Protein 7AM1 (pdb70)

B-factor: mean 58.97, std 19.58, range [26.48, 177.16]

Organism: Saccharomyces cerevisiae (strain ATCC 204508 / S288c) (NCBI:txid559292)

Structure (mmCIF, N/CA/C/O backbone):
data_7AM1
#
_entry.id   7AM1
#
_cell.length_a   69.463
_cell.length_b   74.003
_cell.length_c   106.467
_cell.angle_alpha   91.274
_cell.angle_beta   91.802
_cell.angle_gamma   117.647
#
_symmetry.space_group_name_H-M   'P 1'
#
loop_
_entity.id
_entity.type
_entity.pdbx_description
1 polymer 'Protein SSD1'
2 non-polymer 'PENTAETHYLENE GLYCOL'
3 non-polymer 2-AMINO-2-HYDROXYMETHYL-PROPANE-1,3-DIOL
4 water water
#
loop_
_atom_site.group_PDB
_atom_site.id
_atom_site.type_symbol
_atom_site.label_atom_id
_atom_site.label_alt_id
_atom_site.label_comp_id
_atom_site.label_asym_id
_atom_site.label_entity_id
_atom_site.label_seq_id
_atom_site.pdbx_PDB_ins_code
_atom_site.Cartn_x
_atom_site.Cartn_y
_atom_site.Cartn_z
_atom_site.occupancy
_atom_site.B_iso_or_equiv
_atom_site.auth_seq_id
_atom_site.auth_comp_id
_atom_site.auth_asym_id
_atom_site.auth_atom_id
_atom_site.pdbx_PDB_model_num
ATOM 1 N N . PRO A 1 2 ? 46.42870 -92.95553 -70.35460 1.000 122.21876 336 PRO A N 1
ATOM 2 C CA . PRO A 1 2 ? 46.88298 -92.53069 -71.68320 1.000 123.34648 336 PRO A CA 1
ATOM 3 C C . PRO A 1 2 ? 47.11678 -93.70561 -72.62795 1.000 125.20041 336 PRO A C 1
ATOM 4 O O . PRO A 1 2 ? 48.06786 -93.68713 -73.40953 1.000 117.89430 336 PRO A O 1
ATOM 7 N N . ASP A 1 3 ? 46.24728 -94.71407 -72.55076 1.000 139.22004 337 ASP A N 1
ATOM 8 C CA . ASP A 1 3 ? 46.36763 -95.90931 -73.37814 1.000 132.91866 337 ASP A CA 1
ATOM 9 C C . ASP A 1 3 ? 44.98998 -96.43954 -73.75867 1.000 136.99963 337 ASP A C 1
ATOM 10 O O . ASP A 1 3 ? 44.65571 -96.51598 -74.94581 1.000 130.41618 337 ASP A O 1
ATOM 19 N N . SER A 1 4 ? 44.18648 -96.80444 -72.75944 1.000 147.63666 338 SER A N 1
ATOM 20 C CA . SER A 1 4 ? 42.89887 -97.44835 -72.97112 1.000 146.36358 338 SER A CA 1
ATOM 21 C C . SER A 1 4 ? 41.75789 -96.43091 -72.88141 1.000 142.18478 338 SER A C 1
ATOM 22 O O . SER A 1 4 ? 41.97243 -95.22441 -72.73899 1.000 144.82385 338 SER A O 1
ATOM 26 N N . SER A 1 5 ? 40.52024 -96.93823 -72.95441 1.000 125.69140 339 SER A N 1
ATOM 27 C CA . SER A 1 5 ? 39.31262 -96.10601 -72.99273 1.000 109.16140 339 SER A CA 1
ATOM 28 C C . SER A 1 5 ? 38.25670 -96.59919 -71.98833 1.000 95.87467 339 SER A C 1
ATOM 29 O O . SER A 1 5 ? 37.14265 -96.97140 -72.35492 1.000 96.15976 339 SER A O 1
ATOM 37 N N . LEU A 1 6 ? 38.62216 -96.60407 -70.70331 1.000 80.91825 340 LEU A N 1
ATOM 38 C CA . LEU A 1 6 ? 37.77909 -97.07815 -69.60726 1.000 66.32361 340 LEU A CA 1
ATOM 39 C C . LEU A 1 6 ? 37.51292 -95.95934 -68.60537 1.000 56.03389 340 LEU A C 1
ATOM 40 O O . LEU A 1 6 ? 38.42569 -95.20739 -68.25632 1.000 53.56969 340 LEU A O 1
ATOM 56 N N . PHE A 1 7 ? 36.26080 -95.85569 -68.14406 1.000 55.19415 341 PHE A N 1
ATOM 57 C CA . PHE A 1 7 ? 35.85526 -94.78111 -67.24223 1.000 55.89615 341 PHE A CA 1
ATOM 58 C C . PHE A 1 7 ? 36.48715 -94.93563 -65.86099 1.000 58.48431 341 PHE A C 1
ATOM 59 O O . PHE A 1 7 ? 36.53663 -96.03344 -65.29979 1.000 58.86008 341 PHE A O 1
ATOM 76 N N . ALA A 1 8 ? 36.93668 -93.81615 -65.29386 1.000 58.69178 342 ALA A N 1
ATOM 77 C CA . ALA A 1 8 ? 37.53248 -93.80467 -63.96232 1.000 61.18135 342 ALA A CA 1
ATOM 78 C C . ALA A 1 8 ? 36.48265 -93.47018 -62.90547 1.000 59.60730 342 ALA A C 1
ATOM 79 O O . ALA A 1 8 ? 35.64736 -92.58546 -63.12010 1.000 55.21629 342 ALA A O 1
ATOM 86 N N . PRO A 1 9 ? 36.49701 -94.13648 -61.74909 1.000 63.80729 343 PRO A N 1
ATOM 87 C CA . PRO A 1 9 ? 35.55814 -93.75770 -60.68723 1.000 63.94793 343 PRO A CA 1
ATOM 88 C C . PRO A 1 9 ? 35.80126 -92.32649 -60.23480 1.000 61.82767 343 PRO A C 1
ATOM 89 O O . PRO A 1 9 ? 36.92424 -91.81877 -60.27821 1.000 61.62814 343 PRO A O 1
ATOM 100 N N . TYR A 1 10 ? 34.72406 -91.67245 -59.80878 1.000 60.02080 344 TYR A N 1
ATOM 101 C CA . TYR A 1 10 ? 34.80593 -90.28719 -59.37237 1.000 59.22590 344 TYR A CA 1
ATOM 102 C C . TYR A 1 10 ? 35.57780 -90.16083 -58.06093 1.000 61.74291 344 TYR A C 1
ATOM 103 O O . TYR A 1 10 ? 35.55605 -91.05172 -57.20681 1.000 62.65763 344 TYR A O 1
ATOM 121 N N . LEU A 1 11 ? 36.26117 -89.03102 -57.90876 1.000 64.27639 345 LEU A N 1
ATOM 122 C CA . LEU A 1 11 ? 36.87974 -88.69387 -56.63661 1.000 70.50230 345 LEU A CA 1
ATOM 123 C C . LEU A 1 11 ? 35.80215 -88.46368 -55.57877 1.000 69.80163 345 LEU A C 1
ATOM 124 O O . LEU A 1 11 ? 34.73469 -87.92445 -55.88898 1.000 67.18754 345 LEU A O 1
ATOM 140 N N . PRO A 1 12 ? 36.05033 -88.83890 -54.32335 1.000 72.46892 346 PRO A N 1
ATOM 141 C CA . PRO A 1 12 ? 35.09484 -88.50110 -53.26080 1.000 75.12691 346 PRO A CA 1
ATOM 142 C C . PRO A 1 12 ? 34.88936 -86.99737 -53.16479 1.000 77.59822 346 PRO A C 1
ATOM 143 O O . PRO A 1 12 ? 35.81939 -86.21212 -53.35480 1.000 76.53491 346 PRO A O 1
ATOM 154 N N . GLN A 1 13 ? 33.64963 -86.60112 -52.86789 1.000 82.96197 347 GLN A N 1
ATOM 155 C CA . GLN A 1 13 ? 33.32742 -85.18145 -52.76541 1.000 85.17069 347 GLN A CA 1
ATOM 156 C C . GLN A 1 13 ? 34.23176 -84.47788 -51.75798 1.000 86.74594 347 GLN A C 1
ATOM 157 O O . GLN A 1 13 ? 34.68081 -83.35043 -51.99639 1.000 87.05676 347 GLN A O 1
ATOM 171 N N . ALA A 1 14 ? 34.52195 -85.13586 -50.63219 1.000 84.52366 348 ALA A N 1
ATOM 172 C CA . ALA A 1 14 ? 35.25279 -84.49025 -49.54526 1.000 87.18307 348 ALA A CA 1
ATOM 173 C C . ALA A 1 14 ? 36.57808 -83.89349 -50.00650 1.000 91.64580 348 ALA A C 1
ATOM 174 O O . ALA A 1 14 ? 36.99810 -82.84326 -49.50998 1.000 92.17170 348 ALA A O 1
ATOM 181 N N . ASN A 1 15 ? 37.25278 -84.54579 -50.95652 1.000 99.89874 349 ASN A N 1
ATOM 182 C CA . ASN A 1 15 ? 38.58289 -84.11357 -51.37050 1.000 101.72051 349 ASN A CA 1
ATOM 183 C C . ASN A 1 15 ? 38.57470 -82.87743 -52.26399 1.000 97.63366 349 ASN A C 1
ATOM 184 O O . ASN A 1 15 ? 39.58554 -82.16772 -52.31893 1.000 100.90015 349 ASN A O 1
ATOM 188 N N . ILE A 1 16 ? 37.47400 -82.59692 -52.95476 1.000 87.04105 350 ILE A N 1
ATOM 189 C CA . ILE A 1 16 ? 37.48176 -81.60373 -54.02686 1.000 83.60653 350 ILE A CA 1
ATOM 190 C C . ILE A 1 16 ? 37.64047 -80.18847 -53.48017 1.000 83.32073 350 ILE A C 1
ATOM 191 O O . ILE A 1 16 ? 38.44011 -79.41576 -54.03004 1.000 80.82253 350 ILE A O 1
ATOM 207 N N . PRO A 1 17 ? 36.90489 -79.78572 -52.43645 1.000 86.06476 351 PRO A N 1
ATOM 208 C CA . PRO A 1 17 ? 37.04756 -78.39881 -51.95456 1.000 88.58911 351 PRO A CA 1
ATOM 209 C C . PRO A 1 17 ? 38.49611 -77.99138 -51.73891 1.000 93.15711 351 PRO A C 1
ATOM 210 O O . PRO A 1 17 ? 38.92635 -76.94388 -52.23849 1.000 89.94113 351 PRO A O 1
ATOM 221 N N . GLU A 1 18 ? 39.27159 -78.80822 -51.02172 1.000 104.14994 352 GLU A N 1
ATOM 222 C CA . GLU A 1 18 ? 40.68108 -78.49399 -50.81757 1.000 109.97026 352 GLU A CA 1
ATOM 223 C C . GLU A 1 18 ? 41.45644 -78.54972 -52.12944 1.000 108.45625 352 GLU A C 1
ATOM 224 O O . GLU A 1 18 ? 42.28214 -77.67147 -52.40474 1.000 114.19926 352 GLU A O 1
ATOM 231 N N . LEU A 1 19 ? 41.20459 -79.56984 -52.95530 1.000 94.26941 353 LEU A N 1
ATOM 232 C CA . LEU A 1 19 ? 41.95107 -79.70859 -54.20231 1.000 91.94555 353 LEU A CA 1
ATOM 233 C C . LEU A 1 19 ? 41.70655 -78.53024 -55.13500 1.000 87.06424 353 LEU A C 1
ATOM 234 O O . LEU A 1 19 ? 42.61098 -78.12663 -55.87505 1.000 81.42140 353 LEU A O 1
ATOM 250 N N . ILE A 1 20 ? 40.50113 -77.96048 -55.11019 1.000 96.45268 354 ILE A N 1
ATOM 251 C CA . ILE A 1 20 ? 40.23144 -76.76613 -55.90209 1.000 101.29541 354 ILE A CA 1
ATOM 252 C C . ILE A 1 20 ? 41.06254 -75.59626 -55.38614 1.000 105.05016 354 ILE A C 1
ATOM 253 O O . ILE A 1 20 ? 41.65586 -74.84404 -56.16886 1.000 109.07667 354 ILE A O 1
ATOM 257 N N . GLN A 1 21 ? 41.11364 -75.41913 -54.06189 1.000 103.25290 355 GLN A N 1
ATOM 258 C CA . GLN A 1 21 ? 41.85539 -74.30012 -53.48938 1.000 104.00785 355 GLN A CA 1
ATOM 259 C C . GLN A 1 21 ? 43.33657 -74.37447 -53.84209 1.000 104.98601 355 GLN A C 1
ATOM 260 O O . GLN A 1 21 ? 43.97352 -73.34500 -54.09547 1.000 105.88975 355 GLN A O 1
ATOM 267 N N . GLU A 1 22 ? 43.90347 -75.58297 -53.86563 1.000 106.54454 356 GLU A N 1
ATOM 268 C CA . GLU A 1 22 ? 45.31061 -75.75444 -54.20664 1.000 108.92981 356 GLU A CA 1
ATOM 269 C C . GLU A 1 22 ? 45.59736 -75.55311 -55.68958 1.000 106.86571 356 GLU A C 1
ATOM 270 O O . GLU A 1 22 ? 46.77019 -75.44233 -56.06342 1.000 106.98451 356 GLU A O 1
ATOM 277 N N . GLY A 1 23 ? 44.57276 -75.50281 -56.53562 1.000 104.35861 357 GLY A N 1
ATOM 278 C CA . GLY A 1 23 ? 44.77492 -75.39352 -57.96433 1.000 102.74494 357 GLY A CA 1
ATOM 279 C C . GLY A 1 23 ? 44.96750 -76.71315 -58.67521 1.000 99.88173 357 GLY A C 1
ATOM 280 O O . GLY A 1 23 ? 45.26723 -76.71499 -59.87611 1.000 98.43467 357 GLY A O 1
ATOM 284 N N . ARG A 1 24 ? 44.82008 -77.83716 -57.96853 1.000 97.90636 358 ARG A N 1
ATOM 285 C CA . ARG A 1 24 ? 44.95644 -79.14351 -58.60288 1.000 94.61415 358 ARG A CA 1
ATOM 286 C C . ARG A 1 24 ? 43.76348 -79.44510 -59.50227 1.000 88.78551 358 ARG A C 1
ATOM 287 O O . ARG A 1 24 ? 43.91755 -80.07065 -60.55751 1.000 88.89946 358 ARG A O 1
ATOM 291 N N . LEU A 1 25 ? 42.57057 -79.01221 -59.10064 1.000 82.26410 359 LEU A N 1
ATOM 292 C CA . LEU A 1 25 ? 41.35976 -79.16750 -59.89038 1.000 75.82607 359 LEU A CA 1
ATOM 293 C C . LEU A 1 25 ? 40.71521 -77.80319 -60.10601 1.000 75.37304 359 LEU A C 1
ATOM 294 O O . LEU A 1 25 ? 40.92316 -76.86503 -59.33126 1.000 76.94273 359 LEU A O 1
ATOM 310 N N . VAL A 1 26 ? 39.91861 -77.70557 -61.16805 1.000 73.66611 360 VAL A N 1
ATOM 311 C CA . VAL A 1 26 ? 39.11128 -76.52369 -61.44284 1.000 73.34030 360 VAL A CA 1
ATOM 312 C C . VAL A 1 26 ? 37.69446 -76.98411 -61.75191 1.000 70.73737 360 VAL A C 1
ATOM 313 O O . VAL A 1 26 ? 37.49409 -78.03839 -62.36628 1.000 70.57487 360 VAL A O 1
ATOM 326 N N . ALA A 1 27 ? 36.71617 -76.19722 -61.31838 1.000 69.59144 361 ALA A N 1
ATOM 327 C CA . ALA A 1 27 ? 35.30858 -76.50642 -61.51487 1.000 66.82615 361 ALA A CA 1
ATOM 328 C C . ALA A 1 27 ? 34.73625 -75.67870 -62.65949 1.000 65.09981 361 ALA A C 1
ATOM 329 O O . ALA A 1 27 ? 35.24463 -74.60792 -63.00084 1.000 67.59092 361 ALA A O 1
ATOM 336 N N . GLY A 1 28 ? 33.66094 -76.18871 -63.24654 1.000 61.00550 362 GLY A N 1
ATOM 337 C CA . GLY A 1 28 ? 33.04301 -75.52151 -64.37669 1.000 58.99666 362 GLY A CA 1
ATOM 338 C C . GLY A 1 28 ? 31.84556 -76.30522 -64.86411 1.000 57.19232 362 GLY A C 1
ATOM 339 O O . GLY A 1 28 ? 31.56626 -77.41882 -64.40442 1.000 58.03353 362 GLY A O 1
ATOM 343 N N . ILE A 1 29 ? 31.14309 -75.69986 -65.81690 1.000 54.06774 363 ILE A N 1
ATOM 344 C CA . ILE A 1 29 ? 29.91273 -76.25013 -66.37129 1.000 51.90309 363 ILE A CA 1
ATOM 345 C C . ILE A 1 29 ? 30.25104 -76.97115 -67.66874 1.000 51.35240 363 ILE A C 1
ATOM 346 O O . ILE A 1 29 ? 30.92122 -76.41108 -68.54504 1.000 52.44440 363 ILE A O 1
ATOM 362 N N . LEU A 1 30 ? 29.80447 -78.21807 -67.78517 1.000 50.08460 364 LEU A N 1
ATOM 363 C CA . LEU A 1 30 ? 30.06852 -79.01912 -68.97282 1.000 50.49696 364 LEU A CA 1
ATOM 364 C C . LEU A 1 30 ? 29.07482 -78.67698 -70.07716 1.000 50.56622 364 LEU A C 1
ATOM 365 O O . LEU A 1 30 ? 27.86817 -78.58705 -69.83094 1.000 50.36126 364 LEU A O 1
ATOM 381 N N . ARG A 1 31 ? 29.57882 -78.50877 -71.29950 1.000 51.65737 365 ARG A N 1
ATOM 382 C CA . ARG A 1 31 ? 28.73436 -78.28768 -72.46919 1.000 53.84524 365 ARG A CA 1
ATOM 383 C C . ARG A 1 31 ? 29.23922 -79.16972 -73.60073 1.000 51.65174 365 ARG A C 1
ATOM 384 O O . ARG A 1 31 ? 30.40476 -79.06780 -73.99658 1.000 51.51829 365 ARG A O 1
ATOM 405 N N . VAL A 1 32 ? 28.37619 -80.03464 -74.11295 1.000 50.87731 366 VAL A N 1
ATOM 406 C CA . VAL A 1 32 ? 28.76203 -80.94446 -75.18512 1.000 54.67222 366 VAL A CA 1
ATOM 407 C C . VAL A 1 32 ? 28.57664 -80.24100 -76.52188 1.000 56.27310 366 VAL A C 1
ATOM 408 O O . VAL A 1 32 ? 27.62755 -79.46881 -76.70868 1.000 52.93848 366 VAL A O 1
ATOM 421 N N . ASN A 1 33 ? 29.50683 -80.47945 -77.44440 1.000 64.84219 367 ASN A N 1
ATOM 422 C CA . ASN A 1 33 ? 29.40342 -79.94024 -78.79671 1.000 67.81530 367 ASN A CA 1
ATOM 423 C C . ASN A 1 33 ? 28.31632 -80.69196 -79.55662 1.000 63.55259 367 ASN A C 1
ATOM 424 O O . ASN A 1 33 ? 28.49304 -81.86273 -79.90769 1.000 65.01526 367 ASN A O 1
ATOM 428 N N . LYS A 1 34 ? 27.18838 -80.02623 -79.81385 1.000 54.93648 368 LYS A N 1
ATOM 429 C CA . LYS A 1 34 ? 26.07768 -80.68815 -80.49247 1.000 52.89769 368 LYS A CA 1
ATOM 430 C C . LYS A 1 34 ? 26.51821 -81.24417 -81.84340 1.000 53.40752 368 LYS A C 1
ATOM 431 O O . LYS A 1 34 ? 26.06152 -82.31408 -82.26548 1.000 50.29625 368 LYS A O 1
ATOM 440 N N . LYS A 1 35 ? 27.40932 -80.53159 -82.53584 1.000 59.64804 369 LYS A N 1
ATOM 441 C CA . LYS A 1 35 ? 27.89749 -81.00180 -83.82820 1.000 64.65306 369 LYS A CA 1
ATOM 442 C C . LYS A 1 35 ? 28.75192 -82.25434 -83.66646 1.000 69.26718 369 LYS A C 1
ATOM 443 O O . LYS A 1 35 ? 28.45517 -83.30008 -84.25462 1.000 72.94114 369 LYS A O 1
ATOM 462 N N . ASN A 1 36 ? 29.82729 -82.16600 -82.88642 1.000 69.28842 370 ASN A N 1
ATOM 463 C CA . ASN A 1 36 ? 30.71143 -83.30558 -82.63467 1.000 72.06618 370 ASN A CA 1
ATOM 464 C C . ASN A 1 36 ? 30.49132 -83.72693 -81.18197 1.000 69.93839 370 ASN A C 1
ATOM 465 O O . ASN A 1 36 ? 31.16825 -83.25259 -80.26832 1.000 64.60517 370 ASN A O 1
ATOM 476 N N . ARG A 1 37 ? 29.54348 -84.64411 -80.98242 1.000 75.76989 371 ARG A N 1
ATOM 477 C CA . ARG A 1 37 ? 29.10184 -85.03124 -79.64831 1.000 80.33033 371 ARG A CA 1
ATOM 478 C C . ARG A 1 37 ? 30.15742 -85.80153 -78.86769 1.000 80.58184 371 ARG A C 1
ATOM 479 O O . ARG A 1 37 ? 29.97965 -86.00701 -77.66232 1.000 83.84918 371 ARG A O 1
ATOM 500 N N . SER A 1 38 ? 31.23396 -86.24802 -79.51674 1.000 77.90359 372 SER A N 1
ATOM 501 C CA . SER A 1 38 ? 32.30124 -86.93695 -78.80329 1.000 76.02542 372 SER A CA 1
ATOM 502 C C . SER A 1 38 ? 33.14232 -85.98814 -77.96343 1.000 74.89710 372 SER A C 1
ATOM 503 O O . SER A 1 38 ? 33.90823 -86.45421 -77.11359 1.000 75.94998 372 SER A O 1
ATOM 511 N N . ASP A 1 39 ? 33.03163 -84.68357 -78.18813 1.000 73.77507 373 ASP A N 1
ATOM 512 C CA . ASP A 1 39 ? 33.81438 -83.69968 -77.46123 1.000 71.95851 373 ASP A CA 1
ATOM 513 C C . ASP A 1 39 ? 32.90148 -82.81636 -76.62128 1.000 64.31316 373 ASP A C 1
ATOM 514 O O . ASP A 1 39 ? 31.68203 -82.77346 -76.80763 1.000 62.79815 373 ASP A O 1
ATOM 523 N N . ALA A 1 40 ? 33.52321 -82.08963 -75.69776 1.000 56.62763 374 ALA A N 1
ATOM 524 C CA . ALA A 1 40 ? 32.79871 -81.22282 -74.78345 1.000 51.49229 374 ALA A CA 1
ATOM 525 C C . ALA A 1 40 ? 33.75630 -80.15454 -74.28571 1.000 52.25308 374 ALA A C 1
ATOM 526 O O . ALA A 1 40 ? 34.97855 -80.30154 -74.36957 1.000 53.11975 374 ALA A O 1
ATOM 533 N N . TRP A 1 41 ? 33.18042 -79.07399 -73.77262 1.000 53.61587 375 TRP A N 1
ATOM 534 C CA . TRP A 1 41 ? 33.93572 -77.99267 -73.16177 1.000 54.51134 375 TRP A CA 1
ATOM 535 C C . TRP A 1 41 ? 33.42757 -77.76927 -71.74723 1.000 52.40482 375 TRP A C 1
ATOM 536 O O . TRP A 1 41 ? 32.25570 -78.01035 -71.44306 1.000 50.03061 375 TRP A O 1
ATOM 557 N N . VAL A 1 42 ? 34.32256 -77.32326 -70.87733 1.000 53.58792 376 VAL A N 1
ATOM 558 C CA . VAL A 1 42 ? 33.95750 -76.92709 -69.52538 1.000 56.55434 376 VAL A CA 1
ATOM 559 C C . VAL A 1 42 ? 34.31816 -75.45880 -69.37451 1.000 62.80740 376 VAL A C 1
ATOM 560 O O . VAL A 1 42 ? 35.49665 -75.08999 -69.45484 1.000 66.55254 376 VAL A O 1
ATOM 573 N N . SER A 1 43 ? 33.30643 -74.62347 -69.17694 1.000 64.44180 377 SER A N 1
ATOM 574 C CA . SER A 1 43 ? 33.50876 -73.19196 -69.02450 1.000 69.74007 377 SER A CA 1
ATOM 575 C C . SER A 1 43 ? 33.76649 -72.85556 -67.56388 1.000 74.38725 377 SER A C 1
ATOM 576 O O . SER A 1 43 ? 33.03158 -73.30126 -66.67646 1.000 70.85702 377 SER A O 1
ATOM 584 N N . THR A 1 44 ? 34.82210 -72.09073 -67.32259 1.000 84.86212 378 THR A N 1
ATOM 585 C CA . THR A 1 44 ? 35.15555 -71.62415 -65.98853 1.000 91.88254 378 THR A CA 1
ATOM 586 C C . THR A 1 44 ? 34.48694 -70.27600 -65.74127 1.000 92.36293 378 THR A C 1
ATOM 587 O O . THR A 1 44 ? 34.33584 -69.45956 -66.65438 1.000 94.04359 378 THR A O 1
ATOM 598 N N . ASP A 1 45 ? 34.07323 -70.05147 -64.49552 1.000 94.34287 379 ASP A N 1
ATOM 599 C CA . ASP A 1 45 ? 33.50041 -68.76340 -64.09998 1.000 96.17589 379 ASP A CA 1
ATOM 600 C C . ASP A 1 45 ? 34.63502 -67.81149 -63.71803 1.000 99.39757 379 ASP A C 1
ATOM 601 O O . ASP A 1 45 ? 34.80711 -67.41448 -62.56429 1.000 102.69849 379 ASP A O 1
ATOM 605 N N . GLY A 1 46 ? 35.42492 -67.45100 -64.72827 1.000 97.74167 380 GLY A N 1
ATOM 606 C CA . GLY A 1 46 ? 36.56745 -66.59326 -64.49403 1.000 99.85253 380 GLY A CA 1
ATOM 607 C C . GLY A 1 46 ? 37.65944 -67.22856 -63.66797 1.000 104.13054 380 GLY A C 1
ATOM 608 O O . GLY A 1 46 ? 38.46966 -66.51349 -63.07251 1.000 100.34925 380 GLY A O 1
ATOM 612 N N . ALA A 1 47 ? 37.70248 -68.55740 -63.61109 1.000 113.53074 381 ALA A N 1
ATOM 613 C CA . ALA A 1 47 ? 38.76517 -69.28022 -62.92657 1.000 119.36906 381 ALA A CA 1
ATOM 614 C C . ALA A 1 47 ? 39.92532 -69.63700 -63.84602 1.000 123.45305 381 ALA A C 1
ATOM 615 O O . ALA A 1 47 ? 40.91382 -70.21436 -63.38058 1.000 124.65114 381 ALA A O 1
ATOM 622 N N . LEU A 1 48 ? 39.82749 -69.30835 -65.13020 1.000 102.18341 382 LEU A N 1
ATOM 623 C CA . LEU A 1 48 ? 40.90522 -69.53552 -66.08251 1.000 97.87155 382 LEU A CA 1
ATOM 624 C C . LEU A 1 48 ? 40.67511 -68.61313 -67.27052 1.000 106.38530 382 LEU A C 1
ATOM 625 O O . LEU A 1 48 ? 39.65452 -67.92572 -67.36032 1.000 98.14799 382 LEU A O 1
ATOM 629 N N . ASP A 1 49 ? 41.64354 -68.60281 -68.18393 1.000 130.81658 383 ASP A N 1
ATOM 630 C CA . ASP A 1 49 ? 41.57905 -67.71603 -69.33670 1.000 122.38649 383 ASP A CA 1
ATOM 631 C C . ASP A 1 49 ? 40.71517 -68.25093 -70.47428 1.000 116.19676 383 ASP A C 1
ATOM 632 O O . ASP A 1 49 ? 40.48245 -67.51689 -71.44140 1.000 116.23631 383 ASP A O 1
ATOM 636 N N . ALA A 1 50 ? 40.23027 -69.48667 -70.39330 1.000 109.26522 384 ALA A N 1
ATOM 637 C CA . ALA A 1 50 ? 39.46684 -70.06791 -71.49218 1.000 101.40355 384 ALA A CA 1
ATOM 638 C C . ALA A 1 50 ? 38.59169 -71.19979 -70.96379 1.000 93.29627 384 ALA A C 1
ATOM 639 O O . ALA A 1 50 ? 38.46016 -71.39696 -69.75101 1.000 95.27795 384 ALA A O 1
ATOM 646 N N . ASP A 1 51 ? 37.96821 -71.92629 -71.88967 1.000 81.82027 385 ASP A N 1
ATOM 647 C CA . ASP A 1 51 ? 37.23704 -73.14374 -71.57855 1.000 74.71571 385 ASP A CA 1
ATOM 648 C C . ASP A 1 51 ? 38.18264 -74.33463 -71.68466 1.000 68.33268 385 ASP A C 1
ATOM 649 O O . ASP A 1 51 ? 39.18729 -74.29148 -72.40090 1.000 66.81728 385 ASP A O 1
ATOM 658 N N . ILE A 1 52 ? 37.85470 -75.40042 -70.96234 1.000 66.59857 386 ILE A N 1
ATOM 659 C CA . ILE A 1 52 ? 38.67890 -76.60377 -70.92062 1.000 64.38158 386 ILE A CA 1
ATOM 660 C C . ILE A 1 52 ? 38.11056 -77.62126 -71.89983 1.000 61.67913 386 ILE A C 1
ATOM 661 O O . ILE A 1 52 ? 36.93037 -77.98258 -71.82491 1.000 57.60994 386 ILE A O 1
ATOM 677 N N . TYR A 1 53 ? 38.95375 -78.07963 -72.81896 1.000 65.64422 387 TYR A N 1
ATOM 678 C CA . TYR A 1 53 ? 38.55258 -79.05913 -73.81877 1.000 66.25581 387 TYR A CA 1
ATOM 679 C C . TYR A 1 53 ? 38.50498 -80.45240 -73.20086 1.000 64.18025 387 TYR A C 1
ATOM 680 O O . TYR A 1 53 ? 39.42568 -80.85537 -72.48228 1.000 66.81748 387 TYR A O 1
ATOM 698 N N . ILE A 1 54 ? 37.42049 -81.17824 -73.46816 1.000 57.33185 388 ILE A N 1
ATOM 699 C CA . ILE A 1 54 ? 37.22569 -82.53841 -72.97229 1.000 55.60726 388 ILE A CA 1
ATOM 700 C C . ILE A 1 54 ? 37.11996 -83.44998 -74.18791 1.000 58.15796 388 ILE A C 1
ATOM 701 O O . ILE A 1 54 ? 36.10794 -83.43096 -74.90117 1.000 55.30467 388 ILE A O 1
ATOM 717 N N . CYS A 1 55 ? 38.14755 -84.26254 -74.41279 1.000 65.83420 389 CYS A N 1
ATOM 718 C CA . CYS A 1 55 ? 38.26586 -85.05953 -75.62668 1.000 68.69745 389 CYS A CA 1
ATOM 719 C C . CYS A 1 55 ? 37.72225 -86.46260 -75.38779 1.000 64.64332 389 CYS A C 1
ATOM 720 O O . CYS A 1 55 ? 38.24219 -87.19891 -74.54277 1.000 64.33943 389 CYS A O 1
ATOM 728 N N . GLY A 1 56 ? 36.69040 -86.83331 -76.14223 1.000 58.99766 390 GLY A N 1
ATOM 729 C CA . GLY A 1 56 ? 36.18885 -88.19026 -76.13773 1.000 56.68317 390 GLY A CA 1
ATOM 730 C C . GLY A 1 56 ? 35.29817 -88.49529 -74.94734 1.000 55.55783 390 GLY A C 1
ATOM 731 O O . GLY A 1 56 ? 35.14028 -87.70568 -74.01580 1.000 54.53946 390 GLY A O 1
ATOM 735 N N . SER A 1 57 ? 34.72861 -89.70245 -74.97234 1.000 58.42582 391 SER A N 1
ATOM 736 C CA . SER A 1 57 ? 33.79597 -90.10398 -73.92678 1.000 59.83332 391 SER A CA 1
ATOM 737 C C . SER A 1 57 ? 34.51738 -90.39580 -72.61942 1.000 56.87957 391 SER A C 1
ATOM 738 O O . SER A 1 57 ? 34.01386 -90.05994 -71.54147 1.000 55.65526 391 SER A O 1
ATOM 746 N N . LYS A 1 58 ? 35.69565 -91.02165 -72.69163 1.000 54.37145 392 LYS A N 1
ATOM 747 C CA . LYS A 1 58 ? 36.39178 -91.42481 -71.47468 1.000 53.22601 392 LYS A CA 1
ATOM 748 C C . LYS A 1 58 ? 36.65721 -90.22801 -70.57218 1.000 52.04378 392 LYS A C 1
ATOM 749 O O . LYS A 1 58 ? 36.35550 -90.26077 -69.37392 1.000 51.68215 392 LYS A O 1
ATOM 761 N N . ASP A 1 59 ? 37.22496 -89.15728 -71.13255 1.000 53.12190 393 ASP A N 1
ATOM 762 C CA . ASP A 1 59 ? 37.57182 -87.98944 -70.32978 1.000 53.79469 393 ASP A CA 1
ATOM 763 C C . ASP A 1 59 ? 36.34397 -87.22810 -69.85041 1.000 51.73866 393 ASP A C 1
ATOM 764 O O . ASP A 1 59 ? 36.42917 -86.51708 -68.84271 1.000 52.10919 393 ASP A O 1
ATOM 773 N N . ARG A 1 60 ? 35.21255 -87.34895 -70.55083 1.000 49.83680 394 ARG A N 1
ATOM 774 C CA . ARG A 1 60 ? 33.97332 -86.75799 -70.05967 1.000 49.96107 394 ARG A CA 1
ATOM 775 C C . ARG A 1 60 ? 33.43982 -87.51571 -68.85383 1.000 47.38722 394 ARG A C 1
ATOM 776 O O . ARG A 1 60 ? 32.69895 -86.94994 -68.04219 1.000 45.89329 394 ARG A O 1
ATOM 797 N N . ASN A 1 61 ? 33.79223 -88.79329 -68.74207 1.000 47.32455 395 ASN A N 1
ATOM 798 C CA . ASN A 1 61 ? 33.52051 -89.61379 -67.56708 1.000 48.23926 395 ASN A CA 1
ATOM 799 C C . ASN A 1 61 ? 32.06175 -89.53147 -67.12458 1.000 46.78421 395 ASN A C 1
ATOM 800 O O . ASN A 1 61 ? 31.75024 -89.30949 -65.95327 1.000 47.15738 395 ASN A O 1
ATOM 811 N N . ARG A 1 62 ? 31.15758 -89.74590 -68.07542 1.000 47.53725 396 ARG A N 1
ATOM 812 C CA . ARG A 1 62 ? 29.73788 -89.95429 -67.80534 1.000 46.80958 396 ARG A CA 1
ATOM 813 C C . ARG A 1 62 ? 29.02435 -88.69278 -67.33963 1.000 47.41001 396 ARG A C 1
ATOM 814 O O . ARG A 1 62 ? 27.85241 -88.76295 -66.94902 1.000 47.09258 396 ARG A O 1
ATOM 835 N N . ALA A 1 63 ? 29.68065 -87.53736 -67.38402 1.000 48.00351 397 ALA A N 1
ATOM 836 C CA . ALA A 1 63 ? 29.00769 -86.29013 -67.04812 1.000 48.53113 397 ALA A CA 1
ATOM 837 C C . ALA A 1 63 ? 27.97245 -85.95303 -68.11590 1.000 48.95888 397 ALA A C 1
ATOM 838 O O . ALA A 1 63 ? 28.08697 -86.36157 -69.27482 1.000 48.67986 397 ALA A O 1
ATOM 845 N N . LEU A 1 64 ? 26.94265 -85.21573 -67.71192 1.000 49.65625 398 LEU A N 1
ATOM 846 C CA . LEU A 1 64 ? 25.87566 -84.82322 -68.61820 1.000 47.59063 398 LEU A CA 1
ATOM 847 C C . LEU A 1 64 ? 25.91496 -83.32123 -68.87388 1.000 46.88878 398 LEU A C 1
ATOM 848 O O . LEU A 1 64 ? 26.48268 -82.54532 -68.09842 1.000 47.18358 398 LEU A O 1
ATOM 864 N N . GLU A 1 65 ? 25.29843 -82.92756 -69.98675 1.000 46.18223 399 GLU A N 1
ATOM 865 C CA . GLU A 1 65 ? 25.11038 -81.51988 -70.31223 1.000 47.28302 399 GLU A CA 1
ATOM 866 C C . GLU A 1 65 ? 24.58008 -80.75723 -69.10565 1.000 46.47493 399 GLU A C 1
ATOM 867 O O . GLU A 1 65 ? 23.63578 -81.19531 -68.44375 1.000 46.29415 399 GLU A O 1
ATOM 879 N N . GLY A 1 66 ? 25.21275 -79.62196 -68.80957 1.000 46.64744 400 GLY A N 1
ATOM 880 C CA . GLY A 1 66 ? 24.78949 -78.75760 -67.72924 1.000 47.75711 400 GLY A CA 1
ATOM 881 C C . GLY A 1 66 ? 25.36125 -79.10127 -66.37260 1.000 49.64339 400 GLY A C 1
ATOM 882 O O . GLY A 1 66 ? 25.22546 -78.29788 -65.43874 1.000 51.26095 400 GLY A O 1
ATOM 886 N N . ASP A 1 67 ? 25.98373 -80.26947 -66.23052 1.000 49.30236 401 ASP A N 1
ATOM 887 C CA . ASP A 1 67 ? 26.60247 -80.64336 -64.96958 1.000 49.31733 401 ASP A CA 1
ATOM 888 C C . ASP A 1 67 ? 27.66437 -79.62932 -64.56702 1.000 48.82923 401 ASP A C 1
ATOM 889 O O . ASP A 1 67 ? 28.40567 -79.11182 -65.40765 1.000 49.27030 401 ASP A O 1
ATOM 898 N N . LEU A 1 68 ? 27.73250 -79.35044 -63.26979 1.000 47.52701 402 LEU A N 1
ATOM 899 C CA . LEU A 1 68 ? 28.92613 -78.76812 -62.67151 1.000 49.85394 402 LEU A CA 1
ATOM 900 C C . LEU A 1 68 ? 29.91451 -79.89569 -62.39809 1.000 50.03074 402 LEU A C 1
ATOM 901 O O . LEU A 1 68 ? 29.58951 -80.84066 -61.67168 1.000 49.96882 402 LEU A O 1
ATOM 917 N N . VAL A 1 69 ? 31.10198 -79.81629 -62.99603 1.000 51.87411 403 VAL A N 1
ATOM 918 C CA . VAL A 1 69 ? 32.08691 -80.88532 -62.90635 1.000 54.95308 403 VAL A CA 1
ATOM 919 C C . VAL A 1 69 ? 33.39900 -80.33649 -62.36689 1.000 56.67850 403 VAL A C 1
ATOM 920 O O . VAL A 1 69 ? 33.71165 -79.14988 -62.51000 1.000 58.32126 403 VAL A O 1
ATOM 933 N N . ALA A 1 70 ? 34.15513 -81.21695 -61.71839 1.000 55.60040 404 ALA A N 1
ATOM 934 C CA . ALA A 1 70 ? 35.54848 -80.97447 -61.37756 1.000 57.19435 404 ALA A CA 1
ATOM 935 C C . ALA A 1 70 ? 36.42428 -81.61986 -62.44356 1.000 59.43368 404 ALA A C 1
ATOM 936 O O . ALA A 1 70 ? 36.27093 -82.81073 -62.73583 1.000 59.48828 404 ALA A O 1
ATOM 943 N N . VAL A 1 71 ? 37.31364 -80.83435 -63.04689 1.000 63.00741 405 VAL A N 1
ATOM 944 C CA . VAL A 1 71 ? 38.17239 -81.32334 -64.11983 1.000 65.79446 405 VAL A CA 1
ATOM 945 C C . VAL A 1 71 ? 39.62637 -81.18073 -63.68712 1.000 67.71949 405 VAL A C 1
ATOM 946 O O . VAL A 1 71 ? 40.00220 -80.19767 -63.03772 1.000 70.01432 405 VAL A O 1
ATOM 959 N N . GLU A 1 72 ? 40.43155 -82.18150 -64.02971 1.000 66.32716 406 GLU A N 1
ATOM 960 C CA . GLU A 1 72 ? 41.87826 -82.13551 -63.86773 1.000 67.98719 406 GLU A CA 1
ATOM 961 C C . GLU A 1 72 ? 42.51727 -81.83488 -65.21692 1.000 69.98078 406 GLU A C 1
ATOM 962 O O . GLU A 1 72 ? 42.21537 -82.50020 -66.21306 1.000 68.92241 406 GLU A O 1
ATOM 974 N N . LEU A 1 73 ? 43.37946 -80.82242 -65.24998 1.000 75.18939 407 LEU A N 1
ATOM 975 C CA . LEU A 1 73 ? 43.99338 -80.39736 -66.49794 1.000 78.17260 407 LEU A CA 1
ATOM 976 C C . LEU A 1 73 ? 45.01332 -81.42565 -66.98296 1.000 82.12940 407 LEU A C 1
ATOM 977 O O . LEU A 1 73 ? 45.57146 -82.20726 -66.20791 1.000 84.59984 407 LEU A O 1
ATOM 981 N N . LEU A 1 74 ? 45.24432 -81.41895 -68.29548 1.000 81.31982 408 LEU A N 1
ATOM 982 C CA . LEU A 1 74 ? 46.17433 -82.33326 -68.93848 1.000 87.45060 408 LEU A CA 1
ATOM 983 C C . LEU A 1 74 ? 47.05591 -81.56759 -69.91473 1.000 93.88821 408 LEU A C 1
ATOM 984 O O . LEU A 1 74 ? 46.65827 -80.53039 -70.45245 1.000 88.05902 408 LEU A O 1
ATOM 1000 N N . VAL A 1 75 ? 48.25683 -82.09713 -70.14813 1.000 111.33674 409 VAL A N 1
ATOM 1001 C CA . VAL A 1 75 ? 49.13381 -81.53763 -71.16994 1.000 115.53614 409 VAL A CA 1
ATOM 1002 C C . VAL A 1 75 ? 48.43928 -81.66403 -72.51856 1.000 114.59416 409 VAL A C 1
ATOM 1003 O O . VAL A 1 75 ? 48.10159 -82.77055 -72.95761 1.000 116.36252 409 VAL A O 1
ATOM 1007 N N . VAL A 1 76 ? 48.21247 -80.52538 -73.17993 1.000 108.43721 410 VAL A N 1
ATOM 1008 C CA . VAL A 1 76 ? 47.45926 -80.51452 -74.43233 1.000 113.34615 410 VAL A CA 1
ATOM 1009 C C . VAL A 1 76 ? 48.03875 -81.50006 -75.43567 1.000 121.10921 410 VAL A C 1
ATOM 1010 O O . VAL A 1 76 ? 47.30651 -82.06298 -76.25923 1.000 118.95275 410 VAL A O 1
ATOM 1023 N N . ASP A 1 77 ? 49.35243 -81.73077 -75.38777 1.000 137.70502 411 ASP A N 1
ATOM 1024 C CA . ASP A 1 77 ? 49.97709 -82.63867 -76.34384 1.000 134.33725 411 ASP A CA 1
ATOM 1025 C C . ASP A 1 77 ? 49.57721 -84.08548 -76.07698 1.000 130.00415 411 ASP A C 1
ATOM 1026 O O . ASP A 1 77 ? 49.31352 -84.84429 -77.01731 1.000 120.67237 411 ASP A O 1
ATOM 1030 N N . ASP A 1 78 ? 49.53654 -84.49053 -74.80489 1.000 134.78062 412 ASP A N 1
ATOM 1031 C CA . ASP A 1 78 ? 49.13445 -85.85432 -74.47299 1.000 135.65155 412 ASP A CA 1
ATOM 1032 C C . ASP A 1 78 ? 47.74278 -86.16074 -75.01673 1.000 131.62449 412 ASP A C 1
ATOM 1033 O O . ASP A 1 78 ? 47.52231 -87.20682 -75.63894 1.000 133.58024 412 ASP A O 1
ATOM 1037 N N . VAL A 1 79 ? 46.78730 -85.25573 -74.78875 1.000 118.05078 413 VAL A N 1
ATOM 1038 C CA . VAL A 1 79 ? 45.44094 -85.43611 -75.32731 1.000 111.84179 413 VAL A CA 1
ATOM 1039 C C . VAL A 1 79 ? 45.49119 -85.55933 -76.84579 1.000 107.63315 413 VAL A C 1
ATOM 1040 O O . VAL A 1 79 ? 44.95068 -86.50628 -77.42963 1.000 104.73794 413 VAL A O 1
ATOM 1053 N N . TRP A 1 80 ? 46.13956 -84.60491 -77.50575 1.000 111.80895 414 TRP A N 1
ATOM 1054 C CA . TRP A 1 80 ? 46.22472 -84.59995 -78.96155 1.000 110.71694 414 TRP A CA 1
ATOM 1055 C C . TRP A 1 80 ? 47.02606 -85.79435 -79.47056 1.000 110.88698 414 TRP A C 1
ATOM 1056 O O . TRP A 1 80 ? 47.62712 -86.53250 -78.68933 1.000 110.96589 414 TRP A O 1
ATOM 1060 N N . ASN A 1 151 ? 37.71083 -83.59268 -89.90957 1.000 102.29455 485 ASN A N 1
ATOM 1061 C CA . ASN A 1 151 ? 37.87860 -84.88028 -90.57309 1.000 101.54352 485 ASN A CA 1
ATOM 1062 C C . ASN A 1 151 ? 36.68066 -85.18180 -91.47072 1.000 98.71717 485 ASN A C 1
ATOM 1063 O O . ASN A 1 151 ? 36.80566 -85.23010 -92.69574 1.000 102.93244 485 ASN A O 1
ATOM 1066 N N . ASP A 1 152 ? 35.52275 -85.39416 -90.84793 1.000 85.68088 486 ASP A N 1
ATOM 1067 C CA . ASP A 1 152 ? 34.27288 -85.62596 -91.56053 1.000 77.58861 486 ASP A CA 1
ATOM 1068 C C . ASP A 1 152 ? 33.52345 -84.33679 -91.86971 1.000 70.31599 486 ASP A C 1
ATOM 1069 O O . ASP A 1 152 ? 32.45389 -84.38871 -92.48498 1.000 65.71152 486 ASP A O 1
ATOM 1078 N N . SER A 1 153 ? 34.05370 -83.19067 -91.46113 1.000 69.85508 487 SER A N 1
ATOM 1079 C CA . SER A 1 153 ? 33.37772 -81.91709 -91.64492 1.000 67.13213 487 SER A CA 1
ATOM 1080 C C . SER A 1 153 ? 33.76252 -81.28372 -92.97426 1.000 62.65970 487 SER A C 1
ATOM 1081 O O . SER A 1 153 ? 34.92848 -81.30855 -93.37841 1.000 61.41152 487 SER A O 1
ATOM 1089 N N . ASP A 1 154 ? 32.76614 -80.71692 -93.65419 1.000 58.08088 488 ASP A N 1
ATOM 1090 C CA . ASP A 1 154 ? 32.98599 -79.97357 -94.88580 1.000 54.51599 488 ASP A CA 1
ATOM 1091 C C . ASP A 1 154 ? 33.05294 -78.46674 -94.64585 1.000 53.26977 488 ASP A C 1
ATOM 1092 O O . ASP A 1 154 ? 32.91051 -77.68573 -95.59299 1.000 51.07731 488 ASP A O 1
ATOM 1101 N N . SER A 1 155 ? 33.27160 -78.04611 -93.39878 1.000 55.52012 489 SER A N 1
ATOM 1102 C CA . SER A 1 155 ? 33.33167 -76.63070 -93.03843 1.000 58.51563 489 SER A CA 1
ATOM 1103 C C . SER A 1 155 ? 34.50809 -76.36440 -92.10836 1.000 62.72369 489 SER A C 1
ATOM 1104 O O . SER A 1 155 ? 34.38550 -75.63141 -91.12112 1.000 60.83137 489 SER A O 1
ATOM 1112 N N . LEU A 1 156 ? 35.67430 -76.93417 -92.42162 1.000 69.53972 490 LEU A N 1
ATOM 1113 C CA . LEU A 1 156 ? 36.83049 -76.78165 -91.54578 1.000 74.72395 490 LEU A CA 1
ATOM 1114 C C . LEU A 1 156 ? 37.51869 -75.43135 -91.70332 1.000 79.99018 490 LEU A C 1
ATOM 1115 O O . LEU A 1 156 ? 38.08189 -74.91599 -90.73041 1.000 82.04995 490 LEU A O 1
ATOM 1131 N N . SER A 1 157 ? 37.48716 -74.84399 -92.89461 1.000 79.85450 491 SER A N 1
ATOM 1132 C CA . SER A 1 157 ? 38.16782 -73.57368 -93.12881 1.000 80.91233 491 SER A CA 1
ATOM 1133 C C . SER A 1 157 ? 37.42855 -72.41502 -92.46282 1.000 78.86433 491 SER A C 1
ATOM 1134 O O . SER A 1 157 ? 37.57155 -72.17957 -91.26189 1.000 77.88506 491 SER A O 1
ATOM 1138 N N . VAL A 1 164 ? 46.58307 -74.01573 -99.35773 1.000 136.16224 498 VAL A N 1
ATOM 1139 C CA . VAL A 1 164 ? 46.99773 -72.66856 -98.98824 1.000 136.46542 498 VAL A CA 1
ATOM 1140 C C . VAL A 1 164 ? 46.24273 -71.63927 -99.82330 1.000 135.58144 498 VAL A C 1
ATOM 1141 O O . VAL A 1 164 ? 45.45065 -70.85697 -99.29609 1.000 135.49926 498 VAL A O 1
ATOM 1144 N N . ARG A 1 165 ? 46.49913 -71.64099 -101.12758 1.000 134.19986 499 ARG A N 1
ATOM 1145 C CA . ARG A 1 165 ? 45.81422 -70.74718 -102.04760 1.000 128.30325 499 ARG A CA 1
ATOM 1146 C C . ARG A 1 165 ? 44.59873 -71.47128 -102.63412 1.000 122.30600 499 ARG A C 1
ATOM 1147 O O . ARG A 1 165 ? 44.12395 -72.46681 -102.08075 1.000 124.16079 499 ARG A O 1
ATOM 1151 N N . ARG A 1 166 ? 44.07904 -70.97045 -103.75192 1.000 104.48559 500 ARG A N 1
ATOM 1152 C CA . ARG A 1 166 ? 42.99021 -71.62951 -104.46272 1.000 93.80850 500 ARG A CA 1
ATOM 1153 C C . ARG A 1 166 ? 43.32595 -73.09174 -104.73535 1.000 90.87653 500 ARG A C 1
ATOM 1154 O O . ARG A 1 166 ? 44.37239 -73.40229 -105.31148 1.000 87.04899 500 ARG A O 1
ATOM 1168 N N . ARG A 1 167 ? 42.42548 -73.99282 -104.33382 1.000 97.91784 501 ARG A N 1
ATOM 1169 C CA . ARG A 1 167 ? 42.66989 -75.41717 -104.52678 1.000 93.56027 501 ARG A CA 1
ATOM 1170 C C . ARG A 1 167 ? 41.36639 -76.19893 -104.41381 1.000 87.01943 501 ARG A C 1
ATOM 1171 O O . ARG A 1 167 ? 40.39634 -75.74302 -103.80423 1.000 86.68102 501 ARG A O 1
ATOM 1178 N N . SER A 1 168 ? 41.38315 -77.41071 -104.98394 1.000 78.73977 502 SER A N 1
ATOM 1179 C CA . SER A 1 168 ? 40.22735 -78.30735 -104.96892 1.000 69.88197 502 SER A CA 1
ATOM 1180 C C . SER A 1 168 ? 39.84649 -78.73012 -103.55339 1.000 65.25220 502 SER A C 1
ATOM 1181 O O . SER A 1 168 ? 40.68163 -79.23432 -102.79710 1.000 65.86459 502 SER A O 1
ATOM 1189 N N . SER A 1 169 ? 38.56453 -78.55141 -103.20191 1.000 62.02720 503 SER A N 1
ATOM 1190 C CA . SER A 1 169 ? 38.14642 -78.74846 -101.81971 1.000 58.84414 503 SER A CA 1
ATOM 1191 C C . SER A 1 169 ? 36.78592 -79.41227 -101.62898 1.000 54.87766 503 SER A C 1
ATOM 1192 O O . SER A 1 169 ? 36.32431 -79.50167 -100.48344 1.000 54.89862 503 SER A O 1
ATOM 1200 N N . LEU A 1 170 ? 36.11883 -79.87015 -102.68677 1.000 51.33528 504 LEU A N 1
ATOM 1201 C CA . LEU A 1 170 ? 34.82117 -80.51698 -102.51373 1.000 49.54128 504 LEU A CA 1
ATOM 1202 C C . LEU A 1 170 ? 34.95002 -81.73118 -101.60108 1.000 50.20650 504 LEU A C 1
ATOM 1203 O O . LEU A 1 170 ? 35.81339 -82.58862 -101.80645 1.000 51.57277 504 LEU A O 1
ATOM 1219 N N . LYS A 1 171 ? 34.07975 -81.80500 -100.59339 1.000 50.42123 505 LYS A N 1
ATOM 1220 C CA . LYS A 1 171 ? 34.11849 -82.87083 -99.59983 1.000 52.86240 505 LYS A CA 1
ATOM 1221 C C . LYS A 1 171 ? 32.76480 -83.55792 -99.50676 1.000 51.35186 505 LYS A C 1
ATOM 1222 O O . LYS A 1 171 ? 31.74680 -82.89949 -99.27464 1.000 49.52209 505 LYS A O 1
ATOM 1229 N N . GLN A 1 172 ? 32.75682 -84.87955 -99.66811 1.000 52.87714 506 GLN A N 1
ATOM 1230 C CA . GLN A 1 172 ? 31.55117 -85.67578 -99.46590 1.000 53.69591 506 GLN A CA 1
ATOM 1231 C C . GLN A 1 172 ? 31.53524 -86.17293 -98.02358 1.000 51.16884 506 GLN A C 1
ATOM 1232 O O . GLN A 1 172 ? 32.39393 -86.96431 -97.62061 1.000 50.47245 506 GLN A O 1
ATOM 1246 N N . ARG A 1 173 ? 30.56811 -85.70637 -97.24722 1.000 49.22847 507 ARG A N 1
ATOM 1247 C CA . ARG A 1 173 ? 30.43375 -86.17214 -95.87700 1.000 49.14298 507 ARG A CA 1
ATOM 1248 C C . ARG A 1 173 ? 29.93472 -87.61529 -95.86113 1.000 48.54522 507 ARG A C 1
ATOM 1249 O O . ARG A 1 173 ? 29.11374 -87.99644 -96.70112 1.000 46.45311 507 ARG A O 1
ATOM 1270 N N . PRO A 1 174 ? 30.39286 -88.43595 -94.91344 1.000 49.83618 508 PRO A N 1
ATOM 1271 C CA . PRO A 1 174 ? 29.83799 -89.78912 -94.78923 1.000 49.58373 508 PRO A CA 1
ATOM 1272 C C . PRO A 1 174 ? 28.35021 -89.73720 -94.47530 1.000 47.15572 508 PRO A C 1
ATOM 1273 O O . PRO A 1 174 ? 27.82959 -88.74181 -93.96883 1.000 44.42466 508 PRO A O 1
ATOM 1284 N N . THR A 1 175 ? 27.65903 -90.83567 -94.78472 1.000 47.86654 509 THR A N 1
ATOM 1285 C CA . THR A 1 175 ? 26.21153 -90.88090 -94.59046 1.000 48.90180 509 THR A CA 1
ATOM 1286 C C . THR A 1 175 ? 25.81467 -90.47570 -93.17240 1.000 49.25239 509 THR A C 1
ATOM 1287 O O . THR A 1 175 ? 24.89144 -89.67596 -92.97928 1.000 48.15205 509 THR A O 1
ATOM 1298 N N . GLN A 1 176 ? 26.49711 -91.02276 -92.16340 1.000 50.74744 510 GLN A N 1
ATOM 1299 C CA . GLN A 1 176 ? 26.14195 -90.71568 -90.77977 1.000 51.69698 510 GLN A CA 1
ATOM 1300 C C . GLN A 1 176 ? 26.33594 -89.23465 -90.47571 1.000 45.82618 510 GLN A C 1
ATOM 1301 O O . GLN A 1 176 ? 25.50921 -88.61509 -89.79461 1.000 43.21594 510 GLN A O 1
ATOM 1315 N N . LYS A 1 177 ? 27.42688 -88.65053 -90.96907 1.000 43.78414 511 LYS A N 1
ATOM 1316 C CA . LYS A 1 177 ? 27.69122 -87.24017 -90.71341 1.000 43.20687 511 LYS A CA 1
ATOM 1317 C C . LYS A 1 177 ? 26.64005 -86.36517 -91.38246 1.000 40.45475 511 LYS A C 1
ATOM 1318 O O . LYS A 1 177 ? 26.10507 -85.43490 -90.76737 1.000 38.13005 511 LYS A O 1
ATOM 1337 N N . LYS A 1 178 ? 26.33462 -86.65365 -92.64968 1.000 42.05305 512 LYS A N 1
ATOM 1338 C CA . LYS A 1 178 ? 25.26103 -85.95440 -93.34582 1.000 43.20548 512 LYS A CA 1
ATOM 1339 C C . LYS A 1 178 ? 23.95649 -86.05782 -92.56667 1.000 40.02668 512 LYS A C 1
ATOM 1340 O O . LYS A 1 178 ? 23.26454 -85.05575 -92.35697 1.000 36.54634 512 LYS A O 1
ATOM 1359 N N . ASN A 1 179 ? 23.62759 -87.26025 -92.08709 1.000 41.79786 513 ASN A N 1
ATOM 1360 C CA . ASN A 1 179 ? 22.38894 -87.44790 -91.33971 1.000 43.06584 513 ASN A CA 1
ATOM 1361 C C . ASN A 1 179 ? 22.37473 -86.60498 -90.07397 1.000 44.65105 513 ASN A C 1
ATOM 1362 O O . ASN A 1 179 ? 21.38416 -85.92741 -89.77920 1.000 45.21280 513 ASN A O 1
ATOM 1373 N N . ASP A 1 180 ? 23.47244 -86.63323 -89.31192 1.000 45.67510 514 ASP A N 1
ATOM 1374 C CA . ASP A 1 180 ? 23.54047 -85.85604 -88.07949 1.000 46.89566 514 ASP A CA 1
ATOM 1375 C C . ASP A 1 180 ? 23.46688 -84.36173 -88.36272 1.000 43.61942 514 ASP A C 1
ATOM 1376 O O . ASP A 1 180 ? 22.79592 -83.61950 -87.63747 1.000 43.19371 514 ASP A O 1
ATOM 1385 N N . ASP A 1 181 ? 24.13880 -83.90514 -89.42356 1.000 42.44236 515 ASP A N 1
ATOM 1386 C CA . ASP A 1 181 ? 24.16334 -82.48095 -89.74130 1.000 41.27710 515 ASP A CA 1
ATOM 1387 C C . ASP A 1 181 ? 22.76535 -81.95187 -90.03869 1.000 38.82945 515 ASP A C 1
ATOM 1388 O O . ASP A 1 181 ? 22.40587 -80.85181 -89.60356 1.000 36.51777 515 ASP A O 1
ATOM 1397 N N . VAL A 1 182 ? 21.96680 -82.70511 -90.79843 1.000 39.10118 516 VAL A N 1
ATOM 1398 C CA . VAL A 1 182 ? 20.63541 -82.22063 -91.15318 1.000 38.93646 516 VAL A CA 1
ATOM 1399 C C . VAL A 1 182 ? 19.82871 -81.93287 -89.89310 1.000 37.28299 516 VAL A C 1
ATOM 1400 O O . VAL A 1 182 ? 19.08067 -80.95043 -89.82617 1.000 36.22672 516 VAL A O 1
ATOM 1413 N N . GLU A 1 183 ? 19.97330 -82.77614 -88.86948 1.000 37.61468 517 GLU A N 1
ATOM 1414 C CA . GLU A 1 183 ? 19.26313 -82.53965 -87.61670 1.000 38.34549 517 GLU A CA 1
ATOM 1415 C C . GLU A 1 183 ? 19.88170 -81.39015 -86.83147 1.000 38.66003 517 GLU A C 1
ATOM 1416 O O . GLU A 1 183 ? 19.18183 -80.45196 -86.43197 1.000 40.16089 517 GLU A O 1
ATOM 1428 N N . VAL A 1 184 ? 21.19036 -81.44857 -86.58222 1.000 38.69483 518 VAL A N 1
ATOM 1429 C CA . VAL A 1 184 ? 21.82077 -80.42789 -85.74815 1.000 38.99692 518 VAL A CA 1
ATOM 1430 C C . VAL A 1 184 ? 21.67096 -79.04969 -86.38292 1.000 38.05834 518 VAL A C 1
ATOM 1431 O O . VAL A 1 184 ? 21.29467 -78.07710 -85.71802 1.000 38.41931 518 VAL A O 1
ATOM 1444 N N . GLU A 1 185 ? 21.97611 -78.94076 -87.67707 1.000 36.09252 519 GLU A N 1
ATOM 1445 C CA . GLU A 1 185 ? 21.88132 -77.64861 -88.34667 1.000 35.89879 519 GLU A CA 1
ATOM 1446 C C . GLU A 1 185 ? 20.43395 -77.23244 -88.57844 1.000 35.95093 519 GLU A C 1
ATOM 1447 O O . GLU A 1 185 ? 20.10917 -76.04162 -88.48656 1.000 36.31744 519 GLU A O 1
ATOM 1459 N N . GLY A 1 186 ? 19.55279 -78.19024 -88.84851 1.000 36.12327 520 GLY A N 1
ATOM 1460 C CA . GLY A 1 186 ? 18.21576 -77.88472 -89.31085 1.000 35.13662 520 GLY A CA 1
ATOM 1461 C C . GLY A 1 186 ? 17.17528 -77.69942 -88.22652 1.000 35.15611 520 GLY A C 1
ATOM 1462 O O . GLY A 1 186 ? 16.13267 -77.08367 -88.47435 1.000 36.43600 520 GLY A O 1
ATOM 1466 N N . GLN A 1 187 ? 17.43406 -78.20491 -87.02398 1.000 33.68162 521 GLN A N 1
ATOM 1467 C CA . GLN A 1 187 ? 16.43400 -78.18874 -85.96204 1.000 35.18069 521 GLN A CA 1
ATOM 1468 C C . GLN A 1 187 ? 16.53445 -76.96201 -85.05856 1.000 35.91770 521 GLN A C 1
ATOM 1469 O O . GLN A 1 187 ? 15.79536 -76.86998 -84.07250 1.000 38.38678 521 GLN A O 1
ATOM 1483 N N . SER A 1 188 ? 17.39637 -76.00605 -85.38909 1.000 35.47111 522 SER A N 1
ATOM 1484 C CA . SER A 1 188 ? 17.45611 -74.73492 -84.68362 1.000 37.76236 522 SER A CA 1
ATOM 1485 C C . SER A 1 188 ? 17.39956 -73.59763 -85.69644 1.000 35.31864 522 SER A C 1
ATOM 1486 O O . SER A 1 188 ? 17.63226 -73.78575 -86.89403 1.000 33.44397 522 SER A O 1
ATOM 1494 N N . LEU A 1 189 ? 17.08322 -72.40070 -85.20404 1.000 34.58852 523 LEU A N 1
ATOM 1495 C CA . LEU A 1 189 ? 16.90851 -71.26647 -86.10523 1.000 34.64251 523 LEU A CA 1
ATOM 1496 C C . LEU A 1 189 ? 18.24486 -70.80250 -86.67234 1.000 33.79417 523 LEU A C 1
ATOM 1497 O O . LEU A 1 189 ? 18.36737 -70.56326 -87.87938 1.000 34.18274 523 LEU A O 1
ATOM 1513 N N . LEU A 1 190 ? 19.25802 -70.68590 -85.82083 1.000 35.58439 524 LEU A N 1
ATOM 1514 C CA . LEU A 1 190 ? 20.60646 -70.29836 -86.21004 1.000 37.97967 524 LEU A CA 1
ATOM 1515 C C . LEU A 1 190 ? 21.51712 -71.52596 -86.15154 1.000 40.81143 524 LEU A C 1
ATOM 1516 O O . LEU A 1 190 ? 21.07658 -72.64037 -85.85948 1.000 42.97182 524 LEU A O 1
ATOM 1532 N N . LEU A 1 191 ? 22.80192 -71.31472 -86.42717 1.000 39.48020 525 LEU A N 1
ATOM 1533 C CA . LEU A 1 191 ? 23.80111 -72.37644 -86.39935 1.000 42.53542 525 LEU A CA 1
ATOM 1534 C C . LEU A 1 191 ? 24.67763 -72.23858 -85.16368 1.000 49.68757 525 LEU A C 1
ATOM 1535 O O . LEU A 1 191 ? 25.22857 -71.16316 -84.91057 1.000 45.51713 525 LEU A O 1
ATOM 1551 N N . VAL A 1 192 ? 24.85910 -73.34172 -84.43310 1.000 67.82409 526 VAL A N 1
ATOM 1552 C CA . VAL A 1 192 ? 25.72709 -73.31372 -83.26322 1.000 78.50280 526 VAL A CA 1
ATOM 1553 C C . VAL A 1 192 ? 27.16775 -73.16631 -83.74501 1.000 81.15009 526 VAL A C 1
ATOM 1554 O O . VAL A 1 192 ? 27.53318 -73.62442 -84.83742 1.000 86.53872 526 VAL A O 1
ATOM 1567 N N . GLU A 1 193 ? 27.99795 -72.53389 -82.92870 1.000 73.88045 527 GLU A N 1
ATOM 1568 C CA . GLU A 1 193 ? 29.39972 -72.35395 -83.27048 1.000 74.24034 527 GLU A CA 1
ATOM 1569 C C . GLU A 1 193 ? 30.24471 -73.44549 -82.62580 1.000 79.09088 527 GLU A C 1
ATOM 1570 O O . GLU A 1 193 ? 29.82005 -74.12531 -81.68855 1.000 77.15171 527 GLU A O 1
ATOM 1574 N N . GLU A 1 194 ? 31.45289 -73.61410 -83.15699 1.000 88.28250 528 GLU A N 1
ATOM 1575 C CA . GLU A 1 194 ? 32.39250 -74.59283 -82.63158 1.000 92.82206 528 GLU A CA 1
ATOM 1576 C C . GLU A 1 194 ? 33.77912 -74.27716 -83.16989 1.000 95.52509 528 GLU A C 1
ATOM 1577 O O . GLU A 1 194 ? 33.92666 -73.80126 -84.29901 1.000 97.35558 528 GLU A O 1
ATOM 1581 N N . GLU A 1 195 ? 34.78812 -74.55190 -82.34812 1.000 94.74152 529 GLU A N 1
ATOM 1582 C CA . GLU A 1 195 ? 36.18278 -74.33895 -82.72333 1.000 95.59214 529 GLU A CA 1
ATOM 1583 C C . GLU A 1 195 ? 37.07273 -74.44736 -81.49125 1.000 96.46599 529 GLU A C 1
ATOM 1584 O O . GLU A 1 195 ? 36.68694 -74.02336 -80.40167 1.000 96.16404 529 GLU A O 1
ATOM 1588 N N . LYS A 1 202 ? 44.39381 -76.89604 -81.81953 1.000 98.05179 536 LYS A N 1
ATOM 1589 C CA . LYS A 1 202 ? 44.80854 -77.27871 -80.47252 1.000 99.06925 536 LYS A CA 1
ATOM 1590 C C . LYS A 1 202 ? 44.40675 -76.20025 -79.46474 1.000 98.35283 536 LYS A C 1
ATOM 1591 O O . LYS A 1 202 ? 44.72049 -75.02609 -79.65648 1.000 93.69162 536 LYS A O 1
ATOM 1594 N N . PRO A 1 203 ? 43.71667 -76.58816 -78.39430 1.000 102.62976 537 PRO A N 1
ATOM 1595 C CA . PRO A 1 203 ? 43.25245 -75.60120 -77.41545 1.000 102.01740 537 PRO A CA 1
ATOM 1596 C C . PRO A 1 203 ? 44.35456 -75.19491 -76.44554 1.000 100.88402 537 PRO A C 1
ATOM 1597 O O . PRO A 1 203 ? 45.42513 -75.79938 -76.37463 1.000 105.51105 537 PRO A O 1
ATOM 1608 N N . LEU A 1 204 ? 44.06155 -74.13924 -75.68381 1.000 92.66981 538 LEU A N 1
ATOM 1609 C CA . LEU A 1 204 ? 44.98065 -73.68474 -74.64898 1.000 91.43148 538 LEU A CA 1
ATOM 1610 C C . LEU A 1 204 ? 44.93751 -74.59254 -73.42713 1.000 95.05181 538 LEU A C 1
ATOM 1611 O O . LEU A 1 204 ? 45.96876 -74.80497 -72.77888 1.000 95.44536 538 LEU A O 1
ATOM 1615 N N . TYR A 1 205 ? 43.76412 -75.13437 -73.10599 1.000 100.88134 539 TYR A N 1
ATOM 1616 C CA . TYR A 1 205 ? 43.58283 -76.00409 -71.95476 1.000 98.04947 539 TYR A CA 1
ATOM 1617 C C . TYR A 1 205 ? 42.83016 -77.25865 -72.36887 1.000 93.42358 539 TYR A C 1
ATOM 1618 O O . TYR A 1 205 ? 42.03427 -77.24559 -73.31112 1.000 95.21210 539 TYR A O 1
ATOM 1636 N N . ALA A 1 206 ? 43.09412 -78.34595 -71.64964 1.000 84.08315 540 ALA A N 1
ATOM 1637 C CA . ALA A 1 206 ? 42.43452 -79.62047 -71.89316 1.000 74.98964 540 ALA A CA 1
ATOM 1638 C C . ALA A 1 206 ? 42.47825 -80.42214 -70.60178 1.000 69.50287 540 ALA A C 1
ATOM 1639 O O . ALA A 1 206 ? 43.45010 -80.34478 -69.84583 1.000 69.10330 540 ALA A O 1
ATOM 1646 N N . GLY A 1 207 ? 41.42552 -81.19232 -70.35623 1.000 65.46366 541 GLY A N 1
ATOM 1647 C CA . GLY A 1 207 ? 41.34508 -81.92941 -69.11684 1.000 64.00292 541 GLY A CA 1
ATOM 1648 C C . GLY A 1 207 ? 40.41362 -83.11691 -69.20804 1.000 60.80782 541 GLY A C 1
ATOM 1649 O O . GLY A 1 207 ? 39.99078 -83.52297 -70.29306 1.000 58.19558 541 GLY A O 1
ATOM 1653 N N . HIS A 1 208 ? 40.12330 -83.69030 -68.04149 1.000 61.53575 542 HIS A N 1
ATOM 1654 C CA . HIS A 1 208 ? 39.17397 -84.78685 -67.93271 1.000 59.31026 542 HIS A CA 1
ATOM 1655 C C . HIS A 1 208 ? 38.37976 -84.62283 -66.64620 1.000 56.46254 542 HIS A C 1
ATOM 1656 O O . HIS A 1 208 ? 38.85188 -84.02846 -65.67434 1.000 57.57393 542 HIS A O 1
ATOM 1670 N N . VAL A 1 209 ? 37.16244 -85.15170 -66.65940 1.000 53.88218 543 VAL A N 1
ATOM 1671 C CA . VAL A 1 209 ? 36.22545 -84.98325 -65.55460 1.000 52.92463 543 VAL A CA 1
ATOM 1672 C C . VAL A 1 209 ? 36.55011 -86.01203 -64.47769 1.000 53.67849 543 VAL A C 1
ATOM 1673 O O . VAL A 1 209 ? 36.60097 -87.21568 -64.75004 1.000 53.31110 543 VAL A O 1
ATOM 1686 N N . VAL A 1 210 ? 36.78954 -85.54127 -63.25384 1.000 53.83662 544 VAL A N 1
ATOM 1687 C CA . VAL A 1 210 ? 37.10102 -86.43248 -62.13951 1.000 55.07881 544 VAL A CA 1
ATOM 1688 C C . VAL A 1 210 ? 35.96532 -86.53666 -61.13571 1.000 54.41795 544 VAL A C 1
ATOM 1689 O O . VAL A 1 210 ? 36.03549 -87.38518 -60.23163 1.000 54.87663 544 VAL A O 1
ATOM 1702 N N . ALA A 1 211 ? 34.92865 -85.71424 -61.25663 1.000 54.70617 545 ALA A N 1
ATOM 1703 C CA . ALA A 1 211 ? 33.78644 -85.79700 -60.35915 1.000 56.21699 545 ALA A CA 1
ATOM 1704 C C . ALA A 1 211 ? 32.67661 -84.91321 -60.90314 1.000 55.74007 545 ALA A C 1
ATOM 1705 O O . ALA A 1 211 ? 32.93830 -83.92231 -61.59181 1.000 55.20280 545 ALA A O 1
ATOM 1712 N N . VAL A 1 212 ? 31.43976 -85.28797 -60.59674 1.000 56.85490 546 VAL A N 1
ATOM 1713 C CA . VAL A 1 212 ? 30.28289 -84.43746 -60.84509 1.000 56.70994 546 VAL A CA 1
ATOM 1714 C C . VAL A 1 212 ? 29.95674 -83.72756 -59.53997 1.000 58.97625 546 VAL A C 1
ATOM 1715 O O . VAL A 1 212 ? 29.64651 -84.37498 -58.53193 1.000 60.19243 546 VAL A O 1
ATOM 1728 N N . LEU A 1 213 ? 30.03443 -82.39976 -59.55071 1.000 58.44634 547 LEU A N 1
ATOM 1729 C CA . LEU A 1 213 ? 29.80968 -81.63645 -58.33152 1.000 62.53231 547 LEU A CA 1
ATOM 1730 C C . LEU A 1 213 ? 28.33513 -81.32087 -58.11943 1.000 64.01637 547 LEU A C 1
ATOM 1731 O O . LEU A 1 213 ? 27.85956 -81.34389 -56.97881 1.000 65.53360 547 LEU A O 1
ATOM 1747 N N . ASP A 1 214 ? 27.59489 -81.03723 -59.18913 1.000 64.10993 548 ASP A N 1
ATOM 1748 C CA . ASP A 1 214 ? 26.18056 -80.72966 -59.03883 1.000 64.95924 548 ASP A CA 1
ATOM 1749 C C . ASP A 1 214 ? 25.45265 -81.01555 -60.34481 1.000 60.43362 548 ASP A C 1
ATOM 1750 O O . ASP A 1 214 ? 26.01703 -80.88715 -61.43472 1.000 59.23805 548 ASP A O 1
ATOM 1759 N N . ARG A 1 215 ? 24.19290 -81.42122 -60.20922 1.000 57.33909 549 ARG A N 1
ATOM 1760 C CA . ARG A 1 215 ? 23.31359 -81.68653 -61.33876 1.000 53.36274 549 ARG A CA 1
ATOM 1761 C C . ARG A 1 215 ? 21.89104 -81.37655 -60.90361 1.000 51.41967 549 ARG A C 1
ATOM 1762 O O . ARG A 1 215 ? 21.46462 -81.82457 -59.83557 1.000 52.41969 549 ARG A O 1
ATOM 1783 N N . ILE A 1 216 ? 21.17027 -80.59616 -61.69980 1.000 49.00270 550 ILE A N 1
ATOM 1784 C CA . ILE A 1 216 ? 19.75914 -80.36037 -61.40511 1.000 49.36424 550 ILE A CA 1
ATOM 1785 C C . ILE A 1 216 ? 19.08170 -81.72660 -61.46064 1.000 49.91478 550 ILE A C 1
ATOM 1786 O O . ILE A 1 216 ? 19.14615 -82.39735 -62.50193 1.000 47.37230 550 ILE A O 1
ATOM 1802 N N . PRO A 1 217 ? 18.42231 -82.18422 -60.40033 1.000 54.65576 551 PRO A N 1
ATOM 1803 C CA . PRO A 1 217 ? 17.84658 -83.53246 -60.42484 1.000 56.73915 551 PRO A CA 1
ATOM 1804 C C . PRO A 1 217 ? 16.51916 -83.56709 -61.16929 1.000 56.57888 551 PRO A C 1
ATOM 1805 O O . PRO A 1 217 ? 15.88529 -82.54324 -61.42581 1.000 55.00733 551 PRO A O 1
ATOM 1816 N N . GLY A 1 218 ? 16.10991 -84.78049 -61.52726 1.000 57.99436 552 GLY A N 1
ATOM 1817 C CA . GLY A 1 218 ? 14.81875 -84.97074 -62.15986 1.000 57.15311 552 GLY A CA 1
ATOM 1818 C C . GLY A 1 218 ? 14.68328 -84.38567 -63.54964 1.000 54.16156 552 GLY A C 1
ATOM 1819 O O . GLY A 1 218 ? 13.57092 -84.04572 -63.96237 1.000 53.73906 552 GLY A O 1
ATOM 1823 N N . GLN A 1 219 ? 15.77596 -84.28221 -64.29854 1.000 51.22302 553 GLN A N 1
ATOM 1824 C CA . GLN A 1 219 ? 15.68914 -83.78031 -65.66324 1.000 49.97965 553 GLN A CA 1
ATOM 1825 C C . GLN A 1 219 ? 14.95250 -84.78943 -66.53884 1.000 49.98439 553 GLN A C 1
ATOM 1826 O O . GLN A 1 219 ? 15.05143 -86.00330 -66.34312 1.000 51.08707 553 GLN A O 1
ATOM 1840 N N . LEU A 1 220 ? 14.18520 -84.27287 -67.49622 1.000 49.08684 554 LEU A N 1
ATOM 1841 C CA . LEU A 1 220 ? 13.38750 -85.09455 -68.39329 1.000 48.13513 554 LEU A CA 1
ATOM 1842 C C . LEU A 1 220 ? 13.88274 -84.92258 -69.82267 1.000 45.18126 554 LEU A C 1
ATOM 1843 O O . LEU A 1 220 ? 14.43198 -83.87708 -70.18644 1.000 44.35268 554 LEU A O 1
ATOM 1859 N N . PHE A 1 221 ? 13.68070 -85.96639 -70.62720 1.000 43.14700 555 PHE A N 1
ATOM 1860 C CA . PHE A 1 221 ? 14.12176 -85.99161 -72.01408 1.000 41.45463 555 PHE A CA 1
ATOM 1861 C C . PHE A 1 221 ? 13.02918 -86.59860 -72.87603 1.000 41.47043 555 PHE A C 1
ATOM 1862 O O . PHE A 1 221 ? 12.56050 -87.70518 -72.59717 1.000 42.10119 555 PHE A O 1
ATOM 1879 N N . SER A 1 222 ? 12.63408 -85.88371 -73.91917 1.000 42.30596 556 SER A N 1
ATOM 1880 C CA . SER A 1 222 ? 11.70222 -86.41520 -74.90017 1.000 43.86645 556 SER A CA 1
ATOM 1881 C C . SER A 1 222 ? 12.48021 -87.11430 -76.00832 1.000 41.66661 556 SER A C 1
ATOM 1882 O O . SER A 1 222 ? 13.62586 -86.76104 -76.30350 1.000 40.65453 556 SER A O 1
ATOM 1890 N N . GLY A 1 223 ? 11.85483 -88.11841 -76.61212 1.000 39.46813 557 GLY A N 1
ATOM 1891 C CA . GLY A 1 223 ? 12.51663 -88.87123 -77.65598 1.000 39.42871 557 GLY A CA 1
ATOM 1892 C C . GLY A 1 223 ? 11.72350 -90.10447 -78.03900 1.000 40.40820 557 GLY A C 1
ATOM 1893 O O . GLY A 1 223 ? 10.55802 -90.26471 -77.66976 1.000 41.20790 557 GLY A O 1
ATOM 1897 N N . THR A 1 224 ? 12.39167 -90.97856 -78.78152 1.000 42.00179 558 THR A N 1
ATOM 1898 C CA . THR A 1 224 ? 11.76806 -92.16795 -79.33461 1.000 45.01732 558 THR A CA 1
ATOM 1899 C C . THR A 1 224 ? 12.42379 -93.40695 -78.74430 1.000 46.07018 558 THR A C 1
ATOM 1900 O O . THR A 1 224 ? 13.54425 -93.35706 -78.23120 1.000 45.05856 558 THR A O 1
ATOM 1911 N N . LEU A 1 225 ? 11.71432 -94.52804 -78.83869 1.000 48.28129 559 LEU A N 1
ATOM 1912 C CA . LEU A 1 225 ? 12.11688 -95.76970 -78.19187 1.000 51.08108 559 LEU A CA 1
ATOM 1913 C C . LEU A 1 225 ? 12.16993 -96.87927 -79.22877 1.000 53.88283 559 LEU A C 1
ATOM 1914 O O . LEU A 1 225 ? 11.25213 -97.01377 -80.04444 1.000 54.85550 559 LEU A O 1
ATOM 1930 N N . GLY A 1 226 ? 13.25668 -97.65279 -79.21738 1.000 55.02296 560 GLY A N 1
ATOM 1931 C CA . GLY A 1 226 ? 13.40642 -98.73706 -80.16656 1.000 58.39976 560 GLY A CA 1
ATOM 1932 C C . GLY A 1 226 ? 14.20456 -99.88286 -79.58400 1.000 61.42211 560 GLY A C 1
ATOM 1933 O O . GLY A 1 226 ? 14.78082 -99.78430 -78.49749 1.000 59.54372 560 GLY A O 1
ATOM 1937 N N . LEU A 1 227 ? 14.23750 -100.98016 -80.33614 1.000 66.82902 561 LEU A N 1
ATOM 1938 C CA . LEU A 1 227 ? 14.99980 -102.15954 -79.94023 1.000 71.81242 561 LEU A CA 1
ATOM 1939 C C . LEU A 1 227 ? 16.27686 -102.29578 -80.76860 1.000 74.44190 561 LEU A C 1
ATOM 1940 O O . LEU A 1 227 ? 16.28666 -102.01777 -81.96848 1.000 75.94616 561 LEU A O 1
ATOM 1956 N N . PRO A 1 245 ? 16.45436 -109.88730 -75.41167 1.000 98.36769 579 PRO A N 1
ATOM 1957 C CA . PRO A 1 245 ? 16.16628 -108.45054 -75.51282 1.000 93.95290 579 PRO A CA 1
ATOM 1958 C C . PRO A 1 245 ? 15.84867 -107.83428 -74.15431 1.000 87.58064 579 PRO A C 1
ATOM 1959 O O . PRO A 1 245 ? 14.67686 -107.68896 -73.80643 1.000 91.86240 579 PRO A O 1
ATOM 1970 N N . LYS A 1 246 ? 16.88485 -107.46048 -73.40410 1.000 75.30564 580 LYS A N 1
ATOM 1971 C CA . LYS A 1 246 ? 16.70396 -106.90919 -72.06987 1.000 67.26728 580 LYS A CA 1
ATOM 1972 C C . LYS A 1 246 ? 16.77711 -105.39033 -72.01750 1.000 63.22960 580 LYS A C 1
ATOM 1973 O O . LYS A 1 246 ? 16.49534 -104.81646 -70.96137 1.000 61.40909 580 LYS A O 1
ATOM 1977 N N . ILE A 1 247 ? 17.15327 -104.72808 -73.10938 1.000 67.11987 581 ILE A N 1
ATOM 1978 C CA . ILE A 1 247 ? 17.29150 -103.27669 -73.13344 1.000 70.01208 581 ILE A CA 1
ATOM 1979 C C . ILE A 1 247 ? 16.59907 -102.72661 -74.37207 1.000 69.88565 581 ILE A C 1
ATOM 1980 O O . ILE A 1 247 ? 16.82361 -103.21734 -75.48405 1.000 70.27558 581 ILE A O 1
ATOM 1992 N N . ALA A 1 248 ? 15.74610 -101.72525 -74.17310 1.000 68.37130 582 ALA A N 1
ATOM 1993 C CA . ALA A 1 248 ? 15.20885 -100.90682 -75.25106 1.000 65.43028 582 ALA A CA 1
ATOM 1994 C C . ALA A 1 248 ? 15.94258 -99.57197 -75.25229 1.000 58.97678 582 ALA A C 1
ATOM 1995 O O . ALA A 1 248 ? 16.27199 -99.03602 -74.19064 1.000 56.64005 582 ALA A O 1
ATOM 2002 N N . TRP A 1 249 ? 16.21190 -99.04487 -76.44027 1.000 55.57332 583 TRP A N 1
ATOM 2003 C CA . TRP A 1 249 ? 17.06220 -97.87104 -76.58605 1.000 52.37751 583 TRP A CA 1
ATOM 2004 C C . TRP A 1 249 ? 16.21229 -96.62205 -76.77559 1.000 50.19566 583 TRP A C 1
ATOM 2005 O O . TRP A 1 249 ? 15.42618 -96.53432 -77.72439 1.000 51.93090 583 TRP A O 1
ATOM 2026 N N . PHE A 1 250 ? 16.36250 -95.67218 -75.85420 1.000 46.92035 584 PHE A N 1
ATOM 2027 C CA . PHE A 1 250 ? 15.68339 -94.38500 -75.92156 1.000 44.12887 584 PHE A CA 1
ATOM 2028 C C . PHE A 1 250 ? 16.61114 -93.37924 -76.59003 1.000 41.92782 584 PHE A C 1
ATOM 2029 O O . PHE A 1 250 ? 17.75940 -93.20704 -76.16648 1.000 40.91106 584 PHE A O 1
ATOM 2046 N N . LYS A 1 251 ? 16.11960 -92.74152 -77.64763 1.000 41.31167 585 LYS A N 1
ATOM 2047 C CA . LYS A 1 251 ? 16.89969 -91.77267 -78.40848 1.000 42.19385 585 LYS A CA 1
ATOM 2048 C C . LYS A 1 251 ? 16.39496 -90.36824 -78.10881 1.000 42.61194 585 LYS A C 1
ATOM 2049 O O . LYS A 1 251 ? 15.29578 -90.00714 -78.55880 1.000 43.47831 585 LYS A O 1
ATOM 2056 N N . PRO A 1 252 ? 17.12501 -89.55578 -77.33991 1.000 42.46686 586 PRO A N 1
ATOM 2057 C CA . PRO A 1 252 ? 16.64304 -88.19795 -77.04683 1.000 40.70637 586 PRO A CA 1
ATOM 2058 C C . PRO A 1 252 ? 16.63129 -87.32168 -78.29118 1.000 42.33321 586 PRO A C 1
ATOM 2059 O O . PRO A 1 252 ? 17.56359 -87.34622 -79.09885 1.000 41.28404 586 PRO A O 1
ATOM 2070 N N . THR A 1 253 ? 15.57016 -86.52102 -78.43472 1.000 44.21303 587 THR A N 1
ATOM 2071 C CA . THR A 1 253 ? 15.58098 -85.50124 -79.47771 1.000 46.65767 587 THR A CA 1
ATOM 2072 C C . THR A 1 253 ? 16.69566 -84.49459 -79.22616 1.000 44.65713 587 THR A C 1
ATOM 2073 O O . THR A 1 253 ? 17.25660 -83.93197 -80.17295 1.000 44.55032 587 THR A O 1
ATOM 2084 N N . ASP A 1 254 ? 17.03879 -84.26723 -77.96148 1.000 42.28740 588 ASP A N 1
ATOM 2085 C CA . ASP A 1 254 ? 18.18396 -83.43184 -77.62257 1.000 41.82764 588 ASP A CA 1
ATOM 2086 C C . ASP A 1 254 ? 19.45530 -84.21457 -77.92507 1.000 42.48574 588 ASP A C 1
ATOM 2087 O O . ASP A 1 254 ? 19.77824 -85.18342 -77.23136 1.000 41.17919 588 ASP A O 1
ATOM 2096 N N . LYS A 1 255 ? 20.16907 -83.80908 -78.97656 1.000 46.39714 589 LYS A N 1
ATOM 2097 C CA . LYS A 1 255 ? 21.34756 -84.54116 -79.42226 1.000 50.50103 589 LYS A CA 1
ATOM 2098 C C . LYS A 1 255 ? 22.54941 -84.35443 -78.50584 1.000 51.30051 589 LYS A C 1
ATOM 2099 O O . LYS A 1 255 ? 23.57429 -85.00940 -78.72256 1.000 54.34244 589 LYS A O 1
ATOM 2109 N N . LYS A 1 256 ? 22.46067 -83.48742 -77.50081 1.000 47.63881 590 LYS A N 1
ATOM 2110 C CA . LYS A 1 256 ? 23.51908 -83.39764 -76.50381 1.000 47.05377 590 LYS A CA 1
ATOM 2111 C C . LYS A 1 256 ? 23.37772 -84.45160 -75.41557 1.000 44.73003 590 LYS A C 1
ATOM 2112 O O . LYS A 1 256 ? 24.22353 -84.51241 -74.51579 1.000 45.50131 590 LYS A O 1
ATOM 2131 N N . VAL A 1 257 ? 22.34717 -85.27901 -75.48942 1.000 41.41038 591 VAL A N 1
ATOM 2132 C CA . VAL A 1 257 ? 22.07507 -86.32186 -74.50579 1.000 40.27119 591 VAL A CA 1
ATOM 2133 C C . VAL A 1 257 ? 22.36222 -87.66190 -75.17679 1.000 42.46596 591 VAL A C 1
ATOM 2134 O O . VAL A 1 257 ? 21.84921 -87.90778 -76.27240 1.000 41.74530 591 VAL A O 1
ATOM 2147 N N . PRO A 1 258 ? 23.16472 -88.53162 -74.57237 1.000 46.31406 592 PRO A N 1
ATOM 2148 C CA . PRO A 1 258 ? 23.45571 -89.81598 -75.21596 1.000 46.54866 592 PRO A CA 1
ATOM 2149 C C . PRO A 1 258 ? 22.22510 -90.70671 -75.23892 1.000 44.18438 592 PRO A C 1
ATOM 2150 O O . PRO A 1 258 ? 21.23667 -90.47137 -74.53742 1.000 41.95176 592 PRO A O 1
ATOM 2161 N N . LEU A 1 259 ? 22.29668 -91.74473 -76.07150 1.000 43.83818 593 LEU A N 1
ATOM 2162 C CA . LEU A 1 259 ? 21.29767 -92.80039 -76.01875 1.000 45.20260 593 LEU A CA 1
ATOM 2163 C C . LEU A 1 259 ? 21.20386 -93.33076 -74.59495 1.000 44.41660 593 LEU A C 1
ATOM 2164 O O . LEU A 1 259 ? 22.21161 -93.45414 -73.89250 1.000 45.57787 593 LEU A O 1
ATOM 2180 N N . ILE A 1 260 ? 19.98448 -93.63468 -74.16822 1.000 43.87185 594 ILE A N 1
ATOM 2181 C CA . ILE A 1 260 ? 19.71726 -94.10859 -72.81757 1.000 43.88351 594 ILE A CA 1
ATOM 2182 C C . ILE A 1 260 ? 19.21784 -95.54069 -72.90714 1.000 46.26079 594 ILE A C 1
ATOM 2183 O O . ILE A 1 260 ? 18.28495 -95.83426 -73.66515 1.000 46.53054 594 ILE A O 1
ATOM 2199 N N . ALA A 1 261 ? 19.84588 -96.42979 -72.14631 1.000 49.53738 595 ALA A N 1
ATOM 2200 C CA . ALA A 1 261 ? 19.40223 -97.81310 -72.07193 1.000 51.77640 595 ALA A CA 1
ATOM 2201 C C . ALA A 1 261 ? 18.21126 -97.89933 -71.12543 1.000 50.63536 595 ALA A C 1
ATOM 2202 O O . ALA A 1 261 ? 18.30127 -97.48605 -69.96488 1.000 49.44805 595 ALA A O 1
ATOM 2209 N N . ILE A 1 262 ? 17.10167 -98.41881 -71.62755 1.000 50.85845 596 ILE A N 1
ATOM 2210 C CA . ILE A 1 262 ? 15.88485 -98.61547 -70.84233 1.000 52.26463 596 ILE A CA 1
ATOM 2211 C C . ILE A 1 262 ? 15.71478 -100.12330 -70.65467 1.000 55.80883 596 ILE A C 1
ATOM 2212 O O . ILE A 1 262 ? 15.50769 -100.84164 -71.64139 1.000 55.29718 596 ILE A O 1
ATOM 2228 N N . PRO A 1 263 ? 15.80055 -100.64510 -69.43319 1.000 60.82216 597 PRO A N 1
ATOM 2229 C CA . PRO A 1 263 ? 15.45093 -102.05789 -69.23552 1.000 67.56805 597 PRO A CA 1
ATOM 2230 C C . PRO A 1 263 ? 14.03944 -102.31057 -69.74099 1.000 75.12034 597 PRO A C 1
ATOM 2231 O O . PRO A 1 263 ? 13.09399 -101.61408 -69.36565 1.000 77.70816 597 PRO A O 1
ATOM 2242 N N . THR A 1 264 ? 13.90115 -103.31830 -70.60345 1.000 75.30589 598 THR A N 1
ATOM 2243 C CA . THR A 1 264 ? 12.62463 -103.56705 -71.26426 1.000 88.84558 598 THR A CA 1
ATOM 2244 C C . THR A 1 264 ? 11.50609 -103.89352 -70.28667 1.000 95.72023 598 THR A C 1
ATOM 2245 O O . THR A 1 264 ? 10.33741 -103.89157 -70.68966 1.000 81.31422 598 THR A O 1
ATOM 2256 N N . GLU A 1 265 ? 11.82775 -104.19296 -69.02745 1.000 132.06821 599 GLU A N 1
ATOM 2257 C CA . GLU A 1 265 ? 10.79508 -104.32681 -68.00883 1.000 137.54796 599 GLU A CA 1
ATOM 2258 C C . GLU A 1 265 ? 10.06500 -103.01346 -67.75096 1.000 138.98070 599 GLU A C 1
ATOM 2259 O O . GLU A 1 265 ? 9.00301 -103.03061 -67.11786 1.000 144.03774 599 GLU A O 1
ATOM 2263 N N . LEU A 1 266 ? 10.60956 -101.88176 -68.21112 1.000 131.91807 600 LEU A N 1
ATOM 2264 C CA . LEU A 1 266 ? 9.96844 -100.58367 -68.04345 1.000 128.55371 600 LEU A CA 1
ATOM 2265 C C . LEU A 1 266 ? 9.21169 -100.11072 -69.27906 1.000 128.28761 600 LEU A C 1
ATOM 2266 O O . LEU A 1 266 ? 8.33894 -99.24459 -69.15341 1.000 126.78035 600 LEU A O 1
ATOM 2270 N N . ALA A 1 267 ? 9.51689 -100.64551 -70.45837 1.000 130.49665 601 ALA A N 1
ATOM 2271 C CA . ALA A 1 267 ? 8.78759 -100.27793 -71.66211 1.000 130.49407 601 ALA A CA 1
ATOM 2272 C C . ALA A 1 267 ? 7.41368 -100.94352 -71.66590 1.000 129.92388 601 ALA A C 1
ATOM 2273 O O . ALA A 1 267 ? 7.17169 -101.89357 -70.91673 1.000 134.22861 601 ALA A O 1
ATOM 2280 N N . PRO A 1 268 ? 6.49185 -100.46215 -72.50214 1.000 124.25807 602 PRO A N 1
ATOM 2281 C CA . PRO A 1 268 ? 5.15488 -101.07029 -72.55177 1.000 124.51352 602 PRO A CA 1
ATOM 2282 C C . PRO A 1 268 ? 5.21853 -102.58105 -72.74681 1.000 132.45735 602 PRO A C 1
ATOM 2283 O O . PRO A 1 268 ? 6.15038 -103.11456 -73.35060 1.000 137.40251 602 PRO A O 1
ATOM 2294 N N . LYS A 1 269 ? 4.20703 -103.26913 -72.20886 1.000 112.08724 603 LYS A N 1
ATOM 2295 C CA . LYS A 1 269 ? 4.21870 -104.73033 -72.16502 1.000 105.15016 603 LYS A CA 1
ATOM 2296 C C . LYS A 1 269 ? 4.40733 -105.34519 -73.54883 1.000 110.64607 603 LYS A C 1
ATOM 2297 O O . LYS A 1 269 ? 5.26738 -106.21404 -73.73914 1.000 98.69473 603 LYS A O 1
ATOM 2301 N N . ASP A 1 270 ? 3.61434 -104.90934 -74.53112 1.000 135.33246 604 ASP A N 1
ATOM 2302 C CA . ASP A 1 270 ? 3.62975 -105.50430 -75.86395 1.000 121.48289 604 ASP A CA 1
ATOM 2303 C C . ASP A 1 270 ? 4.60935 -104.81334 -76.80462 1.000 109.08465 604 ASP A C 1
ATOM 2304 O O . ASP A 1 270 ? 4.42459 -104.84567 -78.02989 1.000 111.95730 604 ASP A O 1
ATOM 2308 N N . PHE A 1 271 ? 5.65292 -104.19662 -76.25570 1.000 93.93920 605 PHE A N 1
ATOM 2309 C CA . PHE A 1 271 ? 6.66072 -103.46579 -77.01382 1.000 84.81468 605 PHE A CA 1
ATOM 2310 C C . PHE A 1 271 ? 7.76142 -104.37898 -77.53819 1.000 85.42543 605 PHE A C 1
ATOM 2311 O O . PHE A 1 271 ? 8.25659 -104.17423 -78.65231 1.000 85.16911 605 PHE A O 1
ATOM 2328 N N . VAL A 1 272 ? 8.15410 -105.38620 -76.75370 1.000 92.80448 606 VAL A N 1
ATOM 2329 C CA . VAL A 1 272 ? 9.22911 -106.28315 -77.16514 1.000 95.32069 606 VAL A CA 1
ATOM 2330 C C . VAL A 1 272 ? 8.87811 -107.01594 -78.45319 1.000 99.14009 606 VAL A C 1
ATOM 2331 O O . VAL A 1 272 ? 9.76470 -107.32404 -79.25974 1.000 92.47127 606 VAL A O 1
ATOM 2335 N N . GLU A 1 273 ? 7.59557 -107.30430 -78.67635 1.000 109.52754 607 GLU A N 1
ATOM 2336 C CA . GLU A 1 273 ? 7.18827 -108.03884 -79.86903 1.000 109.18464 607 GLU A CA 1
ATOM 2337 C C . GLU A 1 273 ? 6.96682 -107.12947 -81.07381 1.000 110.18280 607 GLU A C 1
ATOM 2338 O O . GLU A 1 273 ? 7.32099 -107.49974 -82.19927 1.000 109.61669 607 GLU A O 1
ATOM 2342 N N . ASN A 1 274 ? 6.39466 -105.94349 -80.86136 1.000 109.15237 608 ASN A N 1
ATOM 2343 C CA . ASN A 1 274 ? 6.07157 -105.03994 -81.95895 1.000 106.06436 608 ASN A CA 1
ATOM 2344 C C . ASN A 1 274 ? 6.72700 -103.67978 -81.75757 1.000 97.50929 608 ASN A C 1
ATOM 2345 O O . ASN A 1 274 ? 6.05669 -102.64520 -81.83845 1.000 99.22448 608 ASN A O 1
ATOM 2356 N N . ALA A 1 275 ? 8.03500 -103.67127 -81.48754 1.000 84.54275 609 ALA A N 1
ATOM 2357 C CA . ALA A 1 275 ? 8.73291 -102.41375 -81.24651 1.000 76.46328 609 ALA A CA 1
ATOM 2358 C C . ALA A 1 275 ? 8.57019 -101.45378 -82.41753 1.000 75.46484 609 ALA A C 1
ATOM 2359 O O . ALA A 1 275 ? 8.56171 -100.23282 -82.22256 1.000 73.27478 609 ALA A O 1
ATOM 2366 N N . ASP A 1 276 ? 8.43284 -101.98119 -83.63678 1.000 75.75642 610 ASP A N 1
ATOM 2367 C CA . ASP A 1 276 ? 8.28799 -101.12705 -84.80838 1.000 76.76330 610 ASP A CA 1
ATOM 2368 C C . ASP A 1 276 ? 6.97962 -100.34808 -84.78768 1.000 77.63251 610 ASP A C 1
ATOM 2369 O O . ASP A 1 276 ? 6.89152 -99.29216 -85.42292 1.000 73.53828 610 ASP A O 1
ATOM 2373 N N . LYS A 1 277 ? 5.95923 -100.84787 -84.08618 1.000 85.48936 611 LYS A N 1
ATOM 2374 C CA . LYS A 1 277 ? 4.69801 -100.12412 -83.99154 1.000 85.34800 611 LYS A CA 1
ATOM 2375 C C . LYS A 1 277 ? 4.82978 -98.83447 -83.18999 1.000 83.02944 611 LYS A C 1
ATOM 2376 O O . LYS A 1 277 ? 4.02055 -97.91940 -83.37672 1.000 83.84006 611 LYS A O 1
ATOM 2380 N N . TYR A 1 278 ? 5.82667 -98.74004 -82.31020 1.000 79.02939 612 TYR A N 1
ATOM 2381 C CA . TYR A 1 278 ? 6.02503 -97.56891 -81.46603 1.000 76.28054 612 TYR A CA 1
ATOM 2382 C C . TYR A 1 278 ? 7.04554 -96.59414 -82.03787 1.000 70.88101 612 TYR A C 1
ATOM 2383 O O . TYR A 1 278 ? 7.35021 -95.58548 -81.39403 1.000 68.83922 612 TYR A O 1
ATOM 2401 N N . SER A 1 279 ? 7.57747 -96.86965 -83.22926 1.000 68.64713 613 SER A N 1
ATOM 2402 C CA . SER A 1 279 ? 8.65166 -96.05761 -83.78570 1.000 65.80027 613 SER A CA 1
ATOM 2403 C C . SER A 1 279 ? 8.25181 -94.59880 -83.96525 1.000 65.27823 613 SER A C 1
ATOM 2404 O O . SER A 1 279 ? 9.13207 -93.73093 -84.00090 1.000 63.36507 613 SER A O 1
ATOM 2412 N N . GLU A 1 280 ? 6.95550 -94.30628 -84.09276 1.000 66.80604 614 GLU A N 1
ATOM 2413 C CA . GLU A 1 280 ? 6.49025 -92.94210 -84.31081 1.000 65.79053 614 GLU A CA 1
ATOM 2414 C C . GLU A 1 280 ? 5.83960 -92.35733 -83.05904 1.000 61.66860 614 GLU A C 1
ATOM 2415 O O . GLU A 1 280 ? 5.06595 -91.39834 -83.15225 1.000 60.74575 614 GLU A O 1
ATOM 2427 N N . LYS A 1 281 ? 6.13365 -92.92376 -81.89170 1.000 58.41566 615 LYS A N 1
ATOM 2428 C CA . LYS A 1 281 ? 5.59750 -92.44188 -80.62845 1.000 56.54367 615 LYS A CA 1
ATOM 2429 C C . LYS A 1 281 ? 6.67304 -91.67052 -79.87261 1.000 53.26004 615 LYS A C 1
ATOM 2430 O O . LYS A 1 281 ? 7.86026 -92.01087 -79.93727 1.000 51.17169 615 LYS A O 1
ATOM 2449 N N . LEU A 1 282 ? 6.25739 -90.63028 -79.16375 1.000 54.22849 616 LEU A N 1
ATOM 2450 C CA . LEU A 1 282 ? 7.16198 -89.84489 -78.33683 1.000 54.21046 616 LEU A CA 1
ATOM 2451 C C . LEU A 1 282 ? 7.01592 -90.28227 -76.88637 1.000 52.27004 616 LEU A C 1
ATOM 2452 O O . LEU A 1 282 ? 5.89628 -90.39323 -76.37499 1.000 54.31992 616 LEU A O 1
ATOM 2468 N N . PHE A 1 283 ? 8.14409 -90.55092 -76.23929 1.000 48.02655 617 PHE A N 1
ATOM 2469 C CA . PHE A 1 283 ? 8.17711 -90.86361 -74.82186 1.000 46.76901 617 PHE A CA 1
ATOM 2470 C C . PHE A 1 283 ? 9.01521 -89.82264 -74.09143 1.000 44.15693 617 PHE A C 1
ATOM 2471 O O . PHE A 1 283 ? 9.81507 -89.10121 -74.69243 1.000 41.50941 617 PHE A O 1
ATOM 2488 N N . VAL A 1 284 ? 8.82309 -89.75084 -72.78045 1.000 45.34292 618 VAL A N 1
ATOM 2489 C CA . VAL A 1 284 ? 9.67975 -88.96655 -71.90012 1.000 45.56844 618 VAL A CA 1
ATOM 2490 C C . VAL A 1 284 ? 10.44876 -89.94209 -71.02013 1.000 45.26312 618 VAL A C 1
ATOM 2491 O O . VAL A 1 284 ? 9.86474 -90.88602 -70.47423 1.000 46.17906 618 VAL A O 1
ATOM 2504 N N . ALA A 1 285 ? 11.75736 -89.72567 -70.89775 1.000 44.95344 619 ALA A N 1
ATOM 2505 C CA . ALA A 1 285 ? 12.62560 -90.59176 -70.11376 1.000 46.77031 619 ALA A CA 1
ATOM 2506 C C . ALA A 1 285 ? 13.46599 -89.75811 -69.15384 1.000 47.01769 619 ALA A C 1
ATOM 2507 O O . ALA A 1 285 ? 13.59835 -88.53989 -69.30147 1.000 45.65288 619 ALA A O 1
ATOM 2514 N N . SER A 1 286 ? 14.03431 -90.43657 -68.15856 1.000 46.45155 620 SER A N 1
ATOM 2515 C CA . SER A 1 286 ? 14.98305 -89.83391 -67.23404 1.000 46.62789 620 SER A CA 1
ATOM 2516 C C . SER A 1 286 ? 16.18623 -90.75271 -67.08867 1.000 44.56148 620 SER A C 1
ATOM 2517 O O . SER A 1 286 ? 16.08218 -91.96740 -67.27341 1.000 42.45834 620 SER A O 1
ATOM 2525 N N . ILE A 1 287 ? 17.33258 -90.16338 -66.77126 1.000 46.37370 621 ILE A N 1
ATOM 2526 C CA . ILE A 1 287 ? 18.55793 -90.92613 -66.56474 1.000 47.66507 621 ILE A CA 1
ATOM 2527 C C . ILE A 1 287 ? 18.67730 -91.25017 -65.08129 1.000 48.40888 621 ILE A C 1
ATOM 2528 O O . ILE A 1 287 ? 18.65338 -90.35066 -64.23264 1.000 49.39126 621 ILE A O 1
ATOM 2544 N N . LYS A 1 288 ? 18.82781 -92.53664 -64.77114 1.000 49.00232 622 LYS A N 1
ATOM 2545 C CA . LYS A 1 288 ? 18.85725 -93.02581 -63.39802 1.000 53.54397 622 LYS A CA 1
ATOM 2546 C C . LYS A 1 288 ? 20.26473 -93.32808 -62.90114 1.000 55.30415 622 LYS A C 1
ATOM 2547 O O . LYS A 1 288 ? 20.57145 -93.06258 -61.73741 1.000 57.52106 622 LYS A O 1
ATOM 2566 N N . ARG A 1 289 ? 21.11997 -93.92123 -63.72772 1.000 58.34846 623 ARG A N 1
ATOM 2567 C CA . ARG A 1 289 ? 22.44975 -94.29223 -63.26685 1.000 61.23480 623 ARG A CA 1
ATOM 2568 C C . ARG A 1 289 ? 23.36480 -94.43021 -64.47245 1.000 55.99727 623 ARG A C 1
ATOM 2569 O O . ARG A 1 289 ? 22.91537 -94.68807 -65.59172 1.000 54.32532 623 ARG A O 1
ATOM 2590 N N . TRP A 1 290 ? 24.66136 -94.26352 -64.22348 1.000 53.58536 624 TRP A N 1
ATOM 2591 C CA . TRP A 1 290 ? 25.67675 -94.47087 -65.25486 1.000 50.83619 624 TRP A CA 1
ATOM 2592 C C . TRP A 1 290 ? 26.96801 -94.86715 -64.55918 1.000 51.73896 624 TRP A C 1
ATOM 2593 O O . TRP A 1 290 ? 27.79355 -94.01373 -64.20692 1.000 52.17210 624 TRP A O 1
ATOM 2614 N N . PRO A 1 291 ? 27.16876 -96.15806 -64.32033 1.000 52.88168 625 PRO A N 1
ATOM 2615 C CA . PRO A 1 291 ? 28.39431 -96.61402 -63.65781 1.000 54.19416 625 PRO A CA 1
ATOM 2616 C C . PRO A 1 291 ? 29.54598 -96.71608 -64.64900 1.000 52.88606 625 PRO A C 1
ATOM 2617 O O . PRO A 1 291 ? 29.36063 -96.70160 -65.86474 1.000 51.26176 625 PRO A O 1
ATOM 2628 N N . ILE A 1 292 ? 30.75859 -96.82579 -64.10015 1.000 54.48125 626 ILE A N 1
ATOM 2629 C CA . ILE A 1 292 ? 31.94479 -96.93031 -64.94064 1.000 54.93659 626 ILE A CA 1
ATOM 2630 C C . ILE A 1 292 ? 31.91481 -98.18720 -65.79641 1.000 54.25999 626 ILE A C 1
ATOM 2631 O O . ILE A 1 292 ? 32.64036 -98.27422 -66.79253 1.000 54.16220 626 ILE A O 1
ATOM 2647 N N . THR A 1 293 ? 31.09589 -99.17185 -65.43060 1.000 54.96609 627 THR A N 1
ATOM 2648 C CA . THR A 1 293 ? 31.05507 -100.44218 -66.14657 1.000 56.62155 627 THR A CA 1
ATOM 2649 C C . THR A 1 293 ? 30.15421 -100.42505 -67.37759 1.000 56.49807 627 THR A C 1
ATOM 2650 O O . THR A 1 293 ? 30.06122 -101.44918 -68.06532 1.000 58.37132 627 THR A O 1
ATOM 2661 N N . SER A 1 294 ? 29.49503 -99.30811 -67.67412 1.000 53.76788 628 SER A N 1
ATOM 2662 C CA . SER A 1 294 ? 28.60333 -99.20103 -68.82048 1.000 53.39816 628 SER A CA 1
ATOM 2663 C C . SER A 1 294 ? 29.03764 -98.05556 -69.72464 1.000 52.22651 628 SER A C 1
ATOM 2664 O O . SER A 1 294 ? 29.37548 -96.96932 -69.24584 1.000 50.47219 628 SER A O 1
ATOM 2672 N N . LEU A 1 295 ? 29.02230 -98.30200 -71.03716 1.000 55.05562 629 LEU A N 1
ATOM 2673 C CA . LEU A 1 295 ? 29.34243 -97.26043 -72.00539 1.000 55.87241 629 LEU A CA 1
ATOM 2674 C C . LEU A 1 295 ? 28.22217 -96.24197 -72.15468 1.000 53.39169 629 LEU A C 1
ATOM 2675 O O . LEU A 1 295 ? 28.44701 -95.18202 -72.74864 1.000 53.32264 629 LEU A O 1
ATOM 2691 N N . HIS A 1 296 ? 27.03854 -96.53416 -71.62777 1.000 50.41845 630 HIS A N 1
ATOM 2692 C CA . HIS A 1 296 ? 25.85016 -95.71364 -71.79989 1.000 50.72530 630 HIS A CA 1
ATOM 2693 C C . HIS A 1 296 ? 25.13791 -95.56450 -70.47928 1.000 47.87106 630 HIS A C 1
ATOM 2694 O O . HIS A 1 296 ? 25.23107 -96.44420 -69.60478 1.000 47.68911 630 HIS A O 1
ATOM 2708 N N . PRO A 1 297 ? 24.41292 -94.46616 -70.27131 1.000 47.51292 631 PRO A N 1
ATOM 2709 C CA . PRO A 1 297 ? 23.59238 -94.33552 -69.07274 1.000 46.79778 631 PRO A CA 1
ATOM 2710 C C . PRO A 1 297 ? 22.36854 -95.23662 -69.14021 1.000 47.86006 631 PRO A C 1
ATOM 2711 O O . PRO A 1 297 ? 21.93579 -95.67743 -70.20844 1.000 48.56627 631 PRO A O 1
ATOM 2722 N N . PHE A 1 298 ? 21.83629 -95.53665 -67.96254 1.000 50.66006 632 PHE A N 1
ATOM 2723 C CA . PHE A 1 298 ? 20.57125 -96.23844 -67.81898 1.000 53.02531 632 PHE A CA 1
ATOM 2724 C C . PHE A 1 298 ? 19.51265 -95.25683 -67.33338 1.000 49.72629 632 PHE A C 1
ATOM 2725 O O . PHE A 1 298 ? 19.81540 -94.29610 -66.61931 1.000 47.45895 632 PHE A O 1
ATOM 2742 N N . GLY A 1 299 ? 18.26556 -95.51089 -67.71594 1.000 50.49590 633 GLY A N 1
ATOM 2743 C CA . GLY A 1 299 ? 17.19086 -94.59293 -67.39958 1.000 51.69335 633 GLY A CA 1
ATOM 2744 C C . GLY A 1 299 ? 15.85466 -95.28092 -67.23606 1.000 53.32303 633 GLY A C 1
ATOM 2745 O O . GLY A 1 299 ? 15.77878 -96.51181 -67.26801 1.000 53.77717 633 GLY A O 1
ATOM 2749 N N . ILE A 1 300 ? 14.79382 -94.49454 -67.05073 1.000 52.28408 634 ILE A N 1
ATOM 2750 C CA . ILE A 1 300 ? 13.44648 -95.01953 -66.89079 1.000 55.26637 634 ILE A CA 1
ATOM 2751 C C . ILE A 1 300 ? 12.52945 -94.27124 -67.84844 1.000 54.65687 634 ILE A C 1
ATOM 2752 O O . ILE A 1 300 ? 12.81510 -93.14711 -68.26614 1.000 49.02446 634 ILE A O 1
ATOM 2768 N N . LEU A 1 301 ? 11.40065 -94.89644 -68.17290 1.000 63.31775 635 LEU A N 1
ATOM 2769 C CA . LEU A 1 301 ? 10.35407 -94.22664 -68.93221 1.000 65.64608 635 LEU A CA 1
ATOM 2770 C C . LEU A 1 301 ? 9.43505 -93.49511 -67.96730 1.000 66.53139 635 LEU A C 1
ATOM 2771 O O . LEU A 1 301 ? 8.96874 -94.07688 -66.98209 1.000 71.68661 635 LEU A O 1
ATOM 2787 N N . VAL A 1 302 ? 9.18008 -92.22475 -68.25595 1.000 59.32228 636 VAL A N 1
ATOM 2788 C CA . VAL A 1 302 ? 8.29919 -91.40587 -67.44200 1.000 57.88347 636 VAL A CA 1
ATOM 2789 C C . VAL A 1 302 ? 6.90395 -91.31331 -68.04201 1.000 59.42390 636 VAL A C 1
ATOM 2790 O O . VAL A 1 302 ? 5.91111 -91.42153 -67.32124 1.000 62.35425 636 VAL A O 1
ATOM 2803 N N . SER A 1 303 ? 6.80768 -91.13211 -69.35831 1.000 56.72911 637 SER A N 1
ATOM 2804 C CA . SER A 1 303 ? 5.51390 -90.93636 -69.98751 1.000 56.06930 637 SER A CA 1
ATOM 2805 C C . SER A 1 303 ? 5.56636 -91.35947 -71.44668 1.000 55.71080 637 SER A C 1
ATOM 2806 O O . SER A 1 303 ? 6.63296 -91.42589 -72.06465 1.000 53.06420 637 SER A O 1
ATOM 2814 N N . GLU A 1 304 ? 4.38575 -91.66338 -71.97973 1.000 59.94748 638 GLU A N 1
ATOM 2815 C CA . GLU A 1 304 ? 4.15234 -91.78348 -73.41256 1.000 61.23454 638 GLU A CA 1
ATOM 2816 C C . GLU A 1 304 ? 3.32062 -90.58067 -73.83721 1.000 59.88325 638 GLU A C 1
ATOM 2817 O O . GLU A 1 304 ? 2.19282 -90.40522 -73.36206 1.000 60.18516 638 GLU A O 1
ATOM 2829 N N . LEU A 1 305 ? 3.87590 -89.75236 -74.71766 1.000 57.59663 639 LEU A N 1
ATOM 2830 C CA . LEU A 1 305 ? 3.22864 -88.49331 -75.06256 1.000 59.31716 639 LEU A CA 1
ATOM 2831 C C . LEU A 1 305 ? 2.18816 -88.65313 -76.16544 1.000 62.81316 639 LEU A C 1
ATOM 2832 O O . LEU A 1 305 ? 1.14045 -87.99916 -76.12263 1.000 65.92685 639 LEU A O 1
ATOM 2848 N N . GLY A 1 306 ? 2.46078 -89.49368 -77.16446 1.000 61.37317 640 GLY A N 1
ATOM 2849 C CA . GLY A 1 306 ? 1.54775 -89.70519 -78.26381 1.000 59.90716 640 GLY A CA 1
ATOM 2850 C C . GLY A 1 306 ? 2.27088 -89.64812 -79.59043 1.000 56.28866 640 GLY A C 1
ATOM 2851 O O . GLY A 1 306 ? 3.49877 -89.77444 -79.65966 1.000 53.32167 640 GLY A O 1
ATOM 2855 N N . ASP A 1 307 ? 1.49270 -89.45015 -80.65308 1.000 57.25274 641 ASP A N 1
ATOM 2856 C CA . ASP A 1 307 ? 2.04155 -89.46932 -82.00201 1.000 58.07524 641 ASP A CA 1
ATOM 2857 C C . ASP A 1 307 ? 3.02420 -88.32212 -82.20821 1.000 55.89985 641 ASP A C 1
ATOM 2858 O O . ASP A 1 307 ? 2.78431 -87.18333 -81.79683 1.000 54.50532 641 ASP A O 1
ATOM 2867 N N . ILE A 1 308 ? 4.13585 -88.63959 -82.87379 1.000 56.99430 642 ILE A N 1
ATOM 2868 C CA . ILE A 1 308 ? 5.26727 -87.72489 -82.97513 1.000 57.09131 642 ILE A CA 1
ATOM 2869 C C . ILE A 1 308 ? 4.90159 -86.44415 -83.71413 1.000 55.88401 642 ILE A C 1
ATOM 2870 O O . ILE A 1 308 ? 5.47512 -85.3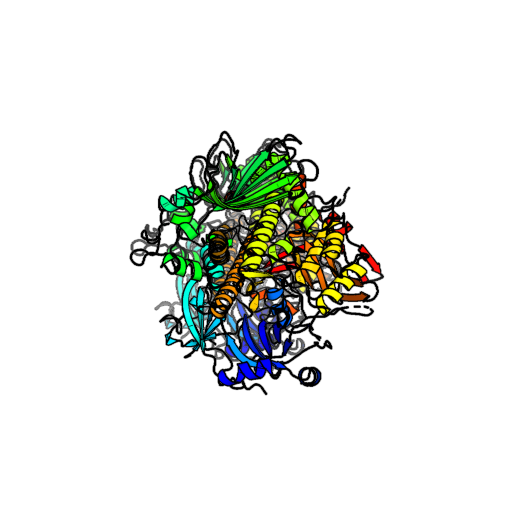8119 -83.44154 1.000 55.10733 642 ILE A O 1
ATOM 2886 N N . HIS A 1 309 ? 3.96804 -86.51167 -84.66330 1.000 54.80403 643 HIS A N 1
ATOM 2887 C CA . HIS A 1 309 ? 3.61207 -85.34407 -85.45886 1.000 54.36275 643 HIS A CA 1
ATOM 2888 C C . HIS A 1 309 ? 2.23384 -84.79020 -85.11873 1.000 54.10393 643 HIS A C 1
ATOM 2889 O O . HIS A 1 309 ? 1.72656 -83.93125 -85.84912 1.000 55.02479 643 HIS A O 1
ATOM 2903 N N . ASP A 1 310 ? 1.62329 -85.23674 -84.02895 1.000 52.79919 644 ASP A N 1
ATOM 2904 C CA . ASP A 1 310 ? 0.39512 -84.60135 -83.56944 1.000 54.56373 644 ASP A CA 1
ATOM 2905 C C . ASP A 1 310 ? 0.71878 -83.20535 -83.04676 1.000 53.59376 644 ASP A C 1
ATOM 2906 O O . ASP A 1 310 ? 1.62952 -83.05613 -82.22257 1.000 50.44298 644 ASP A O 1
ATOM 2915 N N . PRO A 1 311 ? 0.01223 -82.16320 -83.49651 1.000 56.92719 645 PRO A N 1
ATOM 2916 C CA . PRO A 1 311 ? 0.40144 -80.80147 -83.08125 1.000 56.75582 645 PRO A CA 1
ATOM 2917 C C . PRO A 1 311 ? 0.42539 -80.61022 -81.57292 1.000 55.35273 645 PRO A C 1
ATOM 2918 O O . PRO A 1 311 ? 1.38563 -80.03923 -81.04180 1.000 54.31456 645 PRO A O 1
ATOM 2929 N N . ASP A 1 312 ? -0.59850 -81.08488 -80.85901 1.000 56.76446 646 ASP A N 1
ATOM 2930 C CA . ASP A 1 312 ? -0.60876 -80.93448 -79.40705 1.000 56.38970 646 ASP A CA 1
ATOM 2931 C C . ASP A 1 312 ? 0.54613 -81.69304 -78.76685 1.000 52.86851 646 ASP A C 1
ATOM 2932 O O . ASP A 1 312 ? 1.19624 -81.18812 -77.84270 1.000 51.95711 646 ASP A O 1
ATOM 2941 N N . THR A 1 313 ? 0.81607 -82.90969 -79.24457 1.000 49.82289 647 THR A N 1
ATOM 2942 C CA . THR A 1 313 ? 1.93349 -83.67996 -78.71320 1.000 45.97793 647 THR A CA 1
ATOM 2943 C C . THR A 1 313 ? 3.25610 -82.97250 -78.97498 1.000 41.85275 647 THR A C 1
ATOM 2944 O O . THR A 1 313 ? 4.15769 -82.99324 -78.12958 1.000 40.55215 647 THR A O 1
ATOM 2955 N N . GLU A 1 314 ? 3.38971 -82.33929 -80.14406 1.000 42.43779 648 GLU A N 1
ATOM 2956 C CA . GLU A 1 314 ? 4.61247 -81.60807 -80.45751 1.000 43.63338 648 GLU A CA 1
ATOM 2957 C C . GLU A 1 314 ? 4.90572 -80.54900 -79.40211 1.000 42.56110 648 GLU A C 1
ATOM 2958 O O . GLU A 1 314 ? 6.05350 -80.39562 -78.96707 1.000 40.28064 648 GLU A O 1
ATOM 2970 N N . ILE A 1 315 ? 3.87824 -79.81257 -78.97284 1.000 42.74273 649 ILE A N 1
ATOM 2971 C CA . ILE A 1 315 ? 4.07712 -78.76573 -77.97603 1.000 43.02019 649 ILE A CA 1
ATOM 2972 C C . ILE A 1 315 ? 4.28921 -79.37782 -76.59764 1.000 42.12183 649 ILE A C 1
ATOM 2973 O O . ILE A 1 315 ? 5.16651 -78.94808 -75.83922 1.000 40.71774 649 ILE A O 1
ATOM 2989 N N . ASP A 1 316 ? 3.47821 -80.37661 -76.24270 1.000 45.28898 650 ASP A N 1
ATOM 2990 C CA . ASP A 1 316 ? 3.67114 -81.07046 -74.97453 1.000 46.98734 650 ASP A CA 1
ATOM 2991 C C . ASP A 1 316 ? 5.08633 -81.62433 -74.87175 1.000 44.31775 650 ASP A C 1
ATOM 2992 O O . ASP A 1 316 ? 5.71600 -81.55282 -73.80924 1.000 43.48057 650 ASP A O 1
ATOM 3001 N N . SER A 1 317 ? 5.61327 -82.15522 -75.97878 1.000 43.92685 651 SER A N 1
ATOM 3002 C CA . SER A 1 317 ? 6.95495 -82.72801 -75.97144 1.000 43.43748 651 SER A CA 1
ATOM 3003 C C . SER A 1 317 ? 8.01557 -81.65476 -75.76826 1.000 40.61401 651 SER A C 1
ATOM 3004 O O . SER A 1 317 ? 9.00604 -81.87741 -75.06072 1.000 39.58726 651 SER A O 1
ATOM 3012 N N . ILE A 1 318 ? 7.83071 -80.48703 -76.38887 1.000 38.06079 652 ILE A N 1
ATOM 3013 C CA . ILE A 1 318 ? 8.75335 -79.37785 -76.17183 1.000 36.66938 652 ILE A CA 1
ATOM 3014 C C . ILE A 1 318 ? 8.75596 -78.97289 -74.70536 1.000 36.63594 652 ILE A C 1
ATOM 3015 O O . ILE A 1 318 ? 9.81551 -78.73663 -74.11392 1.000 36.21590 652 ILE A O 1
ATOM 3031 N N . LEU A 1 319 ? 7.57373 -78.89521 -74.09259 1.000 39.34357 653 LEU A N 1
ATOM 3032 C CA . LEU A 1 319 ? 7.49090 -78.49345 -72.69214 1.000 40.90353 653 LEU A CA 1
ATOM 3033 C C . LEU A 1 319 ? 8.16364 -79.51781 -71.78433 1.000 39.94340 653 LEU A C 1
ATOM 3034 O O . LEU A 1 319 ? 8.95651 -79.15482 -70.90663 1.000 39.45119 653 LEU A O 1
ATOM 3050 N N . ARG A 1 320 ? 7.85025 -80.80573 -71.97540 1.000 39.22546 654 ARG A N 1
ATOM 3051 C CA . ARG A 1 320 ? 8.41936 -81.84569 -71.12375 1.000 41.00637 654 ARG A CA 1
ATOM 3052 C C . ARG A 1 320 ? 9.92807 -81.94659 -71.30217 1.000 39.55847 654 ARG A C 1
ATOM 3053 O O . ARG A 1 320 ? 10.66609 -82.14455 -70.32940 1.000 37.91333 654 ARG A O 1
ATOM 3074 N N . ASP A 1 321 ? 10.40071 -81.87138 -72.55186 1.000 41.66212 655 ASP A N 1
ATOM 3075 C CA . ASP A 1 321 ? 11.83345 -81.95037 -72.79964 1.000 43.52922 655 ASP A CA 1
ATOM 3076 C C . ASP A 1 321 ? 12.56530 -80.83235 -72.08622 1.000 42.85848 655 ASP A C 1
ATOM 3077 O O . ASP A 1 321 ? 13.74074 -80.97908 -71.73388 1.000 43.74220 655 ASP A O 1
ATOM 3086 N N . ASN A 1 322 ? 11.89536 -79.70096 -71.88990 1.000 41.07894 656 ASN A N 1
ATOM 3087 C CA . ASN A 1 322 ? 12.44778 -78.58978 -71.13486 1.000 38.79467 656 ASN A CA 1
ATOM 3088 C C . ASN A 1 322 ? 11.93070 -78.54030 -69.69938 1.000 40.51237 656 ASN A C 1
ATOM 3089 O O . ASN A 1 322 ? 11.95739 -77.47508 -69.07628 1.000 38.59368 656 ASN A O 1
ATOM 3100 N N . ASN A 1 323 ? 11.44261 -79.66713 -69.17100 1.000 44.32652 657 ASN A N 1
ATOM 3101 C CA . ASN A 1 323 ? 11.23977 -79.85536 -67.73175 1.000 48.17844 657 ASN A CA 1
ATOM 3102 C C . ASN A 1 323 ? 10.05696 -79.06757 -67.18489 1.000 48.74573 657 ASN A C 1
ATOM 3103 O O . ASN A 1 323 ? 10.01437 -78.75114 -65.99261 1.000 48.40966 657 ASN A O 1
ATOM 3114 N N . PHE A 1 324 ? 9.08204 -78.76323 -68.03157 1.000 49.48835 658 PHE A N 1
ATOM 3115 C CA . PHE A 1 324 ? 7.84915 -78.10631 -67.60425 1.000 51.00107 658 PHE A CA 1
ATOM 3116 C C . PHE A 1 324 ? 6.73718 -79.15126 -67.60829 1.000 54.35639 658 PHE A C 1
ATOM 3117 O O . PHE A 1 324 ? 6.22505 -79.52353 -68.66758 1.000 56.61695 658 PHE A O 1
ATOM 3134 N N . LEU A 1 325 ? 6.38061 -79.63861 -66.41760 1.000 54.29890 659 LEU A N 1
ATOM 3135 C CA . LEU A 1 325 ? 5.22683 -80.51914 -66.28344 1.000 54.42172 659 LEU A CA 1
ATOM 3136 C C . LEU A 1 325 ? 3.93218 -79.72854 -66.15102 1.000 53.17743 659 LEU A C 1
ATOM 3137 O O . LEU A 1 325 ? 2.86942 -80.21479 -66.55295 1.000 53.09415 659 LEU A O 1
ATOM 3153 N N . SER A 1 326 ? 4.00235 -78.52760 -65.57352 1.000 52.26897 660 SER A N 1
ATOM 3154 C CA . SER A 1 326 ? 2.87563 -77.59854 -65.53225 1.000 53.08153 660 SER A CA 1
ATOM 3155 C C . SER A 1 326 ? 1.69206 -78.17267 -64.76028 1.000 56.52841 660 SER A C 1
ATOM 3156 O O . SER A 1 326 ? 0.53865 -77.81978 -65.01493 1.000 56.88560 660 SER A O 1
ATOM 3164 N N . ASN A 1 327 ? 1.97107 -79.03158 -63.78272 1.000 60.44768 661 ASN A N 1
ATOM 3165 C CA . ASN A 1 327 ? 0.93493 -79.69329 -63.00193 1.000 64.99242 661 ASN A CA 1
ATOM 3166 C C . ASN A 1 327 ? 0.84908 -79.17465 -61.57183 1.000 65.83234 661 ASN A C 1
ATOM 3167 O O . ASN A 1 327 ? 0.06378 -79.70225 -60.77712 1.000 69.52603 661 ASN A O 1
ATOM 3178 N N . GLU A 1 328 ? 1.61947 -78.14225 -61.22781 1.000 62.04000 662 GLU A N 1
ATOM 3179 C CA . GLU A 1 328 ? 1.72470 -77.73294 -59.83434 1.000 60.91586 662 GLU A CA 1
ATOM 3180 C C . GLU A 1 328 ? 0.41482 -77.19142 -59.27256 1.000 62.81818 662 GLU A C 1
ATOM 3181 O O . GLU A 1 328 ? 0.25978 -77.14728 -58.04758 1.000 64.04176 662 GLU A O 1
ATOM 3193 N N . TYR A 1 329 ? -0.53232 -76.79326 -60.12762 1.000 63.47814 663 TYR A N 1
ATOM 3194 C CA . TYR A 1 329 ? -1.75931 -76.15149 -59.67619 1.000 67.37607 663 TYR A CA 1
ATOM 3195 C C . TYR A 1 329 ? -3.02329 -76.94729 -59.97040 1.000 74.09509 663 TYR A C 1
ATOM 3196 O O . TYR A 1 329 ? -4.10661 -76.52647 -59.54669 1.000 74.65409 663 TYR A O 1
ATOM 3214 N N . LEU A 1 330 ? -2.92505 -78.06746 -60.68072 1.000 81.24059 664 LEU A N 1
ATOM 3215 C CA . LEU A 1 330 ? -4.10877 -78.81487 -61.07928 1.000 86.22277 664 LEU A CA 1
ATOM 3216 C C . LEU A 1 330 ? -4.76461 -79.49129 -59.87940 1.000 88.07808 664 LEU A C 1
ATOM 3217 O O . LEU A 1 330 ? -4.10469 -79.86141 -58.90444 1.000 93.13386 664 LEU A O 1
ATOM 3233 N N . ASP A 1 331 ? -6.08677 -79.63668 -59.95744 1.000 84.69918 665 ASP A N 1
ATOM 3234 C CA . ASP A 1 331 ? -6.86857 -80.26364 -58.89917 1.000 86.44823 665 ASP A CA 1
ATOM 3235 C C . ASP A 1 331 ? -6.97171 -81.76385 -59.14819 1.000 91.70656 665 ASP A C 1
ATOM 3236 O O . ASP A 1 331 ? -7.28432 -82.19454 -60.26360 1.000 87.20013 665 ASP A O 1
ATOM 3240 N N . GLN A 1 332 ? -6.70500 -82.55550 -58.10670 1.000 104.36543 666 GLN A N 1
ATOM 3241 C CA . GLN A 1 332 ? -6.83622 -84.00465 -58.22081 1.000 110.42595 666 GLN A CA 1
ATOM 3242 C C . GLN A 1 332 ? -8.24689 -84.39587 -58.64861 1.000 116.62205 666 GLN A C 1
ATOM 3243 O O . GLN A 1 332 ? -8.42923 -85.22535 -59.54758 1.000 113.88459 666 GLN A O 1
ATOM 3247 N N . LYS A 1 333 ? -9.26108 -83.79737 -58.01790 1.000 122.45715 667 LYS A N 1
ATOM 3248 C CA . LYS A 1 333 ? -10.64640 -84.10945 -58.35834 1.000 126.90208 667 LYS A CA 1
ATOM 3249 C C . LYS A 1 333 ? -10.92550 -83.86435 -59.83806 1.000 124.32424 667 LYS A C 1
ATOM 3250 O O . LYS A 1 333 ? -11.50692 -84.71630 -60.52012 1.000 128.77603 667 LYS A O 1
ATOM 3254 N N . ASN A 1 334 ? -10.51872 -82.70884 -60.35189 1.000 118.87452 668 ASN A N 1
ATOM 3255 C CA . ASN A 1 334 ? -10.76699 -82.33459 -61.74517 1.000 114.65880 668 ASN A CA 1
ATOM 3256 C C . ASN A 1 334 ? -9.46166 -81.84094 -62.35229 1.000 110.61273 668 ASN A C 1
ATOM 3257 O O . ASN A 1 334 ? -8.94368 -80.78863 -61.92363 1.000 114.27170 668 ASN A O 1
ATOM 3261 N N . PRO A 1 335 ? -8.89888 -82.54319 -63.34335 1.000 104.49187 669 PRO A N 1
ATOM 3262 C CA . PRO A 1 335 ? -7.61127 -82.10734 -63.90403 1.000 98.92706 669 PRO A CA 1
ATOM 3263 C C . PRO A 1 335 ? -7.71084 -80.95266 -64.88248 1.000 96.59446 669 PRO A C 1
ATOM 3264 O O . PRO A 1 335 ? -6.69678 -80.28206 -65.11948 1.000 87.96152 669 PRO A O 1
ATOM 3275 N N . GLN A 1 336 ? -8.88857 -80.69597 -65.45586 1.000 106.99903 670 GLN A N 1
ATOM 3276 C CA . GLN A 1 336 ? -9.02230 -79.60393 -66.41306 1.000 103.39861 670 GLN A CA 1
ATOM 3277 C C . GLN A 1 336 ? -8.87761 -78.24198 -65.74498 1.000 99.44127 670 GLN A C 1
ATOM 3278 O O . GLN A 1 336 ? -8.43220 -77.28444 -66.38850 1.000 100.33085 670 GLN A O 1
ATOM 3282 N N . LYS A 1 337 ? -9.23426 -78.13628 -64.46859 1.000 94.28936 671 LYS A N 1
ATOM 3283 C CA . LYS A 1 337 ? -9.22553 -76.87223 -63.74794 1.000 88.88775 671 LYS A CA 1
ATOM 3284 C C . LYS A 1 337 ? -8.07576 -76.82681 -62.74866 1.000 86.00046 671 LYS A C 1
ATOM 3285 O O . LYS A 1 337 ? -7.41993 -77.83222 -62.46358 1.000 86.13299 671 LYS A O 1
ATOM 3289 N N . GLU A 1 338 ? -7.84123 -75.62934 -62.21811 1.000 83.98481 672 GLU A N 1
ATOM 3290 C CA . GLU A 1 338 ? -6.86584 -75.40160 -61.16226 1.000 81.03703 672 GLU A CA 1
ATOM 3291 C C . GLU A 1 338 ? -7.56516 -75.38879 -59.80766 1.000 83.97389 672 GLU A C 1
ATOM 3292 O O . GLU A 1 338 ? -8.75753 -75.08807 -59.70714 1.000 88.88894 672 GLU A O 1
ATOM 3304 N N . LYS A 1 339 ? -6.81159 -75.71317 -58.76656 1.000 75.98345 673 LYS A N 1
ATOM 3305 C CA . LYS A 1 339 ? -7.37787 -75.80101 -57.42344 1.000 76.46918 673 LYS A CA 1
ATOM 3306 C C . LYS A 1 339 ? -7.84623 -74.42456 -56.96797 1.000 74.34213 673 LYS A C 1
ATOM 3307 O O . LYS A 1 339 ? -7.01600 -73.51791 -56.82270 1.000 66.15814 673 LYS A O 1
ATOM 3314 N N . PRO A 1 340 ? -9.14670 -74.21650 -56.73377 1.000 87.20106 674 PRO A N 1
ATOM 3315 C CA . PRO A 1 340 ? -9.61550 -72.87113 -56.35535 1.000 90.13066 674 PRO A CA 1
ATOM 3316 C C . PRO A 1 340 ? -8.93735 -72.29528 -55.12318 1.000 88.29746 674 PRO A C 1
ATOM 3317 O O . PRO A 1 340 ? -8.90649 -71.06694 -54.97606 1.000 90.58259 674 PRO A O 1
ATOM 3328 N N . SER A 1 341 ? -8.39604 -73.13182 -54.23290 1.000 82.16296 675 SER A N 1
ATOM 3329 C CA . SER A 1 341 ? -7.76397 -72.62136 -53.02106 1.000 81.18874 675 SER A CA 1
ATOM 3330 C C . SER A 1 341 ? -6.59391 -71.69344 -53.32251 1.000 78.40513 675 SER A C 1
ATOM 3331 O O . SER A 1 341 ? -6.23981 -70.86579 -52.47568 1.000 75.59056 675 SER A O 1
ATOM 3339 N N . PHE A 1 342 ? -5.97880 -71.81869 -54.49582 1.000 69.85716 676 PHE A N 1
ATOM 3340 C CA . PHE A 1 342 ? -4.86500 -70.95387 -54.87402 1.000 70.26083 676 PHE A CA 1
ATOM 3341 C C . PHE A 1 342 ? -5.39386 -69.56442 -55.20737 1.000 71.34786 676 PHE A C 1
ATOM 3342 O O . PHE A 1 342 ? -6.01547 -69.35963 -56.25558 1.000 69.17132 676 PHE A O 1
ATOM 3359 N N . GLN A 1 343 ? -5.14518 -68.61003 -54.31424 1.000 73.82696 677 GLN A N 1
ATOM 3360 C CA . GLN A 1 343 ? -5.65336 -67.25245 -54.44100 1.000 74.63388 677 GLN A CA 1
ATOM 3361 C C . GLN A 1 343 ? -4.63851 -66.29205 -53.86377 1.000 72.72074 677 GLN A C 1
ATOM 3362 O O . GLN A 1 343 ? -3.92592 -66.63820 -52.90756 1.000 74.22536 677 GLN A O 1
ATOM 3376 N N . PRO A 1 344 ? -4.53406 -65.07503 -54.39690 1.000 68.31760 678 PRO A N 1
ATOM 3377 C CA . PRO A 1 344 ? -3.65008 -64.08101 -53.78835 1.000 66.46796 678 PRO A CA 1
ATOM 3378 C C . PRO A 1 344 ? -4.19123 -63.63130 -52.44081 1.000 67.21050 678 PRO A C 1
ATOM 3379 O O . PRO A 1 344 ? -5.40346 -63.50530 -52.24952 1.000 68.57585 678 PRO A O 1
ATOM 3390 N N . LEU A 1 345 ? -3.28190 -63.39955 -51.50371 1.000 67.61730 679 LEU A N 1
ATOM 3391 C CA . LEU A 1 345 ? -3.67874 -62.93376 -50.17948 1.000 68.91069 679 LEU A CA 1
ATOM 3392 C C . LEU A 1 345 ? -3.91493 -61.42859 -50.22554 1.000 68.64753 679 LEU A C 1
ATOM 3393 O O . LEU A 1 345 ? -3.07883 -60.69584 -50.76243 1.000 66.69444 679 LEU A O 1
ATOM 3409 N N . PRO A 1 346 ? -5.02601 -60.93159 -49.68363 1.000 71.33351 680 PRO A N 1
ATOM 3410 C CA . PRO A 1 346 ? -5.26473 -59.48554 -49.70469 1.000 72.63463 680 PRO A CA 1
ATOM 3411 C C . PRO A 1 346 ? -4.38499 -58.76563 -48.69601 1.000 75.21400 680 PRO A C 1
ATOM 3412 O O . PRO A 1 346 ? -3.88053 -59.34946 -47.73403 1.000 76.57328 680 PRO A O 1
ATOM 3423 N N . LEU A 1 347 ? -4.21451 -57.46713 -48.92580 1.000 77.22114 681 LEU A N 1
ATOM 3424 C CA . LEU A 1 347 ? -3.38092 -56.64282 -48.06391 1.000 78.24045 681 LEU A CA 1
ATOM 3425 C C . LEU A 1 347 ? -4.18151 -56.08396 -46.89575 1.000 84.84416 681 LEU A C 1
ATOM 3426 O O . LEU A 1 347 ? -5.35763 -55.73636 -47.03785 1.000 87.95087 681 LEU A O 1
ATOM 3442 N N . THR A 1 348 ? -3.52965 -56.00622 -45.73801 1.000 82.09199 682 THR A N 1
ATOM 3443 C CA . THR A 1 348 ? -4.10102 -55.38146 -44.55673 1.000 84.46238 682 THR A CA 1
ATOM 3444 C C . THR A 1 348 ? -3.95237 -53.86285 -44.62883 1.000 91.36261 682 THR A C 1
ATOM 3445 O O . THR A 1 348 ? -3.06061 -53.32751 -45.29427 1.000 87.98509 682 THR A O 1
ATOM 3449 N N . ALA A 1 349 ? -4.84547 -53.16708 -43.91977 1.000 103.86642 683 ALA A N 1
ATOM 3450 C CA . ALA A 1 349 ? -4.81679 -51.70836 -43.91087 1.000 108.49404 683 ALA A CA 1
ATOM 3451 C C . ALA A 1 349 ? -3.50291 -51.16769 -43.35965 1.000 117.13599 683 ALA A C 1
ATOM 3452 O O . ALA A 1 349 ? -3.09394 -50.05722 -43.71832 1.000 102.38037 683 ALA A O 1
ATOM 3459 N N . GLU A 1 350 ? -2.83621 -51.92013 -42.47963 1.000 142.74847 684 GLU A N 1
ATOM 3460 C CA . GLU A 1 350 ? -1.55622 -51.46773 -41.94158 1.000 144.07821 684 GLU A CA 1
ATOM 3461 C C . GLU A 1 350 ? -0.56170 -51.18344 -43.06232 1.000 142.24101 684 GLU A C 1
ATOM 3462 O O . GLU A 1 350 ? 0.11477 -50.14795 -43.06078 1.000 144.99466 684 GLU A O 1
ATOM 3466 N N . SER A 1 351 ? -0.45887 -52.09665 -44.03143 1.000 118.25989 685 SER A N 1
ATOM 3467 C CA . SER A 1 351 ? 0.44238 -51.88903 -45.16040 1.000 105.85708 685 SER A CA 1
ATOM 3468 C C . SER A 1 351 ? -0.06510 -50.77410 -46.06729 1.000 103.66191 685 SER A C 1
ATOM 3469 O O . SER A 1 351 ? 0.67535 -49.84193 -46.40125 1.000 108.47726 685 SER A O 1
ATOM 3473 N N . LEU A 1 352 ? -1.33539 -50.85714 -46.46923 1.000 100.39133 686 LEU A N 1
ATOM 3474 C CA . LEU A 1 352 ? -1.88939 -49.93827 -47.45933 1.000 94.01883 686 LEU A CA 1
ATOM 3475 C C . LEU A 1 352 ? -1.68633 -48.47938 -47.07131 1.000 89.36745 686 LEU A C 1
ATOM 3476 O O . LEU A 1 352 ? -1.40702 -47.63653 -47.93228 1.000 83.01568 686 LEU A O 1
ATOM 3492 N N . GLU A 1 353 ? -1.81886 -48.15700 -45.78327 1.000 93.14827 687 GLU A N 1
ATOM 3493 C CA . GLU A 1 353 ? -1.63612 -46.77542 -45.34920 1.000 86.20958 687 GLU A CA 1
ATOM 3494 C C . GLU A 1 353 ? -0.19187 -46.31492 -45.51997 1.000 80.89830 687 GLU A C 1
ATOM 3495 O O . GLU A 1 353 ? 0.05166 -45.13918 -45.81792 1.000 76.23636 687 GLU A O 1
ATOM 3499 N N . TYR A 1 354 ? 0.77179 -47.22458 -45.35240 1.000 83.66979 688 TYR A N 1
ATOM 3500 C CA . TYR A 1 354 ? 2.18820 -46.88051 -45.37953 1.000 80.76180 688 TYR A CA 1
ATOM 3501 C C . TYR A 1 354 ? 2.75647 -46.72006 -46.78506 1.000 76.42179 688 TYR A C 1
ATOM 3502 O O . TYR A 1 354 ? 3.88778 -46.24093 -46.92221 1.000 78.25084 688 TYR A O 1
ATOM 3506 N N . ARG A 1 355 ? 2.02141 -47.10810 -47.82305 1.000 66.93533 689 ARG A N 1
ATOM 3507 C CA . ARG A 1 355 ? 2.55661 -47.08536 -49.17758 1.000 60.63313 689 ARG A CA 1
ATOM 3508 C C . ARG A 1 355 ? 2.43935 -45.69154 -49.78055 1.000 58.51084 689 ARG A C 1
ATOM 3509 O O . ARG A 1 355 ? 1.46863 -44.96991 -49.53002 1.000 60.50162 689 ARG A O 1
ATOM 3530 N N . ARG A 1 356 ? 3.44146 -45.30858 -50.57276 1.000 53.89423 690 ARG A N 1
ATOM 3531 C CA . ARG A 1 356 ? 3.34997 -44.05676 -51.31192 1.000 52.77853 690 ARG A CA 1
ATOM 3532 C C . ARG A 1 356 ? 2.19205 -44.15480 -52.29306 1.000 50.77409 690 ARG A C 1
ATOM 3533 O O . ARG A 1 356 ? 2.12048 -45.09025 -53.09418 1.000 46.35106 690 ARG A O 1
ATOM 3554 N N . ASN A 1 357 ? 1.27709 -43.19712 -52.22365 1.000 56.08318 691 ASN A N 1
ATOM 3555 C CA . ASN A 1 357 ? 0.00967 -43.29897 -52.93198 1.000 60.46401 691 ASN A CA 1
ATOM 3556 C C . ASN A 1 357 ? 0.09022 -42.54928 -54.25645 1.000 57.95866 691 ASN A C 1
ATOM 3557 O O . ASN A 1 357 ? 0.39168 -41.35193 -54.28107 1.000 57.67941 691 ASN A O 1
ATOM 3568 N N . PHE A 1 358 ? -0.17217 -43.26202 -55.35268 1.000 56.12596 692 PHE A N 1
ATOM 3569 C CA . PHE A 1 358 ? -0.23667 -42.68100 -56.68703 1.000 54.26070 692 PHE A CA 1
ATOM 3570 C C . PHE A 1 358 ? -1.63714 -42.82656 -57.27943 1.000 55.13113 692 PHE A C 1
ATOM 3571 O O . PHE A 1 358 ? -1.78683 -42.95357 -58.49549 1.000 57.01488 692 PHE A O 1
ATOM 3588 N N . THR A 1 359 ? -2.67552 -42.80956 -56.44258 1.000 53.81618 693 THR A N 1
ATOM 3589 C CA . THR A 1 359 ? -4.02266 -43.09316 -56.92288 1.000 54.03972 693 THR A CA 1
ATOM 3590 C C . THR A 1 359 ? -4.80378 -41.84518 -57.31525 1.000 55.50844 693 THR A C 1
ATOM 3591 O O . THR A 1 359 ? -5.86332 -41.97305 -57.93993 1.000 57.67353 693 THR A O 1
ATOM 3602 N N . ASP A 1 360 ? -4.31871 -40.65334 -56.96888 1.000 54.52317 694 ASP A N 1
ATOM 3603 C CA . ASP A 1 360 ? -4.99459 -39.41361 -57.34229 1.000 55.23559 694 ASP A CA 1
ATOM 3604 C C . ASP A 1 360 ? -4.82200 -39.18789 -58.83966 1.000 56.14305 694 ASP A C 1
ATOM 3605 O O . ASP A 1 360 ? -3.73507 -38.82137 -59.29921 1.000 54.16621 694 ASP A O 1
ATOM 3614 N N . THR A 1 361 ? -5.88976 -39.42211 -59.60577 1.000 60.07961 695 THR A N 1
ATOM 3615 C CA . THR A 1 361 ? -5.83464 -39.27047 -61.05422 1.000 61.58790 695 THR A CA 1
ATOM 3616 C C . THR A 1 361 ? -5.71787 -37.81535 -61.49020 1.000 60.22220 695 THR A C 1
ATOM 3617 O O . THR A 1 361 ? -5.54907 -37.56103 -62.68904 1.000 59.34572 695 THR A O 1
ATOM 3628 N N . ASN A 1 362 ? -5.81978 -36.85984 -60.55897 1.000 58.11293 696 ASN A N 1
ATOM 3629 C CA . ASN A 1 362 ? -5.54789 -35.46763 -60.88712 1.000 56.60983 696 ASN A CA 1
ATOM 3630 C C . ASN A 1 362 ? -4.05987 -35.15566 -60.89226 1.000 53.43887 696 ASN A C 1
ATOM 3631 O O . ASN A 1 362 ? -3.63892 -34.21224 -61.57058 1.000 52.62835 696 ASN A O 1
ATOM 3642 N N . GLU A 1 363 ? -3.25452 -35.95789 -60.19784 1.000 51.62286 697 GLU A N 1
ATOM 3643 C CA . GLU A 1 363 ? -1.82830 -35.70249 -60.06689 1.000 52.76613 697 GLU A CA 1
ATOM 3644 C C . GLU A 1 363 ? -0.96671 -36.62277 -60.91107 1.000 50.78107 697 GLU A C 1
ATOM 3645 O O . GLU A 1 363 ? 0.11564 -36.21314 -61.33290 1.000 50.70072 697 GLU A O 1
ATOM 3657 N N . TYR A 1 364 ? -1.41148 -37.85373 -61.15473 1.000 49.04728 698 TYR A N 1
ATOM 3658 C CA . TYR A 1 364 ? -0.62624 -38.84256 -61.87855 1.000 47.22169 698 TYR A CA 1
ATOM 3659 C C . TYR A 1 364 ? -1.49690 -39.46377 -62.95525 1.000 47.23446 698 TYR A C 1
ATOM 3660 O O . TYR A 1 364 ? -2.63743 -39.85623 -62.68763 1.000 47.47271 698 TYR A O 1
ATOM 3678 N N . ASN A 1 365 ? -0.96591 -39.51868 -64.17289 1.000 47.06753 699 ASN A N 1
ATOM 3679 C CA . ASN A 1 365 ? -1.60705 -40.18795 -65.30037 1.000 49.21909 699 ASN A CA 1
ATOM 3680 C C . ASN A 1 365 ? -0.79764 -41.45251 -65.57058 1.000 45.16353 699 ASN A C 1
ATOM 3681 O O . ASN A 1 365 ? 0.09613 -41.47732 -66.41633 1.000 44.10945 699 ASN A O 1
ATOM 3692 N N . ILE A 1 366 ? -1.09303 -42.49673 -64.81279 1.000 47.12755 700 ILE A N 1
ATOM 3693 C CA . ILE A 1 366 ? -0.37228 -43.75947 -64.91439 1.000 45.49994 700 ILE A CA 1
ATOM 3694 C C . ILE A 1 366 ? -1.01650 -44.59844 -66.00613 1.000 46.84831 700 ILE A C 1
ATOM 3695 O O . ILE A 1 366 ? -2.23586 -44.80742 -66.00810 1.000 49.09953 700 ILE A O 1
ATOM 3711 N N . PHE A 1 367 ? -0.21066 -45.07938 -66.94108 1.000 43.34126 701 PHE A N 1
ATOM 3712 C CA . PHE A 1 367 ? -0.70704 -46.02097 -67.93053 1.000 45.83484 701 PHE A CA 1
ATOM 3713 C C . PHE A 1 367 ? -0.03525 -47.36583 -67.70437 1.000 43.34082 701 PHE A C 1
ATOM 3714 O O . PHE A 1 367 ? 1.19330 -47.45106 -67.59702 1.000 40.81850 701 PHE A O 1
ATOM 3731 N N . ALA A 1 368 ? -0.85525 -48.40271 -67.58814 1.000 45.45268 702 ALA A N 1
ATOM 3732 C CA . ALA A 1 368 ? -0.35561 -49.76093 -67.47871 1.000 45.24682 702 ALA A CA 1
ATOM 3733 C C . ALA A 1 368 ? -0.01357 -50.26610 -68.87114 1.000 44.12293 702 ALA A C 1
ATOM 3734 O O . ALA A 1 368 ? -0.71102 -49.95810 -69.84050 1.000 44.32666 702 ALA A O 1
ATOM 3741 N N . ILE A 1 369 ? 1.08405 -51.00998 -68.97516 1.000 42.77524 703 ILE A N 1
ATOM 3742 C CA . ILE A 1 369 ? 1.50913 -51.61114 -70.23534 1.000 43.49402 703 ILE A CA 1
ATOM 3743 C C . ILE A 1 369 ? 1.07051 -53.06685 -70.25717 1.000 43.04143 703 ILE A C 1
ATOM 3744 O O . ILE A 1 369 ? 1.37587 -53.83280 -69.33450 1.000 40.96165 703 ILE A O 1
ATOM 3760 N N . SER A 1 370 ? 0.35501 -53.44765 -71.30827 1.000 47.94665 704 SER A N 1
ATOM 3761 C CA . SER A 1 370 ? -0.06055 -54.82390 -71.51543 1.000 50.17007 704 SER A CA 1
ATOM 3762 C C . SER A 1 370 ? 0.69140 -55.41323 -72.70055 1.000 47.55499 704 SER A C 1
ATOM 3763 O O . SER A 1 370 ? 1.02270 -54.71593 -73.66425 1.000 47.28952 704 SER A O 1
ATOM 3771 N N . GLU A 1 371 ? 0.95971 -56.70793 -72.61463 1.000 43.70142 705 GLU A N 1
ATOM 3772 C CA . GLU A 1 371 ? 1.61677 -57.45054 -73.67794 1.000 42.66675 705 GLU A CA 1
ATOM 3773 C C . GLU A 1 371 ? 0.63238 -58.47728 -74.22116 1.000 44.16636 705 GLU A C 1
ATOM 3774 O O . GLU A 1 371 ? -0.10060 -59.11369 -73.45727 1.000 43.73688 705 GLU A O 1
ATOM 3786 N N . LEU A 1 372 ? 0.58645 -58.60366 -75.54400 1.000 47.73175 706 LEU A N 1
ATOM 3787 C CA . LEU A 1 372 ? -0.39886 -59.46473 -76.18654 1.000 53.44358 706 LEU A CA 1
ATOM 3788 C C . LEU A 1 372 ? -0.41222 -60.85876 -75.58240 1.000 53.99692 706 LEU A C 1
ATOM 3789 O O . LEU A 1 372 ? 0.61489 -61.54146 -75.54209 1.000 53.17136 706 LEU A O 1
ATOM 3805 N N . GLY A 1 373 ? -1.59140 -61.28095 -75.12823 1.000 56.20145 707 GLY A N 1
ATOM 3806 C CA . GLY A 1 373 ? -1.77628 -62.59984 -74.56718 1.000 57.09664 707 GLY A CA 1
ATOM 3807 C C . GLY A 1 373 ? -1.33930 -62.74485 -73.13050 1.000 56.35159 707 GLY A C 1
ATOM 3808 O O . GLY A 1 373 ? -1.44991 -63.84478 -72.57330 1.000 56.49968 707 GLY A O 1
ATOM 3812 N N . TRP A 1 374 ? -0.86048 -61.67306 -72.51040 1.000 54.87753 708 TRP A N 1
ATOM 38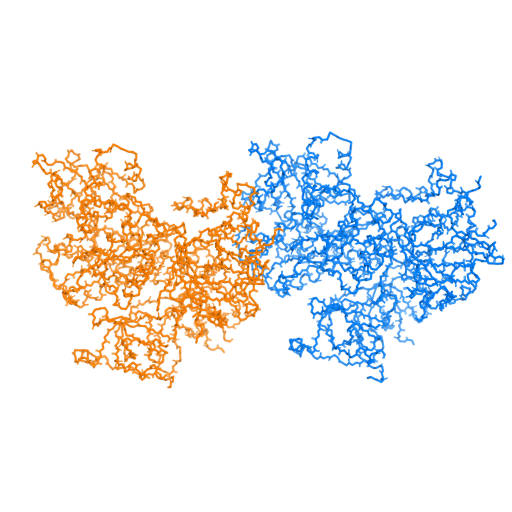13 C CA . TRP A 1 374 ? -0.29075 -61.71789 -71.17416 1.000 53.93698 708 TRP A CA 1
ATOM 3814 C C . TRP A 1 374 ? -0.96009 -60.64683 -70.32252 1.000 55.99636 708 TRP A C 1
ATOM 3815 O O . TRP A 1 374 ? -1.75917 -59.84282 -70.80840 1.000 59.09192 708 TRP A O 1
ATOM 3836 N N . VAL A 1 375 ? -0.63946 -60.65311 -69.03105 1.000 53.57655 709 VAL A N 1
ATOM 3837 C CA . VAL A 1 375 ? -1.19128 -59.68964 -68.08510 1.000 51.71106 709 VAL A CA 1
ATOM 3838 C C . VAL A 1 375 ? -0.48381 -58.34866 -68.23459 1.000 47.54761 709 VAL A C 1
ATOM 3839 O O . VAL A 1 375 ? 0.35742 -58.17191 -69.12269 1.000 45.55468 709 VAL A O 1
ATOM 3852 N N . SER A 1 376 ? -0.85272 -57.38616 -67.39191 1.000 47.18778 710 SER A N 1
ATOM 3853 C CA . SER A 1 376 ? -0.11722 -56.13705 -67.23450 1.000 45.20742 710 SER A CA 1
ATOM 3854 C C . SER A 1 376 ? 0.56590 -56.15313 -65.87312 1.000 43.26646 710 SER A C 1
ATOM 3855 O O . SER A 1 376 ? -0.10564 -56.22002 -64.83765 1.000 43.91689 710 SER A O 1
ATOM 3863 N N . GLU A 1 377 ? 1.89303 -56.11099 -65.87109 1.000 39.78601 711 GLU A N 1
ATOM 3864 C CA . GLU A 1 377 ? 2.63437 -56.11041 -64.62129 1.000 40.28870 711 GLU A CA 1
ATOM 3865 C C . GLU A 1 377 ? 3.52444 -54.88784 -64.45493 1.000 39.71864 711 GLU A C 1
ATOM 3866 O O . GLU A 1 377 ? 4.21521 -54.77956 -63.43516 1.000 38.75779 711 GLU A O 1
ATOM 3878 N N . PHE A 1 378 ? 3.50552 -53.95595 -65.40504 1.000 42.24438 712 PHE A N 1
ATOM 3879 C CA . PHE A 1 378 ? 4.36530 -52.78225 -65.37996 1.000 42.85925 712 PHE A CA 1
ATOM 3880 C C . PHE A 1 378 ? 3.55662 -51.57700 -65.82619 1.000 42.35732 712 PHE A C 1
ATOM 3881 O O . PHE A 1 378 ? 2.77836 -51.66541 -66.77916 1.000 42.15087 712 PHE A O 1
ATOM 3898 N N . ALA A 1 379 ? 3.72697 -50.46136 -65.12109 1.000 42.01642 713 ALA A N 1
ATOM 3899 C CA . ALA A 1 379 ? 3.01069 -49.23189 -65.42519 1.000 41.59793 713 ALA A CA 1
ATOM 3900 C C . ALA A 1 379 ? 3.95799 -48.05325 -65.25433 1.000 42.27556 713 ALA A C 1
ATOM 3901 O O . ALA A 1 379 ? 4.95165 -48.12877 -64.52610 1.000 41.82922 713 ALA A O 1
ATOM 3908 N N . LEU A 1 380 ? 3.62794 -46.94806 -65.92194 1.000 42.31298 714 LEU A N 1
ATOM 3909 C CA . LEU A 1 380 ? 4.49015 -45.78037 -65.93363 1.000 42.92777 714 LEU A CA 1
ATOM 3910 C C . LEU A 1 380 ? 3.67569 -44.50807 -65.76898 1.000 41.45765 714 LEU A C 1
ATOM 3911 O O . LEU A 1 380 ? 2.49325 -44.45974 -66.12085 1.000 40.67175 714 LEU A O 1
ATOM 3927 N N . HIS A 1 381 ? 4.32849 -43.47025 -65.25229 1.000 41.34420 715 HIS A N 1
ATOM 3928 C CA . HIS A 1 381 ? 3.81053 -42.11847 -65.37730 1.000 41.53463 715 HIS A CA 1
ATOM 3929 C C . HIS A 1 381 ? 4.98105 -41.18743 -65.64492 1.000 41.89466 715 HIS A C 1
ATOM 3930 O O . HIS A 1 381 ? 6.12688 -41.48757 -65.29940 1.000 41.34634 715 HIS A O 1
ATOM 3944 N N . VAL A 1 382 ? 4.68648 -40.07651 -66.30708 1.000 44.46097 716 VAL A N 1
ATOM 3945 C CA . VAL A 1 382 ? 5.62906 -38.97806 -66.46477 1.000 45.80904 716 VAL A CA 1
ATOM 3946 C C . VAL A 1 382 ? 4.90209 -37.73136 -65.98611 1.000 46.44497 716 VAL A C 1
ATOM 3947 O O . VAL A 1 382 ? 3.73120 -37.52054 -66.32287 1.000 45.82413 716 VAL A O 1
ATOM 3960 N N . ARG A 1 383 ? 5.57315 -36.92681 -65.18073 1.000 48.78907 717 ARG A N 1
ATOM 3961 C CA . ARG A 1 383 ? 4.92434 -35.77823 -64.57029 1.000 51.46882 717 ARG A CA 1
ATOM 3962 C C . ARG A 1 383 ? 5.91861 -34.63371 -64.56387 1.000 52.35534 717 ARG A C 1
ATOM 3963 O O . ARG A 1 383 ? 7.11308 -34.84007 -64.33393 1.000 52.62678 717 ARG A O 1
ATOM 3984 N N . ASN A 1 384 ? 5.42737 -33.43889 -64.86519 1.000 51.86403 718 ASN A N 1
ATOM 3985 C CA . ASN A 1 384 ? 6.21627 -32.22327 -64.73571 1.000 51.95368 718 ASN A CA 1
ATOM 3986 C C . ASN A 1 384 ? 6.08224 -31.73411 -63.30050 1.000 54.55816 718 ASN A C 1
ATOM 3987 O O . ASN A 1 384 ? 4.97399 -31.43054 -62.84631 1.000 55.21434 718 ASN A O 1
ATOM 3998 N N . ASN A 1 385 ? 7.20576 -31.68231 -62.58156 1.000 55.84388 719 ASN A N 1
ATOM 3999 C CA . ASN A 1 385 ? 7.19157 -31.25849 -61.18788 1.000 62.05963 719 ASN A CA 1
ATOM 4000 C C . ASN A 1 385 ? 7.15170 -29.74629 -61.02651 1.000 68.69111 719 ASN A C 1
ATOM 4001 O O . ASN A 1 385 ? 6.88182 -29.26748 -59.91994 1.000 68.29766 719 ASN A O 1
ATOM 4012 N N . GLY A 1 386 ? 7.41860 -28.98873 -62.08817 1.000 77.02377 720 GLY A N 1
ATOM 4013 C CA . GLY A 1 386 ? 7.27107 -27.55194 -62.05868 1.000 84.65111 720 GLY A CA 1
ATOM 4014 C C . GLY A 1 386 ? 8.48843 -26.76814 -61.61640 1.000 88.72831 720 GLY A C 1
ATOM 4015 O O . GLY A 1 386 ? 8.46558 -25.53263 -61.69532 1.000 93.12556 720 GLY A O 1
ATOM 4019 N N . ASN A 1 387 ? 9.54592 -27.42929 -61.15333 1.000 86.41224 721 ASN A N 1
ATOM 4020 C CA . ASN A 1 387 ? 10.75543 -26.74994 -60.70040 1.000 85.06826 721 ASN A CA 1
ATOM 4021 C C . ASN A 1 387 ? 11.93739 -27.06352 -61.61369 1.000 80.72990 721 ASN A C 1
ATOM 4022 O O . ASN A 1 387 ? 13.05428 -27.30609 -61.15173 1.000 82.19378 721 ASN A O 1
ATOM 4033 N N . GLY A 1 388 ? 11.70127 -27.05641 -62.92474 1.000 72.99912 722 GLY A N 1
ATOM 4034 C CA . GLY A 1 388 ? 12.72416 -27.45176 -63.87021 1.000 68.54934 722 GLY A CA 1
ATOM 4035 C C . GLY A 1 388 ? 13.05588 -28.92547 -63.86218 1.000 65.49027 722 GLY A C 1
ATOM 4036 O O . GLY A 1 388 ? 14.08357 -29.32164 -64.42221 1.000 63.47596 722 GLY A O 1
ATOM 4040 N N . THR A 1 389 ? 12.22815 -29.75387 -63.23404 1.000 67.94068 723 THR A N 1
ATOM 4041 C CA . THR A 1 389 ? 12.46329 -31.18678 -63.19318 1.000 66.47964 723 THR A CA 1
ATOM 4042 C C . THR A 1 389 ? 11.22062 -31.93110 -63.65541 1.000 59.25934 723 THR A C 1
ATOM 4043 O O . THR A 1 389 ? 10.09235 -31.45571 -63.49718 1.000 57.39505 723 THR A O 1
ATOM 4054 N N . LEU A 1 390 ? 11.44884 -33.11092 -64.21991 1.000 54.46276 724 LEU A N 1
ATOM 4055 C CA . LEU A 1 390 ? 10.40114 -34.05647 -64.56534 1.000 53.59510 724 LEU A CA 1
ATOM 4056 C C . LEU A 1 390 ? 10.50812 -35.27221 -63.65436 1.000 49.97984 724 LEU A C 1
ATOM 4057 O O . LEU A 1 390 ? 11.49216 -35.45762 -62.93290 1.000 50.99422 724 LEU A O 1
ATOM 4073 N N . GLU A 1 391 ? 9.48033 -36.11039 -63.70229 1.000 46.22877 725 GLU A N 1
ATOM 4074 C CA . GLU A 1 391 ? 9.42837 -37.32713 -62.90636 1.000 45.98976 725 GLU A CA 1
ATOM 4075 C C . GLU A 1 391 ? 8.97432 -38.47872 -63.78603 1.000 44.84894 725 GLU A C 1
ATOM 4076 O O . GLU A 1 391 ? 7.93986 -38.38244 -64.45166 1.000 46.13478 725 GLU A O 1
ATOM 4088 N N . LEU A 1 392 ? 9.75603 -39.55355 -63.80168 1.000 43.72028 726 LEU A N 1
ATOM 4089 C CA . LEU A 1 392 ? 9.37042 -40.80505 -64.44516 1.000 42.79758 726 LEU A CA 1
ATOM 4090 C C . LEU A 1 392 ? 9.13752 -41.83216 -63.34207 1.000 42.00313 726 LEU A C 1
ATOM 4091 O O . LEU A 1 392 ? 10.08052 -42.22172 -62.64394 1.000 42.01515 726 LEU A O 1
ATOM 4107 N N . GLY A 1 393 ? 7.88626 -42.24272 -63.16316 1.000 41.46509 727 GLY A N 1
ATOM 4108 C CA . GLY A 1 393 ? 7.54166 -43.28035 -62.20319 1.000 41.05161 727 GLY A CA 1
ATOM 4109 C C . GLY A 1 393 ? 7.42288 -44.62001 -62.88824 1.000 40.82945 727 GLY A C 1
ATOM 4110 O O . GLY A 1 393 ? 6.76389 -44.74813 -63.92474 1.000 41.65524 727 GLY A O 1
ATOM 4114 N N . CYS A 1 394 ? 8.06729 -45.63309 -62.30519 1.000 41.63319 728 CYS A N 1
ATOM 4115 C CA . CYS A 1 394 ? 8.09382 -46.98763 -62.84583 1.000 40.95167 728 CYS A CA 1
ATOM 4116 C C . CYS A 1 394 ? 7.54287 -47.93841 -61.79409 1.000 40.82491 728 CYS A C 1
ATOM 4117 O O . CYS A 1 394 ? 8.13202 -48.08240 -60.71916 1.000 42.24470 728 CYS A O 1
ATOM 4125 N N . HIS A 1 395 ? 6.41642 -48.58048 -62.10250 1.000 38.66391 729 HIS A N 1
ATOM 4126 C CA . HIS A 1 395 ? 5.63508 -49.32094 -61.12054 1.000 38.92030 729 HIS A CA 1
ATOM 4127 C C . HIS A 1 395 ? 5.52501 -50.77939 -61.53891 1.000 39.67891 729 HIS A C 1
ATOM 4128 O O . HIS A 1 395 ? 5.16380 -51.07606 -62.68321 1.000 37.14901 729 HIS A O 1
ATOM 4142 N N . VAL A 1 396 ? 5.82113 -51.67978 -60.60211 1.000 41.05553 730 VAL A N 1
ATOM 4143 C CA . VAL A 1 396 ? 5.76701 -53.11982 -60.81868 1.000 41.65582 730 VAL A CA 1
ATOM 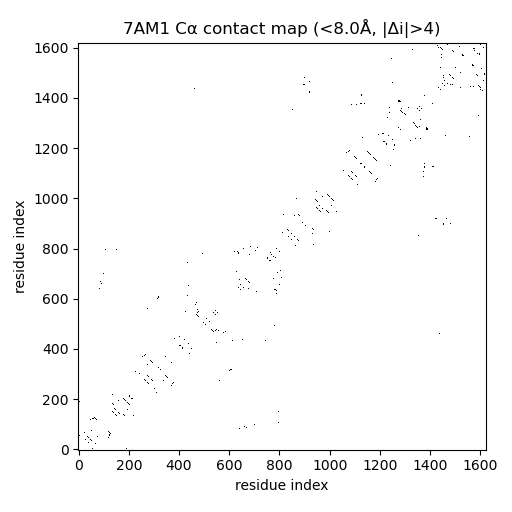4144 C C . VAL A 1 396 ? 4.81236 -53.73253 -59.80143 1.000 42.45159 730 VAL A C 1
ATOM 4145 O O . VAL A 1 396 ? 4.84310 -53.37699 -58.61709 1.000 41.38831 730 VAL A O 1
ATOM 4158 N N . VAL A 1 397 ? 3.96133 -54.65288 -60.26519 1.000 42.79870 731 VAL A N 1
ATOM 4159 C CA . VAL A 1 397 ? 3.05685 -55.35373 -59.36091 1.000 46.72322 731 VAL A CA 1
ATOM 4160 C C . VAL A 1 397 ? 3.84648 -55.95269 -58.20352 1.000 47.08081 731 VAL A C 1
ATOM 4161 O O . VAL A 1 397 ? 4.86679 -56.62071 -58.40407 1.000 45.48956 731 VAL A O 1
ATOM 4174 N N . ASP A 1 398 ? 3.36466 -55.71999 -56.98194 1.000 49.38272 732 ASP A N 1
ATOM 4175 C CA . ASP A 1 398 ? 4.01520 -56.22280 -55.76901 1.000 49.36958 732 ASP A CA 1
ATOM 4176 C C . ASP A 1 398 ? 3.47087 -57.61995 -55.47301 1.000 47.79834 732 ASP A C 1
ATOM 4177 O O . ASP A 1 398 ? 2.69653 -57.84722 -54.54182 1.000 47.43173 732 ASP A O 1
ATOM 4186 N N . VAL A 1 399 ? 3.90010 -58.56669 -56.31334 1.000 46.73701 733 VAL A N 1
ATOM 4187 C CA . VAL A 1 399 ? 3.35073 -59.91828 -56.27427 1.000 46.83508 733 VAL A CA 1
ATOM 4188 C C . VAL A 1 399 ? 3.54602 -60.53706 -54.89749 1.000 45.37333 733 VAL A C 1
ATOM 4189 O O . VAL A 1 399 ? 2.62881 -61.15935 -54.34841 1.000 45.38538 733 VAL A O 1
ATOM 4202 N N . THR A 1 400 ? 4.74371 -60.38546 -54.31892 1.000 45.81455 734 THR A N 1
ATOM 4203 C CA . THR A 1 400 ? 5.06278 -61.10795 -53.09184 1.000 48.27948 734 THR A CA 1
ATOM 4204 C C . THR A 1 400 ? 4.27931 -60.59321 -51.89076 1.000 51.80412 734 THR A C 1
ATOM 4205 O O . THR A 1 400 ? 4.16884 -61.30942 -50.89054 1.000 53.76625 734 THR A O 1
ATOM 4216 N N . SER A 1 401 ? 3.73208 -59.37881 -51.95934 1.000 53.38726 735 SER A N 1
ATOM 4217 C CA . SER A 1 401 ? 2.82363 -58.93136 -50.91195 1.000 55.51555 735 SER A CA 1
ATOM 4218 C C . SER A 1 401 ? 1.52490 -59.72820 -50.89606 1.000 55.18583 735 SER A C 1
ATOM 4219 O O . SER A 1 401 ? 0.73640 -59.57015 -49.95904 1.000 56.89783 735 SER A O 1
ATOM 4227 N N . HIS A 1 402 ? 1.28037 -60.56300 -51.90711 1.000 53.01846 736 HIS A N 1
ATOM 4228 C CA . HIS A 1 402 ? 0.10583 -61.42262 -51.95206 1.000 55.02459 736 HIS A CA 1
ATOM 4229 C C . HIS A 1 402 ? 0.44436 -62.88951 -51.72399 1.000 55.29234 736 HIS A C 1
ATOM 4230 O O . HIS A 1 402 ? -0.42877 -63.74841 -51.88761 1.000 56.83676 736 HIS A O 1
ATOM 4244 N N . ILE A 1 403 ? 1.68885 -63.20016 -51.36656 1.000 53.91662 737 ILE A N 1
ATOM 4245 C CA . ILE A 1 403 ? 2.13770 -64.58071 -51.22503 1.000 53.47859 737 ILE A CA 1
ATOM 4246 C C . ILE A 1 403 ? 2.94354 -64.68671 -49.93986 1.000 55.29246 737 ILE A C 1
ATOM 4247 O O . ILE A 1 403 ? 3.93989 -63.97573 -49.76866 1.000 53.80311 737 ILE A O 1
ATOM 4263 N N . GLU A 1 404 ? 2.53249 -65.58625 -49.05115 1.000 59.18979 738 GLU A N 1
ATOM 4264 C CA . GLU A 1 404 ? 3.28224 -65.85162 -47.83085 1.000 62.28427 738 GLU A CA 1
ATOM 4265 C C . GLU A 1 404 ? 4.49834 -66.69939 -48.18481 1.000 61.06201 738 GLU A C 1
ATOM 4266 O O . GLU A 1 404 ? 4.36104 -67.78346 -48.76220 1.000 59.29236 738 GLU A O 1
ATOM 4275 N N . GLU A 1 405 ? 5.68669 -66.19502 -47.86221 1.000 62.01105 739 GLU A N 1
ATOM 4276 C CA . GLU A 1 405 ? 6.91674 -66.90988 -48.17607 1.000 62.45009 739 GLU A CA 1
ATOM 4277 C C . GLU A 1 405 ? 6.91072 -68.28669 -47.52472 1.000 61.90072 739 GLU A C 1
ATOM 4278 O O . GLU A 1 405 ? 6.64837 -68.42330 -46.32641 1.000 63.52220 739 GLU A O 1
ATOM 4290 N N . GLY A 1 406 ? 7.20650 -69.31019 -48.32343 1.000 59.00577 740 GLY A N 1
ATOM 4291 C CA . GLY A 1 406 ? 7.16987 -70.67840 -47.86486 1.000 60.14297 740 GLY A CA 1
ATOM 4292 C C . GLY A 1 406 ? 5.81757 -71.34527 -47.97026 1.000 61.70282 740 GLY A C 1
ATOM 4293 O O . GLY A 1 406 ? 5.71772 -72.55085 -47.70862 1.000 62.95603 740 GLY A O 1
ATOM 4297 N N . SER A 1 407 ? 4.77931 -70.60863 -48.35633 1.000 62.91444 741 SER A N 1
ATOM 4298 C CA . SER A 1 407 ? 3.45792 -71.18870 -48.51679 1.000 64.09000 741 SER A CA 1
ATOM 4299 C C . SER A 1 407 ? 3.42849 -72.15006 -49.70530 1.000 62.21768 741 SER A C 1
ATOM 4300 O O . SER A 1 407 ? 4.37357 -72.24907 -50.49357 1.000 60.17655 741 SER A O 1
ATOM 4308 N N . SER A 1 408 ? 2.29894 -72.85014 -49.83654 1.000 62.85596 742 SER A N 1
ATOM 4309 C CA . SER A 1 408 ? 2.12315 -73.80057 -50.92987 1.000 62.54138 742 SER A CA 1
ATOM 4310 C C . SER A 1 408 ? 2.24486 -73.11769 -52.28790 1.000 58.84662 742 SER A C 1
ATOM 4311 O O . SER A 1 408 ? 2.84464 -73.67024 -53.21920 1.000 56.70700 742 SER A O 1
ATOM 4319 N N . VAL A 1 409 ? 1.65926 -71.92594 -52.42848 1.000 57.21033 743 VAL A N 1
ATOM 4320 C CA . VAL A 1 409 ? 1.74238 -71.19939 -53.69191 1.000 55.30163 743 VAL A CA 1
ATOM 4321 C C . VAL A 1 409 ? 3.18656 -70.82297 -53.99193 1.000 50.08615 743 VAL A C 1
ATOM 4322 O O . VAL A 1 409 ? 3.65861 -70.95473 -55.12757 1.000 47.69900 743 VAL A O 1
ATOM 4335 N N . ASP A 1 410 ? 3.90804 -70.34060 -52.98109 1.000 49.54010 744 ASP A N 1
ATOM 4336 C CA . ASP A 1 410 ? 5.29453 -69.93564 -53.18062 1.000 48.67939 744 ASP A CA 1
ATOM 4337 C C . ASP A 1 410 ? 6.14317 -71.11386 -53.64268 1.000 48.83315 744 ASP A C 1
ATOM 4338 O O . ASP A 1 410 ? 6.89237 -71.00968 -54.62199 1.000 46.65890 744 ASP A O 1
ATOM 4347 N N . ARG A 1 411 ? 6.02225 -72.25265 -52.95409 1.000 51.54834 745 ARG A N 1
ATOM 4348 C CA . ARG A 1 411 ? 6.79951 -73.43592 -53.30642 1.000 52.84361 745 ARG A CA 1
ATOM 4349 C C . ARG A 1 411 ? 6.47284 -73.91908 -54.71131 1.000 51.90861 745 ARG A C 1
ATOM 4350 O O . ARG A 1 411 ? 7.37048 -74.30549 -55.46822 1.000 51.41018 745 ARG A O 1
ATOM 4364 N N . ARG A 1 412 ? 5.19126 -73.90531 -55.07661 1.000 51.31637 746 ARG A N 1
ATOM 4365 C CA . ARG A 1 412 ? 4.78477 -74.38447 -56.39231 1.000 50.84680 746 ARG A CA 1
ATOM 4366 C C . ARG A 1 412 ? 5.22676 -73.41346 -57.48053 1.000 46.14006 746 ARG A C 1
ATOM 4367 O O . ARG A 1 412 ? 5.58542 -73.83406 -58.58598 1.000 43.30604 746 ARG A O 1
ATOM 4388 N N . ALA A 1 413 ? 5.20476 -72.10891 -57.18822 1.000 45.65771 747 ALA A N 1
ATOM 4389 C CA . ALA A 1 413 ? 5.72838 -71.12327 -58.12993 1.000 43.78181 747 ALA A CA 1
ATOM 4390 C C . ALA A 1 413 ? 7.24553 -71.21613 -58.23398 1.000 42.91490 747 ALA A C 1
ATOM 4391 O O . ALA A 1 413 ? 7.81662 -71.01483 -59.31187 1.000 41.48579 747 ALA A O 1
ATOM 4398 N N . ARG A 1 414 ? 7.91732 -71.48704 -57.11399 1.000 43.76871 748 ARG A N 1
ATOM 4399 C CA . ARG A 1 414 ? 9.36014 -71.69430 -57.14723 1.000 44.68450 748 ARG A CA 1
ATOM 4400 C C . ARG A 1 414 ? 9.70783 -72.90509 -58.00571 1.000 41.82911 748 ARG A C 1
ATOM 4401 O O . ARG A 1 414 ? 10.70865 -72.89591 -58.73296 1.000 38.02547 748 ARG A O 1
ATOM 4422 N N . LYS A 1 415 ? 8.88919 -73.95976 -57.93457 1.000 45.49804 749 LYS A N 1
ATOM 4423 C CA . LYS A 1 415 ? 9.13583 -75.14931 -58.74507 1.000 46.89496 749 LYS A CA 1
ATOM 4424 C C . LYS A 1 415 ? 8.97147 -74.85023 -60.23279 1.000 46.57939 749 LYS A C 1
ATOM 4425 O O . LYS A 1 415 ? 9.80963 -75.24814 -61.05165 1.000 46.44092 749 LYS A O 1
ATOM 4432 N N . ARG A 1 416 ? 7.88598 -74.16293 -60.60487 1.000 44.65075 750 ARG A N 1
ATOM 4433 C CA . ARG A 1 416 ? 7.70754 -73.75274 -61.99503 1.000 42.84345 750 ARG A CA 1
ATOM 4434 C C . ARG A 1 416 ? 8.84412 -72.83946 -62.42995 1.000 39.34417 750 ARG A C 1
ATOM 4435 O O . ARG A 1 416 ? 9.45638 -73.04316 -63.48582 1.000 36.24298 750 ARG A O 1
ATOM 4456 N N . SER A 1 417 ? 9.11689 -71.80894 -61.62386 1.000 40.11551 751 SER A N 1
ATOM 4457 C CA . SER A 1 417 ? 10.28258 -70.93890 -61.72764 1.000 41.08544 751 SER A CA 1
ATOM 4458 C C . SER A 1 417 ? 10.15688 -69.91242 -62.84594 1.000 41.35503 751 SER A C 1
ATOM 4459 O O . SER A 1 417 ? 10.41336 -68.72552 -62.62350 1.000 42.16437 751 SER A O 1
ATOM 4467 N N . SER A 1 418 ? 9.77818 -70.33989 -64.04450 1.000 38.81959 752 SER A N 1
ATOM 4468 C CA . SER A 1 418 ? 9.61299 -69.40510 -65.14453 1.000 37.42943 752 SER A CA 1
ATOM 4469 C C . SER A 1 418 ? 8.36219 -69.73622 -65.93929 1.000 36.07735 752 SER A C 1
ATOM 4470 O O . SER A 1 418 ? 8.04777 -70.90595 -66.17801 1.000 34.47840 752 SER A O 1
ATOM 4478 N N . ALA A 1 419 ? 7.66119 -68.69100 -66.36027 1.000 38.47611 753 ALA A N 1
ATOM 4479 C CA . ALA A 1 419 ? 6.62342 -68.86481 -67.35608 1.000 38.80944 753 ALA A CA 1
ATOM 4480 C C . ALA A 1 419 ? 7.26829 -69.19307 -68.69731 1.000 38.08097 753 ALA A C 1
ATOM 4481 O O . ALA A 1 419 ? 8.45391 -68.93375 -68.92680 1.000 37.96823 753 ALA A O 1
ATOM 4488 N N . VAL A 1 420 ? 6.47776 -69.78381 -69.58548 1.000 36.84467 754 VAL A N 1
ATOM 4489 C CA . VAL A 1 420 ? 6.93915 -70.15805 -70.91469 1.000 36.65847 754 VAL A CA 1
ATOM 4490 C C . VAL A 1 420 ? 6.02845 -69.49690 -71.93632 1.000 35.89948 754 VAL A C 1
ATOM 4491 O O . VAL A 1 420 ? 4.79997 -69.59351 -71.83242 1.000 37.18396 754 VAL A O 1
ATOM 4504 N N . PHE A 1 421 ? 6.62721 -68.82719 -72.91737 1.000 34.04602 755 PHE A N 1
ATOM 4505 C CA . PHE A 1 421 ? 5.88063 -68.15170 -73.97129 1.000 34.89137 755 PHE A CA 1
ATOM 4506 C C . PHE A 1 421 ? 6.26052 -68.75655 -75.31493 1.000 35.13462 755 PHE A C 1
ATOM 4507 O O . PHE A 1 421 ? 7.42092 -68.68446 -75.73535 1.000 34.61351 755 PHE A O 1
ATOM 4524 N N . MET A 1 422 ? 5.28320 -69.36900 -75.97100 1.000 35.83524 756 MET A N 1
ATOM 4525 C CA . MET A 1 422 ? 5.41988 -69.93700 -77.29752 1.000 36.88479 756 MET A CA 1
ATOM 4526 C C . MET A 1 422 ? 4.36188 -69.33020 -78.20662 1.000 39.00253 756 MET A C 1
ATOM 4527 O O . MET A 1 422 ? 3.30836 -68.90040 -77.72718 1.000 39.33964 756 MET A O 1
ATOM 4541 N N . PRO A 1 423 ? 4.60803 -69.26474 -79.51663 1.000 42.50696 757 PRO A N 1
ATOM 4542 C CA . PRO A 1 423 ? 3.56350 -68.72720 -80.40445 1.000 44.62984 757 PRO A CA 1
ATOM 4543 C C . PRO A 1 423 ? 2.24565 -69.46547 -80.25681 1.000 46.12073 757 PRO A C 1
ATOM 4544 O O . PRO A 1 423 ? 1.17464 -68.84801 -80.32023 1.000 48.97921 757 PRO A O 1
ATOM 4555 N N . GLN A 1 424 ? 2.30708 -70.78240 -80.04024 1.000 43.36471 758 GLN A N 1
ATOM 4556 C CA . GLN A 1 424 ? 1.12786 -71.63078 -79.98223 1.000 43.85714 758 GLN A CA 1
ATOM 4557 C C . GLN A 1 424 ? 0.45242 -71.63225 -78.61839 1.000 44.59728 758 GLN A C 1
ATOM 4558 O O . GLN A 1 424 ? -0.74816 -71.91688 -78.53640 1.000 45.53714 758 GLN A O 1
ATOM 4572 N N . LYS A 1 425 ? 1.18924 -71.33159 -77.55284 1.000 45.06121 759 LYS A N 1
ATOM 4573 C CA . LYS A 1 425 ? 0.67907 -71.54372 -76.20812 1.000 45.86868 759 LYS A CA 1
ATOM 4574 C C . LYS A 1 425 ? 1.53867 -70.77093 -75.22399 1.000 42.89826 759 LYS A C 1
ATOM 4575 O O . LYS A 1 425 ? 2.69355 -70.44284 -75.50714 1.000 41.23300 759 LYS A O 1
ATOM 4594 N N . LEU A 1 426 ? 0.96399 -70.49157 -74.05469 1.000 41.87025 760 LEU A N 1
ATOM 4595 C CA . LEU A 1 426 ? 1.71441 -69.90073 -72.95730 1.000 43.01101 760 LEU A CA 1
ATOM 4596 C C . LEU A 1 426 ? 1.43490 -70.70488 -71.69545 1.000 41.95381 760 LEU A C 1
ATOM 4597 O O . LEU A 1 426 ? 0.34689 -71.26500 -71.52323 1.000 41.55944 760 LEU A O 1
ATOM 4613 N N . VAL A 1 427 ? 2.42357 -70.75148 -70.81012 1.000 41.42909 761 VAL A N 1
ATOM 4614 C CA . VAL A 1 427 ? 2.28923 -71.41173 -69.51754 1.000 40.92099 761 VAL A CA 1
ATOM 4615 C C . VAL A 1 427 ? 2.62812 -70.38279 -68.45174 1.000 39.42105 761 VAL A C 1
ATOM 4616 O O . VAL A 1 427 ? 3.72761 -69.81540 -68.46099 1.000 37.34752 761 VAL A O 1
ATOM 4629 N N . ASN A 1 428 ? 1.68848 -70.14086 -67.54128 1.000 42.39417 762 ASN A N 1
ATOM 4630 C CA . ASN A 1 428 ? 1.87137 -69.12391 -66.52004 1.000 44.17744 762 ASN A CA 1
ATOM 4631 C C . ASN A 1 428 ? 2.95064 -69.53626 -65.52377 1.000 43.84844 762 ASN A C 1
ATOM 4632 O O . ASN A 1 428 ? 3.27963 -70.71421 -65.37265 1.000 44.08910 762 ASN A O 1
ATOM 4643 N N . LEU A 1 429 ? 3.49382 -68.54418 -64.82079 1.000 42.03881 763 LEU A N 1
ATOM 4644 C CA . LEU A 1 429 ? 4.26225 -68.84698 -63.61989 1.000 41.38994 763 LEU A CA 1
ATOM 4645 C C . LEU A 1 429 ? 3.32631 -69.15519 -62.45774 1.000 41.38470 763 LEU A C 1
ATOM 4646 O O . LEU A 1 429 ? 3.51660 -70.13914 -61.73492 1.000 41.61374 763 LEU A O 1
ATOM 4662 N N . LEU A 1 430 ? 2.30192 -68.33544 -62.29010 1.000 41.53197 764 LEU A N 1
ATOM 4663 C CA . LEU A 1 430 ? 1.40411 -68.35594 -61.14858 1.000 43.50294 764 LEU A CA 1
ATOM 4664 C C . LEU A 1 430 ? 0.07321 -68.98654 -61.51855 1.000 43.30535 764 LEU A C 1
ATOM 4665 O O . LEU A 1 430 ? -0.21859 -69.22571 -62.69381 1.000 41.22156 764 LEU A O 1
ATOM 4681 N N . PRO A 1 431 ? -0.76865 -69.28113 -60.52743 1.000 46.82153 765 PRO A N 1
ATOM 4682 C CA . PRO A 1 431 ? -2.12668 -69.73815 -60.83685 1.000 50.48670 765 PRO A CA 1
ATOM 4683 C C . PRO A 1 431 ? -2.87939 -68.69067 -61.63982 1.000 54.53543 765 PRO A C 1
ATOM 4684 O O . PRO A 1 431 ? -2.65542 -67.48587 -61.49529 1.000 55.11907 765 PRO A O 1
ATOM 4695 N N . GLN A 1 432 ? -3.78985 -69.16926 -62.49273 1.000 57.88754 766 GLN A N 1
ATOM 4696 C CA . GLN A 1 432 ? -4.59544 -68.26471 -63.30483 1.000 59.18229 766 GLN A CA 1
ATOM 4697 C C . GLN A 1 432 ? -5.26392 -67.20271 -62.44494 1.000 58.95843 766 GLN A C 1
ATOM 4698 O O . GLN A 1 432 ? -5.38470 -66.04328 -62.85666 1.000 59.48261 766 GLN A O 1
ATOM 4712 N N . SER A 1 433 ? -5.68879 -67.57944 -61.23571 1.000 58.11602 767 SER A N 1
ATOM 4713 C CA . SER A 1 433 ? -6.36383 -66.63699 -60.35194 1.000 58.79361 767 SER A CA 1
ATOM 4714 C C . SER A 1 433 ? -5.47789 -65.44672 -60.01287 1.000 57.48664 767 SER A C 1
ATOM 4715 O O . SER A 1 433 ? -5.98528 -64.33913 -59.80297 1.000 58.23224 767 SER A O 1
ATOM 4723 N N . PHE A 1 434 ? -4.15976 -65.64933 -59.94833 1.000 56.69421 768 PHE A N 1
ATOM 4724 C CA . PHE A 1 434 ? -3.25307 -64.53751 -59.68097 1.000 56.99467 768 PHE A CA 1
ATOM 4725 C C . PHE A 1 434 ? -3.16479 -63.60473 -60.88179 1.000 56.86832 768 PHE A C 1
ATOM 4726 O O . PHE A 1 434 ? -3.23404 -62.37910 -60.73561 1.000 59.53066 768 PHE A O 1
ATOM 4743 N N . ASN A 1 435 ? -2.99700 -64.17002 -62.07934 1.000 53.75589 769 ASN A N 1
ATOM 4744 C CA . ASN A 1 435 ? -2.97575 -63.36136 -63.29245 1.000 51.87064 769 ASN A CA 1
ATOM 4745 C C . ASN A 1 435 ? -4.21567 -62.48306 -63.38522 1.000 52.55856 769 ASN A C 1
ATOM 4746 O O . ASN A 1 435 ? -4.11972 -61.26530 -63.57326 1.000 52.01763 769 ASN A O 1
ATOM 4757 N N . ASP A 1 436 ? -5.39523 -63.09324 -63.24456 1.000 55.06791 770 ASP A N 1
ATOM 4758 C CA . ASP A 1 436 ? -6.64649 -62.36339 -63.41510 1.000 57.02623 770 ASP A CA 1
ATOM 4759 C C . ASP A 1 436 ? -6.79318 -61.24875 -62.38368 1.000 57.93324 770 ASP A C 1
ATOM 4760 O O . ASP A 1 436 ? -7.19625 -60.12978 -62.72280 1.000 58.94933 770 ASP A O 1
ATOM 4769 N N . GLU A 1 437 ? -6.47682 -61.53253 -61.11679 1.000 56.41607 771 GLU A N 1
ATOM 4770 C CA . GLU A 1 437 ? -6.76740 -60.57779 -60.05265 1.000 57.36418 771 GLU A CA 1
ATOM 4771 C C . GLU A 1 437 ? -5.67890 -59.52362 -59.88595 1.000 55.46546 771 GLU A C 1
ATOM 4772 O O . GLU A 1 437 ? -5.97350 -58.40817 -59.44349 1.000 54.98904 771 GLU A O 1
ATOM 4781 N N . LEU A 1 438 ? -4.43081 -59.84091 -60.22559 1.000 54.43643 772 LEU A N 1
ATOM 4782 C CA . LEU A 1 438 ? -3.32495 -58.92153 -59.99133 1.000 53.10061 772 LEU A CA 1
ATOM 4783 C C . LEU A 1 438 ? -2.93672 -58.10431 -61.21921 1.000 51.46489 772 LEU A C 1
ATOM 4784 O O . LEU A 1 438 ? -2.15128 -57.15956 -61.08578 1.000 50.77502 772 LEU A O 1
ATOM 4800 N N . SER A 1 439 ? -3.43258 -58.45439 -62.40499 1.000 52.36744 773 SER A N 1
ATOM 4801 C CA . SER A 1 439 ? -3.10099 -57.69606 -63.60502 1.000 53.13563 773 SER A CA 1
ATOM 4802 C C . SER A 1 439 ? -3.55433 -56.24901 -63.45414 1.000 52.96257 773 SER A C 1
ATOM 4803 O O . SER A 1 439 ? -4.71447 -55.97945 -63.12926 1.000 55.54704 773 SER A O 1
ATOM 4811 N N . LEU A 1 440 ? -2.63203 -55.31678 -63.68732 1.000 49.42397 774 LEU A N 1
ATOM 4812 C CA . LEU A 1 440 ? -2.95293 -53.89913 -63.58382 1.000 47.00844 774 LEU A CA 1
ATOM 4813 C C . LEU A 1 440 ? -4.04759 -53.52876 -64.57709 1.000 47.81585 774 LEU A C 1
ATOM 4814 O O . LEU A 1 440 ? -4.01352 -53.93737 -65.74015 1.000 48.65454 774 LEU A O 1
ATOM 4830 N N . ALA A 1 441 ? -5.01233 -52.73073 -64.12458 1.000 47.66298 775 ALA A N 1
ATOM 4831 C CA . ALA A 1 441 ? -6.12126 -52.33106 -64.98073 1.000 49.35224 775 ALA A CA 1
ATOM 4832 C C . ALA A 1 441 ? -6.60870 -50.95500 -64.56762 1.000 50.56031 775 ALA A C 1
ATOM 4833 O O . ALA A 1 441 ? -6.52564 -50.59874 -63.38611 1.000 51.52228 775 ALA A O 1
ATOM 4840 N N . PRO A 1 442 ? -7.12760 -50.16343 -65.50496 1.000 51.43891 776 PRO A N 1
ATOM 4841 C CA . PRO A 1 442 ? -7.63909 -48.84028 -65.13283 1.000 53.35713 776 PRO A CA 1
ATOM 4842 C C . PRO A 1 442 ? -8.72332 -48.94324 -64.07122 1.000 59.98685 776 PRO A C 1
ATOM 4843 O O . PRO A 1 442 ? -9.56000 -49.84790 -64.09411 1.000 60.26551 776 PRO A O 1
ATOM 4854 N N . GLY A 1 443 ? -8.69879 -47.99785 -63.13206 1.000 68.08376 777 GLY A N 1
ATOM 4855 C CA . GLY A 1 443 ? -9.66183 -47.95640 -62.05441 1.000 72.82511 777 GLY A CA 1
ATOM 4856 C C . GLY A 1 443 ? -9.42257 -48.94631 -60.93949 1.000 71.67248 777 GLY A C 1
ATOM 4857 O O . GLY A 1 443 ? -10.07470 -48.84282 -59.89203 1.000 76.19213 777 GLY A O 1
ATOM 4861 N N . LYS A 1 444 ? -8.50913 -49.89440 -61.12176 1.000 61.16160 778 LYS A N 1
ATOM 4862 C CA . LYS A 1 444 ? -8.20593 -50.90691 -60.12097 1.000 57.07621 778 LYS A CA 1
ATOM 4863 C C . LYS A 1 444 ? -7.01119 -50.45887 -59.29109 1.000 54.92516 778 LYS A C 1
ATOM 4864 O O . LYS A 1 444 ? -5.95977 -50.11158 -59.83876 1.000 50.42606 778 LYS A O 1
ATOM 4873 N N . GLU A 1 445 ? -7.18127 -50.45190 -57.97588 1.000 61.60100 779 GLU A N 1
ATOM 4874 C CA . GLU A 1 445 ? -6.08653 -50.12942 -57.07460 1.000 64.58387 779 GLU A CA 1
ATOM 4875 C C . GLU A 1 445 ? -5.21837 -51.36598 -56.87959 1.000 61.42457 779 GLU A C 1
ATOM 4876 O O . GLU A 1 445 ? -5.73181 -52.45481 -56.60430 1.000 63.45572 779 GLU A O 1
ATOM 4888 N N . SER A 1 446 ? -3.90535 -51.20186 -57.04225 1.000 54.44782 780 SER A N 1
ATOM 4889 C CA . SER A 1 446 ? -2.97328 -52.31832 -56.97969 1.000 50.69716 780 SER A CA 1
ATOM 4890 C C . SER A 1 446 ? -1.75542 -51.94786 -56.14976 1.000 49.31011 780 SER A C 1
ATOM 4891 O O . SER A 1 446 ? -1.23694 -50.83322 -56.25401 1.000 47.56065 780 SER A O 1
ATOM 4899 N N . ALA A 1 447 ? -1.29546 -52.89370 -55.33743 1.000 52.79233 781 ALA A N 1
ATOM 4900 C CA . ALA A 1 447 ? -0.04775 -52.72516 -54.60746 1.000 51.96473 781 ALA A CA 1
ATOM 4901 C C . ALA A 1 447 ? 1.12188 -52.94029 -55.55945 1.000 49.13016 781 ALA A C 1
ATOM 4902 O O . ALA A 1 447 ? 1.13533 -53.90607 -56.33039 1.000 48.20755 781 ALA A O 1
ATOM 4909 N N . THR A 1 448 ? 2.10708 -52.04780 -55.50009 1.000 44.59952 782 THR A N 1
ATOM 4910 C CA . THR A 1 448 ? 3.21465 -52.07024 -56.44175 1.000 43.66480 782 THR A CA 1
ATOM 4911 C C . THR A 1 448 ? 4.51385 -51.75857 -55.71117 1.000 43.53197 782 THR A C 1
ATOM 4912 O O . THR A 1 448 ? 4.52055 -51.32065 -54.55952 1.000 45.21096 782 THR A O 1
ATOM 4923 N N . LEU A 1 449 ? 5.62261 -52.04142 -56.38436 1.000 44.52727 783 LEU A N 1
ATOM 4924 C CA . LEU A 1 449 ? 6.94257 -51.55616 -56.00344 1.000 45.06331 783 LEU A CA 1
ATOM 4925 C C . LEU A 1 449 ? 7.38851 -50.59160 -57.09250 1.000 44.98358 783 LEU A C 1
ATOM 4926 O O . LEU A 1 449 ? 7.34341 -50.93405 -58.27912 1.000 45.17854 783 LEU A O 1
ATOM 4942 N N . SER A 1 450 ? 7.79724 -49.39038 -56.70298 1.000 42.72710 784 SER A N 1
ATOM 4943 C CA . SER A 1 450 ? 8.02996 -48.32685 -57.66611 1.000 41.50674 784 SER A CA 1
ATOM 4944 C C . SER A 1 450 ? 9.46069 -47.82144 -57.59640 1.000 42.30811 784 SER A C 1
ATOM 4945 O O . SER A 1 450 ? 10.05985 -47.75361 -56.51847 1.000 43.49434 784 SER A O 1
ATOM 4953 N N . VAL A 1 451 ? 9.99360 -47.47379 -58.76436 1.000 42.18425 785 VAL A N 1
ATOM 4954 C CA . VAL A 1 451 ? 11.24266 -46.73337 -58.89852 1.000 43.38797 785 VAL A CA 1
ATOM 4955 C C . VAL A 1 451 ? 10.91152 -45.42877 -59.61739 1.000 42.87392 785 VAL A C 1
ATOM 4956 O O . VAL A 1 451 ? 10.46708 -45.44668 -60.77274 1.000 41.88277 785 VAL A O 1
ATOM 4969 N N . VAL A 1 452 ? 11.09838 -44.30500 -58.92832 1.000 44.15029 786 VAL A N 1
ATOM 4970 C CA . VAL A 1 452 ? 10.69480 -42.99106 -59.42377 1.000 45.03430 786 VAL A CA 1
ATOM 4971 C C . VAL A 1 452 ? 11.94625 -42.15339 -59.64109 1.000 44.26686 786 VAL A C 1
ATOM 4972 O O . VAL A 1 452 ? 12.70225 -41.89850 -58.69594 1.000 45.23427 786 VAL A O 1
ATOM 4985 N N . TYR A 1 453 ? 12.17650 -41.74099 -60.88454 1.000 41.78496 787 TYR A N 1
ATOM 4986 C CA . TYR A 1 453 ? 13.32648 -40.91607 -61.22837 1.000 42.07069 787 TYR A CA 1
ATOM 4987 C C . TYR A 1 453 ? 12.89571 -39.45994 -61.32968 1.000 43.73772 787 TYR A C 1
ATOM 4988 O O . TYR A 1 453 ? 11.89188 -39.15324 -61.97982 1.000 45.16846 787 TYR A O 1
ATOM 5006 N N . THR A 1 454 ? 13.65935 -38.57184 -60.69682 1.000 46.04925 788 THR A N 1
ATOM 5007 C CA . THR A 1 454 ? 13.53315 -37.13160 -60.89142 1.000 47.75468 788 THR A CA 1
ATOM 5008 C C . THR A 1 454 ? 14.58956 -36.69955 -61.90123 1.000 45.27920 788 THR A C 1
ATOM 5009 O O . THR A 1 454 ? 15.77422 -37.00672 -61.73238 1.000 44.90271 788 THR A O 1
ATOM 5020 N N . LEU A 1 455 ? 14.15500 -36.03523 -62.96876 1.000 45.19653 789 LEU A N 1
ATOM 5021 C CA . LEU A 1 455 ? 15.01730 -35.72838 -64.10070 1.000 47.47104 789 LEU A CA 1
ATOM 5022 C C . LEU A 1 455 ? 15.11463 -34.22793 -64.32391 1.000 50.38579 789 LEU A C 1
ATOM 5023 O O . LEU A 1 455 ? 14.13604 -33.49794 -64.13819 1.000 52.14992 789 LEU A O 1
ATOM 5039 N N . ASP A 1 456 ? 16.29331 -33.77210 -64.74154 1.000 51.88083 790 ASP A N 1
ATOM 5040 C CA . ASP A 1 456 ? 16.41292 -32.40861 -65.23835 1.000 54.71101 790 ASP A CA 1
ATOM 5041 C C . ASP A 1 456 ? 15.54848 -32.25204 -66.48408 1.000 55.09307 790 ASP A C 1
ATOM 5042 O O . ASP A 1 456 ? 15.68885 -33.00801 -67.44878 1.000 52.68243 790 ASP A O 1
ATOM 5051 N N . SER A 1 457 ? 14.65969 -31.25770 -66.47085 1.000 59.60432 791 SER A N 1
ATOM 5052 C CA . SER A 1 457 ? 13.68155 -31.12239 -67.54393 1.000 63.52744 791 SER A CA 1
ATOM 5053 C C . SER A 1 457 ? 14.29841 -30.75441 -68.88692 1.000 64.27628 791 SER A C 1
ATOM 5054 O O . SER A 1 457 ? 13.60768 -30.85172 -69.90467 1.000 63.40936 791 SER A O 1
ATOM 5062 N N . SER A 1 458 ? 15.55747 -30.33222 -68.92426 1.000 67.22533 792 SER A N 1
ATOM 5063 C CA . SER A 1 458 ? 16.20473 -29.94999 -70.17451 1.000 70.68764 792 SER A CA 1
ATOM 5064 C C . SER A 1 458 ? 17.19462 -30.98112 -70.68698 1.000 68.18622 792 SER A C 1
ATOM 5065 O O . SER A 1 458 ? 17.23776 -31.23428 -71.89315 1.000 69.85921 792 SER A O 1
ATOM 5073 N N . THR A 1 459 ? 18.01017 -31.55946 -69.80301 1.000 62.62023 793 THR A N 1
ATOM 5074 C CA . THR A 1 459 ? 18.97980 -32.58117 -70.17239 1.000 59.31531 793 THR A CA 1
ATOM 5075 C C . THR A 1 459 ? 18.49162 -33.99638 -69.89635 1.000 56.89795 793 THR A C 1
ATOM 5076 O O . THR A 1 459 ? 19.09916 -34.95097 -70.39110 1.000 57.11025 793 THR A O 1
ATOM 5087 N N . LEU A 1 460 ? 17.43161 -34.15060 -69.10419 1.000 55.47586 794 LEU A N 1
ATOM 5088 C CA . LEU A 1 460 ? 16.91832 -35.44821 -68.66982 1.000 53.08456 794 LEU A CA 1
ATOM 5089 C C . LEU A 1 460 ? 17.91867 -36.23005 -67.82213 1.000 54.52496 794 LEU A C 1
ATOM 5090 O O . LEU A 1 460 ? 17.74858 -37.43516 -67.61226 1.000 53.99639 794 LEU A O 1
ATOM 5106 N N . ARG A 1 461 ? 18.95732 -35.57472 -67.30978 1.000 57.02338 795 ARG A N 1
ATOM 5107 C CA . ARG A 1 461 ? 19.84557 -36.23976 -66.36623 1.000 56.82227 795 ARG A CA 1
ATOM 5108 C C . ARG A 1 461 ? 19.07210 -36.57857 -65.09880 1.000 55.07767 795 ARG A C 1
ATOM 5109 O O . ARG A 1 461 ? 18.19554 -35.82392 -64.66990 1.000 54.15000 795 ARG A O 1
ATOM 5113 N N . ILE A 1 462 ? 19.39159 -37.72030 -64.49744 1.000 54.05614 796 ILE A N 1
ATOM 5114 C CA . ILE A 1 462 ? 18.69026 -38.15738 -63.29397 1.000 53.47415 796 ILE A CA 1
ATOM 5115 C C . ILE A 1 462 ? 19.22473 -37.36079 -62.11013 1.000 54.92305 796 ILE A C 1
ATOM 5116 O O . ILE A 1 462 ? 20.41606 -37.42903 -61.79029 1.000 55.23986 796 ILE A O 1
ATOM 5132 N N . LYS A 1 463 ? 18.34557 -36.58713 -61.47182 1.000 57.51633 797 LYS A N 1
ATOM 5133 C CA . LYS A 1 463 ? 18.71350 -35.81095 -60.29504 1.000 61.94534 797 LYS A CA 1
ATOM 5134 C C . LYS A 1 463 ? 18.58730 -36.60825 -59.00423 1.000 62.83586 797 LYS A C 1
ATOM 5135 O O . LYS A 1 463 ? 19.36559 -36.38574 -58.06764 1.000 65.20663 797 LYS A O 1
ATOM 5144 N N . SER A 1 464 ? 17.62099 -37.51689 -58.92100 1.000 59.58543 798 SER A N 1
ATOM 5145 C CA . SER A 1 464 ? 17.47256 -38.35640 -57.74070 1.000 57.24317 798 SER A CA 1
ATOM 5146 C C . SER A 1 464 ? 16.61654 -39.56148 -58.10078 1.000 52.46896 798 SER A C 1
ATOM 5147 O O . SER A 1 464 ? 15.95461 -39.59458 -59.14236 1.000 49.72977 798 SER A O 1
ATOM 5155 N N . THR A 1 465 ? 16.64647 -40.55759 -57.21617 1.000 52.06584 799 THR A N 1
ATOM 5156 C CA . THR A 1 465 ? 15.88705 -41.78688 -57.39122 1.000 52.22400 799 THR A CA 1
ATOM 5157 C C . THR A 1 465 ? 15.22552 -42.16591 -56.07471 1.000 50.96601 799 THR A C 1
ATOM 5158 O O . THR A 1 465 ? 15.87708 -42.16936 -55.02696 1.000 50.86445 799 THR A O 1
ATOM 5169 N N . TRP A 1 466 ? 13.92969 -42.45677 -56.13207 1.000 49.88435 800 TRP A N 1
ATOM 5170 C CA . TRP A 1 466 ? 13.17825 -42.98880 -55.00473 1.000 49.93288 800 TRP A CA 1
ATOM 5171 C C . TRP A 1 466 ? 12.74703 -44.41470 -55.31773 1.000 47.78977 800 TRP A C 1
ATOM 5172 O O . TRP A 1 466 ? 12.29545 -44.70413 -56.42950 1.000 45.09980 800 TRP A O 1
ATOM 5193 N N . VAL A 1 467 ? 12.89743 -45.30154 -54.33756 1.000 49.78103 801 VAL A N 1
ATOM 5194 C CA . VAL A 1 467 ? 12.50390 -46.70040 -54.46100 1.000 49.17281 801 VAL A CA 1
ATOM 5195 C C . VAL A 1 467 ? 11.72346 -47.08289 -53.21182 1.000 49.88220 801 VAL A C 1
ATOM 5196 O O . VAL A 1 467 ? 12.19808 -46.86220 -52.09210 1.000 51.17981 801 VAL A O 1
ATOM 5209 N N . GLY A 1 468 ? 10.53941 -47.65522 -53.39301 1.000 46.01509 802 GLY A N 1
ATOM 5210 C CA . GLY A 1 468 ? 9.73867 -48.01082 -52.23580 1.000 46.38637 802 GLY A CA 1
ATOM 5211 C C . GLY A 1 468 ? 8.44986 -48.69467 -52.63065 1.000 46.49179 802 GLY A C 1
ATOM 5212 O O . GLY A 1 468 ? 8.15949 -48.90582 -53.81358 1.000 44.85793 802 GLY A O 1
ATOM 5216 N N . GLU A 1 469 ? 7.68252 -49.05352 -51.60237 1.000 49.19885 803 GLU A N 1
ATOM 5217 C CA . GLU A 1 469 ? 6.36105 -49.63612 -51.79087 1.000 50.48883 803 GLU A CA 1
ATOM 5218 C C . GLU A 1 469 ? 5.34500 -48.54517 -52.10254 1.000 50.38971 803 GLU A C 1
ATOM 5219 O O . GLU A 1 469 ? 5.43612 -47.42521 -51.58971 1.000 50.79293 803 GLU A O 1
ATOM 5231 N N . SER A 1 470 ? 4.37669 -48.87549 -52.95586 1.000 49.46939 804 SER A N 1
ATOM 5232 C CA . SER A 1 470 ? 3.46119 -47.87536 -53.47708 1.000 48.97160 804 SER A CA 1
ATOM 5233 C C . SER A 1 470 ? 2.10754 -48.50919 -53.76651 1.000 48.34680 804 SER A C 1
ATOM 5234 O O . SER A 1 470 ? 1.90726 -49.71779 -53.61303 1.000 47.95076 804 SER A O 1
ATOM 5242 N N . THR A 1 471 ? 1.17859 -47.66263 -54.19683 1.000 47.77041 805 THR A N 1
ATOM 5243 C CA . THR A 1 471 ? -0.14701 -48.06478 -54.63949 1.000 49.52136 805 THR A CA 1
ATOM 5244 C C . THR A 1 471 ? -0.49118 -47.19609 -55.83863 1.000 48.50674 805 THR A C 1
ATOM 5245 O O . THR A 1 471 ? -0.30543 -45.97512 -55.79033 1.000 48.23192 805 THR A O 1
ATOM 5256 N N . ILE A 1 472 ? -0.98208 -47.82102 -56.90886 1.000 48.57385 806 ILE A N 1
ATOM 5257 C CA . ILE A 1 472 ? -1.33205 -47.10557 -58.12641 1.000 49.73866 806 ILE A CA 1
ATOM 5258 C C . ILE A 1 472 ? -2.77353 -47.43290 -58.48567 1.000 52.10213 806 ILE A C 1
ATOM 5259 O O . ILE A 1 472 ? -3.34873 -48.42574 -58.03685 1.000 52.03693 806 ILE A O 1
ATOM 5275 N N . SER A 1 473 ? -3.35570 -46.56080 -59.30968 1.000 54.79374 807 SER A N 1
ATOM 5276 C CA . SER A 1 473 ? -4.66002 -46.79378 -59.92403 1.000 56.96504 807 SER A CA 1
ATOM 5277 C C . SER A 1 473 ? -4.55318 -46.27186 -61.34751 1.000 54.47255 807 SER A C 1
ATOM 5278 O O . SER A 1 473 ? -4.73215 -45.07817 -61.60046 1.000 55.21530 807 SER A O 1
ATOM 5286 N N . PRO A 1 474 ? -4.24346 -47.14608 -62.31220 1.000 51.09913 808 PRO A N 1
ATOM 5287 C CA . PRO A 1 474 ? -3.96759 -46.66072 -63.67150 1.000 50.13916 808 PRO A CA 1
ATOM 5288 C C . PRO A 1 474 ? -5.12709 -45.86498 -64.25028 1.000 52.14228 808 PRO A C 1
ATOM 5289 O O . PRO A 1 474 ? -6.29928 -46.18021 -64.03535 1.000 54.58412 808 PRO A O 1
ATOM 5300 N N . SER A 1 475 ? -4.78218 -44.81554 -64.98971 1.000 50.78724 809 SER A N 1
ATOM 5301 C CA . SER A 1 475 ? -5.77170 -44.06860 -65.74935 1.000 52.38051 809 SER A CA 1
ATOM 5302 C C . SER A 1 475 ? -6.00156 -44.67481 -67.12121 1.000 53.06505 809 SER A C 1
ATOM 5303 O O . SER A 1 475 ? -7.08639 -44.50989 -67.69174 1.000 53.90007 809 SER A O 1
ATOM 5311 N N . ASN A 1 476 ? -5.00081 -45.37255 -67.65391 1.000 51.97902 810 ASN A N 1
ATOM 5312 C CA . ASN A 1 476 ? -5.06978 -45.93077 -68.99256 1.000 51.81900 810 ASN A CA 1
ATOM 5313 C C . ASN A 1 476 ? -4.28145 -47.22909 -69.02574 1.000 49.30571 810 ASN A C 1
ATOM 5314 O O . ASN A 1 476 ? -3.42445 -47.48214 -68.17620 1.000 47.21372 810 ASN A O 1
ATOM 5325 N N . ILE A 1 477 ? -4.58664 -48.05550 -70.01962 1.000 49.43580 811 ILE A N 1
ATOM 5326 C CA . ILE A 1 477 ? -3.82154 -49.26477 -70.29485 1.000 49.24777 811 ILE A CA 1
ATOM 5327 C C . ILE A 1 477 ? -3.58568 -49.32441 -71.79598 1.000 51.06626 811 ILE A C 1
ATOM 5328 O O . ILE A 1 477 ? -4.53868 -49.24328 -72.58083 1.000 50.94123 811 ILE A O 1
ATOM 5344 N N . LEU A 1 478 ? -2.31879 -49.43114 -72.19068 1.000 54.77492 812 LEU A N 1
ATOM 5345 C CA . LEU A 1 478 ? -1.92032 -49.51716 -73.58733 1.000 57.72162 812 LEU A CA 1
ATOM 5346 C C . LEU A 1 478 ? -1.17674 -50.82234 -73.82359 1.000 54.96652 812 LEU A C 1
ATOM 5347 O O . LEU A 1 478 ? -0.34662 -51.22838 -73.00351 1.000 54.76759 812 LEU A O 1
ATOM 5363 N N . SER A 1 479 ? -1.47563 -51.47500 -74.94325 1.000 51.01223 813 SER A N 1
ATOM 5364 C CA . SER A 1 479 ? -0.63447 -52.56335 -75.40704 1.000 47.51009 813 SER A CA 1
ATOM 5365 C C . SER A 1 479 ? 0.58454 -51.99295 -76.12215 1.000 45.47178 813 SER A C 1
ATOM 5366 O O . SER A 1 479 ? 0.58522 -50.84773 -76.58358 1.000 43.95111 813 SER A O 1
ATOM 5374 N N . LEU A 1 480 ? 1.63166 -52.81524 -76.22146 1.000 46.78213 814 LEU A N 1
ATOM 5375 C CA . LEU A 1 480 ? 2.81728 -52.39872 -76.96048 1.000 49.22286 814 LEU A CA 1
ATOM 5376 C C . LEU A 1 480 ? 2.47543 -52.09487 -78.41113 1.000 52.42057 814 LEU A C 1
ATOM 5377 O O . LEU A 1 480 ? 3.09245 -51.21645 -79.02383 1.000 51.60826 814 LEU A O 1
ATOM 5393 N N . GLU A 1 481 ? 1.49688 -52.80729 -78.97657 1.000 57.66799 815 GLU A N 1
ATOM 5394 C CA . GLU A 1 481 ? 1.04742 -52.49549 -80.32738 1.000 60.20635 815 GLU A CA 1
ATOM 5395 C C . GLU A 1 481 ? 0.40579 -51.11722 -80.37276 1.000 58.91742 815 GLU A C 1
ATOM 5396 O O . GLU A 1 481 ? 0.68047 -50.32591 -81.28213 1.000 59.45179 815 GLU A O 1
ATOM 5408 N N . GLN A 1 482 ? -0.43976 -50.80913 -79.38787 1.000 55.02875 816 GLN A N 1
ATOM 5409 C CA . GLN A 1 482 ? -1.03752 -49.48235 -79.31237 1.000 54.08346 816 GLN A CA 1
ATOM 5410 C C . GLN A 1 482 ? 0.01956 -48.41914 -79.04538 1.000 48.12864 816 GLN A C 1
ATOM 5411 O O . GLN A 1 482 ? -0.03122 -47.32879 -79.62590 1.000 45.65542 816 GLN A O 1
ATOM 5425 N N . LEU A 1 483 ? 0.98253 -48.71270 -78.16641 1.000 46.93916 817 LEU A N 1
ATOM 5426 C CA . LEU A 1 483 ? 2.08076 -47.77878 -77.93623 1.000 46.19752 817 LEU A CA 1
ATOM 5427 C C . LEU A 1 483 ? 2.81747 -47.48922 -79.23757 1.000 47.99882 817 LEU A C 1
ATOM 5428 O O . LEU A 1 483 ? 3.11210 -46.33223 -79.55688 1.000 47.51255 817 LEU A O 1
ATOM 5444 N N . ASP A 1 484 ? 3.12153 -48.53654 -80.00529 1.000 50.79347 818 ASP A N 1
ATOM 5445 C CA . ASP A 1 484 ? 3.78571 -48.35342 -81.29106 1.000 55.39631 818 ASP A CA 1
ATOM 5446 C C . ASP A 1 484 ? 2.97363 -47.45322 -82.21176 1.000 58.07917 818 ASP A C 1
ATOM 5447 O O . ASP A 1 484 ? 3.51054 -46.51680 -82.81504 1.000 58.72500 818 ASP A O 1
ATOM 5456 N N . GLU A 1 485 ? 1.67705 -47.73647 -82.35166 1.000 61.17802 819 GLU A N 1
ATOM 5457 C CA . GLU A 1 485 ? 0.82660 -46.90407 -83.19453 1.000 64.23747 819 GLU A CA 1
ATOM 5458 C C . GLU A 1 485 ? 0.93652 -45.43852 -82.79186 1.000 64.95827 819 GLU A C 1
ATOM 5459 O O . GLU A 1 485 ? 1.10106 -44.55603 -83.64143 1.000 67.66874 819 GLU A O 1
ATOM 5463 N N . LYS A 1 486 ? 0.86340 -45.16351 -81.48798 1.000 60.93533 820 LYS A N 1
ATOM 5464 C CA . LYS A 1 486 ? 0.86073 -43.78381 -81.01622 1.000 58.46676 820 LYS A CA 1
ATOM 5465 C C . LYS A 1 486 ? 2.22466 -43.11759 -81.15043 1.000 55.58101 820 LYS A C 1
ATOM 5466 O O . LYS A 1 486 ? 2.29287 -41.89478 -81.30843 1.000 56.17180 820 LYS A O 1
ATOM 5485 N N . LEU A 1 487 ? 3.31565 -43.88161 -81.09552 1.000 53.70327 821 LEU A N 1
ATOM 5486 C CA . LEU A 1 487 ? 4.63736 -43.28185 -81.23344 1.000 56.24699 821 LEU A CA 1
ATOM 5487 C C . LEU A 1 487 ? 5.00677 -42.96330 -82.67784 1.000 65.23140 821 LEU A C 1
ATOM 5488 O O . LEU A 1 487 ? 5.87400 -42.11358 -82.90507 1.000 66.56771 821 LEU A O 1
ATOM 5504 N N . SER A 1 488 ? 4.38315 -43.61955 -83.65483 1.000 72.61163 822 SER A N 1
ATOM 5505 C CA . SER A 1 488 ? 4.68444 -43.34632 -85.05508 1.000 81.16836 822 SER A CA 1
ATOM 5506 C C . SER A 1 488 ? 3.74231 -42.30473 -85.64765 1.000 88.27734 822 SER A C 1
ATOM 5507 O O . SER A 1 488 ? 4.19212 -41.33179 -86.26169 1.000 88.42320 822 SER A O 1
ATOM 5515 N N . THR A 1 489 ? 2.43838 -42.49514 -85.46217 1.000 93.66763 823 THR A N 1
ATOM 5516 C CA . THR A 1 489 ? 1.41378 -41.60647 -86.00209 1.000 97.96831 823 THR A CA 1
ATOM 5517 C C . THR A 1 489 ? 0.78093 -40.87441 -84.82180 1.000 99.27675 823 THR A C 1
ATOM 5518 O O . THR A 1 489 ? -0.29599 -41.23005 -84.34139 1.000 101.55644 823 THR A O 1
ATOM 5522 N N . GLY A 1 490 ? 1.47402 -39.84603 -84.34681 1.000 97.00659 824 GLY A N 1
ATOM 5523 C CA . GLY A 1 490 ? 0.98163 -39.05423 -83.23498 1.000 95.60628 824 GLY A CA 1
ATOM 5524 C C . GLY A 1 490 ? 1.77922 -37.77820 -83.09860 1.000 95.01231 824 GLY A C 1
ATOM 5525 O O . GLY A 1 490 ? 2.79508 -37.57580 -83.77024 1.000 95.19798 824 GLY A O 1
ATOM 5529 N N . SER A 1 491 ? 1.29609 -36.91431 -82.21255 1.000 95.24677 825 SER A N 1
ATOM 5530 C CA . SER A 1 491 ? 1.96789 -35.64903 -81.96641 1.000 95.91804 825 SER A CA 1
ATOM 5531 C C . SER A 1 491 ? 3.41229 -35.89628 -81.53630 1.000 93.72337 825 SER A C 1
ATOM 5532 O O . SER A 1 491 ? 3.67085 -36.76461 -80.69425 1.000 88.77405 825 SER A O 1
ATOM 5540 N N . PRO A 1 492 ? 4.37468 -35.14665 -82.07940 1.000 97.09987 826 PRO A N 1
ATOM 5541 C CA . PRO A 1 492 ? 5.77876 -35.34085 -81.69627 1.000 97.46954 826 PRO A CA 1
ATOM 5542 C C . PRO A 1 492 ? 6.14769 -34.74491 -80.34654 1.000 96.48237 826 PRO A C 1
ATOM 5543 O O . PRO A 1 492 ? 7.29184 -34.91423 -79.90956 1.000 97.66183 826 PRO A O 1
ATOM 5546 N N . THR A 1 493 ? 5.21907 -34.06103 -79.67609 1.000 94.06126 827 THR A N 1
ATOM 5547 C CA . THR A 1 493 ? 5.45609 -33.50498 -78.34875 1.000 88.93428 827 THR A CA 1
ATOM 5548 C C . THR A 1 493 ? 4.53390 -34.10987 -77.29616 1.000 83.79710 827 THR A C 1
ATOM 5549 O O . THR A 1 493 ? 4.46462 -33.59263 -76.17269 1.000 86.23372 827 THR A O 1
ATOM 5553 N N . SER A 1 494 ? 3.82924 -35.19027 -77.62751 1.000 75.15386 828 SER A N 1
ATOM 5554 C CA . SER A 1 494 ? 2.82517 -35.74240 -76.73705 1.000 66.95820 828 SER A CA 1
ATOM 5555 C C . SER A 1 494 ? 3.46545 -36.37414 -75.50178 1.000 61.16888 828 SER A C 1
ATOM 5556 O O . SER A 1 494 ? 4.68564 -36.52430 -75.39258 1.000 59.04281 828 SER A O 1
ATOM 5564 N N . TYR A 1 495 ? 2.58964 -36.74238 -74.56417 1.000 58.45972 829 TYR A N 1
ATOM 5565 C CA . TYR A 1 495 ? 2.96837 -37.46323 -73.35235 1.000 58.64918 829 TYR A CA 1
ATOM 5566 C C . TYR A 1 495 ? 3.87234 -38.64599 -73.67025 1.000 50.61978 829 TYR A C 1
ATOM 5567 O O . TYR A 1 495 ? 4.95399 -38.79891 -73.08791 1.000 46.07398 829 TYR A O 1
ATOM 5585 N N . LEU A 1 496 ? 3.44939 -39.48722 -74.61381 1.000 52.02105 830 LEU A N 1
ATOM 5586 C CA . LEU A 1 496 ? 4.20875 -40.68804 -74.93630 1.000 51.84443 830 LEU A CA 1
ATOM 5587 C C . LEU A 1 496 ? 5.51624 -40.35996 -75.64348 1.000 49.54344 830 LEU A C 1
ATOM 5588 O O . LEU A 1 496 ? 6.49414 -41.10569 -75.50714 1.000 47.43772 830 LEU A O 1
ATOM 5604 N N . SER A 1 497 ? 5.55686 -39.25763 -76.39750 1.000 49.20060 831 SER A N 1
ATOM 5605 C CA . SER A 1 497 ? 6.80870 -38.82629 -77.00835 1.000 50.72077 831 SER A CA 1
ATOM 5606 C C . SER A 1 497 ? 7.85371 -38.49840 -75.95398 1.000 49.07554 831 SER A C 1
ATOM 5607 O O . SER A 1 497 ? 9.05059 -38.72359 -76.16878 1.000 48.63339 831 SER A O 1
ATOM 5615 N N . THR A 1 498 ? 7.42575 -37.95533 -74.81536 1.000 48.59379 832 THR A N 1
ATOM 5616 C CA . THR A 1 498 ? 8.37016 -37.66830 -73.74504 1.000 47.70283 832 THR A CA 1
ATOM 5617 C C . THR A 1 498 ? 8.91453 -38.95566 -73.14752 1.000 45.66968 832 THR A C 1
ATOM 5618 O O . THR A 1 498 ? 10.10813 -39.04488 -72.84003 1.000 44.77290 832 THR A O 1
ATOM 5629 N N . VAL A 1 499 ? 8.05747 -39.96994 -72.99514 1.000 45.91995 833 VAL A N 1
ATOM 5630 C CA . VAL A 1 499 ? 8.51671 -41.26626 -72.50832 1.000 45.41322 833 VAL A CA 1
ATOM 5631 C C . VAL A 1 499 ? 9.58718 -41.82659 -73.43225 1.000 42.97964 833 VAL A C 1
ATOM 5632 O O . VAL A 1 499 ? 10.60940 -42.35302 -72.97506 1.000 40.54357 833 VAL A O 1
ATOM 5645 N N . GLN A 1 500 ? 9.37570 -41.71722 -74.74625 1.000 43.80197 834 GLN A N 1
ATOM 5646 C CA . GLN A 1 500 ? 10.36551 -42.21250 -75.69549 1.000 43.17381 834 GLN A CA 1
ATOM 5647 C C . GLN A 1 500 ? 11.69079 -41.48115 -75.52894 1.000 43.18490 834 GLN A C 1
ATOM 5648 O O . GLN A 1 500 ? 12.75626 -42.10445 -75.49387 1.000 43.14171 834 GLN A O 1
ATOM 5662 N N . GLU A 1 501 ? 11.64740 -40.15249 -75.40643 1.000 44.41609 835 GLU A N 1
ATOM 5663 C CA . GLU A 1 501 ? 12.89453 -39.40903 -75.27947 1.000 46.80691 835 GLU A CA 1
ATOM 5664 C C . GLU A 1 501 ? 13.59721 -39.74054 -73.97074 1.000 45.01810 835 GLU A C 1
ATOM 5665 O O . GLU A 1 501 ? 14.83180 -39.75596 -73.92031 1.000 45.71290 835 GLU A O 1
ATOM 5677 N N . ILE A 1 502 ? 12.83890 -40.01332 -72.90730 1.000 43.51929 836 ILE A N 1
ATOM 5678 C CA . ILE A 1 502 ? 13.45359 -40.45849 -71.66094 1.000 41.85218 836 ILE A CA 1
ATOM 5679 C C . ILE A 1 502 ? 14.10770 -41.82149 -71.85355 1.000 41.46951 836 ILE A C 1
ATOM 5680 O O . ILE A 1 502 ? 15.26473 -42.03293 -71.47406 1.000 41.43206 836 ILE A O 1
ATOM 5696 N N . ALA A 1 503 ? 13.38399 -42.76388 -72.46015 1.000 41.01555 837 ALA A N 1
ATOM 5697 C CA . ALA A 1 503 ? 13.97681 -44.06252 -72.75323 1.000 39.12960 837 ALA A CA 1
ATOM 5698 C C . ALA A 1 503 ? 15.23434 -43.90645 -73.59697 1.000 40.36745 837 ALA A C 1
ATOM 5699 O O . ALA A 1 503 ? 16.24068 -44.58180 -73.35337 1.000 40.39109 837 ALA A O 1
ATOM 5706 N N . ARG A 1 504 ? 15.19398 -43.02238 -74.59951 1.000 40.94523 838 ARG A N 1
ATOM 5707 C CA . ARG A 1 504 ? 16.35845 -42.81420 -75.45447 1.000 42.33015 838 ARG A CA 1
ATOM 5708 C C . ARG A 1 504 ? 17.54526 -42.28817 -74.65534 1.000 43.29531 838 ARG A C 1
ATOM 5709 O O . ARG A 1 504 ? 18.69249 -42.67738 -74.90773 1.000 43.39911 838 ARG A O 1
ATOM 5730 N N . SER A 1 505 ? 17.29438 -41.38727 -73.69717 1.000 43.20861 839 SER A N 1
ATOM 5731 C CA . SER A 1 505 ? 18.39022 -40.84244 -72.90008 1.000 44.70695 839 SER A CA 1
ATOM 5732 C C . SER A 1 505 ? 18.97252 -41.89718 -71.96218 1.000 41.75051 839 SER A C 1
ATOM 5733 O O . SER A 1 505 ? 20.18700 -41.91735 -71.73141 1.000 41.84506 839 SER A O 1
ATOM 5741 N N . PHE A 1 506 ? 18.12736 -42.76579 -71.39028 1.000 40.48527 840 PHE A N 1
ATOM 5742 C CA . PHE A 1 506 ? 18.64745 -43.90335 -70.63551 1.000 40.30422 840 PHE A CA 1
ATOM 5743 C C . PHE A 1 506 ? 19.52544 -44.77083 -71.52666 1.000 40.68047 840 PHE A C 1
ATOM 5744 O O . PHE A 1 506 ? 20.62875 -45.17809 -71.14396 1.000 41.86248 840 PHE A O 1
ATOM 5761 N N . TYR A 1 507 ? 19.02647 -45.07108 -72.72572 1.000 40.42805 841 TYR A N 1
ATOM 5762 C CA . TYR A 1 507 ? 19.73327 -45.93421 -73.66269 1.000 40.79186 841 TYR A CA 1
ATOM 5763 C C . TYR A 1 507 ? 21.06550 -45.32504 -74.06537 1.000 41.94753 841 TYR A C 1
ATOM 5764 O O . TYR A 1 507 ? 22.10328 -45.99828 -74.04562 1.000 41.34960 841 TYR A O 1
ATOM 5782 N N . ALA A 1 508 ? 21.05460 -44.03823 -74.41988 1.000 41.95106 842 ALA A N 1
ATOM 5783 C CA . ALA A 1 508 ? 22.27190 -43.37395 -74.86688 1.000 43.34245 842 ALA A CA 1
ATOM 5784 C C . ALA A 1 508 ? 23.34882 -43.40785 -73.79423 1.000 43.88782 842 ALA A C 1
ATOM 5785 O O . ALA A 1 508 ? 24.53811 -43.55617 -74.09948 1.000 42.89492 842 ALA A O 1
ATOM 5792 N N . ARG A 1 509 ? 22.95722 -43.25914 -72.53040 1.000 46.30574 843 ARG A N 1
ATOM 5793 C CA . ARG A 1 509 ? 23.93869 -43.33743 -71.45639 1.000 50.56117 843 ARG A CA 1
ATOM 5794 C C . ARG A 1 509 ? 24.39661 -44.78084 -71.25954 1.000 44.52160 843 ARG A C 1
ATOM 5795 O O . ARG A 1 509 ? 25.58113 -45.03364 -71.01124 1.000 43.31475 843 ARG A O 1
ATOM 5816 N N . ARG A 1 510 ? 23.47319 -45.74335 -71.36563 1.000 42.85983 844 ARG A N 1
ATOM 5817 C CA . ARG A 1 510 ? 23.83644 -47.14387 -71.16329 1.000 42.01805 844 ARG A CA 1
ATOM 5818 C C . ARG A 1 510 ? 24.90136 -47.58827 -72.16232 1.000 42.84878 844 ARG A C 1
ATOM 5819 O O . ARG A 1 510 ? 25.87433 -48.25324 -71.78918 1.000 43.75667 844 ARG A O 1
ATOM 5840 N N . ILE A 1 511 ? 24.72806 -47.23976 -73.44267 1.000 42.36894 845 ILE A N 1
ATOM 5841 C CA . ILE A 1 511 ? 25.69282 -47.64214 -74.46190 1.000 43.98441 845 ILE A CA 1
ATOM 5842 C C . ILE A 1 511 ? 26.71848 -46.54465 -74.72865 1.000 44.36366 845 ILE A C 1
ATOM 5843 O O . ILE A 1 511 ? 27.52885 -46.66395 -75.65135 1.000 43.39800 845 ILE A O 1
ATOM 5859 N N . ASN A 1 512 ? 26.68384 -45.46503 -73.94774 1.000 47.73100 846 ASN A N 1
ATOM 5860 C CA . ASN A 1 512 ? 27.74257 -44.45342 -73.99268 1.000 50.70431 846 ASN A CA 1
ATOM 5861 C C . ASN A 1 512 ? 27.81464 -43.76899 -75.35764 1.000 51.16785 846 ASN A C 1
ATOM 5862 O O . ASN A 1 512 ? 28.89688 -43.48369 -75.87525 1.000 51.24721 846 ASN A O 1
ATOM 5873 N N . ASP A 1 513 ? 26.65161 -43.48540 -75.93962 1.000 50.90517 847 ASP A N 1
ATOM 5874 C CA . ASP A 1 513 ? 26.56330 -42.80473 -77.23116 1.000 52.26699 847 ASP A CA 1
ATOM 5875 C C . ASP A 1 513 ? 25.50361 -41.71266 -77.13176 1.000 51.01017 847 ASP A C 1
ATOM 5876 O O . ASP A 1 513 ? 24.30629 -41.99090 -77.31586 1.000 48.76801 847 ASP A O 1
ATOM 5885 N N . PRO A 1 514 ? 25.90061 -40.46574 -76.84477 1.000 53.65579 848 PRO A N 1
ATOM 5886 C CA . PRO A 1 514 ? 24.89815 -39.40797 -76.62078 1.000 56.41631 848 PRO A CA 1
ATOM 5887 C C . PRO A 1 514 ? 23.86220 -39.26536 -77.72320 1.000 59.99864 848 PRO A C 1
ATOM 5888 O O . PRO A 1 514 ? 22.69774 -38.96616 -77.43135 1.000 61.33460 848 PRO A O 1
ATOM 5899 N N . GLU A 1 515 ? 24.24976 -39.45724 -78.98016 1.000 61.86358 849 GLU A N 1
ATOM 5900 C CA . GLU A 1 515 ? 23.35225 -39.25708 -80.10898 1.000 64.64495 849 GLU A CA 1
ATOM 5901 C C . GLU A 1 515 ? 22.54997 -40.50398 -80.46399 1.000 60.20103 849 GLU A C 1
ATOM 5902 O O . GLU A 1 515 ? 21.88007 -40.51789 -81.50109 1.000 58.78983 849 GLU A O 1
ATOM 5914 N N . ALA A 1 516 ? 22.58788 -41.53800 -79.62744 1.000 57.85879 850 ALA A N 1
ATOM 5915 C CA . ALA A 1 516 ? 21.99532 -42.81687 -79.99189 1.000 55.01604 850 ALA A CA 1
ATOM 5916 C C . ALA A 1 516 ? 20.48594 -42.69952 -80.16494 1.000 53.73762 850 ALA A C 1
ATOM 5917 O O . ALA A 1 516 ? 19.80442 -41.99873 -79.41131 1.000 54.52765 850 ALA A O 1
ATOM 5924 N N . THR A 1 517 ? 19.96965 -43.39914 -81.16989 1.000 51.50751 851 THR A N 1
ATOM 5925 C CA . THR A 1 517 ? 18.54031 -43.57182 -81.37714 1.000 49.57615 851 THR A CA 1
ATOM 5926 C C . THR A 1 517 ? 18.15465 -44.99171 -80.98277 1.000 46.21457 851 THR A C 1
ATOM 5927 O O . THR A 1 517 ? 18.96476 -45.91770 -81.07974 1.000 46.30555 851 THR A O 1
ATOM 5938 N N . LEU A 1 518 ? 16.91251 -45.15757 -80.52061 1.000 43.92601 852 LEU A N 1
ATOM 5939 C CA . LEU A 1 518 ? 16.49630 -46.45162 -79.98692 1.000 43.66666 852 LEU A CA 1
ATOM 5940 C C . LEU A 1 518 ? 16.51642 -47.53863 -81.05478 1.000 43.15915 852 LEU A C 1
ATOM 5941 O O . LEU A 1 518 ? 16.71911 -48.71418 -80.73331 1.000 42.93228 852 LEU A O 1
ATOM 5957 N N . LEU A 1 519 ? 16.31688 -47.17610 -82.32109 1.000 43.44520 853 LEU A N 1
ATOM 5958 C CA . LEU A 1 519 ? 16.50908 -48.12802 -83.40760 1.000 43.04050 853 LEU A CA 1
ATOM 5959 C C . LEU A 1 519 ? 17.69786 -47.68941 -84.26032 1.000 45.29346 853 LEU A C 1
ATOM 5960 O O . LEU A 1 519 ? 17.94395 -46.48845 -84.40798 1.000 45.29799 853 LEU A O 1
ATOM 5976 N N . PRO A 1 520 ? 18.46225 -48.62997 -84.83995 1.000 47.91445 854 PRO A N 1
ATOM 5977 C CA . PRO A 1 520 ? 18.26257 -50.08316 -84.78716 1.000 48.08593 854 PRO A CA 1
ATOM 5978 C C . PRO A 1 520 ? 18.60206 -50.68720 -83.42398 1.000 45.24469 854 PRO A C 1
ATOM 5979 O O . PRO A 1 520 ? 19.36615 -50.10437 -82.65637 1.000 45.19029 854 PRO A O 1
ATOM 5990 N N . THR A 1 521 ? 18.04295 -51.85858 -83.14169 1.000 42.12766 855 THR A N 1
ATOM 5991 C CA . THR A 1 521 ? 18.20539 -52.52775 -81.85938 1.000 39.15390 855 THR A CA 1
ATOM 5992 C C . THR A 1 521 ? 18.82121 -53.90676 -82.07961 1.000 37.27403 855 THR A C 1
ATOM 5993 O O . THR A 1 521 ? 18.94521 -54.38971 -83.20844 1.000 37.03171 855 THR A O 1
ATOM 6004 N N . LEU A 1 522 ? 19.23333 -54.53555 -80.98548 1.000 35.86314 856 LEU A N 1
ATOM 6005 C CA . LEU A 1 522 ? 19.94143 -55.81352 -81.03506 1.000 35.34729 856 LEU A CA 1
ATOM 6006 C C . LEU A 1 522 ? 19.03478 -56.87328 -80.41501 1.000 35.08333 856 LEU A C 1
ATOM 6007 O O . LEU A 1 522 ? 19.09878 -57.15225 -79.21651 1.000 35.00884 856 LEU A O 1
ATOM 6023 N N . SER A 1 523 ? 18.19013 -57.47179 -81.25708 1.000 34.02661 857 SER A N 1
ATOM 6024 C CA . SER A 1 523 ? 17.19375 -58.41405 -80.76686 1.000 33.04992 857 SER A CA 1
ATOM 6025 C C . SER A 1 523 ? 17.83493 -59.67565 -80.21153 1.000 33.80161 857 SER A C 1
ATOM 6026 O O . SER A 1 523 ? 17.34540 -60.24373 -79.22943 1.000 34.05141 857 SER A O 1
ATOM 6034 N N . LEU A 1 524 ? 18.92596 -60.13493 -80.82323 1.000 35.10349 858 LEU A N 1
ATOM 6035 C CA . LEU A 1 524 ? 19.54866 -61.37065 -80.36245 1.000 36.33797 858 LEU A CA 1
ATOM 6036 C C . LEU A 1 524 ? 20.24775 -61.15820 -79.02206 1.000 37.59687 858 LEU A C 1
ATOM 6037 O O . LEU A 1 524 ? 20.17214 -62.01511 -78.13297 1.000 38.46468 858 LEU A O 1
ATOM 6053 N N . LEU A 1 525 ? 20.91148 -60.01559 -78.83715 1.000 37.25604 859 LEU A N 1
ATOM 6054 C CA . LEU A 1 525 ? 21.54439 -59.76985 -77.54549 1.000 37.60179 859 LEU A CA 1
ATOM 6055 C C . LEU A 1 525 ? 20.50073 -59.68916 -76.43337 1.000 34.20476 859 LEU A C 1
ATOM 6056 O O . LEU A 1 525 ? 20.73153 -60.18311 -75.32554 1.000 33.63967 859 LEU A O 1
ATOM 6072 N N . GLU A 1 526 ? 19.33458 -59.09556 -76.71009 1.000 33.78887 860 GLU A N 1
ATOM 6073 C CA . GLU A 1 526 ? 18.26507 -59.10096 -75.71369 1.000 33.10536 860 GLU A CA 1
ATOM 6074 C C . GLU A 1 526 ? 17.94269 -60.52378 -75.26683 1.000 32.77516 860 GLU A C 1
ATOM 6075 O O . GLU A 1 526 ? 17.75299 -60.77847 -74.07031 1.000 30.66420 860 GLU A O 1
ATOM 6087 N N . SER A 1 527 ? 17.90506 -61.47272 -76.21135 1.000 34.62414 861 SER A N 1
ATOM 6088 C CA . SER A 1 527 ? 17.52000 -62.84233 -75.88423 1.000 33.74951 861 SER A CA 1
ATOM 6089 C C . SER A 1 527 ? 18.57523 -63.55692 -75.05248 1.000 32.88715 861 SER A C 1
ATOM 6090 O O . SER A 1 527 ? 18.28110 -64.61864 -74.49478 1.000 33.51389 861 SER A O 1
ATOM 6098 N N . LEU A 1 528 ? 19.79428 -63.02115 -74.97166 1.000 32.45391 862 LEU A N 1
ATOM 6099 C CA . LEU A 1 528 ? 20.75082 -63.53006 -74.00086 1.000 33.59932 862 LEU A CA 1
ATOM 6100 C C . LEU A 1 528 ? 20.31093 -63.25422 -72.56963 1.000 34.20348 862 LEU A C 1
ATOM 6101 O O . LEU A 1 528 ? 20.74017 -63.96806 -71.65920 1.000 34.03343 862 LEU A O 1
ATOM 6117 N N . ASP A 1 529 ? 19.47219 -62.24147 -72.34071 1.000 33.95922 863 ASP A N 1
ATOM 6118 C CA . ASP A 1 529 ? 19.05534 -61.94365 -70.97804 1.000 32.56022 863 ASP A CA 1
ATOM 6119 C C . ASP A 1 529 ? 17.65308 -62.42439 -70.64587 1.000 31.12347 863 ASP A C 1
ATOM 6120 O O . ASP A 1 529 ? 17.41001 -62.83309 -69.50914 1.000 30.83509 863 ASP A O 1
ATOM 6129 N N . ASP A 1 530 ? 16.73506 -62.43030 -71.60545 1.000 33.15531 864 ASP A N 1
ATOM 6130 C CA . ASP A 1 530 ? 15.32993 -62.63764 -71.29061 1.000 34.21963 864 ASP A CA 1
ATOM 6131 C C . ASP A 1 530 ? 14.64159 -63.23154 -72.50828 1.000 33.72125 864 ASP A C 1
ATOM 6132 O O . ASP A 1 530 ? 15.20693 -63.28549 -73.60222 1.000 33.65796 864 ASP A O 1
ATOM 6141 N N . GLU A 1 531 ? 13.41336 -63.69368 -72.30471 1.000 33.32242 865 GLU A N 1
ATOM 6142 C CA . GLU A 1 531 ? 12.59611 -64.21499 -73.38798 1.000 33.65614 865 GLU A CA 1
ATOM 6143 C C . GLU A 1 531 ? 11.48053 -63.23622 -73.72931 1.000 33.81580 865 GLU A C 1
ATOM 6144 O O . GLU A 1 531 ? 11.04279 -62.44165 -72.89205 1.000 35.70759 865 GLU A O 1
ATOM 6156 N N . LYS A 1 532 ? 10.98985 -63.34062 -74.96151 1.000 32.63550 866 LYS A N 1
ATOM 6157 C CA . LYS A 1 532 ? 9.84077 -62.55538 -75.37893 1.000 33.62052 866 LYS A CA 1
ATOM 6158 C C . LYS A 1 532 ? 8.59266 -63.04804 -74.65911 1.000 34.48245 866 LYS A C 1
ATOM 6159 O O . LYS A 1 532 ? 8.45706 -64.23532 -74.34566 1.000 35.86917 866 LYS A O 1
ATOM 6178 N N . VAL A 1 533 ? 7.68258 -62.11432 -74.38975 1.000 31.85288 867 VAL A N 1
ATOM 6179 C CA . VAL A 1 533 ? 6.36565 -62.42472 -73.84508 1.000 33.03606 867 VAL A CA 1
ATOM 6180 C C . VAL A 1 533 ? 5.41357 -62.58947 -75.02266 1.000 33.75925 867 VAL A C 1
ATOM 6181 O O . VAL A 1 533 ? 4.78789 -63.64100 -75.19044 1.000 32.98704 867 VAL A O 1
ATOM 6194 N N . LYS A 1 534 ? 5.29916 -61.55236 -75.84942 1.000 36.22827 868 LYS A N 1
ATOM 6195 C CA . LYS A 1 534 ? 4.63341 -61.67754 -77.14235 1.000 37.56825 868 LYS A CA 1
ATOM 6196 C C . LYS A 1 534 ? 5.66016 -62.23225 -78.11962 1.000 36.30673 868 LYS A C 1
ATOM 6197 O O . LYS A 1 534 ? 6.65613 -61.56820 -78.42135 1.000 35.97693 868 LYS A O 1
ATOM 6216 N N . VAL A 1 535 ? 5.43996 -63.44129 -78.60210 1.000 37.23284 869 VAL A N 1
ATOM 6217 C CA . VAL A 1 535 ? 6.43436 -64.11309 -79.42804 1.000 37.91833 869 VAL A CA 1
ATOM 6218 C C . VAL A 1 535 ? 6.15303 -63.83578 -80.89719 1.000 38.25515 869 VAL A C 1
ATOM 6219 O O . VAL A 1 535 ? 4.99873 -63.82402 -81.34064 1.000 40.30244 869 VAL A O 1
ATOM 6232 N N . ASP A 1 536 ? 7.22046 -63.63034 -81.65873 1.000 35.82204 870 ASP A N 1
ATOM 6233 C CA . ASP A 1 536 ? 7.13694 -63.44125 -83.09588 1.000 35.52698 870 ASP A CA 1
ATOM 6234 C C . ASP A 1 536 ? 7.70733 -64.65678 -83.80921 1.000 34.83424 870 ASP A C 1
ATOM 6235 O O . ASP A 1 536 ? 8.56081 -65.37115 -83.27293 1.000 33.02231 870 ASP A O 1
ATOM 6244 N N . LEU A 1 537 ? 7.21234 -64.89330 -85.02481 1.000 35.92497 871 LEU A N 1
ATOM 6245 C CA . LEU A 1 537 ? 7.77606 -65.94223 -85.86444 1.000 36.56918 871 LEU A CA 1
ATOM 6246 C C . LEU A 1 537 ? 9.22654 -65.64825 -86.22080 1.000 35.84938 871 LEU A C 1
ATOM 6247 O O . LEU A 1 537 ? 9.98484 -66.57558 -86.51769 1.000 35.42317 871 LEU A O 1
ATOM 6263 N N . ASN A 1 538 ? 9.63220 -64.38458 -86.18709 1.000 36.63346 872 ASN A N 1
ATOM 6264 C CA . ASN A 1 538 ? 11.00137 -63.98615 -86.48847 1.000 35.78268 872 ASN A CA 1
ATOM 6265 C C . ASN A 1 538 ? 11.65439 -63.48458 -85.20696 1.000 34.03360 872 ASN A C 1
ATOM 6266 O O . ASN A 1 538 ? 11.23261 -62.46585 -84.64897 1.000 33.57804 872 ASN A O 1
ATOM 6277 N N . ILE A 1 539 ? 12.68321 -64.19979 -84.74334 1.000 33.34616 873 ILE A N 1
ATOM 6278 C CA . ILE A 1 539 ? 13.36777 -63.81100 -83.51786 1.000 33.59001 873 ILE A CA 1
ATOM 6279 C C . ILE A 1 539 ? 14.03963 -62.45165 -83.65137 1.000 34.46460 873 ILE A C 1
ATOM 6280 O O . ILE A 1 539 ? 14.40480 -61.83871 -82.64246 1.000 33.82191 873 ILE A O 1
ATOM 6296 N N . LEU A 1 540 ? 14.22059 -61.96158 -84.87636 1.000 35.49201 874 LEU A N 1
ATOM 6297 C CA . LEU A 1 540 ? 14.85281 -60.66419 -85.07413 1.000 35.64579 874 LEU A CA 1
ATOM 6298 C C . LEU A 1 540 ? 13.89333 -59.49851 -84.85798 1.000 33.63276 874 LEU A C 1
ATOM 6299 O O . LEU A 1 540 ? 14.35028 -58.36150 -84.70271 1.000 32.72517 874 LEU A O 1
ATOM 6315 N N . ASP A 1 541 ? 12.58521 -59.74701 -84.84457 1.000 33.07631 875 ASP A N 1
ATOM 6316 C CA . ASP A 1 541 ? 11.61846 -58.66174 -84.74788 1.000 33.64368 875 ASP A CA 1
ATOM 6317 C C . ASP A 1 541 ? 11.66989 -58.01217 -83.36507 1.000 34.43127 875 ASP A C 1
ATOM 6318 O O . ASP A 1 541 ? 11.68644 -58.69999 -82.33640 1.000 34.33223 875 ASP A O 1
ATOM 6327 N N . ARG A 1 542 ? 11.71315 -56.68074 -83.35151 1.000 34.56070 876 ARG A N 1
ATOM 6328 C CA . ARG A 1 542 ? 11.51838 -55.87110 -82.15662 1.000 35.47707 876 ARG A CA 1
ATOM 6329 C C . ARG A 1 542 ? 10.88057 -54.57010 -82.62611 1.000 37.48277 876 ARG A C 1
ATOM 6330 O O . ARG A 1 542 ? 11.27803 -54.03330 -83.66527 1.000 39.92513 876 ARG A O 1
ATOM 6351 N N . THR A 1 543 ? 9.89584 -54.07369 -81.88177 1.000 36.67309 877 THR A N 1
ATOM 6352 C CA . THR A 1 543 ? 9.25213 -52.81223 -82.21790 1.000 36.51243 877 THR A CA 1
ATOM 6353 C C . THR A 1 543 ? 9.80337 -51.68162 -81.35633 1.000 36.51240 877 THR A C 1
ATOM 6354 O O . THR A 1 543 ? 10.35775 -51.89698 -80.27507 1.000 35.70363 877 THR A O 1
ATOM 6365 N N . LEU A 1 544 ? 9.62124 -50.45759 -81.85374 1.000 35.70888 878 LEU A N 1
ATOM 6366 C CA . LEU A 1 544 ? 10.02027 -49.27679 -81.10006 1.000 36.83572 878 LEU A CA 1
ATOM 6367 C C . LEU A 1 544 ? 9.36254 -49.25438 -79.72852 1.000 36.27379 878 LEU A C 1
ATOM 6368 O O . LEU A 1 544 ? 10.02259 -48.97280 -78.72309 1.000 35.12687 878 LEU A O 1
ATOM 6384 N N . GLY A 1 545 ? 8.06462 -49.55775 -79.66483 1.000 38.92638 879 GLY A N 1
ATOM 6385 C CA . GLY A 1 545 ? 7.37532 -49.54992 -78.38489 1.000 40.38337 879 GLY A CA 1
ATOM 6386 C C . GLY A 1 545 ? 8.01386 -50.48962 -77.38189 1.000 41.13367 879 GLY A C 1
ATOM 6387 O O . GLY A 1 545 ? 8.24222 -50.12583 -76.22413 1.000 41.07780 879 GLY A O 1
ATOM 6391 N N . PHE A 1 546 ? 8.31324 -51.71790 -77.81295 1.000 38.89960 880 PHE A N 1
ATOM 6392 C CA . PHE A 1 546 ? 8.99068 -52.64862 -76.92094 1.000 36.41866 880 PHE A CA 1
ATOM 6393 C C . PHE A 1 546 ? 10.33194 -52.08710 -76.46228 1.000 35.57688 880 PHE A C 1
ATOM 6394 O O . PHE A 1 546 ? 10.67874 -52.17822 -75.28014 1.000 35.69446 880 PHE A O 1
ATOM 6411 N N . VAL A 1 547 ? 11.09989 -51.49963 -77.38455 1.000 34.79979 881 VAL A N 1
ATOM 6412 C CA . VAL A 1 547 ? 12.43792 -51.02361 -77.04697 1.000 34.13629 881 VAL A CA 1
ATOM 6413 C C . VAL A 1 547 ? 12.35719 -49.88431 -76.04011 1.000 35.30276 881 VAL A C 1
ATOM 6414 O O . VAL A 1 547 ? 13.16483 -49.80641 -75.10563 1.000 34.40171 881 VAL A O 1
ATOM 6427 N N . VAL A 1 548 ? 11.38333 -48.98370 -76.21349 1.000 36.60261 882 VAL A N 1
ATOM 6428 C CA . VAL A 1 548 ? 11.19149 -47.88288 -75.27053 1.000 37.27110 882 VAL A CA 1
ATOM 6429 C C . VAL A 1 548 ? 10.95796 -48.42387 -73.86586 1.000 35.99215 882 VAL A C 1
ATOM 6430 O O . VAL A 1 548 ? 11.65057 -48.05169 -72.91088 1.000 35.22571 882 VAL A O 1
ATOM 6443 N N . ILE A 1 549 ? 9.96925 -49.30760 -73.71919 1.000 34.33837 883 ILE A N 1
ATOM 6444 C CA . ILE A 1 549 ? 9.66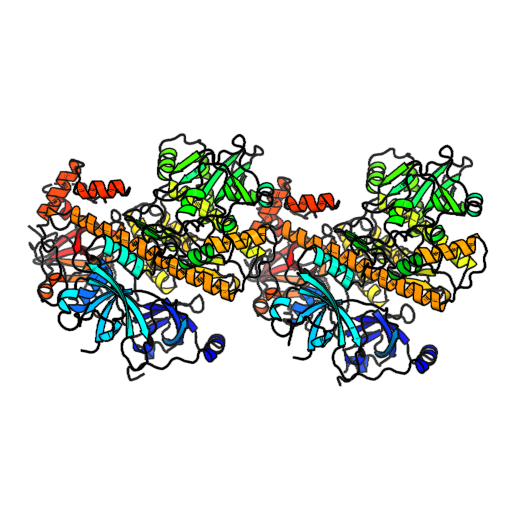494 -49.86268 -72.40841 1.000 34.78475 883 ILE A CA 1
ATOM 6445 C C . ILE A 1 549 ? 10.81553 -50.73162 -71.91714 1.000 34.28000 883 ILE A C 1
ATOM 6446 O O . ILE A 1 549 ? 11.09682 -50.76970 -70.71399 1.000 33.99338 883 ILE A O 1
ATOM 6462 N N . ASN A 1 550 ? 11.50074 -51.43789 -72.82737 1.000 33.87637 884 ASN A N 1
ATOM 6463 C CA . ASN A 1 550 ? 12.58696 -52.32927 -72.42034 1.000 34.13816 884 ASN A CA 1
ATOM 6464 C C . ASN A 1 550 ? 13.77257 -51.54184 -71.86802 1.000 33.33897 884 ASN A C 1
ATOM 6465 O O . ASN A 1 550 ? 14.41066 -51.97038 -70.89892 1.000 31.05868 884 ASN A O 1
ATOM 6476 N N . GLU A 1 551 ? 14.09692 -50.39410 -72.46834 1.000 32.22552 885 GLU A N 1
ATOM 6477 C CA . GLU A 1 551 ? 15.22553 -49.62622 -71.95333 1.000 35.88112 885 GLU A CA 1
ATOM 6478 C C . GLU A 1 551 ? 14.88007 -48.96205 -70.62675 1.000 35.76946 885 GLU A C 1
ATOM 6479 O O . GLU A 1 551 ? 15.76391 -48.76056 -69.78586 1.000 37.01746 885 GLU A O 1
ATOM 6491 N N . ILE A 1 552 ? 13.60687 -48.63128 -70.40916 1.000 38.13375 886 ILE A N 1
ATOM 6492 C CA . ILE A 1 552 ? 13.19968 -48.13470 -69.09973 1.000 38.73378 886 ILE A CA 1
ATOM 6493 C C . ILE A 1 552 ? 13.30587 -49.24270 -68.05823 1.000 37.82083 886 ILE A C 1
ATOM 6494 O O . ILE A 1 552 ? 13.79186 -49.01631 -66.94612 1.000 38.09706 886 ILE A O 1
ATOM 6510 N N . LYS A 1 553 ? 12.87568 -50.45943 -68.40446 1.000 37.74518 887 LYS A N 1
ATOM 6511 C CA . LYS A 1 553 ? 12.96702 -51.58005 -67.47177 1.000 36.97489 887 LYS A CA 1
ATOM 6512 C C . LYS A 1 553 ? 14.41679 -51.94635 -67.17811 1.000 35.78212 887 LYS A C 1
ATOM 6513 O O . LYS A 1 553 ? 14.74014 -52.36178 -66.05864 1.000 35.10020 887 LYS A O 1
ATOM 6532 N N . ARG A 1 554 ? 15.30048 -51.82772 -68.17529 1.000 35.72029 888 ARG A N 1
ATOM 6533 C CA . ARG A 1 554 ? 16.71334 -52.11073 -67.94230 1.000 36.33417 888 ARG A CA 1
ATOM 6534 C C . ARG A 1 554 ? 17.29942 -51.13044 -66.93790 1.000 36.20245 888 ARG A C 1
ATOM 6535 O O . ARG A 1 554 ? 18.09141 -51.51142 -66.06640 1.000 36.31574 888 ARG A O 1
ATOM 6556 N N . LYS A 1 555 ? 16.90229 -49.86352 -67.03189 1.000 35.50823 889 LYS A N 1
ATOM 6557 C CA . LYS A 1 555 ? 17.33525 -48.88197 -66.04881 1.000 34.46602 889 LYS A CA 1
ATOM 6558 C C . LYS A 1 555 ? 16.76804 -49.21173 -64.67298 1.000 35.69114 889 LYS A C 1
ATOM 6559 O O . LYS A 1 555 ? 17.48662 -49.16912 -63.66770 1.000 36.62399 889 LYS A O 1
ATOM 6578 N N . VAL A 1 556 ? 15.47526 -49.53939 -64.60635 1.000 34.92371 890 VAL A N 1
ATOM 6579 C CA . VAL A 1 556 ? 14.86278 -49.88975 -63.32722 1.000 35.15576 890 VAL A CA 1
ATOM 6580 C C . VAL A 1 556 ? 15.59250 -51.06957 -62.69641 1.000 34.97905 890 VAL A C 1
ATOM 6581 O O . VAL A 1 556 ? 15.96752 -51.03163 -61.52019 1.000 35.91078 890 VAL A O 1
ATOM 6594 N N . ASN A 1 557 ? 15.80618 -52.13725 -63.46951 1.000 34.72449 891 ASN A N 1
ATOM 6595 C CA . ASN A 1 557 ? 16.50832 -53.30058 -62.93811 1.000 35.79734 891 ASN A CA 1
ATOM 6596 C C . ASN A 1 557 ? 17.90582 -52.92646 -62.46454 1.000 37.83738 891 ASN A C 1
ATOM 6597 O O . ASN A 1 557 ? 18.39194 -53.45329 -61.45746 1.000 38.89681 891 ASN A O 1
ATOM 6608 N N . SER A 1 558 ? 18.58147 -52.04604 -63.20583 1.000 38.72092 892 SER A N 1
ATOM 6609 C CA . SER A 1 558 ? 19.90096 -51.57679 -62.80087 1.000 41.30168 892 SER A CA 1
ATOM 6610 C C . SER A 1 558 ? 19.83996 -50.87027 -61.45213 1.000 40.00116 892 SER A C 1
ATOM 6611 O O . SER A 1 558 ? 20.70108 -51.07702 -60.58737 1.000 39.15051 892 SER A O 1
ATOM 6619 N N . THR A 1 559 ? 18.82789 -50.02264 -61.26290 1.000 38.35020 893 THR A N 1
ATOM 6620 C CA . THR A 1 559 ? 18.68941 -49.27548 -60.01943 1.000 39.10663 893 THR A CA 1
ATOM 6621 C C . THR A 1 559 ? 18.44489 -50.20656 -58.84434 1.000 38.33062 893 THR A C 1
ATOM 6622 O O . THR A 1 559 ? 19.03060 -50.03130 -57.76805 1.000 37.80609 893 THR A O 1
ATOM 6633 N N . VAL A 1 560 ? 17.57520 -51.19874 -59.03055 1.000 37.38416 894 VAL A N 1
ATOM 6634 C CA . VAL A 1 560 ? 17.26323 -52.12632 -57.95217 1.000 39.07151 894 VAL A CA 1
ATOM 6635 C C . VAL A 1 560 ? 18.48467 -52.96687 -57.60211 1.000 39.90205 894 VAL A C 1
ATOM 6636 O O . VAL A 1 560 ? 18.77930 -53.18812 -56.42051 1.000 39.86855 894 VAL A O 1
ATOM 6649 N N . ALA A 1 561 ? 19.22880 -53.42633 -58.61533 1.000 38.64312 895 ALA A N 1
ATOM 6650 C CA . ALA A 1 561 ? 20.44195 -54.19950 -58.36104 1.000 39.07440 895 ALA A CA 1
ATOM 6651 C C . ALA A 1 561 ? 21.43331 -53.40856 -57.51530 1.000 42.01929 895 ALA A C 1
ATOM 6652 O O . ALA A 1 561 ? 22.01081 -53.93645 -56.55803 1.000 42.78233 895 ALA A O 1
ATOM 6659 N N . GLU A 1 562 ? 21.65919 -52.14046 -57.87166 1.000 42.77552 896 GLU A N 1
ATOM 6660 C CA . GLU A 1 562 ? 22.57144 -51.29321 -57.10964 1.000 44.99110 896 GLU A CA 1
ATOM 6661 C C . GLU A 1 562 ? 22.10058 -51.14013 -55.67042 1.000 43.14595 896 GLU A C 1
ATOM 6662 O O . GLU A 1 562 ? 22.90552 -51.19292 -54.73149 1.000 41.54694 896 GLU A O 1
ATOM 6674 N N . LYS A 1 563 ? 20.79217 -50.96719 -55.48043 1.000 42.68065 897 LYS A N 1
ATOM 6675 C CA . LYS A 1 563 ? 20.24636 -50.75359 -54.14715 1.000 45.21533 897 LYS A CA 1
ATOM 6676 C C . LYS A 1 563 ? 20.40666 -51.98712 -53.26614 1.000 43.55630 897 LYS A C 1
ATOM 6677 O O . LYS A 1 563 ? 20.86452 -51.88328 -52.12173 1.000 42.74512 897 LYS A O 1
ATOM 6690 N N . ILE A 1 564 ? 20.02249 -53.16520 -53.77123 1.000 44.39350 898 ILE A N 1
ATOM 6691 C CA . ILE A 1 564 ? 20.05542 -54.35575 -52.92525 1.000 44.62294 898 ILE A CA 1
ATOM 6692 C C . ILE A 1 564 ? 21.48953 -54.79673 -52.66014 1.000 43.18801 898 ILE A C 1
ATOM 6693 O O . ILE A 1 564 ? 21.78684 -55.33366 -51.58719 1.000 44.59498 898 ILE A O 1
ATOM 6709 N N . TYR A 1 565 ? 22.40148 -54.61283 -53.61556 1.000 39.80431 899 TYR A N 1
ATOM 6710 C CA . TYR A 1 565 ? 23.78055 -54.98534 -53.32853 1.000 40.00638 899 TYR A CA 1
ATOM 6711 C C . TYR A 1 565 ? 24.39164 -54.05917 -52.28154 1.000 41.08355 899 TYR A C 1
ATOM 6712 O O . TYR A 1 565 ? 25.11487 -54.51318 -51.38673 1.000 41.26347 899 TYR A O 1
ATOM 6730 N N . THR A 1 566 ? 24.11651 -52.75494 -52.38536 1.000 40.31226 900 THR A N 1
ATOM 6731 C CA . THR A 1 566 ? 24.64846 -51.80223 -51.41817 1.000 42.74536 900 THR A CA 1
ATOM 6732 C C . THR A 1 566 ? 24.20227 -52.13063 -49.99902 1.000 43.12340 900 THR A C 1
ATOM 6733 O O . THR A 1 566 ? 25.01360 -52.09416 -49.06872 1.000 44.32382 900 THR A O 1
ATOM 6744 N N . LYS A 1 567 ? 22.92898 -52.48333 -49.81146 1.000 44.62602 901 LYS A N 1
ATOM 6745 C CA . LYS A 1 567 ? 22.41004 -52.69886 -48.46356 1.000 49.28831 901 LYS A CA 1
ATOM 6746 C C . LYS A 1 567 ? 22.56764 -54.14284 -47.99300 1.000 51.81823 901 LYS A C 1
ATOM 6747 O O . LYS A 1 567 ? 22.96501 -54.37011 -46.84218 1.000 53.28796 901 LYS A O 1
ATOM 6751 N N . LEU A 1 568 ? 22.25415 -55.12702 -48.84507 1.000 53.92018 902 LEU A N 1
ATOM 6752 C CA . LEU A 1 568 ? 22.32611 -56.53023 -48.45249 1.000 56.49517 902 LEU A CA 1
ATOM 6753 C C . LEU A 1 568 ? 23.65359 -57.18964 -48.80122 1.000 53.06298 902 LEU A C 1
ATOM 6754 O O . LEU A 1 568 ? 23.94416 -58.27298 -48.28252 1.000 54.72620 902 LEU A O 1
ATOM 6770 N N . GLY A 1 569 ? 24.44346 -56.58526 -49.67531 1.000 46.89763 903 GLY A N 1
ATOM 6771 C CA . GLY A 1 569 ? 25.76640 -57.10789 -49.96738 1.000 45.20562 903 GLY A CA 1
ATOM 6772 C C . GLY A 1 569 ? 25.73883 -58.54829 -50.44494 1.000 44.20392 903 GLY A C 1
ATOM 6773 O O . GLY A 1 569 ? 25.06566 -58.88621 -51.42368 1.000 43.71511 903 GLY A O 1
ATOM 6777 N N . ASP A 1 570 ? 26.44907 -59.41752 -49.71830 1.000 46.85877 904 ASP A N 1
ATOM 6778 C CA . ASP A 1 570 ? 26.74616 -60.76452 -50.19269 1.000 48.27871 904 ASP A CA 1
ATOM 6779 C C . ASP A 1 570 ? 25.51105 -61.62178 -50.44459 1.000 47.40233 904 ASP A C 1
ATOM 6780 O O . ASP A 1 570 ? 25.61264 -62.62548 -51.15936 1.000 48.17902 904 ASP A O 1
ATOM 6789 N N . LEU A 1 571 ? 24.35291 -61.26029 -49.90107 1.000 47.06316 905 LEU A N 1
ATOM 6790 C CA . LEU A 1 571 ? 23.14655 -62.05543 -50.10334 1.000 47.53874 905 LEU A CA 1
ATOM 6791 C C . LEU A 1 571 ? 22.30993 -61.60084 -51.30157 1.000 46.59564 905 LEU A C 1
ATOM 6792 O O . LEU A 1 571 ? 21.30549 -62.25156 -51.61657 1.000 47.46770 905 LEU A O 1
ATOM 6808 N N . ALA A 1 572 ? 22.71023 -60.53421 -51.99568 1.000 42.90211 906 ALA A N 1
ATOM 6809 C CA . ALA A 1 572 ? 21.92295 -60.02781 -53.11372 1.000 40.74222 906 ALA A CA 1
ATOM 6810 C C . ALA A 1 572 ? 21.85161 -61.04807 -54.24517 1.000 39.53803 906 ALA A C 1
ATOM 6811 O O . ALA A 1 572 ? 22.85533 -61.65725 -54.62316 1.000 39.34007 906 ALA A O 1
ATOM 6818 N N . LEU A 1 573 ? 20.64916 -61.23079 -54.79043 1.000 39.34132 907 LEU A N 1
ATOM 6819 C CA . LEU A 1 573 ? 20.45523 -62.02978 -55.99703 1.000 39.62263 907 LEU A CA 1
ATOM 6820 C C . LEU A 1 573 ? 20.61090 -61.09079 -57.18656 1.000 37.90637 907 LEU A C 1
ATOM 6821 O O . LEU A 1 573 ? 19.79747 -60.18121 -57.37927 1.000 39.16487 907 LEU A O 1
ATOM 6837 N N . LEU A 1 574 ? 21.67101 -61.28680 -57.95213 1.000 35.95426 908 LEU A N 1
ATOM 6838 C CA . LEU A 1 574 ? 22.03063 -60.43912 -59.07344 1.000 35.70702 908 LEU A CA 1
ATOM 6839 C C . LEU A 1 574 ? 22.01357 -61.26788 -60.35518 1.000 38.59786 908 LEU A C 1
ATOM 6840 O O . LEU A 1 574 ? 21.72555 -62.46702 -60.34527 1.000 39.19194 908 LEU A O 1
ATOM 6856 N N . ARG A 1 575 ? 22.33881 -60.62117 -61.47001 1.000 37.86714 909 ARG A N 1
ATOM 6857 C CA . ARG A 1 575 ? 22.34910 -61.28414 -62.76852 1.000 37.38390 909 ARG A CA 1
ATOM 6858 C C . ARG A 1 575 ? 23.51474 -60.73563 -63.56905 1.000 37.17400 909 ARG A C 1
ATOM 6859 O O . ARG A 1 575 ? 23.64654 -59.51765 -63.71796 1.000 37.55874 909 ARG A O 1
ATOM 6880 N N . ARG A 1 576 ? 24.38195 -61.62145 -64.03669 1.000 35.34365 910 ARG A N 1
ATOM 6881 C CA . ARG A 1 576 ? 25.54164 -61.20910 -64.80474 1.000 35.69392 910 ARG A CA 1
ATOM 6882 C C . ARG A 1 576 ? 25.54812 -61.91247 -66.15209 1.000 35.63363 910 ARG A C 1
ATOM 6883 O O . ARG A 1 576 ? 24.77807 -62.83989 -66.40386 1.000 36.06443 910 ARG A O 1
ATOM 6904 N N . GLN A 1 577 ? 26.43968 -61.45171 -67.02046 1.000 36.81354 911 GLN A N 1
ATOM 6905 C CA . GLN A 1 577 ? 26.56892 -62.00852 -68.36140 1.000 39.19197 911 GLN A CA 1
ATOM 6906 C C . GLN A 1 577 ? 28.01231 -61.80272 -68.78378 1.000 42.61378 911 GLN A C 1
ATOM 6907 O O . GLN A 1 577 ? 28.47216 -60.66052 -68.88253 1.000 40.04656 911 GLN A O 1
ATOM 6921 N N . MET A 1 578 ? 28.73033 -62.90286 -68.98635 1.000 48.30879 912 MET A N 1
ATOM 6922 C CA . MET A 1 578 ? 30.17153 -62.83176 -69.15231 1.000 53.71320 912 MET A CA 1
ATOM 6923 C C . MET A 1 578 ? 30.54035 -62.44374 -70.57635 1.000 49.76277 912 MET A C 1
ATOM 6924 O O . MET A 1 578 ? 29.87631 -62.82188 -71.54555 1.000 48.94546 912 MET A O 1
ATOM 6934 N N . GLN A 1 579 ? 31.64094 -61.71187 -70.69391 1.000 47.56403 913 GLN A N 1
ATOM 6935 C CA . GLN A 1 579 ? 32.14452 -61.32960 -71.99409 1.000 48.79396 913 GLN A CA 1
ATOM 6936 C C . GLN A 1 579 ? 32.58335 -62.56852 -72.76598 1.000 47.12234 913 GLN A C 1
ATOM 6937 O O . GLN A 1 579 ? 32.86114 -63.61654 -72.17668 1.000 46.16217 913 GLN A O 1
ATOM 6951 N N . PRO A 1 580 ? 32.64568 -62.47568 -74.09202 1.000 46.97675 914 PRO A N 1
ATOM 6952 C CA . PRO A 1 580 ? 33.08510 -63.63213 -74.87712 1.000 46.66183 914 PRO A CA 1
ATOM 6953 C C . PRO A 1 580 ? 34.47011 -64.07824 -74.44411 1.000 49.34395 914 PRO A C 1
ATOM 6954 O O . PRO A 1 580 ? 35.33463 -63.26239 -74.12024 1.000 48.90302 914 PRO A O 1
ATOM 6965 N N . ILE A 1 581 ? 34.66882 -65.39506 -74.42690 1.000 53.62923 915 ILE A N 1
ATOM 6966 C CA . ILE A 1 581 ? 35.98913 -65.94509 -74.16723 1.000 56.71056 915 ILE A CA 1
ATOM 6967 C C . ILE A 1 581 ? 36.95672 -65.45945 -75.24064 1.000 52.78353 915 ILE A C 1
ATOM 6968 O O . ILE A 1 581 ? 36.58208 -65.25637 -76.40211 1.000 50.09122 915 ILE A O 1
ATOM 6984 N N . ALA A 1 582 ? 38.21478 -65.25024 -74.84149 1.000 50.45346 916 ALA A N 1
ATOM 6985 C CA . ALA A 1 582 ? 39.18038 -64.59970 -75.72240 1.000 50.81834 916 ALA A CA 1
ATOM 6986 C C . ALA A 1 582 ? 39.21412 -65.24515 -77.10386 1.000 52.63941 916 ALA A C 1
ATOM 6987 O O . ALA A 1 582 ? 39.20592 -64.54726 -78.12435 1.000 53.02549 916 ALA A O 1
ATOM 6994 N N . THR A 1 583 ? 39.25014 -66.58055 -77.16059 1.000 54.94568 917 THR A N 1
ATOM 6995 C CA . THR A 1 583 ? 39.36142 -67.24891 -78.45380 1.000 55.85222 917 THR A CA 1
ATOM 6996 C C . THR A 1 583 ? 38.16137 -66.93865 -79.33978 1.000 55.67167 917 THR A C 1
ATOM 6997 O O . THR A 1 583 ? 38.31578 -66.68343 -80.53978 1.000 56.72238 917 THR A O 1
ATOM 7008 N N . LYS A 1 584 ? 36.95537 -66.95020 -78.76892 1.000 54.45243 918 LYS A N 1
ATOM 7009 C CA . LYS A 1 584 ? 35.76932 -66.65463 -79.56508 1.000 53.73702 918 LYS A CA 1
ATOM 7010 C C . LYS A 1 584 ? 35.71191 -65.18498 -79.96132 1.000 51.09555 918 LYS A C 1
ATOM 7011 O O . LYS A 1 584 ? 35.22531 -64.85799 -81.05027 1.000 48.59687 918 LYS A O 1
ATOM 7030 N N . MET A 1 585 ? 36.20087 -64.28541 -79.10590 1.000 50.91395 919 MET A N 1
ATOM 7031 C CA . MET A 1 585 ? 36.28483 -62.88687 -79.50780 1.000 50.67101 919 MET A CA 1
ATOM 7032 C C . MET A 1 585 ? 37.29337 -62.72104 -80.63606 1.000 50.10425 919 MET A C 1
ATOM 7033 O O . MET A 1 585 ? 37.05334 -61.97046 -81.58917 1.000 50.22866 919 MET A O 1
ATOM 7047 N N . ALA A 1 586 ? 38.42374 -63.42762 -80.54879 1.000 48.02623 920 ALA A N 1
ATOM 7048 C CA . ALA A 1 586 ? 39.42868 -63.36036 -81.60205 1.000 47.81098 920 ALA A CA 1
ATOM 7049 C C . ALA A 1 586 ? 38.89236 -63.90471 -82.92007 1.000 48.71826 920 ALA A C 1
ATOM 7050 O O . ALA A 1 586 ? 39.25632 -63.40508 -83.99083 1.000 48.26619 920 ALA A O 1
ATOM 7057 N N . SER A 1 587 ? 38.02554 -64.91933 -82.86621 1.000 52.54317 921 SER A N 1
ATOM 7058 C CA . SER A 1 587 ? 37.40310 -65.43058 -84.08312 1.000 55.00236 921 SER A CA 1
ATOM 7059 C C . SER A 1 587 ? 36.41090 -64.42179 -84.64540 1.000 52.59668 921 SER A C 1
ATOM 7060 O O . SER A 1 587 ? 36.38640 -64.16223 -85.85479 1.000 52.94911 921 SER A O 1
ATOM 7068 N N . PHE A 1 588 ? 35.57740 -63.84877 -83.77363 1.000 48.47698 922 PHE A N 1
ATOM 7069 C CA . PHE A 1 588 ? 34.61752 -62.83787 -84.20112 1.000 45.25713 922 PHE A CA 1
ATOM 7070 C C . PHE A 1 588 ? 35.32370 -61.65508 -84.84760 1.000 44.75991 922 PHE A C 1
ATOM 7071 O O . PHE A 1 588 ? 34.89625 -61.15607 -85.89526 1.000 44.44924 922 PHE A O 1
ATOM 7088 N N . ARG A 1 589 ? 36.40095 -61.17847 -84.22097 1.000 43.71914 923 ARG A N 1
ATOM 7089 C CA . ARG A 1 589 ? 37.12987 -60.04232 -84.76847 1.000 46.37576 923 ARG A CA 1
ATOM 7090 C C . ARG A 1 589 ? 37.70210 -60.36580 -86.14227 1.000 47.86939 923 ARG A C 1
ATOM 7091 O O . ARG A 1 589 ? 37.63549 -59.53978 -87.05943 1.000 46.25972 923 ARG A O 1
ATOM 7112 N N . LYS A 1 590 ? 38.27365 -61.56106 -86.30576 1.000 53.65932 924 LYS A N 1
ATOM 7113 C CA . LYS A 1 590 ? 38.80118 -61.94834 -87.60967 1.000 56.27758 924 LYS A CA 1
ATOM 7114 C C . LYS A 1 590 ? 37.70593 -61.93600 -88.66721 1.000 54.72474 924 LYS A C 1
ATOM 7115 O O . LYS A 1 590 ? 37.92897 -61.48926 -89.79831 1.000 55.73442 924 LYS A O 1
ATOM 7122 N N . LYS A 1 591 ? 36.51125 -62.41576 -88.31631 1.000 50.89610 925 LYS A N 1
ATOM 7123 C CA . LYS A 1 591 ? 35.41514 -62.44299 -89.27813 1.000 50.26383 925 LYS A CA 1
ATOM 7124 C C . LYS A 1 591 ? 35.06364 -61.03539 -89.74907 1.000 51.22866 925 LYS A C 1
ATOM 7125 O O . LYS A 1 591 ? 35.01329 -60.76604 -90.95504 1.000 51.28019 925 LYS A O 1
ATOM 7144 N N . ILE A 1 592 ? 34.81402 -60.11884 -88.81037 1.000 52.26569 926 ILE A N 1
ATOM 7145 C CA . ILE A 1 592 ? 34.38652 -58.78098 -89.20495 1.000 51.45578 926 ILE A CA 1
ATOM 7146 C C . ILE A 1 592 ? 35.51351 -58.03867 -89.91093 1.000 49.80139 926 ILE A C 1
ATOM 7147 O O . ILE A 1 592 ? 35.26195 -57.14935 -90.73526 1.000 50.92180 926 ILE A O 1
ATOM 7163 N N . GLN A 1 593 ? 36.76682 -58.37146 -89.59919 1.000 45.02551 927 GLN A N 1
ATOM 7164 C CA . GLN A 1 593 ? 37.87957 -57.76274 -90.31785 1.000 48.47461 927 GLN A CA 1
ATOM 7165 C C . GLN A 1 593 ? 37.93812 -58.26934 -91.75358 1.000 50.73728 927 GLN A C 1
ATOM 7166 O O . GLN A 1 593 ? 38.20379 -57.49486 -92.68104 1.000 49.17814 927 GLN A O 1
ATOM 7180 N N . ASN A 1 594 ? 37.67641 -59.56190 -91.96216 1.000 57.55491 928 ASN A N 1
ATOM 7181 C CA . ASN A 1 594 ? 37.54687 -60.06550 -93.32371 1.000 61.68364 928 ASN A CA 1
ATOM 7182 C C . ASN A 1 594 ? 36.42698 -59.33834 -94.05676 1.000 61.67394 928 ASN A C 1
ATOM 7183 O O . ASN A 1 594 ? 36.53713 -59.05874 -95.25608 1.000 64.80473 928 ASN A O 1
ATOM 7194 N N . PHE A 1 595 ? 35.34360 -59.00919 -93.34468 1.000 56.94868 929 PHE A N 1
ATOM 7195 C CA . PHE A 1 595 ? 34.26280 -58.23677 -93.94215 1.000 54.97133 929 PHE A CA 1
ATOM 7196 C C . PHE A 1 595 ? 34.69842 -56.81926 -94.29843 1.000 57.22959 929 PHE A C 1
ATOM 7197 O O . PHE A 1 595 ? 34.04857 -56.17470 -95.12808 1.000 59.35265 929 PHE A O 1
ATOM 7214 N N . GLY A 1 596 ? 35.77910 -56.32405 -93.69483 1.000 56.10783 930 GLY A N 1
ATOM 7215 C CA . GLY A 1 596 ? 36.24706 -54.97039 -93.91932 1.000 57.65891 930 GLY A CA 1
ATOM 7216 C C . GLY A 1 596 ? 35.97794 -54.00547 -92.78563 1.000 59.42521 930 GLY A C 1
ATOM 7217 O O . GLY A 1 596 ? 36.29311 -52.81700 -92.92229 1.000 59.42980 930 GLY A O 1
ATOM 7221 N N . TYR A 1 597 ? 35.41652 -54.46919 -91.67325 1.000 63.45413 931 TYR A N 1
ATOM 7222 C CA . TYR A 1 597 ? 35.16554 -53.63134 -90.50798 1.000 67.09502 931 TYR A CA 1
ATOM 7223 C C . TYR A 1 597 ? 36.29145 -53.82874 -89.50190 1.000 71.45972 931 TYR A C 1
ATOM 7224 O O . TYR A 1 597 ? 36.57627 -54.96066 -89.09708 1.000 70.53216 931 TYR A O 1
ATOM 7242 N N . ASN A 1 598 ? 36.92597 -52.72969 -89.09834 1.000 76.57680 932 ASN A N 1
ATOM 7243 C CA . ASN A 1 598 ? 38.06690 -52.78273 -88.19285 1.000 79.76577 932 ASN A CA 1
ATOM 7244 C C . ASN A 1 598 ? 37.79853 -51.99586 -86.91331 1.000 76.00384 932 ASN A C 1
ATOM 7245 O O . ASN A 1 598 ? 38.71878 -51.43067 -86.31918 1.000 78.73489 932 ASN A O 1
ATOM 7256 N N . PHE A 1 599 ? 36.54516 -51.96280 -86.46775 1.000 68.50207 933 PHE A N 1
ATOM 7257 C CA . PHE A 1 599 ? 36.21320 -51.20704 -85.27175 1.000 63.43385 933 PHE A CA 1
ATOM 7258 C C . PHE A 1 599 ? 36.67042 -51.95505 -84.02151 1.000 60.47476 933 PHE A C 1
ATOM 7259 O O . PHE A 1 599 ? 36.95152 -53.15710 -84.04591 1.000 58.65830 933 PHE A O 1
ATOM 7276 N N . ASP A 1 600 ? 36.73232 -51.21767 -82.91534 1.000 61.89707 934 ASP A N 1
ATOM 7277 C CA . ASP A 1 600 ? 37.27925 -51.74667 -81.67309 1.000 64.67215 934 ASP A CA 1
ATOM 7278 C C . ASP A 1 600 ? 36.31908 -52.75405 -81.05083 1.000 62.18838 934 ASP A C 1
ATOM 7279 O O . ASP A 1 600 ? 35.11102 -52.51214 -80.97137 1.000 61.43854 934 ASP A O 1
ATOM 7288 N N . THR A 1 601 ? 36.86459 -53.89042 -80.61098 1.000 61.13348 935 THR A N 1
ATOM 7289 C CA . THR A 1 601 ? 36.08392 -54.94929 -79.98223 1.000 60.03097 935 THR A CA 1
ATOM 7290 C C . THR A 1 601 ? 36.55808 -55.24626 -78.56397 1.000 61.38366 935 THR A C 1
ATOM 7291 O O . THR A 1 601 ? 36.13638 -56.25072 -77.97991 1.000 59.15159 935 THR A O 1
ATOM 7302 N N . ASN A 1 602 ? 37.41415 -54.39331 -77.99270 1.000 66.99300 936 ASN A N 1
ATOM 7303 C CA . ASN A 1 602 ? 37.99726 -54.64296 -76.67950 1.000 69.05944 936 ASN A CA 1
ATOM 7304 C C . ASN A 1 602 ? 37.02520 -54.40204 -75.52944 1.000 67.59024 936 ASN A C 1
ATOM 7305 O O . ASN A 1 602 ? 37.28802 -54.86360 -74.41264 1.000 70.51356 936 ASN A O 1
ATOM 7309 N N . THR A 1 603 ? 35.93000 -53.67891 -75.76508 1.000 60.63145 937 THR A N 1
ATOM 7310 C CA . THR A 1 603 ? 34.90994 -53.44811 -74.75197 1.000 56.22523 937 THR A CA 1
ATOM 7311 C C . THR A 1 603 ? 33.53528 -53.58501 -75.39168 1.000 54.67884 937 THR A C 1
ATOM 7312 O O . THR A 1 603 ? 33.36346 -53.32227 -76.58549 1.000 54.53851 937 THR A O 1
ATOM 7323 N N . ALA A 1 604 ? 32.55358 -54.00013 -74.58595 1.000 54.70970 938 ALA A N 1
ATOM 7324 C CA . ALA A 1 604 ? 31.17078 -53.99434 -75.05084 1.000 53.34108 938 ALA A CA 1
ATOM 7325 C C . ALA A 1 604 ? 30.80355 -52.62930 -75.61151 1.000 52.72769 938 ALA A C 1
ATOM 7326 O O . ALA A 1 604 ? 30.11713 -52.52649 -76.63526 1.000 52.51051 938 ALA A O 1
ATOM 7333 N N . ASP A 1 605 ? 31.27310 -51.56999 -74.94904 1.000 51.74118 939 ASP A N 1
ATOM 7334 C CA . ASP A 1 605 ? 31.02841 -50.19983 -75.38143 1.000 50.92819 939 ASP A CA 1
ATOM 7335 C C . ASP A 1 605 ? 31.34496 -50.01632 -76.86128 1.000 49.21075 939 ASP A C 1
ATOM 7336 O O . ASP A 1 605 ? 30.46185 -49.69871 -77.66571 1.000 48.44713 939 ASP A O 1
ATOM 7345 N N . GLU A 1 606 ? 32.61123 -50.19938 -77.23851 1.000 49.83368 940 GLU A N 1
ATOM 7346 C CA . GLU A 1 606 ? 33.01679 -49.90980 -78.60973 1.000 51.92107 940 GLU A CA 1
ATOM 7347 C C . GLU A 1 606 ? 32.51683 -50.96655 -79.58507 1.000 50.59689 940 GLU A C 1
ATOM 7348 O O . GLU A 1 606 ? 32.22608 -50.64875 -80.74374 1.000 52.12478 940 GLU A O 1
ATOM 7360 N N . LEU A 1 607 ? 32.40391 -52.21893 -79.14172 1.000 48.05460 941 LEU A N 1
ATOM 7361 C CA . LEU A 1 607 ? 31.94566 -53.28119 -80.03065 1.000 47.76212 941 LEU A CA 1
ATOM 7362 C C . LEU A 1 607 ? 30.50553 -53.03626 -80.46783 1.000 46.86839 941 LEU A C 1
ATOM 7363 O O . LEU A 1 607 ? 30.19012 -53.06970 -81.66359 1.000 46.12273 941 LEU A O 1
ATOM 7379 N N . ILE A 1 608 ? 29.61958 -52.76845 -79.50543 1.000 47.44762 942 ILE A N 1
ATOM 7380 C CA . ILE A 1 608 ? 28.21130 -52.53688 -79.81263 1.000 47.97861 942 ILE A CA 1
ATOM 7381 C C . ILE A 1 608 ? 28.05514 -51.29941 -80.68861 1.000 47.82382 942 ILE A C 1
ATOM 7382 O O . ILE A 1 608 ? 27.23938 -51.27502 -81.61872 1.000 47.97206 942 ILE A O 1
ATOM 7398 N N . LYS A 1 609 ? 28.82214 -50.24595 -80.39585 1.000 46.80278 943 LYS A N 1
ATOM 7399 C CA . LYS A 1 609 ? 28.76583 -49.04112 -81.21551 1.000 47.92874 943 LYS A CA 1
ATOM 7400 C C . LYS A 1 609 ? 29.18563 -49.33379 -82.64910 1.000 49.86217 943 LYS A C 1
ATOM 7401 O O . LYS A 1 609 ? 28.61436 -48.78093 -83.59690 1.000 48.72657 943 LYS A O 1
ATOM 7420 N N . GLY A 1 610 ? 30.18144 -50.20474 -82.82867 1.000 55.10519 944 GLY A N 1
ATOM 7421 C CA . GLY A 1 610 ? 30.60579 -50.55904 -84.17205 1.000 56.36352 944 GLY A CA 1
ATOM 7422 C C . GLY A 1 610 ? 29.52233 -51.27539 -84.95227 1.000 53.82907 944 GLY A C 1
ATOM 7423 O O . GLY A 1 610 ? 29.31024 -51.00041 -86.13633 1.000 55.66543 944 GLY A O 1
ATOM 7427 N N . VAL A 1 611 ? 28.80562 -52.18664 -84.29200 1.000 46.30241 945 VAL A N 1
ATOM 7428 C CA . VAL A 1 611 ? 27.71459 -52.90021 -84.94661 1.000 43.08550 945 VAL A CA 1
ATOM 7429 C C . VAL A 1 611 ? 26.58182 -51.93776 -85.28226 1.000 42.24528 945 VAL A C 1
ATOM 7430 O O . VAL A 1 611 ? 26.07911 -51.91551 -86.41209 1.000 41.78060 945 VAL A O 1
ATOM 7443 N N . LEU A 1 612 ? 26.16690 -51.12267 -84.30783 1.000 44.02046 946 LEU A N 1
ATOM 7444 C CA . LEU A 1 612 ? 25.05035 -50.20725 -84.51925 1.000 45.44791 946 LEU A CA 1
ATOM 7445 C C . LEU A 1 612 ? 25.34104 -49.17117 -85.60038 1.000 47.44898 946 LEU A C 1
ATOM 7446 O O . LEU A 1 612 ? 24.39737 -48.61712 -86.17452 1.000 47.27148 946 LEU A O 1
ATOM 7462 N N . LYS A 1 613 ? 26.61814 -48.90038 -85.89673 1.000 50.43046 947 LYS A N 1
ATOM 7463 C CA . LYS A 1 613 ? 26.96683 -47.92986 -86.93007 1.000 53.46824 947 LYS A CA 1
ATOM 7464 C C . LYS A 1 613 ? 26.71450 -48.44970 -88.34310 1.000 51.59818 947 LYS A C 1
ATOM 7465 O O . LYS A 1 613 ? 26.66437 -47.64907 -89.28342 1.000 51.78495 947 LYS A O 1
ATOM 7475 N N . ILE A 1 614 ? 26.56559 -49.76204 -88.51654 1.000 48.27950 948 ILE A N 1
ATOM 7476 C CA . ILE A 1 614 ? 26.45997 -50.34563 -89.85026 1.000 48.44823 948 ILE A CA 1
ATOM 7477 C C . ILE A 1 614 ? 25.12266 -49.96016 -90.46994 1.000 47.68114 948 ILE A C 1
ATOM 7478 O O . ILE A 1 614 ? 24.05520 -50.26883 -89.92735 1.000 46.51376 948 ILE A O 1
ATOM 7494 N N . LYS A 1 615 ? 25.17796 -49.29023 -91.62495 1.000 49.62390 949 LYS A N 1
ATOM 7495 C CA . LYS A 1 615 ? 23.96070 -48.83442 -92.28665 1.000 53.55164 949 LYS A CA 1
ATOM 7496 C C . LYS A 1 615 ? 23.22906 -49.98654 -92.97043 1.000 52.25838 949 LYS A C 1
ATOM 7497 O O . LYS A 1 615 ? 21.99577 -50.05895 -92.92646 1.000 52.38481 949 LYS A O 1
ATOM 7507 N N . ASP A 1 616 ? 23.96894 -50.89559 -93.59922 1.000 51.34855 950 ASP A N 1
ATOM 7508 C CA . ASP A 1 616 ? 23.36972 -52.02179 -94.30973 1.000 49.32473 950 ASP A CA 1
ATOM 7509 C C . ASP A 1 616 ? 22.67753 -52.95313 -93.31928 1.000 46.55424 950 ASP A C 1
ATOM 7510 O O . ASP A 1 616 ? 23.33221 -53.58558 -92.48382 1.000 43.92645 950 ASP A O 1
ATOM 7519 N N . ASP A 1 617 ? 21.34775 -53.04711 -93.41371 1.000 47.07509 951 ASP A N 1
ATOM 7520 C CA . ASP A 1 617 ? 20.59835 -53.84920 -92.45125 1.000 47.26850 951 ASP A CA 1
ATOM 7521 C C . ASP A 1 617 ? 21.05235 -55.30440 -92.46595 1.000 44.44982 951 ASP A C 1
ATOM 7522 O O . ASP A 1 617 ? 21.15434 -55.94308 -91.41048 1.000 43.14792 951 ASP A O 1
ATOM 7531 N N . ASP A 1 618 ? 21.29718 -55.85670 -93.65594 1.000 43.28574 952 ASP A N 1
ATOM 7532 C CA . ASP A 1 618 ? 21.66974 -57.26314 -93.75384 1.000 42.67474 952 ASP A CA 1
ATOM 7533 C C . ASP A 1 618 ? 23.00591 -57.51974 -93.07092 1.000 40.44003 952 ASP A C 1
ATOM 7534 O O . ASP A 1 618 ? 23.15765 -58.49289 -92.32365 1.000 39.44870 952 ASP A O 1
ATOM 7543 N N . VAL A 1 619 ? 23.99304 -56.65741 -93.32150 1.000 39.18325 953 VAL A N 1
ATOM 7544 C CA . VAL A 1 619 ? 25.30007 -56.83455 -92.70035 1.000 39.23376 953 VAL A CA 1
ATOM 7545 C C . VAL A 1 619 ? 25.19789 -56.66693 -91.18940 1.000 39.87193 953 VAL A C 1
ATOM 7546 O O . VAL A 1 619 ? 25.76817 -57.45206 -90.42069 1.000 39.04803 953 VAL A O 1
ATOM 7559 N N . ARG A 1 620 ? 24.46807 -55.64551 -90.73787 1.000 41.71443 954 ARG A N 1
ATOM 7560 C CA . ARG A 1 620 ? 24.33134 -55.41580 -89.30500 1.000 41.71450 954 ARG A CA 1
ATOM 7561 C C . ARG A 1 620 ? 23.71890 -56.62547 -88.61225 1.000 41.77360 954 ARG A C 1
ATOM 7562 O O . ARG A 1 620 ? 24.16725 -57.02651 -87.53139 1.000 40.29256 954 ARG A O 1
ATOM 7583 N N . VAL A 1 621 ? 22.69385 -57.22205 -89.22278 1.000 43.66450 955 VAL A N 1
ATOM 7584 C CA . VAL A 1 621 ? 22.07639 -58.41343 -88.65405 1.000 44.33973 955 VAL A CA 1
ATOM 7585 C C . VAL A 1 621 ? 23.05063 -59.58098 -88.68290 1.000 40.89224 955 VAL A C 1
ATOM 7586 O O . VAL A 1 621 ? 23.17979 -60.32665 -87.70349 1.000 39.02412 955 VAL A O 1
ATOM 7599 N N . GLY A 1 622 ? 23.76200 -59.74824 -89.79874 1.000 40.11948 956 GLY A N 1
ATOM 7600 C CA . GLY A 1 622 ? 24.70874 -60.84127 -89.90407 1.000 38.98386 956 GLY A CA 1
ATOM 7601 C C . GLY A 1 622 ? 25.80322 -60.75993 -88.86124 1.000 38.83901 956 GLY A C 1
ATOM 7602 O O . GLY A 1 622 ? 26.16354 -61.76615 -88.24756 1.000 39.39565 956 GLY A O 1
ATOM 7606 N N . ILE A 1 623 ? 26.34227 -59.56176 -88.63736 1.000 37.81021 957 ILE A N 1
ATOM 7607 C CA . ILE A 1 623 ? 27.39637 -59.41207 -87.64064 1.000 39.21207 957 ILE A CA 1
ATOM 7608 C C . ILE A 1 623 ? 26.84423 -59.64924 -86.23929 1.000 38.33609 957 ILE A C 1
ATOM 7609 O O . ILE A 1 623 ? 27.52035 -60.23680 -85.38544 1.000 37.26593 957 ILE A O 1
ATOM 7625 N N . GLU A 1 624 ? 25.60131 -59.23273 -85.98172 1.000 38.74554 958 GLU A N 1
ATOM 7626 C CA . GLU A 1 624 ? 24.99959 -59.54061 -84.68884 1.000 38.46669 958 GLU A CA 1
ATOM 7627 C C . GLU A 1 624 ? 24.87613 -61.04866 -84.49403 1.000 37.33169 958 GLU A C 1
ATOM 7628 O O . GLU A 1 624 ? 25.13442 -61.56317 -83.39885 1.000 36.34339 958 GLU A O 1
ATOM 7640 N N . ILE A 1 625 ? 24.47282 -61.77538 -85.54253 1.000 37.93931 959 ILE A N 1
ATOM 7641 C CA . ILE A 1 625 ? 24.38866 -63.23008 -85.43828 1.000 37.04364 959 ILE A CA 1
ATOM 7642 C C . ILE A 1 625 ? 25.74295 -63.79860 -85.03321 1.000 36.08713 959 ILE A C 1
ATOM 7643 O O . ILE A 1 625 ? 25.84150 -64.61573 -84.11136 1.000 36.29848 959 ILE A O 1
ATOM 7659 N N . LEU A 1 626 ? 26.81242 -63.34842 -85.69532 1.000 35.34592 960 LEU A N 1
ATOM 7660 C CA . LEU A 1 626 ? 28.15045 -63.82609 -85.35962 1.000 37.15554 960 LEU A CA 1
ATOM 7661 C C . LEU A 1 626 ? 28.50685 -63.51019 -83.91042 1.000 36.24106 960 LEU A C 1
ATOM 7662 O O . LEU A 1 626 ? 29.06270 -64.35655 -83.19924 1.000 36.36655 960 LEU A O 1
ATOM 7678 N N . LEU A 1 627 ? 28.20136 -62.29233 -83.45736 1.000 36.09972 961 LEU A N 1
ATOM 7679 C CA . LEU A 1 627 ? 28.48708 -61.91867 -82.07608 1.000 38.03728 961 LEU A CA 1
ATOM 7680 C C . LEU A 1 627 ? 27.68244 -62.77262 -81.10582 1.000 36.73731 961 LEU A C 1
ATOM 7681 O O . LEU A 1 627 ? 28.21964 -63.27837 -80.11402 1.000 37.24766 961 LEU A O 1
ATOM 7697 N N . PHE A 1 628 ? 26.39886 -62.97512 -81.40255 1.000 36.35468 962 PHE A N 1
ATOM 7698 C CA . PHE A 1 628 ? 25.51443 -63.73589 -80.52603 1.000 37.60359 962 PHE A CA 1
ATOM 7699 C C . PHE A 1 628 ? 26.05560 -65.13444 -80.25894 1.000 41.03375 962 PHE A C 1
ATOM 7700 O O . PHE A 1 628 ? 25.88547 -65.66711 -79.15317 1.000 41.10037 962 PHE A O 1
ATOM 7717 N N . LYS A 1 629 ? 26.74008 -65.72769 -81.24191 1.000 43.17636 963 LYS A N 1
ATOM 7718 C CA . LYS A 1 629 ? 27.22937 -67.08923 -81.10387 1.000 44.96626 963 LYS A CA 1
ATOM 7719 C C . LYS A 1 629 ? 28.38300 -67.21143 -80.12407 1.000 44.89776 963 LYS A C 1
ATOM 7720 O O . LYS A 1 629 ? 28.65398 -68.31649 -79.64497 1.000 45.03871 963 LYS A O 1
ATOM 7739 N N . THR A 1 630 ? 29.06077 -66.11589 -79.80787 1.000 43.58790 964 THR A N 1
ATOM 7740 C CA . THR A 1 630 ? 30.23171 -66.19109 -78.94949 1.000 45.52810 964 THR A CA 1
ATOM 7741 C C . THR A 1 630 ? 29.88766 -66.15074 -77.46936 1.000 45.43818 964 THR A C 1
ATOM 7742 O O . THR A 1 630 ? 30.79536 -66.25354 -76.63738 1.000 46.29322 964 THR A O 1
ATOM 7753 N N . MET A 1 631 ? 28.60992 -66.02271 -77.11883 1.000 46.45063 965 MET A N 1
ATOM 7754 C CA . MET A 1 631 ? 28.25376 -65.73817 -75.74185 1.000 49.23599 965 MET A CA 1
ATOM 7755 C C . MET A 1 631 ? 27.20097 -66.69048 -75.20074 1.000 47.50100 965 MET A C 1
ATOM 7756 O O . MET A 1 631 ? 26.23280 -67.01396 -75.89677 1.000 46.04121 965 MET A O 1
ATOM 7770 N N . PRO A 1 632 ? 27.35451 -67.14053 -73.96091 1.000 48.67264 966 PRO A N 1
ATOM 7771 C CA . PRO A 1 632 ? 26.26499 -67.84903 -73.29137 1.000 46.10128 966 PRO A CA 1
ATOM 7772 C C . PRO A 1 632 ? 25.25833 -66.84106 -72.75428 1.000 42.20934 966 PRO A C 1
ATOM 7773 O O . PRO A 1 632 ? 25.52159 -65.64094 -72.66115 1.000 42.03320 966 PRO A O 1
ATOM 7784 N N . ARG A 1 633 ? 24.09574 -67.35662 -72.38219 1.000 38.56174 967 ARG A N 1
ATOM 7785 C CA . ARG A 1 633 ? 23.08238 -66.52674 -71.75950 1.000 37.59928 967 ARG A CA 1
ATOM 7786 C C . ARG A 1 633 ? 23.54926 -66.01040 -70.40367 1.000 33.41009 967 ARG A C 1
ATOM 7787 O O . ARG A 1 633 ? 24.50335 -66.51388 -69.80849 1.000 32.24686 967 ARG A O 1
ATOM 7808 N N . ALA A 1 634 ? 22.86115 -64.97377 -69.92955 1.000 34.78419 968 ALA A N 1
ATOM 7809 C CA . ALA A 1 634 ? 23.11355 -64.41096 -68.61097 1.000 35.54254 968 ALA A CA 1
ATOM 7810 C C . ALA A 1 634 ? 22.78046 -65.42996 -67.52024 1.000 35.78219 968 ALA A C 1
ATOM 7811 O O . ALA A 1 634 ? 22.10768 -66.43953 -67.75779 1.000 35.08141 968 ALA A O 1
ATOM 7818 N N . ARG A 1 635 ? 23.26193 -65.15517 -66.30506 1.000 33.78764 969 ARG A N 1
ATOM 7819 C CA . ARG A 1 635 ? 23.05820 -66.06149 -65.18240 1.000 38.54169 969 ARG A CA 1
ATOM 7820 C C . ARG A 1 635 ? 22.67819 -65.29202 -63.92645 1.000 36.28715 969 ARG A C 1
ATOM 7821 O O . ARG A 1 635 ? 23.34052 -64.31165 -63.57673 1.000 37.68732 969 ARG A O 1
ATOM 7842 N N . TYR A 1 636 ? 21.63674 -65.74640 -63.23545 1.000 36.10689 970 TYR A N 1
ATOM 7843 C CA . TYR A 1 636 ? 21.44817 -65.32568 -61.85594 1.000 37.00774 970 TYR A CA 1
ATOM 7844 C C . TYR A 1 636 ? 22.59036 -65.85950 -60.99548 1.000 39.00392 970 TYR A C 1
ATOM 7845 O O . TYR A 1 636 ? 23.14321 -66.93440 -61.25510 1.000 40.18851 970 TYR A O 1
ATOM 7863 N N . PHE A 1 637 ? 22.93440 -65.10268 -59.95500 1.000 37.59225 971 PHE A N 1
ATOM 7864 C CA . PHE A 1 637 ? 23.98724 -65.49988 -59.02900 1.000 39.43036 971 PHE A CA 1
ATOM 7865 C C . PHE A 1 637 ? 23.81186 -64.73206 -57.72641 1.000 41.51635 971 PHE A C 1
ATOM 7866 O O . PHE A 1 637 ? 23.13338 -63.70310 -57.67796 1.000 41.39194 971 PHE A O 1
ATOM 7883 N N . ILE A 1 638 ? 24.43232 -65.24848 -56.66859 1.000 43.43373 972 ILE A N 1
ATOM 7884 C CA . ILE A 1 638 ? 24.42804 -64.60121 -55.36104 1.000 44.67555 972 ILE A CA 1
ATOM 7885 C C . ILE A 1 638 ? 25.73608 -63.83989 -55.20205 1.000 44.62716 972 ILE A C 1
ATOM 7886 O O . ILE A 1 638 ? 26.82216 -64.40998 -55.37157 1.000 45.08946 972 ILE A O 1
ATOM 7902 N N . ALA A 1 639 ? 25.62992 -62.55610 -54.84802 1.000 42.27926 973 ALA A N 1
ATOM 7903 C CA . ALA A 1 639 ? 26.77102 -61.65149 -54.93863 1.000 42.67600 973 ALA A CA 1
ATOM 7904 C C . ALA A 1 639 ? 27.98120 -62.18500 -54.18862 1.000 44.00915 973 ALA A C 1
ATOM 7905 O O . ALA A 1 639 ? 29.11587 -62.05760 -54.66143 1.000 45.22892 973 ALA A O 1
ATOM 7912 N N . GLY A 1 640 ? 27.76455 -62.77217 -53.01215 1.000 45.83811 974 GLY A N 1
ATOM 7913 C CA . GLY A 1 640 ? 28.86866 -63.25065 -52.20176 1.000 47.82322 974 GLY A CA 1
ATOM 7914 C C . GLY A 1 640 ? 29.61524 -64.42922 -52.78703 1.000 48.18053 974 GLY A C 1
ATOM 7915 O O . GLY A 1 640 ? 30.71316 -64.74138 -52.31498 1.000 48.83326 974 GLY A O 1
ATOM 7919 N N . LYS A 1 641 ? 29.07008 -65.06910 -53.81147 1.000 47.47732 975 LYS A N 1
ATOM 7920 C CA . LYS A 1 641 ? 29.73139 -66.20558 -54.43272 1.000 49.96813 975 LYS A CA 1
ATOM 7921 C C . LYS A 1 641 ? 30.61884 -65.80559 -55.60398 1.000 50.86882 975 LYS A C 1
ATOM 7922 O O . LYS A 1 641 ? 31.29823 -66.66929 -56.16661 1.000 52.76219 975 LYS A O 1
ATOM 7941 N N . VAL A 1 642 ? 30.65274 -64.52217 -55.96146 1.000 48.01792 976 VAL A N 1
ATOM 7942 C CA . VAL A 1 642 ? 31.34615 -64.04631 -57.15135 1.000 47.99090 976 VAL A CA 1
ATOM 7943 C C . VAL A 1 642 ? 32.18609 -62.83415 -56.77787 1.000 50.37993 976 VAL A C 1
ATOM 7944 O O . VAL A 1 642 ? 31.81341 -62.03700 -55.91126 1.000 48.95943 976 VAL A O 1
ATOM 7957 N N . ASP A 1 643 ? 33.32979 -62.70137 -57.43566 1.000 54.93260 977 ASP A N 1
ATOM 7958 C CA . ASP A 1 643 ? 34.18681 -61.54628 -57.21068 1.000 58.25546 977 ASP A CA 1
ATOM 7959 C C . ASP A 1 643 ? 33.46499 -60.27811 -57.66169 1.000 56.09596 977 ASP A C 1
ATOM 7960 O O . ASP A 1 643 ? 32.93338 -60.24010 -58.77950 1.000 54.30516 977 ASP A O 1
ATOM 7969 N N . PRO A 1 644 ? 33.41131 -59.22897 -56.83318 1.000 56.83458 978 PRO A N 1
ATOM 7970 C CA . PRO A 1 644 ? 32.67293 -58.01905 -57.23487 1.000 58.38594 978 PRO A CA 1
ATOM 7971 C C . PRO A 1 644 ? 33.22205 -57.35516 -58.48803 1.000 61.75456 978 PRO A C 1
ATOM 7972 O O . PRO A 1 644 ? 32.55637 -56.46734 -59.03560 1.000 62.89037 978 PRO A O 1
ATOM 7983 N N . ASP A 1 645 ? 34.39399 -57.76230 -58.96948 1.000 62.19586 979 ASP A N 1
ATOM 7984 C CA . ASP A 1 645 ? 34.90443 -57.26384 -60.23786 1.000 62.66998 979 ASP A CA 1
ATOM 7985 C C . ASP A 1 645 ? 34.28560 -57.97218 -61.43534 1.000 59.77827 979 ASP A C 1
ATOM 7986 O O . ASP A 1 645 ? 34.55776 -57.57722 -62.57462 1.000 57.39718 979 ASP A O 1
ATOM 7995 N N . GLN A 1 646 ? 33.44947 -58.98915 -61.20635 1.000 61.70509 980 GLN A N 1
ATOM 7996 C CA . GLN A 1 646 ? 32.88704 -59.79624 -62.28308 1.000 60.95277 980 GLN A CA 1
ATOM 7997 C C . GLN A 1 646 ? 31.36459 -59.84632 -62.20985 1.000 54.56133 980 GLN A C 1
ATOM 7998 O O . GLN A 1 646 ? 30.74778 -60.83661 -62.61503 1.000 55.03238 980 GLN A O 1
ATOM 8012 N N . TYR A 1 647 ? 30.74668 -58.77932 -61.70747 1.000 45.09205 981 TYR A N 1
ATOM 8013 C CA . TYR A 1 647 ? 29.29713 -58.65099 -61.67748 1.000 39.85304 981 TYR A CA 1
ATOM 8014 C C . TYR A 1 647 ? 28.72107 -58.13375 -62.99090 1.000 38.44824 981 TYR A C 1
ATOM 8015 O O . TYR A 1 647 ? 27.49485 -58.05523 -63.12371 1.000 37.57113 981 TYR A O 1
ATOM 8033 N N . GLY A 1 648 ? 29.56713 -57.78759 -63.95743 1.000 40.66777 982 GLY A N 1
ATOM 8034 C CA . GLY A 1 648 ? 29.09652 -57.07852 -65.12786 1.000 40.39500 982 GLY A CA 1
ATOM 8035 C C . GLY A 1 648 ? 28.20456 -57.92152 -66.01897 1.000 39.34506 982 GLY A C 1
ATOM 8036 O O . GLY A 1 648 ? 28.29782 -59.14895 -66.07265 1.000 39.04127 982 GLY A O 1
ATOM 8040 N N . HIS A 1 649 ? 27.30655 -57.22832 -66.70864 1.000 35.65537 983 HIS A N 1
ATOM 8041 C CA . HIS A 1 649 ? 26.41831 -57.79765 -67.71874 1.000 35.33342 983 HIS A CA 1
ATOM 8042 C C . HIS A 1 649 ? 26.92518 -57.25745 -69.05400 1.000 36.80566 983 HIS A C 1
ATOM 8043 O O . HIS A 1 649 ? 26.60183 -56.12835 -69.44096 1.000 36.78296 983 HIS A O 1
ATOM 8057 N N . TYR A 1 650 ? 27.74791 -58.05909 -69.73725 1.000 38.09035 984 TYR A N 1
ATOM 8058 C CA . TYR A 1 650 ? 28.44968 -57.58454 -70.92690 1.000 40.07091 984 TYR A CA 1
ATOM 8059 C C . TYR A 1 650 ? 27.47589 -57.12006 -72.00401 1.000 39.06166 984 TYR A C 1
ATOM 8060 O O . TYR A 1 650 ? 27.61987 -56.02179 -72.55315 1.000 41.30222 984 TYR A O 1
ATOM 8078 N N . ALA A 1 651 ? 26.47538 -57.94510 -72.32269 1.000 35.64613 985 ALA A N 1
ATOM 8079 C CA . ALA A 1 651 ? 25.58892 -57.63156 -73.43801 1.000 36.54100 985 ALA A CA 1
ATOM 8080 C C . ALA A 1 651 ? 24.84287 -56.32164 -73.22061 1.000 37.85549 985 ALA A C 1
ATOM 8081 O O . ALA A 1 651 ? 24.47258 -55.65540 -74.19468 1.000 37.79872 985 ALA A O 1
ATOM 8088 N N . LEU A 1 652 ? 24.59191 -55.95249 -71.96143 1.000 38.62975 986 LEU A N 1
ATOM 8089 C CA . LEU A 1 652 ? 23.91576 -54.70990 -71.61039 1.000 37.47570 986 LEU A CA 1
ATOM 8090 C C . LEU A 1 652 ? 24.88242 -53.59455 -71.23366 1.000 38.40142 986 LEU A C 1
ATOM 8091 O O . LEU A 1 652 ? 24.43520 -52.48937 -70.90915 1.000 38.58596 986 LEU A O 1
ATOM 8107 N N . ASN A 1 653 ? 26.18727 -53.86587 -71.24080 1.000 38.92925 987 ASN A N 1
ATOM 8108 C CA . ASN A 1 653 ? 27.20211 -52.88430 -70.85963 1.000 40.21908 987 ASN A CA 1
ATOM 8109 C C . ASN A 1 653 ? 26.90359 -52.28963 -69.48642 1.000 39.96489 987 ASN A C 1
ATOM 8110 O O . ASN A 1 653 ? 27.07189 -51.08973 -69.25423 1.000 40.61654 987 ASN A O 1
ATOM 8121 N N . LEU A 1 654 ? 26.44573 -53.13927 -68.56541 1.000 38.21998 988 LEU A N 1
ATOM 8122 C CA . LEU A 1 654 ? 26.09960 -52.68195 -67.22685 1.000 39.66853 988 LEU A CA 1
ATOM 8123 C C . LEU A 1 654 ? 27.02589 -53.28565 -66.17549 1.000 39.97569 988 LEU A C 1
ATOM 8124 O O . LEU A 1 654 ? 27.36580 -54.47320 -66.25695 1.000 39.83163 988 LEU A O 1
ATOM 8140 N N . PRO A 1 655 ? 27.46513 -52.48603 -65.19264 1.000 40.40205 989 PRO A N 1
ATOM 8141 C CA . PRO A 1 655 ? 28.37124 -53.01744 -64.15834 1.000 41.43972 989 PRO A CA 1
ATOM 8142 C C . PRO A 1 655 ? 27.68454 -53.92225 -63.15132 1.000 41.61380 989 PRO A C 1
ATOM 8143 O O . PRO A 1 655 ? 28.36654 -54.69689 -62.46551 1.000 43.34100 989 PRO A O 1
ATOM 8154 N N . ILE A 1 656 ? 26.36364 -53.82306 -63.01565 1.000 39.17123 990 ILE A N 1
ATOM 8155 C CA . ILE A 1 656 ? 25.61219 -54.66381 -62.09430 1.000 38.49729 990 ILE A CA 1
ATOM 8156 C C . ILE A 1 656 ? 24.17989 -54.70858 -62.60035 1.000 36.46723 990 ILE A C 1
ATOM 8157 O O . ILE A 1 656 ? 23.70780 -53.77395 -63.25374 1.000 36.28863 990 ILE A O 1
ATOM 8173 N N . TYR A 1 657 ? 23.49423 -55.81114 -62.32233 1.000 36.02552 991 TYR A N 1
ATOM 8174 C CA . TYR A 1 657 ? 22.15922 -56.00824 -62.86625 1.000 34.79478 991 TYR A CA 1
ATOM 8175 C C . TYR A 1 657 ? 21.44373 -57.04863 -62.02186 1.000 36.17387 991 TYR A C 1
ATOM 8176 O O . TYR A 1 657 ? 22.06810 -57.81442 -61.28187 1.000 39.07467 991 TYR A O 1
ATOM 8194 N N . THR A 1 658 ? 20.12108 -57.04999 -62.13297 1.000 34.62218 992 THR A N 1
ATOM 8195 C CA . THR A 1 658 ? 19.29127 -58.11835 -61.59605 1.000 35.07758 992 THR A CA 1
ATOM 8196 C C . THR A 1 658 ? 17.94454 -58.06561 -62.30757 1.000 33.96909 992 THR A C 1
ATOM 8197 O O . THR A 1 658 ? 17.74720 -57.28073 -63.24194 1.000 34.35842 992 THR A O 1
ATOM 8208 N N . HIS A 1 659 ? 17.01073 -58.89697 -61.85353 1.000 33.98656 993 HIS A N 1
ATOM 8209 C CA . HIS A 1 659 ? 15.68343 -58.98834 -62.44549 1.000 34.09476 993 HIS A CA 1
ATOM 8210 C C . HIS A 1 659 ? 14.63206 -58.63650 -61.40606 1.000 35.87621 993 HIS A C 1
ATOM 8211 O O . HIS A 1 659 ? 14.49088 -59.33002 -60.39185 1.000 35.84371 993 HIS A O 1
ATOM 8225 N N . PHE A 1 660 ? 13.88882 -57.56716 -61.68436 1.000 38.00835 994 PHE A N 1
ATOM 8226 C CA . PHE A 1 660 ? 12.89167 -57.00502 -60.78409 1.000 37.64106 994 PHE A CA 1
ATOM 8227 C C . PHE A 1 660 ? 11.57524 -56.68774 -61.47809 1.000 36.24175 994 PHE A C 1
ATOM 8228 O O . PHE A 1 660 ? 10.54124 -56.66473 -60.79973 1.000 36.37987 994 PHE A O 1
ATOM 8245 N N . THR A 1 661 ? 11.56149 -56.52906 -62.80624 1.000 35.52083 995 THR A N 1
ATOM 8246 C CA . THR A 1 661 ? 10.44771 -55.92058 -63.52381 1.000 36.25954 995 THR A CA 1
ATOM 8247 C C . THR A 1 661 ? 9.40814 -56.90979 -64.04892 1.000 37.96002 995 THR A C 1
ATOM 8248 O O . THR A 1 661 ? 8.45943 -56.47655 -64.71275 1.000 38.85674 995 THR A O 1
ATOM 8259 N N . ALA A 1 662 ? 9.53704 -58.21140 -63.78234 1.000 37.55228 996 ALA A N 1
ATOM 8260 C CA . ALA A 1 662 ? 8.61844 -59.20475 -64.34855 1.000 37.54426 996 ALA A CA 1
ATOM 8261 C C . ALA A 1 662 ? 8.32160 -60.31207 -63.34151 1.000 38.35258 996 ALA A C 1
ATOM 8262 O O . ALA A 1 662 ? 8.52383 -61.49830 -63.61680 1.000 38.06557 996 ALA A O 1
ATOM 8269 N N . PRO A 1 663 ? 7.79031 -59.95436 -62.16709 1.000 39.90102 997 PRO A N 1
ATOM 8270 C CA . PRO A 1 663 ? 7.46723 -60.98253 -61.16216 1.000 40.46004 997 PRO A CA 1
ATOM 8271 C C . PRO A 1 663 ? 6.31139 -61.89534 -61.54695 1.000 41.22720 997 PRO A C 1
ATOM 8272 O O . PRO A 1 663 ? 6.16475 -62.96123 -60.93576 1.000 41.40513 997 PRO A O 1
ATOM 8283 N N . MET A 1 664 ? 5.48240 -61.52408 -62.52311 1.000 41.67641 998 MET A N 1
ATOM 8284 C CA . MET A 1 664 ? 4.39334 -62.40040 -62.93403 1.000 41.52314 998 MET A CA 1
ATOM 8285 C C . MET A 1 664 ? 4.86212 -63.55989 -63.80473 1.000 39.42320 998 MET A C 1
ATOM 8286 O O . MET A 1 664 ? 4.08455 -64.49583 -64.01896 1.000 39.61765 998 MET A O 1
ATOM 8300 N N . ARG A 1 665 ? 6.10053 -63.52657 -64.31102 1.000 37.39725 999 ARG A N 1
ATOM 8301 C CA . ARG A 1 665 ? 6.60432 -64.59696 -65.16297 1.000 37.72555 999 ARG A CA 1
ATOM 8302 C C . ARG A 1 665 ? 7.98422 -65.11500 -64.78239 1.000 36.83127 999 ARG A C 1
ATOM 8303 O O . ARG A 1 665 ? 8.41246 -66.12482 -65.35239 1.000 38.08442 999 ARG A O 1
ATOM 8324 N N . ARG A 1 666 ? 8.68031 -64.47845 -63.83997 1.000 35.90947 1000 ARG A N 1
ATOM 8325 C CA . ARG A 1 666 ? 9.99627 -64.91375 -63.38897 1.000 36.21856 1000 ARG A CA 1
ATOM 8326 C C . ARG A 1 666 ? 9.99728 -65.04695 -61.87201 1.000 37.17219 1000 ARG A C 1
ATOM 8327 O O . ARG A 1 666 ? 9.66655 -64.09108 -61.16137 1.000 38.30857 1000 ARG A O 1
ATOM 8348 N N . TYR A 1 667 ? 10.37961 -66.22379 -61.37215 1.000 36.59670 1001 TYR A N 1
ATOM 8349 C CA . TYR A 1 667 ? 10.42831 -66.39881 -59.92709 1.000 36.97502 1001 TYR A CA 1
ATOM 8350 C C . TYR A 1 667 ? 11.63020 -65.70248 -59.29966 1.000 35.98995 1001 TYR A C 1
ATOM 8351 O O . TYR A 1 667 ? 11.56762 -65.31765 -58.12917 1.000 36.93300 1001 TYR A O 1
ATOM 8369 N N . ALA A 1 668 ? 12.73145 -65.54270 -60.03795 1.000 34.93491 1002 ALA A N 1
ATOM 8370 C CA . ALA A 1 668 ? 13.87779 -64.82946 -59.48554 1.000 35.59480 1002 ALA A CA 1
ATOM 8371 C C . ALA A 1 668 ? 13.46167 -63.45597 -58.97304 1.000 37.54343 1002 ALA A C 1
ATOM 8372 O O . ALA A 1 668 ? 13.93801 -62.99879 -57.92625 1.000 38.12357 1002 ALA A O 1
ATOM 8379 N N . ASP A 1 669 ? 12.55515 -62.79143 -59.69681 1.000 37.23503 1003 ASP A N 1
ATOM 8380 C CA . ASP A 1 669 ? 12.07182 -61.48056 -59.27936 1.000 37.85357 1003 ASP A CA 1
ATOM 8381 C C . ASP A 1 669 ? 11.39271 -61.53779 -57.91797 1.000 40.11133 1003 ASP A C 1
ATOM 8382 O O . ASP A 1 669 ? 11.42979 -60.55461 -57.16832 1.000 42.25561 1003 ASP A O 1
ATOM 8391 N N . HIS A 1 670 ? 10.75886 -62.66587 -57.58157 1.000 40.46897 1004 HIS A N 1
ATOM 8392 C CA . HIS A 1 670 ? 10.16055 -62.80310 -56.25761 1.000 40.72864 1004 HIS A CA 1
ATOM 8393 C C . HIS A 1 670 ? 11.22259 -62.67815 -55.17652 1.000 42.14172 1004 HIS A C 1
ATOM 8394 O O . HIS A 1 670 ? 11.04205 -61.95310 -54.19305 1.000 43.56453 1004 HIS A O 1
ATOM 8408 N N . VAL A 1 671 ? 12.33925 -63.39110 -55.34044 1.000 41.70056 1005 VAL A N 1
ATOM 8409 C CA . VAL A 1 671 ? 13.43783 -63.28739 -54.38593 1.000 42.24487 1005 VAL A CA 1
ATOM 8410 C C . VAL A 1 671 ? 13.93994 -61.85089 -54.32029 1.000 41.31796 1005 VAL A C 1
ATOM 8411 O O . VAL A 1 671 ? 14.15016 -61.29277 -53.23695 1.000 40.89147 1005 VAL A O 1
ATOM 8424 N N . VAL A 1 672 ? 14.13878 -61.23098 -55.48399 1.000 40.71863 1006 VAL A N 1
ATOM 8425 C CA . VAL A 1 672 ? 14.61196 -59.85048 -55.52220 1.000 40.84437 1006 VAL A CA 1
ATOM 8426 C C . VAL A 1 672 ? 13.61419 -58.91982 -54.84314 1.000 39.67653 1006 VAL A C 1
ATOM 8427 O O . VAL A 1 672 ? 14.00230 -57.99835 -54.11690 1.000 40.73242 1006 VAL A O 1
ATOM 8440 N N . HIS A 1 673 ? 12.31671 -59.13022 -55.07319 1.000 39.04195 1007 HIS A N 1
ATOM 8441 C CA . HIS A 1 673 ? 11.32066 -58.27583 -54.43430 1.000 40.93905 1007 HIS A CA 1
ATOM 8442 C C . HIS A 1 673 ? 11.37470 -58.40190 -52.91493 1.000 42.95615 1007 HIS A C 1
ATOM 8443 O O . HIS A 1 673 ? 11.30628 -57.39668 -52.19651 1.000 42.75763 1007 HIS A O 1
ATOM 8457 N N . ARG A 1 674 ? 11.50113 -59.62837 -52.40329 1.000 43.19470 1008 ARG A N 1
ATOM 8458 C CA . ARG A 1 674 ? 11.59238 -59.80487 -50.95896 1.000 44.72100 1008 ARG A CA 1
ATOM 8459 C C . ARG A 1 674 ? 12.88014 -59.20478 -50.41366 1.000 46.03316 1008 ARG A C 1
ATOM 8460 O O . ARG A 1 674 ? 12.88426 -58.64563 -49.31072 1.000 48.80713 1008 ARG A O 1
ATOM 8481 N N . GLN A 1 675 ? 13.96927 -59.27702 -51.18035 1.000 44.48560 1009 GLN A N 1
ATOM 8482 C CA . GLN A 1 675 ? 15.20724 -58.62684 -50.76716 1.000 44.14495 1009 GLN A CA 1
ATOM 8483 C C . GLN A 1 675 ? 15.05602 -57.11130 -50.74422 1.000 44.65157 1009 GLN A C 1
ATOM 8484 O O . GLN A 1 675 ? 15.53962 -56.44906 -49.81850 1.000 45.85726 1009 GLN A O 1
ATOM 8498 N N . LEU A 1 676 ? 14.38044 -56.54235 -51.74408 1.000 44.70615 1010 LEU A N 1
ATOM 8499 C CA . LEU A 1 676 ? 14.20355 -55.09456 -51.77303 1.000 45.11234 1010 LEU A CA 1
ATOM 8500 C C . LEU A 1 676 ? 13.35322 -54.62107 -50.60189 1.000 46.49866 1010 LEU A C 1
ATOM 8501 O O . LEU A 1 676 ? 13.66488 -53.60338 -49.97253 1.000 47.39462 1010 LEU A O 1
ATOM 8517 N N . LYS A 1 677 ? 12.28071 -55.34967 -50.28682 1.000 46.07132 1011 LYS A N 1
ATOM 8518 C CA . LYS A 1 677 ? 11.42958 -54.95044 -49.17315 1.000 47.35026 1011 LYS A CA 1
ATOM 8519 C C . LYS A 1 677 ? 12.19709 -54.95359 -47.85760 1.000 48.07810 1011 LYS A C 1
ATOM 8520 O O . LYS A 1 677 ? 12.01844 -54.05187 -47.02955 1.000 47.52228 1011 LYS A O 1
ATOM 8539 N N . ALA A 1 678 ? 13.05326 -55.95889 -47.64249 1.000 49.75677 1012 ALA A N 1
ATOM 8540 C CA . ALA A 1 678 ? 13.91368 -55.95993 -46.46206 1.000 51.64556 1012 ALA A CA 1
ATOM 8541 C C . ALA A 1 678 ? 14.76163 -54.69490 -46.40991 1.000 54.29213 1012 ALA A C 1
ATOM 8542 O O . ALA A 1 678 ? 14.86305 -54.04015 -45.36595 1.000 55.58641 1012 ALA A O 1
ATOM 8549 N N . VAL A 1 679 ? 15.37467 -54.33107 -47.53736 1.000 54.41992 1013 VAL A N 1
ATOM 8550 C CA . VAL A 1 679 ? 16.16097 -53.10173 -47.59623 1.000 55.91464 1013 VAL A CA 1
ATOM 8551 C C . VAL A 1 679 ? 15.27355 -51.89496 -47.31987 1.000 57.97853 1013 VAL A C 1
ATOM 8552 O O . VAL A 1 679 ? 15.63039 -51.00469 -46.53863 1.000 61.18198 1013 VAL A O 1
ATOM 8565 N N . ILE A 1 680 ? 14.09961 -51.85040 -47.95371 1.000 56.42261 1014 ILE A N 1
ATOM 8566 C CA . ILE A 1 680 ? 13.18541 -50.72754 -47.76211 1.000 56.85009 1014 ILE A CA 1
ATOM 8567 C C . ILE A 1 680 ? 12.85326 -50.56206 -46.28547 1.000 62.21546 1014 ILE A C 1
ATOM 8568 O O . ILE A 1 680 ? 13.01962 -49.48095 -45.70708 1.000 65.58274 1014 ILE A O 1
ATOM 8584 N N . HIS A 1 681 ? 12.36678 -51.63060 -45.65893 1.000 62.67761 1015 HIS A N 1
ATOM 8585 C CA . HIS A 1 681 ? 11.95202 -51.59801 -44.26463 1.000 66.19579 1015 HIS A CA 1
ATOM 8586 C C . HIS A 1 681 ? 13.10391 -51.82311 -43.29635 1.000 68.96773 1015 HIS A C 1
ATOM 8587 O O . HIS A 1 681 ? 12.87433 -51.86279 -42.08250 1.000 67.19185 1015 HIS A O 1
ATOM 8601 N N . ASP A 1 682 ? 14.32901 -51.96532 -43.79892 1.000 75.10834 1016 ASP A N 1
ATOM 8602 C CA . ASP A 1 682 ? 15.50339 -52.13893 -42.94849 1.000 80.26846 1016 ASP A CA 1
ATOM 8603 C C . ASP A 1 682 ? 15.28563 -53.26212 -41.93867 1.000 80.47975 1016 ASP A C 1
ATOM 8604 O O . ASP A 1 682 ? 15.69755 -53.17710 -40.78022 1.000 83.89132 1016 ASP A O 1
ATOM 8613 N N . THR A 1 683 ? 14.61447 -54.33250 -42.38608 1.000 75.65616 1017 THR A N 1
ATOM 8614 C CA . THR A 1 683 ? 14.40855 -55.50455 -41.55220 1.000 76.54716 1017 THR A CA 1
ATOM 8615 C C . THR A 1 683 ? 15.53041 -56.51086 -41.78113 1.000 75.82223 1017 THR A C 1
ATOM 8616 O O . THR A 1 683 ? 16.14549 -56.53198 -42.85331 1.000 72.48602 1017 THR A O 1
ATOM 8627 N N . PRO A 1 684 ? 15.82215 -57.36119 -40.79816 1.000 81.13622 1018 PRO A N 1
ATOM 8628 C CA . PRO A 1 684 ? 16.92087 -58.31967 -40.97356 1.000 81.65813 1018 PRO A CA 1
ATOM 8629 C C . PRO A 1 684 ? 16.58856 -59.32699 -42.06389 1.000 78.91754 1018 PRO A C 1
ATOM 8630 O O . PRO A 1 684 ? 15.50682 -59.91843 -42.07748 1.000 80.84982 1018 PRO A O 1
ATOM 8641 N N . TYR A 1 685 ? 17.52353 -59.49622 -42.99266 1.000 73.06165 1019 TYR A N 1
ATOM 8642 C CA . TYR A 1 685 ? 17.41212 -60.47556 -44.06712 1.000 68.75307 1019 TYR A CA 1
ATOM 8643 C C . TYR A 1 685 ? 18.33194 -61.64011 -43.71685 1.000 70.16049 1019 TYR A C 1
ATOM 8644 O O . TYR A 1 685 ? 19.55875 -61.49559 -43.74722 1.000 70.11171 1019 TYR A O 1
ATOM 8662 N N . THR A 1 686 ? 17.74102 -62.79433 -43.39127 1.000 74.00943 1020 THR A N 1
ATOM 8663 C CA . THR A 1 686 ? 18.47012 -63.89611 -42.77191 1.000 77.60846 1020 THR A CA 1
ATOM 8664 C C . THR A 1 686 ? 18.46380 -65.16763 -43.61648 1.000 75.94318 1020 THR A C 1
ATOM 8665 O O . THR A 1 686 ? 18.54616 -66.27399 -43.07781 1.000 76.50883 1020 THR A O 1
ATOM 8676 N N . GLU A 1 687 ? 18.37084 -65.03474 -44.93568 1.000 73.87176 1021 GLU A N 1
ATOM 8677 C CA . GLU A 1 687 ? 18.41561 -66.20640 -45.79851 1.000 73.59494 1021 GLU A CA 1
ATOM 8678 C C . GLU A 1 687 ? 19.83016 -66.76747 -45.86726 1.000 71.09692 1021 GLU A C 1
ATOM 8679 O O . GLU A 1 687 ? 20.81517 -66.02393 -45.88371 1.000 71.17381 1021 GLU A O 1
ATOM 8691 N N . ASP A 1 688 ? 19.92179 -68.09161 -45.91537 1.000 69.29744 1022 ASP A N 1
ATOM 8692 C CA . ASP A 1 688 ? 21.20946 -68.75922 -46.02661 1.000 69.10406 1022 ASP A CA 1
ATOM 8693 C C . ASP A 1 688 ? 21.79822 -68.50589 -47.40798 1.000 63.44565 1022 ASP A C 1
ATOM 8694 O O . ASP A 1 688 ? 21.09426 -68.57420 -48.41921 1.000 60.90397 1022 ASP A O 1
ATOM 8703 N N . MET A 1 689 ? 23.09681 -68.19547 -47.45409 1.000 57.60782 1023 MET A N 1
ATOM 8704 C CA . MET A 1 689 ? 23.72367 -67.93041 -48.74368 1.000 56.16557 1023 MET A CA 1
ATOM 8705 C C . MET A 1 689 ? 23.69250 -69.17001 -49.62923 1.000 53.44498 1023 MET A C 1
ATOM 8706 O O . MET A 1 689 ? 23.52806 -69.06729 -50.85048 1.000 50.73722 1023 MET A O 1
ATOM 8720 N N . GLU A 1 690 ? 23.86692 -70.35139 -49.03502 1.000 55.60681 1024 GLU A N 1
ATOM 8721 C CA . GLU A 1 690 ? 23.88843 -71.57442 -49.82943 1.000 56.55011 1024 GLU A CA 1
ATOM 8722 C C . GLU A 1 690 ? 22.49822 -71.92694 -50.34067 1.000 54.07972 1024 GLU A C 1
ATOM 8723 O O . GLU A 1 690 ? 22.35798 -72.44876 -51.45109 1.000 54.06726 1024 GLU A O 1
ATOM 8735 N N . ALA A 1 691 ? 21.45843 -71.66074 -49.54844 1.000 52.34668 1025 ALA A N 1
ATOM 8736 C CA . ALA A 1 691 ? 20.09826 -71.84844 -50.04031 1.000 51.63197 1025 ALA A CA 1
ATOM 8737 C C . ALA A 1 691 ? 19.80156 -70.91404 -51.20736 1.000 48.56572 1025 ALA A C 1
ATOM 8738 O O . ALA A 1 691 ? 19.17613 -71.32051 -52.19321 1.000 47.11364 1025 ALA A O 1
ATOM 8745 N N . LEU A 1 692 ? 20.23972 -69.65468 -51.11199 1.000 46.89133 1026 LEU A N 1
ATOM 8746 C CA . LEU A 1 692 ? 20.02469 -68.70653 -52.19940 1.000 46.47635 1026 LEU A CA 1
ATOM 8747 C C . LEU A 1 692 ? 20.79693 -69.12110 -53.44341 1.000 44.68180 1026 LEU A C 1
ATOM 8748 O O . LEU A 1 692 ? 20.31133 -68.95288 -54.56841 1.000 43.21724 1026 LEU A O 1
ATOM 8764 N N . LYS A 1 693 ? 22.00385 -69.66380 -53.26032 1.000 45.97676 1027 LYS A N 1
ATOM 8765 C CA . LYS A 1 693 ? 22.76645 -70.15852 -54.39853 1.000 46.44274 1027 LYS A CA 1
ATOM 8766 C C . LYS A 1 693 ? 22.00108 -71.25827 -55.11731 1.000 44.39704 1027 LYS A C 1
ATOM 8767 O O . LYS A 1 693 ? 21.92642 -71.26700 -56.35071 1.000 42.05796 1027 LYS A O 1
ATOM 8779 N N . ILE A 1 694 ? 21.42143 -72.19488 -54.36015 1.000 45.60519 1028 ILE A N 1
ATOM 8780 C CA . ILE A 1 694 ? 20.64928 -73.27288 -54.97115 1.000 46.35604 1028 ILE A CA 1
ATOM 8781 C C . ILE A 1 694 ? 19.42765 -72.70642 -55.67859 1.000 43.64066 1028 ILE A C 1
ATOM 8782 O O . ILE A 1 694 ? 19.02480 -73.19083 -56.74359 1.000 41.70297 1028 ILE A O 1
ATOM 8798 N N . THR A 1 695 ? 18.81189 -71.67832 -55.09055 1.000 42.07439 1029 THR A N 1
ATOM 8799 C CA . THR A 1 695 ? 17.66214 -71.04107 -55.72018 1.000 41.69339 1029 THR A CA 1
ATOM 8800 C C . THR A 1 695 ? 18.05199 -70.37363 -57.03142 1.000 38.00188 1029 THR A C 1
ATOM 8801 O O . THR A 1 695 ? 17.34445 -70.51070 -58.03404 1.000 35.01551 1029 THR A O 1
ATOM 8812 N N . SER A 1 696 ? 19.17794 -69.65247 -57.04826 1.000 40.76908 1030 SER A N 1
ATOM 8813 C CA . SER A 1 696 ? 19.57698 -68.94481 -58.25973 1.000 41.69224 1030 SER A CA 1
ATOM 8814 C C . SER A 1 696 ? 19.92277 -69.91521 -59.38027 1.000 40.60977 1030 SER A C 1
ATOM 8815 O O . SER A 1 696 ? 19.54080 -69.69474 -60.53443 1.000 38.93380 1030 SER A O 1
ATOM 8823 N N . GLU A 1 697 ? 20.63564 -70.99922 -59.06876 1.000 41.20581 1031 GLU A N 1
ATOM 8824 C CA . GLU A 1 697 ? 21.00819 -71.93006 -60.12926 1.000 43.41905 1031 GLU A CA 1
ATOM 8825 C C . GLU A 1 697 ? 19.80040 -72.68301 -60.67131 1.000 39.52560 1031 GLU A C 1
ATOM 8826 O O . GLU A 1 697 ? 19.76513 -73.00439 -61.86306 1.000 39.00528 1031 GLU A O 1
ATOM 8838 N N . TYR A 1 698 ? 18.81842 -72.99395 -59.82321 1.000 38.30661 1032 TYR A N 1
ATOM 8839 C CA . TYR A 1 698 ? 17.57816 -73.57563 -60.32457 1.000 38.01442 1032 TYR A CA 1
ATOM 8840 C C . TYR A 1 698 ? 16.84068 -72.59403 -61.23175 1.000 37.77037 1032 TYR A C 1
ATOM 8841 O O . TYR A 1 698 ? 16.30347 -72.98589 -62.27621 1.000 36.67380 1032 TYR A O 1
ATOM 8859 N N . CYS A 1 699 ? 16.78347 -71.31494 -60.83872 1.000 35.85134 1033 CYS A N 1
ATOM 8860 C CA . CYS A 1 699 ? 16.18060 -70.30527 -61.70429 1.000 35.14363 1033 CYS A CA 1
ATOM 8861 C C . CYS A 1 699 ? 16.88156 -70.26040 -63.05491 1.000 33.45142 1033 CYS A C 1
ATOM 8862 O O . CYS A 1 699 ? 16.22953 -70.14333 -64.09772 1.000 33.74544 1033 CYS A O 1
ATOM 8870 N N . ASN A 1 700 ? 18.21436 -70.33650 -63.05478 1.000 33.78895 1034 ASN A N 1
ATOM 8871 C CA . ASN A 1 700 ? 18.95582 -70.37528 -64.30991 1.000 33.65626 1034 ASN A CA 1
ATOM 8872 C C . ASN A 1 700 ? 18.51357 -71.56039 -65.15475 1.000 34.46897 1034 ASN A C 1
ATOM 8873 O O . ASN A 1 700 ? 18.27741 -71.43371 -66.36085 1.000 33.66984 1034 ASN A O 1
ATOM 8884 N N . PHE A 1 701 ? 18.41190 -72.73380 -64.53485 1.000 36.69848 1035 PHE A N 1
ATOM 8885 C CA . PHE A 1 701 ? 18.04858 -73.93231 -65.27910 1.000 38.66432 1035 PHE A CA 1
ATOM 8886 C C . PHE A 1 701 ? 16.67986 -73.78104 -65.92753 1.000 37.32882 1035 PHE A C 1
ATOM 8887 O O . PHE A 1 701 ? 16.52416 -73.99366 -67.13555 1.000 36.60305 1035 PHE A O 1
ATOM 8904 N N . LYS A 1 702 ? 15.67441 -73.40021 -65.14069 1.000 37.09075 1036 LYS A N 1
ATOM 8905 C CA . LYS A 1 702 ? 14.32024 -73.31455 -65.67126 1.000 37.73231 1036 LYS A CA 1
ATOM 8906 C C . LYS A 1 702 ? 14.17502 -72.16369 -66.66470 1.000 37.88680 1036 LYS A C 1
ATOM 8907 O O . LYS A 1 702 ? 13.39274 -72.26920 -67.61481 1.000 37.92154 1036 LYS A O 1
ATOM 8926 N N . LYS A 1 703 ? 14.89347 -71.05450 -66.45849 1.000 36.36068 1037 LYS A N 1
ATOM 8927 C CA . LYS A 1 703 ? 14.79546 -69.93408 -67.38895 1.000 35.50094 1037 LYS A CA 1
ATOM 8928 C C . LYS A 1 703 ? 15.42187 -70.27937 -68.73440 1.000 34.91031 1037 LYS A C 1
ATOM 8929 O O . LYS A 1 703 ? 14.85406 -69.97604 -69.78909 1.000 33.20395 1037 LYS A O 1
ATOM 8948 N N . ASP A 1 704 ? 16.57547 -70.94000 -68.72705 1.000 35.27543 1038 ASP A N 1
ATOM 8949 C CA . ASP A 1 704 ? 17.16481 -71.34076 -69.99715 1.000 35.81290 1038 ASP A CA 1
ATOM 8950 C C . ASP A 1 704 ? 16.30118 -72.38497 -70.68626 1.000 33.99892 1038 ASP A C 1
ATOM 8951 O O . ASP A 1 704 ? 16.22522 -72.40703 -71.91769 1.000 32.94872 1038 ASP A O 1
ATOM 8960 N N . CYS A 1 705 ? 15.61408 -73.22566 -69.91030 1.000 36.83127 1039 CYS A N 1
ATOM 8961 C CA . CYS A 1 705 ? 14.64608 -74.15259 -70.48327 1.000 36.73323 1039 CYS A CA 1
ATOM 8962 C C . CYS A 1 705 ? 13.47360 -73.41340 -71.11980 1.000 35.24930 1039 CYS A C 1
ATOM 8963 O O . CYS A 1 705 ? 12.98133 -73.82231 -72.17841 1.000 35.09729 1039 CYS A O 1
ATOM 8971 N N . ALA A 1 706 ? 12.99085 -72.34054 -70.47758 1.000 33.21060 1040 ALA A N 1
ATOM 8972 C CA . ALA A 1 706 ? 11.89348 -71.56607 -71.05415 1.000 33.63990 1040 ALA A CA 1
ATOM 8973 C C . ALA A 1 706 ? 12.32173 -70.90905 -72.35871 1.000 32.90780 1040 ALA A C 1
ATOM 8974 O O . ALA A 1 706 ? 11.52585 -70.78864 -73.29565 1.000 31.37164 1040 ALA A O 1
ATOM 8981 N N . TYR A 1 707 ? 13.57227 -70.44921 -72.42240 1.000 33.98225 1041 TYR A N 1
ATOM 8982 C CA . TYR A 1 707 ? 14.12234 -69.91048 -73.66255 1.000 32.54784 1041 TYR A CA 1
ATOM 8983 C C . TYR A 1 707 ? 14.16970 -70.97996 -74.74610 1.000 30.11230 1041 TYR A C 1
ATOM 8984 O O . TYR A 1 707 ? 13.72518 -70.75895 -75.87846 1.000 29.34756 1041 TYR A O 1
ATOM 9002 N N . GLN A 1 708 ? 14.70117 -72.15607 -74.41472 1.000 30.80482 1042 GLN A N 1
ATOM 9003 C CA . GLN A 1 708 ? 14.78245 -73.22580 -75.40232 1.000 33.49600 1042 GLN A CA 1
ATOM 9004 C C . GLN A 1 708 ? 13.39807 -73.61822 -75.89908 1.000 35.02379 1042 GLN A C 1
ATOM 9005 O O . GLN A 1 708 ? 13.19712 -73.82728 -77.10201 1.000 36.49116 1042 GLN A O 1
ATOM 9019 N N . ALA A 1 709 ? 12.42725 -73.71751 -74.98806 1.000 36.02007 1043 ALA A N 1
ATOM 9020 C CA . ALA A 1 709 ? 11.06556 -74.04375 -75.39232 1.000 36.70838 1043 ALA A CA 1
ATOM 9021 C C . ALA A 1 709 ? 10.51841 -72.99994 -76.35457 1.000 37.29318 1043 ALA A C 1
ATOM 9022 O O . ALA A 1 709 ? 9.90670 -73.34251 -77.37419 1.000 36.73635 1043 ALA A O 1
ATOM 9029 N N . GLN A 1 710 ? 10.75142 -71.71923 -76.06262 1.000 35.09358 1044 GLN A N 1
ATOM 9030 C CA . GLN A 1 710 ? 10.21784 -70.66374 -76.91462 1.000 33.96605 1044 GLN A CA 1
ATOM 9031 C C . GLN A 1 710 ? 10.77207 -70.77210 -78.33030 1.000 33.01482 1044 GLN A C 1
ATOM 9032 O O . GLN A 1 710 ? 10.01307 -70.75660 -79.30521 1.000 33.11605 1044 GLN A O 1
ATOM 9046 N N . GLU A 1 711 ? 12.09080 -70.92865 -78.46667 1.000 32.89525 1045 GLU A N 1
ATOM 9047 C CA . GLU A 1 711 ? 12.67762 -70.99914 -79.80224 1.000 34.29531 1045 GLU A CA 1
ATOM 9048 C C . GLU A 1 711 ? 12.32334 -72.30031 -80.51214 1.000 32.23820 1045 GLU A C 1
ATOM 9049 O O . GLU A 1 711 ? 12.17737 -72.31384 -81.73974 1.000 32.03113 1045 GLU A O 1
ATOM 9061 N N . GLN A 1 712 ? 12.20874 -73.40302 -79.77195 1.000 33.37435 1046 GLN A N 1
ATOM 9062 C CA . GLN A 1 712 ? 11.80899 -74.66481 -80.38513 1.000 34.15476 1046 GLN A CA 1
ATOM 9063 C C . GLN A 1 712 ? 10.39722 -74.57193 -80.94301 1.000 33.16504 1046 GLN A C 1
ATOM 9064 O O . GLN A 1 712 ? 10.10431 -75.12330 -82.00983 1.000 33.17957 1046 GLN A O 1
ATOM 9078 N N . ALA A 1 713 ? 9.50383 -73.88906 -80.22590 1.000 32.49485 1047 ALA A N 1
ATOM 9079 C CA . ALA A 1 713 ? 8.13181 -73.74105 -80.69474 1.000 33.15133 1047 ALA A CA 1
ATOM 9080 C C . ALA A 1 713 ? 8.05481 -72.77893 -81.87629 1.000 33.63750 1047 ALA A C 1
ATOM 9081 O O . ALA A 1 713 ? 7.28807 -73.00693 -82.81996 1.000 34.73251 1047 ALA A O 1
ATOM 9088 N N . ILE A 1 714 ? 8.84393 -71.70313 -81.85258 1.000 31.93508 1048 ILE A N 1
ATOM 9089 C CA . ILE A 1 714 ? 8.94647 -70.84218 -83.02706 1.000 32.76451 1048 ILE A CA 1
ATOM 9090 C C . ILE A 1 714 ? 9.41802 -71.64997 -84.22753 1.000 33.65937 1048 ILE A C 1
ATOM 9091 O O . ILE A 1 714 ? 8.84394 -71.57525 -85.31996 1.000 34.65811 1048 ILE A O 1
ATOM 9107 N N . HIS A 1 715 ? 10.50135 -72.40777 -84.04401 1.000 34.31818 1049 HIS A N 1
ATOM 9108 C CA . HIS A 1 715 ? 11.07952 -73.17774 -85.13687 1.000 33.31020 1049 HIS A CA 1
ATOM 9109 C C . HIS A 1 715 ? 10.05733 -74.13342 -85.72354 1.000 32.67751 1049 HIS A C 1
ATOM 9110 O O . HIS A 1 715 ? 9.96340 -74.28694 -86.94645 1.000 31.71908 1049 HIS A O 1
ATOM 9124 N N . LEU A 1 716 ? 9.26636 -74.76493 -84.85895 1.000 34.47283 1050 LEU A N 1
ATOM 9125 C CA . LEU A 1 716 ? 8.25398 -75.70976 -85.30847 1.000 37.55041 1050 LEU A CA 1
ATOM 9126 C C . LEU A 1 716 ? 7.22595 -75.01925 -86.19522 1.000 37.33663 1050 LEU A C 1
ATOM 9127 O O . LEU A 1 716 ? 6.93561 -75.48108 -87.30404 1.000 35.11559 1050 LEU A O 1
ATOM 9143 N N . LEU A 1 717 ? 6.66825 -73.90160 -85.72419 1.000 36.70369 1051 LEU A N 1
ATOM 9144 C CA . LEU A 1 717 ? 5.65143 -73.19923 -86.49764 1.000 36.61856 1051 LEU A CA 1
ATOM 9145 C C . LEU A 1 717 ? 6.23425 -72.57119 -87.75467 1.000 36.84301 1051 LEU A C 1
ATOM 9146 O O . LEU A 1 717 ? 5.54683 -72.49066 -88.77925 1.000 37.97861 1051 LEU A O 1
ATOM 9162 N N . LEU A 1 718 ? 7.49275 -72.12861 -87.69952 1.000 36.06888 1052 LEU A N 1
ATOM 9163 C CA . LEU A 1 718 ? 8.13291 -71.55598 -88.87834 1.000 34.64222 1052 LEU A CA 1
ATOM 9164 C C . LEU A 1 718 ? 8.32832 -72.60459 -89.96598 1.000 33.96586 1052 LEU A C 1
ATOM 9165 O O . LEU A 1 718 ? 8.13341 -72.32133 -91.15421 1.000 34.02140 1052 LEU A O 1
ATOM 9181 N N . CYS A 1 719 ? 8.72368 -73.81880 -89.58229 1.000 34.09454 1053 CYS A N 1
ATOM 9182 C CA . CYS A 1 719 ? 8.88234 -74.88576 -90.56330 1.000 34.84955 1053 CYS A CA 1
ATOM 9183 C C . CYS A 1 719 ? 7.55263 -75.21309 -91.22736 1.000 33.49213 1053 CYS A C 1
ATOM 9184 O O . CYS A 1 719 ? 7.48792 -75.41698 -92.44462 1.000 35.19175 1053 CYS A O 1
ATOM 9192 N N . LYS A 1 720 ? 6.48092 -75.27550 -90.43812 1.000 35.30324 1054 LYS A N 1
ATOM 9193 C CA . LYS A 1 720 ? 5.14867 -75.48089 -90.99405 1.000 38.96716 1054 LYS A CA 1
ATOM 9194 C C . LYS A 1 720 ? 4.76887 -74.36223 -91.95624 1.000 37.79131 1054 LYS A C 1
ATOM 9195 O O . LYS A 1 720 ? 4.15180 -74.61233 -93.00108 1.000 37.62130 1054 LYS A O 1
ATOM 9214 N N . THR A 1 721 ? 5.12845 -73.12055 -91.61638 1.000 33.38870 1055 THR A N 1
ATOM 9215 C CA . THR A 1 721 ? 4.80558 -71.97743 -92.46357 1.000 33.79448 1055 THR A CA 1
ATOM 9216 C C . THR A 1 721 ? 5.62137 -72.00792 -93.75040 1.000 35.77166 1055 THR A C 1
ATOM 9217 O O . THR A 1 721 ? 5.09125 -71.76164 -94.84141 1.000 35.25715 1055 THR A O 1
ATOM 9228 N N . ILE A 1 722 ? 6.90986 -72.33204 -93.64312 1.000 39.00487 1056 ILE A N 1
ATOM 9229 C CA . ILE A 1 722 ? 7.75158 -72.42999 -94.82899 1.000 41.88944 1056 ILE A CA 1
ATOM 9230 C C . ILE A 1 722 ? 7.19462 -73.47188 -95.79160 1.000 43.48258 1056 ILE A C 1
ATOM 9231 O O . ILE A 1 722 ? 7.21229 -73.28337 -97.01410 1.000 44.44575 1056 ILE A O 1
ATOM 9247 N N . ASN A 1 723 ? 6.70848 -74.59515 -95.26462 1.000 44.65190 1057 ASN A N 1
ATOM 9248 C CA . ASN A 1 723 ? 6.20823 -75.64968 -96.13885 1.000 44.77064 1057 ASN A CA 1
ATOM 9249 C C . ASN A 1 723 ? 4.82784 -75.32430 -96.69509 1.000 45.25502 1057 ASN A C 1
ATOM 9250 O O . ASN A 1 723 ? 4.47926 -75.77415 -97.79361 1.000 45.14150 1057 ASN A O 1
ATOM 9261 N N . ASP A 1 724 ? 4.02482 -74.56986 -95.94669 1.000 42.95827 1058 ASP A N 1
ATOM 9262 C CA . ASP A 1 724 ? 2.72697 -74.14160 -96.45241 1.000 44.41526 1058 ASP A CA 1
ATOM 9263 C C . ASP A 1 724 ? 2.89199 -73.08951 -97.53909 1.000 43.85258 1058 ASP A C 1
ATOM 9264 O O . ASP A 1 724 ? 2.14769 -73.08789 -98.52573 1.000 44.46341 1058 ASP A O 1
ATOM 9273 N N . MET A 1 725 ? 3.87733 -72.20033 -97.38613 1.000 44.85656 1059 MET A N 1
ATOM 9274 C CA . MET A 1 725 ? 4.16306 -71.22160 -98.42746 1.000 46.15065 1059 MET A CA 1
ATOM 9275 C C . MET A 1 725 ? 4.61917 -71.89196 -99.71505 1.000 48.54880 1059 MET A C 1
ATOM 9276 O O . MET A 1 725 ? 4.37502 -71.36381 -100.80618 1.000 50.21350 1059 MET A O 1
ATOM 9290 N N . GLY A 1 726 ? 5.28248 -73.04332 -99.61465 1.000 46.47461 1060 GLY A N 1
ATOM 9291 C CA . GLY A 1 726 ? 5.65668 -73.79772 -100.79518 1.000 46.30276 1060 GLY A CA 1
ATOM 9292 C C . GLY A 1 726 ? 4.87073 -75.08528 -100.94593 1.000 47.46979 1060 GLY A C 1
ATOM 9293 O O . GLY A 1 726 ? 5.41341 -76.10352 -101.38495 1.000 45.78239 1060 GLY A O 1
ATOM 9297 N N . ASN A 1 727 ? 3.57883 -75.04283 -100.60737 1.000 52.66293 1061 ASN A N 1
ATOM 9298 C CA . ASN A 1 727 ? 2.76608 -76.25629 -100.58083 1.000 57.91631 1061 ASN A CA 1
ATOM 9299 C C . ASN A 1 727 ? 2.74334 -76.97338 -101.92945 1.000 57.24426 1061 ASN A C 1
ATOM 9300 O O . ASN A 1 727 ? 2.67420 -78.20708 -101.96804 1.000 59.06246 1061 ASN A O 1
ATOM 9311 N N . THR A 1 728 ? 2.80029 -76.23368 -103.04060 1.000 55.72972 1062 THR A N 1
ATOM 9312 C CA . THR A 1 728 ? 2.75721 -76.85468 -104.36268 1.000 55.68818 1062 THR A CA 1
ATOM 9313 C C . THR A 1 728 ? 4.13856 -77.11631 -104.94611 1.000 52.04859 1062 THR A C 1
ATOM 9314 O O . THR A 1 728 ? 4.27609 -77.96661 -105.83227 1.000 52.49391 1062 THR A O 1
ATOM 9325 N N . THR A 1 729 ? 5.14653 -76.35649 -104.52421 1.000 47.05680 1063 THR A N 1
ATOM 9326 C CA . THR A 1 729 ? 6.50276 -76.48620 -105.03710 1.000 43.11351 1063 THR A CA 1
ATOM 9327 C C . THR A 1 729 ? 7.41077 -77.31718 -104.14060 1.000 39.00224 1063 THR A C 1
ATOM 9328 O O . THR A 1 729 ? 8.50285 -77.69747 -104.57840 1.000 38.30509 1063 THR A O 1
ATOM 9339 N N . GLY A 1 730 ? 6.99297 -77.59364 -102.90534 1.000 36.50749 1064 GLY A N 1
ATOM 9340 C CA . GLY A 1 730 ? 7.81418 -78.30365 -101.94913 1.000 35.16672 1064 GLY A CA 1
ATOM 9341 C C . GLY A 1 730 ? 9.04124 -77.55599 -101.49047 1.000 35.24004 1064 GLY A C 1
ATOM 9342 O O . GLY A 1 730 ? 9.93246 -78.16216 -100.90048 1.000 33.21823 1064 GLY A O 1
ATOM 9346 N N . GLN A 1 731 ? 9.11139 -76.24986 -101.73559 1.000 38.72960 1065 GLN A N 1
ATOM 9347 C CA . GLN A 1 731 ? 10.28528 -75.46253 -101.37937 1.000 39.82088 1065 GLN A CA 1
ATOM 9348 C C . GLN A 1 731 ? 10.01973 -74.00893 -101.74605 1.000 39.54404 1065 GLN A C 1
ATOM 9349 O O . GLN A 1 731 ? 9.12599 -73.70308 -102.54222 1.000 42.11223 1065 GLN A O 1
ATOM 9363 N N . LEU A 1 732 ? 10.79210 -73.11889 -101.13418 1.000 36.54257 1066 LEU A N 1
ATOM 9364 C CA . LEU A 1 732 ? 10.75386 -71.69730 -101.43023 1.000 37.51801 1066 LEU A CA 1
ATOM 9365 C C . LEU A 1 732 ? 12.08281 -71.29885 -102.05732 1.000 36.53821 1066 LEU A C 1
ATOM 9366 O O . LEU A 1 732 ? 13.09309 -71.99639 -101.92845 1.000 37.15752 1066 LEU A O 1
ATOM 9382 N N . LEU A 1 733 ? 12.05480 -70.18732 -102.77975 1.000 35.42149 1067 LEU A N 1
ATOM 9383 C CA . LEU A 1 733 ? 13.24621 -69.59481 -103.37210 1.000 36.39890 1067 LEU A CA 1
ATOM 9384 C C . LEU A 1 733 ? 13.31226 -68.15545 -102.88718 1.000 38.32796 1067 LEU A C 1
ATOM 9385 O O . LEU A 1 733 ? 12.34995 -67.39894 -103.05399 1.000 40.18362 1067 LEU A O 1
ATOM 9401 N N . THR A 1 734 ? 14.42390 -67.78182 -102.26405 1.000 38.06293 1068 THR A N 1
ATOM 9402 C CA . THR A 1 734 ? 14.55419 -66.42778 -101.75523 1.000 38.90697 1068 THR A CA 1
ATOM 9403 C C . THR A 1 734 ? 16.00618 -65.99426 -101.83348 1.000 37.69577 1068 THR A C 1
ATOM 9404 O O . THR A 1 734 ? 16.92052 -66.82194 -101.82166 1.000 37.81128 1068 THR A O 1
ATOM 9415 N N . MET A 1 735 ? 16.20708 -64.68446 -101.91087 1.000 36.76642 1069 MET A N 1
ATOM 9416 C CA . MET A 1 735 ? 17.55061 -64.14006 -101.82103 1.000 37.70745 1069 MET A CA 1
ATOM 9417 C C . MET A 1 735 ? 18.01586 -64.22178 -100.37465 1.000 38.69683 1069 MET A C 1
ATOM 9418 O O . MET A 1 735 ? 17.24288 -63.97874 -99.44400 1.000 41.13002 1069 MET A O 1
ATOM 9432 N N . ALA A 1 736 ? 19.26954 -64.61721 -100.18812 1.000 37.40353 1070 ALA A N 1
ATOM 9433 C CA . ALA A 1 736 ? 19.88874 -64.68797 -98.87441 1.000 36.16081 1070 ALA A CA 1
ATOM 9434 C C . ALA A 1 736 ? 21.26036 -64.03258 -98.95124 1.000 39.43027 1070 ALA A C 1
ATOM 9435 O O . ALA A 1 736 ? 21.78910 -63.77591 -100.03537 1.000 43.03521 1070 ALA A O 1
ATOM 9442 N N . THR A 1 737 ? 21.84965 -63.78657 -97.78658 1.000 37.49799 1071 THR A N 1
ATOM 9443 C CA . THR A 1 737 ? 23.17547 -63.19283 -97.68492 1.000 38.17482 1071 THR A CA 1
ATOM 9444 C C . THR A 1 737 ? 24.15492 -64.23413 -97.16199 1.000 37.52639 1071 THR A C 1
ATOM 9445 O O . THR A 1 737 ? 23.84719 -64.96464 -96.21352 1.000 35.45080 1071 THR A O 1
ATOM 9456 N N . VAL A 1 738 ? 25.32170 -64.30692 -97.79577 1.000 40.50437 1072 VAL A N 1
ATOM 9457 C CA . VAL A 1 738 ? 26.38371 -65.21050 -97.36841 1.000 41.02123 1072 VAL A CA 1
ATOM 9458 C C . VAL A 1 738 ? 27.07401 -64.61607 -96.14981 1.000 41.22243 1072 VAL A C 1
ATOM 9459 O O . VAL A 1 738 ? 27.52097 -63.46381 -96.17764 1.000 41.11762 1072 VAL A O 1
ATOM 9472 N N . LEU A 1 739 ? 27.17078 -65.40255 -95.07961 1.000 40.15347 1073 LEU A N 1
ATOM 9473 C CA . LEU A 1 739 ? 27.77036 -64.94882 -93.82975 1.000 39.64956 1073 LEU A CA 1
ATOM 9474 C C . LEU A 1 739 ? 29.17878 -65.48630 -93.61935 1.000 40.25910 1073 LEU A C 1
ATOM 9475 O O . LEU A 1 739 ? 30.05002 -64.75105 -93.14139 1.000 40.17934 1073 LEU A O 1
ATOM 9491 N N . GLN A 1 740 ? 29.42059 -66.74850 -93.97434 1.000 39.63233 1074 GLN A N 1
ATOM 9492 C CA . GLN A 1 740 ? 30.73310 -67.36629 -93.85212 1.000 41.07257 1074 GLN A CA 1
ATOM 9493 C C . GLN A 1 740 ? 30.93307 -68.33257 -95.01200 1.000 42.67352 1074 GLN A C 1
ATOM 9494 O O . GLN A 1 740 ? 29.98912 -68.99830 -95.44694 1.000 40.67346 1074 GLN A O 1
ATOM 9508 N N . VAL A 1 741 ? 32.16891 -68.42302 -95.48906 1.000 47.66028 1075 VAL A N 1
ATOM 9509 C CA . VAL A 1 741 ? 32.53494 -69.33750 -96.56147 1.000 50.05583 1075 VAL A CA 1
ATOM 9510 C C . VAL A 1 741 ? 33.53550 -70.34592 -96.01764 1.000 48.27293 1075 VAL A C 1
ATOM 9511 O O . VAL A 1 741 ? 34.44020 -69.99308 -95.25274 1.000 49.85204 1075 VAL A O 1
ATOM 9524 N N . TYR A 1 742 ? 33.36062 -71.60372 -96.40662 1.000 43.34444 1076 TYR A N 1
ATOM 9525 C CA . TYR A 1 742 ? 34.24195 -72.68404 -95.99694 1.000 43.40276 1076 TYR A CA 1
ATOM 9526 C C . TYR A 1 742 ? 34.71233 -73.43294 -97.23898 1.000 46.11048 1076 TYR A C 1
ATOM 9527 O O . TYR A 1 742 ? 34.33794 -73.10935 -98.36980 1.000 44.78614 1076 TYR A O 1
ATOM 9545 N N . GLU A 1 743 ? 35.53933 -74.45490 -97.01307 1.000 52.48403 1077 GLU A N 1
ATOM 9546 C CA . GLU A 1 743 ? 36.15818 -75.18473 -98.11409 1.000 57.23307 1077 GLU A CA 1
ATOM 9547 C C . GLU A 1 743 ? 35.13649 -75.93808 -98.96465 1.000 53.72820 1077 GLU A C 1
ATOM 9548 O O . GLU A 1 743 ? 35.32719 -76.07637 -100.17907 1.000 55.86594 1077 GLU A O 1
ATOM 9560 N N . SER A 1 744 ? 34.05731 -76.44084 -98.36170 1.000 46.62448 1078 SER A N 1
ATOM 9561 C CA . SER A 1 744 ? 33.08599 -77.21971 -99.12450 1.000 43.32644 1078 SER A CA 1
ATOM 9562 C C . SER A 1 744 ? 31.65444 -76.88503 -98.71430 1.000 40.34890 1078 SER A C 1
ATOM 9563 O O . SER A 1 744 ? 30.74525 -77.69068 -98.94215 1.000 39.19201 1078 SER A O 1
ATOM 9571 N N . SER A 1 745 ? 31.42934 -75.70319 -98.15146 1.000 40.04259 1079 SER A N 1
ATOM 9572 C CA . SER A 1 745 ? 30.11287 -75.29028 -97.68541 1.000 39.09265 1079 SER A CA 1
ATOM 9573 C C . SER A 1 745 ? 30.18236 -73.79941 -97.39735 1.000 38.04224 1079 SER A C 1
ATOM 9574 O O . SER A 1 745 ? 31.25345 -73.18979 -97.43945 1.000 38.60950 1079 SER A O 1
ATOM 9582 N N . PHE A 1 746 ? 29.02385 -73.21441 -97.12054 1.000 37.29967 1080 PHE A N 1
ATOM 9583 C CA . PHE A 1 746 ? 28.98041 -71.82099 -96.70645 1.000 37.98128 1080 PHE A CA 1
ATOM 9584 C C . PHE A 1 746 ? 27.67085 -71.57349 -95.97847 1.000 36.38344 1080 PHE A C 1
ATOM 9585 O O . PHE A 1 746 ? 26.66911 -72.24997 -96.22612 1.000 33.42413 1080 PHE A O 1
ATOM 9602 N N . ASP A 1 747 ? 27.69689 -70.60030 -95.07436 1.000 38.66954 1081 ASP A N 1
ATOM 9603 C CA . ASP A 1 747 ? 26.53089 -70.23839 -94.28471 1.000 39.10756 1081 ASP A CA 1
ATOM 9604 C C . ASP A 1 747 ? 25.81932 -69.04960 -94.91547 1.000 38.71330 1081 ASP A C 1
ATOM 9605 O O . ASP A 1 747 ? 26.45540 -68.11326 -95.40847 1.000 40.03313 1081 ASP A O 1
ATOM 9614 N N . VAL A 1 748 ? 24.49414 -69.10366 -94.90371 1.000 36.39727 1082 VAL A N 1
ATOM 9615 C CA . VAL A 1 748 ? 23.65422 -68.01304 -95.37066 1.000 36.85411 1082 VAL A CA 1
ATOM 9616 C C . VAL A 1 748 ? 22.68856 -67.67887 -94.24659 1.000 37.34480 1082 VAL A C 1
ATOM 9617 O O . VAL A 1 748 ? 22.33715 -68.53768 -93.43156 1.000 36.70171 1082 VAL A O 1
ATOM 9630 N N . PHE A 1 749 ? 22.26190 -66.42548 -94.19418 1.000 39.54837 1083 PHE A N 1
ATOM 9631 C CA . PHE A 1 749 ? 21.19594 -66.04936 -93.28198 1.000 39.37085 1083 PHE A CA 1
ATOM 9632 C C . PHE A 1 749 ? 20.13538 -65.29383 -94.06429 1.000 37.76001 1083 PHE A C 1
ATOM 9633 O O . PHE A 1 749 ? 20.40468 -64.68999 -95.10844 1.000 36.92215 1083 PHE A O 1
ATOM 9650 N N . ILE A 1 750 ? 18.91293 -65.38445 -93.56341 1.000 37.83324 1084 ILE A N 1
ATOM 9651 C CA . ILE A 1 750 ? 17.74256 -64.84623 -94.24412 1.000 39.08401 1084 ILE A CA 1
ATOM 9652 C C . ILE A 1 750 ? 17.03771 -63.97559 -93.21245 1.000 39.30230 1084 ILE A C 1
ATOM 9653 O O . ILE A 1 750 ? 16.27089 -64.49842 -92.39122 1.000 38.95130 1084 ILE A O 1
ATOM 9669 N N . PRO A 1 751 ? 17.29506 -62.66414 -93.18172 1.000 41.53194 1085 PRO A N 1
ATOM 9670 C CA . PRO A 1 751 ? 16.71196 -61.83761 -92.11086 1.000 42.69135 1085 PRO A CA 1
ATOM 9671 C C . PRO A 1 751 ? 15.19801 -61.87295 -92.08034 1.000 42.52797 1085 PRO A C 1
ATOM 9672 O O . PRO A 1 751 ? 14.60376 -61.68333 -91.01049 1.000 42.53043 1085 PRO A O 1
ATOM 9683 N N . GLU A 1 752 ? 14.55300 -62.10705 -93.22507 1.000 41.04664 1086 GLU A N 1
ATOM 9684 C CA . GLU A 1 752 ? 13.09788 -62.13456 -93.26576 1.000 41.25841 1086 GLU A CA 1
ATOM 9685 C C . GLU A 1 752 ? 12.52530 -63.31333 -92.49597 1.000 39.80696 1086 GLU A C 1
ATOM 9686 O O . GLU A 1 752 ? 11.35854 -63.26724 -92.09149 1.000 39.56281 1086 GLU A O 1
ATOM 9698 N N . PHE A 1 753 ? 13.31202 -64.36902 -92.30133 1.000 40.64426 1087 PHE A N 1
ATOM 9699 C CA . PHE A 1 753 ? 12.88879 -65.52666 -91.53273 1.000 40.91997 1087 PHE A CA 1
ATOM 9700 C C . PHE A 1 753 ? 13.59495 -65.63533 -90.18785 1.000 40.29102 1087 PHE A C 1
ATOM 9701 O O . PHE A 1 753 ? 13.14316 -66.40201 -89.32987 1.000 41.25622 1087 PHE A O 1
ATOM 9718 N N . GLY A 1 754 ? 14.67666 -64.89093 -89.97849 1.000 38.01736 1088 GLY A N 1
ATOM 9719 C CA . GLY A 1 754 ? 15.46088 -65.03044 -88.76295 1.000 35.67883 1088 GLY A CA 1
ATOM 9720 C C . GLY A 1 754 ? 16.11918 -66.38541 -88.62433 1.000 35.56793 1088 GLY A C 1
ATOM 9721 O O . GLY A 1 754 ? 16.12064 -66.96268 -87.52923 1.000 35.19999 1088 GLY A O 1
ATOM 9725 N N . ILE A 1 755 ? 16.67822 -66.91354 -89.71558 1.000 34.23453 1089 ILE A N 1
ATOM 9726 C CA . ILE A 1 755 ? 17.36995 -68.19223 -89.68118 1.000 34.09428 1089 ILE A CA 1
ATOM 9727 C C . ILE A 1 755 ? 18.73045 -68.06004 -90.34882 1.000 32.99584 1089 ILE A C 1
ATOM 9728 O O . ILE A 1 755 ? 18.97209 -67.18227 -91.18098 1.000 33.86779 1089 ILE A O 1
ATOM 9744 N N . GLU A 1 756 ? 19.62268 -68.95628 -89.94856 1.000 32.66041 1090 GLU A N 1
ATOM 9745 C CA . GLU A 1 756 ? 20.96804 -69.07326 -90.48867 1.000 34.24627 1090 GLU A CA 1
ATOM 9746 C C . GLU A 1 756 ? 21.19838 -70.55347 -90.74714 1.000 34.66334 1090 GLU A C 1
ATOM 9747 O O . GLU A 1 756 ? 21.00044 -71.37389 -89.84539 1.000 34.64788 1090 GLU A O 1
ATOM 9759 N N . LYS A 1 757 ? 21.57780 -70.89926 -91.97572 1.000 34.60271 1091 LYS A N 1
ATOM 9760 C CA . LYS A 1 757 ? 21.71223 -72.29327 -92.37449 1.000 34.37411 1091 LYS A CA 1
ATOM 9761 C C . LYS A 1 757 ? 22.91151 -72.44420 -93.29809 1.000 36.71122 1091 LYS A C 1
ATOM 9762 O O . LYS A 1 757 ? 23.47872 -71.46268 -93.78325 1.000 38.60550 1091 LYS A O 1
ATOM 9781 N N . ARG A 1 758 ? 23.28418 -73.69522 -93.55519 1.000 35.99778 1092 ARG A N 1
ATOM 9782 C CA . ARG A 1 758 ? 24.51823 -74.01620 -94.25739 1.000 36.78326 1092 ARG A CA 1
ATOM 9783 C C . ARG A 1 758 ? 24.23177 -74.75514 -95.55606 1.000 36.99555 1092 ARG A C 1
ATOM 9784 O O . ARG A 1 758 ? 23.54700 -75.78383 -95.55628 1.000 34.98206 1092 ARG A O 1
ATOM 9805 N N . VAL A 1 759 ? 24.77403 -74.23171 -96.65373 1.000 38.10093 1093 VAL A N 1
ATOM 9806 C CA . VAL A 1 759 ? 24.75015 -74.90700 -97.94463 1.000 37.41985 1093 VAL A CA 1
ATOM 9807 C C . VAL A 1 759 ? 25.94417 -75.84900 -98.01317 1.000 37.55322 1093 VAL A C 1
ATOM 9808 O O . VAL A 1 759 ? 27.08845 -75.43249 -97.79388 1.000 37.64595 1093 VAL A O 1
ATOM 9821 N N . HIS A 1 760 ? 25.67880 -77.12088 -98.29709 1.000 36.57125 1094 HIS A N 1
ATOM 9822 C CA . HIS A 1 760 ? 26.71551 -78.14084 -98.37750 1.000 38.16548 1094 HIS A CA 1
ATOM 9823 C C . HIS A 1 760 ? 27.00257 -78.49426 -99.83097 1.000 38.04283 1094 HIS A C 1
ATOM 9824 O O . HIS A 1 760 ? 26.08028 -78.78799 -100.59944 1.000 37.49962 1094 HIS A O 1
ATOM 9839 N N . GLY A 1 761 ? 28.28502 -78.47657 -100.19941 1.000 38.74855 1095 GLY A N 1
ATOM 9840 C CA . GLY A 1 761 ? 28.65485 -78.80776 -101.56400 1.000 39.97779 1095 GLY A CA 1
ATOM 9841 C C . GLY A 1 761 ? 28.22823 -80.20822 -101.96146 1.000 39.81656 1095 GLY A C 1
ATOM 9842 O O . GLY A 1 761 ? 27.84420 -80.44684 -103.10916 1.000 40.46921 1095 GLY A O 1
ATOM 9846 N N . ASP A 1 762 ? 28.28638 -81.15320 -101.02132 1.000 38.44647 1096 ASP A N 1
ATOM 9847 C CA . ASP A 1 762 ? 27.93720 -82.53643 -101.31827 1.000 39.62871 1096 ASP A CA 1
ATOM 9848 C C . ASP A 1 762 ? 26.43396 -82.75787 -101.42808 1.000 39.61047 1096 ASP A C 1
ATOM 9849 O O . ASP A 1 762 ? 25.99886 -83.90731 -101.52310 1.000 39.61474 1096 ASP A O 1
ATOM 9858 N N . GLN A 1 763 ? 25.63040 -81.69835 -101.38919 1.000 40.72783 1097 GLN A N 1
ATOM 9859 C CA . GLN A 1 763 ? 24.20529 -81.80186 -101.67981 1.000 40.29993 1097 GLN A CA 1
ATOM 9860 C C . GLN A 1 763 ? 23.83435 -81.01221 -102.92635 1.000 39.07305 1097 GLN A C 1
ATOM 9861 O O . GLN A 1 763 ? 22.64514 -80.89236 -103.24769 1.000 39.62852 1097 GLN A O 1
ATOM 9875 N N . LEU A 1 764 ? 24.82706 -80.50249 -103.65259 1.000 42.18342 1098 LEU A N 1
ATOM 9876 C CA . LEU A 1 764 ? 24.62542 -79.75673 -104.87863 1.000 41.10009 1098 LEU A CA 1
ATOM 9877 C C . LEU A 1 764 ? 25.17587 -80.53161 -106.07412 1.000 40.34858 1098 LEU A C 1
ATOM 9878 O O . LEU A 1 764 ? 26.15883 -81.26847 -105.94640 1.000 39.56152 1098 LEU A O 1
ATOM 9894 N N . PRO A 1 765 ? 24.56441 -80.38592 -107.25612 1.000 43.49873 1099 PRO A N 1
ATOM 9895 C CA . PRO A 1 765 ? 25.08810 -81.07299 -108.44792 1.000 43.76046 1099 PRO A CA 1
ATOM 9896 C C . PRO A 1 765 ? 26.35962 -80.42088 -108.96566 1.000 44.28783 1099 PRO A C 1
ATOM 9897 O O . PRO A 1 765 ? 26.32293 -79.63225 -109.91680 1.000 44.67851 1099 PRO A O 1
ATOM 9908 N N . LEU A 1 766 ? 27.48899 -80.75713 -108.35140 1.000 43.90658 1100 LEU A N 1
ATOM 9909 C CA . LEU A 1 766 ? 28.76944 -80.14726 -108.66478 1.000 43.96128 1100 LEU A CA 1
ATOM 9910 C C . LEU A 1 766 ? 29.70408 -81.14822 -109.32959 1.000 46.37123 1100 LEU A C 1
ATOM 9911 O O . LEU A 1 766 ? 29.56200 -82.36454 -109.18200 1.000 46.73659 1100 LEU A O 1
ATOM 9927 N N . ILE A 1 767 ? 30.67928 -80.60811 -110.05520 1.000 47.89975 1101 ILE A N 1
ATOM 9928 C CA . ILE A 1 767 ? 31.80654 -81.39517 -110.54187 1.000 49.28282 1101 ILE A CA 1
ATOM 9929 C C . ILE A 1 767 ? 32.98022 -81.29764 -109.57839 1.000 49.09960 1101 ILE A C 1
ATOM 9930 O O . ILE A 1 767 ? 33.66143 -82.29026 -109.31315 1.000 49.31126 1101 ILE A O 1
ATOM 9946 N N . LYS A 1 768 ? 33.21951 -80.10781 -109.03909 1.000 48.39999 1102 LYS A N 1
ATOM 9947 C CA . LYS A 1 768 ? 34.25979 -79.89785 -108.04447 1.000 48.50979 1102 LYS A CA 1
ATOM 9948 C C . LYS A 1 768 ? 33.98433 -78.56958 -107.35375 1.000 46.84092 1102 LYS A C 1
ATOM 9949 O O . LYS A 1 768 ? 32.99231 -77.89147 -107.63432 1.000 45.51042 1102 LYS A O 1
ATOM 9961 N N . ALA A 1 769 ? 34.88096 -78.20519 -106.44446 1.000 47.39318 1103 ALA A N 1
ATOM 9962 C CA . ALA A 1 769 ? 34.85809 -76.90750 -105.79328 1.000 46.69782 1103 ALA A CA 1
ATOM 9963 C C . ALA A 1 769 ? 36.29858 -76.53778 -105.48480 1.000 49.69130 1103 ALA A C 1
ATOM 9964 O O . ALA A 1 769 ? 37.13152 -77.41051 -105.22624 1.000 51.73280 1103 ALA A O 1
ATOM 9971 N N . GLU A 1 770 ? 36.58759 -75.24198 -105.52111 1.000 50.34612 1104 GLU A N 1
ATOM 9972 C CA . GLU A 1 770 ? 37.90848 -74.73327 -105.18306 1.000 53.58559 1104 GLU A CA 1
ATOM 9973 C C . GLU A 1 770 ? 37.75672 -73.62381 -104.15738 1.000 52.16943 1104 GLU A C 1
ATOM 9974 O O . GLU A 1 770 ? 36.85817 -72.78237 -104.26160 1.000 51.06182 1104 GLU A O 1
ATOM 9986 N N . PHE A 1 771 ? 38.64478 -73.62694 -103.17223 1.000 53.34471 1105 PHE A N 1
ATOM 9987 C CA . PHE A 1 771 ? 38.54363 -72.73959 -102.02597 1.000 55.56223 1105 PHE A CA 1
ATOM 9988 C C . PHE A 1 771 ? 39.80822 -71.90660 -101.90422 1.000 60.59037 1105 PHE A C 1
ATOM 9989 O O . PHE A 1 771 ? 40.91977 -72.44608 -101.91434 1.000 59.64805 1105 PHE A O 1
ATOM 10006 N N . ASP A 1 772 ? 39.62755 -70.59454 -101.79208 1.000 68.16308 1106 ASP A N 1
ATOM 10007 C CA . ASP A 1 772 ? 40.71863 -69.63944 -101.62253 1.000 76.20922 1106 ASP A CA 1
ATOM 10008 C C . ASP A 1 772 ? 40.63493 -69.14179 -100.18395 1.000 79.29132 1106 ASP A C 1
ATOM 10009 O O . ASP A 1 772 ? 39.85044 -68.24018 -99.87442 1.000 75.72831 1106 ASP A O 1
ATOM 10018 N N . GLY A 1 773 ? 41.45080 -69.73385 -99.30783 1.000 84.28521 1107 GLY A N 1
ATOM 10019 C CA . GLY A 1 773 ? 41.39232 -69.42146 -97.89092 1.000 89.10766 1107 GLY A CA 1
ATOM 10020 C C . GLY A 1 773 ? 41.88407 -68.03566 -97.53696 1.000 92.42227 1107 GLY A C 1
ATOM 10021 O O . GLY A 1 773 ? 41.50521 -67.50434 -96.48748 1.000 92.74051 1107 GLY A O 1
ATOM 10025 N N . THR A 1 774 ? 42.72525 -67.43966 -98.38242 1.000 94.08804 1108 THR A N 1
ATOM 10026 C CA . THR A 1 774 ? 43.20878 -66.09192 -98.10997 1.000 95.14278 1108 THR A CA 1
ATOM 10027 C C . THR A 1 774 ? 42.12180 -65.06013 -98.38414 1.000 91.41155 1108 THR A C 1
ATOM 10028 O O . THR A 1 774 ? 41.90780 -64.14436 -97.58103 1.000 94.16441 1108 THR A O 1
ATOM 10039 N N . ASN A 1 775 ? 41.42079 -65.19775 -99.50705 1.000 85.14190 1109 ASN A N 1
ATOM 10040 C CA . ASN A 1 775 ? 40.39567 -64.24479 -99.90089 1.000 82.11187 1109 ASN A CA 1
ATOM 10041 C C . ASN A 1 775 ? 38.99786 -64.65241 -99.45532 1.000 77.11880 1109 ASN A C 1
ATOM 10042 O O . ASN A 1 775 ? 38.04980 -63.89561 -99.68388 1.000 72.36483 1109 ASN A O 1
ATOM 10053 N N . ARG A 1 776 ? 38.84469 -65.80555 -98.80183 1.000 82.33407 1110 ARG A N 1
ATOM 10054 C CA . ARG A 1 776 ? 37.53625 -66.26040 -98.33282 1.000 82.54538 1110 ARG A CA 1
ATOM 10055 C C . ARG A 1 776 ? 36.54100 -66.31890 -99.49679 1.000 76.09389 1110 ARG A C 1
ATOM 10056 O O . ARG A 1 776 ? 35.47604 -65.69927 -99.47560 1.000 78.09971 1110 ARG A O 1
ATOM 10077 N N . VAL A 1 777 ? 36.89953 -67.10239 -100.51029 1.000 66.97484 1111 VAL A N 1
ATOM 10078 C CA . VAL A 1 777 ? 36.09614 -67.22842 -101.72252 1.000 59.70633 1111 VAL A CA 1
ATOM 10079 C C . VAL A 1 777 ? 36.00488 -68.70122 -102.08657 1.000 54.37004 1111 VAL A C 1
ATOM 10080 O O . VAL A 1 777 ? 37.02652 -69.38610 -102.20210 1.000 53.79541 1111 VAL A O 1
ATOM 10093 N N . LEU A 1 778 ? 34.78217 -69.18301 -102.27111 1.000 50.45810 1112 LEU A N 1
ATOM 10094 C CA . LEU A 1 778 ? 34.51610 -70.55401 -102.67447 1.000 49.74104 1112 LEU A CA 1
ATOM 10095 C C . LEU A 1 778 ? 33.98339 -70.54071 -104.09820 1.000 49.93136 1112 LEU A C 1
ATOM 10096 O O . LEU A 1 778 ? 33.01102 -69.83987 -104.39452 1.000 47.39286 1112 LEU A O 1
ATOM 10112 N N . GLU A 1 779 ? 34.62985 -71.29303 -104.97843 1.000 56.04876 1113 GLU A N 1
ATOM 10113 C CA . GLU A 1 779 ? 34.22596 -71.37264 -106.37708 1.000 59.29924 1113 GLU A CA 1
ATOM 10114 C C . GLU A 1 779 ? 33.57922 -72.73109 -106.60900 1.000 57.33368 1113 GLU A C 1
ATOM 10115 O O . GLU A 1 779 ? 34.24675 -73.76867 -106.53191 1.000 60.67164 1113 GLU A O 1
ATOM 10127 N N . LEU A 1 780 ? 32.27644 -72.71589 -106.87599 1.000 49.19260 1114 LEU A N 1
ATOM 10128 C CA . LEU A 1 780 ? 31.52924 -73.92434 -107.18528 1.000 44.18896 1114 LEU A CA 1
ATOM 10129 C C . LEU A 1 780 ? 31.62008 -74.19472 -108.68243 1.000 43.21050 1114 LEU A C 1
ATOM 10130 O O . LEU A 1 780 ? 31.36289 -73.30137 -109.49488 1.000 42.63282 1114 LEU A O 1
ATOM 10146 N N . HIS A 1 781 ? 31.98134 -75.42317 -109.04554 1.000 44.75728 1115 HIS A N 1
ATOM 10147 C CA . HIS A 1 781 ? 31.99116 -75.85094 -110.44449 1.000 45.55414 1115 HIS A CA 1
ATOM 10148 C C . HIS A 1 781 ? 30.73313 -76.68434 -110.65689 1.000 45.06569 1115 HIS A C 1
ATOM 10149 O O . HIS A 1 781 ? 30.66920 -77.85069 -110.25949 1.000 46.31712 1115 HIS A O 1
ATOM 10163 N N . TRP A 1 782 ? 29.72912 -76.07620 -111.27727 1.000 42.79097 1116 TRP A N 1
ATOM 10164 C CA . TRP A 1 782 ? 28.42335 -76.69947 -111.38662 1.000 42.34940 1116 TRP A CA 1
ATOM 10165 C C . TRP A 1 782 ? 28.36090 -77.69069 -112.54075 1.000 42.95342 1116 TRP A C 1
ATOM 10166 O O . TRP A 1 782 ? 29.05298 -77.55043 -113.55446 1.000 44.31328 1116 TRP A O 1
ATOM 10187 N N . GLN A 1 783 ? 27.49367 -78.68415 -112.38525 1.000 42.56990 1117 GLN A N 1
ATOM 10188 C CA . GLN A 1 783 ? 27.07554 -79.50520 -113.51103 1.000 45.67287 1117 GLN A CA 1
ATOM 10189 C C . GLN A 1 783 ? 26.07130 -78.71203 -114.33663 1.000 45.31158 1117 GLN A C 1
ATOM 10190 O O . GLN A 1 783 ? 24.98779 -78.39598 -113.82999 1.000 42.82204 1117 GLN A O 1
ATOM 10204 N N . PRO A 1 784 ? 26.37766 -78.36208 -115.58489 1.000 47.86248 1118 PRO A N 1
ATOM 10205 C CA . PRO A 1 784 ? 25.44020 -77.53396 -116.35138 1.000 49.26864 1118 PRO A CA 1
ATOM 10206 C C . PRO A 1 784 ? 24.10323 -78.23821 -116.53088 1.000 50.93732 1118 PRO A C 1
ATOM 10207 O O . PRO A 1 784 ? 24.04037 -79.45184 -116.73951 1.000 51.93268 1118 PRO A O 1
ATOM 10218 N N . GLY A 1 785 ? 23.02634 -77.46348 -116.41247 1.000 52.32321 1119 GLY A N 1
ATOM 10219 C CA . GLY A 1 785 ? 21.69430 -77.94036 -116.71318 1.000 53.58740 1119 GLY A CA 1
ATOM 10220 C C . GLY A 1 785 ? 21.02066 -78.76706 -115.63903 1.000 53.51454 1119 GLY A C 1
ATOM 10221 O O . GLY A 1 785 ? 19.87271 -79.18353 -115.84001 1.000 56.39811 1119 GLY A O 1
ATOM 10225 N N . VAL A 1 786 ? 21.68320 -79.03058 -114.51612 1.000 48.37937 1120 VAL A N 1
ATOM 10226 C CA . VAL A 1 786 ? 21.12474 -79.85997 -113.45112 1.000 45.22083 1120 VAL A CA 1
ATOM 10227 C C . VAL A 1 786 ? 20.50185 -78.95357 -112.39515 1.000 43.35785 1120 VAL A C 1
ATOM 10228 O O . VAL A 1 786 ? 21.20376 -78.18102 -111.73227 1.000 43.72723 1120 VAL A O 1
ATOM 10241 N N . ASP A 1 787 ? 19.18664 -79.06298 -112.22218 1.000 41.89520 1121 ASP A N 1
ATOM 10242 C CA . ASP A 1 787 ? 18.46531 -78.20685 -111.28751 1.000 40.62001 1121 ASP A CA 1
ATOM 10243 C C . ASP A 1 787 ? 18.73869 -78.65471 -109.85381 1.000 38.10531 1121 ASP A C 1
ATOM 10244 O O . ASP A 1 787 ? 18.52476 -79.82391 -109.50877 1.000 36.90471 1121 ASP A O 1
ATOM 10253 N N . SER A 1 788 ? 19.23007 -77.72082 -109.02629 1.000 37.47125 1122 SER A N 1
ATOM 10254 C CA . SER A 1 788 ? 19.46633 -78.00682 -107.61541 1.000 38.49420 1122 SER A CA 1
ATOM 10255 C C . SER A 1 788 ? 18.17146 -78.33097 -106.89024 1.000 39.56433 1122 SER A C 1
ATOM 10256 O O . SER A 1 788 ? 18.18085 -79.06088 -105.89266 1.000 40.19836 1122 SER A O 1
ATOM 10264 N N . ALA A 1 789 ? 17.05674 -77.75707 -107.34702 1.000 39.53936 1123 ALA A N 1
ATOM 10265 C CA . ALA A 1 789 ? 15.78915 -77.94329 -106.65531 1.000 40.50707 1123 ALA A CA 1
ATOM 10266 C C . ALA A 1 789 ? 15.36229 -79.40087 -106.66303 1.000 41.89161 1123 ALA A C 1
ATOM 10267 O O . ALA A 1 789 ? 14.67261 -79.84759 -105.74702 1.000 42.10428 1123 ALA A O 1
ATOM 10274 N N . THR A 1 790 ? 15.74727 -80.15426 -107.68634 1.000 43.40438 1124 THR A N 1
ATOM 10275 C CA . THR A 1 790 ? 15.30384 -81.53367 -107.83276 1.000 43.88490 1124 THR A CA 1
ATOM 10276 C C . THR A 1 790 ? 16.46160 -82.52085 -107.75283 1.000 45.04002 1124 THR A C 1
ATOM 10277 O O . THR A 1 790 ? 16.25710 -83.72044 -107.96653 1.000 46.65182 1124 THR A O 1
ATOM 10288 N N . PHE A 1 791 ? 17.67038 -82.05260 -107.45823 1.000 43.83436 1125 PHE A N 1
ATOM 10289 C CA . PHE A 1 791 ? 18.83173 -82.93065 -107.46803 1.000 43.97584 1125 PHE A CA 1
ATOM 10290 C C . PHE A 1 791 ? 18.82921 -83.84379 -106.24920 1.000 43.31771 1125 PHE A C 1
ATOM 10291 O O . PHE A 1 791 ? 18.61289 -83.39487 -105.12052 1.000 42.02290 1125 PHE A O 1
ATOM 10308 N N . ILE A 1 792 ? 19.07238 -85.12794 -106.47928 1.000 43.61249 1126 ILE A N 1
ATOM 10309 C CA . ILE A 1 792 ? 19.18722 -86.11105 -105.40919 1.000 43.82228 1126 ILE A CA 1
ATOM 10310 C C . ILE A 1 792 ? 20.62280 -86.62690 -105.41083 1.000 42.60801 1126 ILE A C 1
ATOM 10311 O O . ILE A 1 792 ? 21.01010 -87.36951 -106.32556 1.000 42.89453 1126 ILE A O 1
ATOM 10327 N N . PRO A 1 793 ? 21.45025 -86.25699 -104.43194 1.000 42.80523 1127 PRO A N 1
ATOM 10328 C CA . PRO A 1 793 ? 22.81900 -86.78398 -104.39296 1.000 45.01237 1127 PRO A CA 1
ATOM 10329 C C . PRO A 1 793 ? 22.80712 -88.30465 -104.40294 1.000 47.53943 1127 PRO A C 1
ATOM 10330 O O . PRO A 1 793 ? 21.97495 -88.94013 -103.75337 1.000 47.81222 1127 PRO A O 1
ATOM 10341 N N . ALA A 1 794 ? 23.76422 -88.88753 -105.12749 1.000 51.29551 1128 ALA A N 1
ATOM 10342 C CA . ALA A 1 794 ? 23.80408 -90.33939 -105.26552 1.000 54.16278 1128 ALA A CA 1
ATOM 10343 C C . ALA A 1 794 ? 23.87082 -91.03045 -103.91000 1.000 54.77417 1128 ALA A C 1
ATOM 10344 O O . ALA A 1 794 ? 23.23133 -92.06941 -103.70287 1.000 55.64631 1128 ALA A O 1
ATOM 10351 N N . ASP A 1 795 ? 24.64042 -90.47354 -102.97387 1.000 53.14429 1129 ASP A N 1
ATOM 10352 C CA . ASP A 1 795 ? 24.82024 -91.12027 -101.68154 1.000 53.37415 1129 ASP A CA 1
ATOM 10353 C C . ASP A 1 795 ? 23.58310 -91.04387 -100.79721 1.000 51.13778 1129 ASP A C 1
ATOM 10354 O O . ASP A 1 795 ? 23.56008 -91.69876 -99.74931 1.000 52.70144 1129 ASP A O 1
ATOM 10363 N N . GLU A 1 796 ? 22.55797 -90.28778 -101.19047 1.000 47.34205 1130 GLU A N 1
ATOM 10364 C CA . GLU A 1 796 ? 21.34423 -90.15882 -100.39380 1.000 45.97153 1130 GLU A CA 1
ATOM 10365 C C . GLU A 1 796 ? 20.21789 -91.07180 -100.86315 1.000 48.00267 1130 GLU A C 1
ATOM 10366 O O . GLU A 1 796 ? 19.11947 -91.01462 -100.30090 1.000 47.91512 1130 GLU A O 1
ATOM 10378 N N . LYS A 1 797 ? 20.45830 -91.91120 -101.86908 1.000 51.23254 1131 LYS A N 1
ATOM 10379 C CA . LYS A 1 797 ? 19.51215 -92.95766 -102.23573 1.000 56.05873 1131 LYS A CA 1
ATOM 10380 C C . LYS A 1 797 ? 19.72101 -94.22778 -101.42310 1.000 58.42782 1131 LYS A C 1
ATOM 10381 O O . LYS A 1 797 ? 18.92211 -95.16355 -101.53931 1.000 59.53160 1131 LYS A O 1
ATOM 10400 N N . ASN A 1 798 ? 20.77323 -94.26670 -100.61462 1.000 60.81987 1132 ASN A N 1
ATOM 10401 C CA . ASN A 1 798 ? 20.98551 -95.34304 -99.65883 1.000 63.10725 1132 ASN A CA 1
ATOM 10402 C C . ASN A 1 798 ? 19.83238 -95.37754 -98.66096 1.000 60.79605 1132 ASN A C 1
ATOM 10403 O O . ASN A 1 798 ? 19.43428 -94.32336 -98.14754 1.000 59.36891 1132 ASN A O 1
ATOM 10414 N N . PRO A 1 799 ? 19.26726 -96.55134 -98.35737 1.000 59.59812 1133 PRO A N 1
ATOM 10415 C CA . PRO A 1 799 ? 18.23295 -96.60813 -97.30874 1.000 58.44897 1133 PRO A CA 1
ATOM 10416 C C . PRO A 1 799 ? 18.72905 -96.17730 -95.93461 1.000 56.17201 1133 PRO A C 1
ATOM 10417 O O . PRO A 1 799 ? 17.90229 -95.98314 -95.03453 1.000 58.16730 1133 PRO A O 1
ATOM 10428 N N . LYS A 1 800 ? 20.03996 -96.01537 -95.74602 1.000 52.11890 1134 LYS A N 1
ATOM 10429 C CA . LYS A 1 800 ? 20.57826 -95.47193 -94.50588 1.000 50.52209 1134 LYS A CA 1
ATOM 10430 C C . LYS A 1 800 ? 20.54656 -93.95050 -94.46851 1.000 47.36487 1134 LYS A C 1
ATOM 10431 O O . LYS A 1 800 ? 20.81689 -93.36458 -93.41425 1.000 47.09296 1134 LYS A O 1
ATOM 10435 N N . SER A 1 801 ? 20.25167 -93.30147 -95.58985 1.000 45.88836 1135 SER A N 1
ATOM 10436 C CA . SER A 1 801 ? 20.19578 -91.84944 -95.62653 1.000 44.69816 1135 SER A CA 1
ATOM 10437 C C . SER A 1 801 ? 18.93383 -91.33384 -94.94319 1.000 45.03933 1135 SER A C 1
ATOM 10438 O O . SER A 1 801 ? 17.87020 -91.95983 -94.99294 1.000 44.64342 1135 SER A O 1
ATOM 10446 N N . TYR A 1 802 ? 19.06686 -90.16627 -94.30321 1.000 41.63415 1136 TYR A N 1
ATOM 10447 C CA . TYR A 1 802 ? 17.91268 -89.46747 -93.74807 1.000 42.38080 1136 TYR A CA 1
ATOM 10448 C C . TYR A 1 802 ? 16.83162 -89.24334 -94.79725 1.000 41.73956 1136 TYR A C 1
ATOM 10449 O O . TYR A 1 802 ? 15.64431 -89.16592 -94.46174 1.000 41.34883 1136 TYR A O 1
ATOM 10467 N N . ARG A 1 803 ? 17.22266 -89.11156 -96.06816 1.000 41.81053 1137 ARG A N 1
ATOM 10468 C CA . ARG A 1 803 ? 16.24920 -88.84925 -97.12158 1.000 45.05233 1137 ARG A CA 1
ATOM 10469 C C . ARG A 1 803 ? 15.16325 -89.91127 -97.17279 1.000 44.98354 1137 ARG A C 1
ATOM 10470 O O . ARG A 1 803 ? 14.01192 -89.60691 -97.50799 1.000 42.25329 1137 ARG A O 1
ATOM 10491 N N . ASN A 1 804 ? 15.50764 -91.15754 -96.84593 1.000 50.38918 1138 ASN A N 1
ATOM 10492 C CA . ASN A 1 804 ? 14.54157 -92.24444 -96.93679 1.000 55.24669 1138 ASN A CA 1
ATOM 10493 C C . ASN A 1 804 ? 13.37102 -92.03505 -95.98797 1.000 56.41555 1138 ASN A C 1
ATOM 10494 O O . ASN A 1 804 ? 12.26693 -92.52645 -96.24503 1.000 59.05562 1138 ASN A O 1
ATOM 10505 N N . SER A 1 805 ? 13.58726 -91.30452 -94.90040 1.000 55.26458 1139 SER A N 1
ATOM 10506 C CA . SER A 1 805 ? 12.55232 -91.02004 -93.91585 1.000 56.35521 1139 SER A CA 1
ATOM 10507 C C . SER A 1 805 ? 11.85105 -89.68800 -94.15500 1.000 53.98973 1139 SER A C 1
ATOM 10508 O O . SER A 1 805 ? 10.99214 -89.30271 -93.35454 1.000 54.74828 1139 SER A O 1
ATOM 10516 N N . ILE A 1 806 ? 12.18448 -88.97970 -95.23489 1.000 51.07451 1140 ILE A N 1
ATOM 10517 C CA . ILE A 1 806 ? 11.50991 -87.72485 -95.53314 1.000 49.26834 1140 ILE A CA 1
ATOM 10518 C C . ILE A 1 806 ? 10.09872 -88.01122 -96.01577 1.000 46.28417 1140 ILE A C 1
ATOM 10519 O O . ILE A 1 806 ? 9.88959 -88.78861 -96.95663 1.000 46.39817 1140 ILE A O 1
ATOM 10535 N N . LYS A 1 807 ? 9.11737 -87.40114 -95.35251 1.000 43.71089 1141 LYS A N 1
ATOM 10536 C CA . LYS A 1 807 ? 7.71988 -87.59208 -95.71812 1.000 44.05044 1141 LYS A CA 1
ATOM 10537 C C . LYS A 1 807 ? 7.29171 -86.65267 -96.84237 1.000 42.33418 1141 LYS A C 1
ATOM 10538 O O . LYS A 1 807 ? 6.37408 -86.98131 -97.60095 1.000 44.23283 1141 LYS A O 1
ATOM 10557 N N . ASN A 1 808 ? 7.87630 -85.45765 -96.91916 1.000 39.07682 1142 ASN A N 1
ATOM 10558 C CA . ASN A 1 808 ? 7.51782 -84.47408 -97.94301 1.000 37.19262 1142 ASN A CA 1
ATOM 10559 C C . ASN A 1 808 ? 8.58271 -84.50551 -99.03753 1.000 36.46729 1142 ASN A C 1
ATOM 10560 O O . ASN A 1 808 ? 9.44802 -83.63628 -99.13148 1.000 36.28506 1142 ASN A O 1
ATOM 10571 N N . LYS A 1 809 ? 8.48824 -85.51431 -99.90468 1.000 37.16035 1143 LYS A N 1
ATOM 10572 C CA . LYS A 1 809 ? 9.55157 -85.77832 -100.86545 1.000 39.72991 1143 LYS A CA 1
ATOM 10573 C C . LYS A 1 809 ? 9.45948 -84.95756 -102.14999 1.000 40.70237 1143 LYS A C 1
ATOM 10574 O O . LYS A 1 809 ? 10.45627 -84.86859 -102.87440 1.000 42.50242 1143 LYS A O 1
ATOM 10593 N N . PHE A 1 810 ? 8.33254 -84.31357 -102.43693 1.000 40.25952 1144 PHE A N 1
ATOM 10594 C CA . PHE A 1 810 ? 8.14919 -83.72427 -103.75695 1.000 41.31392 1144 PHE A CA 1
ATOM 10595 C C . PHE A 1 810 ? 8.77710 -82.33832 -103.83774 1.000 41.82783 1144 PHE A C 1
ATOM 10596 O O . PHE A 1 810 ? 8.57159 -81.49457 -102.95761 1.000 41.46565 1144 PHE A O 1
ATOM 10613 N N A ARG A 1 811 ? 9.57063 -82.11982 -104.88903 0.611 43.13936 1145 ARG A N 1
ATOM 10614 N N B ARG A 1 811 ? 9.54466 -82.10711 -104.90379 0.389 43.19153 1145 ARG A N 1
ATOM 10615 C CA A ARG A 1 811 ? 10.16324 -80.82333 -105.18707 0.611 43.79306 1145 ARG A CA 1
ATOM 10616 C CA B ARG A 1 811 ? 10.17270 -80.81816 -105.17022 0.389 43.73759 1145 ARG A CA 1
ATOM 10617 C C A ARG A 1 811 ? 9.88175 -80.46688 -106.63885 0.611 43.81204 1145 ARG A C 1
ATOM 10618 C C B ARG A 1 811 ? 9.92881 -80.44769 -106.62875 0.389 43.76647 1145 ARG A C 1
ATOM 10619 O O A ARG A 1 811 ? 10.17961 -81.25245 -107.54468 0.611 43.83566 1145 ARG A O 1
ATOM 10620 O O B ARG A 1 811 ? 10.29414 -81.20646 -107.53271 0.389 43.77981 1145 ARG A O 1
ATOM 10661 N N . SER A 1 812 ? 9.32279 -79.28271 -106.85316 1.000 43.18005 1146 SER A N 1
ATOM 10662 C CA . SER A 1 812 ? 9.13042 -78.74527 -108.19227 1.000 45.00218 1146 SER A CA 1
ATOM 10663 C C . SER A 1 812 ? 10.45864 -78.23053 -108.75193 1.000 42.47144 1146 SER A C 1
ATOM 10664 O O . SER A 1 812 ? 11.47231 -78.15796 -108.05206 1.000 41.29724 1146 SER A O 1
ATOM 10672 N N . THR A 1 813 ? 10.45942 -77.89339 -110.03977 1.000 41.61129 1147 THR A N 1
ATOM 10673 C CA . THR A 1 813 ? 11.64824 -77.28574 -110.61553 1.000 42.59151 1147 THR A CA 1
ATOM 10674 C C . THR A 1 813 ? 11.81035 -75.85933 -110.08399 1.000 43.85202 1147 THR A C 1
ATOM 10675 O O . THR A 1 813 ? 10.84871 -75.21729 -109.65007 1.000 43.50656 1147 THR A O 1
ATOM 10686 N N . ALA A 1 814 ? 13.04536 -75.35187 -110.15006 1.000 46.26053 1148 ALA A N 1
ATOM 10687 C CA . ALA A 1 814 ? 13.31328 -73.98563 -109.70529 1.000 46.41431 1148 ALA A CA 1
ATOM 10688 C C . ALA A 1 814 ? 12.47766 -72.97257 -110.47906 1.000 46.95456 1148 ALA A C 1
ATOM 10689 O O . ALA A 1 814 ? 11.99932 -71.98287 -109.90944 1.000 45.49927 1148 ALA A O 1
ATOM 10696 N N . ALA A 1 815 ? 12.31118 -73.19176 -111.78568 1.000 45.43768 1149 ALA A N 1
ATOM 10697 C CA . ALA A 1 815 ? 11.53846 -72.26438 -112.60354 1.000 46.92528 1149 ALA A CA 1
ATOM 10698 C C . ALA A 1 815 ? 10.11016 -72.12761 -112.09127 1.000 47.20573 1149 ALA A C 1
ATOM 10699 O O . ALA A 1 815 ? 9.56573 -71.01886 -112.04544 1.000 46.36435 1149 ALA A O 1
ATOM 10706 N N . GLU A 1 816 ? 9.48472 -73.24020 -111.69828 1.000 49.63827 1150 GLU A N 1
ATOM 10707 C CA . GLU A 1 816 ? 8.11693 -73.16999 -111.19431 1.000 50.25366 1150 GLU A CA 1
ATOM 10708 C C . GLU A 1 816 ? 8.03780 -72.32035 -109.92923 1.000 49.20380 1150 GLU A C 1
ATOM 10709 O O . GLU A 1 816 ? 7.09601 -71.53609 -109.76001 1.000 50.07536 1150 GLU A O 1
ATOM 10718 N N . ILE A 1 817 ? 9.01804 -72.46382 -109.03010 1.000 46.70338 1151 ILE A N 1
ATOM 10719 C CA . ILE A 1 817 ? 9.03372 -71.68780 -107.79040 1.000 45.29739 1151 ILE A CA 1
ATOM 10720 C C . ILE A 1 817 ? 9.18389 -70.20597 -108.09151 1.000 44.04200 1151 ILE A C 1
ATOM 10721 O O . ILE A 1 817 ? 8.51475 -69.35661 -107.49079 1.000 44.48948 1151 ILE A O 1
ATOM 10737 N N . ALA A 1 818 ? 10.12219 -69.87236 -108.97842 1.000 41.18527 1152 ALA A N 1
ATOM 10738 C CA . ALA A 1 818 ? 10.38028 -68.47571 -109.30055 1.000 42.60890 1152 ALA A CA 1
ATOM 10739 C C . ALA A 1 818 ? 9.13662 -67.81267 -109.87593 1.000 45.09246 1152 ALA A C 1
ATOM 10740 O O . ALA A 1 818 ? 8.77141 -66.69950 -109.48090 1.000 45.59416 1152 ALA A O 1
ATOM 10747 N N . ASN A 1 819 ? 8.47409 -68.48674 -110.81837 1.000 48.57929 1153 ASN A N 1
ATOM 10748 C CA . ASN A 1 819 ? 7.28535 -67.92546 -111.45060 1.000 51.58884 1153 ASN A CA 1
ATOM 10749 C C . ASN A 1 819 ? 6.20121 -67.61085 -110.42980 1.000 51.10637 1153 ASN A C 1
ATOM 10750 O O . ASN A 1 819 ? 5.69325 -66.48560 -110.37460 1.000 50.67223 1153 ASN A O 1
ATOM 10761 N N . ILE A 1 820 ? 5.83104 -68.59437 -109.60840 1.000 53.05264 1154 ILE A N 1
ATOM 10762 C CA . ILE A 1 820 ? 4.72389 -68.39047 -108.67999 1.000 56.06122 1154 ILE A CA 1
ATOM 10763 C C . ILE A 1 820 ? 5.03639 -67.25003 -107.72013 1.000 53.28176 1154 ILE A C 1
ATOM 10764 O O . ILE A 1 820 ? 4.17917 -66.40352 -107.43994 1.000 54.72888 1154 ILE A O 1
ATOM 10780 N N . GLU A 1 821 ? 6.26466 -67.20775 -107.20060 1.000 48.04576 1155 GLU A N 1
ATOM 10781 C CA . GLU A 1 821 ? 6.62284 -66.18273 -106.22719 1.000 45.27712 1155 GLU A CA 1
ATOM 10782 C C . GLU A 1 821 ? 6.59797 -64.79130 -106.84704 1.000 46.68954 1155 GLU A C 1
ATOM 10783 O O . GLU A 1 821 ? 6.02287 -63.85773 -106.27583 1.000 45.45255 1155 GLU A O 1
ATOM 10795 N N . LEU A 1 822 ? 7.22679 -64.62956 -108.01373 1.000 50.89827 1156 LEU A N 1
ATOM 10796 C CA . LEU A 1 822 ? 7.31971 -63.30850 -108.62888 1.000 55.66989 1156 LEU A CA 1
ATOM 10797 C C . LEU A 1 822 ? 5.96571 -62.82738 -109.13839 1.000 55.79318 1156 LEU A C 1
ATOM 10798 O O . LEU A 1 822 ? 5.65473 -61.63332 -109.04886 1.000 57.95335 1156 LEU A O 1
ATOM 10814 N N . ASP A 1 823 ? 5.14536 -63.73521 -109.67339 1.000 53.77847 1157 ASP A N 1
ATOM 10815 C CA . ASP A 1 823 ? 3.80351 -63.35172 -110.10153 1.000 56.32945 1157 ASP A CA 1
ATOM 10816 C C . ASP A 1 823 ? 2.99059 -62.82582 -108.92615 1.000 58.16075 1157 ASP A C 1
ATOM 10817 O O . ASP A 1 823 ? 2.23287 -61.85956 -109.06742 1.000 60.79821 1157 ASP A O 1
ATOM 10826 N N . LYS A 1 824 ? 3.12710 -63.46078 -107.75869 1.000 58.06301 1158 LYS A N 1
ATOM 10827 C CA . LYS A 1 824 ? 2.41832 -63.00843 -106.56704 1.000 61.36970 1158 LYS A CA 1
ATOM 10828 C C . LYS A 1 824 ? 2.98394 -61.70122 -106.02182 1.000 63.03275 1158 LYS A C 1
ATOM 10829 O O . LYS A 1 824 ? 2.24939 -60.93331 -105.38977 1.000 62.66226 1158 LYS A O 1
ATOM 10844 N N . GLU A 1 825 ? 4.27138 -61.42551 -106.25045 1.000 65.91061 1159 GLU A N 1
ATOM 10845 C CA . GLU A 1 825 ? 4.88084 -60.21262 -105.70948 1.000 70.45331 1159 GLU A CA 1
ATOM 10846 C C . GLU A 1 825 ? 4.18869 -58.96460 -106.24555 1.000 76.68064 1159 GLU A C 1
ATOM 10847 O O . GLU A 1 825 ? 3.68719 -58.13715 -105.47551 1.000 74.43563 1159 GLU A O 1
ATOM 10859 N N . ALA A 1 826 ? 4.16513 -58.80532 -107.57144 1.000 85.62777 1160 ALA A N 1
ATOM 10860 C CA . ALA A 1 826 ? 3.49102 -57.66079 -108.17565 1.000 93.92095 1160 ALA A CA 1
ATOM 10861 C C . ALA A 1 826 ? 2.04579 -57.56305 -107.70502 1.000 96.72093 1160 ALA A C 1
ATOM 10862 O O . ALA A 1 826 ? 1.51576 -56.46429 -107.50665 1.000 99.85655 1160 ALA A O 1
ATOM 10869 N N . GLU A 1 827 ? 1.40588 -58.70936 -107.49540 1.000 94.75525 1161 GLU A N 1
ATOM 10870 C CA . GLU A 1 827 ? -0.00286 -58.79546 -107.14642 1.000 95.99855 1161 GLU A CA 1
ATOM 10871 C C . GLU A 1 827 ? -0.28195 -58.57575 -105.66759 1.000 92.19862 1161 GLU A C 1
ATOM 10872 O O . GLU A 1 827 ? -1.44833 -58.39423 -105.29989 1.000 91.69935 1161 GLU A O 1
ATOM 10884 N N . SER A 1 828 ? 0.74743 -58.51649 -104.82431 1.000 92.37367 1162 SER A N 1
ATOM 10885 C CA . SER A 1 828 ? 0.55531 -58.41128 -103.38038 1.000 90.45440 1162 SER A CA 1
ATOM 10886 C C . SER A 1 828 ? -0.31854 -59.55428 -102.86790 1.000 87.12958 1162 SER A C 1
ATOM 10887 O O . SER A 1 828 ? -1.05987 -59.39684 -101.89476 1.000 90.97119 1162 SER A O 1
ATOM 10891 N N . GLU A 1 829 ? -0.22775 -60.76607 -103.54440 1.000 77.66507 1163 GLU A N 1
ATOM 10892 C CA . GLU A 1 829 ? -1.03150 -61.92979 -103.20238 1.000 71.59995 1163 GLU A CA 1
ATOM 10893 C C . GLU A 1 829 ? -0.26172 -62.89674 -102.31040 1.000 64.08355 1163 GLU A C 1
ATOM 10894 O O . GLU A 1 829 ? 0.96164 -63.01782 -102.42012 1.000 62.44196 1163 GLU A O 1
ATOM 10906 N N . PRO A 1 830 ? -0.96171 -63.61362 -101.43081 1.000 61.09922 1164 PRO A N 1
ATOM 10907 C CA . PRO A 1 830 ? -0.27320 -64.50902 -100.49274 1.000 59.35837 1164 PRO A CA 1
ATOM 10908 C C . PRO A 1 830 ? 0.13080 -65.85326 -101.08103 1.000 61.07556 1164 PRO A C 1
ATOM 10909 O O . PRO A 1 830 ? -0.57388 -66.44086 -101.90618 1.000 59.11316 1164 PRO A O 1
ATOM 10920 N N . LEU A 1 831 ? 1.29560 -66.33479 -100.62999 1.000 67.17260 1165 LEU A N 1
ATOM 10921 C CA . LEU A 1 831 ? 1.71255 -67.71077 -100.87049 1.000 68.43461 1165 LEU A CA 1
ATOM 10922 C C . LEU A 1 831 ? 1.11326 -68.66130 -99.84273 1.000 64.87776 1165 LEU A C 1
ATOM 10923 O O . LEU A 1 831 ? 0.93521 -69.85120 -100.12641 1.000 65.98275 1165 LEU A O 1
ATOM 10939 N N . ILE A 1 832 ? 0.79520 -68.14697 -98.65772 1.000 57.71408 1166 ILE A N 1
ATOM 10940 C CA . ILE A 1 832 ? 0.34923 -68.96162 -97.53496 1.000 54.08793 1166 ILE A CA 1
ATOM 10941 C C . ILE A 1 832 ? -1.11465 -69.33581 -97.70482 1.000 52.20759 1166 ILE A C 1
ATOM 10942 O O . ILE A 1 832 ? -1.93792 -68.52432 -98.14809 1.000 52.57422 1166 ILE A O 1
ATOM 10958 N N . SER A 1 833 ? -1.44765 -70.56793 -97.32322 1.000 52.11836 1167 SER A N 1
ATOM 10959 C CA . SER A 1 833 ? -2.82230 -71.03088 -97.41109 1.000 54.28580 1167 SER A CA 1
ATOM 10960 C C . SER A 1 833 ? -3.71662 -70.21786 -96.47933 1.000 54.58960 1167 SER A C 1
ATOM 10961 O O . SER A 1 833 ? -3.26013 -69.58927 -95.51968 1.000 52.69023 1167 SER A O 1
ATOM 10969 N N . ASP A 1 834 ? -5.01403 -70.25967 -96.76153 1.000 56.76477 1168 ASP A N 1
ATOM 10970 C CA . ASP A 1 834 ? -5.99003 -69.49354 -95.99937 1.000 60.60591 1168 ASP A CA 1
ATOM 10971 C C . ASP A 1 834 ? -6.16413 -70.07614 -94.60097 1.000 60.94306 1168 ASP A C 1
ATOM 10972 O O . ASP A 1 834 ? -6.30551 -69.31623 -93.63472 1.000 61.05746 1168 ASP A O 1
ATOM 10981 N N . PRO A 1 835 ? -6.17716 -71.40429 -94.44406 1.000 63.02815 1169 PRO A N 1
ATOM 10982 C CA . PRO A 1 835 ? -6.24646 -71.96186 -93.07896 1.000 62.15902 1169 PRO A CA 1
ATOM 10983 C C . PRO A 1 835 ? -5.09907 -71.52134 -92.18402 1.000 58.68464 1169 PRO A C 1
ATOM 10984 O O . PRO A 1 835 ? -5.32967 -71.12285 -91.03413 1.000 59.41786 1169 PRO A O 1
ATOM 10995 N N . LEU A 1 836 ? -3.85915 -71.58606 -92.67594 1.000 53.43901 1170 LEU A N 1
ATOM 10996 C CA . LEU A 1 836 ? -2.72747 -71.16651 -91.85680 1.000 49.61485 1170 LEU A CA 1
ATOM 10997 C C . LEU A 1 836 ? -2.71953 -69.65603 -91.66552 1.000 49.86854 1170 LEU A C 1
ATOM 10998 O O . LEU A 1 836 ? -2.34964 -69.16135 -90.59443 1.000 48.90171 1170 LEU A O 1
ATOM 11014 N N . SER A 1 837 ? -3.11911 -68.90478 -92.69194 1.000 51.88527 1171 SER A N 1
ATOM 11015 C CA . SER A 1 837 ? -3.18557 -67.45631 -92.54853 1.000 53.40634 1171 SER A CA 1
ATOM 11016 C C . SER A 1 837 ? -4.14214 -67.06969 -91.42775 1.000 53.38090 1171 SER A C 1
ATOM 11017 O O . SER A 1 837 ? -3.86884 -66.14117 -90.65741 1.000 52.22535 1171 SER A O 1
ATOM 11025 N N . LYS A 1 838 ? -5.26594 -67.78175 -91.31357 1.000 55.13844 1172 LYS A N 1
ATOM 11026 C CA . LYS A 1 838 ? -6.17224 -67.56438 -90.19115 1.000 58.06529 1172 LYS A CA 1
ATOM 11027 C C . LYS A 1 838 ? -5.50367 -67.92975 -88.87128 1.000 56.26809 1172 LYS A C 1
ATOM 11028 O O . LYS A 1 838 ? -5.62902 -67.20242 -87.87874 1.000 57.60506 1172 LYS A O 1
ATOM 11038 N N . GLU A 1 839 ? -4.78026 -69.05059 -88.84354 1.000 53.01498 1173 GLU A N 1
ATOM 11039 C CA . GLU A 1 839 ? -4.11873 -69.48029 -87.61668 1.000 51.43138 1173 GLU A CA 1
ATOM 11040 C C . GLU A 1 839 ? -3.12881 -68.42756 -87.13650 1.000 45.98446 1173 GLU A C 1
ATOM 11041 O O . GLU A 1 839 ? -3.14449 -68.03061 -85.96621 1.000 44.86879 1173 GLU A O 1
ATOM 11053 N N . LEU A 1 840 ? -2.25759 -67.96056 -88.03337 1.000 42.92780 1174 LEU A N 1
ATOM 11054 C CA . LEU A 1 840 ? -1.26428 -66.96389 -87.65216 1.000 42.75424 1174 LEU A CA 1
ATOM 11055 C C . LEU A 1 840 ? -1.92757 -65.66737 -87.20961 1.000 44.70763 1174 LEU A C 1
ATOM 11056 O O . LEU A 1 840 ? -1.46553 -65.01598 -86.26573 1.000 43.91229 1174 LEU A O 1
ATOM 11072 N N . SER A 1 841 ? -3.00388 -65.26924 -87.89033 1.000 49.13177 1175 SER A N 1
ATOM 11073 C CA . SER A 1 841 ? -3.72609 -64.06190 -87.50641 1.000 51.83054 1175 SER A CA 1
ATOM 11074 C C . SER A 1 841 ? -4.27374 -64.19187 -86.09029 1.000 51.55462 1175 SER A C 1
ATOM 11075 O O . SER A 1 841 ? -4.13817 -63.27496 -85.27120 1.000 51.32253 1175 SER A O 1
ATOM 11083 N N . ASP A 1 842 ? -4.89419 -65.33509 -85.78250 1.000 51.88512 1176 ASP A N 1
ATOM 11084 C CA . ASP A 1 842 ? -5.40494 -65.56479 -84.43510 1.000 52.83592 1176 ASP A CA 1
ATOM 11085 C C . ASP A 1 842 ? -4.28882 -65.47223 -83.40130 1.000 51.13529 1176 ASP A C 1
ATOM 11086 O O . ASP A 1 842 ? -4.47867 -64.90757 -82.31796 1.000 53.17515 1176 ASP A O 1
ATOM 11095 N N . LEU A 1 843 ? -3.11911 -66.02348 -83.71612 1.000 47.15875 1177 LEU A N 1
ATOM 11096 C CA . LEU A 1 843 ? -1.95740 -65.92601 -82.84279 1.000 45.87776 1177 LEU A CA 1
ATOM 11097 C C . LEU A 1 843 ? -1.25811 -64.57532 -82.93670 1.000 45.36452 1177 LEU A C 1
ATOM 11098 O O . LEU A 1 843 ? -0.24324 -64.37241 -82.25954 1.000 43.99511 1177 LEU A O 1
ATOM 11114 N N . HIS A 1 844 ? -1.76706 -63.65520 -83.75602 1.000 47.35790 1178 HIS A N 1
ATOM 11115 C CA . HIS A 1 844 ? -1.15554 -62.33851 -83.93247 1.000 51.83015 1178 HIS A CA 1
ATOM 11116 C C . HIS A 1 844 ? 0.29563 -62.47007 -84.39118 1.000 48.54005 1178 HIS A C 1
ATOM 11117 O O . HIS A 1 844 ? 1.19895 -61.80335 -83.88261 1.000 49.10491 1178 HIS A O 1
ATOM 11131 N N . LEU A 1 845 ? 0.51116 -63.35074 -85.36237 1.000 46.19107 1179 LEU A N 1
ATOM 11132 C CA . LEU A 1 845 ? 1.80759 -63.54344 -85.99196 1.000 44.65266 1179 LEU A CA 1
ATOM 11133 C C . LEU A 1 845 ? 1.76900 -62.99625 -87.41403 1.000 47.82900 1179 LEU A C 1
ATOM 11134 O O . LEU A 1 845 ? 0.69904 -62.77976 -87.98796 1.000 50.44043 1179 LEU A O 1
ATOM 11150 N N . THR A 1 846 ? 2.95312 -62.78664 -87.98668 1.000 47.91004 1180 THR A N 1
ATOM 11151 C CA . THR A 1 846 ? 3.09453 -62.19781 -89.31399 1.000 48.82549 1180 THR A CA 1
ATOM 11152 C C . THR A 1 846 ? 3.75885 -63.19227 -90.25602 1.000 46.97488 1180 THR A C 1
ATOM 11153 O O . THR A 1 846 ? 4.78191 -63.79417 -89.91197 1.000 44.48777 1180 THR A O 1
ATOM 11164 N N . VAL A 1 847 ? 3.17954 -63.35342 -91.44317 1.000 47.70666 1181 VAL A N 1
ATOM 11165 C CA . VAL A 1 847 ? 3.73514 -64.27653 -92.44068 1.000 48.50774 1181 VAL A CA 1
ATOM 11166 C C . VAL A 1 847 ? 5.10829 -63.77858 -92.87506 1.000 44.71648 1181 VAL A C 1
ATOM 11167 O O . VAL A 1 847 ? 5.26608 -62.57702 -93.16425 1.000 44.58855 1181 VAL A O 1
ATOM 11180 N N . PRO A 1 848 ? 6.12430 -64.63588 -92.97142 1.000 42.76769 1182 PRO A N 1
ATOM 11181 C CA . PRO A 1 848 ? 7.42477 -64.16483 -93.46145 1.000 43.94972 1182 PRO A CA 1
ATOM 11182 C C . PRO A 1 848 ? 7.32726 -63.64358 -94.88908 1.000 47.91587 1182 PRO A C 1
ATOM 11183 O O . PRO A 1 848 ? 6.54783 -64.13939 -95.70633 1.000 47.93029 1182 PRO A O 1
ATOM 11194 N N . ASN A 1 849 ? 8.12662 -62.62037 -95.17751 1.000 52.11672 1183 ASN A N 1
ATOM 11195 C CA . ASN A 1 849 ? 8.22653 -62.04651 -96.51156 1.000 56.34263 1183 ASN A CA 1
ATOM 11196 C C . ASN A 1 849 ? 9.43598 -62.61997 -97.23494 1.000 55.14307 1183 ASN A C 1
ATOM 11197 O O . ASN A 1 849 ? 10.50172 -62.79687 -96.63987 1.000 58.03446 1183 ASN A O 1
ATOM 11208 N N . LEU A 1 850 ? 9.26773 -62.91745 -98.51583 1.000 49.65947 1184 LEU A N 1
ATOM 11209 C CA . LEU A 1 850 ? 10.39606 -63.34512 -99.32509 1.000 47.30173 1184 LEU A CA 1
ATOM 11210 C C . LEU A 1 850 ? 11.22612 -62.14004 -99.74953 1.000 46.88872 1184 LEU A C 1
ATOM 11211 O O . LEU A 1 850 ? 10.71315 -61.02659 -99.89462 1.000 47.23532 1184 LEU A O 1
ATOM 11227 N N . ARG A 1 851 ? 12.52443 -62.36795 -99.93664 1.000 45.93319 1185 ARG A N 1
ATOM 11228 C CA . ARG A 1 851 ? 13.41497 -61.37505 -100.53161 1.000 47.88046 1185 ARG A CA 1
ATOM 11229 C C . ARG A 1 851 ? 13.59584 -61.75374 -101.99894 1.000 46.29356 1185 ARG A C 1
ATOM 11230 O O . ARG A 1 851 ? 14.25408 -62.75001 -102.31802 1.000 43.20281 1185 ARG A O 1
ATOM 11251 N N . LEU A 1 852 ? 12.99410 -60.97674 -102.88002 1.000 48.54298 1186 LEU A N 1
ATOM 11252 C CA . LEU A 1 852 ? 13.01024 -61.26840 -104.30169 1.000 50.09777 1186 LEU A CA 1
ATOM 11253 C C . LEU A 1 852 ? 13.93729 -60.30470 -105.03293 1.000 53.40768 1186 LEU A C 1
ATOM 11254 O O . LEU A 1 852 ? 14.17147 -59.18934 -104.56023 1.000 55.16659 1186 LEU A O 1
ATOM 11270 N N . PRO A 1 853 ? 14.49422 -60.69749 -106.17978 1.000 53.93734 1187 PRO A N 1
ATOM 11271 C CA . PRO A 1 853 ? 15.36278 -59.76910 -106.91729 1.000 59.80486 1187 PRO A CA 1
ATOM 11272 C C . PRO A 1 853 ? 14.53406 -58.65937 -107.55061 1.000 68.45742 1187 PRO A C 1
ATOM 11273 O O . PRO A 1 853 ? 13.51554 -58.91852 -108.19568 1.000 64.18655 1187 PRO A O 1
ATOM 11284 N N . SER A 1 854 ? 14.96683 -57.41700 -107.34582 1.000 88.24818 1188 SER A N 1
ATOM 11285 C CA . SER A 1 854 ? 14.22881 -56.25097 -107.83269 1.000 97.78799 1188 SER A CA 1
ATOM 11286 C C . SER A 1 854 ? 14.78630 -55.81388 -109.18673 1.000 106.85530 1188 SER A C 1
ATOM 11287 O O . SER A 1 854 ? 15.37241 -54.74106 -109.34697 1.000 107.67545 1188 SER A O 1
ATOM 11291 N N . ALA A 1 855 ? 14.58233 -56.67822 -110.17682 1.000 110.73494 1189 ALA A N 1
ATOM 11292 C CA . ALA A 1 855 ? 15.07211 -56.42154 -111.52787 1.000 116.85576 1189 ALA A CA 1
ATOM 11293 C C . ALA A 1 855 ? 13.92856 -56.03342 -112.46076 1.000 120.47912 1189 ALA A C 1
ATOM 11294 O O . ALA A 1 855 ? 12.80515 -56.51428 -112.31534 1.000 120.77118 1189 ALA A O 1
ATOM 11301 N N . GLN A 1 860 ? 12.27889 -60.87343 -119.33372 1.000 85.87188 1194 GLN A N 1
ATOM 11302 C CA . GLN A 1 860 ? 13.16346 -61.64230 -118.46640 1.000 82.98302 1194 GLN A CA 1
ATOM 11303 C C . GLN A 1 860 ? 12.25706 -62.63346 -117.75201 1.000 77.13464 1194 GLN A C 1
ATOM 11304 O O . GLN A 1 860 ? 11.31442 -62.22216 -117.07783 1.000 77.09779 1194 GLN A O 1
ATOM 11318 N N . ASN A 1 861 ? 12.53002 -63.92648 -117.85484 1.000 72.01638 1195 ASN A N 1
ATOM 11319 C CA . ASN A 1 861 ? 11.67913 -64.85621 -117.12641 1.000 68.99957 1195 ASN A CA 1
ATOM 11320 C C . ASN A 1 861 ? 12.04047 -64.83273 -115.63951 1.000 63.16425 1195 ASN A C 1
ATOM 11321 O O . ASN A 1 861 ? 13.09015 -64.32645 -115.23197 1.000 60.43030 1195 ASN A O 1
ATOM 11332 N N . ALA A 1 862 ? 11.11683 -65.33922 -114.81858 1.000 62.58954 1196 ALA A N 1
ATOM 11333 C CA . ALA A 1 862 ? 11.28242 -65.26627 -113.36914 1.000 59.92259 1196 ALA A CA 1
ATOM 11334 C C . ALA A 1 862 ? 12.61235 -65.87067 -112.93185 1.000 56.13944 1196 ALA A C 1
ATOM 11335 O O . ALA A 1 862 ? 13.35956 -65.26570 -112.15443 1.000 54.46258 1196 ALA A O 1
ATOM 11342 N N . LEU A 1 863 ? 12.91395 -67.07990 -113.40568 1.000 54.25826 1197 LEU A N 1
ATOM 11343 C CA . LEU A 1 863 ? 14.16030 -67.73718 -113.02399 1.000 52.48727 1197 LEU A CA 1
ATOM 11344 C C . LEU A 1 863 ? 15.37050 -66.87617 -113.37506 1.000 52.23699 1197 LEU A C 1
ATOM 11345 O O . LEU A 1 863 ? 16.31407 -66.77034 -112.58191 1.000 48.23463 1197 LEU A O 1
ATOM 11361 N N . GLU A 1 864 ? 15.36601 -66.25756 -114.56283 1.000 56.15234 1198 GLU A N 1
ATOM 11362 C CA . GLU A 1 864 ? 16.50427 -65.44282 -114.97372 1.000 59.93310 1198 GLU A CA 1
ATOM 11363 C C . GLU A 1 864 ? 16.72334 -64.27270 -114.02377 1.000 56.89693 1198 GLU A C 1
ATOM 11364 O O . GLU A 1 864 ? 17.87018 -63.87927 -113.78055 1.000 56.58835 1198 GLU A O 1
ATOM 11376 N N . LYS A 1 865 ? 15.64495 -63.71458 -113.46715 1.000 55.43135 1199 LYS A N 1
ATOM 11377 C CA . LYS A 1 865 ? 15.78734 -62.64762 -112.48218 1.000 54.80372 1199 LYS A CA 1
ATOM 11378 C C . LYS A 1 865 ? 16.60790 -63.10536 -111.28353 1.000 49.83619 1199 LYS A C 1
ATOM 11379 O O . LYS A 1 865 ? 17.46380 -62.36297 -110.78718 1.000 49.46938 1199 LYS A O 1
ATOM 11389 N N . PHE A 1 866 ? 16.36165 -64.32773 -110.80183 1.000 46.50943 1200 PHE A N 1
ATOM 11390 C CA . PHE A 1 866 ? 17.16679 -64.85967 -109.70835 1.000 44.57226 1200 PHE A CA 1
ATOM 11391 C C . PHE A 1 866 ? 18.59601 -65.13282 -110.15987 1.000 45.12092 1200 PHE A C 1
ATOM 11392 O O . PHE A 1 866 ? 19.55357 -64.80808 -109.44852 1.000 44.56167 1200 PHE A O 1
ATOM 11409 N N . ILE A 1 867 ? 18.76085 -65.72153 -111.34528 1.000 46.07511 1201 ILE A N 1
ATOM 11410 C CA . ILE A 1 867 ? 20.09128 -66.10790 -111.79804 1.000 48.50987 1201 ILE A CA 1
ATOM 11411 C C . ILE A 1 867 ? 20.97364 -64.88683 -112.03004 1.000 49.09263 1201 ILE A C 1
ATOM 11412 O O . ILE A 1 867 ? 22.19046 -64.94520 -111.81299 1.000 48.83238 1201 ILE A O 1
ATOM 11428 N N . SER A 1 868 ? 20.39408 -63.76530 -112.46116 1.000 50.59958 1202 SER A N 1
ATOM 11429 C CA . SER A 1 868 ? 21.19530 -62.57802 -112.73123 1.000 54.79227 1202 SER A CA 1
ATOM 11430 C C . SER A 1 868 ? 21.82914 -61.98563 -111.47631 1.000 52.00431 1202 SER A C 1
ATOM 11431 O O . SER A 1 868 ? 22.71582 -61.13451 -111.59959 1.000 52.08232 1202 SER A O 1
ATOM 11439 N N . THR A 1 869 ? 21.41376 -62.41339 -110.28224 1.000 49.77506 1203 THR A N 1
ATOM 11440 C CA . THR A 1 869 ? 22.04529 -61.95346 -109.05164 1.000 48.97727 1203 THR A CA 1
ATOM 11441 C C . THR A 1 869 ? 23.34389 -62.68870 -108.73836 1.000 49.73462 1203 THR A C 1
ATOM 11442 O O . THR A 1 869 ? 24.05332 -62.29059 -107.81021 1.000 50.01190 1203 THR A O 1
ATOM 11453 N N . THR A 1 870 ? 23.67023 -63.74258 -109.47458 1.000 50.46705 1204 THR A N 1
ATOM 11454 C CA . THR A 1 870 ? 24.82546 -64.56732 -109.15877 1.000 50.43530 1204 THR A CA 1
ATOM 11455 C C . THR A 1 870 ? 26.05469 -64.08740 -109.92516 1.000 51.04251 1204 THR A C 1
ATOM 11456 O O . THR A 1 870 ? 25.95575 -63.39776 -110.94151 1.000 50.55334 1204 THR A O 1
ATOM 11467 N N . GLU A 1 871 ? 27.22587 -64.44783 -109.40643 1.000 52.32733 1205 GLU A N 1
ATOM 11468 C CA . GLU A 1 871 ? 28.51035 -64.10883 -110.01578 1.000 55.79797 1205 GLU A CA 1
ATOM 11469 C C . GLU A 1 871 ? 29.06888 -65.38386 -110.64174 1.000 53.42758 1205 GLU A C 1
ATOM 11470 O O . GLU A 1 871 ? 29.51997 -66.28457 -109.92574 1.000 51.66208 1205 GLU A O 1
ATOM 11482 N N . THR A 1 872 ? 29.04365 -65.45987 -111.97376 1.000 54.03148 1206 THR A N 1
ATOM 11483 C CA . THR A 1 872 ? 29.35623 -66.69383 -112.68098 1.000 54.43886 1206 THR A CA 1
ATOM 11484 C C . THR A 1 872 ? 30.33158 -66.43604 -113.81971 1.000 53.79300 1206 THR A C 1
ATOM 11485 O O . THR A 1 872 ? 30.51557 -65.29973 -114.26519 1.000 55.17562 1206 THR A O 1
ATOM 11496 N N . ARG A 1 873 ? 30.96216 -67.51692 -114.28324 1.000 50.34050 1207 ARG A N 1
ATOM 11497 C CA . ARG A 1 873 ? 31.80003 -67.45185 -115.47122 1.000 51.37428 1207 ARG A CA 1
ATOM 11498 C C . ARG A 1 873 ? 32.03045 -68.85307 -116.01819 1.000 49.40131 1207 ARG A C 1
ATOM 11499 O O . ARG A 1 873 ? 31.99594 -69.84338 -115.28063 1.000 47.95164 1207 ARG A O 1
ATOM 11520 N N . ILE A 1 874 ? 32.26307 -68.91393 -117.32518 1.000 50.75315 1208 ILE A N 1
ATOM 11521 C CA . ILE A 1 874 ? 32.45139 -70.16365 -118.04903 1.000 51.19316 1208 ILE A CA 1
ATOM 11522 C C . ILE A 1 874 ? 33.87852 -70.17389 -118.57669 1.000 55.22000 1208 ILE A C 1
ATOM 11523 O O . ILE A 1 874 ? 34.23959 -69.33812 -119.41396 1.000 55.73061 1208 ILE A O 1
ATOM 11539 N N . GLU A 1 875 ? 34.68751 -71.11366 -118.08951 1.000 65.04657 1209 GLU A N 1
ATOM 11540 C CA . GLU A 1 875 ? 36.07503 -71.26864 -118.52499 1.000 76.46305 1209 GLU A CA 1
ATOM 11541 C C . GLU A 1 875 ? 36.17492 -72.61928 -119.22635 1.000 84.56737 1209 GLU A C 1
ATOM 11542 O O . GLU A 1 875 ? 36.33504 -73.65576 -118.57318 1.000 81.44077 1209 GLU A O 1
ATOM 11554 N N . ASN A 1 876 ? 36.09677 -72.60333 -120.56012 1.000 96.74964 1210 ASN A N 1
ATOM 11555 C CA . ASN A 1 876 ? 36.04117 -73.85418 -121.31365 1.000 102.28325 1210 ASN A CA 1
ATOM 11556 C C . ASN A 1 876 ? 34.90383 -74.69793 -120.74091 1.000 97.69057 1210 ASN A C 1
ATOM 11557 O O . ASN A 1 876 ? 33.74304 -74.28549 -120.82953 1.000 100.93069 1210 ASN A O 1
ATOM 11568 N N . ASP A 1 877 ? 35.18715 -75.86036 -120.16158 1.000 88.49865 1211 ASP A N 1
ATOM 11569 C CA . ASP A 1 877 ? 34.11255 -76.70734 -119.65267 1.000 81.84954 1211 ASP A CA 1
ATOM 11570 C C . ASP A 1 877 ? 33.83127 -76.50455 -118.16566 1.000 72.52137 1211 ASP A C 1
ATOM 11571 O O . ASP A 1 877 ? 33.02976 -77.25192 -117.59591 1.000 68.38565 1211 ASP A O 1
ATOM 11580 N N . ASN A 1 878 ? 34.45660 -75.51861 -117.52801 1.000 70.40844 1212 ASN A N 1
ATOM 11581 C CA . ASN A 1 878 ? 34.16175 -75.19139 -116.13725 1.000 66.61611 1212 ASN A CA 1
ATOM 11582 C C . ASN A 1 878 ? 33.05601 -74.14252 -116.05898 1.000 60.67366 1212 ASN A C 1
ATOM 11583 O O . ASN A 1 878 ? 33.15675 -73.07368 -116.66972 1.000 59.97270 1212 ASN A O 1
ATOM 11594 N N . TYR A 1 879 ? 32.00103 -74.45848 -115.31118 1.000 56.11217 1213 TYR A N 1
ATOM 11595 C CA . TYR A 1 879 ? 30.85920 -73.56524 -115.10128 1.000 52.89556 1213 TYR A CA 1
ATOM 11596 C C . TYR A 1 879 ? 30.92127 -73.09457 -113.64806 1.000 51.05663 1213 TYR A C 1
ATOM 11597 O O . TYR A 1 879 ? 30.40681 -73.74885 -112.73923 1.000 50.14578 1213 TYR A O 1
ATOM 11615 N N . ILE A 1 880 ? 31.53609 -71.93113 -113.44483 1.000 49.82789 1214 ILE A N 1
ATOM 11616 C CA . ILE A 1 880 ? 32.00410 -71.49792 -112.13336 1.000 48.50893 1214 ILE A CA 1
ATOM 11617 C C . ILE A 1 880 ? 31.07152 -70.44091 -111.56265 1.000 46.78369 1214 ILE A C 1
ATOM 11618 O O . ILE A 1 880 ? 30.72132 -69.47235 -112.24785 1.000 46.15332 1214 ILE A O 1
ATOM 11634 N N . GLN A 1 881 ? 30.68721 -70.61992 -110.29822 1.000 46.32148 1215 GLN A N 1
ATOM 11635 C CA . GLN A 1 881 ? 29.99892 -69.59999 -109.51652 1.000 46.36980 1215 GLN A CA 1
ATOM 11636 C C . GLN A 1 881 ? 30.88150 -69.22238 -108.33430 1.000 47.71424 1215 GLN A C 1
ATOM 11637 O O . GLN A 1 881 ? 31.38411 -70.10408 -107.62878 1.000 45.74640 1215 GLN A O 1
ATOM 11651 N N . GLU A 1 882 ? 31.07235 -67.92090 -108.12422 1.000 52.12335 1216 GLU A N 1
ATOM 11652 C CA . GLU A 1 882 ? 31.85100 -67.42461 -106.99703 1.000 54.57330 1216 GLU A CA 1
ATOM 11653 C C . GLU A 1 882 ? 30.93032 -67.13953 -105.81665 1.000 51.06344 1216 GLU A C 1
ATOM 11654 O O . GLU A 1 882 ? 29.90110 -66.47300 -105.96949 1.000 50.77266 1216 GLU A O 1
ATOM 11666 N N . ILE A 1 883 ? 31.30278 -67.65088 -104.64711 1.000 48.29955 1217 ILE A N 1
ATOM 11667 C CA . ILE A 1 883 ? 30.58855 -67.40325 -103.39925 1.000 45.95859 1217 ILE A CA 1
ATOM 11668 C C . ILE A 1 883 ? 31.47573 -66.52006 -102.52834 1.000 47.45485 1217 ILE A C 1
ATOM 11669 O O . ILE A 1 883 ? 32.56914 -66.93447 -102.12062 1.000 48.28368 1217 ILE A O 1
ATOM 11685 N N . HIS A 1 884 ? 31.00333 -65.30719 -102.24263 1.000 47.56848 1218 HIS A N 1
ATOM 11686 C CA . HIS A 1 884 ? 31.72913 -64.33592 -101.43888 1.000 48.79571 1218 HIS A CA 1
ATOM 11687 C C . HIS A 1 884 ? 30.95626 -64.03708 -100.16223 1.000 47.17972 1218 HIS A C 1
ATOM 11688 O O . HIS A 1 884 ? 29.72241 -64.03905 -100.15102 1.000 46.28475 1218 HIS A O 1
ATOM 11702 N N . GLU A 1 885 ? 31.68490 -63.74161 -99.09173 1.000 47.83143 1219 GLU A N 1
ATOM 11703 C CA . GLU A 1 885 ? 31.02892 -63.35513 -97.85008 1.000 46.17076 1219 GLU A CA 1
ATOM 11704 C C . GLU A 1 885 ? 30.28887 -62.03608 -98.04754 1.000 43.64879 1219 GLU A C 1
ATOM 11705 O O . GLU A 1 885 ? 30.78983 -61.11299 -98.69359 1.000 44.38236 1219 GLU A O 1
ATOM 11717 N N . LEU A 1 886 ? 29.06623 -61.97468 -97.52125 1.000 40.75561 1220 LEU A N 1
ATOM 11718 C CA . LEU A 1 886 ? 28.17482 -60.81743 -97.58202 1.000 42.66420 1220 LEU A CA 1
ATOM 11719 C C . LEU A 1 886 ? 27.60155 -60.57493 -98.97322 1.000 44.78605 1220 LEU A C 1
ATOM 11720 O O . LEU A 1 886 ? 26.95510 -59.54304 -99.19382 1.000 45.55697 1220 LEU A O 1
ATOM 11736 N N . GLN A 1 887 ? 27.80946 -61.48896 -99.91657 1.000 47.35399 1221 GLN A N 1
ATOM 11737 C CA . GLN A 1 887 ? 27.12770 -61.39291 -101.19561 1.000 47.54984 1221 GLN A CA 1
ATOM 11738 C C . GLN A 1 887 ? 25.70755 -61.93749 -101.06853 1.000 44.94563 1221 GLN A C 1
ATOM 11739 O O . GLN A 1 887 ? 25.40216 -62.75276 -100.19468 1.000 42.75334 1221 GLN A O 1
ATOM 11743 N N . LYS A 1 888 ? 24.83137 -61.46338 -101.94747 1.000 45.60178 1222 LYS A N 1
ATOM 11744 C CA . LYS A 1 888 ? 23.47682 -61.98872 -102.04535 1.000 46.58817 1222 LYS A CA 1
ATOM 11745 C C . LYS A 1 888 ? 23.47516 -63.18153 -102.99143 1.000 46.70037 1222 LYS A C 1
ATOM 11746 O O . LYS A 1 888 ? 24.17757 -63.18343 -104.00511 1.000 48.93022 1222 LYS A O 1
ATOM 11765 N N . ILE A 1 889 ? 22.69727 -64.20127 -102.64634 1.000 44.07458 1223 ILE A N 1
ATOM 11766 C CA . ILE A 1 889 ? 22.66370 -65.44170 -103.41794 1.000 43.60717 1223 ILE A CA 1
ATOM 11767 C C . ILE A 1 889 ? 21.24916 -66.00604 -103.38232 1.000 40.41844 1223 ILE A C 1
ATOM 11768 O O . ILE A 1 889 ? 20.59523 -65.95718 -102.33177 1.000 39.49286 1223 ILE A O 1
ATOM 11784 N N . PRO A 1 890 ? 20.72806 -66.54524 -104.48593 1.000 39.61268 1224 PRO A N 1
ATOM 11785 C CA . PRO A 1 890 ? 19.40853 -67.19189 -104.42600 1.000 38.85931 1224 PRO A CA 1
ATOM 11786 C C . PRO A 1 890 ? 19.50623 -68.56963 -103.78343 1.000 38.05053 1224 PRO A C 1
ATOM 11787 O O . PRO A 1 890 ? 20.34957 -69.38861 -104.15801 1.000 39.14863 1224 PRO A O 1
ATOM 11798 N N . ILE A 1 891 ? 18.62209 -68.82227 -102.81935 1.000 36.27153 1225 ILE A N 1
ATOM 11799 C CA . ILE A 1 891 ? 18.66809 -70.01826 -101.98694 1.000 36.39994 1225 ILE A CA 1
ATOM 11800 C C . ILE A 1 891 ? 17.31239 -70.70746 -102.04294 1.000 36.37025 1225 ILE A C 1
ATOM 11801 O O . ILE A 1 891 ? 16.27122 -70.05862 -101.88972 1.000 37.42581 1225 ILE A O 1
ATOM 11817 N N . LEU A 1 892 ? 17.33142 -72.02021 -102.24888 1.000 35.51446 1226 LEU A N 1
ATOM 11818 C CA . LEU A 1 892 ? 16.14885 -72.85703 -102.10458 1.000 36.26702 1226 LEU A CA 1
ATOM 11819 C C . LEU A 1 892 ? 16.02192 -73.26532 -100.64140 1.000 36.09019 1226 LEU A C 1
ATOM 11820 O O . LEU A 1 892 ? 16.98767 -73.74421 -100.03844 1.000 35.46329 1226 LEU A O 1
ATOM 11836 N N . LEU A 1 893 ? 14.84026 -73.05208 -100.06949 1.000 38.06165 1227 LEU A N 1
ATOM 11837 C CA . LEU A 1 893 ? 14.61287 -73.22522 -98.64072 1.000 38.03034 1227 LEU A CA 1
ATOM 11838 C C . LEU A 1 893 ? 13.48399 -74.21683 -98.41433 1.000 36.57088 1227 LEU A C 1
ATOM 11839 O O . LEU A 1 893 ? 12.41471 -74.10257 -99.02588 1.000 36.97466 1227 LEU A O 1
ATOM 11855 N N . ARG A 1 894 ? 13.74829 -75.20269 -97.56067 1.000 34.84295 1228 ARG A N 1
ATOM 11856 C CA . ARG A 1 894 ? 12.81182 -76.26757 -97.25496 1.000 37.87740 1228 ARG A CA 1
ATOM 11857 C C . ARG A 1 894 ? 12.91047 -76.66101 -95.78860 1.000 34.28082 1228 ARG A C 1
ATOM 11858 O O . ARG A 1 894 ? 13.95221 -76.49876 -95.15146 1.000 35.01753 1228 ARG A O 1
ATOM 11879 N N . ALA A 1 895 ? 11.81650 -77.22493 -95.27886 1.000 33.16228 1229 ALA A N 1
ATOM 11880 C CA . ALA A 1 895 ? 11.78373 -77.92946 -93.99895 1.000 36.37748 1229 ALA A CA 1
ATOM 11881 C C . ALA A 1 895 ? 11.53356 -79.41317 -94.28005 1.000 34.53718 1229 ALA A C 1
ATOM 11882 O O . ALA A 1 895 ? 10.44969 -79.78431 -94.74578 1.000 35.22060 1229 ALA A O 1
ATOM 11889 N N . GLU A 1 896 ? 12.53789 -80.25559 -94.01014 1.000 33.78234 1230 GLU A N 1
ATOM 11890 C CA . GLU A 1 896 ? 12.39936 -81.69859 -94.18886 1.000 34.30182 1230 GLU A CA 1
ATOM 11891 C C . GLU A 1 896 ? 11.54181 -82.25092 -93.05477 1.000 34.40189 1230 GLU A C 1
ATOM 11892 O O . GLU A 1 896 ? 11.88376 -82.08362 -91.87908 1.000 33.66659 1230 GLU A O 1
ATOM 11904 N N . VAL A 1 897 ? 10.43379 -82.89830 -93.39272 1.000 35.04282 1231 VAL A N 1
ATOM 11905 C CA . VAL A 1 897 ? 9.52553 -83.45291 -92.39540 1.000 36.91880 1231 VAL A CA 1
ATOM 11906 C C . VAL A 1 897 ? 9.81746 -84.93781 -92.24203 1.000 38.02784 1231 VAL A C 1
ATOM 11907 O O . VAL A 1 897 ? 10.05964 -85.64048 -93.23215 1.000 37.14623 1231 VAL A O 1
ATOM 11920 N N . GLY A 1 898 ? 9.77585 -85.42396 -90.99926 1.000 39.75012 1232 GLY A N 1
ATOM 11921 C CA . GLY A 1 898 ? 10.04720 -86.82363 -90.72672 1.000 44.40870 1232 GLY A CA 1
ATOM 11922 C C . GLY A 1 898 ? 10.48701 -87.13402 -89.30775 1.000 50.51723 1232 GLY A C 1
ATOM 11923 O O . GLY A 1 898 ? 10.10771 -88.17220 -88.75694 1.000 51.43514 1232 GLY A O 1
ATOM 11927 N N . MET A 1 899 ? 11.30964 -86.26690 -88.71774 1.000 57.13658 1233 MET A N 1
ATOM 11928 C CA . MET A 1 899 ? 11.78940 -86.43933 -87.35313 1.000 62.25411 1233 MET A CA 1
ATOM 11929 C C . MET A 1 899 ? 10.84189 -85.78139 -86.35174 1.000 59.83198 1233 MET A C 1
ATOM 11930 O O . MET A 1 899 ? 9.90663 -85.06510 -86.71660 1.000 55.87966 1233 MET A O 1
ATOM 11944 N N . ALA A 1 900 ? 11.12068 -86.00553 -85.06189 1.000 62.21566 1234 ALA A N 1
ATOM 11945 C CA . ALA A 1 900 ? 10.34915 -85.34487 -84.01322 1.000 63.89298 1234 ALA A CA 1
ATOM 11946 C C . ALA A 1 900 ? 10.30291 -83.84666 -84.25977 1.000 61.03717 1234 ALA A C 1
ATOM 11947 O O . ALA A 1 900 ? 9.28023 -83.19208 -84.02484 1.000 62.14871 1234 ALA A O 1
ATOM 11954 N N . LEU A 1 901 ? 11.41155 -83.28846 -84.72619 1.000 54.91436 1235 LEU A N 1
ATOM 11955 C CA . LEU A 1 901 ? 11.46628 -81.90299 -85.11616 1.000 50.22407 1235 LEU A CA 1
ATOM 11956 C C . LEU A 1 901 ? 11.80689 -81.82234 -86.59770 1.000 42.17142 1235 LEU A C 1
ATOM 11957 O O . LEU A 1 901 ? 12.66063 -82.57620 -87.07598 1.000 39.55266 1235 LEU A O 1
ATOM 11973 N N . PRO A 1 902 ? 11.16691 -80.93282 -87.34747 1.000 39.48704 1236 PRO A N 1
ATOM 11974 C CA . PRO A 1 902 ? 11.53713 -80.76475 -88.75461 1.000 36.32054 1236 PRO A CA 1
ATOM 11975 C C . PRO A 1 902 ? 12.92236 -80.15261 -88.87551 1.000 33.49053 1236 PRO A C 1
ATOM 11976 O O . PRO A 1 902 ? 13.44794 -79.53480 -87.94647 1.000 31.96322 1236 PRO A O 1
ATOM 11987 N N . CYS A 1 903 ? 13.50894 -80.32436 -90.05533 1.000 33.49172 1237 CYS A N 1
ATOM 11988 C CA . CYS A 1 903 ? 14.87237 -79.88819 -90.32391 1.000 34.66913 1237 CYS A CA 1
ATOM 11989 C C . CYS A 1 903 ? 14.85050 -78.88599 -91.46580 1.000 34.86807 1237 CYS A C 1
ATOM 11990 O O . CYS A 1 903 ? 14.48341 -79.23151 -92.59292 1.000 33.90073 1237 CYS A O 1
ATOM 11998 N N . LEU A 1 904 ? 15.27595 -77.66029 -91.18529 1.000 34.02435 1238 LEU A N 1
ATOM 11999 C CA . LEU A 1 904 ? 15.44197 -76.67023 -92.23478 1.000 33.97934 1238 LEU A CA 1
ATOM 12000 C C . LEU A 1 904 ? 16.69887 -76.98558 -93.02609 1.000 33.42504 1238 LEU A C 1
ATOM 12001 O O . LEU A 1 904 ? 17.74557 -77.29817 -92.45330 1.000 33.55753 1238 LEU A O 1
ATOM 12017 N N . THR A 1 905 ? 16.58941 -76.90711 -94.34762 1.000 31.49870 1239 THR A N 1
ATOM 12018 C CA . THR A 1 905 ? 17.71728 -77.16748 -95.22491 1.000 32.83064 1239 THR A CA 1
ATOM 12019 C C . THR A 1 905 ? 17.72070 -76.12381 -96.32902 1.000 32.13853 1239 THR A C 1
ATOM 12020 O O . THR A 1 905 ? 16.66775 -75.62720 -96.73995 1.000 33.61776 1239 THR A O 1
ATOM 12031 N N . VAL A 1 906 ? 18.91513 -75.80721 -96.81572 1.000 32.75275 1240 VAL A N 1
ATOM 12032 C CA . VAL A 1 906 ? 19.08495 -74.81186 -97.86366 1.000 34.23809 1240 VAL A CA 1
ATOM 12033 C C . VAL A 1 906 ? 19.99974 -75.36688 -98.94336 1.000 35.21602 1240 VAL A C 1
ATOM 12034 O O . VAL A 1 906 ? 20.90565 -76.16334 -98.67492 1.000 35.75612 1240 VAL A O 1
ATOM 12047 N N . ARG A 1 907 ? 19.74544 -74.93646 -100.17713 1.000 34.83878 1241 ARG A N 1
ATOM 12048 C CA . ARG A 1 907 ? 20.56986 -75.26665 -101.32818 1.000 35.75667 1241 ARG A CA 1
ATOM 12049 C C . ARG A 1 907 ? 20.72563 -74.03077 -102.19903 1.000 35.93451 1241 ARG A C 1
ATOM 12050 O O . ARG A 1 907 ? 19.79872 -73.22331 -102.31600 1.000 36.73379 1241 ARG A O 1
ATOM 12071 N N . ALA A 1 908 ? 21.90320 -73.88455 -102.79936 1.000 36.68241 1242 ALA A N 1
ATOM 12072 C CA . ALA A 1 908 ? 22.10695 -72.84235 -103.79228 1.000 38.03217 1242 ALA A CA 1
ATOM 12073 C C . ALA A 1 908 ? 21.40536 -73.21059 -105.08990 1.000 38.38495 1242 ALA A C 1
ATOM 12074 O O . ALA A 1 908 ? 21.42955 -74.36590 -105.52410 1.000 36.28240 1242 ALA A O 1
ATOM 12081 N N . LEU A 1 909 ? 20.76837 -72.21396 -105.69571 1.000 40.41943 1243 LEU A N 1
ATOM 12082 C CA . LEU A 1 909 ? 20.23368 -72.34794 -107.04175 1.000 41.33044 1243 LEU A CA 1
ATOM 12083 C C . LEU A 1 909 ? 21.38619 -72.55421 -108.01597 1.000 41.50690 1243 LEU A C 1
ATOM 12084 O O . LEU A 1 909 ? 22.41678 -71.88157 -107.92623 1.000 42.18903 1243 LEU A O 1
ATOM 12100 N N . ASN A 1 910 ? 21.23183 -73.51080 -108.92073 1.000 40.16664 1244 ASN A N 1
ATOM 12101 C CA . ASN A 1 910 ? 22.22813 -73.70622 -109.96662 1.000 40.76057 1244 ASN A CA 1
ATOM 12102 C C . ASN A 1 910 ? 22.08496 -72.60920 -111.01481 1.000 41.40383 1244 ASN A C 1
ATOM 12103 O O . ASN A 1 910 ? 21.11631 -72.61104 -111.78629 1.000 40.37788 1244 ASN A O 1
ATOM 12114 N N . PRO A 1 911 ? 23.03570 -71.67451 -111.10637 1.000 44.13574 1245 PRO A N 1
ATOM 12115 C CA . PRO A 1 911 ? 22.90186 -70.61016 -112.10810 1.000 46.43960 1245 PRO A CA 1
ATOM 12116 C C . PRO A 1 911 ? 23.09433 -71.10326 -113.52984 1.000 47.12785 1245 PRO A C 1
ATOM 12117 O O . PRO A 1 911 ? 22.78791 -70.35442 -114.46503 1.000 48.54499 1245 PRO A O 1
ATOM 12128 N N . PHE A 1 912 ? 23.60899 -72.31929 -113.72935 1.000 46.34617 1246 PHE A N 1
ATOM 12129 C CA . PHE A 1 912 ? 23.77116 -72.87227 -115.06765 1.000 49.72283 1246 PHE A CA 1
ATOM 12130 C C . PHE A 1 912 ? 22.70809 -73.91517 -115.39234 1.000 54.01068 1246 PHE A C 1
ATOM 12131 O O . PHE A 1 912 ? 22.98097 -74.87950 -116.11646 1.000 52.35810 1246 PHE A O 1
ATOM 12148 N N . MET A 1 913 ? 21.49524 -73.72511 -114.88661 1.000 61.32713 1247 MET A N 1
ATOM 12149 C CA . MET A 1 913 ? 20.34791 -74.53726 -115.25684 1.000 69.82566 1247 MET A CA 1
ATOM 12150 C C . MET A 1 913 ? 19.70332 -73.95264 -116.50916 1.000 79.77426 1247 MET A C 1
ATOM 12151 O O . MET A 1 913 ? 19.83399 -72.76180 -116.80081 1.000 74.99191 1247 MET A O 1
ATOM 12165 N N . LYS A 1 914 ? 18.98704 -74.80119 -117.24027 1.000 99.11007 1248 LYS A N 1
ATOM 12166 C CA . LYS A 1 914 ? 18.28929 -74.36486 -118.44791 1.000 107.01015 1248 LYS A CA 1
ATOM 12167 C C . LYS A 1 914 ? 16.91834 -73.77242 -118.12793 1.000 110.16872 1248 LYS A C 1
ATOM 12168 O O . LYS A 1 914 ? 16.15318 -74.33228 -117.34343 1.000 110.00941 1248 LYS A O 1
ATOM 12172 N N . SER B 1 4 ? 56.27413 -66.82694 -18.39769 1.000 114.95993 338 SER B N 1
ATOM 12173 C CA . SER B 1 4 ? 55.22083 -67.83105 -18.32941 1.000 114.40559 338 SER B CA 1
ATOM 12174 C C . SER B 1 4 ? 53.85552 -67.19715 -18.56904 1.000 113.23334 338 SER B C 1
ATOM 12175 O O . SER B 1 4 ? 53.75495 -66.00559 -18.86124 1.000 105.35234 338 SER B O 1
ATOM 12178 N N . SER B 1 5 ? 52.80726 -68.00749 -18.46386 1.000 122.36640 339 SER B N 1
ATOM 12179 C CA . SER B 1 5 ? 51.43183 -67.54985 -18.62617 1.000 118.79870 339 SER B CA 1
ATOM 12180 C C . SER B 1 5 ? 50.58520 -68.08959 -17.48495 1.000 113.50326 339 SER B C 1
ATOM 12181 O O . SER B 1 5 ? 49.50211 -68.64558 -17.67924 1.000 116.29895 339 SER B O 1
ATOM 12185 N N . LEU B 1 6 ? 51.06839 -67.89458 -16.25998 1.000 88.28478 340 LEU B N 1
ATOM 12186 C CA . LEU B 1 6 ? 50.42269 -68.43244 -15.07272 1.000 73.78871 340 LEU B CA 1
ATOM 12187 C C . LEU B 1 6 ? 50.07947 -67.29111 -14.12905 1.000 53.29922 340 LEU B C 1
ATOM 12188 O O . LEU B 1 6 ? 50.96378 -66.52954 -13.72218 1.000 46.67787 340 LEU B O 1
ATOM 12204 N N . PHE B 1 7 ? 48.80959 -67.21187 -13.74289 1.000 51.15362 341 PHE B N 1
ATOM 12205 C CA . PHE B 1 7 ? 48.34290 -66.13770 -12.87781 1.000 48.30250 341 PHE B CA 1
ATOM 12206 C C . PHE B 1 7 ? 48.82237 -66.36040 -11.45088 1.000 49.52459 341 PHE B C 1
ATOM 12207 O O . PHE B 1 7 ? 48.83639 -67.48938 -10.95279 1.000 48.08355 341 PHE B O 1
ATOM 12224 N N . ALA B 1 8 ? 49.22274 -65.27499 -10.79454 1.000 52.19910 342 ALA B N 1
ATOM 12225 C CA . ALA B 1 8 ? 49.67214 -65.36179 -9.41137 1.000 53.40828 342 ALA B CA 1
ATOM 12226 C C . ALA B 1 8 ? 48.50744 -65.10738 -8.45797 1.000 50.48114 342 ALA B C 1
ATOM 12227 O O . ALA B 1 8 ? 47.69026 -64.21118 -8.69950 1.000 48.08975 342 ALA B O 1
ATOM 12234 N N . PRO B 1 9 ? 48.40519 -65.86334 -7.36379 1.000 50.00548 343 PRO B N 1
ATOM 12235 C CA . PRO B 1 9 ? 47.34018 -65.58962 -6.39375 1.000 48.60320 343 PRO B CA 1
ATOM 12236 C C . PRO B 1 9 ? 47.49965 -64.20209 -5.79734 1.000 47.42302 343 PRO B C 1
ATOM 12237 O O . PRO B 1 9 ? 48.61151 -63.69468 -5.63535 1.000 48.51497 343 PRO B O 1
ATOM 12248 N N . TYR B 1 10 ? 46.36759 -63.58820 -5.47225 1.000 46.12929 344 TYR B N 1
ATOM 12249 C CA . TYR B 1 10 ? 46.38165 -62.24469 -4.91914 1.000 47.59936 344 TYR B CA 1
ATOM 12250 C C . TYR B 1 10 ? 46.96171 -62.24730 -3.50940 1.000 51.27870 344 TYR B C 1
ATOM 12251 O O . TYR B 1 10 ? 46.82092 -63.21315 -2.75339 1.000 52.81064 344 TYR B O 1
ATOM 12269 N N . LEU B 1 11 ? 47.62362 -61.14925 -3.15885 1.000 54.34933 345 LEU B N 1
ATOM 12270 C CA . LEU B 1 11 ? 48.04906 -60.95597 -1.78431 1.000 59.32576 345 LEU B CA 1
ATOM 12271 C C . LEU B 1 11 ? 46.82955 -60.81354 -0.87490 1.000 59.62157 345 LEU B C 1
ATOM 12272 O O . LEU B 1 11 ? 45.80462 -60.26095 -1.28244 1.000 57.30602 345 LEU B O 1
ATOM 12288 N N . PRO B 1 12 ? 46.91019 -61.30427 0.36171 1.000 63.07901 346 PRO B N 1
ATOM 12289 C CA . PRO B 1 12 ? 45.82058 -61.05044 1.31137 1.000 65.27800 346 PRO B CA 1
ATOM 12290 C C . PRO B 1 12 ? 45.61036 -59.55604 1.49534 1.000 67.49578 346 PRO B C 1
ATOM 12291 O O . PRO B 1 12 ? 46.56459 -58.77569 1.50465 1.000 67.55279 346 PRO B O 1
ATOM 12302 N N . GLN B 1 13 ? 44.34228 -59.15900 1.63463 1.000 70.67631 347 GLN B N 1
ATOM 12303 C CA . GLN B 1 13 ? 44.02695 -57.74527 1.81625 1.000 73.56272 347 GLN B CA 1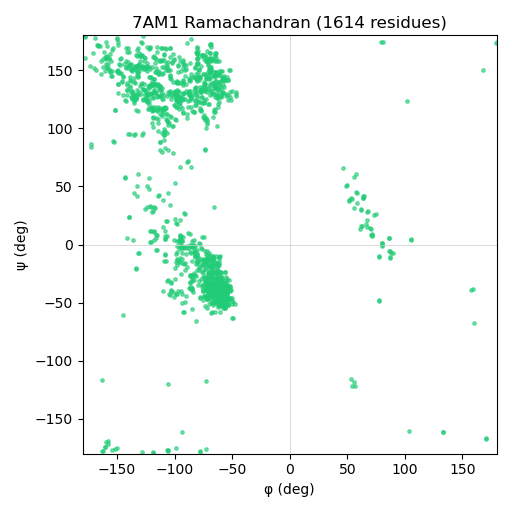
ATOM 12304 C C . GLN B 1 13 ? 44.75249 -57.16096 3.02446 1.000 76.84159 347 GLN B C 1
ATOM 12305 O O . GLN B 1 13 ? 45.26134 -56.03585 2.96493 1.000 77.43492 347 GLN B O 1
ATOM 12319 N N . ALA B 1 14 ? 44.82995 -57.91593 4.12452 1.000 78.35775 348 ALA B N 1
ATOM 12320 C CA . ALA B 1 14 ? 45.38256 -57.37103 5.36106 1.000 81.18205 348 ALA B CA 1
ATOM 12321 C C . ALA B 1 14 ? 46.77172 -56.78170 5.15819 1.000 83.63230 348 ALA B C 1
ATOM 12322 O O . ALA B 1 14 ? 47.12283 -55.78222 5.79568 1.000 84.28929 348 ALA B O 1
ATOM 12329 N N . ASN B 1 15 ? 47.57184 -57.37755 4.27453 1.000 87.14116 349 ASN B N 1
ATOM 12330 C CA . ASN B 1 15 ? 48.95176 -56.94967 4.09423 1.000 89.87978 349 ASN B CA 1
ATOM 12331 C C . ASN B 1 15 ? 49.07625 -55.64903 3.31062 1.000 87.69626 349 ASN B C 1
ATOM 12332 O O . ASN B 1 15 ? 50.08503 -54.94896 3.45400 1.000 93.12156 349 ASN B O 1
ATOM 12343 N N . ILE B 1 16 ? 48.08025 -55.30978 2.49899 1.000 74.42264 350 ILE B N 1
ATOM 12344 C CA . ILE B 1 16 ? 48.21029 -54.25110 1.50144 1.000 70.83374 350 ILE B CA 1
ATOM 12345 C C . ILE B 1 16 ? 48.25244 -52.86239 2.12993 1.000 72.53595 350 ILE B C 1
ATOM 12346 O O . ILE B 1 16 ? 49.09839 -52.04712 1.73348 1.000 66.90665 350 ILE B O 1
ATOM 12362 N N . PRO B 1 17 ? 47.36473 -52.52896 3.07503 1.000 86.30424 351 PRO B N 1
ATOM 12363 C CA . PRO B 1 17 ? 47.38333 -51.16296 3.63500 1.000 93.00236 351 PRO B CA 1
ATOM 12364 C C . PRO B 1 17 ? 48.76064 -50.70616 4.08682 1.000 98.46941 351 PRO B C 1
ATOM 12365 O O . PRO B 1 17 ? 49.19310 -49.60001 3.73848 1.000 98.29699 351 PRO B O 1
ATOM 12376 N N . GLU B 1 18 ? 49.46864 -51.53374 4.85673 1.000 104.69145 352 GLU B N 1
ATOM 12377 C CA . GLU B 1 18 ? 50.80927 -51.16090 5.29065 1.000 106.90484 352 GLU B CA 1
ATOM 12378 C C . GLU B 1 18 ? 51.75338 -51.03980 4.10126 1.000 102.19855 352 GLU B C 1
ATOM 12379 O O . GLU B 1 18 ? 52.55090 -50.09930 4.02322 1.000 106.81275 352 GLU B O 1
ATOM 12391 N N . LEU B 1 19 ? 51.66779 -51.97473 3.15444 1.000 85.42361 353 LEU B N 1
ATOM 12392 C CA . LEU B 1 19 ? 52.58793 -51.96467 2.02392 1.000 80.99154 353 LEU B CA 1
ATOM 12393 C C . LEU B 1 19 ? 52.44888 -50.69692 1.18789 1.000 76.94460 353 LEU B C 1
ATOM 12394 O O . LEU B 1 19 ? 53.43912 -50.22207 0.61965 1.000 75.16052 353 LEU B O 1
ATOM 12410 N N . ILE B 1 20 ? 51.24304 -50.12965 1.09899 1.000 73.85785 354 ILE B N 1
ATOM 12411 C CA . ILE B 1 20 ? 51.06862 -48.89007 0.34601 1.000 77.40018 354 ILE B CA 1
ATOM 12412 C C . ILE B 1 20 ? 51.79146 -47.73608 1.03415 1.000 78.89314 354 ILE B C 1
ATOM 12413 O O . ILE B 1 20 ? 52.55766 -46.99932 0.40207 1.000 72.82828 354 ILE B O 1
ATOM 12429 N N . GLN B 1 21 ? 51.56487 -47.55946 2.33821 1.000 91.71668 355 GLN B N 1
ATOM 12430 C CA . GLN B 1 21 ? 52.20242 -46.45004 3.04158 1.000 99.05038 355 GLN B CA 1
ATOM 12431 C C . GLN B 1 21 ? 53.71819 -46.60297 3.02396 1.000 98.21392 355 GLN B C 1
ATOM 12432 O O . GLN B 1 21 ? 54.45026 -45.61335 2.90550 1.000 102.42288 355 GLN B O 1
ATOM 12446 N N . GLU B 1 22 ? 54.20636 -47.84135 3.12333 1.000 91.36883 356 GLU B N 1
ATOM 12447 C CA . GLU B 1 22 ? 55.63711 -48.10892 3.07631 1.000 89.94982 356 GLU B CA 1
ATOM 12448 C C . GLU B 1 22 ? 56.21859 -47.91236 1.68227 1.000 86.86036 356 GLU B C 1
ATOM 12449 O O . GLU B 1 22 ? 57.44590 -47.87137 1.54250 1.000 86.44448 356 GLU B O 1
ATOM 12461 N N . GLY B 1 23 ? 55.37477 -47.78409 0.65992 1.000 87.64024 357 GLY B N 1
ATOM 12462 C CA . GLY B 1 23 ? 55.82801 -47.62739 -0.70569 1.000 87.44650 357 GLY B CA 1
ATOM 12463 C C . GLY B 1 23 ? 56.09735 -48.91287 -1.45079 1.000 85.47379 357 GLY B C 1
ATOM 12464 O O . GLY B 1 23 ? 56.57198 -48.85906 -2.59203 1.000 84.77325 357 GLY B O 1
ATOM 12468 N N . ARG B 1 24 ? 55.80273 -50.06753 -0.85091 1.000 83.03135 358 ARG B N 1
ATOM 12469 C CA . ARG B 1 24 ? 56.01984 -51.33471 -1.53916 1.000 80.33518 358 ARG B CA 1
ATOM 12470 C C . ARG B 1 24 ? 55.00320 -51.53624 -2.65733 1.000 76.90015 358 ARG B C 1
ATOM 12471 O O . ARG B 1 24 ? 55.33006 -52.10795 -3.70446 1.000 75.47306 358 ARG B O 1
ATOM 12475 N N . LEU B 1 25 ? 53.76688 -51.08350 -2.44833 1.000 75.08286 359 LEU B N 1
ATOM 12476 C CA . LEU B 1 25 ? 52.70866 -51.16484 -3.44406 1.000 71.65102 359 LEU B CA 1
ATOM 12477 C C . LEU B 1 25 ? 52.10176 -49.78686 -3.67583 1.000 72.12706 359 LEU B C 1
ATOM 12478 O O . LEU B 1 25 ? 52.19625 -48.89360 -2.83087 1.000 75.23481 359 LEU B O 1
ATOM 12494 N N . VAL B 1 26 ? 51.48057 -49.62262 -4.84465 1.000 68.34891 360 VAL B N 1
ATOM 12495 C CA . VAL B 1 26 ? 50.71224 -48.42735 -5.17405 1.000 66.61016 360 VAL B CA 1
ATOM 12496 C C . VAL B 1 26 ? 49.37004 -48.85774 -5.75040 1.000 62.46285 360 VAL B C 1
ATOM 12497 O O . VAL B 1 26 ? 49.28151 -49.86994 -6.45454 1.000 62.42851 360 VAL B O 1
ATOM 12510 N N . ALA B 1 27 ? 48.32803 -48.09163 -5.44634 1.000 59.14488 361 ALA B N 1
ATOM 12511 C CA . ALA B 1 27 ? 46.97825 -48.37349 -5.91113 1.000 57.83445 361 ALA B CA 1
ATOM 12512 C C . ALA B 1 27 ? 46.61253 -47.46825 -7.08246 1.000 59.06213 361 ALA B C 1
ATOM 12513 O O . ALA B 1 27 ? 47.17669 -46.38685 -7.26572 1.000 60.55611 361 ALA B O 1
ATOM 12520 N N . GLY B 1 28 ? 45.65406 -47.92791 -7.87735 1.000 59.25188 362 GLY B N 1
ATOM 12521 C CA . GLY B 1 28 ? 45.22762 -47.18007 -9.04639 1.000 59.26201 362 GLY B CA 1
ATOM 12522 C C . GLY B 1 28 ? 44.13807 -47.92847 -9.78087 1.000 56.99007 362 GLY B C 1
ATOM 12523 O O . GLY B 1 28 ? 43.81077 -49.07593 -9.46042 1.000 56.52133 362 GLY B O 1
ATOM 12527 N N . ILE B 1 29 ? 43.58507 -47.25555 -10.78657 1.000 54.32631 363 ILE B N 1
ATOM 12528 C CA . ILE B 1 29 ? 42.47040 -47.77280 -11.57164 1.000 50.61238 363 ILE B CA 1
ATOM 12529 C C . ILE B 1 29 ? 43.01868 -48.38314 -12.85265 1.000 50.45731 363 ILE B C 1
ATOM 12530 O O . ILE B 1 29 ? 43.77988 -47.73836 -13.58596 1.000 51.19837 363 ILE B O 1
ATOM 12546 N N . LEU B 1 30 ? 42.62936 -49.62158 -13.12829 1.000 50.03328 364 LEU B N 1
ATOM 12547 C CA . LEU B 1 30 ? 43.08825 -50.29858 -14.32964 1.000 50.28849 364 LEU B CA 1
ATOM 12548 C C . LEU B 1 30 ? 42.26355 -49.86167 -15.53453 1.000 48.58781 364 LEU B C 1
ATOM 12549 O O . LEU B 1 30 ? 41.03469 -49.76616 -15.46790 1.000 49.81693 364 LEU B O 1
ATOM 12565 N N . ARG B 1 31 ? 42.95633 -49.59107 -16.63643 1.000 45.11215 365 ARG B N 1
ATOM 12566 C CA . ARG B 1 31 ? 42.33709 -49.27108 -17.91441 1.000 46.57843 365 ARG B CA 1
ATOM 12567 C C . ARG B 1 31 ? 43.08170 -50.05182 -18.98281 1.000 44.79015 365 ARG B C 1
ATOM 12568 O O . ARG B 1 31 ? 44.31500 -50.00408 -19.03368 1.000 44.45970 365 ARG B O 1
ATOM 12589 N N . VAL B 1 32 ? 42.35569 -50.77639 -19.81858 1.000 45.38040 366 VAL B N 1
ATOM 12590 C CA . VAL B 1 32 ? 43.02131 -51.57010 -20.84104 1.000 52.87272 366 VAL B CA 1
ATOM 12591 C C . VAL B 1 32 ? 43.44606 -50.63095 -21.95999 1.000 58.72019 366 VAL B C 1
ATOM 12592 O O . VAL B 1 32 ? 42.74257 -49.66639 -22.28841 1.000 58.13145 366 VAL B O 1
ATOM 12605 N N . ASN B 1 33 ? 44.60886 -50.90262 -22.54045 1.000 64.80044 367 ASN B N 1
ATOM 12606 C CA . ASN B 1 33 ? 45.10077 -50.10863 -23.65943 1.000 70.01229 367 ASN B CA 1
ATOM 12607 C C . ASN B 1 33 ? 44.17893 -50.34300 -24.84989 1.000 71.38380 367 ASN B C 1
ATOM 12608 O O . ASN B 1 33 ? 44.15598 -51.43414 -25.42825 1.000 69.74432 367 ASN B O 1
ATOM 12619 N N . LYS B 1 34 ? 43.39643 -49.32100 -25.20217 1.000 74.53712 368 LYS B N 1
ATOM 12620 C CA . LYS B 1 34 ? 42.39877 -49.47977 -26.25389 1.000 76.07450 368 LYS B CA 1
ATOM 12621 C C . LYS B 1 34 ? 43.03523 -49.93471 -27.56191 1.000 76.99897 368 LYS B C 1
ATOM 12622 O O . LYS B 1 34 ? 42.47004 -50.77208 -28.27602 1.000 77.51506 368 LYS B O 1
ATOM 12641 N N . LYS B 1 35 ? 44.22566 -49.42164 -27.87823 1.000 77.62543 369 LYS B N 1
ATOM 12642 C CA . LYS B 1 35 ? 44.90242 -49.81525 -29.10994 1.000 79.37125 369 LYS B CA 1
ATOM 12643 C C . LYS B 1 35 ? 45.36128 -51.26852 -29.04599 1.000 81.31496 369 LYS B C 1
ATOM 12644 O O . LYS B 1 35 ? 44.95765 -52.09809 -29.86945 1.000 82.67272 369 LYS B O 1
ATOM 12648 N N . ASN B 1 36 ? 46.20263 -51.59423 -28.06745 1.000 81.50218 370 ASN B N 1
ATOM 12649 C CA . ASN B 1 36 ? 46.73896 -52.94190 -27.87445 1.000 81.63494 370 ASN B CA 1
ATOM 12650 C C . ASN B 1 36 ? 46.09384 -53.53493 -26.62289 1.000 77.21144 370 ASN B C 1
ATOM 12651 O O . ASN B 1 36 ? 46.56097 -53.31837 -25.50431 1.000 76.76309 370 ASN B O 1
ATOM 12662 N N . ARG B 1 37 ? 45.01110 -54.29042 -26.81901 1.000 73.29557 371 ARG B N 1
ATOM 12663 C CA . ARG B 1 37 ? 44.23065 -54.79214 -25.69446 1.000 69.67956 371 ARG B CA 1
ATOM 12664 C C . ARG B 1 37 ? 44.99145 -55.78944 -24.82994 1.000 63.87768 371 ARG B C 1
ATOM 12665 O O . ARG B 1 37 ? 44.51989 -56.11214 -23.73467 1.000 63.41050 371 ARG B O 1
ATOM 12686 N N . SER B 1 38 ? 46.14723 -56.27989 -25.28091 1.000 61.54845 372 SER B N 1
ATOM 12687 C CA . SER B 1 38 ? 46.93789 -57.18303 -24.45506 1.000 58.98342 372 SER B CA 1
ATOM 12688 C C . SER B 1 38 ? 47.62026 -56.45182 -23.30773 1.000 59.26150 372 SER B C 1
ATOM 12689 O O . SER B 1 38 ? 48.05009 -57.09421 -22.34327 1.000 60.75796 372 SER B O 1
ATOM 12693 N N . ASP B 1 39 ? 47.70651 -55.12884 -23.38393 1.000 57.88171 373 ASP B N 1
ATOM 12694 C CA . ASP B 1 39 ? 48.36245 -54.30546 -22.38145 1.000 56.05693 373 ASP B CA 1
ATOM 12695 C C . ASP B 1 39 ? 47.33496 -53.40115 -21.71656 1.000 50.70546 373 ASP B C 1
ATOM 12696 O O . ASP B 1 39 ? 46.17722 -53.31692 -22.13415 1.000 49.52561 373 ASP B O 1
ATOM 12705 N N . ALA B 1 40 ? 47.76644 -52.74723 -20.64399 1.000 46.78470 374 ALA B N 1
ATOM 12706 C CA . ALA B 1 40 ? 46.87491 -51.89816 -19.87276 1.000 44.65703 374 ALA B CA 1
ATOM 12707 C C . ALA B 1 40 ? 47.70321 -50.87166 -19.12034 1.000 47.22762 374 ALA B C 1
ATOM 12708 O O . ALA B 1 40 ? 48.92308 -51.00089 -18.99275 1.000 47.22872 374 ALA B O 1
ATOM 12715 N N . TRP B 1 41 ? 47.02136 -49.83132 -18.65431 1.000 51.70154 375 TRP B N 1
ATOM 12716 C CA . TRP B 1 41 ? 47.61818 -48.81761 -17.80391 1.000 54.27248 375 TRP B CA 1
ATOM 12717 C C . TRP B 1 41 ? 46.85229 -48.76619 -16.49081 1.000 51.84357 375 TRP B C 1
ATOM 12718 O O . TRP B 1 41 ? 45.65635 -49.06862 -16.43664 1.000 50.83155 375 TRP B O 1
ATOM 12739 N N . VAL B 1 42 ? 47.55424 -48.38478 -15.43340 1.000 49.71204 376 VAL B N 1
ATOM 12740 C CA . VAL B 1 42 ? 46.94845 -48.14085 -14.13288 1.000 50.13480 376 VAL B CA 1
ATOM 12741 C C . VAL B 1 42 ? 47.17015 -46.67394 -13.80822 1.000 52.54950 376 VAL B C 1
ATOM 12742 O O . VAL B 1 42 ? 48.31794 -46.21879 -13.72296 1.000 53.00066 376 VAL B O 1
ATOM 12755 N N . SER B 1 43 ? 46.07770 -45.93149 -13.65485 1.000 55.42281 377 SER B N 1
ATOM 12756 C CA . SER B 1 43 ? 46.16728 -44.51170 -13.35108 1.000 58.86591 377 SER B CA 1
ATOM 12757 C C . SER B 1 43 ? 46.33418 -44.33326 -11.84906 1.000 61.75402 377 SER B C 1
ATOM 12758 O O . SER B 1 43 ? 45.55476 -44.87221 -11.05689 1.000 58.18636 377 SER B O 1
ATOM 12762 N N . THR B 1 44 ? 47.34697 -43.56378 -11.46535 1.000 69.09825 378 THR B N 1
ATOM 12763 C CA . THR B 1 44 ? 47.64928 -43.29309 -10.06838 1.000 74.43856 378 THR B CA 1
ATOM 12764 C C . THR B 1 44 ? 46.93463 -42.06432 -9.51988 1.000 78.10798 378 THR B C 1
ATOM 12765 O O . THR B 1 44 ? 46.98786 -41.83057 -8.30750 1.000 78.24201 378 THR B O 1
ATOM 12776 N N . ASP B 1 45 ? 46.26689 -41.28805 -10.37021 1.000 82.33626 379 ASP B N 1
ATOM 12777 C CA . ASP B 1 45 ? 45.45829 -40.14490 -9.94832 1.000 84.57305 379 ASP B CA 1
ATOM 12778 C C . ASP B 1 45 ? 46.20793 -39.28561 -8.92661 1.000 85.33664 379 ASP B C 1
ATOM 12779 O O . ASP B 1 45 ? 45.83097 -39.16119 -7.76111 1.000 86.32823 379 ASP B O 1
ATOM 12783 N N . GLY B 1 46 ? 47.29151 -38.69034 -9.41691 1.000 81.86850 380 GLY B N 1
ATOM 12784 C CA . GLY B 1 46 ? 48.14194 -37.84821 -8.60384 1.000 83.71358 380 GLY B CA 1
ATOM 12785 C C . GLY B 1 46 ? 48.88928 -38.54307 -7.48930 1.000 86.09612 380 GLY B C 1
ATOM 12786 O O . GLY B 1 46 ? 49.36508 -37.87072 -6.57210 1.000 85.40047 380 GLY B O 1
ATOM 12790 N N . ALA B 1 47 ? 49.00814 -39.86758 -7.53223 1.000 91.14615 381 ALA B N 1
ATOM 12791 C CA . ALA B 1 47 ? 49.87728 -40.59058 -6.60988 1.000 94.50319 381 ALA B CA 1
ATOM 12792 C C . ALA B 1 47 ? 51.25286 -40.84228 -7.21722 1.000 92.32769 381 ALA B C 1
ATOM 12793 O O . ALA B 1 47 ? 52.13168 -41.38410 -6.53945 1.000 96.33122 381 ALA B O 1
ATOM 12800 N N . LEU B 1 48 ? 51.44284 -40.45145 -8.47511 1.000 81.89892 382 LEU B N 1
ATOM 12801 C CA . LEU B 1 48 ? 52.71517 -40.52362 -9.17971 1.000 80.23466 382 LEU B CA 1
ATOM 12802 C C . LEU B 1 48 ? 52.63136 -39.52582 -10.32728 1.000 76.98455 382 LEU B C 1
ATOM 12803 O O . LEU B 1 48 ? 51.56133 -38.98876 -10.62654 1.000 70.67463 382 LEU B O 1
ATOM 12819 N N . ASP B 1 49 ? 53.76425 -39.30242 -10.99044 1.000 88.09389 383 ASP B N 1
ATOM 12820 C CA . ASP B 1 49 ? 53.79407 -38.32656 -12.07278 1.000 91.81150 383 ASP B CA 1
ATOM 12821 C C . ASP B 1 49 ? 53.28105 -38.89102 -13.39266 1.000 86.92732 383 ASP B C 1
ATOM 12822 O O . ASP B 1 49 ? 53.13670 -38.12990 -14.35614 1.000 89.84505 383 ASP B O 1
ATOM 12831 N N . ALA B 1 50 ? 52.98409 -40.18796 -13.45828 1.000 77.06716 384 ALA B N 1
ATOM 12832 C CA . ALA B 1 50 ? 52.52146 -40.80284 -14.69271 1.000 71.01377 384 ALA B CA 1
ATOM 12833 C C . ALA B 1 50 ? 51.69318 -42.03632 -14.35351 1.000 68.53460 384 ALA B C 1
ATOM 12834 O O . ALA B 1 50 ? 51.45854 -42.35350 -13.18340 1.000 67.43471 384 ALA B O 1
ATOM 12841 N N . ASP B 1 51 ? 51.25995 -42.73819 -15.39549 1.000 70.23291 385 ASP B N 1
ATOM 12842 C CA . ASP B 1 51 ? 50.53282 -43.99075 -15.25966 1.000 67.64964 385 ASP B CA 1
ATOM 12843 C C . ASP B 1 51 ? 51.48582 -45.18155 -15.31490 1.000 64.70298 385 ASP B C 1
ATOM 12844 O O . ASP B 1 51 ? 52.58546 -45.10726 -15.86860 1.000 66.32432 385 ASP B O 1
ATOM 12853 N N . ILE B 1 52 ? 51.04900 -46.28838 -14.71730 1.000 58.90227 386 ILE B N 1
ATOM 12854 C CA . ILE B 1 52 ? 51.85642 -47.49989 -14.61540 1.000 55.73786 386 ILE B CA 1
ATOM 12855 C C . ILE B 1 52 ? 51.45824 -48.44256 -15.74351 1.000 53.80326 386 ILE B C 1
ATOM 12856 O O . ILE B 1 52 ? 50.28886 -48.82947 -15.86075 1.000 51.07924 386 ILE B O 1
ATOM 12872 N N . TYR B 1 53 ? 52.43735 -48.82975 -16.55604 1.000 55.94322 387 TYR B N 1
ATOM 12873 C CA . TYR B 1 53 ? 52.20893 -49.73225 -17.67665 1.000 56.60337 387 TYR B CA 1
ATOM 12874 C C . TYR B 1 53 ? 52.09259 -51.17216 -17.19010 1.000 54.14761 387 TYR B C 1
ATOM 12875 O O . TYR B 1 53 ? 52.93220 -51.64566 -16.41945 1.000 53.19594 387 TYR B O 1
ATOM 12893 N N . ILE B 1 54 ? 51.05889 -51.87225 -17.65236 1.000 53.25759 388 ILE B N 1
ATOM 12894 C CA . ILE B 1 54 ? 50.82439 -53.26929 -17.29576 1.000 52.37621 388 ILE B CA 1
ATOM 12895 C C . ILE B 1 54 ? 50.87548 -54.07537 -18.58680 1.000 52.31126 388 ILE B C 1
ATOM 12896 O O . ILE B 1 54 ? 49.96276 -53.98543 -19.41769 1.000 52.11251 388 ILE B O 1
ATOM 12912 N N . CYS B 1 55 ? 51.92782 -54.86998 -18.75202 1.000 53.04478 389 CYS B N 1
ATOM 12913 C CA . CYS B 1 55 ? 52.20528 -55.55958 -20.00583 1.000 57.36636 389 CYS B CA 1
ATOM 12914 C C . CYS B 1 55 ? 51.66283 -56.98465 -19.96652 1.000 60.18979 389 CYS B C 1
ATOM 12915 O O . CYS B 1 55 ? 52.04740 -57.77485 -19.09853 1.000 58.81344 389 CYS B O 1
ATOM 12923 N N . GLY B 1 56 ? 50.77354 -57.30800 -20.90497 1.000 67.26665 390 GLY B N 1
ATOM 12924 C CA . GLY B 1 56 ? 50.31167 -58.66818 -21.09021 1.000 69.70909 390 GLY B CA 1
ATOM 12925 C C . GLY B 1 56 ? 49.23039 -59.08476 -20.10788 1.000 66.81520 390 GLY B C 1
ATOM 12926 O O . GLY B 1 56 ? 48.86108 -58.36093 -19.18056 1.000 69.01326 390 GLY B O 1
ATOM 12930 N N . SER B 1 57 ? 48.70750 -60.29760 -20.33087 1.000 57.69149 391 SER B N 1
ATOM 12931 C CA . SER B 1 57 ? 47.61393 -60.80629 -19.50872 1.000 51.62176 391 SER B CA 1
ATOM 12932 C C . SER B 1 57 ? 48.09542 -61.25744 -18.13412 1.000 46.68916 391 SER B C 1
ATOM 12933 O O . SER B 1 57 ? 47.40905 -61.02993 -17.13126 1.000 44.16909 391 SER B O 1
ATOM 12941 N N . LYS B 1 58 ? 49.26326 -61.90386 -18.06895 1.000 46.90288 392 LYS B N 1
ATOM 12942 C CA . LYS B 1 58 ? 49.75875 -62.42900 -16.79918 1.000 47.45205 392 LYS B CA 1
ATOM 12943 C C . LYS B 1 58 ? 49.91461 -61.31503 -15.77145 1.000 46.83376 392 LYS B C 1
ATOM 12944 O O . LYS B 1 58 ? 49.45719 -61.43800 -14.62931 1.000 45.38617 392 LYS B O 1
ATOM 12959 N N . ASP B 1 59 ? 50.55869 -60.21273 -16.16200 1.000 50.09344 393 ASP B N 1
ATOM 12960 C CA . ASP B 1 59 ? 50.77607 -59.12242 -15.21821 1.000 51.77040 393 ASP B CA 1
ATOM 12961 C C . ASP B 1 59 ? 49.47961 -58.41278 -14.85446 1.000 48.87151 393 ASP B C 1
ATOM 12962 O O . ASP B 1 59 ? 49.39049 -57.82156 -13.77345 1.000 47.69567 393 ASP B O 1
ATOM 12971 N N . ARG B 1 60 ? 48.46645 -58.45559 -15.72842 1.000 46.66171 394 ARG B N 1
ATOM 12972 C CA . ARG B 1 60 ? 47.16559 -57.89442 -15.37534 1.000 44.95072 394 ARG B CA 1
ATOM 12973 C C . ARG B 1 60 ? 46.45887 -58.75717 -14.33887 1.000 40.42280 394 ARG B C 1
ATOM 12974 O O . ARG B 1 60 ? 45.58558 -58.26175 -13.61589 1.000 38.23805 394 ARG B O 1
ATOM 12995 N N . ASN B 1 61 ? 46.81124 -60.03903 -14.27882 1.000 38.74920 395 ASN B N 1
ATOM 12996 C CA . ASN B 1 61 ? 46.38307 -60.95151 -13.22438 1.000 38.61768 395 ASN B CA 1
ATOM 12997 C C . ASN B 1 61 ? 44.87902 -60.87673 -12.99026 1.000 36.58938 395 ASN B C 1
ATOM 12998 O O . ASN B 1 61 ? 44.40488 -60.74124 -11.86137 1.000 35.77327 395 ASN B O 1
ATOM 13009 N N . ARG B 1 62 ? 44.12364 -60.98753 -14.07950 1.000 38.85140 396 ARG B N 1
ATOM 13010 C CA . ARG B 1 62 ? 42.67801 -61.17601 -14.04775 1.000 39.90980 396 ARG B CA 1
ATOM 13011 C C . ARG B 1 62 ? 41.91071 -59.93818 -13.60007 1.000 39.73789 396 ARG B C 1
ATOM 13012 O O . ARG B 1 62 ? 40.70098 -60.02827 -13.34772 1.000 39.49324 396 ARG B O 1
ATOM 13033 N N . ALA B 1 63 ? 42.56755 -58.79059 -13.46827 1.000 38.01136 397 ALA B N 1
ATOM 13034 C CA . ALA B 1 63 ? 41.83963 -57.57144 -13.15230 1.000 39.28508 397 ALA B CA 1
ATOM 13035 C C . ALA B 1 63 ? 40.97857 -57.16359 -14.34145 1.000 38.93993 397 ALA B C 1
ATOM 13036 O O . ALA B 1 63 ? 41.28966 -57.46567 -15.49678 1.000 39.06664 397 ALA B O 1
ATOM 13043 N N . LEU B 1 64 ? 39.88927 -56.46634 -14.05138 1.000 41.06509 398 LEU B N 1
ATOM 13044 C CA . LEU B 1 64 ? 38.97829 -56.00092 -15.08351 1.000 42.11744 398 LEU B CA 1
ATOM 13045 C C . LEU B 1 64 ? 39.07612 -54.48934 -15.22904 1.000 43.14873 398 LEU B C 1
ATOM 13046 O O . LEU B 1 64 ? 39.53707 -53.78240 -14.32848 1.000 42.82170 398 LEU B O 1
ATOM 13062 N N . GLU B 1 65 ? 38.64372 -54.00710 -16.39361 1.000 43.78942 399 GLU B N 1
ATOM 13063 C CA . GLU B 1 65 ? 38.55384 -52.57491 -16.64308 1.000 44.92201 399 GLU B CA 1
ATOM 13064 C C . GLU B 1 65 ? 37.88759 -51.88056 -15.46443 1.000 43.94457 399 GLU B C 1
ATOM 13065 O O . GLU B 1 65 ? 36.81711 -52.29087 -15.00887 1.000 43.55699 399 GLU B O 1
ATOM 13077 N N . GLY B 1 66 ? 38.53244 -50.82684 -14.96954 1.000 44.86554 400 GLY B N 1
ATOM 13078 C CA . GLY B 1 66 ? 37.98560 -50.02606 -13.89816 1.000 44.79039 400 GLY B CA 1
ATOM 13079 C C . GLY B 1 66 ? 38.30100 -50.50289 -12.49919 1.000 44.78902 400 GLY B C 1
ATOM 13080 O O . GLY B 1 66 ? 38.03545 -49.76560 -11.54036 1.000 43.98375 400 GLY B O 1
ATOM 13084 N N . ASP B 1 67 ? 38.84506 -51.70832 -12.34385 1.000 44.93748 401 ASP B N 1
ATOM 13085 C CA . ASP B 1 67 ? 39.21167 -52.18655 -11.02048 1.000 44.24792 401 ASP B CA 1
ATOM 13086 C C . ASP B 1 67 ? 40.19149 -51.22558 -10.36516 1.000 44.23044 401 ASP B C 1
ATOM 13087 O O . ASP B 1 67 ? 41.08538 -50.67831 -11.01820 1.000 44.55954 401 ASP B O 1
ATOM 13096 N N . LEU B 1 68 ? 40.01518 -51.02351 -9.06590 1.000 44.58598 402 LEU B N 1
ATOM 13097 C CA . LEU B 1 68 ? 41.08304 -50.49879 -8.22983 1.000 48.49085 402 LEU B CA 1
ATOM 13098 C C . LEU B 1 68 ? 41.99332 -51.66611 -7.86768 1.000 48.65651 402 LEU B C 1
ATOM 13099 O O . LEU B 1 68 ? 41.54472 -52.63562 -7.24540 1.000 50.21183 402 LEU B O 1
ATOM 13115 N N . VAL B 1 69 ? 43.26155 -51.57967 -8.25428 1.000 47.35976 403 VAL B N 1
ATOM 13116 C CA . VAL B 1 69 ? 44.19712 -52.68138 -8.08387 1.000 46.73098 403 VAL B CA 1
ATOM 13117 C C . VAL B 1 69 ? 45.37937 -52.20587 -7.25701 1.000 48.71570 403 VAL B C 1
ATOM 13118 O O . VAL B 1 69 ? 45.72569 -51.02018 -7.25530 1.000 50.36786 403 VAL B O 1
ATOM 13131 N N . ALA B 1 70 ? 46.00424 -53.15298 -6.55983 1.000 49.13308 404 ALA B N 1
ATOM 13132 C CA . ALA B 1 70 ? 47.29375 -52.93604 -5.91970 1.000 50.85437 404 ALA B CA 1
ATOM 13133 C C . ALA B 1 70 ? 48.38458 -53.39266 -6.87915 1.000 52.07230 404 ALA B C 1
ATOM 13134 O O . ALA B 1 70 ? 48.35739 -54.52843 -7.36722 1.000 52.23724 404 ALA B O 1
ATOM 13141 N N . VAL B 1 71 ? 49.33511 -52.50336 -7.15063 1.000 53.13093 405 VAL B N 1
ATOM 13142 C CA . VAL B 1 71 ? 50.36718 -52.73379 -8.15127 1.000 53.02883 405 VAL B CA 1
ATOM 13143 C C . VAL B 1 71 ? 51.72908 -52.75934 -7.47688 1.000 54.82592 405 VAL B C 1
ATOM 13144 O O . VAL B 1 71 ? 52.02337 -51.92735 -6.61112 1.000 55.94706 405 VAL B O 1
ATOM 13157 N N . GLU B 1 72 ? 52.55643 -53.72172 -7.87760 1.000 53.93477 406 GLU B N 1
ATOM 13158 C CA . GLU B 1 72 ? 53.96388 -53.74990 -7.50903 1.000 55.05666 406 GLU B CA 1
ATOM 13159 C C . GLU B 1 72 ? 54.76868 -53.28891 -8.71600 1.000 55.89504 406 GLU B C 1
ATOM 13160 O O . GLU B 1 72 ? 54.64744 -53.86543 -9.80291 1.000 54.12735 406 GLU B O 1
ATOM 13172 N N . LEU B 1 73 ? 55.59784 -52.27083 -8.52190 1.000 59.18870 407 LEU B N 1
ATOM 13173 C CA . LEU B 1 73 ? 56.35337 -51.71473 -9.63243 1.000 61.35102 407 LEU B CA 1
ATOM 13174 C C . LEU B 1 73 ? 57.44425 -52.68316 -10.07364 1.000 63.55407 407 LEU B C 1
ATOM 13175 O O . LEU B 1 73 ? 57.93236 -53.50808 -9.29476 1.000 64.43065 407 LEU B O 1
ATOM 13191 N N . LEU B 1 74 ? 57.83639 -52.56086 -11.33619 1.000 64.54486 408 LEU B N 1
ATOM 13192 C CA . LEU B 1 74 ? 58.83264 -53.43021 -11.93980 1.000 66.67161 408 LEU B CA 1
ATOM 13193 C C . LEU B 1 74 ? 59.84256 -52.58562 -12.70131 1.000 68.42893 408 LEU B C 1
ATOM 13194 O O . LEU B 1 74 ? 59.53762 -51.47513 -13.14607 1.000 66.96847 408 LEU B O 1
ATOM 13210 N N . VAL B 1 75 ? 61.05740 -53.11815 -12.83627 1.000 72.45484 409 VAL B N 1
ATOM 13211 C CA . VAL B 1 75 ? 62.07338 -52.45435 -13.64400 1.000 76.67697 409 VAL B CA 1
ATOM 13212 C C . VAL B 1 75 ? 61.58958 -52.38909 -15.08473 1.000 78.57278 409 VAL B C 1
ATOM 13213 O O . VAL B 1 75 ? 61.38219 -53.42252 -15.73322 1.000 79.18587 409 VAL B O 1
ATOM 13226 N N . VAL B 1 76 ? 61.41941 -51.16656 -15.59767 1.000 80.29364 410 VAL B N 1
ATOM 13227 C CA . VAL B 1 76 ? 60.86351 -50.98299 -16.93462 1.000 81.95929 410 VAL B CA 1
ATOM 13228 C C . VAL B 1 76 ? 61.66197 -51.75015 -17.97959 1.000 86.23503 410 VAL B C 1
ATOM 13229 O O . VAL B 1 76 ? 61.10022 -52.22250 -18.97573 1.000 85.40409 410 VAL B O 1
ATOM 13242 N N . ASP B 1 77 ? 62.97466 -51.88742 -17.78322 1.000 92.58620 411 ASP B N 1
ATOM 13243 C CA . ASP B 1 77 ? 63.79178 -52.57707 -18.77598 1.000 98.71355 411 ASP B CA 1
ATOM 13244 C C . ASP B 1 77 ? 63.53481 -54.07900 -18.76629 1.000 103.21758 411 ASP B C 1
ATOM 13245 O O . ASP B 1 77 ? 63.41833 -54.69935 -19.82988 1.000 105.21327 411 ASP B O 1
ATOM 13254 N N . ASP B 1 78 ? 63.44780 -54.68299 -17.57883 1.000 104.30862 412 ASP B N 1
ATOM 13255 C CA . ASP B 1 78 ? 63.17185 -56.11383 -17.49346 1.000 105.64415 412 ASP B CA 1
ATOM 13256 C C . ASP B 1 78 ? 61.85108 -56.45588 -18.17346 1.000 106.63371 412 ASP B C 1
ATOM 13257 O O . ASP B 1 78 ? 61.77264 -57.40202 -18.96581 1.000 102.78377 412 ASP B O 1
ATOM 13261 N N . VAL B 1 79 ? 60.79789 -55.69208 -17.87267 1.000 111.55891 413 VAL B N 1
ATOM 13262 C CA . VAL B 1 79 ? 59.50261 -55.91523 -18.51018 1.000 114.11835 413 VAL B CA 1
ATOM 13263 C C . VAL B 1 79 ? 59.62916 -55.80117 -20.02513 1.000 115.33512 413 VAL B C 1
ATOM 13264 O O . VAL B 1 79 ? 59.21747 -56.69891 -20.76999 1.000 118.68670 413 VAL B O 1
ATOM 13268 N N . TRP B 1 80 ? 60.20272 -54.69347 -20.50488 1.000 111.31346 414 TRP B N 1
ATOM 13269 C CA . TRP B 1 80 ? 60.33010 -54.49296 -21.94513 1.000 111.96276 414 TRP B CA 1
ATOM 13270 C C . TRP B 1 80 ? 61.26406 -55.52539 -22.56595 1.000 114.70970 414 TRP B C 1
ATOM 13271 O O . TRP B 1 80 ? 61.01879 -56.00077 -23.68107 1.000 108.08235 414 TRP B O 1
ATOM 13284 N N . GLU B 1 81 ? 62.34054 -55.88502 -21.86315 1.000 130.14082 415 GLU B N 1
ATOM 13285 C CA . GLU B 1 81 ? 63.21931 -56.94287 -22.35064 1.000 133.86041 415 GLU B CA 1
ATOM 13286 C C . GLU B 1 81 ? 62.45368 -58.25182 -22.50156 1.000 133.99479 415 GLU B C 1
ATOM 13287 O O . GLU B 1 81 ? 62.58166 -58.94921 -23.51457 1.000 135.67696 415 GLU B O 1
ATOM 13291 N N . SER B 1 82 ? 61.64632 -58.59672 -21.50342 1.000 137.11325 416 SER B N 1
ATOM 13292 C CA . SER B 1 82 ? 60.82324 -59.79826 -21.55869 1.000 135.69398 416 SER B CA 1
ATOM 13293 C C . SER B 1 82 ? 59.77199 -59.67481 -22.65725 1.000 133.55442 416 SER B C 1
ATOM 13294 O O . SER B 1 82 ? 59.80748 -60.40259 -23.64914 1.000 134.14693 416 SER B O 1
ATOM 13298 N N . ASN B 1 151 ? 56.65112 -54.14098 -35.74109 1.000 111.61192 485 ASN B N 1
ATOM 13299 C CA . ASN B 1 151 ? 56.26597 -52.98046 -36.53488 1.000 107.24191 485 ASN B CA 1
ATOM 13300 C C . ASN B 1 151 ? 54.97707 -53.25219 -37.30081 1.000 103.11392 485 ASN B C 1
ATOM 13301 O O . ASN B 1 151 ? 54.94307 -53.15129 -38.52760 1.000 106.13881 485 ASN B O 1
ATOM 13304 N N . ASP B 1 152 ? 53.91821 -53.59882 -36.57265 1.000 86.78894 486 ASP B N 1
ATOM 13305 C CA . ASP B 1 152 ? 52.61179 -53.82781 -37.17409 1.000 78.27717 486 ASP B CA 1
ATOM 13306 C C . ASP B 1 152 ? 51.76851 -52.56029 -37.26256 1.000 76.03842 486 ASP B C 1
ATOM 13307 O O . ASP B 1 152 ? 50.66113 -52.60827 -37.80830 1.000 76.75404 486 ASP B O 1
ATOM 13311 N N . SER B 1 153 ? 52.25789 -51.43631 -36.74407 1.000 77.12417 487 SER B N 1
ATOM 13312 C CA . SER B 1 153 ? 51.51050 -50.18696 -36.76317 1.000 74.30668 487 SER B CA 1
ATOM 13313 C C . SER B 1 153 ? 51.87161 -49.38058 -38.00350 1.000 73.14233 487 SER B C 1
ATOM 13314 O O . SER B 1 153 ? 53.04631 -49.27116 -38.36734 1.000 70.80556 487 SER B O 1
ATOM 13322 N N . ASP B 1 154 ? 50.85246 -48.80816 -38.64615 1.000 73.57614 488 ASP B N 1
ATOM 13323 C CA . ASP B 1 154 ? 51.04802 -47.92821 -39.79009 1.000 70.99330 488 ASP B CA 1
ATOM 13324 C C . ASP B 1 154 ? 50.98853 -46.45447 -39.40287 1.000 68.69874 488 ASP B C 1
ATOM 13325 O O . ASP B 1 154 ? 50.80563 -45.59723 -40.27410 1.000 67.20020 488 ASP B O 1
ATOM 13334 N N . SER B 1 155 ? 51.15286 -46.14187 -38.12070 1.000 68.74957 489 SER B N 1
ATOM 13335 C CA . SER B 1 155 ? 51.05851 -44.77062 -37.63866 1.000 68.21189 489 SER B CA 1
ATOM 13336 C C . SER B 1 155 ? 52.22676 -44.43798 -36.72340 1.000 72.24084 489 SER B C 1
ATOM 13337 O O . SER B 1 155 ? 52.06325 -43.80428 -35.67626 1.000 68.69489 489 SER B O 1
ATOM 13345 N N . LEU B 1 156 ? 53.42533 -44.87605 -37.10176 1.000 79.35312 490 LEU B N 1
ATOM 13346 C CA . LEU B 1 156 ? 54.62836 -44.57149 -36.33909 1.000 85.53341 490 LEU B CA 1
ATOM 13347 C C . LEU B 1 156 ? 55.13632 -43.18784 -36.73154 1.000 90.70325 490 LEU B C 1
ATOM 13348 O O . LEU B 1 156 ? 55.24401 -42.87197 -37.92141 1.000 89.13427 490 LEU B O 1
ATOM 13352 N N . SER B 1 157 ? 55.44486 -42.36440 -35.73494 1.000 95.00996 491 SER B N 1
ATOM 13353 C CA . SER B 1 157 ? 55.89432 -40.99904 -35.98811 1.000 99.11952 491 SER B CA 1
ATOM 13354 C C . SER B 1 157 ? 57.31821 -40.98440 -36.53468 1.000 102.03255 491 SER B C 1
ATOM 13355 O O . SER B 1 157 ? 57.88855 -39.92018 -36.77505 1.000 102.53431 491 SER B O 1
ATOM 13359 N N . ARG B 1 166 ? 63.74256 -40.24412 -44.34602 1.000 120.47339 500 ARG B N 1
ATOM 13360 C CA . ARG B 1 166 ? 62.75869 -40.28488 -45.42184 1.000 119.08488 500 ARG B CA 1
ATOM 13361 C C . ARG B 1 166 ? 63.06787 -41.41286 -46.40992 1.000 118.95997 500 ARG B C 1
ATOM 13362 O O . ARG B 1 166 ? 64.16074 -41.48130 -46.97359 1.000 122.94702 500 ARG B O 1
ATOM 13382 N N . ARG B 1 167 ? 62.09226 -42.29288 -46.61057 1.000 115.53478 501 ARG B N 1
ATOM 13383 C CA . ARG B 1 167 ? 62.24128 -43.45327 -47.48442 1.000 110.02266 501 ARG B CA 1
ATOM 13384 C C . ARG B 1 167 ? 60.86109 -44.07413 -47.67415 1.000 103.48150 501 ARG B C 1
ATOM 13385 O O . ARG B 1 167 ? 59.86373 -43.59802 -47.12112 1.000 101.65436 501 ARG B O 1
ATOM 13389 N N . SER B 1 168 ? 60.80940 -45.12680 -48.49200 1.000 89.39748 502 SER B N 1
ATOM 13390 C CA . SER B 1 168 ? 59.57520 -45.87923 -48.67569 1.000 79.12772 502 SER B CA 1
ATOM 13391 C C . SER B 1 168 ? 59.04517 -46.32105 -47.31726 1.000 73.48491 502 SER B C 1
ATOM 13392 O O . SER B 1 168 ? 59.77118 -46.91828 -46.51638 1.000 73.17995 502 SER B O 1
ATOM 13400 N N . SER B 1 169 ? 57.76489 -46.03103 -47.06486 1.000 67.88536 503 SER B N 1
ATOM 13401 C CA . SER B 1 169 ? 57.20468 -46.18639 -45.73091 1.000 63.58532 503 SER B CA 1
ATOM 13402 C C . SER B 1 169 ? 55.83185 -46.83948 -45.70151 1.000 59.91978 503 SER B C 1
ATOM 13403 O O . SER B 1 169 ? 55.24450 -46.94295 -44.61892 1.000 55.60608 503 SER B O 1
ATOM 13411 N N . LEU B 1 170 ? 55.29768 -47.27293 -46.83770 1.000 61.05731 504 LEU B N 1
ATOM 13412 C CA . LEU B 1 170 ? 53.99973 -47.93212 -46.84442 1.000 60.66665 504 LEU B CA 1
ATOM 13413 C C . LEU B 1 170 ? 54.06036 -49.20737 -46.01113 1.000 60.93172 504 LEU B C 1
ATOM 13414 O O . LEU B 1 170 ? 54.97218 -50.02386 -46.17071 1.000 60.41196 504 LEU B O 1
ATOM 13430 N N . LYS B 1 171 ? 53.08858 -49.37689 -45.11829 1.000 62.59747 505 LYS B N 1
ATOM 13431 C CA . LYS B 1 171 ? 53.04198 -50.52069 -44.21659 1.000 64.49598 505 LYS B CA 1
ATOM 13432 C C . LYS B 1 171 ? 51.70773 -51.23483 -44.37352 1.000 64.35801 505 LYS B C 1
ATOM 13433 O O . LYS B 1 171 ? 50.64799 -50.60846 -44.26995 1.000 64.93521 505 LYS B O 1
ATOM 13437 N N . GLN B 1 172 ? 51.76274 -52.53938 -44.63400 1.000 61.70784 506 GLN B N 1
ATOM 13438 C CA . GLN B 1 172 ? 50.56684 -53.37404 -44.68427 1.000 59.33240 506 GLN B CA 1
ATOM 13439 C C . GLN B 1 172 ? 50.34588 -53.98004 -43.30292 1.000 59.55802 506 GLN B C 1
ATOM 13440 O O . GLN B 1 172 ? 51.14079 -54.80775 -42.84546 1.000 62.52614 506 GLN B O 1
ATOM 13444 N N . ARG B 1 173 ? 49.26455 -53.57863 -42.64517 1.000 56.71950 507 ARG B N 1
ATOM 13445 C CA . ARG B 1 173 ? 48.94822 -54.13139 -41.33854 1.000 56.05700 507 ARG B CA 1
ATOM 13446 C C . ARG B 1 173 ? 48.49173 -55.58140 -41.48622 1.000 57.65539 507 ARG B C 1
ATOM 13447 O O . ARG B 1 173 ? 47.79118 -55.91482 -42.44644 1.000 58.36838 507 ARG B O 1
ATOM 13468 N N . PRO B 1 174 ? 48.85260 -56.46236 -40.55238 1.000 58.83094 508 PRO B N 1
ATOM 13469 C CA . PRO B 1 174 ? 48.32109 -57.82998 -40.60040 1.000 58.78354 508 PRO B CA 1
ATOM 13470 C C . PRO B 1 174 ? 46.80752 -57.82974 -40.43564 1.000 56.67866 508 PRO B C 1
ATOM 13471 O O . PRO B 1 174 ? 46.21242 -56.88918 -39.90470 1.000 54.05264 508 PRO B O 1
ATOM 13482 N N . THR B 1 175 ? 46.18064 -58.90886 -40.91103 1.000 57.62810 509 THR B N 1
ATOM 13483 C CA . THR B 1 175 ? 44.72342 -59.00118 -40.87812 1.000 59.87938 509 THR B CA 1
ATOM 13484 C C . THR B 1 175 ? 44.17954 -58.72134 -39.47976 1.000 61.15523 509 THR B C 1
ATOM 13485 O O . THR B 1 175 ? 43.22071 -57.95835 -39.31293 1.000 60.08215 509 THR B O 1
ATOM 13496 N N . GLN B 1 176 ? 44.78585 -59.32791 -38.45672 1.000 63.22786 510 GLN B N 1
ATOM 13497 C CA . GLN B 1 176 ? 44.29713 -59.13528 -37.09483 1.000 62.62199 510 GLN B CA 1
ATOM 13498 C C . GLN B 1 176 ? 44.37350 -57.67028 -36.68304 1.000 59.42121 510 GLN B C 1
ATOM 13499 O O . GLN B 1 176 ? 43.46264 -57.15344 -36.02496 1.000 56.90922 510 GLN B O 1
ATOM 13513 N N . LYS B 1 177 ? 45.45773 -56.98731 -37.05155 1.000 59.46408 511 LYS B N 1
ATOM 13514 C CA . LYS B 1 177 ? 45.59916 -55.57771 -36.70705 1.000 58.49545 511 LYS B CA 1
ATOM 13515 C C . LYS B 1 177 ? 44.53872 -54.74033 -37.41035 1.000 55.43494 511 LYS B C 1
ATOM 13516 O O . LYS B 1 177 ? 43.89201 -53.89168 -36.78664 1.000 53.35134 511 LYS B O 1
ATOM 13535 N N . LYS B 1 178 ? 44.33317 -54.97334 -38.70930 1.000 54.46660 512 LYS B N 1
ATOM 13536 C CA . LYS B 1 178 ? 43.25387 -54.29076 -39.41394 1.000 53.42896 512 LYS B CA 1
ATOM 13537 C C . LYS B 1 178 ? 41.92022 -54.50651 -38.71154 1.000 51.05448 512 LYS B C 1
ATOM 13538 O O . LYS B 1 178 ? 41.13556 -53.56630 -38.54242 1.000 46.88698 512 LYS B O 1
ATOM 13557 N N . ASN B 1 179 ? 41.64294 -55.75053 -38.31133 1.000 54.20039 513 ASN B N 1
ATOM 13558 C CA . ASN B 1 179 ? 40.38212 -56.07109 -37.65050 1.000 55.53725 513 ASN B CA 1
ATOM 13559 C C . ASN B 1 179 ? 40.25272 -55.32730 -36.32549 1.000 54.17512 513 ASN B C 1
ATOM 13560 O O . ASN B 1 179 ? 39.19640 -54.76375 -36.01753 1.000 54.32264 513 ASN B O 1
ATOM 13571 N N . ASP B 1 180 ? 41.31534 -55.32841 -35.51555 1.000 53.40669 514 ASP B N 1
ATOM 13572 C CA . ASP B 1 180 ? 41.27054 -54.61050 -34.24551 1.000 52.74113 514 ASP B CA 1
ATOM 13573 C C . ASP B 1 180 ? 41.13498 -53.10667 -34.47081 1.000 51.13348 514 ASP B C 1
ATOM 13574 O O . ASP B 1 180 ? 40.41054 -52.42504 -33.73556 1.000 49.60916 514 ASP B O 1
ATOM 13583 N N . ASP B 1 181 ? 41.83480 -52.57279 -35.47964 1.000 51.81284 515 ASP B N 1
ATOM 13584 C CA . ASP B 1 181 ? 41.81788 -51.13418 -35.73148 1.000 50.57570 515 ASP B CA 1
ATOM 13585 C C . ASP B 1 181 ? 40.42589 -50.63722 -36.10641 1.000 49.60184 515 ASP B C 1
ATOM 13586 O O . ASP B 1 181 ? 39.97744 -49.59559 -35.61163 1.000 47.33664 515 ASP B O 1
ATOM 13595 N N . VAL B 1 182 ? 39.72947 -51.36247 -36.98468 1.000 50.61502 516 VAL B N 1
ATOM 13596 C CA . VAL B 1 182 ? 38.41205 -50.92102 -37.43368 1.000 50.82067 516 VAL B CA 1
ATOM 13597 C C . VAL B 1 182 ? 37.47363 -50.76965 -36.24600 1.000 48.43591 516 VAL B C 1
ATOM 13598 O O . VAL B 1 182 ? 36.64103 -49.85585 -36.20225 1.000 46.06189 516 VAL B O 1
ATOM 13611 N N . GLU B 1 183 ? 37.60089 -51.65628 -35.25981 1.000 50.03982 517 GLU B N 1
ATOM 13612 C CA . GLU B 1 183 ? 36.76236 -51.57746 -34.07034 1.000 52.36048 517 GLU B CA 1
ATOM 13613 C C . GLU B 1 183 ? 37.16781 -50.39389 -33.20036 1.000 51.72222 517 GLU B C 1
ATOM 13614 O O . GLU B 1 183 ? 36.34248 -49.53057 -32.87803 1.000 51.36795 517 GLU B O 1
ATOM 13626 N N . VAL B 1 184 ? 38.44887 -50.32880 -32.83112 1.000 51.55769 518 VAL B N 1
ATOM 13627 C CA . VAL B 1 184 ? 38.92231 -49.28591 -31.92655 1.000 49.55881 518 VAL B CA 1
ATOM 13628 C C . VAL B 1 184 ? 38.69217 -47.91006 -32.53832 1.000 46.17863 518 VAL B C 1
ATOM 13629 O O . VAL B 1 184 ? 38.15736 -47.00218 -31.89055 1.000 45.32644 518 VAL B O 1
ATOM 13642 N N . GLU B 1 185 ? 39.09775 -47.73735 -33.79808 1.000 44.06136 519 GLU B N 1
ATOM 13643 C CA . GLU B 1 185 ? 38.97544 -46.45027 -34.47089 1.000 43.63063 519 GLU B CA 1
ATOM 13644 C C . GLU B 1 185 ? 37.54220 -46.14605 -34.89169 1.000 42.13507 519 GLU B C 1
ATOM 13645 O O . GLU B 1 185 ? 37.11890 -44.98576 -34.85994 1.000 41.04758 519 GLU B O 1
ATOM 13657 N N . GLY B 1 186 ? 36.78327 -47.16227 -35.28925 1.000 41.96327 520 GLY B N 1
ATOM 13658 C CA . GLY B 1 186 ? 35.51229 -46.92440 -35.94057 1.000 40.96992 520 GLY B CA 1
ATOM 13659 C C . GLY B 1 186 ? 34.29705 -46.83904 -35.04331 1.000 39.31354 520 GLY B C 1
ATOM 13660 O O . GLY B 1 186 ? 33.28334 -46.26203 -35.44612 1.000 39.71869 520 GLY B O 1
ATOM 13664 N N . GLN B 1 187 ? 34.36268 -47.39535 -33.83807 1.000 36.25223 521 GLN B N 1
ATOM 13665 C CA . GLN B 1 187 ? 33.18120 -47.46214 -32.98656 1.000 37.25689 521 GLN B CA 1
ATOM 13666 C C . GLN B 1 187 ? 33.07901 -46.29596 -32.01339 1.000 37.99512 521 GLN B C 1
ATOM 13667 O O . GLN B 1 187 ? 32.19165 -46.29928 -31.15416 1.000 38.87950 521 GLN B O 1
ATOM 13681 N N . SER B 1 188 ? 33.94969 -45.29912 -32.13916 1.000 38.54443 522 SER B N 1
ATOM 13682 C CA . SER B 1 188 ? 33.84274 -44.06247 -31.38080 1.000 39.66737 522 SER B CA 1
ATOM 13683 C C . SER B 1 188 ? 33.92475 -42.89180 -32.35124 1.000 37.91317 522 SER B C 1
ATOM 13684 O O . SER B 1 188 ? 34.39271 -43.02903 -33.48505 1.000 36.00885 522 SER B O 1
ATOM 13692 N N . LEU B 1 189 ? 33.47239 -41.72549 -31.88594 1.000 37.88617 523 LEU B N 1
ATOM 13693 C CA . LEU B 1 189 ? 33.41841 -40.55294 -32.75312 1.000 38.05590 523 LEU B CA 1
ATOM 13694 C C . LEU B 1 189 ? 34.81322 -40.01675 -33.04722 1.000 37.00554 523 LEU B C 1
ATOM 13695 O O . LEU B 1 189 ? 35.12459 -39.68044 -34.19383 1.000 37.03842 523 LEU B O 1
ATOM 13711 N N . LEU B 1 190 ? 35.66442 -39.93530 -32.03502 1.000 38.92989 524 LEU B N 1
ATOM 13712 C CA . LEU B 1 190 ? 37.03009 -39.45647 -32.18819 1.000 39.95632 524 LEU B CA 1
ATOM 13713 C C . LEU B 1 190 ? 37.99538 -40.63988 -32.12032 1.000 41.23970 524 LEU B C 1
ATOM 13714 O O . LEU B 1 190 ? 37.58770 -41.80099 -32.02847 1.000 42.29231 524 LEU B O 1
ATOM 13730 N N . LEU B 1 191 ? 39.28908 -40.33681 -32.19318 1.000 41.79997 525 LEU B N 1
ATOM 13731 C CA . LEU B 1 191 ? 40.34517 -41.33787 -32.11659 1.000 44.49469 525 LEU B CA 1
ATOM 13732 C C . LEU B 1 191 ? 41.03373 -41.24246 -30.76229 1.000 46.08095 525 LEU B C 1
ATOM 13733 O O . LEU B 1 191 ? 41.46492 -40.15668 -30.36031 1.000 46.02321 525 LEU B O 1
ATOM 13749 N N . VAL B 1 192 ? 41.13802 -42.37095 -30.06609 1.000 47.52350 526 VAL B N 1
ATOM 13750 C CA . VAL B 1 192 ? 41.87840 -42.42762 -28.81093 1.000 52.57166 526 VAL B CA 1
ATOM 13751 C C . VAL B 1 192 ? 43.37324 -42.42663 -29.10628 1.000 58.45757 526 VAL B C 1
ATOM 13752 O O . VAL B 1 192 ? 43.82392 -42.94907 -30.13080 1.000 56.27250 526 VAL B O 1
ATOM 13765 N N . GLU B 1 193 ? 44.15193 -41.82174 -28.21583 1.000 69.72536 527 GLU B N 1
ATOM 13766 C CA . GLU B 1 193 ? 45.60405 -41.83022 -28.32316 1.000 79.62314 527 GLU B CA 1
ATOM 13767 C C . GLU B 1 193 ? 46.19245 -42.86145 -27.36403 1.000 85.61070 527 GLU B C 1
ATOM 13768 O O . GLU B 1 193 ? 45.52710 -43.33357 -26.43929 1.000 84.48734 527 GLU B O 1
ATOM 13780 N N . GLU B 1 194 ? 47.45474 -43.20931 -27.59812 1.000 88.53028 528 GLU B N 1
ATOM 13781 C CA . GLU B 1 194 ? 48.16849 -44.13809 -26.72367 1.000 93.04570 528 GLU B CA 1
ATOM 13782 C C . GLU B 1 194 ? 49.67645 -44.05105 -26.94677 1.000 95.17267 528 GLU B C 1
ATOM 13783 O O . GLU B 1 194 ? 50.13559 -43.51424 -27.95509 1.000 95.54445 528 GLU B O 1
ATOM 13787 N N . LYS B 1 200 ? 61.32173 -48.61071 -30.37740 1.000 109.63106 534 LYS B N 1
ATOM 13788 C CA . LYS B 1 200 ? 60.73872 -49.26422 -29.21164 1.000 110.17563 534 LYS B CA 1
ATOM 13789 C C . LYS B 1 200 ? 60.55128 -48.27402 -28.06382 1.000 111.47736 534 LYS B C 1
ATOM 13790 O O . LYS B 1 200 ? 61.50548 -47.93220 -27.36404 1.000 110.31454 534 LYS B O 1
ATOM 13793 N N . TYR B 1 201 ? 59.31611 -47.81432 -27.87777 1.000 112.95897 535 TYR B N 1
ATOM 13794 C CA . TYR B 1 201 ? 59.01022 -46.89784 -26.79086 1.000 112.20305 535 TYR B CA 1
ATOM 13795 C C . TYR B 1 201 ? 59.14243 -47.60514 -25.44391 1.000 110.64301 535 TYR B C 1
ATOM 13796 O O . TYR B 1 201 ? 59.07128 -48.83346 -25.34447 1.000 114.64565 535 TYR B O 1
ATOM 13800 N N . LYS B 1 202 ? 59.33791 -46.80361 -24.39269 1.000 96.78101 536 LYS B N 1
ATOM 13801 C CA . LYS B 1 202 ? 59.52099 -47.31852 -23.03969 1.000 87.51925 536 LYS B CA 1
ATOM 13802 C C . LYS B 1 202 ? 58.79576 -46.39058 -22.07004 1.000 81.92541 536 LYS B C 1
ATOM 13803 O O . LYS B 1 202 ? 59.01172 -45.16580 -22.11274 1.000 83.91423 536 LYS B O 1
ATOM 13807 N N . PRO B 1 203 ? 57.93972 -46.91788 -21.19791 1.000 76.96420 537 PRO B N 1
ATOM 13808 C CA . PRO B 1 203 ? 57.18946 -46.05549 -20.28089 1.000 72.77094 537 PRO B CA 1
ATOM 13809 C C . PRO B 1 203 ? 58.03559 -45.64268 -19.08370 1.000 71.98198 537 PRO B C 1
ATOM 13810 O O . PRO B 1 203 ? 59.12792 -46.15654 -18.84276 1.000 71.29403 537 PRO B O 1
ATOM 13821 N N . LEU B 1 204 ? 57.49675 -44.69014 -18.32305 1.000 72.82093 538 LEU B N 1
ATOM 13822 C CA . LEU B 1 204 ? 58.17664 -44.22718 -17.11940 1.000 74.45677 538 LEU B CA 1
ATOM 13823 C C . LEU B 1 204 ? 58.04190 -45.23122 -15.97924 1.000 74.18473 538 LEU B C 1
ATOM 13824 O O . LEU B 1 204 ? 58.98494 -45.41735 -15.20181 1.000 71.70445 538 LEU B O 1
ATOM 13840 N N . TYR B 1 205 ? 56.88701 -45.88748 -15.86553 1.000 77.82322 539 TYR B N 1
ATOM 13841 C CA . TYR B 1 205 ? 56.65060 -46.88257 -14.83069 1.000 77.90191 539 TYR B CA 1
ATOM 13842 C C . TYR B 1 205 ? 56.02579 -48.12879 -15.44456 1.000 75.08052 539 TYR B C 1
ATOM 13843 O O . TYR B 1 205 ? 55.35400 -48.06271 -16.47820 1.000 75.27022 539 TYR B O 1
ATOM 13861 N N . ALA B 1 206 ? 56.24315 -49.26538 -14.78615 1.000 66.16633 540 ALA B N 1
ATOM 13862 C CA . ALA B 1 206 ? 55.67591 -50.53542 -15.21714 1.000 62.22689 540 ALA B CA 1
ATOM 13863 C C . ALA B 1 206 ? 55.54664 -51.44283 -14.00310 1.000 60.35239 540 ALA B C 1
ATOM 13864 O O . ALA B 1 206 ? 56.37478 -51.39713 -13.09057 1.000 59.87954 540 ALA B O 1
ATOM 13871 N N . GLY B 1 207 ? 54.49247 -52.25598 -13.98849 1.000 55.44570 541 GLY B N 1
ATOM 13872 C CA . GLY B 1 207 ? 54.24541 -53.12392 -12.85868 1.000 54.83248 541 GLY B CA 1
ATOM 13873 C C . GLY B 1 207 ? 53.34296 -54.28536 -13.21311 1.000 51.86192 541 GLY B C 1
ATOM 13874 O O . GLY B 1 207 ? 53.04510 -54.53519 -14.38325 1.000 49.94734 541 GLY B O 1
ATOM 13878 N N . HIS B 1 208 ? 52.90717 -54.99420 -12.17122 1.000 51.85748 542 HIS B N 1
ATOM 13879 C CA . HIS B 1 208 ? 51.96155 -56.09180 -12.30943 1.000 49.51085 542 HIS B CA 1
ATOM 13880 C C . HIS B 1 208 ? 50.99875 -56.06237 -11.13108 1.000 46.25866 542 HIS B C 1
ATOM 13881 O O . HIS B 1 208 ? 51.33421 -55.59112 -10.04017 1.000 45.26262 542 HIS B O 1
ATOM 13895 N N . VAL B 1 209 ? 49.79441 -56.56903 -11.36926 1.000 45.50536 543 VAL B N 1
ATOM 13896 C CA . VAL B 1 209 ? 48.71645 -56.49577 -10.39027 1.000 44.53035 543 VAL B CA 1
ATOM 13897 C C . VAL B 1 209 ? 48.88409 -57.62793 -9.38730 1.000 45.76374 543 VAL B C 1
ATOM 13898 O O . VAL B 1 209 ? 48.93188 -58.80246 -9.76550 1.000 46.39430 543 VAL B O 1
ATOM 13911 N N . VAL B 1 210 ? 48.96342 -57.27794 -8.10471 1.000 45.61010 544 VAL B N 1
ATOM 13912 C CA . VAL B 1 210 ? 49.11951 -58.26690 -7.04301 1.000 46.00754 544 VAL B CA 1
ATOM 13913 C C . VAL B 1 210 ? 47.85964 -58.43662 -6.21309 1.000 45.86544 544 VAL B C 1
ATOM 13914 O O . VAL B 1 210 ? 47.80444 -59.35875 -5.38336 1.000 46.69265 544 VAL B O 1
ATOM 13927 N N . ALA B 1 211 ? 46.85071 -57.59305 -6.40652 1.000 46.48327 545 ALA B N 1
ATOM 13928 C CA . ALA B 1 211 ? 45.58709 -57.73021 -5.69993 1.000 47.83830 545 ALA B CA 1
ATOM 13929 C C . ALA B 1 211 ? 44.56751 -56.80985 -6.34619 1.000 47.83749 545 ALA B C 1
ATOM 13930 O O . ALA B 1 211 ? 44.92261 -55.77078 -6.90978 1.000 47.78749 545 ALA B O 1
ATOM 13937 N N . VAL B 1 212 ? 43.30458 -57.21539 -6.27522 1.000 47.52260 546 VAL B N 1
ATOM 13938 C CA . VAL B 1 212 ? 42.17993 -56.35508 -6.61839 1.000 47.76259 546 VAL B CA 1
ATOM 13939 C C . VAL B 1 212 ? 41.62043 -55.80117 -5.31524 1.000 50.23063 546 VAL B C 1
ATOM 13940 O O . VAL B 1 212 ? 41.17019 -56.56124 -4.44891 1.000 49.87031 546 VAL B O 1
ATOM 13953 N N . LEU B 1 213 ? 41.66075 -54.48052 -5.16630 1.000 54.13184 547 LEU B N 1
ATOM 13954 C CA . LEU B 1 213 ? 41.20745 -53.84306 -3.93712 1.000 57.81533 547 LEU B CA 1
ATOM 13955 C C . LEU B 1 213 ? 39.71550 -53.53535 -3.96088 1.000 57.27135 547 LEU B C 1
ATOM 13956 O O . LEU B 1 213 ? 39.03888 -53.66678 -2.93587 1.000 58.77842 547 LEU B O 1
ATOM 13972 N N . ASP B 1 214 ? 39.18342 -53.13794 -5.11224 1.000 54.57001 548 ASP B N 1
ATOM 13973 C CA . ASP B 1 214 ? 37.77465 -52.78957 -5.20418 1.000 53.64233 548 ASP B CA 1
ATOM 13974 C C . ASP B 1 214 ? 37.30265 -52.95586 -6.63910 1.000 49.35288 548 ASP B C 1
ATOM 13975 O O . ASP B 1 214 ? 38.06787 -52.76747 -7.58806 1.000 48.80218 548 ASP B O 1
ATOM 13984 N N . ARG B 1 215 ? 36.02318 -53.28942 -6.77786 1.000 46.75514 549 ARG B N 1
ATOM 13985 C CA . ARG B 1 215 ? 35.38214 -53.41693 -8.07951 1.000 44.89217 549 ARG B CA 1
ATOM 13986 C C . ARG B 1 215 ? 33.94878 -52.93831 -7.91221 1.000 43.47963 549 ARG B C 1
ATOM 13987 O O . ARG B 1 215 ? 33.25133 -53.36778 -6.98748 1.000 43.59234 549 ARG B O 1
ATOM 14008 N N . ILE B 1 216 ? 33.52878 -52.03147 -8.78830 1.000 41.71560 550 ILE B N 1
ATOM 14009 C CA . ILE B 1 216 ? 32.14005 -51.56232 -8.76710 1.000 43.44013 550 ILE B CA 1
ATOM 14010 C C . ILE B 1 216 ? 31.21584 -52.75483 -8.97583 1.000 45.56605 550 ILE B C 1
ATOM 14011 O O . ILE B 1 216 ? 31.40586 -53.52500 -9.93754 1.000 42.63673 550 ILE B O 1
ATOM 14027 N N . PRO B 1 217 ? 30.23625 -52.98345 -8.10765 1.000 53.42686 551 PRO B N 1
ATOM 14028 C CA . PRO B 1 217 ? 29.41632 -54.19217 -8.22142 1.000 56.50027 551 PRO B CA 1
ATOM 14029 C C . PRO B 1 217 ? 28.32430 -54.06840 -9.27530 1.000 58.10191 551 PRO B C 1
ATOM 14030 O O . PRO B 1 217 ? 27.99144 -52.98377 -9.75590 1.000 55.75402 551 PRO B O 1
ATOM 14041 N N . GLY B 1 218 ? 27.77410 -55.22554 -9.63669 1.000 65.47499 552 GLY B N 1
ATOM 14042 C CA . GLY B 1 218 ? 26.64787 -55.27895 -10.54770 1.000 67.21152 552 GLY B CA 1
ATOM 14043 C C . GLY B 1 218 ? 26.95127 -54.85407 -11.96485 1.000 63.16027 552 GLY B C 1
ATOM 14044 O O . GLY B 1 218 ? 26.06747 -54.31992 -12.64348 1.000 66.69802 552 GLY B O 1
ATOM 14048 N N . GLN B 1 219 ? 28.18561 -55.03652 -12.42499 1.000 49.99533 553 GLN B N 1
ATOM 14049 C CA . GLN B 1 219 ? 28.50207 -54.68877 -13.80146 1.000 42.96900 553 GLN B CA 1
ATOM 14050 C C . GLN B 1 219 ? 27.88210 -55.70288 -14.75564 1.000 37.63956 553 GLN B C 1
ATOM 14051 O O . GLN B 1 219 ? 27.82521 -56.90490 -14.47440 1.000 37.33547 553 GLN B O 1
ATOM 14065 N N . LEU B 1 220 ? 27.40124 -55.19661 -15.88280 1.000 35.56348 554 LEU B N 1
ATOM 14066 C CA . LEU B 1 220 ? 26.73797 -55.98550 -16.90580 1.000 35.10679 554 LEU B CA 1
ATOM 14067 C C . LEU B 1 220 ? 27.50744 -55.86698 -18.21231 1.000 35.82019 554 LEU B C 1
ATOM 14068 O O . LEU B 1 220 ? 28.18288 -54.86455 -18.46734 1.000 36.71316 554 LEU B O 1
ATOM 14084 N N . PHE B 1 221 ? 27.39920 -56.90182 -19.03968 1.000 36.11385 555 PHE B N 1
ATOM 14085 C CA . PHE B 1 221 ? 28.08755 -56.93855 -20.32198 1.000 37.56916 555 PHE B CA 1
ATOM 14086 C C . PHE B 1 221 ? 27.13814 -57.47815 -21.37564 1.000 37.86384 555 PHE B C 1
ATOM 14087 O O . PHE B 1 221 ? 26.56485 -58.55854 -21.21037 1.000 38.05499 555 PHE B O 1
ATOM 14104 N N . SER B 1 222 ? 26.96307 -56.71494 -22.44398 1.000 37.81673 556 SER B N 1
ATOM 14105 C CA . SER B 1 222 ? 26.16475 -57.15222 -23.57476 1.000 40.99178 556 SER B CA 1
ATOM 14106 C C . SER B 1 222 ? 27.06205 -57.86074 -24.57716 1.000 39.28350 556 SER B C 1
ATOM 14107 O O . SER B 1 222 ? 28.25441 -57.56435 -24.69419 1.000 39.03562 556 SER B O 1
ATOM 14115 N N . GLY B 1 223 ? 26.48282 -58.81279 -25.29375 1.000 38.58004 557 GLY B N 1
ATOM 14116 C CA . GLY B 1 223 ? 27.25841 -59.57262 -26.24603 1.000 38.59235 557 GLY B CA 1
ATOM 14117 C C . GLY B 1 223 ? 26.46553 -60.75082 -26.76701 1.000 39.65117 557 GLY B C 1
ATOM 14118 O O . GLY B 1 223 ? 25.24853 -60.84347 -26.58392 1.000 40.81148 557 GLY B O 1
ATOM 14122 N N . THR B 1 224 ? 27.18820 -61.64110 -27.43219 1.000 38.59598 558 THR B N 1
ATOM 14123 C CA . THR B 1 224 ? 26.60114 -62.79236 -28.09138 1.000 39.28749 558 THR B CA 1
ATOM 14124 C C . THR B 1 224 ? 27.14895 -64.06227 -27.46449 1.000 39.26769 558 THR B C 1
ATOM 14125 O O . THR B 1 224 ? 28.18518 -64.05363 -26.79500 1.000 38.13581 558 THR B O 1
ATOM 14136 N N . LEU B 1 225 ? 26.43248 -65.15428 -27.70441 1.000 42.90398 559 LEU B N 1
ATOM 14137 C CA . LEU B 1 225 ? 26.70110 -66.45008 -27.09941 1.000 45.34902 559 LEU B CA 1
ATOM 14138 C C . LEU B 1 225 ? 26.86843 -67.46872 -28.21612 1.000 46.20184 559 LEU B C 1
ATOM 14139 O O . LEU B 1 225 ? 26.02117 -67.55244 -29.11039 1.000 45.84090 559 LEU B O 1
ATOM 14155 N N . GLY B 1 226 ? 27.95186 -68.24609 -28.16202 1.000 46.37939 560 GLY B N 1
ATOM 14156 C CA . GLY B 1 226 ? 28.21731 -69.23362 -29.18998 1.000 49.12225 560 GLY B CA 1
ATOM 14157 C C . GLY B 1 226 ? 28.96564 -70.43022 -28.64210 1.000 51.15798 560 GLY B C 1
ATOM 14158 O O . GLY B 1 226 ? 29.36314 -70.46417 -27.47636 1.000 48.37873 560 GLY B O 1
ATOM 14162 N N . LEU B 1 227 ? 29.13447 -71.43038 -29.50356 1.000 57.40250 561 LEU B N 1
ATOM 14163 C CA . LEU B 1 227 ? 29.90440 -72.62477 -29.18836 1.000 65.14149 561 LEU B CA 1
ATOM 14164 C C . LEU B 1 227 ? 31.26660 -72.57580 -29.87093 1.000 72.67254 561 LEU B C 1
ATOM 14165 O O . LEU B 1 227 ? 31.48378 -71.83041 -30.82950 1.000 72.33691 561 LEU B O 1
ATOM 14181 N N . LEU B 1 228 ? 32.18658 -73.38836 -29.36054 1.000 82.84707 562 LEU B N 1
ATOM 14182 C CA . LEU B 1 228 ? 33.52482 -73.48880 -29.93177 1.000 89.15069 562 LEU B CA 1
ATOM 14183 C C . LEU B 1 228 ? 33.54267 -74.48305 -31.09041 1.000 94.09159 562 LEU B C 1
ATOM 14184 O O . LEU B 1 228 ? 32.62746 -74.51276 -31.91555 1.000 95.90917 562 LEU B O 1
ATOM 14188 N N . PRO B 1 245 ? 30.14976 -80.26827 -25.07192 1.000 77.19418 579 PRO B N 1
ATOM 14189 C CA . PRO B 1 245 ? 29.97986 -78.81858 -24.92797 1.000 73.51819 579 PRO B CA 1
ATOM 14190 C C . PRO B 1 245 ? 29.34002 -78.42034 -23.60011 1.000 68.80942 579 PRO B C 1
ATOM 14191 O O . PRO B 1 245 ? 28.11917 -78.29611 -23.51683 1.000 68.80611 579 PRO B O 1
ATOM 14202 N N . LYS B 1 246 ? 30.16131 -78.25124 -22.56485 1.000 64.27754 580 LYS B N 1
ATOM 14203 C CA . LYS B 1 246 ? 29.67677 -77.86087 -21.24778 1.000 60.49395 580 LYS B CA 1
ATOM 14204 C C . LYS B 1 246 ? 29.82097 -76.36834 -20.98996 1.000 57.92925 580 LYS B C 1
ATOM 14205 O O . LYS B 1 246 ? 29.33418 -75.87890 -19.96483 1.000 56.99062 580 LYS B O 1
ATOM 14212 N N . ILE B 1 247 ? 30.46208 -75.63874 -21.89618 1.000 58.08593 581 ILE B N 1
ATOM 14213 C CA . ILE B 1 247 ? 30.67698 -74.20698 -21.75002 1.000 56.87088 581 ILE B CA 1
ATOM 14214 C C . ILE B 1 247 ? 30.22444 -73.53124 -23.03382 1.000 54.29837 581 ILE B C 1
ATOM 14215 O O . ILE B 1 247 ? 30.60216 -73.95346 -24.13253 1.000 55.18225 581 ILE B O 1
ATOM 14231 N N . ALA B 1 248 ? 29.39160 -72.50794 -22.89219 1.000 49.81764 582 ALA B N 1
ATOM 14232 C CA . ALA B 1 248 ? 29.07244 -71.60161 -23.98174 1.000 48.90088 582 ALA B CA 1
ATOM 14233 C C . ALA B 1 248 ? 29.87660 -70.32438 -23.79322 1.000 47.77321 582 ALA B C 1
ATOM 14234 O O . ALA B 1 248 ? 30.02528 -69.82968 -22.67119 1.000 46.06992 582 ALA B O 1
ATOM 14241 N N . TRP B 1 249 ? 30.38163 -69.78970 -24.89530 1.000 48.49150 583 TRP B N 1
ATOM 14242 C CA . TRP B 1 249 ? 31.31914 -68.67735 -24.86099 1.000 46.83699 583 TRP B CA 1
ATOM 14243 C C . TRP B 1 249 ? 30.56907 -67.38811 -25.14917 1.000 43.67277 583 TRP B C 1
ATOM 14244 O O . TRP B 1 249 ? 29.95297 -67.24256 -26.21056 1.000 44.07774 583 TRP B O 1
ATOM 14265 N N . PHE B 1 250 ? 30.60918 -66.47135 -24.19023 1.000 40.26347 584 PHE B N 1
ATOM 14266 C CA . PHE B 1 250 ? 29.97253 -65.16918 -24.31565 1.000 38.63141 584 PHE B CA 1
ATOM 14267 C C . PHE B 1 250 ? 31.01034 -64.18369 -24.83197 1.000 37.70549 584 PHE B C 1
ATOM 14268 O O . PHE B 1 250 ? 32.07677 -64.02572 -24.22724 1.000 37.69650 584 PHE B O 1
ATOM 14285 N N . LYS B 1 251 ? 30.70048 -63.53067 -25.94593 1.000 38.20347 585 LYS B N 1
ATOM 14286 C CA . LYS B 1 251 ? 31.61856 -62.58441 -26.56656 1.000 39.97155 585 LYS B CA 1
ATOM 14287 C C . LYS B 1 251 ? 31.11676 -61.17338 -26.30503 1.000 38.95990 585 LYS B C 1
ATOM 14288 O O . LYS B 1 251 ? 30.13096 -60.74962 -26.93001 1.000 37.77078 585 LYS B O 1
ATOM 14301 N N . PRO B 1 252 ? 31.74631 -60.41265 -25.40815 1.000 39.51280 586 PRO B N 1
ATOM 14302 C CA . PRO B 1 252 ? 31.25494 -59.05904 -25.12410 1.000 39.33132 586 PRO B CA 1
ATOM 14303 C C . PRO B 1 252 ? 31.41132 -58.13615 -26.32022 1.000 40.50715 586 PRO B C 1
ATOM 14304 O O . PRO B 1 252 ? 32.42713 -58.15620 -27.01846 1.000 41.23059 586 PRO B O 1
ATOM 14315 N N . THR B 1 253 ? 30.39143 -57.30798 -26.54637 1.000 42.07507 587 THR B N 1
ATOM 14316 C CA . THR B 1 253 ? 30.54296 -56.22099 -27.50286 1.000 43.64893 587 THR B CA 1
ATOM 14317 C C . THR B 1 253 ? 31.63145 -55.25316 -27.05291 1.000 42.83733 587 THR B C 1
ATOM 14318 O O . THR B 1 253 ? 32.31428 -54.65095 -27.88774 1.000 44.56356 587 THR B O 1
ATOM 14329 N N . ASP B 1 254 ? 31.81838 -55.10450 -25.74268 1.000 39.71276 588 ASP B N 1
ATOM 14330 C CA . ASP B 1 254 ? 32.89967 -54.28603 -25.19941 1.000 40.27760 588 ASP B CA 1
ATOM 14331 C C . ASP B 1 254 ? 34.21603 -55.03240 -25.36665 1.000 41.42682 588 ASP B C 1
ATOM 14332 O O . ASP B 1 254 ? 34.46265 -56.03379 -24.68594 1.000 40.38637 588 ASP B O 1
ATOM 14341 N N . LYS B 1 255 ? 35.06436 -54.54377 -26.27245 1.000 45.51653 589 LYS B N 1
ATOM 14342 C CA . LYS B 1 255 ? 36.29813 -55.23780 -26.61684 1.000 51.07646 589 LYS B CA 1
ATOM 14343 C C . LYS B 1 255 ? 37.34359 -55.15981 -25.51338 1.000 51.39001 589 LYS B C 1
ATOM 14344 O O . LYS B 1 255 ? 38.40450 -55.77996 -25.64212 1.000 53.41866 589 LYS B O 1
ATOM 14356 N N . LYS B 1 256 ? 37.07873 -54.41304 -24.44811 1.000 48.84219 590 LYS B N 1
ATOM 14357 C CA . LYS B 1 256 ? 37.94845 -54.37608 -23.28157 1.000 47.98797 590 LYS B CA 1
ATOM 14358 C C . LYS B 1 256 ? 37.65472 -55.50195 -22.29418 1.000 45.40605 590 LYS B C 1
ATOM 14359 O O . LYS B 1 256 ? 38.35502 -55.62209 -21.28328 1.000 46.21014 590 LYS B O 1
ATOM 14378 N N . VAL B 1 257 ? 36.65268 -56.32378 -22.56604 1.000 41.19587 591 VAL B N 1
ATOM 14379 C CA . VAL B 1 257 ? 36.20869 -57.38771 -21.66676 1.000 38.59185 591 VAL B CA 1
ATOM 14380 C C . VAL B 1 257 ? 36.55674 -58.72504 -22.30554 1.000 38.46180 591 VAL B C 1
ATOM 14381 O O . VAL B 1 257 ? 36.23326 -58.93686 -23.47887 1.000 38.81653 591 VAL B O 1
ATOM 14394 N N . PRO B 1 258 ? 37.19963 -59.64132 -21.58761 1.000 40.16979 592 PRO B N 1
ATOM 14395 C CA . PRO B 1 258 ? 37.55547 -60.92774 -22.19390 1.000 40.90424 592 PRO B CA 1
ATOM 14396 C C . PRO B 1 258 ? 36.32694 -61.78391 -22.47032 1.000 41.61989 592 PRO B C 1
ATOM 14397 O O . PRO B 1 258 ? 35.22904 -61.53738 -21.96663 1.000 40.95351 592 PRO B O 1
ATOM 14408 N N . LEU B 1 259 ? 36.52551 -62.80645 -23.30225 1.000 42.02013 593 LEU B N 1
ATOM 14409 C CA . LEU B 1 259 ? 35.50772 -63.83589 -23.46363 1.000 42.42508 593 LEU B CA 1
ATOM 14410 C C . LEU B 1 259 ? 35.13563 -64.39370 -22.09512 1.000 39.72839 593 LEU B C 1
ATOM 14411 O O . LEU B 1 259 ? 35.99352 -64.56390 -21.22517 1.000 38.87680 593 LEU B O 1
ATOM 14427 N N . ILE B 1 260 ? 33.84967 -64.67033 -21.89954 1.000 39.65039 594 ILE B N 1
ATOM 14428 C CA . ILE B 1 260 ? 33.34398 -65.15638 -20.62222 1.000 39.36723 594 ILE B CA 1
ATOM 14429 C C . ILE B 1 260 ? 32.81287 -66.57109 -20.81155 1.000 38.46024 594 ILE B C 1
ATOM 14430 O O . ILE B 1 260 ? 31.95709 -66.81055 -21.67013 1.000 40.49587 594 ILE B O 1
ATOM 14446 N N . ALA B 1 261 ? 33.29037 -67.49289 -19.98424 1.000 38.98162 595 ALA B N 1
ATOM 14447 C CA . ALA B 1 261 ? 32.80473 -68.86560 -20.00860 1.000 40.55139 595 ALA B CA 1
ATOM 14448 C C . ALA B 1 261 ? 31.47584 -68.94035 -19.26765 1.000 41.14715 595 ALA B C 1
ATOM 14449 O O . ALA B 1 261 ? 31.38776 -68.56033 -18.09545 1.000 41.62175 595 ALA B O 1
ATOM 14456 N N . ILE B 1 262 ? 30.44830 -69.41272 -19.95783 1.000 40.94421 596 ILE B N 1
ATOM 14457 C CA . ILE B 1 262 ? 29.10300 -69.57218 -19.41557 1.000 41.88570 596 ILE B CA 1
ATOM 14458 C C . ILE B 1 262 ? 28.80796 -71.06499 -19.33197 1.000 42.19053 596 ILE B C 1
ATOM 14459 O O . ILE B 1 262 ? 28.77955 -71.73665 -20.37095 1.000 41.58543 596 ILE B O 1
ATOM 14475 N N . PRO B 1 263 ? 28.58879 -71.63031 -18.14649 1.000 42.91325 597 PRO B N 1
ATOM 14476 C CA . PRO B 1 263 ? 28.12780 -73.02436 -18.08736 1.000 45.35675 597 PRO B CA 1
ATOM 14477 C C . PRO B 1 263 ? 26.85815 -73.20633 -18.90838 1.000 46.01838 597 PRO B C 1
ATOM 14478 O O . PRO B 1 263 ? 25.90400 -72.43643 -18.78328 1.000 44.09469 597 PRO B O 1
ATOM 14489 N N . THR B 1 264 ? 26.861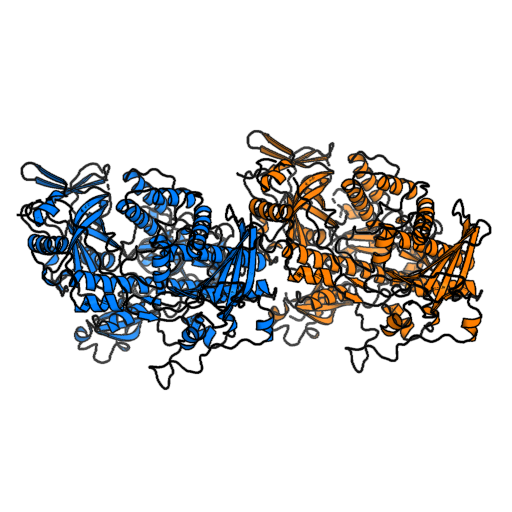39 -74.21823 -19.78054 1.000 49.40201 598 THR B N 1
ATOM 14490 C CA . THR B 1 264 ? 25.73125 -74.40673 -20.68212 1.000 52.39538 598 THR B CA 1
ATOM 14491 C C . THR B 1 264 ? 24.43460 -74.70341 -19.93569 1.000 55.32892 598 THR B C 1
ATOM 14492 O O . THR B 1 264 ? 23.35445 -74.53218 -20.51034 1.000 55.98515 598 THR B O 1
ATOM 14503 N N . GLU B 1 265 ? 24.51036 -75.09932 -18.65934 1.000 58.31380 599 GLU B N 1
ATOM 14504 C CA . GLU B 1 265 ? 23.30498 -75.26498 -17.85287 1.000 60.53815 599 GLU B CA 1
ATOM 14505 C C . GLU B 1 265 ? 22.56781 -73.94871 -17.64480 1.000 60.60478 599 GLU B C 1
ATOM 14506 O O . GLU B 1 265 ? 21.39423 -73.96066 -17.25575 1.000 61.45973 599 GLU B O 1
ATOM 14518 N N . LEU B 1 266 ? 23.22782 -72.81930 -17.90578 1.000 59.87518 600 LEU B N 1
ATOM 14519 C CA . LEU B 1 266 ? 22.62128 -71.50252 -17.77329 1.000 59.97684 600 LEU B CA 1
ATOM 14520 C C . LEU B 1 266 ? 22.11290 -70.94973 -19.09710 1.000 59.82333 600 LEU B C 1
ATOM 14521 O O . LEU B 1 266 ? 21.31796 -70.00284 -19.09229 1.000 59.38389 600 LEU B O 1
ATOM 14537 N N . ALA B 1 267 ? 22.56930 -71.50187 -20.21880 1.000 60.04656 601 ALA B N 1
ATOM 14538 C CA . ALA B 1 267 ? 22.10391 -71.07790 -21.52359 1.000 59.65783 601 ALA B CA 1
ATOM 14539 C C . ALA B 1 267 ? 20.69031 -71.59647 -21.77495 1.000 60.85207 601 ALA B C 1
ATOM 14540 O O . ALA B 1 267 ? 20.21088 -72.48764 -21.07037 1.000 60.93050 601 ALA B O 1
ATOM 14547 N N . PRO B 1 268 ? 19.98980 -71.03082 -22.75891 1.000 61.00144 602 PRO B N 1
ATOM 14548 C CA . PRO B 1 268 ? 18.65112 -71.53444 -23.08929 1.000 63.46849 602 PRO B CA 1
ATOM 14549 C C . PRO B 1 268 ? 18.67301 -73.03623 -23.33721 1.000 65.23759 602 PRO B C 1
ATOM 14550 O O . PRO B 1 268 ? 19.67096 -73.59528 -23.79708 1.000 63.87828 602 PRO B O 1
ATOM 14561 N N . LYS B 1 269 ? 17.54532 -73.68623 -23.03649 1.000 67.70581 603 LYS B N 1
ATOM 14562 C CA . LYS B 1 269 ? 17.47869 -75.14406 -23.09039 1.000 71.96118 603 LYS B CA 1
ATOM 14563 C C . LYS B 1 269 ? 17.93771 -75.67139 -24.44436 1.000 75.37802 603 LYS B C 1
ATOM 14564 O O . LYS B 1 269 ? 18.73274 -76.61449 -24.52327 1.000 74.61909 603 LYS B O 1
ATOM 14568 N N . ASP B 1 270 ? 17.42887 -75.08381 -25.52584 1.000 82.56768 604 ASP B N 1
ATOM 14569 C CA . ASP B 1 270 ? 17.71926 -75.54949 -26.87525 1.000 87.52482 604 ASP B CA 1
ATOM 14570 C C . ASP B 1 270 ? 18.91814 -74.84591 -27.49873 1.000 84.87438 604 ASP B C 1
ATOM 14571 O O . ASP B 1 270 ? 18.99742 -74.74732 -28.73123 1.000 89.53871 604 ASP B O 1
ATOM 14580 N N . PHE B 1 271 ? 19.86490 -74.36504 -26.68928 1.000 75.11093 605 PHE B N 1
ATOM 14581 C CA . PHE B 1 271 ? 20.97091 -73.60002 -27.25251 1.000 68.14010 605 PHE B CA 1
ATOM 14582 C C . PHE B 1 271 ? 22.08567 -74.50791 -27.75835 1.000 68.41245 605 PHE B C 1
ATOM 14583 O O . PHE B 1 271 ? 22.65765 -74.25479 -28.82508 1.000 68.73848 605 PHE B O 1
ATOM 14600 N N . VAL B 1 272 ? 22.40584 -75.57095 -27.01658 1.000 69.68632 606 VAL B N 1
ATOM 14601 C CA . VAL B 1 272 ? 23.45613 -76.48283 -27.45795 1.000 74.63577 606 VAL B CA 1
ATOM 14602 C C . VAL B 1 272 ? 23.06396 -77.14175 -28.77249 1.000 79.42060 606 VAL B C 1
ATOM 14603 O O . VAL B 1 272 ? 23.92415 -77.44813 -29.60736 1.000 76.96667 606 VAL B O 1
ATOM 14616 N N . GLU B 1 273 ? 21.76647 -77.36379 -28.98164 1.000 87.65526 607 GLU B N 1
ATOM 14617 C CA . GLU B 1 273 ? 21.26864 -78.01744 -30.18466 1.000 93.98603 607 GLU B CA 1
ATOM 14618 C C . GLU B 1 273 ? 21.06480 -77.03572 -31.33210 1.000 94.75384 607 GLU B C 1
ATOM 14619 O O . GLU B 1 273 ? 21.30721 -77.38286 -32.49330 1.000 98.88802 607 GLU B O 1
ATOM 14623 N N . ASN B 1 274 ? 20.62177 -75.81557 -31.02969 1.000 89.75603 608 ASN B N 1
ATOM 14624 C CA . ASN B 1 274 ? 20.30777 -74.83369 -32.06020 1.000 86.88376 608 ASN B CA 1
ATOM 14625 C C . ASN B 1 274 ? 21.12686 -73.56551 -31.85412 1.000 78.67642 608 ASN B C 1
ATOM 14626 O O . ASN B 1 274 ? 20.59324 -72.45299 -31.91858 1.000 75.97112 608 ASN B O 1
ATOM 14637 N N . ALA B 1 275 ? 22.43461 -73.72938 -31.63186 1.000 73.40001 609 ALA B N 1
ATOM 14638 C CA . ALA B 1 275 ? 23.29843 -72.58849 -31.34767 1.000 67.92582 609 ALA B CA 1
ATOM 14639 C C . ALA B 1 275 ? 23.29673 -71.56421 -32.47566 1.000 65.16730 609 ALA B C 1
ATOM 14640 O O . ALA B 1 275 ? 23.44901 -70.36417 -32.21934 1.000 62.99648 609 ALA B O 1
ATOM 14647 N N . ASP B 1 276 ? 23.12935 -72.00739 -33.72465 1.000 66.00825 610 ASP B N 1
ATOM 14648 C CA . ASP B 1 276 ? 23.17774 -71.07571 -34.84709 1.000 66.57987 610 ASP B CA 1
ATOM 14649 C C . ASP B 1 276 ? 21.99591 -70.11525 -34.83774 1.000 67.58260 610 ASP B C 1
ATOM 14650 O O . ASP B 1 276 ? 22.11287 -68.98712 -35.33027 1.000 66.04332 610 ASP B O 1
ATOM 14654 N N . LYS B 1 277 ? 20.86735 -70.52364 -34.25400 1.000 73.03861 611 LYS B N 1
ATOM 14655 C CA . LYS B 1 277 ? 19.70381 -69.64930 -34.18940 1.000 75.51693 611 LYS B CA 1
ATOM 14656 C C . LYS B 1 277 ? 19.94206 -68.43734 -33.30091 1.000 74.54671 611 LYS B C 1
ATOM 14657 O O . LYS B 1 277 ? 19.25608 -67.42202 -33.46136 1.000 77.89472 611 LYS B O 1
ATOM 14661 N N . TYR B 1 278 ? 20.89365 -68.52220 -32.37379 1.000 67.19876 612 TYR B N 1
ATOM 14662 C CA . TYR B 1 278 ? 21.18110 -67.44604 -31.43719 1.000 60.54962 612 TYR B CA 1
ATOM 14663 C C . TYR B 1 278 ? 22.32247 -66.54204 -31.88936 1.000 57.08623 612 TYR B C 1
ATOM 14664 O O . TYR B 1 278 ? 22.68631 -65.61841 -31.15465 1.000 54.47435 612 TYR B O 1
ATOM 14682 N N . SER B 1 279 ? 22.88838 -66.77111 -33.07839 1.000 58.05401 613 SER B N 1
ATOM 14683 C CA . SER B 1 279 ? 24.07051 -66.01906 -33.49157 1.000 60.41952 613 SER B CA 1
ATOM 14684 C C . SER B 1 279 ? 23.80249 -64.51892 -33.58212 1.000 61.68773 613 SER B C 1
ATOM 14685 O O . SER B 1 279 ? 24.72398 -63.71363 -33.40307 1.000 60.19388 613 SER B O 1
ATOM 14693 N N . GLU B 1 280 ? 22.55896 -64.12368 -33.85364 1.000 65.15881 614 GLU B N 1
ATOM 14694 C CA . GLU B 1 280 ? 22.17955 -62.72010 -33.97434 1.000 67.31047 614 GLU B CA 1
ATOM 14695 C C . GLU B 1 280 ? 21.35128 -62.23222 -32.78969 1.000 61.49971 614 GLU B C 1
ATOM 14696 O O . GLU B 1 280 ? 20.65400 -61.21858 -32.89912 1.000 61.61146 614 GLU B O 1
ATOM 14708 N N . LYS B 1 281 ? 21.42161 -62.92770 -31.65959 1.000 56.52387 615 LYS B N 1
ATOM 14709 C CA . LYS B 1 281 ? 20.71812 -62.53834 -30.44608 1.000 53.14380 615 LYS B CA 1
ATOM 14710 C C . LYS B 1 281 ? 21.69252 -61.91336 -29.45775 1.000 48.98438 615 LYS B C 1
ATOM 14711 O O . LYS B 1 281 ? 22.84311 -62.34661 -29.34110 1.000 47.75692 615 LYS B O 1
ATOM 14730 N N . LEU B 1 282 ? 21.22520 -60.90028 -28.73942 1.000 48.33832 616 LEU B N 1
ATOM 14731 C CA . LEU B 1 282 ? 22.03238 -60.25216 -27.71860 1.000 48.22637 616 LEU B CA 1
ATOM 14732 C C . LEU B 1 282 ? 21.63694 -60.76569 -26.34314 1.000 46.01213 616 LEU B C 1
ATOM 14733 O O . LEU B 1 282 ? 20.44750 -60.82514 -26.01195 1.000 46.88237 616 LEU B O 1
ATOM 14749 N N . PHE B 1 283 ? 22.63994 -61.14503 -25.55963 1.000 43.62707 617 PHE B N 1
ATOM 14750 C CA . PHE B 1 283 ? 22.47575 -61.52412 -24.16897 1.000 41.82849 617 PHE B CA 1
ATOM 14751 C C . PHE B 1 283 ? 23.23032 -60.52876 -23.30181 1.000 40.14692 617 PHE B C 1
ATOM 14752 O O . PHE B 1 283 ? 24.13737 -59.83133 -23.76603 1.000 39.37118 617 PHE B O 1
ATOM 14769 N N . VAL B 1 284 ? 22.84435 -60.47323 -22.03258 1.000 38.49388 618 VAL B N 1
ATOM 14770 C CA . VAL B 1 284 ? 23.56545 -59.71598 -21.02032 1.000 37.98013 618 VAL B CA 1
ATOM 14771 C C . VAL B 1 284 ? 24.15421 -60.71277 -20.03540 1.000 37.98195 618 VAL B C 1
ATOM 14772 O O . VAL B 1 284 ? 23.45986 -61.63078 -19.58179 1.000 38.97531 618 VAL B O 1
ATOM 14785 N N . ALA B 1 285 ? 25.42746 -60.52901 -19.70421 1.000 37.44497 619 ALA B N 1
ATOM 14786 C CA . ALA B 1 285 ? 26.13796 -61.42385 -18.80908 1.000 38.52895 619 ALA B CA 1
ATOM 14787 C C . ALA B 1 285 ? 26.80366 -60.61457 -17.70967 1.000 38.30789 619 ALA B C 1
ATOM 14788 O O . ALA B 1 285 ? 26.96277 -59.39728 -17.81209 1.000 36.01521 619 ALA B O 1
ATOM 14795 N N . SER B 1 286 ? 27.18260 -61.30982 -16.64813 1.000 41.80453 620 SER B N 1
ATOM 14796 C CA . SER B 1 286 ? 27.99106 -60.73612 -15.58513 1.000 44.16490 620 SER B CA 1
ATOM 14797 C C . SER B 1 286 ? 29.09978 -61.72716 -15.26516 1.000 41.82315 620 SER B C 1
ATOM 14798 O O . SER B 1 286 ? 28.95098 -62.93391 -15.47940 1.000 41.91832 620 SER B O 1
ATOM 14806 N N . ILE B 1 287 ? 30.22189 -61.20525 -14.77857 1.000 39.51880 621 ILE B N 1
ATOM 14807 C CA . ILE B 1 287 ? 31.37752 -62.02386 -14.42148 1.000 39.78740 621 ILE B CA 1
ATOM 14808 C C . ILE B 1 287 ? 31.30114 -62.38415 -12.94274 1.000 41.04770 621 ILE B C 1
ATOM 14809 O O . ILE B 1 287 ? 31.10135 -61.50977 -12.09189 1.000 41.02840 621 ILE B O 1
ATOM 14825 N N . LYS B 1 288 ? 31.45053 -63.67784 -12.63965 1.000 44.33696 622 LYS B N 1
ATOM 14826 C CA . LYS B 1 288 ? 31.31439 -64.21361 -11.29117 1.000 50.81807 622 LYS B CA 1
ATOM 14827 C C . LYS B 1 288 ? 32.63997 -64.46946 -10.59132 1.000 49.07614 622 LYS B C 1
ATOM 14828 O O . LYS B 1 288 ? 32.79920 -64.17000 -9.40654 1.000 48.77739 622 LYS B O 1
ATOM 14847 N N . ARG B 1 289 ? 33.57823 -65.08098 -11.29823 1.000 47.95943 623 ARG B N 1
ATOM 14848 C CA . ARG B 1 289 ? 34.80626 -65.54838 -10.68226 1.000 48.34107 623 ARG B CA 1
ATOM 14849 C C . ARG B 1 289 ? 35.83874 -65.72764 -11.77723 1.000 43.30334 623 ARG B C 1
ATOM 14850 O O . ARG B 1 289 ? 35.50370 -65.92798 -12.94666 1.000 43.04985 623 ARG B O 1
ATOM 14871 N N . TRP B 1 290 ? 37.10426 -65.65569 -11.37946 1.000 40.78309 624 TRP B N 1
ATOM 14872 C CA . TRP B 1 290 ? 38.21672 -65.87602 -12.30179 1.000 39.21161 624 TRP B CA 1
ATOM 14873 C C . TRP B 1 290 ? 39.39299 -66.36606 -11.47848 1.000 39.82292 624 TRP B C 1
ATOM 14874 O O . TRP B 1 290 ? 40.18969 -65.56852 -10.96249 1.000 38.89013 624 TRP B O 1
ATOM 14895 N N . PRO B 1 291 ? 39.51243 -67.67904 -11.28960 1.000 42.23222 625 PRO B N 1
ATOM 14896 C CA . PRO B 1 291 ? 40.62991 -68.22129 -10.51373 1.000 42.89814 625 PRO B CA 1
ATOM 14897 C C . PRO B 1 291 ? 41.89597 -68.28517 -11.35295 1.000 42.58606 625 PRO B C 1
ATOM 14898 O O . PRO B 1 291 ? 41.86446 -68.20337 -12.58153 1.000 41.20120 625 PRO B O 1
ATOM 14909 N N . ILE B 1 292 ? 43.02829 -68.44562 -10.66183 1.000 45.26385 626 ILE B N 1
ATOM 14910 C CA . ILE B 1 292 ? 44.30776 -68.46797 -11.35872 1.000 46.30211 626 ILE B CA 1
ATOM 14911 C C . ILE B 1 292 ? 44.40429 -69.64005 -12.32199 1.000 46.40777 626 ILE B C 1
ATOM 14912 O O . ILE B 1 292 ? 45.22035 -69.61190 -13.24844 1.000 46.21827 626 ILE B O 1
ATOM 14928 N N . THR B 1 293 ? 43.58016 -70.66933 -12.13703 1.000 48.29066 627 THR B N 1
ATOM 14929 C CA . THR B 1 293 ? 43.66431 -71.87466 -12.95171 1.000 50.06742 627 THR B CA 1
ATOM 14930 C C . THR B 1 293 ? 42.90788 -71.77625 -14.27254 1.000 49.37075 627 THR B C 1
ATOM 14931 O O . THR B 1 293 ? 42.93631 -72.73764 -15.04867 1.000 49.95611 627 THR B O 1
ATOM 14942 N N . SER B 1 294 ? 42.24755 -70.65652 -14.56116 1.000 46.20955 628 SER B N 1
ATOM 14943 C CA . SER B 1 294 ? 41.47850 -70.50738 -15.79020 1.000 44.55256 628 SER B CA 1
ATOM 14944 C C . SER B 1 294 ? 41.99618 -69.32022 -16.58750 1.000 43.15690 628 SER B C 1
ATOM 14945 O O . SER B 1 294 ? 42.28335 -68.25999 -16.02497 1.000 41.86219 628 SER B O 1
ATOM 14953 N N . LEU B 1 295 ? 42.11766 -69.50238 -17.90153 1.000 44.34971 629 LEU B N 1
ATOM 14954 C CA . LEU B 1 295 ? 42.56265 -68.40787 -18.75108 1.000 47.78437 629 LEU B CA 1
ATOM 14955 C C . LEU B 1 295 ? 41.48182 -67.35672 -18.96028 1.000 47.00464 629 LEU B C 1
ATOM 14956 O O . LEU B 1 295 ? 41.79332 -66.26328 -19.44397 1.000 47.71877 629 LEU B O 1
ATOM 14972 N N . HIS B 1 296 ? 40.23381 -67.66073 -18.61600 1.000 45.64174 630 HIS B N 1
ATOM 14973 C CA . HIS B 1 296 ? 39.10424 -66.77895 -18.86027 1.000 45.61752 630 HIS B CA 1
ATOM 14974 C C . HIS B 1 296 ? 38.22145 -66.73481 -17.62114 1.000 40.74772 630 HIS B C 1
ATOM 14975 O O . HIS B 1 296 ? 38.14939 -67.71480 -16.87336 1.000 40.92951 630 HIS B O 1
ATOM 14989 N N . PRO B 1 297 ? 37.52894 -65.62438 -17.39696 1.000 37.84011 631 PRO B N 1
ATOM 14990 C CA . PRO B 1 297 ? 36.57987 -65.57196 -16.28242 1.000 37.59228 631 PRO B CA 1
ATOM 14991 C C . PRO B 1 297 ? 35.35140 -66.41932 -16.56847 1.000 39.85055 631 PRO B C 1
ATOM 14992 O O . PRO B 1 297 ? 35.02027 -66.72678 -17.71499 1.000 41.97664 631 PRO B O 1
ATOM 15003 N N . PHE B 1 298 ? 34.67411 -66.80002 -15.49268 1.000 41.65358 632 PHE B N 1
ATOM 15004 C CA . PHE B 1 298 ? 33.39197 -67.48116 -15.57589 1.000 42.06542 632 PHE B CA 1
ATOM 15005 C C . PHE B 1 298 ? 32.27888 -66.50272 -15.22600 1.000 38.50976 632 PHE B C 1
ATOM 15006 O O . PHE B 1 298 ? 32.47277 -65.57033 -14.44345 1.000 37.01347 632 PHE B O 1
ATOM 15023 N N . GLY B 1 299 ? 31.10756 -66.71649 -15.81657 1.000 39.26232 633 GLY B N 1
ATOM 15024 C CA . GLY B 1 299 ? 30.01933 -65.78263 -15.63408 1.000 39.35096 633 GLY B CA 1
ATOM 15025 C C . GLY B 1 299 ? 28.67759 -66.46557 -15.75697 1.000 39.90403 633 GLY B C 1
ATOM 15026 O O . GLY B 1 299 ? 28.58603 -67.68535 -15.91365 1.000 40.76597 633 GLY B O 1
ATOM 15030 N N . ILE B 1 300 ? 27.62689 -65.64431 -15.67928 1.000 37.99454 634 ILE B N 1
ATOM 15031 C CA . ILE B 1 300 ? 26.24745 -66.08810 -15.79875 1.000 40.42731 634 ILE B CA 1
ATOM 15032 C C . ILE B 1 300 ? 25.54151 -65.20413 -16.81035 1.000 40.18992 634 ILE B C 1
ATOM 15033 O O . ILE B 1 300 ? 25.98507 -64.09853 -17.12945 1.000 39.45241 634 ILE B O 1
ATOM 15049 N N . LEU B 1 301 ? 24.41746 -65.70553 -17.29819 1.000 42.75324 635 LEU B N 1
ATOM 15050 C CA . LEU B 1 301 ? 23.52762 -64.91891 -18.13301 1.000 44.19389 635 LEU B CA 1
ATOM 15051 C C . LEU B 1 301 ? 22.54977 -64.15931 -17.24414 1.000 45.63407 635 LEU B C 1
ATOM 15052 O O . LEU B 1 301 ? 21.97421 -64.72622 -16.30911 1.000 46.94972 635 LEU B O 1
ATOM 15068 N N . VAL B 1 302 ? 22.39650 -62.86906 -17.51731 1.000 45.03831 636 VAL B N 1
ATOM 15069 C CA . VAL B 1 302 ? 21.45746 -62.02626 -16.79432 1.000 46.20943 636 VAL B CA 1
ATOM 15070 C C . VAL B 1 302 ? 20.14712 -61.87375 -17.55479 1.000 48.00428 636 VAL B C 1
ATOM 15071 O O . VAL B 1 302 ? 19.07106 -61.94302 -16.96045 1.000 48.82042 636 VAL B O 1
ATOM 15084 N N . SER B 1 303 ? 20.21635 -61.67516 -18.86813 1.000 48.65791 637 SER B N 1
ATOM 15085 C CA . SER B 1 303 ? 19.01356 -61.47523 -19.66165 1.000 50.85219 637 SER B CA 1
ATOM 15086 C C . SER B 1 303 ? 19.30266 -61.83027 -21.11241 1.000 51.18009 637 SER B C 1
ATOM 15087 O O . SER B 1 303 ? 20.45730 -61.86802 -21.54533 1.000 48.32838 637 SER B O 1
ATOM 15095 N N . GLU B 1 304 ? 18.23134 -62.10577 -21.85115 1.000 55.54181 638 GLU B N 1
ATOM 15096 C CA . GLU B 1 304 ? 18.25428 -62.15183 -23.30918 1.000 58.97390 638 GLU B CA 1
ATOM 15097 C C . GLU B 1 304 ? 17.51860 -60.91284 -23.80492 1.000 61.03558 638 GLU B C 1
ATOM 15098 O O . GLU B 1 304 ? 16.32874 -60.74236 -23.51907 1.000 63.12837 638 GLU B O 1
ATOM 15110 N N . LEU B 1 305 ? 18.22676 -60.04222 -24.52905 1.000 60.07909 639 LEU B N 1
ATOM 15111 C CA . LEU B 1 305 ? 17.64479 -58.75726 -24.90063 1.000 61.06965 639 LEU B CA 1
ATOM 15112 C C . LEU B 1 305 ? 16.79737 -58.84663 -26.16453 1.000 62.75520 639 LEU B C 1
ATOM 15113 O O . LEU B 1 305 ? 15.74678 -58.20187 -26.25096 1.000 66.33262 639 LEU B O 1
ATOM 15129 N N . GLY B 1 306 ? 17.23932 -59.61925 -27.15776 1.000 58.48217 640 GLY B N 1
ATOM 15130 C CA . GLY B 1 306 ? 16.52947 -59.73341 -28.41143 1.000 56.44118 640 GLY B CA 1
ATOM 15131 C C . GLY B 1 306 ? 17.47902 -59.60165 -29.58215 1.000 54.30102 640 GLY B C 1
ATOM 15132 O O . GLY B 1 306 ? 18.69724 -59.75585 -29.44087 1.000 52.35100 640 GLY B O 1
ATOM 15136 N N . ASP B 1 307 ? 16.91404 -59.31269 -30.75360 1.000 56.42044 641 ASP B N 1
ATOM 15137 C CA . ASP B 1 307 ? 17.71153 -59.26291 -31.97139 1.000 57.79657 641 ASP B CA 1
ATOM 15138 C C . ASP B 1 307 ? 18.73486 -58.13809 -31.89722 1.000 55.76252 641 ASP B C 1
ATOM 15139 O O . ASP B 1 307 ? 18.42750 -57.01858 -31.47962 1.000 55.48520 641 ASP B O 1
ATOM 15148 N N . ILE B 1 308 ? 19.95472 -58.43830 -32.34745 1.000 54.99913 642 ILE B N 1
ATOM 15149 C CA . ILE B 1 308 ? 21.07988 -57.53335 -32.14506 1.000 54.80163 642 ILE B CA 1
ATOM 15150 C C . ILE B 1 308 ? 20.85338 -56.19044 -32.82645 1.000 52.82659 642 ILE B C 1
ATOM 15151 O O . ILE B 1 308 ? 21.30333 -55.15325 -32.32355 1.000 50.81063 642 ILE B O 1
ATOM 15167 N N . HIS B 1 309 ? 20.15524 -56.17180 -33.96066 1.000 52.37254 643 HIS B N 1
ATOM 15168 C CA . HIS B 1 309 ? 19.95061 -54.93844 -34.71392 1.000 54.16202 643 HIS B CA 1
ATOM 15169 C C . HIS B 1 309 ? 18.51215 -54.44410 -34.65675 1.000 52.42768 643 HIS B C 1
ATOM 15170 O O . HIS B 1 309 ? 18.12857 -53.58458 -35.45719 1.000 52.83346 643 HIS B O 1
ATOM 15184 N N . ASP B 1 310 ? 17.70989 -54.96005 -33.74119 1.000 52.64197 644 ASP B N 1
ATOM 15185 C CA . ASP B 1 310 ? 16.41125 -54.35572 -33.47419 1.000 54.41800 644 ASP B CA 1
ATOM 15186 C C . ASP B 1 310 ? 16.63483 -52.98266 -32.84535 1.000 53.55658 644 ASP B C 1
ATOM 15187 O O . ASP B 1 310 ? 17.38985 -52.87338 -31.87166 1.000 51.44031 644 ASP B O 1
ATOM 15196 N N . PRO B 1 311 ? 16.00340 -51.91734 -33.35849 1.000 55.22791 645 PRO B N 1
ATOM 15197 C CA . PRO B 1 311 ? 16.34085 -50.56982 -32.85867 1.000 54.27220 645 PRO B CA 1
ATOM 15198 C C . PRO B 1 311 ? 16.19618 -50.41070 -31.35494 1.000 52.42179 645 PRO B C 1
ATOM 15199 O O . PRO B 1 311 ? 17.07671 -49.81809 -30.71999 1.000 51.14904 645 PRO B O 1
ATOM 15210 N N . ASP B 1 312 ? 15.10688 -50.90474 -30.76191 1.000 53.43318 646 ASP B N 1
ATOM 15211 C CA . ASP B 1 312 ? 14.95290 -50.80246 -29.31373 1.000 54.51753 646 ASP B CA 1
ATOM 15212 C C . ASP B 1 312 ? 16.02678 -51.60949 -28.59165 1.000 50.16311 646 ASP B C 1
ATOM 15213 O O . ASP B 1 312 ? 16.61072 -51.14275 -27.60491 1.000 47.64037 646 ASP B O 1
ATOM 15222 N N . THR B 1 313 ? 16.30977 -52.82015 -29.08321 1.000 46.97941 647 THR B N 1
ATOM 15223 C CA . THR B 1 313 ? 17.34476 -53.65529 -28.48201 1.000 43.39584 647 THR B CA 1
ATOM 15224 C C . THR B 1 313 ? 18.71508 -52.99574 -28.57629 1.000 39.99069 647 THR B C 1
ATOM 15225 O O . THR B 1 313 ? 19.53278 -53.12227 -27.65761 1.000 38.75930 647 THR B O 1
ATOM 15236 N N . GLU B 1 314 ? 18.99451 -52.29964 -29.68301 1.000 38.90833 648 GLU B N 1
ATOM 15237 C CA . GLU B 1 314 ? 20.25879 -51.57859 -29.79113 1.000 40.39452 648 GLU B CA 1
ATOM 15238 C C . GLU B 1 314 ? 20.42972 -50.59894 -28.63266 1.000 40.49486 648 GLU B C 1
ATOM 15239 O O . GLU B 1 314 ? 21.51568 -50.49227 -28.04896 1.000 38.28697 648 GLU B O 1
ATOM 15251 N N . ILE B 1 315 ? 19.36237 -49.87774 -28.28085 1.000 43.37826 649 ILE B N 1
ATOM 15252 C CA . ILE B 1 315 ? 19.45848 -48.88489 -27.21598 1.000 43.30909 649 ILE B CA 1
ATOM 15253 C C . ILE B 1 315 ? 19.53032 -49.56424 -25.85535 1.000 40.21141 649 ILE B C 1
ATOM 15254 O O . ILE B 1 315 ? 20.34537 -49.18805 -25.00593 1.000 37.15238 649 ILE B O 1
ATOM 15270 N N . ASP B 1 316 ? 18.68226 -50.56991 -25.62105 1.000 41.79091 650 ASP B N 1
ATOM 15271 C CA . ASP B 1 316 ? 18.75953 -51.31585 -24.36913 1.000 45.42525 650 ASP B CA 1
ATOM 15272 C C . ASP B 1 316 ? 20.15269 -51.89521 -24.16208 1.000 41.86789 650 ASP B C 1
ATOM 15273 O O . ASP B 1 316 ? 20.66860 -51.90249 -23.03950 1.000 38.89730 650 ASP B O 1
ATOM 15282 N N . SER B 1 317 ? 20.78552 -52.37154 -25.23694 1.000 42.65490 651 SER B N 1
ATOM 15283 C CA . SER B 1 317 ? 22.11018 -52.96691 -25.10667 1.000 42.25327 651 SER B CA 1
ATOM 15284 C C . SER B 1 317 ? 23.15082 -51.93253 -24.69405 1.000 39.94989 651 SER B C 1
ATOM 15285 O O . SER B 1 317 ? 24.07135 -52.24530 -23.93101 1.000 37.62746 651 SER B O 1
ATOM 15293 N N . ILE B 1 318 ? 23.05508 -50.71056 -25.22637 1.000 39.72046 652 ILE B N 1
ATOM 15294 C CA . ILE B 1 318 ? 23.96362 -49.64633 -24.80396 1.000 39.02069 652 ILE B CA 1
ATOM 15295 C C . ILE B 1 318 ? 23.78220 -49.35251 -23.32017 1.000 37.27036 652 ILE B C 1
ATOM 15296 O O . ILE B 1 318 ? 24.75911 -49.18515 -22.58034 1.000 36.50113 652 ILE B O 1
ATOM 15312 N N . LEU B 1 319 ? 22.53170 -49.28770 -22.86002 1.000 37.53745 653 LEU B N 1
ATOM 15313 C CA . LEU B 1 319 ? 22.27758 -49.01492 -21.45025 1.000 36.75806 653 LEU B CA 1
ATOM 15314 C C . LEU B 1 319 ? 22.81533 -50.13602 -20.56974 1.000 35.62589 653 LEU B C 1
ATOM 15315 O O . LEU B 1 319 ? 23.52375 -49.88607 -19.58698 1.000 34.10951 653 LEU B O 1
ATOM 15331 N N . ARG B 1 320 ? 22.48947 -51.38608 -20.91011 1.000 34.04852 654 ARG B N 1
ATOM 15332 C CA . ARG B 1 320 ? 22.91714 -52.51019 -20.08309 1.000 35.18676 654 ARG B CA 1
ATOM 15333 C C . ARG B 1 320 ? 24.43192 -52.64045 -20.08626 1.000 34.56030 654 ARG B C 1
ATOM 15334 O O . ARG B 1 320 ? 25.04641 -52.84385 -19.03331 1.000 34.00264 654 ARG B O 1
ATOM 15355 N N . ASP B 1 321 ? 25.05607 -52.50440 -21.26103 1.000 35.39040 655 ASP B N 1
ATOM 15356 C CA . ASP B 1 321 ? 26.50565 -52.63199 -21.34279 1.000 35.67229 655 ASP B CA 1
ATOM 15357 C C . ASP B 1 321 ? 27.19977 -51.56691 -20.50830 1.000 33.76043 655 ASP B C 1
ATOM 15358 O O . ASP B 1 321 ? 28.29028 -51.80141 -19.97700 1.000 31.75464 655 ASP B O 1
ATOM 15367 N N . ASN B 1 322 ? 26.57614 -50.40345 -20.35228 1.000 33.83877 656 ASN B N 1
ATOM 15368 C CA . ASN B 1 322 ? 27.13014 -49.36210 -19.50131 1.000 35.02476 656 ASN B CA 1
ATOM 15369 C C . ASN B 1 322 ? 26.54392 -49.41294 -18.09782 1.000 37.33240 656 ASN B C 1
ATOM 15370 O O . ASN B 1 322 ? 26.58934 -48.41498 -17.36802 1.000 38.04339 656 ASN B O 1
ATOM 15381 N N . ASN B 1 323 ? 25.99660 -50.56986 -17.72142 1.000 38.48294 657 ASN B N 1
ATOM 15382 C CA . ASN B 1 323 ? 25.70229 -50.94834 -16.34568 1.000 40.11427 657 ASN B CA 1
ATOM 15383 C C . ASN B 1 323 ? 24.47680 -50.23905 -15.78997 1.000 40.61630 657 ASN B C 1
ATOM 15384 O O . ASN B 1 323 ? 24.33823 -50.08750 -14.57145 1.000 40.08765 657 ASN B O 1
ATOM 15395 N N . PHE B 1 324 ? 23.56595 -49.84500 -16.67694 1.000 41.15144 658 PHE B N 1
ATOM 15396 C CA . PHE B 1 324 ? 22.27367 -49.28192 -16.29542 1.000 42.17221 658 PHE B CA 1
ATOM 15397 C C . PHE B 1 324 ? 21.21432 -50.35168 -16.52774 1.000 46.07590 658 PHE B C 1
ATOM 15398 O O . PHE B 1 324 ? 20.83233 -50.62710 -17.66858 1.000 47.80342 658 PHE B O 1
ATOM 15415 N N . LEU B 1 325 ? 20.74797 -50.96212 -15.44068 1.000 46.94664 659 LEU B N 1
ATOM 15416 C CA . LEU B 1 325 ? 19.63152 -51.89377 -15.52820 1.000 48.04945 659 LEU B CA 1
ATOM 15417 C C . LEU B 1 325 ? 18.30156 -51.15313 -15.51887 1.000 46.29205 659 LEU B C 1
ATOM 15418 O O . LEU B 1 325 ? 17.33054 -51.62080 -16.12333 1.000 45.47710 659 LEU B O 1
ATOM 15434 N N . SER B 1 326 ? 18.24504 -50.00498 -14.84159 1.000 46.63868 660 SER B N 1
ATOM 15435 C CA . SER B 1 326 ? 17.10586 -49.09095 -14.90521 1.000 48.40413 660 SER B CA 1
ATOM 15436 C C . SER B 1 326 ? 15.81404 -49.72615 -14.40454 1.000 51.71061 660 SER B C 1
ATOM 15437 O O . SER B 1 326 ? 14.72255 -49.36379 -14.85085 1.000 52.18937 660 SER B O 1
ATOM 15445 N N . ASN B 1 327 ? 15.92023 -50.65241 -13.45336 1.000 55.43574 661 ASN B N 1
ATOM 15446 C CA . ASN B 1 327 ? 14.76283 -51.36077 -12.92375 1.000 58.83925 661 ASN B CA 1
ATOM 15447 C C . ASN B 1 327 ? 14.40903 -50.92616 -11.50669 1.000 59.05145 661 ASN B C 1
ATOM 15448 O O . ASN B 1 327 ? 13.49807 -51.50171 -10.90286 1.000 63.02821 661 ASN B O 1
ATOM 15459 N N . GLU B 1 328 ? 15.09394 -49.91548 -10.96662 1.000 54.08341 662 GLU B N 1
ATOM 15460 C CA . GLU B 1 328 ? 14.95591 -49.59443 -9.55175 1.000 52.52920 662 GLU B CA 1
ATOM 15461 C C . GLU B 1 328 ? 13.56846 -49.08413 -9.18198 1.000 54.03117 662 GLU B C 1
ATOM 15462 O O . GLU B 1 328 ? 13.22536 -49.08695 -7.99500 1.000 55.35806 662 GLU B O 1
ATOM 15474 N N . TYR B 1 329 ? 12.76550 -48.64596 -10.15186 1.000 54.65238 663 TYR B N 1
ATOM 15475 C CA . TYR B 1 329 ? 11.47237 -48.04669 -9.85366 1.000 57.49565 663 TYR B CA 1
ATOM 15476 C C . TYR B 1 329 ? 10.29245 -48.85640 -10.37035 1.000 62.57515 663 TYR B C 1
ATOM 15477 O O . TYR B 1 329 ? 9.14496 -48.49432 -10.08662 1.000 65.48982 663 TYR B O 1
ATOM 15495 N N . LEU B 1 330 ? 10.52797 -49.94061 -11.10121 1.000 64.16616 664 LEU B N 1
ATOM 15496 C CA . LEU B 1 330 ? 9.42045 -50.69684 -11.66352 1.000 70.10851 664 LEU B CA 1
ATOM 15497 C C . LEU B 1 330 ? 8.63937 -51.38704 -10.55083 1.000 75.02881 664 LEU B C 1
ATOM 15498 O O . LEU B 1 330 ? 9.18582 -51.75127 -9.50580 1.000 69.48596 664 LEU B O 1
ATOM 15514 N N . ASP B 1 331 ? 7.34519 -51.56771 -10.78843 1.000 88.47490 665 ASP B N 1
ATOM 15515 C CA . ASP B 1 331 ? 6.45600 -52.17254 -9.80761 1.000 96.48362 665 ASP B CA 1
ATOM 15516 C C . ASP B 1 331 ? 6.48751 -53.68676 -9.96317 1.000 96.28928 665 ASP B C 1
ATOM 15517 O O . ASP B 1 331 ? 6.38230 -54.20490 -11.07974 1.000 98.57737 665 ASP B O 1
ATOM 15526 N N . GLN B 1 332 ? 6.64197 -54.39168 -8.83956 1.000 93.86682 666 GLN B N 1
ATOM 15527 C CA . GLN B 1 332 ? 6.63525 -55.85025 -8.87179 1.000 93.35014 666 GLN B CA 1
ATOM 15528 C C . GLN B 1 332 ? 5.35930 -56.36889 -9.52269 1.000 97.88189 666 GLN B C 1
ATOM 15529 O O . GLN B 1 332 ? 5.39992 -57.27015 -10.36812 1.000 98.24996 666 GLN B O 1
ATOM 15533 N N . LYS B 1 333 ? 4.21120 -55.80652 -9.14025 1.000 104.67024 667 LYS B N 1
ATOM 15534 C CA . LYS B 1 333 ? 2.94785 -56.21902 -9.74096 1.000 108.82601 667 LYS B CA 1
ATOM 15535 C C . LYS B 1 333 ? 2.97910 -56.04027 -11.25524 1.000 106.89314 667 LYS B C 1
ATOM 15536 O O . LYS B 1 333 ? 2.61499 -56.95175 -12.00760 1.000 108.37528 667 LYS B O 1
ATOM 15540 N N . ASN B 1 334 ? 3.41463 -54.87003 -11.72015 1.000 102.69935 668 ASN B N 1
ATOM 15541 C CA . ASN B 1 334 ? 3.44470 -54.55246 -13.14594 1.000 102.54463 668 ASN B CA 1
ATOM 15542 C C . ASN B 1 334 ? 4.79221 -53.94118 -13.49734 1.000 101.23761 668 ASN B C 1
ATOM 15543 O O . ASN B 1 334 ? 5.12207 -52.84623 -12.99578 1.000 89.79419 668 ASN B O 1
ATOM 15554 N N . PRO B 1 335 ? 5.60769 -54.58850 -14.34106 1.000 117.66800 669 PRO B N 1
ATOM 15555 C CA . PRO B 1 335 ? 6.90686 -53.99657 -14.69488 1.000 115.59644 669 PRO B CA 1
ATOM 15556 C C . PRO B 1 335 ? 6.81177 -52.87175 -15.71178 1.000 113.98542 669 PRO B C 1
ATOM 15557 O O . PRO B 1 335 ? 7.77765 -52.10988 -15.85301 1.000 115.71990 669 PRO B O 1
ATOM 15568 N N . GLN B 1 336 ? 5.69636 -52.75363 -16.43750 1.000 99.41926 670 GLN B N 1
ATOM 15569 C CA . GLN B 1 336 ? 5.55981 -51.68101 -17.41653 1.000 89.33488 670 GLN B CA 1
ATOM 15570 C C . GLN B 1 336 ? 5.46236 -50.31414 -16.74717 1.000 85.98146 670 GLN B C 1
ATOM 15571 O O . GLN B 1 336 ? 5.86425 -49.30629 -17.34048 1.000 85.59486 670 GLN B O 1
ATOM 15575 N N . LYS B 1 337 ? 4.93179 -50.25750 -15.52936 1.000 84.08932 671 LYS B N 1
ATOM 15576 C CA . LYS B 1 337 ? 4.72908 -49.01267 -14.80183 1.000 80.67364 671 LYS B CA 1
ATOM 15577 C C . LYS B 1 337 ? 5.71581 -48.91124 -13.64356 1.000 75.60437 671 LYS B C 1
ATOM 15578 O O . LYS B 1 337 ? 6.41242 -49.87025 -13.30007 1.000 74.10136 671 LYS B O 1
ATOM 15582 N N . GLU B 1 338 ? 5.77461 -47.72355 -13.04418 1.000 70.19204 672 GLU B N 1
ATOM 15583 C CA . GLU B 1 338 ? 6.56815 -47.49487 -11.84477 1.000 63.91406 672 GLU B CA 1
ATOM 15584 C C . GLU B 1 338 ? 5.68219 -47.59899 -10.60640 1.000 61.90997 672 GLU B C 1
ATOM 15585 O O . GLU B 1 338 ? 4.47128 -47.36737 -10.66420 1.000 62.59473 672 GLU B O 1
ATOM 15597 N N . LYS B 1 339 ? 6.30112 -47.94725 -9.48417 1.000 58.94302 673 LYS B N 1
ATOM 15598 C CA . LYS B 1 339 ? 5.56836 -48.14350 -8.23411 1.000 60.67342 673 LYS B CA 1
ATOM 15599 C C . LYS B 1 339 ? 4.97435 -46.82346 -7.75828 1.000 64.83817 673 LYS B C 1
ATOM 15600 O O . LYS B 1 339 ? 5.73076 -45.89594 -7.43968 1.000 62.48315 673 LYS B O 1
ATOM 15604 N N . PRO B 1 340 ? 3.64511 -46.68874 -7.68852 1.000 72.98793 674 PRO B N 1
ATOM 15605 C CA . PRO B 1 340 ? 3.06078 -45.39726 -7.28710 1.000 76.34521 674 PRO B CA 1
ATOM 15606 C C . PRO B 1 340 ? 3.54072 -44.89166 -5.93980 1.000 76.87958 674 PRO B C 1
ATOM 15607 O O . PRO B 1 340 ? 3.47685 -43.68060 -5.69617 1.000 78.51619 674 PRO B O 1
ATOM 15618 N N . SER B 1 341 ? 4.00252 -45.77314 -5.05005 1.000 75.32401 675 SER B N 1
ATOM 15619 C CA . SER B 1 341 ? 4.45594 -45.33509 -3.73555 1.000 75.21186 675 SER B CA 1
ATOM 15620 C C . SER B 1 341 ? 5.61659 -44.35374 -3.82403 1.000 73.38780 675 SER B C 1
ATOM 15621 O O . SER B 1 341 ? 5.82012 -43.56626 -2.89348 1.000 73.98877 675 SER B O 1
ATOM 15629 N N . PHE B 1 342 ? 6.37313 -44.37462 -4.91905 1.000 66.17518 676 PHE B N 1
ATOM 15630 C CA . PHE B 1 342 ? 7.49844 -43.46205 -5.09098 1.000 64.98582 676 PHE B CA 1
ATOM 15631 C C . PHE B 1 342 ? 6.96471 -42.05742 -5.34362 1.000 63.49632 676 PHE B C 1
ATOM 15632 O O . PHE B 1 342 ? 6.44558 -41.76787 -6.42659 1.000 64.46454 676 PHE B O 1
ATOM 15649 N N . GLN B 1 343 ? 7.08094 -41.18484 -4.34743 1.000 61.03857 677 GLN B N 1
ATOM 15650 C CA . GLN B 1 343 ? 6.54324 -39.83616 -4.44268 1.000 60.04179 677 GLN B CA 1
ATOM 15651 C C . GLN B 1 343 ? 7.44370 -38.89955 -3.65731 1.000 58.45448 677 GLN B C 1
ATOM 15652 O O . GLN B 1 343 ? 8.03758 -39.31281 -2.65446 1.000 59.57920 677 GLN B O 1
ATOM 15666 N N . PRO B 1 344 ? 7.58169 -37.64736 -4.08833 1.000 56.86943 678 PRO B N 1
ATOM 15667 C CA . PRO B 1 344 ? 8.33094 -36.67904 -3.27876 1.000 55.60083 678 PRO B CA 1
ATOM 15668 C C . PRO B 1 344 ? 7.57374 -36.31418 -2.01110 1.000 56.84746 678 PRO B C 1
ATOM 15669 O O . PRO B 1 344 ? 6.34545 -36.20039 -2.00685 1.000 58.33937 678 PRO B O 1
ATOM 15680 N N . LEU B 1 345 ? 8.32355 -36.13666 -0.92923 1.000 55.54942 679 LEU B N 1
ATOM 15681 C CA . LEU B 1 345 ? 7.73350 -35.76832 0.35325 1.000 57.49351 679 LEU B CA 1
ATOM 15682 C C . LEU B 1 345 ? 7.49069 -34.26434 0.40797 1.000 57.04471 679 LEU B C 1
ATOM 15683 O O . LEU B 1 345 ? 8.37082 -33.48682 0.02352 1.000 52.04998 679 LEU B O 1
ATOM 15699 N N . PRO B 1 346 ? 6.32415 -33.81867 0.86778 1.000 65.55052 680 PRO B N 1
ATOM 15700 C CA . PRO B 1 346 ? 6.09035 -32.37874 0.99548 1.000 68.27315 680 PRO B CA 1
ATOM 15701 C C . PRO B 1 346 ? 6.87410 -31.80622 2.16512 1.000 70.99121 680 PRO B C 1
ATOM 15702 O O . PRO B 1 346 ? 7.32820 -32.52295 3.06007 1.000 71.89733 680 PRO B O 1
ATOM 15713 N N . LEU B 1 347 ? 7.04227 -30.48913 2.13750 1.000 72.64448 681 LEU B N 1
ATOM 15714 C CA . LEU B 1 347 ? 7.76256 -29.78933 3.18878 1.000 73.87909 681 LEU B CA 1
ATOM 15715 C C . LEU B 1 347 ? 6.82486 -29.44599 4.33936 1.000 76.92443 681 LEU B C 1
ATOM 15716 O O . LEU B 1 347 ? 5.63625 -29.17679 4.14242 1.000 78.22275 681 LEU B O 1
ATOM 15732 N N . THR B 1 348 ? 7.37509 -29.46349 5.54953 1.000 78.51273 682 THR B N 1
ATOM 15733 C CA . THR B 1 348 ? 6.62753 -29.04876 6.72430 1.000 83.25432 682 THR B CA 1
ATOM 15734 C C . THR B 1 348 ? 6.54790 -27.52932 6.77490 1.000 85.48428 682 THR B C 1
ATOM 15735 O O . THR B 1 348 ? 7.41184 -26.82298 6.24652 1.000 80.72854 682 THR B O 1
ATOM 15746 N N . ALA B 1 349 ? 5.49535 -27.02635 7.42355 1.000 91.93551 683 ALA B N 1
ATOM 15747 C CA . ALA B 1 349 ? 5.32048 -25.58258 7.52139 1.000 98.08415 683 ALA B CA 1
ATOM 15748 C C . ALA B 1 349 ? 6.48697 -24.93308 8.25080 1.000 102.57968 683 ALA B C 1
ATOM 15749 O O . ALA B 1 349 ? 6.83388 -23.78073 7.96669 1.000 99.72855 683 ALA B O 1
ATOM 15756 N N . GLU B 1 350 ? 7.10669 -25.65675 9.18624 1.000 107.93419 684 GLU B N 1
ATOM 15757 C CA . GLU B 1 350 ? 8.27184 -25.12951 9.88707 1.000 111.84759 684 GLU B CA 1
ATOM 15758 C C . GLU B 1 350 ? 9.38042 -24.76152 8.90854 1.000 111.07171 684 GLU B C 1
ATOM 15759 O O . GLU B 1 350 ? 10.00222 -23.69936 9.03271 1.000 113.10139 684 GLU B O 1
ATOM 15763 N N . SER B 1 351 ? 9.63635 -25.62409 7.92124 1.000 107.34893 685 SER B N 1
ATOM 15764 C CA . SER B 1 351 ? 10.69702 -25.35547 6.95659 1.000 100.53547 685 SER B CA 1
ATOM 15765 C C . SER B 1 351 ? 10.36329 -24.15443 6.08021 1.000 95.04432 685 SER B C 1
ATOM 15766 O O . SER B 1 351 ? 11.17389 -23.23048 5.94622 1.000 97.87109 685 SER B O 1
ATOM 15774 N N . LEU B 1 352 ? 9.17565 -24.14938 5.46925 1.000 78.09891 686 LEU B N 1
ATOM 15775 C CA . LEU B 1 352 ? 8.84684 -23.10078 4.50946 1.000 76.85797 686 LEU B CA 1
ATOM 15776 C C . LEU B 1 352 ? 9.02750 -21.71468 5.11996 1.000 71.26566 686 LEU B C 1
ATOM 15777 O O . LEU B 1 352 ? 9.45849 -20.77786 4.43743 1.000 60.67779 686 LEU B O 1
ATOM 15793 N N . GLU B 1 353 ? 8.71201 -21.56750 6.41094 1.000 90.27583 687 GLU B N 1
ATOM 15794 C CA . GLU B 1 353 ? 8.81207 -20.26327 7.05890 1.000 85.01824 687 GLU B CA 1
ATOM 15795 C C . GLU B 1 353 ? 10.24982 -19.75875 7.11420 1.000 79.63808 687 GLU B C 1
ATOM 15796 O O . GLU B 1 353 ? 10.48233 -18.54631 7.03768 1.000 76.55321 687 GLU B O 1
ATOM 15800 N N . TYR B 1 354 ? 11.22391 -20.66012 7.24717 1.000 78.52606 688 TYR B N 1
ATOM 15801 C CA . TYR B 1 354 ? 12.61857 -20.25656 7.37678 1.000 75.49327 688 TYR B CA 1
ATOM 15802 C C . TYR B 1 354 ? 13.27809 -19.91003 6.04436 1.000 71.20304 688 TYR B C 1
ATOM 15803 O O . TYR B 1 354 ? 14.37981 -19.34871 6.04940 1.000 74.09700 688 TYR B O 1
ATOM 15807 N N . ARG B 1 355 ? 12.64221 -20.21084 4.91320 1.000 61.73670 689 ARG B N 1
ATOM 15808 C CA . ARG B 1 355 ? 13.28528 -20.03070 3.61836 1.000 54.18104 689 ARG B CA 1
ATOM 15809 C C . ARG B 1 355 ? 13.17596 -18.58642 3.14535 1.000 51.65359 689 ARG B C 1
ATOM 15810 O O . ARG B 1 355 ? 12.16412 -17.91568 3.37146 1.000 52.35633 689 ARG B O 1
ATOM 15831 N N . ARG B 1 356 ? 14.23857 -18.10662 2.49841 1.000 50.32616 690 ARG B N 1
ATOM 15832 C CA . ARG B 1 356 ? 14.20124 -16.80239 1.84785 1.000 51.25071 690 ARG B CA 1
ATOM 15833 C C . ARG B 1 356 ? 13.20124 -16.82656 0.69739 1.000 49.26945 690 ARG B C 1
ATOM 15834 O O . ARG B 1 356 ? 13.27133 -17.68283 -0.18870 1.000 46.83688 690 ARG B O 1
ATOM 15855 N N . ASN B 1 357 ? 12.27416 -15.87762 0.70812 1.000 52.81134 691 ASN B N 1
ATOM 15856 C CA . ASN B 1 357 ? 11.12329 -15.89769 -0.18362 1.000 56.10179 691 ASN B CA 1
ATOM 15857 C C . ASN B 1 357 ? 11.40592 -15.05591 -1.42218 1.000 52.45180 691 ASN B C 1
ATOM 15858 O O . ASN B 1 357 ? 11.71279 -13.86506 -1.31354 1.000 51.91632 691 ASN B O 1
ATOM 15869 N N . PHE B 1 358 ? 11.31296 -15.68434 -2.59547 1.000 50.13572 692 PHE B N 1
ATOM 15870 C CA . PHE B 1 358 ? 11.45207 -15.00834 -3.87977 1.000 49.44351 692 PHE B CA 1
ATOM 15871 C C . PHE B 1 358 ? 10.16998 -15.12178 -4.69998 1.000 50.14125 692 PHE B C 1
ATOM 15872 O O . PHE B 1 358 ? 10.22122 -15.22643 -5.92683 1.000 52.16347 692 PHE B O 1
ATOM 15889 N N . THR B 1 359 ? 9.01326 -15.15105 -4.03873 1.000 48.88983 693 THR B N 1
ATOM 15890 C CA . THR B 1 359 ? 7.75393 -15.40159 -4.72679 1.000 48.97308 693 THR B CA 1
ATOM 15891 C C . THR B 1 359 ? 7.00541 -14.13491 -5.12229 1.000 49.95958 693 THR B C 1
ATOM 15892 O O . THR B 1 359 ? 6.04256 -14.22474 -5.89087 1.000 51.99530 693 THR B O 1
ATOM 15903 N N . ASP B 1 360 ? 7.40736 -12.96972 -4.62256 1.000 48.77411 694 ASP B N 1
ATOM 15904 C CA . ASP B 1 360 ? 6.74984 -11.71364 -4.98584 1.000 50.88869 694 ASP B CA 1
ATOM 15905 C C . ASP B 1 360 ? 7.11770 -11.36881 -6.42489 1.000 51.00475 694 ASP B C 1
ATOM 15906 O O . ASP B 1 360 ? 8.22779 -10.91003 -6.70399 1.000 48.37677 694 ASP B O 1
ATOM 15915 N N . THR B 1 361 ? 6.18342 -11.58960 -7.35337 1.000 55.54475 695 THR B N 1
ATOM 15916 C CA . THR B 1 361 ? 6.45061 -11.30363 -8.75797 1.000 57.66453 695 THR B CA 1
ATOM 15917 C C . THR B 1 361 ? 6.55153 -9.81018 -9.04368 1.000 57.74261 695 THR B C 1
ATOM 15918 O O . THR B 1 361 ? 6.96163 -9.43529 -10.14704 1.000 58.34563 695 THR B O 1
ATOM 15929 N N . ASN B 1 362 ? 6.20874 -8.95406 -8.08019 1.000 56.25590 696 ASN B N 1
ATOM 15930 C CA . ASN B 1 362 ? 6.44598 -7.52323 -8.22118 1.000 56.91594 696 ASN B CA 1
ATOM 15931 C C . ASN B 1 362 ? 7.88276 -7.15257 -7.88829 1.000 53.60878 696 ASN B C 1
ATOM 15932 O O . ASN B 1 362 ? 8.31354 -6.03793 -8.20374 1.000 54.10130 696 ASN B O 1
ATOM 15943 N N . GLU B 1 363 ? 8.60998 -8.03972 -7.21166 1.000 48.94563 697 GLU B N 1
ATOM 15944 C CA . GLU B 1 363 ? 9.98574 -7.77923 -6.81807 1.000 47.65635 697 GLU B CA 1
ATOM 15945 C C . GLU B 1 363 ? 11.00923 -8.55533 -7.62738 1.000 45.84266 697 GLU B C 1
ATOM 15946 O O . GLU B 1 363 ? 12.11436 -8.05087 -7.83907 1.000 44.52954 697 GLU B O 1
ATOM 15958 N N . TYR B 1 364 ? 10.66855 -9.76109 -8.08495 1.000 46.23313 698 TYR B N 1
ATOM 15959 C CA . TYR B 1 364 ? 11.60007 -10.63084 -8.79082 1.000 46.24182 698 TYR B CA 1
ATOM 15960 C C . TYR B 1 364 ? 10.94092 -11.18174 -10.04754 1.000 45.22940 698 TYR B C 1
ATOM 15961 O O . TYR B 1 364 ? 9.79853 -11.65053 -9.99902 1.000 44.75952 698 TYR B O 1
ATOM 15979 N N . ASN B 1 365 ? 11.66238 -11.12557 -11.16557 1.000 45.30070 699 ASN B N 1
ATOM 15980 C CA . ASN B 1 365 ? 11.22373 -11.71211 -12.43144 1.000 46.28239 699 ASN B CA 1
ATOM 15981 C C . ASN B 1 365 ? 12.05299 -12.97690 -12.65235 1.000 44.36307 699 ASN B C 1
ATOM 15982 O O . ASN B 1 365 ? 13.04161 -12.98272 -13.38745 1.000 44.11659 699 ASN B O 1
ATOM 15993 N N . ILE B 1 366 ? 11.64246 -14.05839 -11.99919 1.000 43.52388 700 ILE B N 1
ATOM 15994 C CA . ILE B 1 366 ? 12.35459 -15.32843 -12.07863 1.000 41.71435 700 ILE B CA 1
ATOM 15995 C C . ILE B 1 366 ? 11.85741 -16.07784 -13.30104 1.000 42.96049 700 ILE B C 1
ATOM 15996 O O . ILE B 1 366 ? 10.65051 -16.29509 -13.45900 1.000 44.43167 700 ILE B O 1
ATOM 16012 N N . PHE B 1 367 ? 12.77296 -16.47777 -14.17001 1.000 41.41380 701 PHE B N 1
ATOM 16013 C CA . PHE B 1 367 ? 12.41053 -17.36126 -15.26654 1.000 44.83316 701 PHE B CA 1
ATOM 16014 C C . PHE B 1 367 ? 13.13983 -18.68687 -15.12046 1.000 40.11487 701 PHE B C 1
ATOM 16015 O O . PHE B 1 367 ? 14.35441 -18.72936 -14.88933 1.000 35.45515 701 PHE B O 1
ATOM 16032 N N . ALA B 1 368 ? 12.37842 -19.76169 -15.22795 1.000 41.75761 702 ALA B N 1
ATOM 16033 C CA . ALA B 1 368 ? 12.93819 -21.09662 -15.17732 1.000 40.87488 702 ALA B CA 1
ATOM 16034 C C . ALA B 1 368 ? 13.52630 -21.45590 -16.53221 1.000 42.56781 702 ALA B C 1
ATOM 16035 O O . ALA B 1 368 ? 12.97046 -21.10800 -17.57525 1.000 42.87328 702 ALA B O 1
ATOM 16042 N N . ILE B 1 369 ? 14.66454 -22.14114 -16.51674 1.000 44.31000 703 ILE B N 1
ATOM 16043 C CA . ILE B 1 369 ? 15.30471 -22.61080 -17.73950 1.000 45.34795 703 ILE B CA 1
ATOM 16044 C C . ILE B 1 369 ? 14.89460 -24.06168 -17.94195 1.000 45.53879 703 ILE B C 1
ATOM 16045 O O . ILE B 1 369 ? 15.01291 -24.88198 -17.02203 1.000 42.65999 703 ILE B O 1
ATOM 16061 N N . SER B 1 370 ? 14.38431 -24.37304 -19.12671 1.000 50.54076 704 SER B N 1
ATOM 16062 C CA . SER B 1 370 ? 14.04425 -25.73811 -19.48649 1.000 52.89748 704 SER B CA 1
ATOM 16063 C C . SER B 1 370 ? 15.02230 -26.23321 -20.54017 1.000 49.03105 704 SER B C 1
ATOM 16064 O O . SER B 1 370 ? 15.53302 -25.46096 -21.35755 1.000 49.52416 704 SER B O 1
ATOM 16072 N N . GLU B 1 371 ? 15.29131 -27.52687 -20.49806 1.000 42.47183 705 GLU B N 1
ATOM 16073 C CA . GLU B 1 371 ? 16.13690 -28.18111 -21.48093 1.000 40.15907 705 GLU B CA 1
ATOM 16074 C C . GLU B 1 371 ? 15.29067 -29.17189 -22.26613 1.000 41.24586 705 GLU B C 1
ATOM 16075 O O . GLU B 1 371 ? 14.45450 -29.88439 -21.70083 1.000 38.82887 705 GLU B O 1
ATOM 16087 N N . LEU B 1 372 ? 15.49439 -29.18368 -23.57559 1.000 47.74620 706 LEU B N 1
ATOM 16088 C CA . LEU B 1 372 ? 14.64528 -29.94715 -24.47924 1.000 53.34830 706 LEU B CA 1
ATOM 16089 C C . LEU B 1 372 ? 14.56403 -31.40326 -24.03509 1.000 53.02072 706 LEU B C 1
ATOM 16090 O O . LEU B 1 372 ? 15.58857 -32.07365 -23.87369 1.000 52.25962 706 LEU B O 1
ATOM 16106 N N . GLY B 1 373 ? 13.34003 -31.88653 -23.82150 1.000 53.95257 707 GLY B N 1
ATOM 16107 C CA . GLY B 1 373 ? 13.11513 -33.26079 -23.42030 1.000 53.82396 707 GLY B CA 1
ATOM 16108 C C . GLY B 1 373 ? 13.32162 -33.54198 -21.94840 1.000 51.72203 707 GLY B C 1
ATOM 16109 O O . GLY B 1 373 ? 13.15461 -34.69283 -21.52401 1.000 50.99517 707 GLY B O 1
ATOM 16113 N N . TRP B 1 374 ? 13.66084 -32.52939 -21.15713 1.000 47.96813 708 TRP B N 1
ATOM 16114 C CA . TRP B 1 374 ? 14.01527 -32.68115 -19.75336 1.000 45.25177 708 TRP B CA 1
ATOM 16115 C C . TRP B 1 374 ? 13.19005 -31.70173 -18.92882 1.000 46.16761 708 TRP B C 1
ATOM 16116 O O . TRP B 1 374 ? 12.43900 -30.88519 -19.46443 1.000 47.21530 708 TRP B O 1
ATOM 16137 N N . VAL B 1 375 ? 13.31546 -31.80393 -17.60670 1.000 46.64628 709 VAL B N 1
ATOM 16138 C CA . VAL B 1 375 ? 12.60271 -30.92071 -16.69078 1.000 45.27397 709 VAL B CA 1
ATOM 16139 C C . VAL B 1 375 ? 13.28592 -29.56075 -16.61865 1.000 44.82102 709 VAL B C 1
ATOM 16140 O O . VAL B 1 375 ? 14.27746 -29.30684 -17.31225 1.000 45.03894 709 VAL B O 1
ATOM 16153 N N . SER B 1 376 ? 12.74649 -28.67655 -15.78500 1.000 42.71569 710 SER B N 1
ATOM 16154 C CA . SER B 1 376 ? 13.40389 -27.43279 -15.40945 1.000 40.78810 710 SER B CA 1
ATOM 16155 C C . SER B 1 376 ? 13.85392 -27.56333 -13.96209 1.000 39.05904 710 SER B C 1
ATOM 16156 O O . SER B 1 376 ? 13.02088 -27.71456 -13.06153 1.000 38.60560 710 SER B O 1
ATOM 16164 N N . GLU B 1 377 ? 15.16346 -27.51452 -13.73911 1.000 38.02460 711 GLU B N 1
ATOM 16165 C CA . GLU B 1 377 ? 15.69514 -27.61439 -12.39051 1.000 37.83601 711 GLU B CA 1
ATOM 16166 C C . GLU B 1 377 ? 16.51717 -26.40129 -11.98187 1.000 35.13992 711 GLU B C 1
ATOM 16167 O O . GLU B 1 377 ? 17.02578 -26.37048 -10.85699 1.000 32.91366 711 GLU B O 1
ATOM 16179 N N . PHE B 1 378 ? 16.62851 -25.39189 -12.84202 1.000 38.29496 712 PHE B N 1
ATOM 16180 C CA . PHE B 1 378 ? 17.42431 -24.19845 -12.57890 1.000 38.81815 712 PHE B CA 1
ATOM 16181 C C . PHE B 1 378 ? 16.64710 -22.98286 -13.05858 1.000 37.42629 712 PHE B C 1
ATOM 16182 O O . PHE B 1 378 ? 16.07012 -23.00203 -14.14999 1.000 36.09592 712 PHE B O 1
ATOM 16199 N N . ALA B 1 379 ? 16.61847 -21.93766 -12.23301 1.000 35.08355 713 ALA B N 1
ATOM 16200 C CA . ALA B 1 379 ? 15.92171 -20.70200 -12.55790 1.000 34.82589 713 ALA B CA 1
ATOM 16201 C C . ALA B 1 379 ? 16.77602 -19.53707 -12.08507 1.000 35.79539 713 ALA B C 1
ATOM 16202 O O . ALA B 1 379 ? 17.59008 -19.67980 -11.16875 1.000 35.74545 713 ALA B O 1
ATOM 16209 N N . LEU B 1 380 ? 16.60093 -18.38266 -12.71625 1.000 40.01833 714 LEU B N 1
ATOM 16210 C CA . LEU B 1 380 ? 17.42184 -17.23669 -12.36003 1.000 42.78382 714 LEU B CA 1
ATOM 16211 C C . LEU B 1 380 ? 16.59288 -15.96447 -12.41236 1.000 41.16045 714 LEU B C 1
ATOM 16212 O O . LEU B 1 380 ? 15.53759 -15.89986 -13.04674 1.000 41.94522 714 LEU B O 1
ATOM 16228 N N . HIS B 1 381 ? 17.07068 -14.95511 -11.69664 1.000 39.35647 715 HIS B N 1
ATOM 16229 C CA . HIS B 1 381 ? 16.55340 -13.61080 -11.86488 1.000 40.14981 715 HIS B CA 1
ATOM 16230 C C . HIS B 1 381 ? 17.70825 -12.62710 -11.86254 1.000 39.77052 715 HIS B C 1
ATOM 16231 O O . HIS B 1 381 ? 18.79921 -12.90432 -11.35434 1.000 37.04965 715 HIS B O 1
ATOM 16245 N N . VAL B 1 382 ? 17.44307 -11.48973 -12.49792 1.000 41.54552 716 VAL B N 1
ATOM 16246 C CA . VAL B 1 382 ? 18.30141 -10.31427 -12.48803 1.000 44.34264 716 VAL B CA 1
ATOM 16247 C C . VAL B 1 382 ? 17.46859 -9.15376 -11.96813 1.000 42.52984 716 VAL B C 1
ATOM 16248 O O . VAL B 1 382 ? 16.32285 -8.96231 -12.39405 1.000 41.48010 716 VAL B O 1
ATOM 16261 N N . ARG B 1 383 ? 18.04543 -8.38883 -11.04855 1.000 44.14180 717 ARG B N 1
ATOM 16262 C CA . ARG B 1 383 ? 17.35362 -7.31076 -10.36241 1.000 44.86424 717 ARG B CA 1
ATOM 16263 C C . ARG B 1 383 ? 18.29907 -6.13790 -10.18215 1.000 44.89538 717 ARG B C 1
ATOM 16264 O O . ARG B 1 383 ? 19.46885 -6.32009 -9.83576 1.000 45.55909 717 ARG B O 1
ATOM 16285 N N . ASN B 1 384 ? 17.78967 -4.93780 -10.41942 1.000 42.41042 718 ASN B N 1
ATOM 16286 C CA . ASN B 1 384 ? 18.51216 -3.71960 -10.08653 1.000 45.02672 718 ASN B CA 1
ATOM 16287 C C . ASN B 1 384 ? 18.17089 -3.35939 -8.64482 1.000 47.65207 718 ASN B C 1
ATOM 16288 O O . ASN B 1 384 ? 16.99865 -3.13331 -8.32330 1.000 49.25261 718 ASN B O 1
ATOM 16299 N N . ASN B 1 385 ? 19.18460 -3.33311 -7.77423 1.000 49.68546 719 ASN B N 1
ATOM 16300 C CA . ASN B 1 385 ? 18.97345 -3.01067 -6.36780 1.000 53.19274 719 ASN B CA 1
ATOM 16301 C C . ASN B 1 385 ? 18.87099 -1.51340 -6.10140 1.000 56.92668 719 ASN B C 1
ATOM 16302 O O . ASN B 1 385 ? 18.46089 -1.12728 -5.00080 1.000 57.72424 719 ASN B O 1
ATOM 16313 N N . GLY B 1 386 ? 19.25445 -0.66659 -7.05784 1.000 57.52272 720 GLY B N 1
ATOM 16314 C CA . GLY B 1 386 ? 19.05835 0.76194 -6.94126 1.000 64.12320 720 GLY B CA 1
ATOM 16315 C C . GLY B 1 386 ? 20.17001 1.52876 -6.25464 1.000 71.17959 720 GLY B C 1
ATOM 16316 O O . GLY B 1 386 ? 20.12562 2.76666 -6.23849 1.000 73.67218 720 GLY B O 1
ATOM 16320 N N . ASN B 1 387 ? 21.15638 0.84485 -5.68306 1.000 79.60162 721 ASN B N 1
ATOM 16321 C CA . ASN B 1 387 ? 22.26296 1.47982 -4.97493 1.000 80.91697 721 ASN B CA 1
ATOM 16322 C C . ASN B 1 387 ? 23.59059 1.24345 -5.69002 1.000 76.62915 721 ASN B C 1
ATOM 16323 O O . ASN B 1 387 ? 24.61520 0.97893 -5.05952 1.000 78.29596 721 ASN B O 1
ATOM 16334 N N . GLY B 1 388 ? 23.59001 1.34901 -7.01665 1.000 65.47465 722 GLY B N 1
ATOM 16335 C CA . GLY B 1 388 ? 24.76737 1.01652 -7.79287 1.000 59.28143 722 GLY B CA 1
ATOM 16336 C C . GLY B 1 388 ? 25.11070 -0.45792 -7.85372 1.000 54.05012 722 GLY B C 1
ATOM 16337 O O . GLY B 1 388 ? 26.21534 -0.80369 -8.28596 1.000 50.85465 722 GLY B O 1
ATOM 16341 N N . THR B 1 389 ? 24.20372 -1.34524 -7.44688 1.000 55.67673 723 THR B N 1
ATOM 16342 C CA . THR B 1 389 ? 24.45351 -2.77886 -7.50193 1.000 54.64141 723 THR B CA 1
ATOM 16343 C C . THR B 1 389 ? 23.31599 -3.47490 -8.23925 1.000 50.88997 723 THR B C 1
ATOM 16344 O O . THR B 1 389 ? 22.18933 -2.97117 -8.30097 1.000 50.07002 723 THR B O 1
ATOM 16355 N N . LEU B 1 390 ? 23.64122 -4.61929 -8.83299 1.000 47.97479 724 LEU B N 1
ATOM 16356 C CA . LEU B 1 390 ? 22.67246 -5.52573 -9.42793 1.000 47.65908 724 LEU B CA 1
ATOM 16357 C C . LEU B 1 390 ? 22.62525 -6.80351 -8.60191 1.000 46.02382 724 LEU B C 1
ATOM 16358 O O . LEU B 1 390 ? 23.47085 -7.04264 -7.73659 1.000 46.64289 724 LEU B O 1
ATOM 16374 N N . GLU B 1 391 ? 21.62858 -7.63419 -8.87879 1.000 43.97458 725 GLU B N 1
ATOM 16375 C CA . GLU B 1 391 ? 21.48577 -8.90766 -8.19059 1.000 42.95058 725 GLU B CA 1
ATOM 16376 C C . GLU B 1 391 ? 21.19891 -9.99381 -9.21211 1.000 42.46131 725 GLU B C 1
ATOM 16377 O O . GLU B 1 391 ? 20.26292 -9.86853 -10.00675 1.000 43.20632 725 GLU B O 1
ATOM 16389 N N . LEU B 1 392 ? 22.00808 -11.05094 -9.19116 1.000 40.98098 726 LEU B N 1
ATOM 16390 C CA . LEU B 1 392 ? 21.76274 -12.25187 -9.98242 1.000 39.14598 726 LEU B CA 1
ATOM 16391 C C . LEU B 1 392 ? 21.41133 -13.37352 -9.01792 1.000 37.03595 726 LEU B C 1
ATOM 16392 O O . LEU B 1 392 ? 22.26396 -13.85105 -8.26830 1.000 34.98614 726 LEU B O 1
ATOM 16408 N N . GLY B 1 393 ? 20.14455 -13.80769 -9.04444 1.000 38.73841 727 GLY B N 1
ATOM 16409 C CA . GLY B 1 393 ? 19.70257 -14.90817 -8.22262 1.000 39.45458 727 GLY B CA 1
ATOM 16410 C C . GLY B 1 393 ? 19.74162 -16.20462 -9.04868 1.000 39.40382 727 GLY B C 1
ATOM 16411 O O . GLY B 1 393 ? 19.26057 -16.23059 -10.17507 1.000 41.71805 727 GLY B O 1
ATOM 16415 N N . CYS B 1 394 ? 20.34438 -17.22557 -8.45695 1.000 37.01121 728 CYS B N 1
ATOM 16416 C CA . CYS B 1 394 ? 20.50354 -18.53031 -9.09719 1.000 36.34199 728 CYS B CA 1
ATOM 16417 C C . CYS B 1 394 ? 19.85659 -19.57406 -8.19773 1.000 36.51200 728 CYS B C 1
ATOM 16418 O O . CYS B 1 394 ? 20.29930 -19.77852 -7.06162 1.000 36.74456 728 CYS B O 1
ATOM 16426 N N . HIS B 1 395 ? 18.81006 -20.22420 -8.70411 1.000 35.41945 729 HIS B N 1
ATOM 16427 C CA . HIS B 1 395 ? 17.93914 -21.07650 -7.90436 1.000 34.96858 729 HIS B CA 1
ATOM 16428 C C . HIS B 1 395 ? 17.94519 -22.49199 -8.46188 1.000 33.76731 729 HIS B C 1
ATOM 16429 O O . HIS B 1 395 ? 17.71931 -22.68796 -9.65981 1.000 34.16057 729 HIS B O 1
ATOM 16443 N N . VAL B 1 396 ? 18.17343 -23.47276 -7.58619 1.000 33.40607 730 VAL B N 1
ATOM 16444 C CA . VAL B 1 396 ? 18.20909 -24.88668 -7.94679 1.000 33.47675 730 VAL B CA 1
ATOM 16445 C C . VAL B 1 396 ? 17.16249 -25.62577 -7.12651 1.000 34.07702 730 VAL B C 1
ATOM 16446 O O . VAL B 1 396 ? 17.03421 -25.40022 -5.91818 1.000 33.58927 730 VAL B O 1
ATOM 16459 N N . VAL B 1 397 ? 16.41492 -26.51120 -7.78951 1.000 37.89378 731 VAL B N 1
ATOM 16460 C CA . VAL B 1 397 ? 15.42779 -27.33197 -7.09899 1.000 41.82065 731 VAL B CA 1
ATOM 16461 C C . VAL B 1 397 ? 16.06958 -27.99831 -5.89348 1.000 40.97670 731 VAL B C 1
ATOM 16462 O O . VAL B 1 397 ? 17.15887 -28.57265 -5.99018 1.000 39.67167 731 VAL B O 1
ATOM 16475 N N . ASP B 1 398 ? 15.39440 -27.90482 -4.74524 1.000 42.00830 732 ASP B N 1
ATOM 16476 C CA . ASP B 1 398 ? 15.86476 -28.48288 -3.48362 1.000 41.85273 732 ASP B CA 1
ATOM 16477 C C . ASP B 1 398 ? 15.35246 -29.92086 -3.38229 1.000 40.61134 732 ASP B C 1
ATOM 16478 O O . ASP B 1 398 ? 14.46667 -30.25765 -2.59344 1.000 40.57474 732 ASP B O 1
ATOM 16487 N N . VAL B 1 399 ? 15.94359 -30.77872 -4.21775 1.000 38.84431 733 VAL B N 1
ATOM 16488 C CA . VAL B 1 399 ? 15.44539 -32.14340 -4.36710 1.000 40.60633 733 VAL B CA 1
ATOM 16489 C C . VAL B 1 399 ? 15.46633 -32.87219 -3.03051 1.000 40.37049 733 VAL B C 1
ATOM 16490 O O . VAL B 1 399 ? 14.49461 -33.53653 -2.65242 1.000 40.20307 733 VAL B O 1
ATOM 16503 N N . THR B 1 400 ? 16.56964 -32.75273 -2.28755 1.000 42.25958 734 THR B N 1
ATOM 16504 C CA . THR B 1 400 ? 16.73020 -33.57100 -1.09127 1.000 44.37235 734 THR B CA 1
ATOM 16505 C C . THR B 1 400 ? 15.77372 -33.17140 0.02615 1.000 44.86736 734 THR B C 1
ATOM 16506 O O . THR B 1 400 ? 15.52263 -33.98477 0.92116 1.000 45.35312 734 THR B O 1
ATOM 16517 N N . SER B 1 401 ? 15.21623 -31.95836 -0.00568 1.000 44.43422 735 SER B N 1
ATOM 16518 C CA . SER B 1 401 ? 14.16152 -31.63234 0.94673 1.000 44.92256 735 SER B CA 1
ATOM 16519 C C . SER B 1 401 ? 12.89199 -32.43616 0.69556 1.000 45.37489 735 SER B C 1
ATOM 16520 O O . SER B 1 401 ? 11.98249 -32.40148 1.53092 1.000 46.75747 735 SER B O 1
ATOM 16528 N N . HIS B 1 402 ? 12.80935 -33.15003 -0.42809 1.000 44.33019 736 HIS B N 1
ATOM 16529 C CA . HIS B 1 402 ? 11.67116 -34.00361 -0.73711 1.000 46.00159 736 HIS B CA 1
ATOM 16530 C C . HIS B 1 402 ? 12.00656 -35.48390 -0.58955 1.000 45.10263 736 HIS B C 1
ATOM 16531 O O . HIS B 1 402 ? 11.19323 -36.33414 -0.96912 1.000 45.29578 736 HIS B O 1
ATOM 16545 N N . ILE B 1 403 ? 13.19025 -35.80891 -0.06879 1.000 44.28482 737 ILE B N 1
ATOM 16546 C CA . ILE B 1 403 ? 13.66718 -37.18555 0.02988 1.000 45.75793 737 ILE B CA 1
ATOM 16547 C C . ILE B 1 403 ? 14.28010 -37.39035 1.40841 1.000 48.32733 737 ILE B C 1
ATOM 16548 O O . ILE B 1 403 ? 15.15930 -36.62718 1.82399 1.000 46.25528 737 ILE B O 1
ATOM 16564 N N . GLU B 1 404 ? 13.80571 -38.40568 2.12429 1.000 53.66673 738 GLU B N 1
ATOM 16565 C CA . GLU B 1 404 ? 14.40371 -38.77624 3.40025 1.000 57.49102 738 GLU B CA 1
ATOM 16566 C C . GLU B 1 404 ? 15.68084 -39.56655 3.13399 1.000 53.64578 738 GLU B C 1
ATOM 16567 O O . GLU B 1 404 ? 15.65001 -40.59186 2.44438 1.000 51.81452 738 GLU B O 1
ATOM 16579 N N . GLU B 1 405 ? 16.80273 -39.08647 3.66425 1.000 53.18984 739 GLU B N 1
ATOM 16580 C CA . GLU B 1 405 ? 18.07240 -39.77169 3.46415 1.000 54.41081 739 GLU B CA 1
ATOM 16581 C C . GLU B 1 405 ? 17.97434 -41.20202 3.97895 1.000 51.58094 739 GLU B C 1
ATOM 16582 O O . GLU B 1 405 ? 17.48682 -41.44247 5.08693 1.000 52.87353 739 GLU B O 1
ATOM 16594 N N . GLY B 1 406 ? 18.41147 -42.15527 3.15647 1.000 47.04876 740 GLY B N 1
ATOM 16595 C CA . GLY B 1 406 ? 18.33333 -43.55776 3.49552 1.000 47.38909 740 GLY B CA 1
ATOM 16596 C C . GLY B 1 406 ? 17.02258 -44.22491 3.14798 1.000 48.91209 740 GLY B C 1
ATOM 16597 O O . GLY B 1 406 ? 16.89849 -45.44321 3.32956 1.000 49.74048 740 GLY B O 1
ATOM 16601 N N . SER B 1 407 ? 16.03746 -43.46884 2.67356 1.000 51.03927 741 SER B N 1
ATOM 16602 C CA . SER B 1 407 ? 14.76487 -44.04503 2.27982 1.000 52.75584 741 SER B CA 1
ATOM 16603 C C . SER B 1 407 ? 14.92888 -44.89352 1.02047 1.000 53.18314 741 SER B C 1
ATOM 16604 O O . SER B 1 407 ? 15.97997 -44.90860 0.37155 1.000 52.67188 741 SER B O 1
ATOM 16612 N N . SER B 1 408 ? 13.84995 -45.59044 0.66056 1.000 54.14236 742 SER B N 1
ATOM 16613 C CA . SER B 1 408 ? 13.88203 -46.42677 -0.53219 1.000 55.70164 742 SER B CA 1
ATOM 16614 C C . SER B 1 408 ? 14.20364 -45.60393 -1.77317 1.000 52.74182 742 SER B C 1
ATOM 16615 O O . SER B 1 408 ? 15.01657 -46.01864 -2.60754 1.000 49.94216 742 SER B O 1
ATOM 16623 N N . VAL B 1 409 ? 13.59188 -44.42487 -1.90696 1.000 54.67001 743 VAL B N 1
ATOM 16624 C CA . VAL B 1 409 ? 13.85506 -43.59370 -3.07763 1.000 54.64748 743 VAL B CA 1
ATOM 16625 C C . VAL B 1 409 ? 15.30966 -43.14579 -3.09495 1.000 50.33112 743 VAL B C 1
ATOM 16626 O O . VAL B 1 409 ? 15.97173 -43.17698 -4.13895 1.000 49.48924 743 VAL B O 1
ATOM 16639 N N . ASP B 1 410 ? 15.82949 -42.71253 -1.94588 1.000 47.80001 744 ASP B N 1
ATOM 16640 C CA . ASP B 1 410 ? 17.21448 -42.25877 -1.89457 1.000 45.14558 744 ASP B CA 1
ATOM 16641 C C . ASP B 1 410 ? 18.16734 -43.38426 -2.27636 1.000 43.10219 744 ASP B C 1
ATOM 16642 O O . ASP B 1 410 ? 19.06901 -43.19825 -3.10288 1.000 39.98507 744 ASP B O 1
ATOM 16651 N N . ARG B 1 411 ? 17.97170 -44.56784 -1.68439 1.000 44.78784 745 ARG B N 1
ATOM 16652 C CA . ARG B 1 411 ? 18.82733 -45.71186 -1.98205 1.000 46.29413 745 ARG B CA 1
ATOM 16653 C C . ARG B 1 411 ? 18.75695 -46.09010 -3.45801 1.000 45.75782 745 ARG B C 1
ATOM 16654 O O . ARG B 1 411 ? 19.77930 -46.42214 -4.07056 1.000 44.18878 745 ARG B O 1
ATOM 16664 N N . ARG B 1 412 ? 17.55669 -46.06156 -4.04509 1.000 46.75034 746 ARG B N 1
ATOM 16665 C CA . ARG B 1 412 ? 17.41511 -46.41961 -5.45352 1.000 46.71126 746 ARG B CA 1
ATOM 16666 C C . ARG B 1 412 ? 18.00693 -45.35632 -6.36877 1.000 42.23054 746 ARG B C 1
ATOM 16667 O O . ARG B 1 412 ? 18.59736 -45.68444 -7.40660 1.000 39.14319 746 ARG B O 1
ATOM 16688 N N . ALA B 1 413 ? 17.87302 -44.08020 -5.99663 1.000 40.77413 747 ALA B N 1
ATOM 16689 C CA . ALA B 1 413 ? 18.49071 -43.01636 -6.77802 1.000 38.91712 747 ALA B CA 1
ATOM 16690 C C . ALA B 1 413 ? 20.00639 -43.08040 -6.67207 1.000 37.30432 747 ALA B C 1
ATOM 16691 O O . ALA B 1 413 ? 20.71641 -42.82879 -7.65378 1.000 35.13701 747 ALA B O 1
ATOM 16698 N N . ARG B 1 414 ? 20.51969 -43.41930 -5.48680 1.000 38.32102 748 ARG B N 1
ATOM 16699 C CA . ARG B 1 414 ? 21.95683 -43.60433 -5.33378 1.000 39.19773 748 ARG B CA 1
ATOM 16700 C C . ARG B 1 414 ? 22.45094 -44.73742 -6.22250 1.000 39.70675 748 ARG B C 1
ATOM 16701 O O . ARG B 1 414 ? 23.51134 -44.63039 -6.84949 1.000 37.82012 748 ARG B O 1
ATOM 16722 N N . LYS B 1 415 ? 21.67180 -45.81698 -6.32209 1.000 43.02978 749 LYS B N 1
ATOM 16723 C CA . LYS B 1 415 ? 22.06959 -46.94495 -7.15834 1.000 43.12863 749 LYS B CA 1
ATOM 16724 C C . LYS B 1 415 ? 22.12226 -46.54519 -8.62845 1.000 42.20263 749 LYS B C 1
ATOM 16725 O O . LYS B 1 415 ? 23.05969 -46.91837 -9.34658 1.000 40.93266 749 LYS B O 1
ATOM 16737 N N . ARG B 1 416 ? 21.11038 -45.81073 -9.10213 1.000 41.97342 750 ARG B N 1
ATOM 16738 C CA . ARG B 1 416 ? 21.12875 -45.30988 -10.47315 1.000 39.91308 750 ARG B CA 1
ATOM 16739 C C . ARG B 1 416 ? 22.30376 -44.37026 -10.68970 1.000 36.76156 750 ARG B C 1
ATOM 16740 O O . ARG B 1 416 ? 23.01939 -44.46569 -11.69613 1.000 35.35109 750 ARG B O 1
ATOM 16761 N N . SER B 1 417 ? 22.45978 -43.40611 -9.77718 1.000 34.48683 751 SER B N 1
ATOM 16762 C CA . SER B 1 417 ? 23.60583 -42.51458 -9.67951 1.000 35.08139 751 SER B CA 1
ATOM 16763 C C . SER B 1 417 ? 23.57661 -41.39452 -10.70985 1.000 34.97795 751 SER B C 1
ATOM 16764 O O . SER B 1 417 ? 23.82271 -40.23578 -10.36109 1.000 33.98349 751 SER B O 1
ATOM 16772 N N . SER B 1 418 ? 23.32234 -41.71647 -11.97619 1.000 33.65852 752 SER B N 1
ATOM 16773 C CA . SER B 1 418 ? 23.25181 -40.68974 -13.00594 1.000 34.30485 752 SER B CA 1
ATOM 16774 C C . SER B 1 418 ? 22.10328 -40.97046 -13.96321 1.000 35.22826 752 SER B C 1
ATOM 16775 O O . SER B 1 418 ? 21.82588 -42.12457 -14.30252 1.000 35.45789 752 SER B O 1
ATOM 16783 N N . ALA B 1 419 ? 21.42699 -39.90623 -14.38549 1.000 38.44816 753 ALA B N 1
ATOM 16784 C CA . ALA B 1 419 ? 20.53204 -40.02031 -15.52436 1.000 38.82241 753 ALA B CA 1
ATOM 16785 C C . ALA B 1 419 ? 21.36608 -40.21914 -16.78421 1.000 36.84893 753 ALA B C 1
ATOM 16786 O O . ALA B 1 419 ? 22.56481 -39.92001 -16.81252 1.000 34.85722 753 ALA B O 1
ATOM 16793 N N . VAL B 1 420 ? 20.73011 -40.75337 -17.82550 1.000 34.76759 754 VAL B N 1
ATOM 16794 C CA . VAL B 1 420 ? 21.39258 -41.01711 -19.09839 1.000 34.86835 754 VAL B CA 1
ATOM 16795 C C . VAL B 1 420 ? 20.62203 -40.30430 -20.19828 1.000 34.25201 754 VAL B C 1
ATOM 16796 O O . VAL B 1 420 ? 19.40332 -40.47438 -20.31755 1.000 35.26314 754 VAL B O 1
ATOM 16809 N N . PHE B 1 421 ? 21.33249 -39.53254 -21.01642 1.000 33.71525 755 PHE B N 1
ATOM 16810 C CA . PHE B 1 421 ? 20.71404 -38.78078 -22.10186 1.000 35.14334 755 PHE B CA 1
ATOM 16811 C C . PHE B 1 421 ? 21.28968 -39.24772 -23.42504 1.000 35.69548 755 PHE B C 1
ATOM 16812 O O . PHE B 1 421 ? 22.49671 -39.13064 -23.66916 1.000 35.32535 755 PHE B O 1
ATOM 16829 N N . MET B 1 422 ? 20.42302 -39.80640 -24.25276 1.000 36.83035 756 MET B N 1
ATOM 16830 C CA . MET B 1 422 ? 20.73286 -40.26662 -25.58656 1.000 38.93856 756 MET B CA 1
ATOM 16831 C C . MET B 1 422 ? 19.79069 -39.58491 -26.56829 1.000 40.48172 756 MET B C 1
ATOM 16832 O O . MET B 1 422 ? 18.69661 -39.15493 -26.18492 1.000 40.29269 756 MET B O 1
ATOM 16846 N N . PRO B 1 423 ? 20.20154 -39.42163 -27.82620 1.000 42.56731 757 PRO B N 1
ATOM 16847 C CA . PRO B 1 423 ? 19.27465 -38.82751 -28.80225 1.000 43.60306 757 PRO B CA 1
ATOM 16848 C C . PRO B 1 423 ? 17.97302 -39.59936 -28.91100 1.000 45.12304 757 PRO B C 1
ATOM 16849 O O . PRO B 1 423 ? 16.90699 -38.99059 -29.06748 1.000 45.90489 757 PRO B O 1
ATOM 16860 N N . GLN B 1 424 ? 18.02990 -40.93051 -28.79493 1.000 45.48650 758 GLN B N 1
ATOM 16861 C CA . GLN B 1 424 ? 16.84835 -41.75780 -29.00100 1.000 46.68291 758 GLN B CA 1
ATOM 16862 C C . GLN B 1 424 ? 15.95514 -41.81958 -27.76900 1.000 47.96476 758 GLN B C 1
ATOM 16863 O O . GLN B 1 424 ? 14.75342 -42.08029 -27.89968 1.000 49.71027 758 GLN B O 1
ATOM 16877 N N . LYS B 1 425 ? 16.51995 -41.65575 -26.57490 1.000 45.44671 759 LYS B N 1
ATOM 16878 C CA . LYS B 1 425 ? 15.72711 -41.73409 -25.35427 1.000 45.73545 759 LYS B CA 1
ATOM 16879 C C . LYS B 1 425 ? 16.57655 -41.28400 -24.17227 1.000 41.78241 759 LYS B C 1
ATOM 16880 O O . LYS B 1 425 ? 17.80416 -41.17937 -24.25816 1.000 38.98655 759 LYS B O 1
ATOM 16899 N N . LEU B 1 426 ? 15.89835 -41.00185 -23.07104 1.000 43.59344 760 LEU B N 1
ATOM 16900 C CA . LEU B 1 426 ? 16.56000 -40.64661 -21.82755 1.000 44.25428 760 LEU B CA 1
ATOM 16901 C C . LEU B 1 426 ? 16.04864 -41.53929 -20.70961 1.000 43.40026 760 LEU B C 1
ATOM 16902 O O . LEU B 1 426 ? 14.94076 -42.08037 -20.77332 1.000 43.08217 760 LEU B O 1
ATOM 16918 N N . VAL B 1 427 ? 16.90233 -41.72734 -19.70877 1.000 42.05945 761 VAL B N 1
ATOM 16919 C CA . VAL B 1 427 ? 16.58466 -42.50352 -18.51701 1.000 41.25558 761 VAL B CA 1
ATOM 16920 C C . VAL B 1 427 ? 16.76421 -41.58891 -17.31485 1.000 38.14142 761 VAL B C 1
ATOM 16921 O O . VAL B 1 427 ? 17.85079 -41.03311 -17.10724 1.000 34.68397 761 VAL B O 1
ATOM 16934 N N . ASN B 1 428 ? 15.70199 -41.43241 -16.53033 1.000 39.29944 762 ASN B N 1
ATOM 16935 C CA . ASN B 1 428 ? 15.72786 -40.52220 -15.40171 1.000 40.80008 762 ASN B CA 1
ATOM 16936 C C . ASN B 1 428 ? 16.65443 -41.02928 -14.30208 1.000 39.74388 762 ASN B C 1
ATOM 16937 O O . ASN B 1 428 ? 16.97278 -42.21808 -14.20641 1.000 40.10033 762 ASN B O 1
ATOM 16948 N N . LEU B 1 429 ? 17.07702 -40.09646 -13.45418 1.000 38.68687 763 LEU B N 1
ATOM 16949 C CA . LEU B 1 429 ? 17.67344 -40.45856 -12.17710 1.000 37.10737 763 LEU B CA 1
ATOM 16950 C C . LEU B 1 429 ? 16.59878 -40.85628 -11.17459 1.000 37.29050 763 LEU B C 1
ATOM 16951 O O . LEU B 1 429 ? 16.71289 -41.88487 -10.49815 1.000 37.36372 763 LEU B O 1
ATOM 16967 N N . LEU B 1 430 ? 15.54726 -40.06518 -11.08984 1.000 37.73162 764 LEU B N 1
ATOM 16968 C CA . LEU B 1 430 ? 14.50128 -40.19561 -10.09226 1.000 39.93591 764 LEU B CA 1
ATOM 16969 C C . LEU B 1 430 ? 13.25431 -40.80509 -10.70578 1.000 40.97064 764 LEU B C 1
ATOM 16970 O O . LEU B 1 430 ? 13.13908 -40.93467 -11.92825 1.000 41.69145 764 LEU B O 1
ATOM 16986 N N . PRO B 1 431 ? 12.28517 -41.19592 -9.87824 1.000 40.84973 765 PRO B N 1
ATOM 16987 C CA . PRO B 1 431 ? 10.99608 -41.63407 -10.42273 1.000 41.74700 765 PRO B CA 1
ATOM 16988 C C . PRO B 1 431 ? 10.35033 -40.53033 -11.24623 1.000 42.68686 765 PRO B C 1
ATOM 16989 O O . PRO B 1 431 ? 10.53966 -39.33826 -10.99004 1.000 42.00623 765 PRO B O 1
ATOM 17000 N N . GLN B 1 432 ? 9.58756 -40.94493 -12.26099 1.000 44.49829 766 GLN B N 1
ATOM 17001 C CA . GLN B 1 432 ? 8.89481 -39.98012 -13.10819 1.000 45.99924 766 GLN B CA 1
ATOM 17002 C C . GLN B 1 432 ? 8.06469 -39.01184 -12.27383 1.000 45.82061 766 GLN B C 1
ATOM 17003 O O . GLN B 1 432 ? 7.94423 -37.82978 -12.61663 1.000 45.14533 766 GLN B O 1
ATOM 17017 N N . SER B 1 433 ? 7.48258 -39.49562 -11.17143 1.000 47.32877 767 SER B N 1
ATOM 17018 C CA . SER B 1 433 ? 6.65988 -38.63325 -10.32991 1.000 49.12436 767 SER B CA 1
ATOM 17019 C C . SER B 1 433 ? 7.45864 -37.45899 -9.77965 1.000 49.32063 767 SER B C 1
ATOM 17020 O O . SER B 1 433 ? 6.89830 -36.38066 -9.55414 1.000 49.76591 767 SER B O 1
ATOM 17028 N N . PHE B 1 434 ? 8.76035 -37.64535 -9.54784 1.000 49.18685 768 PHE B N 1
ATOM 17029 C CA . PHE B 1 434 ? 9.59041 -36.54222 -9.07571 1.000 47.94645 768 PHE B CA 1
ATOM 17030 C C . PHE B 1 434 ? 9.80268 -35.51453 -10.17681 1.000 48.47456 768 PHE B C 1
ATOM 17031 O O . PHE B 1 434 ? 9.67102 -34.30671 -9.94673 1.000 49.37016 768 PHE B O 1
ATOM 17048 N N . ASN B 1 435 ? 10.14563 -35.97585 -11.38131 1.000 47.44790 769 ASN B N 1
ATOM 17049 C CA . ASN B 1 435 ? 10.28011 -35.06081 -12.50609 1.000 46.64636 769 ASN B CA 1
ATOM 17050 C C . ASN B 1 435 ? 9.01301 -34.23120 -12.66002 1.000 48.01711 769 ASN B C 1
ATOM 17051 O O . ASN B 1 435 ? 9.06195 -32.99662 -12.69825 1.000 48.33037 769 ASN B O 1
ATOM 17062 N N . ASP B 1 436 ? 7.85676 -34.89944 -12.69035 1.000 48.90090 770 ASP B N 1
ATOM 17063 C CA . ASP B 1 436 ? 6.60264 -34.20351 -12.95433 1.000 51.13318 770 ASP B CA 1
ATOM 17064 C C . ASP B 1 436 ? 6.30464 -33.15054 -11.88959 1.000 53.81077 770 ASP B C 1
ATOM 17065 O O . ASP B 1 436 ? 5.91815 -32.02234 -12.21568 1.000 52.94796 770 ASP B O 1
ATOM 17074 N N . GLU B 1 437 ? 6.46694 -33.49370 -10.60883 1.000 58.22914 771 GLU B N 1
ATOM 17075 C CA . GLU B 1 437 ? 6.02721 -32.57183 -9.56672 1.000 61.75342 771 GLU B CA 1
ATOM 17076 C C . GLU B 1 437 ? 7.07309 -31.52590 -9.20118 1.000 57.44635 771 GLU B C 1
ATOM 17077 O O . GLU B 1 437 ? 6.70802 -30.43815 -8.74164 1.000 58.37265 771 GLU B O 1
ATOM 17089 N N . LEU B 1 438 ? 8.35947 -31.81538 -9.38794 1.000 51.06036 772 LEU B N 1
ATOM 17090 C CA . LEU B 1 438 ? 9.40338 -30.90487 -8.93990 1.000 47.52170 772 LEU B CA 1
ATOM 17091 C C . LEU B 1 438 ? 9.90643 -29.97102 -10.03242 1.000 44.93248 772 LEU B C 1
ATOM 17092 O O . LEU B 1 438 ? 10.56444 -28.97347 -9.71385 1.000 43.95104 772 LEU B O 1
ATOM 17108 N N . SER B 1 439 ? 9.60074 -30.24673 -11.29763 1.000 44.33898 773 SER B N 1
ATOM 17109 C CA . SER B 1 439 ? 10.06309 -29.37834 -12.37002 1.000 44.02941 773 SER B CA 1
ATOM 17110 C C . SER B 1 439 ? 9.52595 -27.96954 -12.16745 1.000 43.68154 773 SER B C 1
ATOM 17111 O O . SER B 1 439 ? 8.32349 -27.77224 -11.97207 1.000 44.26266 773 SER B O 1
ATOM 17119 N N . LEU B 1 440 ? 10.42679 -26.99174 -12.19761 1.000 44.09791 774 LEU B N 1
ATOM 17120 C CA . LEU B 1 440 ? 10.03172 -25.60056 -12.02868 1.000 44.97535 774 LEU B CA 1
ATOM 17121 C C . LEU B 1 440 ? 9.06522 -25.19671 -13.13577 1.000 45.87161 774 LE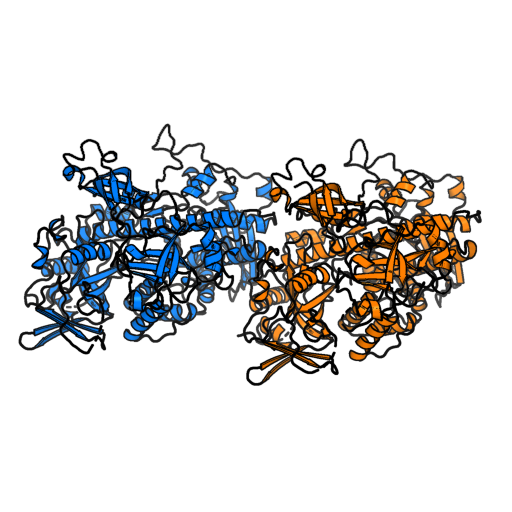U B C 1
ATOM 17122 O O . LEU B 1 440 ? 9.23872 -25.57208 -14.29763 1.000 47.02322 774 LEU B O 1
ATOM 17138 N N . ALA B 1 441 ? 8.02400 -24.45200 -12.76804 1.000 44.06439 775 ALA B N 1
ATOM 17139 C CA . ALA B 1 441 ? 7.02474 -24.00358 -13.73009 1.000 43.51204 775 ALA B CA 1
ATOM 17140 C C . ALA B 1 441 ? 6.43959 -22.67781 -13.26773 1.000 45.03632 775 ALA B C 1
ATOM 17141 O O . ALA B 1 441 ? 6.34475 -22.43649 -12.05992 1.000 44.35435 775 ALA B O 1
ATOM 17148 N N . PRO B 1 442 ? 6.03209 -21.80996 -14.19712 1.000 48.31914 776 PRO B N 1
ATOM 17149 C CA . PRO B 1 442 ? 5.43916 -20.52791 -13.78958 1.000 51.00210 776 PRO B CA 1
ATOM 17150 C C . PRO B 1 442 ? 4.20899 -20.72822 -12.91902 1.000 55.11560 776 PRO B C 1
ATOM 17151 O O . PRO B 1 442 ? 3.40103 -21.62966 -13.14804 1.000 55.33843 776 PRO B O 1
ATOM 17162 N N . GLY B 1 443 ? 4.07309 -19.86770 -11.91004 1.000 60.89141 777 GLY B N 1
ATOM 17163 C CA . GLY B 1 443 ? 2.96705 -19.93607 -10.98128 1.000 64.45483 777 GLY B CA 1
ATOM 17164 C C . GLY B 1 443 ? 3.07788 -21.01217 -9.92572 1.000 64.26663 777 GLY B C 1
ATOM 17165 O O . GLY B 1 443 ? 2.28137 -21.00934 -8.97757 1.000 67.70237 777 GLY B O 1
ATOM 17169 N N . LYS B 1 444 ? 4.03918 -21.92277 -10.04703 1.000 57.58655 778 LYS B N 1
ATOM 17170 C CA . LYS B 1 444 ? 4.21998 -23.01516 -9.10097 1.000 54.37666 778 LYS B CA 1
ATOM 17171 C C . LYS B 1 444 ? 5.25898 -22.62286 -8.05923 1.000 51.03699 778 LYS B C 1
ATOM 17172 O O . LYS B 1 444 ? 6.37598 -22.22391 -8.40431 1.000 49.15806 778 LYS B O 1
ATOM 17184 N N . GLU B 1 445 ? 4.88965 -22.73793 -6.79035 1.000 52.05578 779 GLU B N 1
ATOM 17185 C CA . GLU B 1 445 ? 5.82162 -22.47595 -5.70411 1.000 52.64361 779 GLU B CA 1
ATOM 17186 C C . GLU B 1 445 ? 6.69974 -23.70153 -5.48850 1.000 48.65216 779 GLU B C 1
ATOM 17187 O O . GLU B 1 445 ? 6.19190 -24.81583 -5.33853 1.000 49.57576 779 GLU B O 1
ATOM 17199 N N . SER B 1 446 ? 8.01588 -23.49580 -5.45763 1.000 44.71404 780 SER B N 1
ATOM 17200 C CA . SER B 1 446 ? 8.97165 -24.59125 -5.37097 1.000 43.61458 780 SER B CA 1
ATOM 17201 C C . SER B 1 446 ? 10.04534 -24.28158 -4.34150 1.000 43.90794 780 SER B C 1
ATOM 17202 O O . SER B 1 446 ? 10.53057 -23.14846 -4.25797 1.000 44.39933 780 SER B O 1
ATOM 17210 N N . ALA B 1 447 ? 10.41426 -25.29806 -3.56309 1.000 44.02804 781 ALA B N 1
ATOM 17211 C CA . ALA B 1 447 ? 11.53363 -25.18534 -2.63988 1.000 42.49976 781 ALA B CA 1
ATOM 17212 C C . ALA B 1 447 ? 12.83502 -25.29532 -3.42083 1.000 40.36265 781 ALA B C 1
ATOM 17213 O O . ALA B 1 447 ? 12.98766 -26.18215 -4.26801 1.000 40.98798 781 ALA B O 1
ATOM 17220 N N . THR B 1 448 ? 13.77507 -24.40139 -3.12901 1.000 37.76570 782 THR B N 1
ATOM 17221 C CA . THR B 1 448 ? 15.01405 -24.32657 -3.88227 1.000 37.75601 782 THR B CA 1
ATOM 17222 C C . THR B 1 448 ? 16.18228 -24.04422 -2.94678 1.000 37.91959 782 THR B C 1
ATOM 17223 O O . THR B 1 448 ? 16.01043 -23.65959 -1.78521 1.000 37.89797 782 THR B O 1
ATOM 17234 N N . LEU B 1 449 ? 17.38258 -24.25431 -3.47960 1.000 38.03567 783 LEU B N 1
ATOM 17235 C CA . LEU B 1 449 ? 18.62348 -23.76745 -2.89310 1.000 38.12644 783 LEU B CA 1
ATOM 17236 C C . LEU B 1 449 ? 19.16900 -22.69677 -3.82989 1.000 38.55502 783 LEU B C 1
ATOM 17237 O O . LEU B 1 449 ? 19.26361 -22.92119 -5.04315 1.000 39.16668 783 LEU B O 1
ATOM 17253 N N . SER B 1 450 ? 19.48323 -21.52658 -3.28100 1.000 37.38865 784 SER B N 1
ATOM 17254 C CA . SER B 1 450 ? 19.81078 -20.36167 -4.08927 1.000 36.62300 784 SER B CA 1
ATOM 17255 C C . SER B 1 450 ? 21.19671 -19.83220 -3.75496 1.000 36.27561 784 SER B C 1
ATOM 17256 O O . SER B 1 450 ? 21.62943 -19.86574 -2.59919 1.000 36.91993 784 SER B O 1
ATOM 17264 N N . VAL B 1 451 ? 21.88362 -19.35521 -4.78808 1.000 36.73824 785 VAL B N 1
ATOM 17265 C CA . VAL B 1 451 ? 23.11730 -18.58878 -4.66517 1.000 37.10797 785 VAL B CA 1
ATOM 17266 C C . VAL B 1 451 ? 22.83358 -17.23195 -5.30094 1.000 38.77341 785 VAL B C 1
ATOM 17267 O O . VAL B 1 451 ? 22.58549 -17.14819 -6.51211 1.000 39.06316 785 VAL B O 1
ATOM 17280 N N . VAL B 1 452 ? 22.85985 -16.17455 -4.48963 1.000 38.91524 786 VAL B N 1
ATOM 17281 C CA . VAL B 1 452 ? 22.46745 -14.83269 -4.90939 1.000 39.80547 786 VAL B CA 1
ATOM 17282 C C . VAL B 1 452 ? 23.70217 -13.94642 -4.86736 1.000 38.95825 786 VAL B C 1
ATOM 17283 O O . VAL B 1 452 ? 24.27284 -13.71367 -3.79465 1.000 38.27587 786 VAL B O 1
ATOM 17296 N N . TYR B 1 453 ? 24.10015 -13.43515 -6.02456 1.000 38.06797 787 TYR B N 1
ATOM 17297 C CA . TYR B 1 453 ? 25.25998 -12.56429 -6.13268 1.000 38.10914 787 TYR B CA 1
ATOM 17298 C C . TYR B 1 453 ? 24.79922 -11.11575 -6.15701 1.000 38.94673 787 TYR B C 1
ATOM 17299 O O . TYR B 1 453 ? 23.85279 -10.77449 -6.87208 1.000 39.99652 787 TYR B O 1
ATOM 17317 N N . THR B 1 454 ? 25.44178 -10.27630 -5.35654 1.000 39.43414 788 THR B N 1
ATOM 17318 C CA . THR B 1 454 ? 25.30566 -8.83439 -5.49174 1.000 42.02927 788 THR B CA 1
ATOM 17319 C C . THR B 1 454 ? 26.52026 -8.34764 -6.27100 1.000 41.52328 788 THR B C 1
ATOM 17320 O O . THR B 1 454 ? 27.66217 -8.59762 -5.86807 1.000 41.61608 788 THR B O 1
ATOM 17331 N N . LEU B 1 455 ? 26.27300 -7.67156 -7.38571 1.000 41.80678 789 LEU B N 1
ATOM 17332 C CA . LEU B 1 455 ? 27.32022 -7.28179 -8.31501 1.000 43.01281 789 LEU B CA 1
ATOM 17333 C C . LEU B 1 455 ? 27.37420 -5.76711 -8.40395 1.000 44.22568 789 LEU B C 1
ATOM 17334 O O . LEU B 1 455 ? 26.33501 -5.10258 -8.38481 1.000 44.23439 789 LEU B O 1
ATOM 17350 N N . ASP B 1 456 ? 28.58425 -5.22641 -8.52107 1.000 46.07504 790 ASP B N 1
ATOM 17351 C CA . ASP B 1 456 ? 28.73569 -3.81905 -8.86229 1.000 49.50673 790 ASP B CA 1
ATOM 17352 C C . ASP B 1 456 ? 28.15781 -3.56300 -10.24944 1.000 50.90813 790 ASP B C 1
ATOM 17353 O O . ASP B 1 456 ? 28.50425 -4.24792 -11.21602 1.000 49.21519 790 ASP B O 1
ATOM 17362 N N . SER B 1 457 ? 27.27010 -2.57378 -10.34812 1.000 56.19859 791 SER B N 1
ATOM 17363 C CA . SER B 1 457 ? 26.54859 -2.34424 -11.59318 1.000 60.02815 791 SER B CA 1
ATOM 17364 C C . SER B 1 457 ? 27.44680 -1.88249 -12.73352 1.000 61.10208 791 SER B C 1
ATOM 17365 O O . SER B 1 457 ? 27.01214 -1.92307 -13.88922 1.000 63.12026 791 SER B O 1
ATOM 17373 N N . SER B 1 458 ? 28.68103 -1.46862 -12.45254 1.000 58.21413 792 SER B N 1
ATOM 17374 C CA . SER B 1 458 ? 29.58859 -0.99535 -13.49166 1.000 55.94811 792 SER B CA 1
ATOM 17375 C C . SER B 1 458 ? 30.65668 -2.01623 -13.85462 1.000 52.06685 792 SER B C 1
ATOM 17376 O O . SER B 1 458 ? 30.92644 -2.22696 -15.03943 1.000 51.51044 792 SER B O 1
ATOM 17384 N N . THR B 1 459 ? 31.25796 -2.67122 -12.86372 1.000 49.08727 793 THR B N 1
ATOM 17385 C CA . THR B 1 459 ? 32.27569 -3.68206 -13.10885 1.000 46.40189 793 THR B CA 1
ATOM 17386 C C . THR B 1 459 ? 31.71716 -5.09525 -13.10652 1.000 42.13078 793 THR B C 1
ATOM 17387 O O . THR B 1 459 ? 32.41867 -6.02406 -13.51871 1.000 41.19509 793 THR B O 1
ATOM 17398 N N . LEU B 1 460 ? 30.50347 -5.28039 -12.60009 1.000 40.49315 794 LEU B N 1
ATOM 17399 C CA . LEU B 1 460 ? 29.89163 -6.58698 -12.39003 1.000 39.88198 794 LEU B CA 1
ATOM 17400 C C . LEU B 1 460 ? 30.69098 -7.45648 -11.42735 1.000 40.91462 794 LEU B C 1
ATOM 17401 O O . LEU B 1 460 ? 30.41618 -8.65323 -11.31067 1.000 39.88853 794 LEU B O 1
ATOM 17417 N N . ARG B 1 461 ? 31.64768 -6.88323 -10.70401 1.000 43.75537 795 ARG B N 1
ATOM 17418 C CA . ARG B 1 461 ? 32.33781 -7.62911 -9.66482 1.000 45.89457 795 ARG B CA 1
ATOM 17419 C C . ARG B 1 461 ? 31.36909 -8.00078 -8.55352 1.000 43.97946 795 ARG B C 1
ATOM 17420 O O . ARG B 1 461 ? 30.44507 -7.25082 -8.22804 1.000 43.25843 795 ARG B O 1
ATOM 17441 N N . ILE B 1 462 ? 31.59276 -9.17229 -7.97144 1.000 44.40088 796 ILE B N 1
ATOM 17442 C CA . ILE B 1 462 ? 30.73700 -9.68217 -6.90739 1.000 44.56233 796 ILE B CA 1
ATOM 17443 C C . ILE B 1 462 ? 31.09833 -8.96793 -5.61290 1.000 47.25199 796 ILE B C 1
ATOM 17444 O O . ILE B 1 462 ? 32.21571 -9.10394 -5.10321 1.000 49.05817 796 ILE B O 1
ATOM 17460 N N . LYS B 1 463 ? 30.15156 -8.19977 -5.08351 1.000 48.37198 797 LYS B N 1
ATOM 17461 C CA . LYS B 1 463 ? 30.33844 -7.50831 -3.81631 1.000 50.93780 797 LYS B CA 1
ATOM 17462 C C . LYS B 1 463 ? 29.95589 -8.38516 -2.63546 1.000 51.64343 797 LYS B C 1
ATOM 17463 O O . LYS B 1 463 ? 30.55069 -8.25686 -1.55779 1.000 53.23549 797 LYS B O 1
ATOM 17475 N N . SER B 1 464 ? 28.97592 -9.26870 -2.81399 1.000 48.95972 798 SER B N 1
ATOM 17476 C CA . SER B 1 464 ? 28.59703 -10.19547 -1.75936 1.000 48.64825 798 SER B CA 1
ATOM 17477 C C . SER B 1 464 ? 27.86405 -11.37442 -2.37992 1.000 46.30729 798 SER B C 1
ATOM 17478 O O . SER B 1 464 ? 27.38704 -11.30982 -3.51592 1.000 43.90992 798 SER B O 1
ATOM 17486 N N . THR B 1 465 ? 27.78221 -12.45614 -1.61084 1.000 48.57935 799 THR B N 1
ATOM 17487 C CA . THR B 1 465 ? 27.10622 -13.67018 -2.04411 1.000 49.08125 799 THR B CA 1
ATOM 17488 C C . THR B 1 465 ? 26.27750 -14.19126 -0.88158 1.000 47.94339 799 THR B C 1
ATOM 17489 O O . THR B 1 465 ? 26.77286 -14.27430 0.24578 1.000 48.42589 799 THR B O 1
ATOM 17500 N N . TRP B 1 466 ? 25.01539 -14.50361 -1.14710 1.000 45.15727 800 TRP B N 1
ATOM 17501 C CA . TRP B 1 466 ? 24.15199 -15.16946 -0.18309 1.000 45.08557 800 TRP B CA 1
ATOM 17502 C C . TRP B 1 466 ? 23.83820 -16.57150 -0.69073 1.000 43.83344 800 TRP B C 1
ATOM 17503 O O . TRP B 1 466 ? 23.52060 -16.75470 -1.86986 1.000 43.64295 800 TRP B O 1
ATOM 17524 N N . VAL B 1 467 ? 23.92518 -17.55804 0.20078 1.000 43.39372 801 VAL B N 1
ATOM 17525 C CA . VAL B 1 467 ? 23.62304 -18.95071 -0.12035 1.000 41.19236 801 VAL B CA 1
ATOM 17526 C C . VAL B 1 467 ? 22.69320 -19.47915 0.96011 1.000 40.14642 801 VAL B C 1
ATOM 17527 O O . VAL B 1 467 ? 22.97961 -19.33535 2.15377 1.000 40.98624 801 VAL B O 1
ATOM 17540 N N . GLY B 1 468 ? 21.57771 -20.06765 0.55396 1.000 37.82441 802 GLY B N 1
ATOM 17541 C CA . GLY B 1 468 ? 20.64178 -20.55320 1.54798 1.000 39.11806 802 GLY B CA 1
ATOM 17542 C C . GLY B 1 468 ? 19.46010 -21.24146 0.91268 1.000 40.50944 802 GLY B C 1
ATOM 17543 O O . GLY B 1 468 ? 19.33978 -21.33216 -0.31251 1.000 41.72472 802 GLY B O 1
ATOM 17547 N N . GLU B 1 469 ? 18.58643 -21.73457 1.78230 1.000 43.40493 803 GLU B N 1
ATOM 17548 C CA . GLU B 1 469 ? 17.33919 -22.34007 1.35184 1.000 44.96865 803 GLU B CA 1
ATOM 17549 C C . GLU B 1 469 ? 16.34976 -21.23959 1.00685 1.000 44.80563 803 GLU B C 1
ATOM 17550 O O . GLU B 1 469 ? 16.32529 -20.18065 1.64239 1.000 43.93511 803 GLU B O 1
ATOM 17562 N N . SER B 1 470 ? 15.53722 -21.49186 -0.01157 1.000 44.11621 804 SER B N 1
ATOM 17563 C CA . SER B 1 470 ? 14.69206 -20.45310 -0.56739 1.000 44.84416 804 SER B CA 1
ATOM 17564 C C . SER B 1 470 ? 13.42486 -21.07347 -1.13587 1.000 45.48126 804 SER B C 1
ATOM 17565 O O . SER B 1 470 ? 13.24360 -22.29504 -1.13355 1.000 45.31468 804 SER B O 1
ATOM 17573 N N . THR B 1 471 ? 12.54542 -20.19968 -1.62275 1.000 46.39376 805 THR B N 1
ATOM 17574 C CA . THR B 1 471 ? 11.31595 -20.57258 -2.30644 1.000 48.30850 805 THR B CA 1
ATOM 17575 C C . THR B 1 471 ? 11.10802 -19.58993 -3.44806 1.000 47.27380 805 THR B C 1
ATOM 17576 O O . THR B 1 471 ? 11.23932 -18.37752 -3.25241 1.000 47.81155 805 THR B O 1
ATOM 17587 N N . ILE B 1 472 ? 10.78968 -20.10684 -4.63395 1.000 44.96752 806 ILE B N 1
ATOM 17588 C CA . ILE B 1 472 ? 10.59731 -19.26887 -5.80728 1.000 42.78131 806 ILE B CA 1
ATOM 17589 C C . ILE B 1 472 ? 9.23992 -19.56902 -6.42313 1.000 44.49174 806 ILE B C 1
ATOM 17590 O O . ILE B 1 472 ? 8.62554 -20.60697 -6.17718 1.000 43.39430 806 ILE B O 1
ATOM 17606 N N . SER B 1 473 ? 8.77748 -18.62796 -7.24812 1.000 49.28905 807 SER B N 1
ATOM 17607 C CA . SER B 1 473 ? 7.59438 -18.82397 -8.07933 1.000 53.53391 807 SER B CA 1
ATOM 17608 C C . SER B 1 473 ? 7.92289 -18.20503 -9.43072 1.000 52.47405 807 SER B C 1
ATOM 17609 O O . SER B 1 473 ? 7.78295 -16.98386 -9.60720 1.000 54.50537 807 SER B O 1
ATOM 17617 N N . PRO B 1 474 ? 8.38793 -18.99929 -10.39503 1.000 47.66040 808 PRO B N 1
ATOM 17618 C CA . PRO B 1 474 ? 8.84251 -18.41283 -11.66138 1.000 45.43210 808 PRO B CA 1
ATOM 17619 C C . PRO B 1 474 ? 7.74836 -17.58676 -12.31865 1.000 46.33127 808 PRO B C 1
ATOM 17620 O O . PRO B 1 474 ? 6.56462 -17.92601 -12.26121 1.000 46.99633 808 PRO B O 1
ATOM 17631 N N . SER B 1 475 ? 8.15726 -16.47383 -12.92524 1.000 47.94822 809 SER B N 1
ATOM 17632 C CA . SER B 1 475 ? 7.25615 -15.68372 -13.75193 1.000 49.34028 809 SER B CA 1
ATOM 17633 C C . SER B 1 475 ? 7.22245 -16.17959 -15.18686 1.000 49.64685 809 SER B C 1
ATOM 17634 O O . SER B 1 475 ? 6.21211 -16.00442 -15.87791 1.000 49.81670 809 SER B O 1
ATOM 17642 N N . ASN B 1 476 ? 8.30702 -16.79948 -15.64110 1.000 49.33703 810 ASN B N 1
ATOM 17643 C CA . ASN B 1 476 ? 8.42805 -17.22833 -17.02195 1.000 49.48521 810 ASN B CA 1
ATOM 17644 C C . ASN B 1 476 ? 9.24237 -18.50791 -17.05661 1.000 46.53197 810 ASN B C 1
ATOM 17645 O O . ASN B 1 476 ? 9.97907 -18.82253 -16.12118 1.000 44.70578 810 ASN B O 1
ATOM 17656 N N . ILE B 1 477 ? 9.10718 -19.24415 -18.14980 1.000 46.02150 811 ILE B N 1
ATOM 17657 C CA . ILE B 1 477 ? 9.93144 -20.41777 -18.39563 1.000 46.34237 811 ILE B CA 1
ATOM 17658 C C . ILE B 1 477 ? 10.40202 -20.34626 -19.83814 1.000 49.40741 811 ILE B C 1
ATOM 17659 O O . ILE B 1 477 ? 9.59019 -20.18535 -20.75440 1.000 50.56841 811 ILE B O 1
ATOM 17675 N N . LEU B 1 478 ? 11.71371 -20.41278 -20.02945 1.000 51.84920 812 LEU B N 1
ATOM 17676 C CA . LEU B 1 478 ? 12.32636 -20.36023 -21.34597 1.000 55.44094 812 LEU B CA 1
ATOM 17677 C C . LEU B 1 478 ? 13.10985 -21.64067 -21.57933 1.000 51.46850 812 LEU B C 1
ATOM 17678 O O . LEU B 1 478 ? 13.80054 -22.12472 -20.67792 1.000 48.74715 812 LEU B O 1
ATOM 17694 N N . SER B 1 479 ? 12.99586 -22.18970 -22.78310 1.000 49.92506 813 SER B N 1
ATOM 17695 C CA . SER B 1 479 ? 13.91614 -23.22910 -23.20778 1.000 48.63701 813 SER B CA 1
ATOM 17696 C C . SER B 1 479 ? 15.21594 -22.58717 -23.67963 1.000 47.46629 813 SER B C 1
ATOM 17697 O O . SER B 1 479 ? 15.26894 -21.39602 -24.00068 1.000 46.09940 813 SER B O 1
ATOM 17705 N N . LEU B 1 480 ? 16.27963 -23.39102 -23.71022 1.000 48.97049 814 LEU B N 1
ATOM 17706 C CA . LEU B 1 480 ? 17.55122 -22.88845 -24.21601 1.000 49.65895 814 LEU B CA 1
ATOM 17707 C C . LEU B 1 480 ? 17.42271 -22.41609 -25.65937 1.000 50.16023 814 LEU B C 1
ATOM 17708 O O . LEU B 1 480 ? 18.09980 -21.46158 -26.05988 1.000 50.39323 814 LEU B O 1
ATOM 17724 N N . GLU B 1 481 ? 16.55500 -23.05969 -26.45048 1.000 50.16833 815 GLU B N 1
ATOM 17725 C CA . GLU B 1 481 ? 16.29527 -22.59035 -27.80916 1.000 50.12554 815 GLU B CA 1
ATOM 17726 C C . GLU B 1 481 ? 15.62170 -21.22301 -27.79905 1.000 50.88276 815 GLU B C 1
ATOM 17727 O O . GLU B 1 481 ? 15.95713 -20.35107 -28.61052 1.000 51.45358 815 GLU B O 1
ATOM 17731 N N . GLN B 1 482 ? 14.65064 -21.02425 -26.90420 1.000 50.90626 816 GLN B N 1
ATOM 17732 C CA . GLN B 1 482 ? 14.00424 -19.72076 -26.79698 1.000 52.98695 816 GLN B CA 1
ATOM 17733 C C . GLN B 1 482 ? 14.98591 -18.66150 -26.30900 1.000 48.55435 816 GLN B C 1
ATOM 17734 O O . GLN B 1 482 ? 14.98206 -17.53038 -26.80565 1.000 47.35702 816 GLN B O 1
ATOM 17748 N N . LEU B 1 483 ? 15.83624 -19.00525 -25.33977 1.000 46.52831 817 LEU B N 1
ATOM 17749 C CA . LEU B 1 483 ? 16.87360 -18.07507 -24.90406 1.000 44.38980 817 LEU B CA 1
ATOM 17750 C C . LEU B 1 483 ? 17.77911 -17.69279 -26.07106 1.000 45.37360 817 LEU B C 1
ATOM 17751 O O . LEU B 1 483 ? 18.07859 -16.51191 -26.27968 1.000 43.78089 817 LEU B O 1
ATOM 17767 N N . ASP B 1 484 ? 18.21074 -18.68248 -26.85810 1.000 49.50361 818 ASP B N 1
ATOM 17768 C CA . ASP B 1 484 ? 19.05786 -18.39928 -28.01265 1.000 55.23128 818 ASP B CA 1
ATOM 17769 C C . ASP B 1 484 ? 18.39068 -17.41687 -28.95925 1.000 58.28704 818 ASP B C 1
ATOM 17770 O O . ASP B 1 484 ? 19.00610 -16.43773 -29.39610 1.000 57.35976 818 ASP B O 1
ATOM 17779 N N . GLU B 1 485 ? 17.13342 -17.68348 -29.30965 1.000 62.93272 819 GLU B N 1
ATOM 17780 C CA . GLU B 1 485 ? 16.39923 -16.79393 -30.19807 1.000 66.20589 819 GLU B CA 1
ATOM 17781 C C . GLU B 1 485 ? 16.42538 -15.36552 -29.67325 1.000 61.85320 819 GLU B C 1
ATOM 17782 O O . GLU B 1 485 ? 16.71875 -14.42092 -30.41453 1.000 62.17249 819 GLU B O 1
ATOM 17794 N N . LYS B 1 486 ? 16.14868 -15.19211 -28.38011 1.000 57.21760 820 LYS B N 1
ATOM 17795 C CA . LYS B 1 486 ? 16.04154 -13.84761 -27.82919 1.000 55.07471 820 LYS B CA 1
ATOM 17796 C C . LYS B 1 486 ? 17.40676 -13.18240 -27.71975 1.000 54.14580 820 LYS B C 1
ATOM 17797 O O . LYS B 1 486 ? 17.50326 -11.95505 -27.81678 1.000 55.79849 820 LYS B O 1
ATOM 17816 N N . LEU B 1 487 ? 18.47144 -13.96801 -27.54405 1.000 53.80653 821 LEU B N 1
ATOM 17817 C CA . LEU B 1 487 ? 19.81433 -13.40883 -27.45111 1.000 55.34682 821 LEU B CA 1
ATOM 17818 C C . LEU B 1 487 ? 20.37832 -13.02413 -28.81320 1.000 60.47139 821 LEU B C 1
ATOM 17819 O O . LEU B 1 487 ? 21.32664 -12.23417 -28.87476 1.000 62.93492 821 LEU B O 1
ATOM 17835 N N . SER B 1 488 ? 19.83310 -13.57562 -29.89857 1.000 62.71875 822 SER B N 1
ATOM 17836 C CA . SER B 1 488 ? 20.28524 -13.23571 -31.24214 1.000 67.38897 822 SER B CA 1
ATOM 17837 C C . SER B 1 488 ? 19.48165 -12.07618 -31.82202 1.000 75.84539 822 SER B C 1
ATOM 17838 O O . SER B 1 488 ? 20.05961 -11.10948 -32.32705 1.000 73.82496 822 SER B O 1
ATOM 17842 N N . THR B 1 489 ? 18.15440 -12.16350 -31.75705 1.000 86.23501 823 THR B N 1
ATOM 17843 C CA . THR B 1 489 ? 17.25176 -11.14692 -32.29349 1.000 98.16014 823 THR B CA 1
ATOM 17844 C C . THR B 1 489 ? 16.52179 -10.48034 -31.12821 1.000 105.84600 823 THR B C 1
ATOM 17845 O O . THR B 1 489 ? 15.38100 -10.81660 -30.80755 1.000 104.22373 823 THR B O 1
ATOM 17849 N N . GLY B 1 490 ? 17.19046 -9.52162 -30.49086 1.000 113.12668 824 GLY B N 1
ATOM 17850 C CA . GLY B 1 490 ? 16.57473 -8.81088 -29.38504 1.000 117.01677 824 GLY B CA 1
ATOM 17851 C C . GLY B 1 490 ? 17.32594 -7.54405 -29.04558 1.000 116.83216 824 GLY B C 1
ATOM 17852 O O . GLY B 1 490 ? 18.42326 -7.28628 -29.54566 1.000 120.14133 824 GLY B O 1
ATOM 17856 N N . SER B 1 491 ? 16.70504 -6.75103 -28.17555 1.000 112.66083 825 SER B N 1
ATOM 17857 C CA . SER B 1 491 ? 17.28997 -5.48717 -27.75342 1.000 108.10407 825 SER B CA 1
ATOM 17858 C C . SER B 1 491 ? 18.66582 -5.72022 -27.13297 1.000 102.95737 825 SER B C 1
ATOM 17859 O O . SER B 1 491 ? 18.84218 -6.65693 -26.34454 1.000 103.44832 825 SER B O 1
ATOM 17863 N N . PRO B 1 492 ? 19.65925 -4.88809 -27.45656 1.000 98.95788 826 PRO B N 1
ATOM 17864 C CA . PRO B 1 492 ? 20.99980 -5.07144 -26.88597 1.000 92.44462 826 PRO B CA 1
ATOM 17865 C C . PRO B 1 492 ? 21.12670 -4.62144 -25.43956 1.000 88.50962 826 PRO B C 1
ATOM 17866 O O . PRO B 1 492 ? 22.20004 -4.79330 -24.85014 1.000 87.43411 826 PRO B O 1
ATOM 17869 N N . THR B 1 493 ? 20.06841 -4.05354 -24.85831 1.000 86.64659 827 THR B N 1
ATOM 17870 C CA . THR B 1 493 ? 20.05008 -3.66764 -23.45191 1.000 82.08485 827 THR B CA 1
ATOM 17871 C C . THR B 1 493 ? 18.98484 -4.43013 -22.67072 1.000 77.21867 827 THR B C 1
ATOM 17872 O O . THR B 1 493 ? 18.71880 -4.09648 -21.50804 1.000 79.12518 827 THR B O 1
ATOM 17876 N N . SER B 1 494 ? 18.39240 -5.46255 -23.26751 1.000 68.71585 828 SER B N 1
ATOM 17877 C CA . SER B 1 494 ? 17.26485 -6.14689 -22.66017 1.000 61.17657 828 SER B CA 1
ATOM 17878 C C . SER B 1 494 ? 17.69172 -6.91618 -21.40902 1.000 53.98814 828 SER B C 1
ATOM 17879 O O . SER B 1 494 ? 18.87566 -7.06963 -21.09969 1.000 52.91632 828 SER B O 1
ATOM 17887 N N . TYR B 1 495 ? 16.67908 -7.39017 -20.68091 1.000 49.72363 829 TYR B N 1
ATOM 17888 C CA . TYR B 1 495 ? 16.88002 -8.20462 -19.48607 1.000 48.63804 829 TYR B CA 1
ATOM 17889 C C . TYR B 1 495 ? 17.83907 -9.35950 -19.75241 1.000 45.63463 829 TYR B C 1
ATOM 17890 O O . TYR B 1 495 ? 18.80770 -9.56824 -19.01126 1.000 44.05265 829 TYR B O 1
ATOM 17908 N N . LEU B 1 496 ? 17.58104 -10.12847 -20.81107 1.000 45.99877 830 LEU B N 1
ATOM 17909 C CA . LEU B 1 496 ? 18.42623 -11.27979 -21.10838 1.000 45.46951 830 LEU B CA 1
ATOM 17910 C C . LEU B 1 496 ? 19.80298 -10.85188 -21.60089 1.000 42.62827 830 LEU B C 1
ATOM 17911 O O . LEU B 1 496 ? 20.78352 -11.57684 -21.39468 1.000 40.61472 830 LEU B O 1
ATOM 17927 N N . SER B 1 497 ? 19.90191 -9.68789 -22.24846 1.000 42.21859 831 SER B N 1
ATOM 17928 C CA . SER B 1 497 ? 21.21262 -9.16841 -22.62331 1.000 44.48597 831 SER B CA 1
ATOM 17929 C C . SER B 1 497 ? 22.06759 -8.92123 -21.38712 1.000 44.25745 831 SER B C 1
ATOM 17930 O O . SER B 1 497 ? 23.28785 -9.12538 -21.40995 1.000 42.65131 831 SER B O 1
ATOM 17938 N N . THR B 1 498 ? 21.44079 -8.48140 -20.29413 1.000 45.84352 832 THR B N 1
ATOM 17939 C CA . THR B 1 498 ? 22.17380 -8.28959 -19.04895 1.000 45.11794 832 THR B CA 1
ATOM 17940 C C . THR B 1 498 ? 22.61911 -9.62650 -18.47102 1.000 42.11740 832 THR B C 1
ATOM 17941 O O . THR B 1 498 ? 23.74439 -9.74968 -17.97524 1.000 41.13248 832 THR B O 1
ATOM 17952 N N . VAL B 1 499 ? 21.76033 -10.64639 -18.54594 1.000 40.76158 833 VAL B N 1
ATOM 17953 C CA . VAL B 1 499 ? 22.15654 -11.98317 -18.11016 1.000 39.04595 833 VAL B CA 1
ATOM 17954 C C . VAL B 1 499 ? 23.35032 -12.47916 -18.91829 1.000 39.63340 833 VAL B C 1
ATOM 17955 O O . VAL B 1 499 ? 24.28375 -13.08009 -18.37032 1.000 39.52714 833 VAL B O 1
ATOM 17968 N N . GLN B 1 500 ? 23.33485 -12.25799 -20.23590 1.000 40.26430 834 GLN B N 1
ATOM 17969 C CA . GLN B 1 500 ? 24.46954 -12.67714 -21.05069 1.000 40.36329 834 GLN B CA 1
ATOM 17970 C C . GLN B 1 500 ? 25.74354 -11.96528 -20.61706 1.000 41.21825 834 GLN B C 1
ATOM 17971 O O . GLN B 1 500 ? 26.80897 -12.58567 -20.52576 1.000 41.77773 834 GLN B O 1
ATOM 17985 N N . GLU B 1 501 ? 25.66042 -10.65537 -20.36921 1.000 40.87521 835 GLU B N 1
ATOM 17986 C CA . GLU B 1 501 ? 26.85499 -9.90302 -20.00353 1.000 42.46405 835 GLU B CA 1
ATOM 17987 C C . GLU B 1 501 ? 27.38543 -10.32171 -18.63938 1.000 38.87657 835 GLU B C 1
ATOM 17988 O O . GLU B 1 501 ? 28.60285 -10.33523 -18.42758 1.000 38.72591 835 GLU B O 1
ATOM 18000 N N . ILE B 1 502 ? 26.50094 -10.66881 -17.70481 1.000 38.04620 836 ILE B N 1
ATOM 18001 C CA . ILE B 1 502 ? 26.96121 -11.19083 -16.42213 1.000 36.83103 836 ILE B CA 1
ATOM 18002 C C . ILE B 1 502 ? 27.66516 -12.52485 -16.62883 1.000 38.01859 836 ILE B C 1
ATOM 18003 O O . ILE B 1 502 ? 28.74697 -12.76746 -16.07989 1.000 37.84840 836 ILE B O 1
ATOM 18019 N N . ALA B 1 503 ? 27.06036 -13.41356 -17.42492 1.000 37.62624 837 ALA B N 1
ATOM 18020 C CA . ALA B 1 503 ? 27.71246 -14.68049 -17.73483 1.000 36.73018 837 ALA B CA 1
ATOM 18021 C C . ALA B 1 503 ? 29.08215 -14.45044 -18.35796 1.000 36.82439 837 ALA B C 1
ATOM 18022 O O . ALA B 1 503 ? 30.05525 -15.12686 -18.00184 1.000 37.84852 837 ALA B O 1
ATOM 18029 N N . ARG B 1 504 ? 29.17556 -13.49921 -19.29443 1.000 35.37001 838 ARG B N 1
ATOM 18030 C CA . ARG B 1 504 ? 30.45312 -13.20672 -19.93477 1.000 37.33347 838 ARG B CA 1
ATOM 18031 C C . ARG B 1 504 ? 31.46780 -12.70885 -18.91498 1.000 38.91673 838 ARG B C 1
ATOM 18032 O O . ARG B 1 504 ? 32.65757 -13.03355 -19.00388 1.000 39.27832 838 ARG B O 1
ATOM 18053 N N . SER B 1 505 ? 31.01836 -11.90725 -17.94158 1.000 39.44150 839 SER B N 1
ATOM 18054 C CA . SER B 1 505 ? 31.93647 -11.38707 -16.93254 1.000 39.52833 839 SER B CA 1
ATOM 18055 C C . SER B 1 505 ? 32.44038 -12.49626 -16.01477 1.000 37.02086 839 SER B C 1
ATOM 18056 O O . SER B 1 505 ? 33.61236 -12.49388 -15.62239 1.000 35.05023 839 SER B O 1
ATOM 18064 N N . PHE B 1 506 ? 31.57230 -13.44758 -15.65364 1.000 38.45751 840 PHE B N 1
ATOM 18065 C CA . PHE B 1 506 ? 32.02515 -14.63705 -14.93625 1.000 37.69008 840 PHE B CA 1
ATOM 18066 C C . PHE B 1 506 ? 33.04894 -15.40641 -15.76058 1.000 39.12957 840 PHE B C 1
ATOM 18067 O O . PHE B 1 506 ? 34.07817 -15.86128 -15.24585 1.000 39.82146 840 PHE B O 1
ATOM 18084 N N . TYR B 1 507 ? 32.74364 -15.60198 -17.04421 1.000 39.07898 841 TYR B N 1
ATOM 18085 C CA . TYR B 1 507 ? 33.61065 -16.36368 -17.93583 1.000 36.75836 841 TYR B CA 1
ATOM 18086 C C . TYR B 1 507 ? 34.95938 -15.68270 -18.09339 1.000 36.06770 841 TYR B C 1
ATOM 18087 O O . TYR B 1 507 ? 36.01110 -16.32409 -17.99227 1.000 34.76084 841 TYR B O 1
ATOM 18105 N N . ALA B 1 508 ? 34.94272 -14.37333 -18.34737 1.000 36.32906 842 ALA B N 1
ATOM 18106 C CA . ALA B 1 508 ? 36.17992 -13.62620 -18.53838 1.000 38.49905 842 ALA B CA 1
ATOM 18107 C C . ALA B 1 508 ? 37.07110 -13.72485 -17.30922 1.000 38.89073 842 ALA B C 1
ATOM 18108 O O . ALA B 1 508 ? 38.29942 -13.80644 -17.42676 1.000 39.30417 842 ALA B O 1
ATOM 18115 N N . ARG B 1 509 ? 36.46721 -13.72058 -16.11892 1.000 38.81970 843 ARG B N 1
ATOM 18116 C CA . ARG B 1 509 ? 37.22692 -13.94480 -14.89458 1.000 42.30945 843 ARG B CA 1
ATOM 18117 C C . ARG B 1 509 ? 37.72506 -15.38064 -14.80539 1.000 37.39138 843 ARG B C 1
ATOM 18118 O O . ARG B 1 509 ? 38.89513 -15.61510 -14.48522 1.000 35.49142 843 ARG B O 1
ATOM 18139 N N . ARG B 1 510 ? 36.87492 -16.35323 -15.13740 1.000 38.17335 844 ARG B N 1
ATOM 18140 C CA . ARG B 1 510 ? 37.26759 -17.75150 -14.99131 1.000 37.92010 844 ARG B CA 1
ATOM 18141 C C . ARG B 1 510 ? 38.49477 -18.08006 -15.83524 1.000 38.91134 844 ARG B C 1
ATOM 18142 O O . ARG B 1 510 ? 39.42761 -18.73751 -15.35898 1.000 41.16682 844 ARG B O 1
ATOM 18163 N N . ILE B 1 511 ? 38.51648 -17.63071 -17.09078 1.000 37.58915 845 ILE B N 1
ATOM 18164 C CA . ILE B 1 511 ? 39.62611 -17.92444 -17.98932 1.000 39.22918 845 ILE B CA 1
ATOM 18165 C C . ILE B 1 511 ? 40.66676 -16.80993 -18.00395 1.000 40.18212 845 ILE B C 1
ATOM 18166 O O . ILE B 1 511 ? 41.61301 -16.86530 -18.79562 1.000 39.66999 845 ILE B O 1
ATOM 18182 N N . ASN B 1 512 ? 40.50688 -15.79174 -17.15714 1.000 44.07116 846 ASN B N 1
ATOM 18183 C CA . ASN B 1 512 ? 41.52704 -14.75983 -16.96740 1.000 45.76906 846 ASN B CA 1
ATOM 18184 C C . ASN B 1 512 ? 41.76804 -13.95659 -18.24465 1.000 45.86791 846 ASN B C 1
ATOM 18185 O O . ASN B 1 512 ? 42.90376 -13.60490 -18.57296 1.000 45.66656 846 ASN B O 1
ATOM 18196 N N . ASP B 1 513 ? 40.69022 -13.65041 -18.96627 1.000 45.19850 847 ASP B N 1
ATOM 18197 C CA . ASP B 1 513 ? 40.76694 -12.84516 -20.18520 1.000 46.69091 847 ASP B CA 1
ATOM 18198 C C . ASP B 1 513 ? 39.65412 -11.80727 -20.15256 1.000 45.97303 847 ASP B C 1
ATOM 18199 O O . ASP B 1 513 ? 38.51806 -12.08123 -20.56033 1.000 43.55218 847 ASP B O 1
ATOM 18208 N N . PRO B 1 514 ? 39.95031 -10.59020 -19.67333 1.000 48.76088 848 PRO B N 1
ATOM 18209 C CA . PRO B 1 514 ? 38.88881 -9.57746 -19.51200 1.000 50.69080 848 PRO B CA 1
ATOM 18210 C C . PRO B 1 514 ? 38.04097 -9.32675 -20.74762 1.000 52.37632 848 PRO B C 1
ATOM 18211 O O . PRO B 1 514 ? 36.83704 -9.07050 -20.61995 1.000 51.60891 848 PRO B O 1
ATOM 18222 N N . GLU B 1 515 ? 38.63185 -9.38145 -21.93723 1.000 57.01692 849 GLU B N 1
ATOM 18223 C CA . GLU B 1 515 ? 37.92603 -9.07235 -23.17127 1.000 61.68979 849 GLU B CA 1
ATOM 18224 C C . GLU B 1 515 ? 37.20224 -10.28958 -23.74089 1.000 57.79749 849 GLU B C 1
ATOM 18225 O O . GLU B 1 515 ? 36.69794 -10.22729 -24.86688 1.000 59.25534 849 GLU B O 1
ATOM 18237 N N . ALA B 1 516 ? 37.14218 -11.38978 -22.99583 1.000 50.63471 850 ALA B N 1
ATOM 18238 C CA . ALA B 1 516 ? 36.65946 -12.64500 -23.55259 1.000 47.84443 850 ALA B CA 1
ATOM 18239 C C . ALA B 1 516 ? 35.18861 -12.56237 -23.94437 1.000 47.23386 850 ALA B C 1
ATOM 18240 O O . ALA B 1 516 ? 34.36709 -11.96655 -23.24374 1.000 47.50663 850 ALA B O 1
ATOM 18247 N N . THR B 1 517 ? 34.86146 -13.18785 -25.06731 1.000 49.47970 851 THR B N 1
ATOM 18248 C CA . THR B 1 517 ? 33.48853 -13.38591 -25.50155 1.000 49.40026 851 THR B CA 1
ATOM 18249 C C . THR B 1 517 ? 33.10499 -14.84366 -25.28114 1.000 45.70423 851 THR B C 1
ATOM 18250 O O . THR B 1 517 ? 33.95146 -15.74003 -25.34972 1.000 45.27133 851 THR B O 1
ATOM 18261 N N . LEU B 1 518 ? 31.81511 -15.07597 -25.02053 1.000 42.09523 852 LEU B N 1
ATOM 18262 C CA . LEU B 1 518 ? 31.36166 -16.41843 -24.66734 1.000 40.53563 852 LEU B CA 1
ATOM 18263 C C . LEU B 1 518 ? 31.58397 -17.40549 -25.80675 1.000 38.89461 852 LEU B C 1
ATOM 18264 O O . LEU B 1 518 ? 31.76683 -18.60428 -25.56129 1.000 37.48165 852 LEU B O 1
ATOM 18280 N N . LEU B 1 519 ? 31.57192 -16.92770 -27.05434 1.000 41.08846 853 LEU B N 1
ATOM 18281 C CA . LEU B 1 519 ? 31.95073 -17.74638 -28.19758 1.000 42.05682 853 LEU B CA 1
ATOM 18282 C C . LEU B 1 519 ? 33.22441 -17.19986 -28.84061 1.000 43.63807 853 LEU B C 1
ATOM 18283 O O . LEU B 1 519 ? 33.45082 -15.98541 -28.84350 1.000 43.97545 853 LEU B O 1
ATOM 18299 N N . PRO B 1 520 ? 34.08387 -18.07012 -29.39944 1.000 44.09534 854 PRO B N 1
ATOM 18300 C CA . PRO B 1 520 ? 33.89501 -19.52444 -29.48036 1.000 43.68683 854 PRO B CA 1
ATOM 18301 C C . PRO B 1 520 ? 34.07277 -20.22833 -28.14022 1.000 40.74885 854 PRO B C 1
ATOM 18302 O O . PRO B 1 520 ? 34.68527 -19.68524 -27.21476 1.000 39.91881 854 PRO B O 1
ATOM 18313 N N . THR B 1 521 ? 33.51594 -21.42899 -28.04430 1.000 38.97469 855 THR B N 1
ATOM 18314 C CA . THR B 1 521 ? 33.52946 -22.21154 -26.82036 1.000 38.37469 855 THR B CA 1
ATOM 18315 C C . THR B 1 521 ? 34.19982 -23.55522 -27.08854 1.000 39.33318 855 THR B C 1
ATOM 18316 O O . THR B 1 521 ? 34.46181 -23.93415 -28.23473 1.000 38.23369 855 THR B O 1
ATOM 18327 N N . LEU B 1 522 ? 34.49411 -24.27468 -26.01226 1.000 40.33231 856 LEU B N 1
ATOM 18328 C CA . LEU B 1 522 ? 35.23957 -25.52955 -26.09363 1.000 38.80851 856 LEU B CA 1
ATOM 18329 C C . LEU B 1 522 ? 34.30016 -26.66263 -25.69237 1.000 38.22049 856 LEU B C 1
ATOM 18330 O O . LEU B 1 522 ? 34.23894 -27.06419 -24.52934 1.000 39.03481 856 LEU B O 1
ATOM 18346 N N . SER B 1 523 ? 33.58714 -27.19524 -26.68525 1.000 36.37662 857 SER B N 1
ATOM 18347 C CA . SER B 1 523 ? 32.56748 -28.20366 -26.42903 1.000 34.85602 857 SER B CA 1
ATOM 18348 C C . SER B 1 523 ? 33.16568 -29.49937 -25.89540 1.000 35.10294 857 SER B C 1
ATOM 18349 O O . SER B 1 523 ? 32.54942 -30.16709 -25.05601 1.000 34.13933 857 SER B O 1
ATOM 18357 N N . LEU B 1 524 ? 34.35877 -29.87195 -26.35599 1.000 35.96506 858 LEU B N 1
ATOM 18358 C CA . LEU B 1 524 ? 34.94029 -31.13581 -25.91833 1.000 37.09665 858 LEU B CA 1
ATOM 18359 C C . LEU B 1 524 ? 35.40613 -31.06356 -24.46524 1.000 37.04671 858 LEU B C 1
ATOM 18360 O O . LEU B 1 524 ? 35.20372 -32.01271 -23.69766 1.000 36.41330 858 LEU B O 1
ATOM 18376 N N . LEU B 1 525 ? 36.00899 -29.94226 -24.05664 1.000 36.45947 859 LEU B N 1
ATOM 18377 C CA . LEU B 1 525 ? 36.44543 -29.81447 -22.66790 1.000 36.63819 859 LEU B CA 1
ATOM 18378 C C . LEU B 1 525 ? 35.26075 -29.84275 -21.70750 1.000 34.70315 859 LEU B C 1
ATOM 18379 O O . LEU B 1 525 ? 35.35616 -30.40509 -20.60962 1.000 33.11198 859 LEU B O 1
ATOM 18395 N N . GLU B 1 526 ? 34.13847 -29.23016 -22.09782 1.000 34.32829 860 GLU B N 1
ATOM 18396 C CA . GLU B 1 526 ? 32.92075 -29.33150 -21.29936 1.000 33.87240 860 GLU B CA 1
ATOM 18397 C C . GLU B 1 526 ? 32.55797 -30.78905 -21.04221 1.000 33.68753 860 GLU B C 1
ATOM 18398 O O . GLU B 1 526 ? 32.14626 -31.14407 -19.93024 1.000 30.53216 860 GLU B O 1
ATOM 18410 N N . SER B 1 527 ? 32.70475 -31.65249 -22.06003 1.000 34.84156 861 SER B N 1
ATOM 18411 C CA . SER B 1 527 ? 32.30581 -33.04912 -21.91114 1.000 34.19085 861 SER B CA 1
ATOM 18412 C C . SER B 1 527 ? 33.23626 -33.80924 -20.97298 1.000 33.66302 861 SER B C 1
ATOM 18413 O O . SER B 1 527 ? 32.85853 -34.87316 -20.47138 1.000 32.90201 861 SER B O 1
ATOM 18421 N N . LEU B 1 528 ? 34.42539 -33.27380 -20.69331 1.000 34.15811 862 LEU B N 1
ATOM 18422 C CA . LEU B 1 528 ? 35.26599 -33.84804 -19.65202 1.000 34.45189 862 LEU B CA 1
ATOM 18423 C C . LEU B 1 528 ? 34.64215 -33.69999 -18.27045 1.000 33.99874 862 LEU B C 1
ATOM 18424 O O . LEU B 1 528 ? 34.97458 -34.48162 -17.37118 1.000 34.96422 862 LEU B O 1
ATOM 18440 N N . ASP B 1 529 ? 33.74671 -32.72323 -18.08262 1.000 31.06143 863 ASP B N 1
ATOM 18441 C CA . ASP B 1 529 ? 33.10744 -32.52562 -16.79045 1.000 30.97887 863 ASP B CA 1
ATOM 18442 C C . ASP B 1 529 ? 31.67811 -33.04185 -16.71191 1.000 30.88539 863 ASP B C 1
ATOM 18443 O O . ASP B 1 529 ? 31.24733 -33.44645 -15.62910 1.000 31.28062 863 ASP B O 1
ATOM 18452 N N . ASP B 1 530 ? 30.91479 -33.00727 -17.80272 1.000 32.33181 864 ASP B N 1
ATOM 18453 C CA . ASP B 1 530 ? 29.48269 -33.26736 -17.71998 1.000 33.03296 864 ASP B CA 1
ATOM 18454 C C . ASP B 1 530 ? 28.98881 -33.77600 -19.06799 1.000 33.57816 864 ASP B C 1
ATOM 18455 O O . ASP B 1 530 ? 29.68554 -33.68748 -20.08073 1.000 33.65788 864 ASP B O 1
ATOM 18464 N N . GLU B 1 531 ? 27.76272 -34.29580 -19.07486 1.000 33.09062 865 GLU B N 1
ATOM 18465 C CA . GLU B 1 531 ? 27.10625 -34.76425 -20.28777 1.000 33.17154 865 GLU B CA 1
ATOM 18466 C C . GLU B 1 531 ? 26.03145 -33.77193 -20.71996 1.000 33.18856 865 GLU B C 1
ATOM 18467 O O . GLU B 1 531 ? 25.54127 -32.96872 -19.92141 1.000 33.72097 865 GLU B O 1
ATOM 18479 N N . LYS B 1 532 ? 25.68967 -33.81600 -22.00708 1.000 33.03658 866 LYS B N 1
ATOM 18480 C CA . LYS B 1 532 ? 24.59128 -33.00810 -22.51662 1.000 33.85240 866 LYS B CA 1
ATOM 18481 C C . LYS B 1 532 ? 23.25799 -33.56021 -22.02802 1.000 33.27871 866 LYS B C 1
ATOM 18482 O O . LYS B 1 532 ? 23.09213 -34.76673 -21.83642 1.000 31.77230 866 LYS B O 1
ATOM 18501 N N . VAL B 1 533 ? 22.30468 -32.65689 -21.81853 1.000 32.66811 867 VAL B N 1
ATOM 18502 C CA . VAL B 1 533 ? 20.93294 -33.03447 -21.50100 1.000 33.77059 867 VAL B CA 1
ATOM 18503 C C . VAL B 1 533 ? 20.16485 -33.12313 -22.80818 1.000 35.01989 867 VAL B C 1
ATOM 18504 O O . VAL B 1 533 ? 19.57016 -34.15628 -23.12967 1.000 36.58537 867 VAL B O 1
ATOM 18517 N N . LYS B 1 534 ? 20.14450 -32.02484 -23.55272 1.000 34.86332 868 LYS B N 1
ATOM 18518 C CA . LYS B 1 534 ? 19.68928 -32.05405 -24.93448 1.000 36.62438 868 LYS B CA 1
ATOM 18519 C C . LYS B 1 534 ? 20.87778 -32.49626 -25.77615 1.000 35.30203 868 LYS B C 1
ATOM 18520 O O . LYS B 1 534 ? 21.89414 -31.79734 -25.84720 1.000 33.69560 868 LYS B O 1
ATOM 18530 N N . VAL B 1 535 ? 20.77462 -33.65716 -26.37319 1.000 37.39459 869 VAL B N 1
ATOM 18531 C CA . VAL B 1 535 ? 21.89079 -34.23300 -27.10662 1.000 37.14463 869 VAL B CA 1
ATOM 18532 C C . VAL B 1 535 ? 21.79440 -33.82707 -28.56816 1.000 37.55695 869 VAL B C 1
ATOM 18533 O O . VAL B 1 535 ? 20.70336 -33.76596 -29.14737 1.000 39.35110 869 VAL B O 1
ATOM 18546 N N . ASP B 1 536 ? 22.94617 -33.54373 -29.16374 1.000 35.92412 870 ASP B N 1
ATOM 18547 C CA . ASP B 1 536 ? 23.05475 -33.23384 -30.57876 1.000 35.85939 870 ASP B CA 1
ATOM 18548 C C . ASP B 1 536 ? 23.77758 -34.36366 -31.29643 1.000 34.62283 870 ASP B C 1
ATOM 18549 O O . ASP B 1 536 ? 24.60162 -35.06644 -30.70533 1.000 34.41298 870 ASP B O 1
ATOM 18558 N N . LEU B 1 537 ? 23.47751 -34.52221 -32.58721 1.000 37.17587 871 LEU B N 1
ATOM 18559 C CA . LEU B 1 537 ? 24.21262 -35.48351 -33.39954 1.000 37.84772 871 LEU B CA 1
ATOM 18560 C C . LEU B 1 537 ? 25.69062 -35.12827 -33.49392 1.000 36.77549 871 LEU B C 1
ATOM 18561 O O . LEU B 1 537 ? 26.52132 -36.01768 -33.70612 1.000 35.60189 871 LEU B O 1
ATOM 18577 N N . ASN B 1 538 ? 26.03895 -33.85837 -33.31401 1.000 36.51057 872 ASN B N 1
ATOM 18578 C CA . ASN B 1 538 ? 27.42128 -33.39987 -33.37924 1.000 36.68963 872 ASN B CA 1
ATOM 18579 C C . ASN B 1 538 ? 27.86249 -33.00128 -31.97848 1.000 35.92617 872 ASN B C 1
ATOM 18580 O O . ASN B 1 538 ? 27.31733 -32.05630 -31.39871 1.000 35.63291 872 ASN B O 1
ATOM 18591 N N . ILE B 1 539 ? 28.84368 -33.72694 -31.43377 1.000 35.33391 873 ILE B N 1
ATOM 18592 C CA . ILE B 1 539 ? 29.32027 -33.43635 -30.08688 1.000 35.40124 873 ILE B CA 1
ATOM 18593 C C . ILE B 1 539 ? 29.94537 -32.04987 -30.00084 1.000 34.74089 873 ILE B C 1
ATOM 18594 O O . ILE B 1 539 ? 30.10251 -31.50301 -28.90144 1.000 34.62515 873 ILE B O 1
ATOM 18610 N N . LEU B 1 540 ? 30.28989 -31.45294 -31.14037 1.000 34.91148 874 LEU B N 1
ATOM 18611 C CA . LEU B 1 540 ? 30.87810 -30.12283 -31.13527 1.000 36.00197 874 LEU B CA 1
ATOM 18612 C C . LEU B 1 540 ? 29.84471 -29.01310 -30.97555 1.000 34.97019 874 LEU B C 1
ATOM 18613 O O . LEU B 1 540 ? 30.22709 -27.88432 -30.65672 1.000 34.87459 874 LEU B O 1
ATOM 18629 N N . ASP B 1 541 ? 28.55647 -29.29928 -31.17018 1.000 36.30390 875 ASP B N 1
ATOM 18630 C CA . ASP B 1 541 ? 27.54655 -28.24870 -31.13059 1.000 37.54327 875 ASP B CA 1
ATOM 18631 C C . ASP B 1 541 ? 27.39505 -27.69039 -29.71959 1.000 37.05750 875 ASP B C 1
ATOM 18632 O O . ASP B 1 541 ? 27.26460 -28.44501 -28.74923 1.000 35.45654 875 ASP B O 1
ATOM 18641 N N . ARG B 1 542 ? 27.40622 -26.36170 -29.61734 1.000 36.49406 876 ARG B N 1
ATOM 18642 C CA . ARG B 1 542 ? 27.02859 -25.63801 -28.41106 1.000 37.12752 876 ARG B CA 1
ATOM 18643 C C . ARG B 1 542 ? 26.42719 -24.31200 -28.86060 1.000 36.75791 876 ARG B C 1
ATOM 18644 O O . ARG B 1 542 ? 26.93471 -23.68425 -29.79531 1.000 37.27614 876 ARG B O 1
ATOM 18665 N N . THR B 1 543 ? 25.34284 -23.90129 -28.21754 1.000 34.79832 877 THR B N 1
ATOM 18666 C CA . THR B 1 543 ? 24.71328 -22.62856 -28.53236 1.000 34.53975 877 THR B CA 1
ATOM 18667 C C . THR B 1 543 ? 25.11673 -21.57871 -27.50730 1.000 33.88665 877 THR B C 1
ATOM 18668 O O . THR B 1 543 ? 25.57346 -21.89232 -26.40415 1.000 32.34966 877 THR B O 1
ATOM 18679 N N . LEU B 1 544 ? 24.95882 -20.31585 -27.90879 1.000 37.11760 878 LEU B N 1
ATOM 18680 C CA . LEU B 1 544 ? 25.19754 -19.19803 -27.00552 1.000 37.33815 878 LEU B CA 1
ATOM 18681 C C . LEU B 1 544 ? 24.33803 -19.31784 -25.75807 1.000 36.68810 878 LEU B C 1
ATOM 18682 O O . LEU B 1 544 ? 24.82351 -19.11843 -24.63995 1.000 36.91587 878 LEU B O 1
ATOM 18698 N N . GLY B 1 545 ? 23.05706 -19.64782 -25.92834 1.000 36.33599 879 GLY B N 1
ATOM 18699 C CA . GLY B 1 545 ? 22.17915 -19.76856 -24.77748 1.000 36.33303 879 GLY B CA 1
ATOM 18700 C C . GLY B 1 545 ? 22.68419 -20.78295 -23.77171 1.000 35.44405 879 GLY B C 1
ATOM 18701 O O . GLY B 1 545 ? 22.74889 -20.50669 -22.57057 1.000 35.62769 879 GLY B O 1
ATOM 18705 N N . PHE B 1 546 ? 23.06883 -21.96957 -24.25148 1.000 34.98459 880 PHE B N 1
ATOM 18706 C CA . PHE B 1 546 ? 23.62145 -22.96978 -23.34898 1.000 33.87984 880 PHE B CA 1
ATOM 18707 C C . PHE B 1 546 ? 24.86239 -22.44073 -22.64496 1.000 33.67571 880 PHE B C 1
ATOM 18708 O O . PHE B 1 546 ? 25.03527 -22.65167 -21.44119 1.000 34.06775 880 PHE B O 1
ATOM 18725 N N . VAL B 1 547 ? 25.74490 -21.76178 -23.38175 1.000 34.46555 881 VAL B N 1
ATOM 18726 C CA . VAL B 1 547 ? 26.99990 -21.30523 -22.79616 1.000 33.88801 881 VAL B CA 1
ATOM 18727 C C . VAL B 1 547 ? 26.73396 -20.24763 -21.73603 1.000 35.16968 881 VAL B C 1
ATOM 18728 O O . VAL B 1 547 ? 27.38530 -20.22806 -20.68480 1.000 35.08052 881 VAL B O 1
ATOM 18741 N N . VAL B 1 548 ? 25.77373 -19.35492 -21.99189 1.000 33.43011 882 VAL B N 1
ATOM 18742 C CA . VAL B 1 548 ? 25.41436 -18.33424 -21.01143 1.000 32.54415 882 VAL B CA 1
ATOM 18743 C C . VAL B 1 548 ? 25.01955 -18.98998 -19.69647 1.000 32.14250 882 VAL B C 1
ATOM 18744 O O . VAL B 1 548 ? 25.55257 -18.66472 -18.62581 1.000 31.62367 882 VAL B O 1
ATOM 18757 N N . ILE B 1 549 ? 24.05876 -19.91378 -19.76161 1.000 30.32182 883 ILE B N 1
ATOM 18758 C CA . ILE B 1 549 ? 23.57522 -20.58164 -18.56199 1.000 31.34421 883 ILE B CA 1
ATOM 18759 C C . ILE B 1 549 ? 24.66072 -21.46910 -17.96698 1.000 32.68203 883 ILE B C 1
ATOM 18760 O O . ILE B 1 549 ? 24.76691 -21.59830 -16.74250 1.000 32.99252 883 ILE B O 1
ATOM 18776 N N . ASN B 1 550 ? 25.48396 -22.09472 -18.81566 1.000 32.24884 884 ASN B N 1
ATOM 18777 C CA . ASN B 1 550 ? 26.51533 -22.99775 -18.31067 1.000 32.68467 884 ASN B CA 1
ATOM 18778 C C . ASN B 1 550 ? 27.57675 -22.23409 -17.52542 1.000 34.02837 884 ASN B C 1
ATOM 18779 O O . ASN B 1 550 ? 28.05570 -22.71554 -16.49122 1.000 33.71164 884 ASN B O 1
ATOM 18790 N N . GLU B 1 551 ? 27.95752 -21.03846 -17.98693 1.000 34.77220 885 GLU B N 1
ATOM 18791 C CA . GLU B 1 551 ? 28.98623 -20.29416 -17.26507 1.000 35.00226 885 GLU B CA 1
ATOM 18792 C C . GLU B 1 551 ? 28.44373 -19.71940 -15.96316 1.000 35.34481 885 GLU B C 1
ATOM 18793 O O . GLU B 1 551 ? 29.19810 -19.55192 -14.99630 1.000 35.01227 885 GLU B O 1
ATOM 18805 N N . ILE B 1 552 ? 27.14666 -19.42027 -15.90881 1.000 34.82024 886 ILE B N 1
ATOM 18806 C CA . ILE B 1 552 ? 26.54866 -19.04561 -14.63483 1.000 35.32702 886 ILE B CA 1
ATOM 18807 C C . ILE B 1 552 ? 26.54822 -20.24364 -13.69308 1.000 35.02458 886 ILE B C 1
ATOM 18808 O O . ILE B 1 552 ? 26.86805 -20.11793 -12.50625 1.000 34.89762 886 ILE B O 1
ATOM 18824 N N . LYS B 1 553 ? 26.22042 -21.42924 -14.21221 1.000 34.06806 887 LYS B N 1
ATOM 18825 C CA . LYS B 1 553 ? 26.21986 -22.62860 -13.38194 1.000 32.29620 887 LYS B CA 1
ATOM 18826 C C . LYS B 1 553 ? 27.62369 -22.97724 -12.90296 1.000 31.41099 887 LYS B C 1
ATOM 18827 O O . LYS B 1 553 ? 27.79790 -23.45504 -11.77604 1.000 32.07356 887 LYS B O 1
ATOM 18846 N N . ARG B 1 554 ? 28.63782 -22.75464 -13.74053 1.000 30.50084 888 ARG B N 1
ATOM 18847 C CA . ARG B 1 554 ? 30.00875 -23.02116 -13.31771 1.000 31.53158 888 ARG B CA 1
ATOM 18848 C C . ARG B 1 554 ? 30.40466 -22.10587 -12.16605 1.000 32.78063 888 ARG B C 1
ATOM 18849 O O . ARG B 1 554 ? 31.10203 -22.52707 -11.23453 1.000 32.96972 888 ARG B O 1
ATOM 18870 N N . LYS B 1 555 ? 29.95796 -20.84964 -12.20872 1.000 32.08988 889 LYS B N 1
ATOM 18871 C CA . LYS B 1 555 ? 30.19911 -19.93526 -11.09960 1.000 32.33761 889 LYS B CA 1
ATOM 18872 C C . LYS B 1 555 ? 29.46559 -20.39865 -9.84728 1.000 30.61816 889 LYS B C 1
ATOM 18873 O O . LYS B 1 555 ? 30.03680 -20.42110 -8.75306 1.000 30.76557 889 LYS B O 1
ATOM 18892 N N . VAL B 1 556 ? 28.19595 -20.77826 -9.99306 1.000 31.55976 890 VAL B N 1
ATOM 18893 C CA . VAL B 1 556 ? 27.41848 -21.27293 -8.85962 1.000 32.17026 890 VAL B CA 1
ATOM 18894 C C . VAL B 1 556 ? 28.09799 -22.48627 -8.23122 1.000 33.41371 890 VAL B C 1
ATOM 18895 O O . VAL B 1 556 ? 28.25075 -22.56595 -7.00626 1.000 35.08451 890 VAL B O 1
ATOM 18908 N N . ASN B 1 557 ? 28.49411 -23.46283 -9.05523 1.000 32.69977 891 ASN B N 1
ATOM 18909 C CA . ASN B 1 557 ? 29.15861 -24.64912 -8.52120 1.000 33.18461 891 ASN B CA 1
ATOM 18910 C C . ASN B 1 557 ? 30.44558 -24.28358 -7.79215 1.000 34.48128 891 ASN B C 1
ATOM 18911 O O . ASN B 1 557 ? 30.78260 -24.88816 -6.76814 1.000 36.37865 891 ASN B O 1
ATOM 18922 N N . SER B 1 558 ? 31.19567 -23.32012 -8.32904 1.000 35.26649 892 SER B N 1
ATOM 18923 C CA . SER B 1 558 ? 32.40620 -22.84555 -7.66836 1.000 37.11167 892 SER B CA 1
ATOM 18924 C C . SER B 1 558 ? 32.08993 -22.25913 -6.29868 1.000 34.83356 892 SER B C 1
ATOM 18925 O O . SER B 1 558 ? 32.78147 -22.54490 -5.31360 1.000 33.63799 892 SER B O 1
ATOM 18933 N N . THR B 1 559 ? 31.03415 -21.44701 -6.21687 1.000 35.14706 893 THR B N 1
ATOM 18934 C CA . THR B 1 559 ? 30.66085 -20.81938 -4.95440 1.000 36.99296 893 THR B CA 1
ATOM 18935 C C . THR B 1 559 ? 30.26967 -21.87100 -3.92664 1.000 36.63588 893 THR B C 1
ATOM 18936 O O . THR B 1 559 ? 30.70861 -21.82157 -2.77076 1.000 36.83120 893 THR B O 1
ATOM 18947 N N . VAL B 1 560 ? 29.47449 -22.85700 -4.34260 1.000 34.10209 894 VAL B N 1
ATOM 18948 C CA . VAL B 1 560 ? 29.02631 -23.88480 -3.41195 1.000 33.71681 894 VAL B CA 1
ATOM 18949 C C . VAL B 1 560 ? 30.20655 -24.72085 -2.93263 1.000 34.14658 894 VAL B C 1
ATOM 18950 O O . VAL B 1 560 ? 30.30666 -25.04789 -1.74482 1.000 35.46391 894 VAL B O 1
ATOM 18963 N N . ALA B 1 561 ? 31.12834 -25.06501 -3.83398 1.000 33.20532 895 ALA B N 1
ATOM 18964 C CA . ALA B 1 561 ? 32.30837 -25.81945 -3.42271 1.000 32.45997 895 ALA B CA 1
ATOM 18965 C C . ALA B 1 561 ? 33.10325 -25.05841 -2.36716 1.000 33.91031 895 ALA B C 1
ATOM 18966 O O . ALA B 1 561 ? 33.51956 -25.62863 -1.35134 1.000 33.33289 895 ALA B O 1
ATOM 18973 N N . GLU B 1 562 ? 33.33929 -23.76589 -2.59886 1.000 34.07556 896 GLU B N 1
ATOM 18974 C CA . GLU B 1 562 ? 34.06935 -22.97091 -1.61982 1.000 36.20793 896 GLU B CA 1
ATOM 18975 C C . GLU B 1 562 ? 33.33674 -22.94816 -0.28630 1.000 35.55907 896 GLU B C 1
ATOM 18976 O O . GLU B 1 562 ? 33.95893 -23.07645 0.77220 1.000 35.03253 896 GLU B O 1
ATOM 18988 N N . LYS B 1 563 ? 32.00881 -22.82491 -0.32042 1.000 37.77595 897 LYS B N 1
ATOM 18989 C CA . LYS B 1 563 ? 31.23100 -22.74486 0.91086 1.000 39.70617 897 LYS B CA 1
ATOM 18990 C C . LYS B 1 563 ? 31.32863 -24.04216 1.70838 1.000 38.57304 897 LYS B C 1
ATOM 18991 O O . LYS B 1 563 ? 31.59333 -24.02020 2.91660 1.000 37.46267 897 LYS B O 1
ATOM 19000 N N . ILE B 1 564 ? 31.13065 -25.18894 1.05074 1.000 36.67719 898 ILE B N 1
ATOM 19001 C CA . ILE B 1 564 ? 31.13814 -26.44846 1.78686 1.000 38.36324 898 ILE B CA 1
ATOM 19002 C C . ILE B 1 564 ? 32.55013 -26.78906 2.24669 1.000 36.72348 898 ILE B C 1
ATOM 19003 O O . ILE B 1 564 ? 32.74663 -27.30093 3.35402 1.000 36.99125 898 ILE B O 1
ATOM 19019 N N . TYR B 1 565 ? 33.56037 -26.48028 1.43108 1.000 35.42440 899 TYR B N 1
ATOM 19020 C CA . TYR B 1 565 ? 34.92714 -26.77750 1.84464 1.000 35.11262 899 TYR B CA 1
ATOM 19021 C C . TYR B 1 565 ? 35.33889 -25.89837 3.01725 1.000 37.06895 899 TYR B C 1
ATOM 19022 O O . TYR B 1 565 ? 36.03206 -26.35873 3.93111 1.000 39.19330 899 TYR B O 1
ATOM 19040 N N . THR B 1 566 ? 34.90629 -24.63416 3.01336 1.000 38.04150 900 THR B N 1
ATOM 19041 C CA . THR B 1 566 ? 35.23575 -23.71866 4.10323 1.000 38.00453 900 THR B CA 1
ATOM 19042 C C . THR B 1 566 ? 34.82897 -24.29981 5.45311 1.000 38.76006 900 THR B C 1
ATOM 19043 O O . THR B 1 566 ? 35.57920 -24.19954 6.43443 1.000 40.27446 900 THR B O 1
ATOM 19054 N N . LYS B 1 567 ? 33.64157 -24.90527 5.52667 1.000 36.07056 901 LYS B N 1
ATOM 19055 C CA . LYS B 1 567 ? 33.13760 -25.43963 6.78678 1.000 39.30585 901 LYS B CA 1
ATOM 19056 C C . LYS B 1 567 ? 33.46822 -26.91609 6.99629 1.000 38.07667 901 LYS B C 1
ATOM 19057 O O . LYS B 1 567 ? 33.84099 -27.30998 8.10561 1.000 37.45791 901 LYS B O 1
ATOM 19067 N N . LEU B 1 568 ? 33.32593 -27.74969 5.96574 1.000 40.52785 902 LEU B N 1
ATOM 19068 C CA . LEU B 1 568 ? 33.46162 -29.19109 6.13859 1.000 41.47697 902 LEU B CA 1
ATOM 19069 C C . LEU B 1 568 ? 34.87705 -29.71068 5.91695 1.000 40.82171 902 LEU B C 1
ATOM 19070 O O . LEU B 1 568 ? 35.16383 -30.85617 6.29047 1.000 38.69622 902 LEU B O 1
ATOM 19086 N N . GLY B 1 569 ? 35.75132 -28.92621 5.29158 1.000 40.72005 903 GLY B N 1
ATOM 19087 C CA . GLY B 1 569 ? 37.13958 -29.31824 5.14890 1.000 40.61964 903 GLY B CA 1
ATOM 19088 C C . GLY B 1 569 ? 37.30683 -30.68287 4.51155 1.000 39.57613 903 GLY B C 1
ATOM 19089 O O . GLY B 1 569 ? 36.84393 -30.92030 3.39085 1.000 38.28338 903 GLY B O 1
ATOM 19093 N N . ASP B 1 570 ? 37.96702 -31.59205 5.23693 1.000 40.34818 904 ASP B N 1
ATOM 19094 C CA . ASP B 1 570 ? 38.35156 -32.88880 4.68960 1.000 40.94756 904 ASP B CA 1
ATOM 19095 C C . ASP B 1 570 ? 37.15935 -33.74071 4.26436 1.000 40.50553 904 ASP B C 1
ATOM 19096 O O . ASP B 1 570 ? 37.34853 -34.72407 3.54072 1.000 41.23257 904 ASP B O 1
ATOM 19105 N N . LEU B 1 571 ? 35.94751 -33.41272 4.70652 1.000 39.87939 905 LEU B N 1
ATOM 19106 C CA . LEU B 1 571 ? 34.76332 -34.17936 4.33627 1.000 40.69220 905 LEU B CA 1
ATOM 19107 C C . LEU B 1 571 ? 34.04447 -33.63798 3.10104 1.000 39.56796 905 LEU B C 1
ATOM 19108 O O . LEU B 1 571 ? 33.05694 -34.24386 2.66849 1.000 39.95110 905 LEU B O 1
ATOM 19124 N N . ALA B 1 572 ? 34.50851 -32.53275 2.51504 1.000 37.63567 906 ALA B N 1
ATOM 19125 C CA . ALA B 1 572 ? 33.80826 -31.94477 1.37725 1.000 36.38310 906 ALA B CA 1
ATOM 19126 C C . ALA B 1 572 ? 33.80924 -32.88878 0.17846 1.000 35.72740 906 ALA B C 1
ATOM 19127 O O . ALA B 1 572 ? 34.83642 -33.48507 -0.16003 1.000 35.98186 906 ALA B O 1
ATOM 19134 N N . LEU B 1 573 ? 32.64648 -33.02857 -0.45992 1.000 35.13624 907 LEU B N 1
ATOM 19135 C CA . LEU B 1 573 ? 32.53745 -33.72489 -1.73888 1.000 33.15971 907 LEU B CA 1
ATOM 19136 C C . LEU B 1 573 ? 32.76266 -32.70872 -2.85269 1.000 33.96411 907 LEU B C 1
ATOM 19137 O O . LEU B 1 573 ? 31.89226 -31.87915 -3.13417 1.000 34.04298 907 LEU B O 1
ATOM 19153 N N . LEU B 1 574 ? 33.90698 -32.80939 -3.51044 1.000 34.16161 908 LEU B N 1
ATOM 19154 C CA . LEU B 1 574 ? 34.36157 -31.87542 -4.52593 1.000 31.93285 908 LEU B CA 1
ATOM 19155 C C . LEU B 1 574 ? 34.51534 -32.61044 -5.85120 1.000 33.25323 908 LEU B C 1
ATOM 19156 O O . LEU B 1 574 ? 34.23537 -33.80830 -5.95953 1.000 34.81820 908 LEU B O 1
ATOM 19172 N N . ARG B 1 575 ? 34.96653 -31.87940 -6.86855 1.000 31.47133 909 ARG B N 1
ATOM 19173 C CA . ARG B 1 575 ? 35.16620 -32.44863 -8.19550 1.000 31.52324 909 ARG B CA 1
ATOM 19174 C C . ARG B 1 575 ? 36.41350 -31.83330 -8.80148 1.000 30.92977 909 ARG B C 1
ATOM 19175 O O . ARG B 1 575 ? 36.50349 -30.61049 -8.93301 1.000 32.52769 909 ARG B O 1
ATOM 19196 N N . ARG B 1 576 ? 37.35791 -32.67296 -9.19380 1.000 30.34284 910 ARG B N 1
ATOM 19197 C CA . ARG B 1 576 ? 38.61014 -32.19211 -9.74527 1.000 30.79126 910 ARG B CA 1
ATOM 19198 C C . ARG B 1 576 ? 38.80814 -32.74788 -11.14725 1.000 32.89650 910 ARG B C 1
ATOM 19199 O O . ARG B 1 576 ? 38.07704 -33.62513 -11.61244 1.000 33.19569 910 ARG B O 1
ATOM 19220 N N . GLN B 1 577 ? 39.80852 -32.20640 -11.82765 1.000 34.23954 911 GLN B N 1
ATOM 19221 C CA . GLN B 1 577 ? 40.13581 -32.63755 -13.17858 1.000 36.06522 911 GLN B CA 1
ATOM 19222 C C . GLN B 1 577 ? 41.62185 -32.39148 -13.35540 1.000 37.71919 911 GLN B C 1
ATOM 19223 O O . GLN B 1 577 ? 42.06856 -31.24146 -13.29242 1.000 36.08844 911 GLN B O 1
ATOM 19237 N N . MET B 1 578 ? 42.38363 -33.46770 -13.53550 1.000 41.63302 912 MET B N 1
ATOM 19238 C CA . MET B 1 578 ? 43.83366 -33.38254 -13.48439 1.000 46.30321 912 MET B CA 1
ATOM 19239 C C . MET B 1 578 ? 44.39370 -32.85494 -14.79552 1.000 42.05601 912 MET B C 1
ATOM 19240 O O . MET B 1 578 ? 43.85904 -33.11634 -15.87532 1.000 41.54537 912 MET B O 1
ATOM 19254 N N . GLN B 1 579 ? 45.50395 -32.13542 -14.69376 1.000 40.97290 913 GLN B N 1
ATOM 19255 C CA . GLN B 1 579 ? 46.18680 -31.66532 -15.87771 1.000 43.80400 913 GLN B CA 1
ATOM 19256 C C . GLN B 1 579 ? 46.73454 -32.86196 -16.64538 1.000 42.88588 913 GLN B C 1
ATOM 19257 O O . GLN B 1 579 ? 46.94861 -33.93376 -16.07451 1.000 40.32589 913 GLN B O 1
ATOM 19271 N N . PRO B 1 580 ? 46.99696 -32.69658 -17.93497 1.000 45.25606 914 PRO B N 1
ATOM 19272 C CA . PRO B 1 580 ? 47.53844 -33.81305 -18.71328 1.000 45.10274 914 PRO B CA 1
ATOM 19273 C C . PRO B 1 580 ? 48.84332 -34.32922 -18.13150 1.000 44.77345 914 PRO B C 1
ATOM 19274 O O . PRO B 1 580 ? 49.66395 -33.56642 -17.61498 1.000 43.56108 914 PRO B O 1
ATOM 19285 N N . ILE B 1 581 ? 49.02620 -35.64641 -18.22954 1.000 46.34062 915 ILE B N 1
ATOM 19286 C CA . ILE B 1 581 ? 50.29625 -36.25474 -17.86567 1.000 49.99724 915 ILE B CA 1
ATOM 19287 C C . ILE B 1 581 ? 51.40550 -35.61388 -18.68534 1.000 48.72800 915 ILE B C 1
ATOM 19288 O O . ILE B 1 581 ? 51.20840 -35.23945 -19.84893 1.000 49.33156 915 ILE B O 1
ATOM 19304 N N . ALA B 1 582 ? 52.58249 -35.46988 -18.06796 1.000 45.82182 916 ALA B N 1
ATOM 19305 C CA . ALA B 1 582 ? 53.66692 -34.70508 -18.67875 1.000 46.73772 916 ALA B CA 1
ATOM 19306 C C . ALA B 1 582 ? 53.95855 -35.16269 -20.10561 1.000 49.17209 916 ALA B C 1
ATOM 19307 O O . ALA B 1 582 ? 54.12605 -34.33751 -21.01000 1.000 49.38712 916 ALA B O 1
ATOM 19314 N N . THR B 1 583 ? 54.05254 -36.47644 -20.32559 1.000 52.65342 917 THR B N 1
ATOM 19315 C CA . THR B 1 583 ? 54.37089 -36.97144 -21.66267 1.000 53.82268 917 THR B CA 1
ATOM 19316 C C . THR B 1 583 ? 53.28498 -36.59162 -22.66278 1.000 52.21780 917 THR B C 1
ATOM 19317 O O . THR B 1 583 ? 53.57922 -36.20739 -23.80108 1.000 52.44278 917 THR B O 1
ATOM 19328 N N . LYS B 1 584 ? 52.02074 -36.69303 -22.25794 1.000 49.36069 918 LYS B N 1
ATOM 19329 C CA . LYS B 1 584 ? 50.93669 -36.35294 -23.16911 1.000 48.12848 918 LYS B CA 1
ATOM 19330 C C . LYS B 1 584 ? 50.89072 -34.85734 -23.44821 1.000 45.59447 918 LYS B C 1
ATOM 19331 O O . LYS B 1 584 ? 50.54665 -34.44946 -24.56369 1.000 43.46169 918 LYS B O 1
ATOM 19350 N N . MET B 1 585 ? 51.24722 -34.02605 -22.46575 1.000 46.01225 919 MET B N 1
ATOM 19351 C CA . MET B 1 585 ? 51.33318 -32.59257 -22.72043 1.000 46.61449 919 MET B CA 1
ATOM 19352 C C . MET B 1 585 ? 52.46803 -32.27642 -23.68740 1.000 48.71722 919 MET B C 1
ATOM 19353 O O . MET B 1 585 ? 52.31401 -31.43490 -24.58103 1.000 47.82680 919 MET B O 1
ATOM 19367 N N . ALA B 1 586 ? 53.61665 -32.94081 -23.52368 1.000 51.62212 920 ALA B N 1
ATOM 19368 C CA . ALA B 1 586 ? 54.74158 -32.71752 -24.42598 1.000 53.67590 920 ALA B CA 1
ATOM 19369 C C . ALA B 1 586 ? 54.40865 -33.13070 -25.85428 1.000 51.63985 920 ALA B C 1
ATOM 19370 O O . ALA B 1 586 ? 54.90027 -32.51569 -26.80719 1.000 51.76075 920 ALA B O 1
ATOM 19377 N N . SER B 1 587 ? 53.58310 -34.16513 -26.02753 1.000 50.05848 921 SER B N 1
ATOM 19378 C CA . SER B 1 587 ? 53.16748 -34.55824 -27.36952 1.000 51.53431 921 SER B CA 1
ATOM 19379 C C . SER B 1 587 ? 52.25311 -33.50526 -27.97724 1.000 50.45723 921 SER B C 1
ATOM 19380 O O . SER B 1 587 ? 52.41625 -33.11939 -29.14123 1.000 50.63852 921 SER B O 1
ATOM 19388 N N . PHE B 1 588 ? 51.28548 -33.02495 -27.19352 1.000 48.67077 922 PHE B N 1
ATOM 19389 C CA . PHE B 1 588 ? 50.38802 -31.97825 -27.66523 1.000 46.92944 922 PHE B CA 1
ATOM 19390 C C . PHE B 1 588 ? 51.16567 -30.73564 -28.07716 1.000 48.98504 922 PHE B C 1
ATOM 19391 O O . PHE B 1 588 ? 50.93933 -30.17592 -29.15665 1.000 48.92554 922 PHE B O 1
ATOM 19408 N N . ARG B 1 589 ? 52.10100 -30.29521 -27.23097 1.000 51.87925 923 ARG B N 1
ATOM 19409 C CA . ARG B 1 589 ? 52.87969 -29.10374 -27.54934 1.000 54.63806 923 ARG B CA 1
ATOM 19410 C C . ARG B 1 589 ? 53.68460 -29.30236 -28.82596 1.000 53.07763 923 ARG B C 1
ATOM 19411 O O . ARG B 1 589 ? 53.77156 -28.39586 -29.66209 1.000 53.21084 923 ARG B O 1
ATOM 19432 N N . LYS B 1 590 ? 54.29319 -30.47805 -28.98794 1.000 51.64342 924 LYS B N 1
ATOM 19433 C CA . LYS B 1 590 ? 55.04571 -30.75610 -30.20538 1.000 53.02827 924 LYS B CA 1
ATOM 19434 C C . LYS B 1 590 ? 54.15198 -30.65195 -31.43557 1.000 52.54524 924 LYS B C 1
ATOM 19435 O O . LYS B 1 590 ? 54.55879 -30.09525 -32.46247 1.000 53.49961 924 LYS B O 1
ATOM 19445 N N . LYS B 1 591 ? 52.92336 -31.16850 -31.34581 1.000 50.93007 925 LYS B N 1
ATOM 19446 C CA . LYS B 1 591 ? 52.00756 -31.11877 -32.48126 1.000 49.90606 925 LYS B CA 1
ATOM 19447 C C . LYS B 1 591 ? 51.69012 -29.67994 -32.87157 1.000 50.65280 925 LYS B C 1
ATOM 19448 O O . LYS B 1 591 ? 51.85482 -29.28725 -34.03301 1.000 50.75020 925 LYS B O 1
ATOM 19467 N N . ILE B 1 592 ? 51.23816 -28.87238 -31.90829 1.000 51.72544 926 ILE B N 1
ATOM 19468 C CA . ILE B 1 592 ? 50.82538 -27.51148 -32.23192 1.000 53.11771 926 ILE B CA 1
ATOM 19469 C C . ILE B 1 592 ? 52.01912 -26.67483 -32.67143 1.000 53.48554 926 ILE B C 1
ATOM 19470 O O . ILE B 1 592 ? 51.86455 -25.71747 -33.43925 1.000 53.71742 926 ILE B O 1
ATOM 19486 N N . GLN B 1 593 ? 53.22236 -27.00704 -32.20074 1.000 53.92603 927 GLN B N 1
ATOM 19487 C CA . GLN B 1 593 ? 54.40564 -26.30108 -32.67822 1.000 58.38132 927 GLN B CA 1
ATOM 19488 C C . GLN B 1 593 ? 54.70340 -26.65710 -34.12946 1.000 60.14262 927 GLN B C 1
ATOM 19489 O O . GLN B 1 593 ? 55.08285 -25.78824 -34.92277 1.000 60.63583 927 GLN B O 1
ATOM 19503 N N . ASN B 1 594 ? 54.53459 -27.92835 -34.49837 1.000 62.37357 928 ASN B N 1
ATOM 19504 C CA . ASN B 1 594 ? 54.65474 -28.30615 -35.90190 1.000 64.30145 928 ASN B CA 1
ATOM 19505 C C . ASN B 1 594 ? 53.64397 -27.55215 -36.75597 1.000 61.46394 928 ASN B C 1
ATOM 19506 O O . ASN B 1 594 ? 53.93717 -27.18794 -37.90079 1.000 62.40022 928 ASN B O 1
ATOM 19517 N N . PHE B 1 595 ? 52.44492 -27.31047 -36.21528 1.000 56.59091 929 PHE B N 1
ATOM 19518 C CA . PHE B 1 595 ? 51.44601 -26.51602 -36.91665 1.000 54.20922 929 PHE B CA 1
ATOM 19519 C C . PHE B 1 595 ? 51.85393 -25.05642 -37.06384 1.000 54.62305 929 PHE B C 1
ATOM 19520 O O . PHE B 1 595 ? 51.27298 -24.34935 -37.89112 1.000 54.03771 929 PHE B O 1
ATOM 19537 N N . GLY B 1 596 ? 52.79687 -24.57747 -36.25492 1.000 56.20511 930 GLY B N 1
ATOM 19538 C CA . GLY B 1 596 ? 53.18901 -23.18612 -36.28031 1.000 59.37666 930 GLY B CA 1
ATOM 19539 C C . GLY B 1 596 ? 52.67683 -22.35235 -35.12382 1.000 61.77724 930 GLY B C 1
ATOM 19540 O O . GLY B 1 596 ? 52.88011 -21.13341 -35.12750 1.000 62.02320 930 GLY B O 1
ATOM 19544 N N . TYR B 1 597 ? 52.00055 -22.96318 -34.15233 1.000 64.41699 931 TYR B N 1
ATOM 19545 C CA . TYR B 1 597 ? 51.51143 -22.26433 -32.96894 1.000 66.51948 931 TYR B CA 1
ATOM 19546 C C . TYR B 1 597 ? 52.47618 -22.49329 -31.81382 1.000 69.26581 931 TYR B C 1
ATOM 19547 O O . TYR B 1 597 ? 52.78301 -23.64104 -31.47491 1.000 69.47327 931 TYR B O 1
ATOM 19565 N N . ASN B 1 598 ? 52.94982 -21.40166 -31.21285 1.000 72.48565 932 ASN B N 1
ATOM 19566 C CA . ASN B 1 598 ? 53.93799 -21.46432 -30.14264 1.000 72.01441 932 ASN B CA 1
ATOM 19567 C C . ASN B 1 598 ? 53.43047 -20.81720 -28.85549 1.000 67.21123 932 ASN B C 1
ATOM 19568 O O . ASN B 1 598 ? 54.21184 -20.24270 -28.09358 1.000 69.82962 932 ASN B O 1
ATOM 19572 N N . PHE B 1 599 ? 52.12923 -20.90757 -28.59058 1.000 57.01978 933 PHE B N 1
ATOM 19573 C CA . PHE B 1 599 ? 51.58032 -20.27709 -27.40013 1.000 53.49912 933 PHE B CA 1
ATOM 19574 C C . PHE B 1 599 ? 51.90709 -21.09380 -26.14895 1.000 51.46659 933 PHE B C 1
ATOM 19575 O O . PHE B 1 599 ? 52.28298 -22.26820 -26.21231 1.000 48.52212 933 PHE B O 1
ATOM 19592 N N . ASP B 1 600 ? 51.76252 -20.44032 -24.99762 1.000 57.36969 934 ASP B N 1
ATOM 19593 C CA . ASP B 1 600 ? 52.16618 -21.02409 -23.72370 1.000 60.27295 934 ASP B CA 1
ATOM 19594 C C . ASP B 1 600 ? 51.19055 -22.11336 -23.29142 1.000 58.43541 934 ASP B C 1
ATOM 19595 O O . ASP B 1 600 ? 49.97217 -21.91962 -23.32421 1.000 59.56590 934 ASP B O 1
ATOM 19604 N N . THR B 1 601 ? 51.73182 -23.25899 -22.86755 1.000 54.21209 935 THR B N 1
ATOM 19605 C CA . THR B 1 601 ? 50.91838 -24.39260 -22.44236 1.000 53.56794 935 THR B CA 1
ATOM 19606 C C . THR B 1 601 ? 51.20068 -24.83043 -21.00911 1.000 56.34438 935 THR B C 1
ATOM 19607 O O . THR B 1 601 ? 50.74287 -25.90528 -20.59976 1.000 54.02977 935 THR B O 1
ATOM 19618 N N . ASN B 1 602 ? 51.93878 -24.03477 -20.23505 1.000 64.94848 936 ASN B N 1
ATOM 19619 C CA . ASN B 1 602 ? 52.31240 -24.43540 -18.88452 1.000 68.96101 936 ASN B CA 1
ATOM 19620 C C . ASN B 1 602 ? 51.16149 -24.32927 -17.89181 1.000 64.96411 936 ASN B C 1
ATOM 19621 O O . ASN B 1 602 ? 51.24458 -24.91583 -16.80594 1.000 68.32746 936 ASN B O 1
ATOM 19632 N N . THR B 1 603 ? 50.10089 -23.59770 -18.23279 1.000 53.83198 937 THR B N 1
ATOM 19633 C CA . THR B 1 603 ? 48.94173 -23.45546 -17.36633 1.000 47.07691 937 THR B CA 1
ATOM 19634 C C . THR B 1 603 ? 47.67547 -23.58221 -18.19745 1.000 45.29621 937 THR B C 1
ATOM 19635 O O . THR B 1 603 ? 47.65126 -23.21659 -19.37565 1.000 45.84330 937 THR B O 1
ATOM 19646 N N . ALA B 1 604 ? 46.61744 -24.09792 -17.56689 1.000 45.76082 938 ALA B N 1
ATOM 19647 C CA . ALA B 1 604 ? 45.30727 -24.11208 -18.20830 1.000 45.19164 938 ALA B CA 1
ATOM 19648 C C . ALA B 1 604 ? 44.93814 -22.71916 -18.69897 1.000 43.89037 938 ALA B C 1
ATOM 19649 O O . ALA B 1 604 ? 44.35498 -22.55816 -19.77833 1.000 43.12629 938 ALA B O 1
ATOM 19656 N N . ASP B 1 605 ? 45.27057 -21.70271 -17.90014 1.000 42.59061 939 ASP B N 1
ATOM 19657 C CA . ASP B 1 605 ? 45.02200 -20.30635 -18.24081 1.000 42.59236 939 ASP B CA 1
ATOM 19658 C C . ASP B 1 605 ? 45.53743 -19.97438 -19.63652 1.000 40.85030 939 ASP B C 1
ATOM 19659 O O . ASP B 1 605 ? 44.76253 -19.63784 -20.53909 1.000 40.75147 939 ASP B O 1
ATOM 19668 N N . GLU B 1 606 ? 46.85372 -20.07198 -19.83351 1.000 41.39574 940 GLU B N 1
ATOM 19669 C CA . GLU B 1 606 ? 47.44633 -19.65936 -21.10078 1.000 43.35824 940 GLU B CA 1
ATOM 19670 C C . GLU B 1 606 ? 47.15244 -20.64980 -22.22086 1.000 44.47046 940 GLU B C 1
ATOM 19671 O O . GLU B 1 606 ? 47.04125 -20.24846 -23.38477 1.000 45.65547 940 GLU B O 1
ATOM 19683 N N . LEU B 1 607 ? 47.02853 -21.93908 -21.90348 1.000 43.08193 941 LEU B N 1
ATOM 19684 C CA . LEU B 1 607 ? 46.78404 -22.92517 -22.95011 1.000 43.95376 941 LEU B CA 1
ATOM 19685 C C . LEU B 1 607 ? 45.43336 -22.68216 -23.61304 1.000 44.49289 941 LEU B C 1
ATOM 19686 O O . LEU B 1 607 ? 45.33549 -22.59521 -24.84304 1.000 43.99355 941 LEU B O 1
ATOM 19702 N N . ILE B 1 608 ? 44.37982 -22.54792 -22.80627 1.000 45.31519 942 ILE B N 1
ATOM 19703 C CA . ILE B 1 608 ? 43.03962 -22.34435 -23.34850 1.000 45.98268 942 ILE B CA 1
ATOM 19704 C C . ILE B 1 608 ? 42.94144 -21.01912 -24.09533 1.000 44.38918 942 ILE B C 1
ATOM 19705 O O . ILE B 1 608 ? 42.29302 -20.93457 -25.14575 1.000 42.55849 942 ILE B O 1
ATOM 19721 N N . LYS B 1 609 ? 43.55858 -19.95927 -23.56977 1.000 44.52681 943 LYS B N 1
ATOM 19722 C CA . LYS B 1 609 ? 43.55133 -18.69856 -24.30561 1.000 45.49965 943 LYS B CA 1
ATOM 19723 C C . LYS B 1 609 ? 44.25330 -18.85720 -25.65071 1.000 45.57104 943 LYS B C 1
ATOM 19724 O O . LYS B 1 609 ? 43.83389 -18.26476 -26.65079 1.000 44.92363 943 LYS B O 1
ATOM 19743 N N . GLY B 1 610 ? 45.30937 -19.67234 -25.70150 1.000 46.18875 944 GLY B N 1
ATOM 19744 C CA . GLY B 1 610 ? 45.98773 -19.90976 -26.96549 1.000 46.01145 944 GLY B CA 1
ATOM 19745 C C . GLY B 1 610 ? 45.09451 -20.58759 -27.98721 1.000 43.84337 944 GLY B C 1
ATOM 19746 O O . GLY B 1 610 ? 45.13604 -20.26476 -29.17708 1.000 44.17361 944 GLY B O 1
ATOM 19750 N N . VAL B 1 611 ? 44.28461 -21.54722 -27.54281 1.000 41.45524 945 VAL B N 1
ATOM 19751 C CA . VAL B 1 611 ? 43.35336 -22.20642 -28.45190 1.000 41.61977 945 VAL B CA 1
ATOM 19752 C C . VAL B 1 611 ? 42.26031 -21.23684 -28.88875 1.000 42.00114 945 VAL B C 1
ATOM 19753 O O . VAL B 1 611 ? 41.98124 -21.08352 -30.08419 1.000 41.43410 945 VAL B O 1
ATOM 19766 N N . LEU B 1 612 ? 41.63700 -20.55416 -27.92490 1.000 42.90424 946 LEU B N 1
ATOM 19767 C CA . LEU B 1 612 ? 40.51604 -19.67496 -28.23053 1.000 44.49911 946 LEU B CA 1
ATOM 19768 C C . LEU B 1 612 ? 40.91006 -18.52949 -29.15109 1.000 47.28070 946 LEU B C 1
ATOM 19769 O O . LEU B 1 612 ? 40.04487 -17.96588 -29.82866 1.000 46.87958 946 LEU B O 1
ATOM 19785 N N . LYS B 1 613 ? 42.19353 -18.17429 -29.18947 1.000 51.26431 947 LYS B N 1
ATOM 19786 C CA . LYS B 1 613 ? 42.65788 -17.07428 -30.02384 1.000 53.40821 947 LYS B CA 1
ATOM 19787 C C . LYS B 1 613 ? 42.71431 -17.43582 -31.50346 1.000 51.35490 947 LYS B C 1
ATOM 19788 O O . LYS B 1 613 ? 42.79757 -16.53232 -32.34021 1.000 52.86401 947 LYS B O 1
ATOM 19800 N N . ILE B 1 614 ? 42.68444 -18.72273 -31.84636 1.000 46.86596 948 ILE B N 1
ATOM 19801 C CA . ILE B 1 614 ? 42.83575 -19.14777 -33.23595 1.000 45.51797 948 ILE B CA 1
ATOM 19802 C C . ILE B 1 614 ? 41.58091 -18.77052 -34.01541 1.000 45.07894 948 ILE B C 1
ATOM 19803 O O . ILE B 1 614 ? 40.47917 -19.23808 -33.70576 1.000 44.05863 948 ILE B O 1
ATOM 19819 N N . LYS B 1 615 ? 41.75350 -17.95613 -35.06389 1.000 47.71555 949 LYS B N 1
ATOM 19820 C CA . LYS B 1 615 ? 40.60849 -17.47026 -35.83228 1.000 49.71691 949 LYS B CA 1
ATOM 19821 C C . LYS B 1 615 ? 40.03290 -18.55422 -36.73827 1.000 51.04506 949 LYS B C 1
ATOM 19822 O O . LYS B 1 615 ? 38.80891 -18.65487 -36.89075 1.000 51.42926 949 LYS B O 1
ATOM 19826 N N . ASP B 1 616 ? 40.89295 -19.36538 -37.35885 1.000 50.78876 950 ASP B N 1
ATOM 19827 C CA . ASP B 1 616 ? 40.44006 -20.42309 -38.25845 1.000 48.90099 950 ASP B CA 1
ATOM 19828 C C . ASP B 1 616 ? 39.64303 -21.47098 -37.48970 1.000 45.18551 950 ASP B C 1
ATOM 19829 O O . ASP B 1 616 ? 40.18826 -22.17835 -36.63493 1.000 43.30732 950 ASP B O 1
ATOM 19838 N N . ASP B 1 617 ? 38.34753 -21.57854 -37.79794 1.000 44.00128 951 ASP B N 1
ATOM 19839 C CA . ASP B 1 617 ? 37.47515 -22.48807 -37.06243 1.000 43.86844 951 ASP B CA 1
ATOM 19840 C C . ASP B 1 617 ? 37.96435 -23.92996 -37.13972 1.000 43.08979 951 ASP B C 1
ATOM 19841 O O . ASP B 1 617 ? 37.94298 -24.65338 -36.13586 1.000 42.06031 951 ASP B O 1
ATOM 19850 N N . ASP B 1 618 ? 38.39783 -24.37266 -38.32314 1.000 44.74963 952 ASP B N 1
ATOM 19851 C CA . ASP B 1 618 ? 38.80589 -25.76509 -38.48159 1.000 43.75839 952 ASP B CA 1
ATOM 19852 C C . ASP B 1 618 ? 40.02090 -26.07851 -37.61943 1.000 43.31419 952 ASP B C 1
ATOM 19853 O O . ASP B 1 618 ? 40.05712 -27.09948 -36.92354 1.000 41.70802 952 ASP B O 1
ATOM 19862 N N . VAL B 1 619 ? 41.02339 -25.19752 -37.64318 1.000 45.14001 953 VAL B N 1
ATOM 19863 C CA . VAL B 1 619 ? 42.23523 -25.41290 -36.85755 1.000 45.57401 953 VAL B CA 1
ATOM 19864 C C . VAL B 1 619 ? 41.92277 -25.38550 -35.36584 1.000 44.71406 953 VAL B C 1
ATOM 19865 O O . VAL B 1 619 ? 42.41428 -26.22378 -34.59788 1.000 43.81509 953 VAL B O 1
ATOM 19878 N N . ARG B 1 620 ? 41.10605 -24.42298 -34.92884 1.000 43.96280 954 ARG B N 1
ATOM 19879 C CA . ARG B 1 620 ? 40.76346 -24.33502 -33.51328 1.000 42.47121 954 ARG B CA 1
ATOM 19880 C C . ARG B 1 620 ? 40.09752 -25.61590 -33.03141 1.000 42.68463 954 ARG B C 1
ATOM 19881 O O . ARG B 1 620 ? 40.39033 -26.10346 -31.93383 1.000 43.03854 954 ARG B O 1
ATOM 19902 N N . VAL B 1 621 ? 39.18863 -26.16911 -33.83460 1.000 42.78142 955 VAL B N 1
ATOM 19903 C CA . VAL B 1 621 ? 38.54583 -27.42840 -33.47941 1.000 42.94950 955 VAL B CA 1
ATOM 19904 C C . VAL B 1 621 ? 39.55864 -28.56599 -33.48970 1.000 40.32077 955 VAL B C 1
ATOM 19905 O O . VAL B 1 621 ? 39.53576 -29.44314 -32.61949 1.000 38.20843 955 VAL B O 1
ATOM 19918 N N . GLY B 1 622 ? 40.44218 -28.59148 -34.48773 1.000 41.44866 956 GLY B N 1
ATOM 19919 C CA . GLY B 1 622 ? 41.43481 -29.64945 -34.55028 1.000 42.10555 956 GLY B CA 1
ATOM 19920 C C . GLY B 1 622 ? 42.35409 -29.65142 -33.34606 1.000 41.14534 956 GLY B C 1
ATOM 19921 O O . GLY B 1 622 ? 42.65669 -30.70609 -32.78166 1.000 40.33613 956 GLY B O 1
ATOM 19925 N N . ILE B 1 623 ? 42.80782 -28.47020 -32.93177 1.000 40.43657 957 ILE B N 1
ATOM 19926 C CA . ILE B 1 623 ? 43.69676 -28.39369 -31.78041 1.000 38.38339 957 ILE B CA 1
ATOM 19927 C C . ILE B 1 623 ? 42.95414 -28.77251 -30.50415 1.000 36.05654 957 ILE B C 1
ATOM 19928 O O . ILE B 1 623 ? 43.51747 -29.42959 -29.62023 1.000 34.68643 957 ILE B O 1
ATOM 19944 N N . GLU B 1 624 ? 41.67272 -28.41218 -30.39447 1.000 35.15395 958 GLU B N 1
ATOM 19945 C CA . GLU B 1 624 ? 40.91204 -28.86215 -29.23360 1.000 35.14218 958 GLU B CA 1
ATOM 19946 C C . GLU B 1 624 ? 40.82008 -30.38385 -29.19855 1.000 36.50395 958 GLU B C 1
ATOM 19947 O O . GLU B 1 624 ? 40.93659 -30.99246 -28.12895 1.000 37.24413 958 GLU B O 1
ATOM 19959 N N . ILE B 1 625 ? 40.59047 -31.01543 -30.35502 1.000 37.69277 959 ILE B N 1
ATOM 19960 C CA . ILE B 1 625 ? 40.54033 -32.47556 -30.41050 1.000 39.76277 959 ILE B CA 1
ATOM 19961 C C . ILE B 1 625 ? 41.84802 -33.06167 -29.89406 1.000 38.47421 959 ILE B C 1
ATOM 19962 O O . ILE B 1 625 ? 41.85495 -33.98998 -29.07740 1.000 37.34347 959 ILE B O 1
ATOM 19978 N N . LEU B 1 626 ? 42.97717 -32.52397 -30.36407 1.000 39.21460 960 LEU B N 1
ATOM 19979 C CA . LEU B 1 626 ? 44.27478 -32.98661 -29.88470 1.000 39.46881 960 LEU B CA 1
ATOM 19980 C C . LEU B 1 626 ? 44.39865 -32.80100 -28.37822 1.000 39.39244 960 LEU B C 1
ATOM 19981 O O . LEU B 1 626 ? 44.87469 -33.69544 -27.67066 1.000 39.69296 960 LEU B O 1
ATOM 19997 N N . LEU B 1 627 ? 43.97837 -31.64333 -27.86921 1.000 39.08566 961 LEU B N 1
ATOM 19998 C CA . LEU B 1 627 ? 44.02711 -31.40735 -26.43201 1.000 38.86878 961 LEU B CA 1
ATOM 19999 C C . LEU B 1 627 ? 43.09904 -32.35767 -25.68862 1.000 37.52517 961 LEU B C 1
ATOM 20000 O O . LEU B 1 627 ? 43.48069 -32.94485 -24.66834 1.000 36.82163 961 LEU B O 1
ATOM 20016 N N . PHE B 1 628 ? 41.88130 -32.53711 -26.20285 1.000 37.46775 962 PHE B N 1
ATOM 20017 C CA . PHE B 1 628 ? 40.89137 -33.36612 -25.52574 1.000 38.70953 962 PHE B CA 1
ATOM 20018 C C . PHE B 1 628 ? 41.39899 -34.78412 -25.30178 1.000 40.16847 962 PHE B C 1
ATOM 20019 O O . PHE B 1 628 ? 41.10951 -35.39771 -24.26767 1.000 39.51202 962 PHE B O 1
ATOM 20036 N N . LYS B 1 629 ? 42.17014 -35.32170 -26.24564 1.000 43.15481 963 LYS B N 1
ATOM 20037 C CA . LYS B 1 629 ? 42.59738 -36.70939 -26.11104 1.000 45.27308 963 LYS B CA 1
ATOM 20038 C C . LYS B 1 629 ? 43.67506 -36.89965 -25.04691 1.000 45.91858 963 LYS B C 1
ATOM 20039 O O . LYS B 1 629 ? 43.93748 -38.04548 -24.66882 1.000 46.00912 963 LYS B O 1
ATOM 20058 N N . THR B 1 630 ? 44.31713 -35.82815 -24.57603 1.000 46.04368 964 THR B N 1
ATOM 20059 C CA . THR B 1 630 ? 45.36389 -35.93304 -23.56647 1.000 47.13678 964 THR B CA 1
ATOM 20060 C C . THR B 1 630 ? 44.82348 -35.91721 -22.14035 1.000 47.13026 964 THR B C 1
ATOM 20061 O O . THR B 1 630 ? 45.61337 -36.01661 -21.19393 1.000 46.38644 964 THR B O 1
ATOM 20072 N N . MET B 1 631 ? 43.50885 -35.80125 -21.95953 1.000 49.32164 965 MET B N 1
ATOM 20073 C CA . MET B 1 631 ? 42.96912 -35.48634 -20.64928 1.000 51.32522 965 MET B CA 1
ATOM 20074 C C . MET B 1 631 ? 41.91945 -36.49428 -20.21194 1.000 47.79811 965 MET B C 1
ATOM 20075 O O . MET B 1 631 ? 41.04972 -36.87415 -21.00459 1.000 46.56377 965 MET B O 1
ATOM 20089 N N . PRO B 1 632 ? 41.94947 -36.90727 -18.94654 1.000 44.93330 966 PRO B N 1
ATOM 20090 C CA . PRO B 1 632 ? 40.87577 -37.74663 -18.41500 1.000 42.15790 966 PRO B CA 1
ATOM 20091 C C . PRO B 1 632 ? 39.66502 -36.91253 -18.03901 1.000 36.04337 966 PRO B C 1
ATOM 20092 O O . PRO B 1 632 ? 39.72890 -35.69025 -17.91791 1.000 34.21902 966 PRO B O 1
ATOM 20103 N N . ARG B 1 633 ? 38.54695 -37.60050 -17.85565 1.000 34.88312 967 ARG B N 1
ATOM 20104 C CA . ARG B 1 633 ? 37.36180 -36.93172 -17.35742 1.000 33.55640 967 ARG B CA 1
ATOM 20105 C C . ARG B 1 633 ? 37.58608 -36.48165 -15.91622 1.000 33.03199 967 ARG B C 1
ATOM 20106 O O . ARG B 1 633 ? 38.43918 -37.00703 -15.19324 1.000 32.25403 967 ARG B O 1
ATOM 20127 N N . ALA B 1 634 ? 36.78106 -35.51415 -15.49177 1.000 31.70616 968 ALA B N 1
ATOM 20128 C CA . ALA B 1 634 ? 36.82258 -35.05320 -14.11350 1.000 31.49321 968 ALA B CA 1
ATOM 20129 C C . ALA B 1 634 ? 36.40520 -36.18390 -13.17502 1.000 32.40886 968 ALA B C 1
ATOM 20130 O O . ALA B 1 634 ? 35.85547 -37.20504 -13.59764 1.000 30.41129 968 ALA B O 1
ATOM 20137 N N . ARG B 1 635 ? 36.69921 -36.00144 -11.88535 1.000 31.24640 969 ARG B N 1
ATOM 20138 C CA . ARG B 1 635 ? 36.40277 -36.99806 -10.86287 1.000 33.50886 969 ARG B CA 1
ATOM 20139 C C . ARG B 1 635 ? 35.85175 -36.34430 -9.60780 1.000 31.16398 969 ARG B C 1
ATOM 20140 O O . ARG B 1 635 ? 36.45524 -35.40510 -9.08293 1.000 30.60434 969 ARG B O 1
ATOM 20161 N N . TYR B 1 636 ? 34.74515 -36.87758 -9.09553 1.000 31.29699 970 TYR B N 1
ATOM 20162 C CA . TYR B 1 636 ? 34.36466 -36.58032 -7.72397 1.000 32.28636 970 TYR B CA 1
ATOM 20163 C C . TYR B 1 636 ? 35.42124 -37.13696 -6.77536 1.000 34.64333 970 TYR B C 1
ATOM 20164 O O . TYR B 1 636 ? 36.04581 -38.16795 -7.04267 1.000 34.98826 970 TYR B O 1
ATOM 20182 N N . PHE B 1 637 ? 35.61168 -36.45389 -5.65063 1.000 34.79616 971 PHE B N 1
ATOM 20183 C CA . PHE B 1 637 ? 36.58291 -36.89092 -4.65842 1.000 35.55212 971 PHE B CA 1
ATOM 20184 C C . PHE B 1 637 ? 36.23718 -36.24637 -3.32676 1.000 35.30482 971 PHE B C 1
ATOM 20185 O O . PHE B 1 637 ? 35.52452 -35.24147 -3.26940 1.000 32.92122 971 PHE B O 1
ATOM 20202 N N . ILE B 1 638 ? 36.74658 -36.84626 -2.25641 1.000 36.27028 972 ILE B N 1
ATOM 20203 C CA . ILE B 1 638 ? 36.59964 -36.31274 -0.90863 1.000 36.91421 972 ILE B CA 1
ATOM 20204 C C . ILE B 1 638 ? 37.89590 -35.60667 -0.54290 1.000 35.71330 972 ILE B C 1
ATOM 20205 O O . ILE B 1 638 ? 38.98499 -36.17434 -0.69544 1.000 35.35609 972 ILE B O 1
ATOM 20221 N N . ALA B 1 639 ? 37.77936 -34.36433 -0.06808 1.000 35.08831 973 ALA B N 1
ATOM 20222 C CA . ALA B 1 639 ? 38.94703 -33.50197 0.06683 1.000 33.44675 973 ALA B CA 1
ATOM 20223 C C . ALA B 1 639 ? 40.04419 -34.15339 0.89116 1.000 34.87424 973 ALA B C 1
ATOM 20224 O O . ALA B 1 639 ? 41.22546 -34.06176 0.54031 1.000 35.55725 973 ALA B O 1
ATOM 20231 N N . GLY B 1 640 ? 39.67395 -34.80998 1.99279 1.000 33.59851 974 GLY B N 1
ATOM 20232 C CA . GLY B 1 640 ? 40.62853 -35.41850 2.90091 1.000 38.05922 974 GLY B CA 1
ATOM 20233 C C . GLY B 1 640 ? 41.35784 -36.61934 2.34340 1.000 40.91611 974 GLY B C 1
ATOM 20234 O O . GLY B 1 640 ? 42.32500 -37.07364 2.96345 1.000 41.44176 974 GLY B O 1
ATOM 20238 N N . LYS B 1 641 ? 40.90411 -37.16102 1.21661 1.000 43.29335 975 LYS B N 1
ATOM 20239 C CA . LYS B 1 641 ? 41.55087 -38.30413 0.59043 1.000 44.55109 975 LYS B CA 1
ATOM 20240 C C . LYS B 1 641 ? 42.53800 -37.90976 -0.50049 1.000 43.25305 975 LYS B C 1
ATOM 20241 O O . LYS B 1 641 ? 43.16287 -38.79200 -1.09530 1.000 44.00969 975 LYS B O 1
ATOM 20260 N N . VAL B 1 642 ? 42.70068 -36.61720 -0.77483 1.000 39.42361 976 VAL B N 1
ATOM 20261 C CA . VAL B 1 642 ? 43.48659 -36.15552 -1.91187 1.000 40.24605 976 VAL B CA 1
ATOM 20262 C C . VAL B 1 642 ? 44.45009 -35.07442 -1.44957 1.000 40.61450 976 VAL B C 1
ATOM 20263 O O . VAL B 1 642 ? 44.14783 -34.29382 -0.54339 1.000 39.66177 976 VAL B O 1
ATOM 20276 N N . ASP B 1 643 ? 45.61203 -35.02181 -2.09020 1.000 44.51194 977 ASP B N 1
ATOM 20277 C CA . ASP B 1 643 ? 46.59943 -34.00182 -1.76180 1.000 48.43217 977 ASP B CA 1
ATOM 20278 C C . ASP B 1 643 ? 46.02219 -32.61551 -2.04172 1.000 47.14897 977 ASP B C 1
ATOM 20279 O O . ASP B 1 643 ? 45.55096 -32.36024 -3.15876 1.000 45.75777 977 ASP B O 1
ATOM 20288 N N . PRO B 1 644 ? 46.06489 -31.69093 -1.07334 1.000 47.64003 978 PRO B N 1
ATOM 20289 C CA . PRO B 1 644 ? 45.40761 -30.38216 -1.25738 1.000 48.48696 978 PRO B CA 1
ATOM 20290 C C . PRO B 1 644 ? 45.98925 -29.52070 -2.36781 1.000 51.45677 978 PRO B C 1
ATOM 20291 O O . PRO B 1 644 ? 45.39615 -28.47937 -2.67911 1.000 52.99415 978 PRO B O 1
ATOM 20302 N N . ASP B 1 645 ? 47.13507 -29.88221 -2.94025 1.000 53.02902 979 ASP B N 1
ATOM 20303 C CA . ASP B 1 645 ? 47.64004 -29.19616 -4.12301 1.000 53.32858 979 ASP B CA 1
ATOM 20304 C C . ASP B 1 645 ? 47.00135 -29.69849 -5.41050 1.000 52.00179 979 ASP B C 1
ATOM 20305 O O . ASP B 1 645 ? 47.33415 -29.19142 -6.48760 1.000 53.12665 979 ASP B O 1
ATOM 20314 N N . GLN B 1 646 ? 46.11043 -30.68346 -5.33321 1.000 48.56051 980 GLN B N 1
ATOM 20315 C CA . GLN B 1 646 ? 45.52983 -31.28750 -6.52337 1.000 47.54544 980 GLN B CA 1
ATOM 20316 C C . GLN B 1 646 ? 44.00564 -31.22974 -6.51039 1.000 42.91799 980 GLN B C 1
ATOM 20317 O O . GLN B 1 646 ? 43.34300 -32.10580 -7.06638 1.000 42.88342 980 GLN B O 1
ATOM 20331 N N . TYR B 1 647 ? 43.43181 -30.18677 -5.90799 1.000 40.87947 981 TYR B N 1
ATOM 20332 C CA . TYR B 1 647 ? 41.98757 -30.00498 -5.95851 1.000 37.79864 981 TYR B CA 1
ATOM 20333 C C . TYR B 1 647 ? 41.52373 -29.32361 -7.24103 1.000 36.32145 981 TYR B C 1
ATOM 20334 O O . TYR B 1 647 ? 40.31282 -29.22784 -7.47447 1.000 34.88773 981 TYR B O 1
ATOM 20352 N N . GLY B 1 648 ? 42.45133 -28.86645 -8.07683 1.000 36.96518 982 GLY B N 1
ATOM 20353 C CA . GLY B 1 648 ? 42.08303 -28.03299 -9.20130 1.000 36.12470 982 GLY B CA 1
ATOM 20354 C C . GLY B 1 648 ? 41.33067 -28.78773 -10.28121 1.000 34.95807 982 GLY B C 1
ATOM 20355 O O . GLY B 1 648 ? 41.50548 -29.98840 -10.48731 1.000 33.74623 982 GLY B O 1
ATOM 20359 N N . HIS B 1 649 ? 40.49552 -28.05088 -10.99651 1.000 32.59271 983 HIS B N 1
ATOM 20360 C CA . HIS B 1 649 ? 39.77317 -28.55144 -12.16317 1.000 33.26656 983 HIS B CA 1
ATOM 20361 C C . HIS B 1 649 ? 40.45713 -27.89996 -13.35868 1.000 34.99739 983 HIS B C 1
ATOM 20362 O O . HIS B 1 649 ? 40.16565 -26.74963 -13.70232 1.000 35.88854 983 HIS B O 1
ATOM 20376 N N . TYR B 1 650 ? 41.39258 -28.63015 -13.96827 1.000 35.95817 984 TYR B N 1
ATOM 20377 C CA . TYR B 1 650 ? 42.23921 -28.03894 -14.99841 1.000 38.09025 984 TYR B CA 1
ATOM 20378 C C . TYR B 1 650 ? 41.40415 -27.50262 -16.15500 1.000 37.18621 984 TYR B C 1
ATOM 20379 O O . TYR B 1 650 ? 41.57107 -26.35061 -16.57239 1.000 36.41569 984 TYR B O 1
ATOM 20397 N N . ALA B 1 651 ? 40.48156 -28.31673 -16.67566 1.000 35.24505 985 ALA B N 1
ATOM 20398 C CA . ALA B 1 651 ? 39.74209 -27.91005 -17.86462 1.000 35.84454 985 ALA B CA 1
ATOM 20399 C C . ALA B 1 651 ? 38.93956 -26.63993 -17.62788 1.000 34.74326 985 ALA B C 1
ATOM 20400 O O . ALA B 1 651 ? 38.72051 -25.86547 -18.56652 1.000 34.10647 985 ALA B O 1
ATOM 20407 N N . LEU B 1 652 ? 38.49050 -26.40889 -16.39505 1.000 35.20121 986 LEU B N 1
ATOM 20408 C CA . LEU B 1 652 ? 37.74364 -25.20324 -16.06152 1.000 35.59026 986 LEU B CA 1
ATOM 20409 C C . LEU B 1 652 ? 38.61647 -24.10973 -15.46207 1.000 34.38106 986 LEU B C 1
ATOM 20410 O O . LEU B 1 652 ? 38.11925 -23.00459 -15.22355 1.000 35.23061 986 LEU B O 1
ATOM 20426 N N . ASN B 1 653 ? 39.90616 -24.37475 -15.25704 1.000 32.67903 987 ASN B N 1
ATOM 20427 C CA . ASN B 1 653 ? 40.82064 -23.41827 -14.63514 1.000 33.46047 987 ASN B CA 1
ATOM 20428 C C . ASN B 1 653 ? 40.29314 -22.93400 -13.28645 1.000 34.54696 987 ASN B C 1
ATOM 20429 O O . ASN B 1 653 ? 40.42514 -21.76000 -12.92430 1.000 35.46052 987 ASN B O 1
ATOM 20440 N N . LEU B 1 654 ? 39.70309 -23.85113 -12.52732 1.000 33.00501 988 LEU B N 1
ATOM 20441 C CA . LEU B 1 654 ? 39.15882 -23.51335 -11.22347 1.000 33.87518 988 LEU B CA 1
ATOM 20442 C C . LEU B 1 654 ? 39.95287 -24.19998 -10.11671 1.000 35.84359 988 LEU B C 1
ATOM 20443 O O . LEU B 1 654 ? 40.28521 -25.38685 -10.23497 1.000 36.50078 988 LEU B O 1
ATOM 20459 N N . PRO B 1 655 ? 40.27169 -23.48053 -9.03291 1.000 35.64872 989 PRO B N 1
ATOM 20460 C CA . PRO B 1 655 ? 41.04473 -24.10132 -7.94475 1.000 36.51082 989 PRO B CA 1
ATOM 20461 C C . PRO B 1 655 ? 40.23353 -25.07288 -7.11033 1.000 35.62521 989 PRO B C 1
ATOM 20462 O O . PRO B 1 655 ? 40.81735 -25.95001 -6.46520 1.000 35.48987 989 PRO B O 1
ATOM 20473 N N . ILE B 1 656 ? 38.90952 -24.96525 -7.12305 1.000 36.83294 990 ILE B N 1
ATOM 20474 C CA . ILE B 1 656 ? 38.04835 -25.87555 -6.38182 1.000 36.90184 990 ILE B CA 1
ATOM 20475 C C . ILE B 1 656 ? 36.70295 -25.88890 -7.08714 1.000 34.52106 990 ILE B C 1
ATOM 20476 O O . ILE B 1 656 ? 36.29429 -24.89553 -7.69373 1.000 34.64427 990 ILE B O 1
ATOM 20492 N N . TYR B 1 657 ? 36.01528 -27.02461 -7.01762 1.000 30.98930 991 TYR B N 1
ATOM 20493 C CA . TYR B 1 657 ? 34.78515 -27.18971 -7.77962 1.000 29.55821 991 TYR B CA 1
ATOM 20494 C C . TYR B 1 657 ? 33.96837 -28.31462 -7.16666 1.000 29.74070 991 TYR B C 1
ATOM 20495 O O . TYR B 1 657 ? 34.48732 -29.13894 -6.41247 1.000 31.25701 991 TYR B O 1
ATOM 20513 N N . THR B 1 658 ? 32.68000 -28.33600 -7.48955 1.000 29.48605 992 THR B N 1
ATOM 20514 C CA . THR B 1 658 ? 31.83883 -29.48550 -7.16391 1.000 30.62739 992 THR B CA 1
ATOM 20515 C C . THR B 1 658 ? 30.60869 -29.42644 -8.06355 1.000 32.60778 992 THR B C 1
ATOM 20516 O O . THR B 1 658 ? 30.51698 -28.57535 -8.95455 1.000 35.21251 992 THR B O 1
ATOM 20527 N N . HIS B 1 659 ? 29.65556 -30.32625 -7.82992 1.000 30.49505 993 HIS B N 1
ATOM 20528 C CA . HIS B 1 659 ? 28.44014 -30.40256 -8.63256 1.000 30.76338 993 HIS B CA 1
ATOM 20529 C C . HIS B 1 659 ? 27.22632 -30.15543 -7.74883 1.000 31.01617 993 HIS B C 1
ATOM 20530 O O . HIS B 1 659 ? 26.94791 -30.93546 -6.83166 1.000 30.45240 993 HIS B O 1
ATOM 20544 N N . PHE B 1 660 ? 26.49468 -29.08244 -8.05677 1.000 34.03886 994 PHE B N 1
ATOM 20545 C CA . PHE B 1 660 ? 25.35394 -28.61894 -7.27105 1.000 34.61789 994 PHE B CA 1
ATOM 20546 C C . PHE B 1 660 ? 24.13501 -28.26996 -8.11173 1.000 33.69744 994 PHE B C 1
ATOM 20547 O O . PHE B 1 660 ? 23.01691 -28.31634 -7.58404 1.000 32.16669 994 PHE B O 1
ATOM 20564 N N . THR B 1 661 ? 24.29890 -28.00525 -9.40556 1.000 34.77182 995 THR B N 1
ATOM 20565 C CA . THR B 1 661 ? 23.28175 -27.36914 -10.23098 1.000 35.69512 995 THR B CA 1
ATOM 20566 C C . THR B 1 661 ? 22.36947 -28.34767 -10.97069 1.000 35.04836 995 THR B C 1
ATOM 20567 O O . THR B 1 661 ? 21.50286 -27.89967 -11.73137 1.000 37.39968 995 THR B O 1
ATOM 20578 N N . ALA B 1 662 ? 22.51392 -29.66030 -10.77657 1.000 31.63539 996 ALA B N 1
ATOM 20579 C CA . ALA B 1 662 ? 21.73110 -30.63626 -11.54170 1.000 30.22778 996 ALA B CA 1
ATOM 20580 C C . ALA B 1 662 ? 21.33656 -31.83021 -10.67570 1.000 31.79107 996 ALA B C 1
ATOM 20581 O O . ALA B 1 662 ? 21.59193 -32.98864 -11.02305 1.000 31.92838 996 ALA B O 1
ATOM 20588 N N . PRO B 1 663 ? 20.63206 -31.57958 -9.56697 1.000 33.83555 997 PRO B N 1
ATOM 20589 C CA . PRO B 1 663 ? 20.21381 -32.69049 -8.69753 1.000 34.83627 997 PRO B CA 1
ATOM 20590 C C . PRO B 1 663 ? 19.17658 -33.61476 -9.31715 1.000 36.30717 997 PRO B C 1
ATOM 20591 O O . PRO B 1 663 ? 19.00825 -34.73636 -8.81848 1.000 37.41802 997 PRO B O 1
ATOM 20602 N N . MET B 1 664 ? 18.48196 -33.19919 -10.37980 1.000 35.93285 998 MET B N 1
ATOM 20603 C CA . MET B 1 664 ? 17.50820 -34.07854 -11.01597 1.000 37.68790 998 MET B CA 1
ATOM 20604 C C . MET B 1 664 ? 18.15409 -35.13932 -11.89837 1.000 37.28259 998 MET B C 1
ATOM 20605 O O . MET B 1 664 ? 17.47367 -36.09896 -12.27907 1.000 39.01615 998 MET B O 1
ATOM 20619 N N . ARG B 1 665 ? 19.44110 -35.00571 -12.22639 1.000 34.31651 999 ARG B N 1
ATOM 20620 C CA . ARG B 1 665 ? 20.10250 -35.98066 -13.08126 1.000 34.25073 999 ARG B CA 1
ATOM 20621 C C . ARG B 1 665 ? 21.44177 -36.48445 -12.55678 1.000 33.08590 999 ARG B C 1
ATOM 20622 O O . ARG B 1 665 ? 21.99763 -37.41033 -13.15707 1.000 34.98429 999 ARG B O 1
ATOM 20643 N N . ARG B 1 666 ? 21.97290 -35.91621 -11.47261 1.000 33.94370 1000 ARG B N 1
ATOM 20644 C CA . ARG B 1 666 ? 23.23310 -36.34564 -10.87285 1.000 33.76905 1000 ARG B CA 1
ATOM 20645 C C . ARG B 1 666 ? 23.01430 -36.60642 -9.38903 1.000 35.24883 1000 ARG B C 1
ATOM 20646 O O . ARG B 1 666 ? 22.57259 -35.71121 -8.66032 1.000 35.40970 1000 ARG B O 1
ATOM 20667 N N . TYR B 1 667 ? 23.34868 -37.81701 -8.93094 1.000 33.90070 1001 TYR B N 1
ATOM 20668 C CA . TYR B 1 667 ? 23.19813 -38.10419 -7.50968 1.000 34.26704 1001 TYR B CA 1
ATOM 20669 C C . TYR B 1 667 ? 24.28433 -37.43760 -6.67269 1.000 34.63821 1001 TYR B C 1
ATOM 20670 O O . TYR B 1 667 ? 24.06698 -37.17180 -5.48704 1.000 36.32119 1001 TYR B O 1
ATOM 20688 N N . ALA B 1 668 ? 25.46580 -37.19199 -7.24310 1.000 33.31651 1002 ALA B N 1
ATOM 20689 C CA . ALA B 1 668 ? 26.49637 -36.49147 -6.48476 1.000 33.84584 1002 ALA B CA 1
ATOM 20690 C C . ALA B 1 668 ? 25.95310 -35.17855 -5.93479 1.000 34.53248 1002 ALA B C 1
ATOM 20691 O O . ALA B 1 668 ? 26.25340 -34.80070 -4.79651 1.000 34.63490 1002 ALA B O 1
ATOM 20698 N N . ASP B 1 669 ? 25.12076 -34.48578 -6.72095 1.000 33.18750 1003 ASP B N 1
ATOM 20699 C CA . ASP B 1 669 ? 24.52664 -33.23550 -6.26076 1.000 33.80506 1003 ASP B CA 1
ATOM 20700 C C . ASP B 1 669 ? 23.69134 -33.44103 -5.00608 1.000 33.69726 1003 ASP B C 1
ATOM 20701 O O . ASP B 1 669 ? 23.60041 -32.53590 -4.16822 1.000 34.05188 1003 ASP B O 1
ATOM 20710 N N . HIS B 1 670 ? 23.07571 -34.61669 -4.85437 1.000 33.07513 1004 HIS B N 1
ATOM 20711 C CA . HIS B 1 670 ? 22.32141 -34.89958 -3.63772 1.000 33.56533 1004 HIS B CA 1
ATOM 20712 C C . HIS B 1 670 ? 23.22736 -34.85424 -2.41427 1.000 34.70139 1004 HIS B C 1
ATOM 20713 O O . HIS B 1 670 ? 22.90010 -34.21745 -1.40746 1.000 35.37162 1004 HIS B O 1
ATOM 20727 N N . VAL B 1 671 ? 24.37590 -35.52706 -2.48278 1.000 36.60719 1005 VAL B N 1
ATOM 20728 C CA . VAL B 1 671 ? 25.32245 -35.48930 -1.37332 1.000 37.84424 1005 VAL B CA 1
ATOM 20729 C C . VAL B 1 671 ? 25.77874 -34.05791 -1.12555 1.000 38.80443 1005 VAL B C 1
ATOM 20730 O O . VAL B 1 671 ? 25.82236 -33.58681 0.01753 1.000 38.55161 1005 VAL B O 1
ATOM 20743 N N . VAL B 1 672 ? 26.12048 -33.34259 -2.19998 1.000 37.74648 1006 VAL B N 1
ATOM 20744 C CA . VAL B 1 672 ? 26.56885 -31.96037 -2.06651 1.000 36.39010 1006 VAL B CA 1
ATOM 20745 C C . VAL B 1 672 ? 25.47864 -31.09849 -1.44183 1.000 35.79809 1006 VAL B C 1
ATOM 20746 O O . VAL B 1 672 ? 25.75829 -30.24551 -0.59246 1.000 34.91528 1006 VAL B O 1
ATOM 20759 N N . HIS B 1 673 ? 24.22129 -31.29817 -1.85169 1.000 36.15716 1007 HIS B N 1
ATOM 20760 C CA . HIS B 1 673 ? 23.13194 -30.50720 -1.28521 1.000 36.59478 1007 HIS B CA 1
ATOM 20761 C C . HIS B 1 673 ? 22.99688 -30.74382 0.21260 1.000 37.80399 1007 HIS B C 1
ATOM 20762 O O . HIS B 1 673 ? 22.77233 -29.79893 0.97931 1.000 38.38704 1007 HIS B O 1
ATOM 20776 N N . ARG B 1 674 ? 23.10306 -32.00306 0.64737 1.000 36.77718 1008 ARG B N 1
ATOM 20777 C CA . ARG B 1 674 ? 23.02336 -32.29354 2.07344 1.000 36.86967 1008 ARG B CA 1
ATOM 20778 C C . ARG B 1 674 ? 24.22020 -31.72355 2.82066 1.000 36.61720 1008 ARG B C 1
ATOM 20779 O O . ARG B 1 674 ? 24.07353 -31.26760 3.96004 1.000 36.57006 1008 ARG B O 1
ATOM 20800 N N . GLN B 1 675 ? 25.40220 -31.71649 2.19781 1.000 37.35947 1009 GLN B N 1
ATOM 20801 C CA . GLN B 1 675 ? 26.54947 -31.06975 2.82514 1.000 39.00715 1009 GLN B CA 1
ATOM 20802 C C . GLN B 1 675 ? 26.32974 -29.56831 2.94544 1.000 40.72588 1009 GLN B C 1
ATOM 20803 O O . GLN B 1 675 ? 26.68770 -28.96070 3.96143 1.000 41.42525 1009 GLN B O 1
ATOM 20817 N N . LEU B 1 676 ? 25.75231 -28.94893 1.91480 1.000 40.98474 1010 LEU B N 1
ATOM 20818 C CA . LEU B 1 676 ? 25.50504 -27.51436 1.97652 1.000 40.08431 1010 LEU B CA 1
ATOM 20819 C C . LEU B 1 676 ? 24.48276 -27.18239 3.05414 1.000 40.96162 1010 LEU B C 1
ATOM 20820 O O . LEU B 1 676 ? 24.64403 -26.20018 3.78875 1.000 39.73572 1010 LEU B O 1
ATOM 20836 N N . LYS B 1 677 ? 23.42017 -27.98419 3.16081 1.000 41.88896 1011 LYS B N 1
ATOM 20837 C CA . LYS B 1 677 ? 22.41986 -27.73812 4.19258 1.000 43.81218 1011 LYS B CA 1
ATOM 20838 C C . LYS B 1 677 ? 23.02725 -27.85494 5.58343 1.000 44.67115 1011 LYS B C 1
ATOM 20839 O O . LYS B 1 677 ? 22.67314 -27.09006 6.48686 1.000 45.65084 1011 LYS B O 1
ATOM 20858 N N . ALA B 1 678 ? 23.93094 -28.81642 5.78223 1.000 44.77069 1012 ALA B N 1
ATOM 20859 C CA . ALA B 1 678 ? 24.65041 -28.89417 7.04822 1.000 46.41564 1012 ALA B CA 1
ATOM 20860 C C . ALA B 1 678 ? 25.34708 -27.57292 7.35027 1.000 47.20280 1012 ALA B C 1
ATOM 20861 O O . ALA B 1 678 ? 25.25443 -27.04545 8.46529 1.000 49.11889 1012 ALA B O 1
ATOM 20868 N N . VAL B 1 679 ? 26.04248 -27.01643 6.35621 1.000 45.30650 1013 VAL B N 1
ATOM 20869 C CA . VAL B 1 679 ? 26.71206 -25.73042 6.53241 1.000 45.99820 1013 VAL B CA 1
ATOM 20870 C C . VAL B 1 679 ? 25.69052 -24.62888 6.79427 1.000 46.79126 1013 VAL B C 1
ATOM 20871 O O . VAL B 1 679 ? 25.85279 -23.81015 7.70683 1.000 48.99806 1013 VAL B O 1
ATOM 20884 N N . ILE B 1 680 ? 24.61918 -24.59577 5.99688 1.000 46.57724 1014 ILE B N 1
ATOM 20885 C CA . ILE B 1 680 ? 23.60063 -23.55708 6.14147 1.000 48.19009 1014 ILE B CA 1
ATOM 20886 C C . ILE B 1 680 ? 23.04918 -23.54696 7.56122 1.000 51.18859 1014 ILE B C 1
ATOM 20887 O O . ILE B 1 680 ? 23.03618 -22.51104 8.23675 1.000 54.13737 1014 ILE B O 1
ATOM 20903 N N . HIS B 1 681 ? 22.58042 -24.69840 8.03245 1.000 49.56436 1015 HIS B N 1
ATOM 20904 C CA . HIS B 1 681 ? 21.98168 -24.79023 9.35619 1.000 51.87236 1015 HIS B CA 1
ATOM 20905 C C . HIS B 1 681 ? 23.01703 -24.95756 10.45679 1.000 53.88518 1015 HIS B C 1
ATOM 20906 O O . HIS B 1 681 ? 22.63677 -25.12521 11.61980 1.000 51.57738 1015 HIS B O 1
ATOM 20920 N N . ASP B 1 682 ? 24.30532 -24.92085 10.11739 1.000 63.30072 1016 ASP B N 1
ATOM 20921 C CA . ASP B 1 682 ? 25.38096 -25.04246 11.09840 1.000 67.94217 1016 ASP B CA 1
ATOM 20922 C C . ASP B 1 682 ? 25.18078 -26.27306 11.97708 1.000 68.67736 1016 ASP B C 1
ATOM 20923 O O . ASP B 1 682 ? 25.43879 -26.25292 13.18206 1.000 70.15763 1016 ASP B O 1
ATOM 20932 N N . THR B 1 683 ? 24.69756 -27.36033 11.36474 1.000 64.16673 1017 THR B N 1
ATOM 20933 C CA . THR B 1 683 ? 24.56188 -28.60825 12.09927 1.000 65.19429 1017 THR B CA 1
ATOM 20934 C C . THR B 1 683 ? 25.81345 -29.46510 11.92586 1.000 66.99097 1017 THR B C 1
ATOM 20935 O O . THR B 1 683 ? 26.50359 -29.37098 10.90545 1.000 65.96703 1017 THR B O 1
ATOM 20946 N N . PRO B 1 684 ? 26.13134 -30.31662 12.90069 1.000 71.88645 1018 PRO B N 1
ATOM 20947 C CA . PRO B 1 684 ? 27.35365 -31.12625 12.79296 1.000 71.14602 1018 PRO B CA 1
ATOM 20948 C C . PRO B 1 684 ? 27.23397 -32.13820 11.66460 1.000 66.40465 1018 PRO B C 1
ATOM 20949 O O . PRO B 1 684 ? 26.23651 -32.85495 11.55658 1.000 66.94591 1018 PRO B O 1
ATOM 20960 N N . TYR B 1 685 ? 28.26034 -32.18925 10.82283 1.000 59.48609 1019 TYR B N 1
ATOM 20961 C CA . TYR B 1 685 ? 28.31952 -33.13404 9.71445 1.000 54.80768 1019 TYR B CA 1
ATOM 20962 C C . TYR B 1 685 ? 29.27024 -34.25765 10.11216 1.000 55.07486 1019 TYR B C 1
ATOM 20963 O O . TYR B 1 685 ? 30.48350 -34.04868 10.21636 1.000 53.59906 1019 TYR B O 1
ATOM 20981 N N . THR B 1 686 ? 28.71368 -35.44550 10.34666 1.000 58.64931 1020 THR B N 1
ATOM 20982 C CA . THR B 1 686 ? 29.44905 -36.54956 10.95040 1.000 60.93959 1020 THR B CA 1
ATOM 20983 C C . THR B 1 686 ? 29.51115 -37.76795 10.03224 1.000 61.83471 1020 THR B C 1
ATOM 20984 O O . THR B 1 686 ? 29.62619 -38.90042 10.50603 1.000 63.59408 1020 THR B O 1
ATOM 20988 N N . GLU B 1 687 ? 29.45856 -37.55614 8.71856 1.000 59.60491 1021 GLU B N 1
ATOM 20989 C CA . GLU B 1 687 ? 29.55793 -38.67071 7.78564 1.000 58.45811 1021 GLU B CA 1
ATOM 20990 C C . GLU B 1 687 ? 30.98402 -39.20798 7.76880 1.000 54.14596 1021 GLU B C 1
ATOM 20991 O O . GLU B 1 687 ? 31.95169 -38.45334 7.89954 1.000 53.61390 1021 GLU B O 1
ATOM 21003 N N . ASP B 1 688 ? 31.11179 -40.52304 7.62866 1.000 51.25384 1022 ASP B N 1
ATOM 21004 C CA . ASP B 1 688 ? 32.42976 -41.13717 7.56913 1.000 49.99711 1022 ASP B CA 1
ATOM 21005 C C . ASP B 1 688 ? 33.11457 -40.79241 6.25268 1.000 45.89110 1022 ASP B C 1
ATOM 21006 O O . ASP B 1 688 ? 32.50914 -40.86952 5.18189 1.000 45.19135 1022 ASP B O 1
ATOM 21015 N N . MET B 1 689 ? 34.39711 -40.42217 6.33648 1.000 45.34838 1023 MET B N 1
ATOM 21016 C CA . MET B 1 689 ? 35.14344 -40.05733 5.13624 1.000 45.76923 1023 MET B CA 1
ATOM 21017 C C . MET B 1 689 ? 35.28770 -41.24013 4.18521 1.000 45.21822 1023 MET B C 1
ATOM 21018 O O . MET B 1 689 ? 35.23487 -41.07028 2.96080 1.000 43.00998 1023 MET B O 1
ATOM 21032 N N . GLU B 1 690 ? 35.48638 -42.44763 4.72383 1.000 47.36599 1024 GLU B N 1
ATOM 21033 C CA . GLU B 1 690 ? 35.66594 -43.60320 3.85167 1.000 47.64478 1024 GLU B CA 1
ATOM 21034 C C . GLU B 1 690 ? 34.35616 -43.97486 3.16893 1.000 45.37161 1024 GLU B C 1
ATOM 21035 O O . GLU B 1 690 ? 34.35428 -44.37173 1.99976 1.000 44.20094 1024 GLU B O 1
ATOM 21047 N N . ALA B 1 691 ? 33.22813 -43.83532 3.86979 1.000 44.54903 1025 ALA B N 1
ATOM 21048 C CA . ALA B 1 691 ? 31.93798 -44.04038 3.21948 1.000 44.42996 1025 ALA B CA 1
ATOM 21049 C C . ALA B 1 691 ? 31.72438 -43.02492 2.10175 1.000 42.68701 1025 ALA B C 1
ATOM 21050 O O . ALA B 1 691 ? 31.20543 -43.36756 1.03328 1.000 42.12800 1025 ALA B O 1
ATOM 21057 N N . LEU B 1 692 ? 32.10678 -41.76416 2.33789 1.000 41.21209 1026 LEU B N 1
ATOM 21058 C CA . LEU B 1 692 ? 31.97988 -40.72997 1.31466 1.000 40.36576 1026 LEU B CA 1
ATOM 21059 C C . LEU B 1 692 ? 32.89457 -41.00624 0.12904 1.000 39.95909 1026 LEU B C 1
ATOM 21060 O O . LEU B 1 692 ? 32.53000 -40.73046 -1.02027 1.000 40.21482 1026 LEU B O 1
ATOM 21076 N N . LYS B 1 693 ? 34.09260 -41.53791 0.38835 1.000 40.15516 1027 LYS B N 1
ATOM 21077 C CA . LYS B 1 693 ? 34.98944 -41.89823 -0.70292 1.000 41.19813 1027 LYS B CA 1
ATOM 21078 C C . LYS B 1 693 ? 34.35222 -42.94313 -1.60937 1.000 39.07651 1027 LYS B C 1
ATOM 21079 O O . LYS B 1 693 ? 34.44089 -42.84610 -2.83766 1.000 35.63078 1027 LYS B O 1
ATOM 21094 N N . ILE B 1 694 ? 33.72906 -43.96861 -1.02153 1.000 40.94561 1028 ILE B N 1
ATOM 21095 C CA . ILE B 1 694 ? 33.08531 -45.00478 -1.82610 1.000 41.41967 1028 ILE B CA 1
ATOM 21096 C C . ILE B 1 694 ? 31.92500 -44.41311 -2.61065 1.000 39.95771 1028 ILE B C 1
ATOM 21097 O O . ILE B 1 694 ? 31.68042 -44.77712 -3.76781 1.000 39.10726 1028 ILE B O 1
ATOM 21113 N N . THR B 1 695 ? 31.19695 -43.48440 -1.99434 1.000 39.27018 1029 THR B N 1
ATOM 21114 C CA . THR B 1 695 ? 30.09534 -42.82813 -2.68396 1.000 40.06976 1029 THR B CA 1
ATOM 21115 C C . THR B 1 695 ? 30.60202 -42.04807 -3.88886 1.000 38.58454 1029 THR B C 1
ATOM 21116 O O . THR B 1 695 ? 30.03018 -42.14282 -4.98052 1.000 38.76577 1029 THR B O 1
ATOM 21127 N N . SER B 1 696 ? 31.69951 -41.30335 -3.72101 1.000 38.54435 1030 SER B N 1
ATOM 21128 C CA . SER B 1 696 ? 32.22863 -40.50344 -4.82025 1.000 39.16534 1030 SER B CA 1
ATOM 21129 C C . SER B 1 696 ? 32.74358 -41.38810 -5.94733 1.000 38.76436 1030 SER B C 1
ATOM 21130 O O . SER B 1 696 ? 32.56935 -41.06087 -7.12629 1.000 37.16717 1030 SER B O 1
ATOM 21138 N N . GLU B 1 697 ? 33.40065 -42.50114 -5.60868 1.000 39.44782 1031 GLU B N 1
ATOM 21139 C CA . GLU B 1 697 ? 33.96383 -43.35827 -6.64744 1.000 39.91252 1031 GLU B CA 1
ATOM 21140 C C . GLU B 1 697 ? 32.86533 -44.07468 -7.42756 1.000 38.02850 1031 GLU B C 1
ATOM 21141 O O . GLU B 1 697 ? 32.97921 -44.25812 -8.64557 1.000 36.86349 1031 GLU B O 1
ATOM 21153 N N . TYR B 1 698 ? 31.78470 -44.46961 -6.75063 1.000 38.78945 1032 TYR B N 1
ATOM 21154 C CA . TYR B 1 698 ? 30.64259 -45.03507 -7.45969 1.000 37.53556 1032 TYR B CA 1
ATOM 21155 C C . TYR B 1 698 ? 30.01677 -44.00002 -8.38646 1.000 35.94932 1032 TYR B C 1
ATOM 21156 O O . TYR B 1 698 ? 29.70600 -44.30134 -9.54498 1.000 34.56394 1032 TYR B O 1
ATOM 21174 N N . CYS B 1 699 ? 29.85505 -42.76218 -7.90517 1.000 33.85791 1033 CYS B N 1
ATOM 21175 C CA . CYS B 1 699 ? 29.34635 -41.69682 -8.76373 1.000 33.84730 1033 CYS B CA 1
ATOM 21176 C C . CYS B 1 699 ? 30.21873 -41.52624 -9.99949 1.000 30.90135 1033 CYS B C 1
ATOM 21177 O O . CYS B 1 699 ? 29.70920 -41.32289 -11.10617 1.000 33.15061 1033 CYS B O 1
ATOM 21185 N N . ASN B 1 700 ? 31.53982 -41.59186 -9.82647 1.000 31.19470 1034 ASN B N 1
ATOM 21186 C CA . ASN B 1 700 ? 32.44643 -41.47540 -10.96256 1.000 30.79761 1034 ASN B CA 1
ATOM 21187 C C . ASN B 1 700 ? 32.18799 -42.57954 -11.97734 1.000 32.54253 1034 ASN B C 1
ATOM 21188 O O . ASN B 1 700 ? 32.06627 -42.32312 -13.18028 1.000 32.35306 1034 ASN B O 1
ATOM 21199 N N . PHE B 1 701 ? 32.07994 -43.81981 -11.50364 1.000 34.63958 1035 PHE B N 1
ATOM 21200 C CA . PHE B 1 701 ? 31.91788 -44.94906 -12.41083 1.000 36.46448 1035 PHE B CA 1
ATOM 21201 C C . PHE B 1 701 ? 30.63664 -44.80634 -13.22039 1.000 34.00871 1035 PHE B C 1
ATOM 21202 O O . PHE B 1 701 ? 30.64966 -44.89069 -14.45314 1.000 34.41070 1035 PHE B O 1
ATOM 21219 N N . LYS B 1 702 ? 29.51904 -44.56950 -12.52652 1.000 35.10350 1036 LYS B N 1
ATOM 21220 C CA . LYS B 1 702 ? 28.20998 -44.46261 -13.15880 1.000 36.28775 1036 LYS B CA 1
ATOM 21221 C C . LYS B 1 702 ? 28.12554 -43.25584 -14.07829 1.000 35.69322 1036 LYS B C 1
ATOM 21222 O O . LYS B 1 702 ? 27.48236 -43.31658 -15.13251 1.000 35.76413 1036 LYS B O 1
ATOM 21241 N N . LYS B 1 703 ? 28.76192 -42.14884 -13.69246 1.000 34.17673 1037 LYS B N 1
ATOM 21242 C CA . LYS B 1 703 ? 28.72094 -40.94544 -14.51150 1.000 31.66328 1037 LYS B CA 1
ATOM 21243 C C . LYS B 1 703 ? 29.52010 -41.12981 -15.79003 1.000 31.07487 1037 LYS B C 1
ATOM 21244 O O . LYS B 1 703 ? 29.11181 -40.66075 -16.85538 1.000 31.07987 1037 LYS B O 1
ATOM 21263 N N . ASP B 1 704 ? 30.67590 -41.78265 -15.70927 1.000 31.23159 1038 ASP B N 1
ATOM 21264 C CA . ASP B 1 704 ? 31.42853 -42.02882 -16.93213 1.000 32.43105 1038 ASP B CA 1
ATOM 21265 C C . ASP B 1 704 ? 30.69909 -43.02516 -17.82931 1.000 31.09120 1038 ASP B C 1
ATOM 21266 O O . ASP B 1 704 ? 30.77854 -42.92764 -19.05949 1.000 31.22942 1038 ASP B O 1
ATOM 21275 N N . CYS B 1 705 ? 29.96471 -43.96924 -17.23350 1.000 32.96910 1039 CYS B N 1
ATOM 21276 C CA . CYS B 1 705 ? 29.11807 -44.86593 -18.01420 1.000 35.38983 1039 CYS B CA 1
ATOM 21277 C C . CYS B 1 705 ? 28.00579 -44.09928 -18.71896 1.000 35.00521 1039 CYS B C 1
ATOM 21278 O O . CYS B 1 705 ? 27.65708 -44.40864 -19.86429 1.000 37.26318 1039 CYS B O 1
ATOM 21286 N N . ALA B 1 706 ? 27.40992 -43.11548 -18.03684 1.000 33.52555 1040 ALA B N 1
ATOM 21287 C CA . ALA B 1 706 ? 26.37240 -42.31104 -18.67246 1.000 33.87199 1040 ALA B CA 1
ATOM 21288 C C . ALA B 1 706 ? 26.94867 -41.53632 -19.84657 1.000 31.31525 1040 ALA B C 1
ATOM 21289 O O . ALA B 1 706 ? 26.30448 -41.39528 -20.89145 1.000 30.56161 1040 ALA B O 1
ATOM 21296 N N . TYR B 1 707 ? 28.17716 -41.04675 -19.69431 1.000 31.97660 1041 TYR B N 1
ATOM 21297 C CA . TYR B 1 707 ? 28.86454 -40.37549 -20.78918 1.000 32.19921 1041 TYR B CA 1
ATOM 21298 C C . TYR B 1 707 ? 29.09016 -41.33076 -21.95401 1.000 31.15854 1041 TYR B C 1
ATOM 21299 O O . TYR B 1 707 ? 28.78207 -41.01141 -23.10950 1.000 29.90454 1041 TYR B O 1
ATOM 21317 N N . GLN B 1 708 ? 29.61257 -42.52250 -21.66490 1.000 31.42597 1042 GLN B N 1
ATOM 21318 C CA . GLN B 1 708 ? 29.86310 -43.48830 -22.72710 1.000 32.90634 1042 GLN B CA 1
ATOM 21319 C C . GLN B 1 708 ? 28.57205 -43.87196 -23.43833 1.000 32.68281 1042 GLN B C 1
ATOM 21320 O O . GLN B 1 708 ? 28.54793 -43.99646 -24.66720 1.000 33.32605 1042 GLN B O 1
ATOM 21329 N N . ALA B 1 709 ? 27.48946 -44.07377 -22.68373 1.000 33.32986 1043 ALA B N 1
ATOM 21330 C CA . ALA B 1 709 ? 26.20952 -44.40373 -23.30035 1.000 33.30228 1043 ALA B CA 1
ATOM 21331 C C . ALA B 1 709 ? 25.75434 -43.29740 -24.24247 1.000 34.64763 1043 ALA B C 1
ATOM 21332 O O . ALA B 1 709 ? 25.26007 -43.57274 -25.34286 1.000 34.71486 1043 ALA B O 1
ATOM 21339 N N . GLN B 1 710 ? 25.90592 -42.03653 -23.82458 1.000 32.99347 1044 GLN B N 1
ATOM 21340 C CA . GLN B 1 710 ? 25.47464 -40.92037 -24.65910 1.000 31.76424 1044 GLN B CA 1
ATOM 21341 C C . GLN B 1 710 ? 26.24264 -40.90423 -25.97593 1.000 32.78863 1044 GLN B C 1
ATOM 21342 O O . GLN B 1 710 ? 25.64737 -40.78758 -27.05288 1.000 32.25134 1044 GLN B O 1
ATOM 21356 N N . GLU B 1 711 ? 27.57018 -41.04055 -25.91667 1.000 33.83986 1045 GLU B N 1
ATOM 21357 C CA . GLU B 1 711 ? 28.35179 -40.98273 -27.14897 1.000 37.11234 1045 GLU B CA 1
ATOM 21358 C C . GLU B 1 711 ? 28.13153 -42.22267 -28.01220 1.000 35.42070 1045 GLU B C 1
ATOM 21359 O O . GLU B 1 711 ? 28.10860 -42.12597 -29.24613 1.000 35.67004 1045 GLU B O 1
ATOM 21371 N N . GLN B 1 712 ? 27.95150 -43.39319 -27.39214 1.000 32.85677 1046 GLN B N 1
ATOM 21372 C CA . GLN B 1 712 ? 27.66417 -44.58763 -28.18005 1.000 34.78076 1046 GLN B CA 1
ATOM 21373 C C . GLN B 1 712 ? 26.34043 -44.44247 -28.92033 1.000 35.33866 1046 GLN B C 1
ATOM 21374 O O . GLN B 1 712 ? 26.23644 -44.80741 -30.09533 1.000 37.43541 1046 GLN B O 1
ATOM 21388 N N . ALA B 1 713 ? 25.32744 -43.86917 -28.26426 1.000 35.18508 1047 ALA B N 1
ATOM 21389 C CA . ALA B 1 713 ? 24.02984 -43.70133 -28.91179 1.000 33.95628 1047 ALA B CA 1
ATOM 21390 C C . ALA B 1 713 ? 24.08302 -42.62834 -29.99669 1.000 34.68942 1047 ALA B C 1
ATOM 21391 O O . ALA B 1 713 ? 23.44086 -42.76704 -31.04467 1.000 34.63652 1047 ALA B O 1
ATOM 21398 N N . ILE B 1 714 ? 24.83025 -41.54659 -29.76910 1.000 34.18806 1048 ILE B N 1
ATOM 21399 C CA . ILE B 1 714 ? 25.05972 -40.57933 -30.83920 1.000 34.74281 1048 ILE B CA 1
ATOM 21400 C C . ILE B 1 714 ? 25.69172 -41.27367 -32.03727 1.000 36.01480 1048 ILE B C 1
ATOM 21401 O O . ILE B 1 714 ? 25.24976 -41.12359 -33.18270 1.000 35.48167 1048 ILE B O 1
ATOM 21417 N N . HIS B 1 715 ? 26.75988 -42.02769 -31.77781 1.000 36.60735 1049 HIS B N 1
ATOM 21418 C CA . HIS B 1 715 ? 27.50559 -42.70331 -32.82975 1.000 36.10334 1049 HIS B CA 1
ATOM 21419 C C . HIS B 1 715 ? 26.60623 -43.65020 -33.60770 1.000 37.35686 1049 HIS B C 1
ATOM 21420 O O . HIS B 1 715 ? 26.71385 -43.75647 -34.83488 1.000 35.77140 1049 HIS B O 1
ATOM 21434 N N . LEU B 1 716 ? 25.71299 -44.34880 -32.90503 1.000 39.49690 1050 LEU B N 1
ATOM 21435 C CA . LEU B 1 716 ? 24.78886 -45.26941 -33.55738 1.000 41.40416 1050 LEU B CA 1
ATOM 21436 C C . LEU B 1 716 ? 23.87315 -44.53609 -34.52827 1.000 39.48024 1050 LEU B C 1
ATOM 21437 O O . LEU B 1 716 ? 23.73856 -44.92649 -35.69480 1.000 37.30708 1050 LEU B O 1
ATOM 21453 N N . LEU B 1 717 ? 23.22153 -43.47290 -34.05863 1.000 38.47543 1051 LEU B N 1
ATOM 21454 C CA . LEU B 1 717 ? 22.29520 -42.74741 -34.91697 1.000 39.10109 1051 LEU B CA 1
ATOM 21455 C C . LEU B 1 717 ? 23.03285 -42.03533 -36.04294 1.000 38.60156 1051 LEU B C 1
ATOM 21456 O O . LEU B 1 717 ? 22.50011 -41.91448 -37.15139 1.000 38.94498 1051 LEU B O 1
ATOM 21472 N N . LEU B 1 718 ? 24.26286 -41.58328 -35.79169 1.000 38.54419 1052 LEU B N 1
ATOM 21473 C CA . LEU B 1 718 ? 25.03537 -40.93828 -36.84588 1.000 37.99064 1052 LEU B CA 1
ATOM 21474 C C . LEU B 1 718 ? 25.38040 -41.92639 -37.95039 1.000 38.29664 1052 LEU B C 1
ATOM 21475 O O . LEU B 1 718 ? 25.34566 -41.57680 -39.13498 1.000 38.38963 1052 LEU B O 1
ATOM 21491 N N . CYS B 1 719 ? 25.73829 -43.15920 -37.58420 1.000 38.51205 1053 CYS B N 1
ATOM 21492 C CA . CYS B 1 719 ? 26.02761 -44.17025 -38.59655 1.000 39.72014 1053 CYS B CA 1
ATOM 21493 C C . CYS B 1 719 ? 24.78703 -44.49370 -39.42082 1.000 39.88001 1053 CYS B C 1
ATOM 21494 O O . CYS B 1 719 ? 24.86285 -44.61280 -40.65067 1.000 40.09367 1053 CYS B O 1
ATOM 21502 N N . LYS B 1 720 ? 23.63172 -44.63562 -38.76536 1.000 39.09473 1054 LYS B N 1
ATOM 21503 C CA . LYS B 1 720 ? 22.38934 -44.82175 -39.50874 1.000 40.75492 1054 LYS B CA 1
ATOM 21504 C C . LYS B 1 720 ? 22.12721 -43.63532 -40.43046 1.000 38.31526 1054 LYS B C 1
ATOM 21505 O O . LYS B 1 720 ? 21.66556 -43.80652 -41.56540 1.000 37.59998 1054 LYS B O 1
ATOM 21515 N N . THR B 1 721 ? 22.43313 -42.42278 -39.95915 1.000 35.82889 1055 THR B N 1
ATOM 21516 C CA . THR B 1 721 ? 22.20367 -41.21867 -40.75078 1.000 37.17251 1055 THR B CA 1
ATOM 21517 C C . THR B 1 721 ? 23.13566 -41.15840 -41.95616 1.000 37.53535 1055 THR B C 1
ATOM 21518 O O . THR B 1 721 ? 22.70965 -40.78962 -43.05828 1.000 38.11017 1055 THR B O 1
ATOM 21529 N N . ILE B 1 722 ? 24.40820 -41.51728 -41.77005 1.000 37.73846 1056 ILE B N 1
ATOM 21530 C CA . ILE B 1 722 ? 25.35334 -41.53153 -42.88355 1.000 40.09603 1056 ILE B CA 1
ATOM 21531 C C . ILE B 1 722 ? 24.89575 -42.49745 -43.97145 1.000 43.19680 1056 ILE B C 1
ATOM 21532 O O . ILE B 1 722 ? 24.95993 -42.18502 -45.16781 1.000 43.21513 1056 ILE B O 1
ATOM 21548 N N . ASN B 1 723 ? 24.41480 -43.68065 -43.58120 1.000 46.91799 1057 ASN B N 1
ATOM 21549 C CA . ASN B 1 723 ? 23.99075 -44.65180 -44.58505 1.000 49.93234 1057 ASN B CA 1
ATOM 21550 C C . ASN B 1 723 ? 22.67162 -44.24723 -45.22829 1.000 49.13177 1057 ASN B C 1
ATOM 21551 O O . ASN B 1 723 ? 22.43525 -44.56054 -46.40001 1.000 48.57511 1057 ASN B O 1
ATOM 21562 N N . ASP B 1 724 ? 21.80587 -43.54844 -44.49100 1.000 48.82682 1058 ASP B N 1
ATOM 21563 C CA . ASP B 1 724 ? 20.58119 -43.03619 -45.09526 1.000 49.06941 1058 ASP B CA 1
ATOM 21564 C C . ASP B 1 724 ? 20.88526 -41.86951 -46.02851 1.000 48.12559 1058 ASP B C 1
ATOM 21565 O O . ASP B 1 724 ? 20.24531 -41.72336 -47.07567 1.000 49.05722 1058 ASP B O 1
ATOM 21574 N N . MET B 1 725 ? 21.85828 -41.02786 -45.66899 1.000 46.12344 1059 MET B N 1
ATOM 21575 C CA . MET B 1 725 ? 22.29135 -39.97260 -46.57890 1.000 46.49605 1059 MET B CA 1
ATOM 21576 C C . MET B 1 725 ? 22.87900 -40.55469 -47.85943 1.000 48.77693 1059 MET B C 1
ATOM 21577 O O . MET B 1 725 ? 22.85098 -39.90158 -48.90820 1.000 49.18753 1059 MET B O 1
ATOM 21591 N N . GLY B 1 726 ? 23.41087 -41.77226 -47.79689 1.000 51.24621 1060 GLY B N 1
ATOM 21592 C CA . GLY B 1 726 ? 23.93546 -42.44133 -48.97085 1.000 60.55765 1060 GLY B CA 1
ATOM 21593 C C . GLY B 1 726 ? 23.02557 -43.54972 -49.45986 1.000 72.28808 1060 GLY B C 1
ATOM 21594 O O . GLY B 1 726 ? 23.49613 -44.63542 -49.81193 1.000 72.41310 1060 GLY B O 1
ATOM 21598 N N . ASN B 1 727 ? 21.71662 -43.28104 -49.50484 1.000 86.42309 1061 ASN B N 1
ATOM 21599 C CA . ASN B 1 727 ? 20.74943 -44.33990 -49.77697 1.000 93.03078 1061 ASN B CA 1
ATOM 21600 C C . ASN B 1 727 ? 21.07933 -45.10100 -51.05620 1.000 95.00512 1061 ASN B C 1
ATOM 21601 O O . ASN B 1 727 ? 20.91050 -46.32466 -51.11450 1.000 99.62226 1061 ASN B O 1
ATOM 21605 N N . THR B 1 728 ? 21.54745 -44.40374 -52.09248 1.000 90.99996 1062 THR B N 1
ATOM 21606 C CA . THR B 1 728 ? 21.95042 -45.07568 -53.32324 1.000 87.17636 1062 THR B CA 1
ATOM 21607 C C . THR B 1 728 ? 23.45421 -45.26565 -53.43644 1.000 81.05946 1062 THR B C 1
ATOM 21608 O O . THR B 1 728 ? 23.90321 -46.26613 -54.00595 1.000 83.57473 1062 THR B O 1
ATOM 21619 N N . THR B 1 729 ? 24.23903 -44.36850 -52.84759 1.000 72.31459 1063 THR B N 1
ATOM 21620 C CA . THR B 1 729 ? 25.68248 -44.42140 -53.00016 1.000 64.62634 1063 THR B CA 1
ATOM 21621 C C . THR B 1 729 ? 26.36174 -45.23321 -51.91297 1.000 59.35863 1063 THR B C 1
ATOM 21622 O O . THR B 1 729 ? 27.51994 -45.62525 -52.09219 1.000 59.91680 1063 THR B O 1
ATOM 21633 N N . GLY B 1 730 ? 25.67372 -45.49716 -50.80271 1.000 54.80530 1064 GLY B N 1
ATOM 21634 C CA . GLY B 1 730 ? 26.26108 -46.26198 -49.71952 1.000 52.35976 1064 GLY B CA 1
ATOM 21635 C C . GLY B 1 730 ? 27.48267 -45.63111 -49.09469 1.000 49.87366 1064 GLY B C 1
ATOM 21636 O O . GLY B 1 730 ? 28.19989 -46.29924 -48.34610 1.000 48.13060 1064 GLY B O 1
ATOM 21640 N N . GLN B 1 731 ? 27.72223 -44.34756 -49.34190 1.000 50.96149 1065 GLN B N 1
ATOM 21641 C CA . GLN B 1 731 ? 28.96657 -43.71637 -48.91632 1.000 50.55118 1065 GLN B CA 1
ATOM 21642 C C . GLN B 1 731 ? 28.86424 -42.22903 -49.20920 1.000 47.00333 1065 GLN B C 1
ATOM 21643 O O . GLN B 1 731 ? 28.12209 -41.82406 -50.10325 1.000 47.53916 1065 GLN B O 1
ATOM 21657 N N . LEU B 1 732 ? 29.59834 -41.41859 -48.44622 1.000 44.48622 1066 LEU B N 1
ATOM 21658 C CA . LEU B 1 732 ? 29.59610 -39.97555 -48.64153 1.000 45.10941 1066 LEU B CA 1
ATOM 21659 C C . LEU B 1 732 ? 30.97852 -39.48003 -49.03990 1.000 46.50707 1066 LEU B C 1
ATOM 21660 O O . LEU B 1 732 ? 32.00056 -40.09529 -48.72911 1.000 48.45967 1066 LEU B O 1
ATOM 21676 N N . LEU B 1 733 ? 30.99314 -38.33298 -49.70892 1.000 45.64183 1067 LEU B N 1
ATOM 21677 C CA . LEU B 1 733 ? 32.22202 -37.65207 -50.09408 1.000 45.51064 1067 LEU B CA 1
ATOM 21678 C C . LEU B 1 733 ? 32.15376 -36.24774 -49.51668 1.000 45.88928 1067 LEU B C 1
ATOM 21679 O O . LEU B 1 733 ? 31.19757 -35.51116 -49.77958 1.000 47.07586 1067 LEU B O 1
ATOM 21695 N N . THR B 1 734 ? 33.14828 -35.88611 -48.71264 1.000 45.06552 1068 THR B N 1
ATOM 21696 C CA . THR B 1 734 ? 33.15450 -34.57223 -48.09392 1.000 45.96202 1068 THR B CA 1
ATOM 21697 C C . THR B 1 734 ? 34.59051 -34.10842 -47.93080 1.000 46.37961 1068 THR B C 1
ATOM 21698 O O . THR B 1 734 ? 35.52149 -34.91527 -47.85718 1.000 46.53624 1068 THR B O 1
ATOM 21709 N N . MET B 1 735 ? 34.75622 -32.79139 -47.87783 1.000 47.49939 1069 MET B N 1
ATOM 21710 C CA . MET B 1 735 ? 36.04800 -32.21541 -47.54310 1.000 47.74124 1069 MET B CA 1
ATOM 21711 C C . MET B 1 735 ? 36.31052 -32.37789 -46.05037 1.000 47.26441 1069 MET B C 1
ATOM 21712 O O . MET B 1 735 ? 35.42176 -32.16695 -45.21987 1.000 47.94846 1069 MET B O 1
ATOM 21726 N N . ALA B 1 736 ? 37.53966 -32.76436 -45.71610 1.000 45.85104 1070 ALA B N 1
ATOM 21727 C CA . ALA B 1 736 ? 37.98808 -32.91501 -44.34000 1.000 45.53127 1070 ALA B CA 1
ATOM 21728 C C . ALA B 1 736 ? 39.32910 -32.21000 -44.18817 1.000 46.01173 1070 ALA B C 1
ATOM 21729 O O . ALA B 1 736 ? 39.94263 -31.77800 -45.16692 1.000 48.45139 1070 ALA B O 1
ATOM 21736 N N . THR B 1 737 ? 39.76999 -32.06230 -42.94543 1.000 44.04535 1071 THR B N 1
ATOM 21737 C CA . THR B 1 737 ? 41.04230 -31.42217 -42.63898 1.000 43.51384 1071 THR B CA 1
ATOM 21738 C C . THR B 1 737 ? 42.00127 -32.44959 -42.05394 1.000 43.11213 1071 THR B C 1
ATOM 21739 O O . THR B 1 737 ? 41.61801 -33.23419 -41.17976 1.000 42.89929 1071 THR B O 1
ATOM 21750 N N . VAL B 1 738 ? 43.24415 -32.43887 -42.53159 1.000 43.49692 1072 VAL B N 1
ATOM 21751 C CA . VAL B 1 738 ? 44.26927 -33.33855 -42.01265 1.000 44.02924 1072 VAL B CA 1
ATOM 21752 C C . VAL B 1 738 ? 44.74841 -32.81932 -40.66239 1.000 44.56524 1072 VAL B C 1
ATOM 21753 O O . VAL B 1 738 ? 45.15283 -31.65692 -40.53850 1.000 45.99042 1072 VAL B O 1
ATOM 21766 N N . LEU B 1 739 ? 44.71748 -33.68558 -39.64925 1.000 42.45488 1073 LEU B N 1
ATOM 21767 C CA . LEU B 1 739 ? 45.11665 -33.32921 -38.29184 1.000 42.31339 1073 LEU B CA 1
ATOM 21768 C C . LEU B 1 739 ? 46.49803 -33.85557 -37.92204 1.000 42.70592 1073 LEU B C 1
ATOM 21769 O O . LEU B 1 739 ? 47.26229 -33.15556 -37.25072 1.000 42.94210 1073 LEU B O 1
ATOM 21785 N N . GLN B 1 740 ? 46.83251 -35.07649 -38.33424 1.000 43.14613 1074 GLN B N 1
ATOM 21786 C CA . GLN B 1 740 ? 48.14612 -35.65286 -38.08417 1.000 45.79529 1074 GLN B CA 1
ATOM 21787 C C . GLN B 1 740 ? 48.52194 -36.51199 -39.28257 1.000 46.09102 1074 GLN B C 1
ATOM 21788 O O . GLN B 1 740 ? 47.65679 -37.13806 -39.89993 1.000 45.50937 1074 GLN B O 1
ATOM 21802 N N . VAL B 1 741 ? 49.80668 -36.51998 -39.61728 1.000 47.66310 1075 VAL B N 1
ATOM 21803 C CA . VAL B 1 741 ? 50.33623 -37.33242 -40.70494 1.000 49.90987 1075 VAL B CA 1
ATOM 21804 C C . VAL B 1 741 ? 51.35089 -38.30447 -40.11858 1.000 48.21902 1075 VAL B C 1
ATOM 21805 O O . VAL B 1 741 ? 52.14508 -37.93324 -39.24738 1.000 47.79512 1075 VAL B O 1
ATOM 21818 N N . TYR B 1 742 ? 51.31809 -39.54971 -40.58791 1.000 47.48443 1076 TYR B N 1
ATOM 21819 C CA . TYR B 1 742 ? 52.23672 -40.57916 -40.12182 1.000 49.62776 1076 TYR B CA 1
ATOM 21820 C C . TYR B 1 742 ? 52.91358 -41.23449 -41.32314 1.000 51.67608 1076 TYR B C 1
ATOM 21821 O O . TYR B 1 742 ? 52.67782 -40.86615 -42.47950 1.000 49.20883 1076 TYR B O 1
ATOM 21839 N N . GLU B 1 743 ? 53.76292 -42.22746 -41.03258 1.000 56.76651 1077 GLU B N 1
ATOM 21840 C CA . GLU B 1 743 ? 54.56251 -42.86174 -42.07628 1.000 61.23934 1077 GLU B CA 1
ATOM 21841 C C . GLU B 1 743 ? 53.69276 -43.57401 -43.10884 1.000 56.30343 1077 GLU B C 1
ATOM 21842 O O . GLU B 1 743 ? 54.03737 -43.59250 -44.29742 1.000 56.01875 1077 GLU B O 1
ATOM 21854 N N . SER B 1 744 ? 52.56182 -44.14910 -42.69247 1.000 52.10684 1078 SER B N 1
ATOM 21855 C CA . SER B 1 744 ? 51.72145 -44.89218 -43.62570 1.000 50.65754 1078 SER B CA 1
ATOM 21856 C C . SER B 1 744 ? 50.23508 -44.63985 -43.38647 1.000 47.86764 1078 SER B C 1
ATOM 21857 O O . SER B 1 744 ? 49.40088 -45.46137 -43.78599 1.000 47.07774 1078 SER B O 1
ATOM 21865 N N . SER B 1 745 ? 49.88056 -43.51780 -42.77452 1.000 46.71418 1079 SER B N 1
ATOM 21866 C CA . SER B 1 745 ? 48.48980 -43.21763 -42.46330 1.000 45.76887 1079 SER B CA 1
ATOM 21867 C C . SER B 1 745 ? 48.41873 -41.74877 -42.07581 1.000 43.03989 1079 SER B C 1
ATOM 21868 O O . SER B 1 745 ? 49.44368 -41.08171 -41.91607 1.000 43.55497 1079 SER B O 1
ATOM 21876 N N . PHE B 1 746 ? 47.19496 -41.24798 -41.93486 1.000 41.64003 1080 PHE B N 1
ATOM 21877 C CA . PHE B 1 746 ? 46.99397 -39.89165 -41.44555 1.000 41.22796 1080 PHE B CA 1
ATOM 21878 C C . PHE B 1 746 ? 45.57896 -39.76760 -40.90302 1.000 40.72010 1080 PHE B C 1
ATOM 21879 O O . PHE B 1 746 ? 44.66867 -40.47902 -41.33549 1.000 39.66733 1080 PHE B O 1
ATOM 21896 N N . ASP B 1 747 ? 45.41527 -38.86461 -39.93898 1.000 41.58777 1081 ASP B N 1
ATOM 21897 C CA . ASP B 1 747 ? 44.13464 -38.62109 -39.29232 1.000 41.83285 1081 ASP B CA 1
ATOM 21898 C C . ASP B 1 747 ? 43.45535 -37.40821 -39.91643 1.000 41.59051 1081 ASP B C 1
ATOM 21899 O O . ASP B 1 747 ? 44.10854 -36.40825 -40.23231 1.000 42.49687 1081 ASP B O 1
ATOM 21908 N N . VAL B 1 748 ? 42.13922 -37.50465 -40.08850 1.000 40.44051 1082 VAL B N 1
ATOM 21909 C CA . VAL B 1 748 ? 41.32394 -36.40197 -40.57604 1.000 39.64246 1082 VAL B CA 1
ATOM 21910 C C . VAL B 1 748 ? 40.19351 -36.17313 -39.58372 1.000 40.51520 1082 VAL B C 1
ATOM 21911 O O . VAL B 1 748 ? 39.77667 -37.08757 -38.86498 1.000 39.40594 1082 VAL B O 1
ATOM 21924 N N . PHE B 1 749 ? 39.71525 -34.93477 -39.52244 1.000 41.97925 1083 PHE B N 1
ATOM 21925 C CA . PHE B 1 749 ? 38.51439 -34.62599 -38.76246 1.000 42.66309 1083 PHE B CA 1
ATOM 21926 C C . PHE B 1 749 ? 37.54947 -33.83372 -39.63312 1.000 41.69611 1083 PHE B C 1
ATOM 21927 O O . PHE B 1 749 ? 37.94242 -33.16001 -40.59182 1.000 40.05999 1083 PHE B O 1
ATOM 21944 N N . ILE B 1 750 ? 36.27014 -33.96469 -39.30499 1.000 42.73512 1084 ILE B N 1
ATOM 21945 C CA . ILE B 1 750 ? 35.18368 -33.37277 -40.07792 1.000 43.47048 1084 ILE B CA 1
ATOM 21946 C C . ILE B 1 750 ? 34.32745 -32.57720 -39.10148 1.000 42.90856 1084 ILE B C 1
ATOM 21947 O O . ILE B 1 750 ? 33.46849 -33.15929 -38.42322 1.000 41.68319 1084 ILE B O 1
ATOM 21963 N N . PRO B 1 751 ? 34.53640 -31.26503 -38.96990 1.000 44.02990 1085 PRO B N 1
ATOM 21964 C CA . PRO B 1 751 ? 33.78779 -30.51864 -37.94608 1.000 43.77192 1085 PRO B CA 1
ATOM 21965 C C . PRO B 1 751 ? 32.28428 -30.60533 -38.12092 1.000 42.94243 1085 PRO B C 1
ATOM 21966 O O . PRO B 1 751 ? 31.55354 -30.56744 -37.12376 1.000 42.21803 1085 PRO B O 1
ATOM 21977 N N . GLU B 1 752 ? 31.79561 -30.76239 -39.35369 1.000 42.29010 1086 GLU B N 1
ATOM 21978 C CA . GLU B 1 752 ? 30.35605 -30.82343 -39.57042 1.000 41.90522 1086 GLU B CA 1
ATOM 21979 C C . GLU B 1 752 ? 29.72930 -32.07177 -38.96659 1.000 39.96757 1086 GLU B C 1
ATOM 21980 O O . GLU B 1 752 ? 28.52498 -32.06857 -38.68973 1.000 38.94666 1086 GLU B O 1
ATOM 21992 N N . PHE B 1 753 ? 30.51600 -33.13273 -38.76751 1.000 40.38005 1087 PHE B N 1
ATOM 21993 C CA . PHE B 1 753 ? 30.04725 -34.37206 -38.16382 1.000 41.94661 1087 PHE B CA 1
ATOM 21994 C C . PHE B 1 753 ? 30.56168 -34.59030 -36.74598 1.000 41.11078 1087 PHE B C 1
ATOM 21995 O O . PHE B 1 753 ? 30.04427 -35.47085 -36.04756 1.000 41.58622 1087 PHE B O 1
ATOM 22012 N N . GLY B 1 754 ? 31.57106 -33.84180 -36.31191 1.000 38.27219 1088 GLY B N 1
ATOM 22013 C CA . GLY B 1 754 ? 32.16409 -34.08326 -35.00742 1.000 37.50240 1088 GLY B CA 1
ATOM 22014 C C . GLY B 1 754 ? 32.82124 -35.44047 -34.89324 1.000 38.67431 1088 GLY B C 1
ATOM 22015 O O . GLY B 1 754 ? 32.65611 -36.12251 -33.87375 1.000 38.16770 1088 GLY B O 1
ATOM 22019 N N . ILE B 1 755 ? 33.54572 -35.86367 -35.92930 1.000 39.52897 1089 ILE B N 1
ATOM 22020 C CA . ILE B 1 755 ? 34.24952 -37.13649 -35.89406 1.000 39.27011 1089 ILE B CA 1
ATOM 22021 C C . ILE B 1 755 ? 35.68617 -36.93904 -36.35462 1.000 37.50303 1089 ILE B C 1
ATOM 22022 O O . ILE B 1 755 ? 36.00904 -36.00940 -37.10154 1.000 37.60021 1089 ILE B O 1
ATOM 22038 N N . GLU B 1 756 ? 36.54796 -37.83552 -35.89022 1.000 36.45800 1090 GLU B N 1
ATOM 22039 C CA . GLU B 1 756 ? 37.95960 -37.88197 -36.24276 1.000 37.73955 1090 GLU B CA 1
ATOM 22040 C C . GLU B 1 756 ? 38.29408 -39.33104 -36.56049 1.000 38.54882 1090 GLU B C 1
ATOM 22041 O O . GLU B 1 756 ? 38.05386 -40.21595 -35.73252 1.000 39.36102 1090 GLU B O 1
ATOM 22053 N N . LYS B 1 757 ? 38.84948 -39.57456 -37.74639 1.000 38.90880 1091 LYS B N 1
ATOM 22054 C CA . LYS B 1 757 ? 39.10213 -40.93235 -38.21157 1.000 38.55448 1091 LYS B CA 1
ATOM 22055 C C . LYS B 1 757 ? 40.44204 -40.97669 -38.93310 1.000 39.30803 1091 LYS B C 1
ATOM 22056 O O . LYS B 1 757 ? 41.05001 -39.94365 -39.22542 1.000 38.92500 1091 LYS B O 1
ATOM 22075 N N . ARG B 1 758 ? 40.90464 -42.19510 -39.21314 1.000 40.59347 1092 ARG B N 1
ATOM 22076 C CA . ARG B 1 758 ? 42.24562 -42.42855 -39.73274 1.000 41.87993 1092 ARG B CA 1
ATOM 22077 C C . ARG B 1 758 ? 42.17019 -43.07673 -41.10614 1.000 42.76787 1092 ARG B C 1
ATOM 22078 O O . ARG B 1 758 ? 41.51428 -44.11114 -41.27464 1.000 44.83220 1092 ARG B O 1
ATOM 22099 N N . VAL B 1 759 ? 42.84844 -42.46758 -42.07603 1.000 40.33713 1093 VAL B N 1
ATOM 22100 C CA . VAL B 1 759 ? 43.02139 -43.04494 -43.40462 1.000 40.58538 1093 VAL B CA 1
ATOM 22101 C C . VAL B 1 759 ? 44.24426 -43.95390 -43.36957 1.000 41.56159 1093 VAL B C 1
ATOM 22102 O O . VAL B 1 759 ? 45.34607 -43.51461 -43.02140 1.000 42.52548 1093 VAL B O 1
ATOM 22115 N N . HIS B 1 760 ? 44.05938 -45.21484 -43.74316 1.000 42.51863 1094 HIS B N 1
ATOM 22116 C CA . HIS B 1 760 ? 45.13762 -46.19442 -43.72399 1.000 45.04547 1094 HIS B CA 1
ATOM 22117 C C . HIS B 1 760 ? 45.64266 -46.43669 -45.13870 1.000 45.94847 1094 HIS B C 1
ATOM 22118 O O . HIS B 1 760 ? 44.85262 -46.70867 -46.04868 1.000 47.24886 1094 HIS B O 1
ATOM 22133 N N . GLY B 1 761 ? 46.96143 -46.33908 -45.31741 1.000 44.74026 1095 GLY B N 1
ATOM 22134 C CA . GLY B 1 761 ? 47.53419 -46.52798 -46.63948 1.000 46.14025 1095 GLY B CA 1
ATOM 22135 C C . GLY B 1 761 ? 47.24973 -47.90155 -47.21384 1.000 47.72524 1095 GLY B C 1
ATOM 22136 O O . GLY B 1 761 ? 47.02893 -48.04779 -48.41907 1.000 47.29785 1095 GLY B O 1
ATOM 22140 N N . ASP B 1 762 ? 47.24057 -48.92730 -46.35862 1.000 50.37179 1096 ASP B N 1
ATOM 22141 C CA . ASP B 1 762 ? 47.02361 -50.30198 -46.80807 1.000 52.17693 1096 ASP B CA 1
ATOM 22142 C C . ASP B 1 762 ? 45.57187 -50.59298 -47.16812 1.000 51.59596 1096 ASP B C 1
ATOM 22143 O O . ASP B 1 762 ? 45.23420 -51.74339 -47.44658 1.000 51.67150 1096 ASP B O 1
ATOM 22152 N N . GLN B 1 763 ? 44.70071 -49.58710 -47.16902 1.000 51.39310 1097 GLN B N 1
ATOM 22153 C CA . GLN B 1 763 ? 43.33529 -49.73104 -47.65688 1.000 50.43979 1097 GLN B CA 1
ATOM 22154 C C . GLN B 1 763 ? 43.08300 -48.86895 -48.88467 1.000 48.58219 1097 GLN B C 1
ATOM 22155 O O . GLN B 1 763 ? 41.93387 -48.75138 -49.32786 1.000 46.93258 1097 GLN B O 1
ATOM 22169 N N . LEU B 1 764 ? 44.12273 -48.25811 -49.43446 1.000 48.63019 1098 LEU B N 1
ATOM 22170 C CA . LEU B 1 764 ? 44.03510 -47.43424 -50.62413 1.000 48.77438 1098 LEU B CA 1
ATOM 22171 C C . LEU B 1 764 ? 44.80368 -48.08207 -51.77103 1.000 51.12501 1098 LEU B C 1
ATOM 22172 O O . LEU B 1 764 ? 45.79498 -48.78119 -51.54075 1.000 50.40844 1098 LEU B O 1
ATOM 22188 N N . PRO B 1 765 ? 44.37541 -47.87521 -53.01902 1.000 55.52754 1099 PRO B N 1
ATOM 22189 C CA . PRO B 1 765 ? 45.11561 -48.45025 -54.15287 1.000 56.66600 1099 PRO B CA 1
ATOM 22190 C C . PRO B 1 765 ? 46.41982 -47.71692 -54.42703 1.000 55.33721 1099 PRO B C 1
ATOM 22191 O O . PRO B 1 765 ? 46.48003 -46.85200 -55.30817 1.000 54.62328 1099 PRO B O 1
ATOM 22202 N N . LEU B 1 766 ? 47.46313 -48.05298 -53.67152 1.000 53.32196 1100 LEU B N 1
ATOM 22203 C CA . LEU B 1 766 ? 48.75190 -47.38516 -53.75514 1.000 54.23009 1100 LEU B CA 1
ATOM 22204 C C . LEU B 1 766 ? 49.82088 -48.32165 -54.30542 1.000 58.60674 1100 LEU B C 1
ATOM 22205 O O . LEU B 1 766 ? 49.69028 -49.54733 -54.26982 1.000 59.33609 1100 LEU B O 1
ATOM 22221 N N . ILE B 1 767 ? 50.87973 -47.71616 -54.83369 1.000 63.49388 1101 ILE B N 1
ATOM 22222 C CA . ILE B 1 767 ? 52.11460 -48.41938 -55.15924 1.000 67.85307 1101 ILE B CA 1
ATOM 22223 C C . ILE B 1 767 ? 53.15181 -48.28237 -54.05279 1.000 68.14290 1101 ILE B C 1
ATOM 22224 O O . ILE B 1 767 ? 53.84219 -49.24806 -53.72636 1.000 71.09531 1101 ILE B O 1
ATOM 22240 N N . LYS B 1 768 ? 53.26641 -47.10264 -53.45578 1.000 63.93859 1102 LYS B N 1
ATOM 22241 C CA . LYS B 1 768 ? 54.20139 -46.89363 -52.36041 1.000 61.11999 1102 LYS B CA 1
ATOM 22242 C C . LYS B 1 768 ? 53.79755 -45.62624 -51.62180 1.000 56.58811 1102 LYS B C 1
ATOM 22243 O O . LYS B 1 768 ? 52.80692 -44.97213 -51.96007 1.000 54.30301 1102 LYS B O 1
ATOM 22262 N N . ALA B 1 769 ? 54.58943 -45.27880 -50.61168 1.000 54.35532 1103 ALA B N 1
ATOM 22263 C CA . ALA B 1 769 ? 54.42344 -44.03105 -49.88526 1.000 53.37198 1103 ALA B CA 1
ATOM 22264 C C . ALA B 1 769 ? 55.79076 -43.58448 -49.39401 1.000 55.98171 1103 ALA B C 1
ATOM 22265 O O . ALA B 1 769 ? 56.68149 -44.40751 -49.16612 1.000 56.08703 1103 ALA B O 1
ATOM 22272 N N . GLU B 1 770 ? 55.96104 -42.27194 -49.27118 1.000 60.64989 1104 GLU B N 1
ATOM 22273 C CA . GLU B 1 770 ? 57.19185 -41.68937 -48.75585 1.000 64.76583 1104 GLU B CA 1
ATOM 22274 C C . GLU B 1 770 ? 56.83806 -40.69397 -47.66167 1.000 64.79575 1104 GLU B C 1
ATOM 22275 O O . GLU B 1 770 ? 55.89721 -39.90874 -47.80864 1.000 64.26878 1104 GLU B O 1
ATOM 22287 N N . PHE B 1 771 ? 57.58791 -40.73123 -46.56277 1.000 64.76131 1105 PHE B N 1
ATOM 22288 C CA . PHE B 1 771 ? 57.27339 -39.93040 -45.38735 1.000 65.23136 1105 PHE B CA 1
ATOM 22289 C C . PHE B 1 771 ? 58.47785 -39.08691 -45.00016 1.000 68.60520 1105 PHE B C 1
ATOM 22290 O O . PHE B 1 771 ? 59.58776 -39.60880 -44.85697 1.000 68.91077 1105 PHE B O 1
ATOM 22307 N N . ASP B 1 772 ? 58.25221 -37.78940 -44.82604 1.000 73.41934 1106 ASP B N 1
ATOM 22308 C CA . ASP B 1 772 ? 59.28745 -36.84049 -44.42122 1.000 79.69154 1106 ASP B CA 1
ATOM 22309 C C . ASP B 1 772 ? 58.99242 -36.42058 -42.98387 1.000 81.68233 1106 ASP B C 1
ATOM 22310 O O . ASP B 1 772 ? 58.13572 -35.56656 -42.73990 1.000 79.97534 1106 ASP B O 1
ATOM 22319 N N . GLY B 1 773 ? 59.70104 -37.03297 -42.03238 1.000 84.17452 1107 GLY B N 1
ATOM 22320 C CA . GLY B 1 773 ? 59.44927 -36.78054 -40.62484 1.000 87.37524 1107 GLY B CA 1
ATOM 22321 C C . GLY B 1 773 ? 59.85654 -35.40074 -40.15123 1.000 91.53024 1107 GLY B C 1
ATOM 22322 O O . GLY B 1 773 ? 59.33445 -34.92844 -39.13527 1.000 89.32667 1107 GLY B O 1
ATOM 22326 N N . THR B 1 774 ? 60.78116 -34.74465 -40.85500 1.000 97.45954 1108 THR B N 1
ATOM 22327 C CA . THR B 1 774 ? 61.20466 -33.40923 -40.44643 1.000 100.19929 1108 THR B CA 1
ATOM 22328 C C . THR B 1 774 ? 60.14557 -32.36460 -40.78707 1.000 97.18861 1108 THR B C 1
ATOM 22329 O O . THR B 1 774 ? 59.78735 -31.53391 -39.94423 1.000 99.06496 1108 THR B O 1
ATOM 22340 N N . ASN B 1 775 ? 59.62787 -32.39483 -42.01466 1.000 92.19363 1109 ASN B N 1
ATOM 22341 C CA . ASN B 1 775 ? 58.63138 -31.43407 -42.47551 1.000 86.72435 1109 ASN B CA 1
ATOM 22342 C C . ASN B 1 775 ? 57.19930 -31.94364 -42.35680 1.000 79.27171 1109 ASN B C 1
ATOM 22343 O O . ASN B 1 775 ? 56.27248 -31.24606 -42.77827 1.000 76.73146 1109 ASN B O 1
ATOM 22354 N N . ARG B 1 776 ? 56.99777 -33.14215 -41.81470 1.000 75.92944 1110 ARG B N 1
ATOM 22355 C CA . ARG B 1 776 ? 55.66565 -33.69532 -41.58032 1.000 72.75986 1110 ARG B CA 1
ATOM 22356 C C . ARG B 1 776 ? 54.84994 -33.77905 -42.87584 1.000 66.64143 1110 ARG B C 1
ATOM 22357 O O . ARG B 1 776 ? 53.79153 -33.16235 -43.01419 1.000 63.71875 1110 ARG B O 1
ATOM 22378 N N . VAL B 1 777 ? 55.35710 -34.55210 -43.83446 1.000 65.87146 1111 VAL B N 1
ATOM 22379 C CA . VAL B 1 777 ? 54.71191 -34.67459 -45.13901 1.000 62.49321 1111 VAL B CA 1
ATOM 22380 C C . VAL B 1 777 ? 54.70799 -36.13127 -45.58092 1.000 59.41650 1111 VAL B C 1
ATOM 22381 O O . VAL B 1 777 ? 55.75971 -36.77761 -45.62070 1.000 60.35830 1111 VAL B O 1
ATOM 22394 N N . LEU B 1 778 ? 53.52966 -36.63774 -45.93581 1.000 55.53394 1112 LEU B N 1
ATOM 22395 C CA . LEU B 1 778 ? 53.36775 -37.98734 -46.46279 1.000 54.66761 1112 LEU B CA 1
ATOM 22396 C C . LEU B 1 778 ? 52.98062 -37.90841 -47.93465 1.000 54.40860 1112 LEU B C 1
ATOM 22397 O O . LEU B 1 778 ? 51.98528 -37.26383 -48.28502 1.000 52.98229 1112 LEU B O 1
ATOM 22413 N N . GLU B 1 779 ? 53.75670 -38.57943 -48.78660 1.000 55.59075 1113 GLU B N 1
ATOM 22414 C CA . GLU B 1 779 ? 53.53522 -38.58952 -50.22963 1.000 56.94320 1113 GLU B CA 1
ATOM 22415 C C . GLU B 1 779 ? 53.00357 -39.95689 -50.64545 1.000 54.86529 1113 GLU B C 1
ATOM 22416 O O . GLU B 1 779 ? 53.72322 -40.95897 -50.57466 1.000 55.86666 1113 GLU B O 1
ATOM 22428 N N . LEU B 1 780 ? 51.74750 -39.98978 -51.08271 1.000 52.05876 1114 LEU B N 1
ATOM 22429 C CA . LEU B 1 780 ? 51.11710 -41.20660 -51.57343 1.000 51.07824 1114 LEU B CA 1
ATOM 22430 C C . LEU B 1 780 ? 51.38089 -41.36974 -53.06632 1.000 51.70372 1114 LEU B C 1
ATOM 22431 O O . LEU B 1 780 ? 51.17924 -40.42918 -53.84043 1.000 51.23601 1114 LEU B O 1
ATOM 22447 N N . HIS B 1 781 ? 51.82560 -42.56300 -53.46689 1.000 52.72534 1115 HIS B N 1
ATOM 22448 C CA . HIS B 1 781 ? 51.98857 -42.91579 -54.87895 1.000 53.85581 1115 HIS B CA 1
ATOM 22449 C C . HIS B 1 781 ? 50.80288 -43.79157 -55.27509 1.000 53.54976 1115 HIS B C 1
ATOM 22450 O O . HIS B 1 781 ? 50.76305 -44.98505 -54.96533 1.000 54.24143 1115 HIS B O 1
ATOM 22464 N N . TRP B 1 782 ? 49.84367 -43.19354 -55.97029 1.000 53.44801 1116 TRP B N 1
ATOM 22465 C CA . TRP B 1 782 ? 48.58307 -43.84903 -56.27158 1.000 55.33125 1116 TRP B CA 1
ATOM 22466 C C . TRP B 1 782 ? 48.69070 -44.76495 -57.48443 1.000 58.68585 1116 TRP B C 1
ATOM 22467 O O . TRP B 1 782 ? 49.51580 -44.56011 -58.37993 1.000 59.92984 1116 TRP B O 1
ATOM 22488 N N . GLN B 1 783 ? 47.83148 -45.78424 -57.50817 1.000 60.50689 1117 GLN B N 1
ATOM 22489 C CA . GLN B 1 783 ? 47.56464 -46.51649 -58.73916 1.000 62.79994 1117 GLN B CA 1
ATOM 22490 C C . GLN B 1 783 ? 46.64219 -45.66600 -59.60247 1.000 62.50718 1117 GLN B C 1
ATOM 22491 O O . GLN B 1 783 ? 45.49339 -45.42199 -59.21146 1.000 61.35254 1117 GLN B O 1
ATOM 22505 N N . PRO B 1 784 ? 47.08465 -45.19853 -60.77167 1.000 63.17859 1118 PRO B N 1
ATOM 22506 C CA . PRO B 1 784 ? 46.23315 -44.29725 -61.55872 1.000 62.96534 1118 PRO B CA 1
ATOM 22507 C C . PRO B 1 784 ? 44.93157 -44.97573 -61.95834 1.000 62.21418 1118 PRO B C 1
ATOM 22508 O O . PRO B 1 784 ? 44.90464 -46.15927 -62.30050 1.000 61.30397 1118 PRO B O 1
ATOM 22519 N N . GLY B 1 785 ? 43.84128 -44.21553 -61.88861 1.000 64.41823 1119 GLY B N 1
ATOM 22520 C CA . GLY B 1 785 ? 42.56306 -44.67352 -62.38449 1.000 64.81004 1119 GLY B CA 1
ATOM 22521 C C . GLY B 1 785 ? 41.79529 -45.60254 -61.47183 1.000 63.77698 1119 GLY B C 1
ATOM 22522 O O . GLY B 1 785 ? 40.68331 -46.00960 -61.83189 1.000 65.66415 1119 GLY B O 1
ATOM 22526 N N . VAL B 1 786 ? 42.33228 -45.94615 -60.30666 1.000 57.66224 1120 VAL B N 1
ATOM 22527 C CA . VAL B 1 786 ? 41.67704 -46.88513 -59.40284 1.000 56.00940 1120 VAL B CA 1
ATOM 22528 C C . VAL B 1 786 ? 40.84622 -46.08603 -58.40527 1.000 57.13830 1120 VAL B C 1
ATOM 22529 O O . VAL B 1 786 ? 41.38459 -45.29298 -57.62544 1.000 57.58497 1120 VAL B O 1
ATOM 22542 N N . ASP B 1 787 ? 39.53175 -46.28877 -58.43609 1.000 58.58107 1121 ASP B N 1
ATOM 22543 C CA . ASP B 1 787 ? 38.62232 -45.52059 -57.59426 1.000 57.73150 1121 ASP B CA 1
ATOM 22544 C C . ASP B 1 787 ? 38.70775 -45.99855 -56.14809 1.000 54.45295 1121 ASP B C 1
ATOM 22545 O O . ASP B 1 787 ? 38.48383 -47.17989 -55.86213 1.000 52.83701 1121 ASP B O 1
ATOM 22554 N N . SER B 1 788 ? 39.02787 -45.06979 -55.23667 1.000 53.06087 1122 SER B N 1
ATOM 22555 C CA . SER B 1 788 ? 39.09044 -45.38794 -53.81320 1.000 54.21518 1122 SER B CA 1
ATOM 22556 C C . SER B 1 788 ? 37.73333 -45.79348 -53.25876 1.000 53.05006 1122 SER B C 1
ATOM 22557 O O . SER B 1 788 ? 37.66110 -46.56348 -52.29424 1.000 52.66333 1122 SER B O 1
ATOM 22565 N N . ALA B 1 789 ? 36.64997 -45.26880 -53.83418 1.000 53.56428 1123 ALA B N 1
ATOM 22566 C CA . ALA B 1 789 ? 35.32472 -45.54635 -53.29775 1.000 54.41371 1123 ALA B CA 1
ATOM 22567 C C . ALA B 1 789 ? 34.99965 -47.03119 -53.34737 1.000 55.96351 1123 ALA B C 1
ATOM 22568 O O . ALA B 1 789 ? 34.29289 -47.54080 -52.46895 1.000 56.27433 1123 ALA B O 1
ATOM 22575 N N . THR B 1 790 ? 35.52497 -47.74307 -54.34649 1.000 57.04768 1124 THR B N 1
ATOM 22576 C CA . THR B 1 790 ? 35.18791 -49.14027 -54.56805 1.000 57.13267 1124 THR B CA 1
ATOM 22577 C C . THR B 1 790 ? 36.36908 -50.09240 -54.43970 1.000 56.33869 1124 THR B C 1
ATOM 22578 O O . THR B 1 790 ? 36.19727 -51.29575 -54.66402 1.000 57.03424 1124 THR B O 1
ATOM 22589 N N . PHE B 1 791 ? 37.55057 -49.60621 -54.07348 1.000 54.73137 1125 PHE B N 1
ATOM 22590 C CA . PHE B 1 791 ? 38.72621 -50.46383 -54.02889 1.000 54.59965 1125 PHE B CA 1
ATOM 22591 C C . PHE B 1 791 ? 38.67084 -51.40605 -52.83315 1.000 53.21339 1125 PHE B C 1
ATOM 22592 O O . PHE B 1 791 ? 38.42384 -50.98211 -51.69889 1.000 50.35659 1125 PHE B O 1
ATOM 22609 N N . ILE B 1 792 ? 38.92516 -52.68444 -53.09016 1.000 54.18603 1126 ILE B N 1
ATOM 22610 C CA . ILE B 1 792 ? 38.97366 -53.69892 -52.04136 1.000 56.17575 1126 ILE B CA 1
ATOM 22611 C C . ILE B 1 792 ? 40.39522 -54.24575 -51.99365 1.000 56.51661 1126 ILE B C 1
ATOM 22612 O O . ILE B 1 792 ? 40.81514 -54.94746 -52.92488 1.000 56.17422 1126 ILE B O 1
ATOM 22628 N N . PRO B 1 793 ? 41.17421 -53.94349 -50.95721 1.000 57.65551 1127 PRO B N 1
ATOM 22629 C CA . PRO B 1 793 ? 42.53446 -54.48821 -50.88026 1.000 59.33304 1127 PRO B CA 1
ATOM 22630 C C . PRO B 1 793 ? 42.52800 -56.00459 -50.99814 1.000 61.85055 1127 PRO B C 1
ATOM 22631 O O . PRO B 1 793 ? 41.60599 -56.67888 -50.53449 1.000 61.48362 1127 PRO B O 1
ATOM 22642 N N . ALA B 1 794 ? 43.55808 -56.54040 -51.65597 1.000 64.64714 1128 ALA B N 1
ATOM 22643 C CA . ALA B 1 794 ? 43.64499 -57.98508 -51.82923 1.000 66.59461 1128 ALA B CA 1
ATOM 22644 C C . ALA B 1 794 ? 43.61627 -58.70189 -50.48435 1.000 66.25568 1128 ALA B C 1
ATOM 22645 O O . ALA B 1 794 ? 42.97710 -59.75161 -50.34671 1.000 66.11480 1128 ALA B O 1
ATOM 22652 N N . ASP B 1 795 ? 44.29047 -58.14389 -49.47390 1.000 66.38492 1129 ASP B N 1
ATOM 22653 C CA . ASP B 1 795 ? 44.37570 -58.81038 -48.18016 1.000 67.82511 1129 ASP B CA 1
ATOM 22654 C C . ASP B 1 795 ? 43.05646 -58.78558 -47.41809 1.000 67.24867 1129 ASP B C 1
ATOM 22655 O O . ASP B 1 795 ? 42.94895 -59.45434 -46.38547 1.000 68.41506 1129 ASP B O 1
ATOM 22664 N N . GLU B 1 796 ? 42.06276 -58.03180 -47.88453 1.000 65.59035 1130 GLU B N 1
ATOM 22665 C CA . GLU B 1 796 ? 40.75715 -57.98024 -47.23743 1.000 64.10789 1130 GLU B CA 1
ATOM 22666 C C . GLU B 1 796 ? 39.72746 -58.85376 -47.93729 1.000 65.56077 1130 GLU B C 1
ATOM 22667 O O . GLU B 1 796 ? 38.55230 -58.83534 -47.55899 1.000 64.75953 1130 GLU B O 1
ATOM 22679 N N . LYS B 1 797 ? 40.13869 -59.60039 -48.95625 1.000 67.60114 1131 LYS B N 1
ATOM 22680 C CA . LYS B 1 797 ? 39.30199 -60.62032 -49.56901 1.000 70.61353 1131 LYS B CA 1
ATOM 22681 C C . LYS B 1 797 ? 39.40333 -61.95513 -48.84253 1.000 76.59840 1131 LYS B C 1
ATOM 22682 O O . LYS B 1 797 ? 38.64984 -62.88061 -49.16283 1.000 76.17040 1131 LYS B O 1
ATOM 22701 N N . ASN B 1 798 ? 40.31682 -62.06441 -47.88276 1.000 83.35348 1132 ASN B N 1
ATOM 22702 C CA . ASN B 1 798 ? 40.40374 -63.23199 -47.01459 1.000 88.46149 1132 ASN B CA 1
ATOM 22703 C C . ASN B 1 798 ? 39.13189 -63.37241 -46.18273 1.000 85.28915 1132 ASN B C 1
ATOM 22704 O O . ASN B 1 798 ? 38.66766 -62.38363 -45.59921 1.000 85.81138 1132 ASN B O 1
ATOM 22715 N N . PRO B 1 799 ? 38.54942 -64.57368 -46.08276 1.000 79.80110 1133 PRO B N 1
ATOM 22716 C CA . PRO B 1 799 ? 37.39189 -64.75162 -45.18739 1.000 75.42258 1133 PRO B CA 1
ATOM 22717 C C . PRO B 1 799 ? 37.69555 -64.46352 -43.72325 1.000 70.96441 1133 PRO B C 1
ATOM 22718 O O . PRO B 1 799 ? 36.75841 -64.41920 -42.91560 1.000 72.40514 1133 PRO B O 1
ATOM 22729 N N . LYS B 1 800 ? 38.96393 -64.27918 -43.35451 1.000 67.33205 1134 LYS B N 1
ATOM 22730 C CA . LYS B 1 800 ? 39.31969 -63.86474 -42.00449 1.000 64.08339 1134 LYS B CA 1
ATOM 22731 C C . LYS B 1 800 ? 39.20930 -62.35931 -41.79707 1.000 61.43500 1134 LYS B C 1
ATOM 22732 O O . LYS B 1 800 ? 39.28368 -61.90058 -40.65145 1.000 60.99989 1134 LYS B O 1
ATOM 22736 N N . SER B 1 801 ? 39.02417 -61.58432 -42.86191 1.000 60.65658 1135 SER B N 1
ATOM 22737 C CA . SER B 1 801 ? 38.93022 -60.13886 -42.72277 1.000 59.24626 1135 SER B CA 1
ATOM 22738 C C . SER B 1 801 ? 37.59468 -59.74212 -42.10159 1.000 56.37065 1135 SER B C 1
ATOM 22739 O O . SER B 1 801 ? 36.56066 -60.37212 -42.33901 1.000 56.91369 1135 SER B O 1
ATOM 22747 N N . TYR B 1 802 ? 37.62646 -58.67655 -41.29391 1.000 58.82976 1136 TYR B N 1
ATOM 22748 C CA . TYR B 1 802 ? 36.39278 -58.12030 -40.74898 1.000 58.31743 1136 TYR B CA 1
ATOM 22749 C C . TYR B 1 802 ? 35.40643 -57.76977 -41.85446 1.000 56.94913 1136 TYR B C 1
ATOM 22750 O O . TYR B 1 802 ? 34.19150 -57.74396 -41.62515 1.000 55.57379 1136 TYR B O 1
ATOM 22768 N N . ARG B 1 803 ? 35.91455 -57.45668 -43.04742 1.000 57.76127 1137 ARG B N 1
ATOM 22769 C CA . ARG B 1 803 ? 35.04980 -57.01616 -44.13407 1.000 59.48586 1137 ARG B CA 1
ATOM 22770 C C . ARG B 1 803 ? 33.97082 -58.04907 -44.43084 1.000 60.41199 1137 ARG B C 1
ATOM 22771 O O . ARG B 1 803 ? 32.85163 -57.68653 -44.80864 1.000 57.18396 1137 ARG B O 1
ATOM 22792 N N . ASN B 1 804 ? 34.27965 -59.33630 -44.25397 1.000 65.64533 1138 ASN B N 1
ATOM 22793 C CA . ASN B 1 804 ? 33.30467 -60.38489 -44.52959 1.000 70.33898 1138 ASN B CA 1
ATOM 22794 C C . ASN B 1 804 ? 32.09591 -60.31453 -43.60708 1.000 68.99818 1138 ASN B C 1
ATOM 22795 O O . ASN B 1 804 ? 31.02821 -60.82312 -43.96735 1.000 69.45540 1138 ASN B O 1
ATOM 22806 N N . SER B 1 805 ? 32.23873 -59.72015 -42.42380 1.000 67.44026 1139 SER B N 1
ATOM 22807 C CA . SER B 1 805 ? 31.12117 -59.58585 -41.50054 1.000 64.44895 1139 SER B CA 1
ATOM 22808 C C . SER B 1 805 ? 30.40244 -58.25218 -41.64856 1.000 57.76636 1139 SER B C 1
ATOM 22809 O O . SER B 1 805 ? 29.43833 -57.99871 -40.91898 1.000 57.31661 1139 SER B O 1
ATOM 22817 N N . ILE B 1 806 ? 30.87024 -57.38751 -42.54258 1.000 49.30857 1140 ILE B N 1
ATOM 22818 C CA . ILE B 1 806 ? 30.18193 -56.13839 -42.84741 1.000 45.72000 1140 ILE B CA 1
ATOM 22819 C C . ILE B 1 806 ? 29.04767 -56.44164 -43.82107 1.000 46.48862 1140 ILE B C 1
ATOM 22820 O O . ILE B 1 806 ? 29.26907 -57.03262 -44.88598 1.000 47.41341 1140 ILE B O 1
ATOM 22836 N N . LYS B 1 807 ? 27.83300 -56.00978 -43.48028 1.000 48.86385 1141 LYS B N 1
ATOM 22837 C CA . LYS B 1 807 ? 26.68641 -56.35014 -44.31336 1.000 51.69594 1141 LYS B CA 1
ATOM 22838 C C . LYS B 1 807 ? 26.57316 -55.45761 -45.54441 1.000 48.80477 1141 LYS B C 1
ATOM 22839 O O . LYS B 1 807 ? 26.21854 -55.94471 -46.62646 1.000 48.13371 1141 LYS B O 1
ATOM 22858 N N . ASN B 1 808 ? 26.93021 -54.18218 -45.43907 1.000 45.89842 1142 ASN B N 1
ATOM 22859 C CA . ASN B 1 808 ? 26.73193 -53.28280 -46.56512 1.000 45.91216 1142 ASN B CA 1
ATOM 22860 C C . ASN B 1 808 ? 28.00119 -53.17273 -47.40325 1.000 45.98201 1142 ASN B C 1
ATOM 22861 O O . ASN B 1 808 ? 29.10543 -53.49984 -46.95925 1.000 45.68420 1142 ASN B O 1
ATOM 22872 N N . LYS B 1 809 ? 27.80436 -52.76926 -48.65895 1.000 46.90192 1143 LYS B N 1
ATOM 22873 C CA . LYS B 1 809 ? 28.85225 -52.75265 -49.66652 1.000 48.41920 1143 LYS B CA 1
ATOM 22874 C C . LYS B 1 809 ? 28.86663 -51.40335 -50.37277 1.000 48.70210 1143 LYS B C 1
ATOM 22875 O O . LYS B 1 809 ? 27.93489 -50.60242 -50.25873 1.000 47.61825 1143 LYS B O 1
ATOM 22887 N N . PHE B 1 810 ? 29.96063 -51.15005 -51.07765 1.000 49.97854 1144 PHE B N 1
ATOM 22888 C CA . PHE B 1 810 ? 30.22693 -49.85290 -51.69679 1.000 52.03193 1144 PHE B CA 1
ATOM 22889 C C . PHE B 1 810 ? 30.33865 -50.04988 -53.20123 1.000 56.38079 1144 PHE B C 1
ATOM 22890 O O . PHE B 1 810 ? 31.34217 -50.56612 -53.70103 1.000 57.16831 1144 PHE B O 1
ATOM 22907 N N . ARG B 1 811 ? 29.29894 -49.64981 -53.92237 1.000 59.60615 1145 ARG B N 1
ATOM 22908 C CA . ARG B 1 811 ? 29.22402 -49.91084 -55.35261 1.000 64.06898 1145 ARG B CA 1
ATOM 22909 C C . ARG B 1 811 ? 29.36419 -48.66101 -56.20261 1.000 66.74526 1145 ARG B C 1
ATOM 22910 O O . ARG B 1 811 ? 30.03136 -48.70295 -57.23923 1.000 68.71831 1145 ARG B O 1
ATOM 22931 N N . SER B 1 812 ? 28.76569 -47.54412 -55.80168 1.000 66.20660 1146 SER B N 1
ATOM 22932 C CA . SER B 1 812 ? 28.78231 -46.37934 -56.67025 1.000 66.09663 1146 SER B CA 1
ATOM 22933 C C . SER B 1 812 ? 30.19360 -45.81457 -56.77082 1.000 60.74899 1146 SER B C 1
ATOM 22934 O O . SER B 1 812 ? 31.00463 -45.92505 -55.84756 1.000 59.05833 1146 SER B O 1
ATOM 22942 N N . THR B 1 813 ? 30.46845 -45.17438 -57.89912 1.000 57.09722 1147 THR B N 1
ATOM 22943 C CA . THR B 1 813 ? 31.75600 -44.54765 -58.13241 1.000 55.46660 1147 THR B CA 1
ATOM 22944 C C . THR B 1 813 ? 31.84690 -43.19710 -57.43469 1.000 53.38322 1147 THR B C 1
ATOM 22945 O O . THR B 1 813 ? 30.84066 -42.57429 -57.08701 1.000 52.35666 1147 THR B O 1
ATOM 22956 N N . ALA B 1 814 ? 33.08552 -42.74060 -57.24608 1.000 54.16201 1148 ALA B N 1
ATOM 22957 C CA . ALA B 1 814 ? 33.30356 -41.41649 -56.68083 1.000 54.69953 1148 ALA B CA 1
ATOM 22958 C C . ALA B 1 814 ? 32.63191 -40.34406 -57.52997 1.000 55.64247 1148 ALA B C 1
ATOM 22959 O O . ALA B 1 814 ? 32.02373 -39.40957 -56.99522 1.000 55.93078 1148 ALA B O 1
ATOM 22966 N N . ALA B 1 815 ? 32.72527 -40.46458 -58.85815 1.000 56.06220 1149 ALA B N 1
ATOM 22967 C CA . ALA B 1 815 ? 32.09296 -39.48559 -59.73669 1.000 56.78983 1149 ALA B CA 1
ATOM 22968 C C . ALA B 1 815 ? 30.58760 -39.43778 -59.50871 1.000 56.04988 1149 ALA B C 1
ATOM 22969 O O . ALA B 1 815 ? 29.99381 -38.35481 -59.44652 1.000 54.31066 1149 ALA B O 1
ATOM 22976 N N . GLU B 1 816 ? 29.95296 -40.60422 -59.37565 1.000 58.28825 1150 GLU B N 1
ATOM 22977 C CA . GLU B 1 816 ? 28.51766 -40.64279 -59.11908 1.000 61.67193 1150 GLU B CA 1
ATOM 22978 C C . GLU B 1 816 ? 28.18171 -40.00332 -57.77631 1.000 56.08618 1150 GLU B C 1
ATOM 22979 O O . GLU B 1 816 ? 27.20087 -39.25920 -57.66153 1.000 54.98244 1150 GLU B O 1
ATOM 22991 N N . ILE B 1 817 ? 28.98805 -40.27405 -56.74738 1.000 52.99773 1151 ILE B N 1
ATOM 22992 C CA . ILE B 1 817 ? 28.74100 -39.67440 -55.43793 1.000 50.74977 1151 ILE B CA 1
ATOM 22993 C C . ILE B 1 817 ? 28.83633 -38.15713 -55.52990 1.000 51.46375 1151 ILE B C 1
ATOM 22994 O O . ILE B 1 817 ? 27.99781 -37.42824 -54.98666 1.000 51.52575 1151 ILE B O 1
ATOM 23010 N N . ALA B 1 818 ? 29.87778 -37.65911 -56.19936 1.000 53.29008 1152 ALA B N 1
ATOM 23011 C CA . ALA B 1 818 ? 30.06661 -36.21743 -56.31755 1.000 55.35901 1152 ALA B CA 1
ATOM 23012 C C . ALA B 1 818 ? 28.90534 -35.56987 -57.06356 1.000 57.21438 1152 ALA B C 1
ATOM 23013 O O . ALA B 1 818 ? 28.37668 -34.53865 -56.63155 1.000 58.25169 1152 ALA B O 1
ATOM 23020 N N . ASN B 1 819 ? 28.49134 -36.16450 -58.18929 1.000 58.04686 1153 ASN B N 1
ATOM 23021 C CA . ASN B 1 819 ? 27.39204 -35.59950 -58.96651 1.000 60.98807 1153 ASN B CA 1
ATOM 23022 C C . ASN B 1 819 ? 26.15358 -35.43640 -58.09783 1.000 58.21004 1153 ASN B C 1
ATOM 23023 O O . ASN B 1 819 ? 25.54051 -34.36314 -58.05433 1.000 58.28364 1153 ASN B O 1
ATOM 23034 N N . ILE B 1 820 ? 25.76998 -36.50797 -57.40225 1.000 55.77747 1154 ILE B N 1
ATOM 23035 C CA . ILE B 1 820 ? 24.55514 -36.49541 -56.59484 1.000 58.03719 1154 ILE B CA 1
ATOM 23036 C C . ILE B 1 820 ? 24.64855 -35.43137 -55.50684 1.000 56.63857 1154 ILE B C 1
ATOM 23037 O O . ILE B 1 820 ? 23.72307 -34.63310 -55.31489 1.000 58.01993 1154 ILE B O 1
ATOM 23053 N N . GLU B 1 821 ? 25.78380 -35.37599 -54.80454 1.000 53.26958 1155 GLU B N 1
ATOM 23054 C CA . GLU B 1 821 ? 25.91592 -34.44269 -53.68887 1.000 52.50012 1155 GLU B CA 1
ATOM 23055 C C . GLU B 1 821 ? 25.88005 -32.99238 -54.16102 1.000 54.57814 1155 GLU B C 1
ATOM 23056 O O . GLU B 1 821 ? 25.16811 -32.16384 -53.58177 1.000 55.14574 1155 GLU B O 1
ATOM 23068 N N . LEU B 1 822 ? 26.65620 -32.65384 -55.19539 1.000 56.35674 1156 LEU B N 1
ATOM 23069 C CA . LEU B 1 822 ? 26.67418 -31.26887 -55.65803 1.000 60.95293 1156 LEU B CA 1
ATOM 23070 C C . LEU B 1 822 ? 25.35039 -30.89446 -56.31246 1.000 62.78885 1156 LEU B C 1
ATOM 23071 O O . LEU B 1 822 ? 24.88669 -29.75595 -56.17745 1.000 63.75174 1156 LEU B O 1
ATOM 23087 N N . ASP B 1 823 ? 24.72645 -31.83770 -57.02385 1.000 63.88792 1157 ASP B N 1
ATOM 23088 C CA . ASP B 1 823 ? 23.41630 -31.57093 -57.60424 1.000 67.84430 1157 ASP B CA 1
ATOM 23089 C C . ASP B 1 823 ? 22.39444 -31.23803 -56.52493 1.000 67.29912 1157 ASP B C 1
ATOM 23090 O O . ASP B 1 823 ? 21.60314 -30.30131 -56.67878 1.000 66.87945 1157 ASP B O 1
ATOM 23099 N N . LYS B 1 824 ? 22.41033 -31.97415 -55.41095 1.000 68.25831 1158 LYS B N 1
ATOM 23100 C CA . LYS B 1 824 ? 21.47081 -31.67617 -54.33794 1.000 69.96649 1158 LYS B CA 1
ATOM 23101 C C . LYS B 1 824 ? 21.81777 -30.36696 -53.64225 1.000 69.92163 1158 LYS B C 1
ATOM 23102 O O . LYS B 1 824 ? 20.91677 -29.66277 -53.17424 1.000 69.57959 1158 LYS B O 1
ATOM 23115 N N . GLU B 1 825 ? 23.10604 -30.02158 -53.56048 1.000 71.27040 1159 GLU B N 1
ATOM 23116 C CA . GLU B 1 825 ? 23.48861 -28.77444 -52.90822 1.000 73.55540 1159 GLU B CA 1
ATOM 23117 C C . GLU B 1 825 ? 22.96289 -27.57696 -53.68953 1.000 75.77705 1159 GLU B C 1
ATOM 23118 O O . GLU B 1 825 ? 22.21507 -26.74796 -53.15928 1.000 77.51513 1159 GLU B O 1
ATOM 23130 N N . ALA B 1 826 ? 23.35864 -27.47007 -54.96248 1.000 73.74612 1160 ALA B N 1
ATOM 23131 C CA . ALA B 1 826 ? 22.92988 -26.34617 -55.78637 1.000 75.75629 1160 ALA B CA 1
ATOM 23132 C C . ALA B 1 826 ? 21.41514 -26.20818 -55.78660 1.000 78.98967 1160 ALA B C 1
ATOM 23133 O O . ALA B 1 826 ? 20.88090 -25.09278 -55.77680 1.000 78.46317 1160 ALA B O 1
ATOM 23140 N N . GLU B 1 827 ? 20.70824 -27.33093 -55.81117 1.000 84.35627 1161 GLU B N 1
ATOM 23141 C CA . GLU B 1 827 ? 19.25345 -27.34058 -55.84063 1.000 88.74819 1161 GLU B CA 1
ATOM 23142 C C . GLU B 1 827 ? 18.64723 -27.29358 -54.44165 1.000 87.65254 1161 GLU B C 1
ATOM 23143 O O . GLU B 1 827 ? 17.41878 -27.28121 -54.31146 1.000 87.84296 1161 GLU B O 1
ATOM 23155 N N . SER B 1 828 ? 19.48385 -27.30979 -53.39995 1.000 87.32493 1162 SER B N 1
ATOM 23156 C CA . SER B 1 828 ? 19.04013 -27.27396 -52.00372 1.000 88.02815 1162 SER B CA 1
ATOM 23157 C C . SER B 1 828 ? 18.10856 -28.43475 -51.65766 1.000 88.25107 1162 SER B C 1
ATOM 23158 O O . SER B 1 828 ? 17.17413 -28.28861 -50.86653 1.000 92.47265 1162 SER B O 1
ATOM 23166 N N . GLU B 1 829 ? 18.37261 -29.62557 -52.25745 1.000 81.73329 1163 GLU B N 1
ATOM 23167 C CA . GLU B 1 829 ? 17.55775 -30.79573 -51.96292 1.000 78.11105 1163 GLU B CA 1
ATOM 23168 C C . GLU B 1 829 ? 18.21181 -31.62919 -50.86112 1.000 74.53005 1163 GLU B C 1
ATOM 23169 O O . GLU B 1 829 ? 19.44006 -31.64443 -50.72992 1.000 73.71313 1163 GLU B O 1
ATOM 23173 N N . PRO B 1 830 ? 17.43091 -32.32803 -50.03835 1.000 73.23390 1164 PRO B N 1
ATOM 23174 C CA . 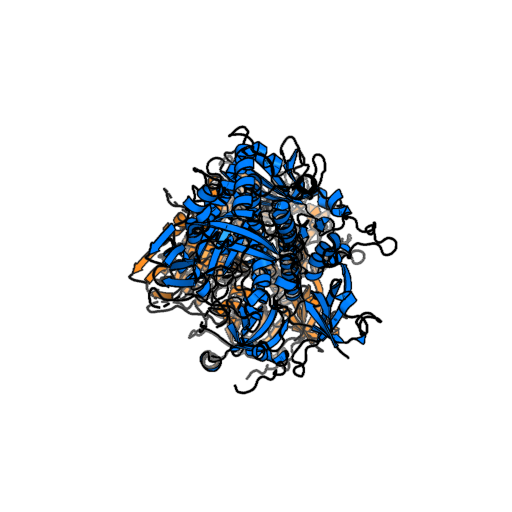PRO B 1 830 ? 18.03143 -33.10407 -48.94517 1.000 71.21862 1164 PRO B CA 1
ATOM 23175 C C . PRO B 1 830 ? 18.63153 -34.40957 -49.44496 1.000 70.84366 1164 PRO B C 1
ATOM 23176 O O . PRO B 1 830 ? 18.11239 -35.04665 -50.36509 1.000 70.05557 1164 PRO B O 1
ATOM 23187 N N . LEU B 1 831 ? 19.74746 -34.80372 -48.82597 1.000 74.12172 1165 LEU B N 1
ATOM 23188 C CA . LEU B 1 831 ? 20.30606 -36.12889 -49.06813 1.000 74.53998 1165 LEU B CA 1
ATOM 23189 C C . LEU B 1 831 ? 19.61192 -37.18830 -48.22600 1.000 70.91578 1165 LEU B C 1
ATOM 23190 O O . LEU B 1 831 ? 19.56977 -38.36123 -48.61545 1.000 74.07221 1165 LEU B O 1
ATOM 23206 N N . ILE B 1 832 ? 19.06163 -36.78668 -47.08875 1.000 61.64797 1166 ILE B N 1
ATOM 23207 C CA . ILE B 1 832 ? 18.44959 -37.70352 -46.13725 1.000 58.38588 1166 ILE B CA 1
ATOM 23208 C C . ILE B 1 832 ? 17.04390 -38.05142 -46.60231 1.000 57.36497 1166 ILE B C 1
ATOM 23209 O O . ILE B 1 832 ? 16.31759 -37.20086 -47.12897 1.000 57.73346 1166 ILE B O 1
ATOM 23225 N N . SER B 1 833 ? 16.65297 -39.30767 -46.40785 1.000 58.20271 1167 SER B N 1
ATOM 23226 C CA . SER B 1 833 ? 15.30791 -39.74152 -46.75615 1.000 59.41383 1167 SER B CA 1
ATOM 23227 C C . SER B 1 833 ? 14.27791 -39.01964 -45.88989 1.000 57.15198 1167 SER B C 1
ATOM 23228 O O . SER B 1 833 ? 14.59454 -38.45790 -44.83759 1.000 54.75070 1167 SER B O 1
ATOM 23236 N N . ASP B 1 834 ? 13.02576 -39.03764 -46.34512 1.000 57.72878 1168 ASP B N 1
ATOM 23237 C CA . ASP B 1 834 ? 11.96202 -38.33830 -45.63080 1.000 60.95095 1168 ASP B CA 1
ATOM 23238 C C . ASP B 1 834 ? 11.60214 -39.03909 -44.32377 1.000 60.50813 1168 ASP B C 1
ATOM 23239 O O . ASP B 1 834 ? 11.34181 -38.36509 -43.31676 1.000 60.89938 1168 ASP B O 1
ATOM 23248 N N . PRO B 1 835 ? 11.57111 -40.37585 -44.28947 1.000 59.64090 1169 PRO B N 1
ATOM 23249 C CA . PRO B 1 835 ? 11.31492 -41.05326 -43.00369 1.000 58.04666 1169 PRO B CA 1
ATOM 23250 C C . PRO B 1 835 ? 12.32035 -40.68886 -41.92563 1.000 58.01851 1169 PRO B C 1
ATOM 23251 O O . PRO B 1 835 ? 11.93273 -40.40961 -40.78221 1.000 59.27419 1169 PRO B O 1
ATOM 23262 N N . LEU B 1 836 ? 13.61380 -40.69112 -42.25325 1.000 55.15664 1170 LEU B N 1
ATOM 23263 C CA . LEU B 1 836 ? 14.61311 -40.34661 -41.24874 1.000 52.60024 1170 LEU B CA 1
ATOM 23264 C C . LEU B 1 836 ? 14.55893 -38.86152 -40.90530 1.000 52.22719 1170 LEU B C 1
ATOM 23265 O O . LEU B 1 836 ? 14.78714 -38.47773 -39.75231 1.000 51.17241 1170 LEU B O 1
ATOM 23281 N N . SER B 1 837 ? 14.26941 -38.00852 -41.89098 1.000 54.29364 1171 SER B N 1
ATOM 23282 C CA . SER B 1 837 ? 14.15382 -36.58141 -41.61225 1.000 54.94636 1171 SER B CA 1
ATOM 23283 C C . SER B 1 837 ? 13.06232 -36.31702 -40.58124 1.000 53.09413 1171 SER B C 1
ATOM 23284 O O . SER B 1 837 ? 13.23089 -35.47695 -39.68908 1.000 50.73376 1171 SER B O 1
ATOM 23292 N N . LYS B 1 838 ? 11.94149 -37.03951 -40.67119 1.000 53.21495 1172 LYS B N 1
ATOM 23293 C CA . LYS B 1 838 ? 10.91872 -36.92494 -39.63773 1.000 54.60947 1172 LYS B CA 1
ATOM 23294 C C . LYS B 1 838 ? 11.44718 -37.40885 -38.29367 1.000 53.68538 1172 LYS B C 1
ATOM 23295 O O . LYS B 1 838 ? 11.17653 -36.79522 -37.25578 1.000 52.25630 1172 LYS B O 1
ATOM 23310 N N . GLU B 1 839 ? 12.18667 -38.52136 -38.28942 1.000 55.39921 1173 GLU B N 1
ATOM 23311 C CA . GLU B 1 839 ? 12.71039 -39.05712 -37.03787 1.000 56.47948 1173 GLU B CA 1
ATOM 23312 C C . GLU B 1 839 ? 13.60655 -38.03945 -36.34711 1.000 53.07011 1173 GLU B C 1
ATOM 23313 O O . GLU B 1 839 ? 13.43370 -37.74775 -35.15826 1.000 51.47612 1173 GLU B O 1
ATOM 23325 N N . LEU B 1 840 ? 14.57193 -37.48385 -37.08366 1.000 51.62244 1174 LEU B N 1
ATOM 23326 C CA . LEU B 1 840 ? 15.47828 -36.50428 -36.49796 1.000 50.94359 1174 LEU B CA 1
ATOM 23327 C C . LEU B 1 840 ? 14.72534 -35.25890 -36.04960 1.000 51.66285 1174 LEU B C 1
ATOM 23328 O O . LEU B 1 840 ? 15.02150 -34.69693 -34.98885 1.000 51.70087 1174 LEU B O 1
ATOM 23344 N N . SER B 1 841 ? 13.73991 -34.81696 -36.83681 1.000 51.67264 1175 SER B N 1
ATOM 23345 C CA . SER B 1 841 ? 12.95651 -33.64960 -36.44723 1.000 52.49102 1175 SER B CA 1
ATOM 23346 C C . SER B 1 841 ? 12.22887 -33.89575 -35.13203 1.000 50.60257 1175 SER B C 1
ATOM 23347 O O . SER B 1 841 ? 12.26772 -33.05987 -34.22167 1.000 49.01729 1175 SER B O 1
ATOM 23355 N N . ASP B 1 842 ? 11.56488 -35.04884 -35.00969 1.000 51.97016 1176 ASP B N 1
ATOM 23356 C CA . ASP B 1 842 ? 10.86811 -35.36811 -33.76860 1.000 54.43528 1176 ASP B CA 1
ATOM 23357 C C . ASP B 1 842 ? 11.83102 -35.36001 -32.58759 1.000 53.24286 1176 ASP B C 1
ATOM 23358 O O . ASP B 1 842 ? 11.49488 -34.87035 -31.50304 1.000 54.33036 1176 ASP B O 1
ATOM 23367 N N . LEU B 1 843 ? 13.03517 -35.89326 -32.78060 1.000 50.25836 1177 LEU B N 1
ATOM 23368 C CA . LEU B 1 843 ? 14.06520 -35.86188 -31.75096 1.000 48.96814 1177 LEU B CA 1
ATOM 23369 C C . LEU B 1 843 ? 14.75862 -34.50807 -31.65328 1.000 48.42617 1177 LEU B C 1
ATOM 23370 O O . LEU B 1 843 ? 15.65579 -34.34743 -30.81870 1.000 45.50617 1177 LEU B O 1
ATOM 23386 N N . HIS B 1 844 ? 14.36300 -33.53522 -32.47336 1.000 52.53222 1178 HIS B N 1
ATOM 23387 C CA . HIS B 1 844 ? 14.97386 -32.20589 -32.46440 1.000 54.72084 1178 HIS B CA 1
ATOM 23388 C C . HIS B 1 844 ? 16.47453 -32.28834 -32.73528 1.000 50.75385 1178 HIS B C 1
ATOM 23389 O O . HIS B 1 844 ? 17.28219 -31.63708 -32.06980 1.000 51.42400 1178 HIS B O 1
ATOM 23403 N N . LEU B 1 845 ? 16.84780 -33.09935 -33.72062 1.000 44.93839 1179 LEU B N 1
ATOM 23404 C CA . LEU B 1 845 ? 18.22335 -33.22732 -34.17516 1.000 42.41069 1179 LEU B CA 1
ATOM 23405 C C . LEU B 1 845 ? 18.35876 -32.58597 -35.54911 1.000 44.17107 1179 LEU B C 1
ATOM 23406 O O . LEU B 1 845 ? 17.36852 -32.34765 -36.24441 1.000 44.11616 1179 LEU B O 1
ATOM 23422 N N . THR B 1 846 ? 19.60152 -32.32500 -35.94329 1.000 47.08274 1180 THR B N 1
ATOM 23423 C CA . THR B 1 846 ? 19.90088 -31.66261 -37.20525 1.000 48.89230 1180 THR B CA 1
ATOM 23424 C C . THR B 1 846 ? 20.71431 -32.58680 -38.09945 1.000 45.96710 1180 THR B C 1
ATOM 23425 O O . THR B 1 846 ? 21.69400 -33.19179 -37.65173 1.000 41.81387 1180 THR B O 1
ATOM 23436 N N . VAL B 1 847 ? 20.31086 -32.68115 -39.36372 1.000 46.72700 1181 VAL B N 1
ATOM 23437 C CA . VAL B 1 847 ? 21.04601 -33.51227 -40.32114 1.000 47.61724 1181 VAL B CA 1
ATOM 23438 C C . VAL B 1 847 ? 22.44530 -32.94337 -40.49126 1.000 44.91368 1181 VAL B C 1
ATOM 23439 O O . VAL B 1 847 ? 22.59790 -31.71358 -40.62564 1.000 45.55841 1181 VAL B O 1
ATOM 23452 N N . PRO B 1 848 ? 23.49711 -33.75910 -40.49358 1.000 44.91698 1182 PRO B N 1
ATOM 23453 C CA . PRO B 1 848 ? 24.83515 -33.21458 -40.74529 1.000 45.79554 1182 PRO B CA 1
ATOM 23454 C C . PRO B 1 848 ? 24.92963 -32.61704 -42.13984 1.000 49.41079 1182 PRO B C 1
ATOM 23455 O O . PRO B 1 848 ? 24.32487 -33.11231 -43.09362 1.000 52.61777 1182 PRO B O 1
ATOM 23466 N N . ASN B 1 849 ? 25.70987 -31.54669 -42.25124 1.000 48.69718 1183 ASN B N 1
ATOM 23467 C CA . ASN B 1 849 ? 25.97569 -30.89968 -43.52665 1.000 51.59226 1183 ASN B CA 1
ATOM 23468 C C . ASN B 1 849 ? 27.30426 -31.38396 -44.08773 1.000 50.06859 1183 ASN B C 1
ATOM 23469 O O . ASN B 1 849 ? 28.28415 -31.53551 -43.35243 1.000 48.87037 1183 ASN B O 1
ATOM 23480 N N . LEU B 1 850 ? 27.33156 -31.62860 -45.39108 1.000 50.07034 1184 LEU B N 1
ATOM 23481 C CA . LEU B 1 850 ? 28.57639 -31.96206 -46.06079 1.000 50.21441 1184 LEU B CA 1
ATOM 23482 C C . LEU B 1 850 ? 29.37649 -30.69126 -46.30976 1.000 49.67347 1184 LEU B C 1
ATOM 23483 O O . LEU B 1 850 ? 28.81699 -29.60365 -46.46401 1.000 50.65734 1184 LEU B O 1
ATOM 23499 N N . ARG B 1 851 ? 30.69539 -30.83323 -46.33970 1.000 48.89984 1185 ARG B N 1
ATOM 23500 C CA . ARG B 1 851 ? 31.59024 -29.75212 -46.74128 1.000 49.96341 1185 ARG B CA 1
ATOM 23501 C C . ARG B 1 851 ? 31.96062 -30.01478 -48.19937 1.000 48.91572 1185 ARG B C 1
ATOM 23502 O O . ARG B 1 851 ? 32.71896 -30.94399 -48.49641 1.000 47.93913 1185 ARG B O 1
ATOM 23523 N N . LEU B 1 852 ? 31.40477 -29.21513 -49.10970 1.000 50.30462 1186 LEU B N 1
ATOM 23524 C CA . LEU B 1 852 ? 31.63547 -29.43864 -50.52729 1.000 53.40367 1186 LEU B CA 1
ATOM 23525 C C . LEU B 1 852 ? 32.57801 -28.37751 -51.08583 1.000 57.30492 1186 LEU B C 1
ATOM 23526 O O . LEU B 1 852 ? 32.65689 -27.26665 -50.55316 1.000 58.14881 1186 LEU B O 1
ATOM 23542 N N . PRO B 1 853 ? 33.32429 -28.69234 -52.15499 1.000 60.46275 1187 PRO B N 1
ATOM 23543 C CA . PRO B 1 853 ? 34.24961 -27.71558 -52.73807 1.000 63.45500 1187 PRO B CA 1
ATOM 23544 C C . PRO B 1 853 ? 33.52270 -26.60431 -53.48774 1.000 67.04055 1187 PRO B C 1
ATOM 23545 O O . PRO B 1 853 ? 32.62415 -26.92030 -54.26817 1.000 69.48437 1187 PRO B O 1
ATOM 23556 N N . ASN B 1 858 ? 32.99865 -23.19282 -62.70706 1.000 111.48430 1192 ASN B N 1
ATOM 23557 C CA . ASN B 1 858 ? 33.81876 -23.43871 -63.88846 1.000 109.16086 1192 ASN B CA 1
ATOM 23558 C C . ASN B 1 858 ? 33.11075 -24.39096 -64.85350 1.000 106.24289 1192 ASN B C 1
ATOM 23559 O O . ASN B 1 858 ? 31.89039 -24.54357 -64.80458 1.000 109.40894 1192 ASN B O 1
ATOM 23562 N N . LYS B 1 859 ? 33.88383 -25.01147 -65.74633 1.000 88.60236 1193 LYS B N 1
ATOM 23563 C CA . LYS B 1 859 ? 33.39347 -26.09383 -66.59270 1.000 82.12183 1193 LYS B CA 1
ATOM 23564 C C . LYS B 1 859 ? 33.65691 -27.46322 -65.97868 1.000 81.20419 1193 LYS B C 1
ATOM 23565 O O . LYS B 1 859 ? 33.18636 -28.47619 -66.50793 1.000 79.43150 1193 LYS B O 1
ATOM 23569 N N . GLN B 1 860 ? 34.39485 -27.49517 -64.87719 1.000 88.31876 1194 GLN B N 1
ATOM 23570 C CA . GLN B 1 860 ? 34.72019 -28.72050 -64.16416 1.000 83.39049 1194 GLN B CA 1
ATOM 23571 C C . GLN B 1 860 ? 33.47972 -29.47043 -63.67814 1.000 76.86008 1194 GLN B C 1
ATOM 23572 O O . GLN B 1 860 ? 32.54364 -28.87567 -63.13365 1.000 73.34460 1194 GLN B O 1
ATOM 23586 N N . ASN B 1 861 ? 33.46917 -30.78442 -63.91176 1.000 74.43307 1195 ASN B N 1
ATOM 23587 C CA . ASN B 1 861 ? 32.42420 -31.65519 -63.38943 1.000 71.31301 1195 ASN B CA 1
ATOM 23588 C C . ASN B 1 861 ? 32.59003 -31.81253 -61.87268 1.000 65.10295 1195 ASN B C 1
ATOM 23589 O O . ASN B 1 861 ? 33.60863 -31.43498 -61.28630 1.000 63.07687 1195 ASN B O 1
ATOM 23600 N N . ALA B 1 862 ? 31.54769 -32.35082 -61.23096 1.000 62.14852 1196 ALA B N 1
ATOM 23601 C CA . ALA B 1 862 ? 31.51469 -32.43838 -59.77301 1.000 59.66434 1196 ALA B CA 1
ATOM 23602 C C . ALA B 1 862 ? 32.74653 -33.13097 -59.20410 1.000 57.04642 1196 ALA B C 1
ATOM 23603 O O . ALA B 1 862 ? 33.40824 -32.59968 -58.30446 1.000 55.23310 1196 ALA B O 1
ATOM 23610 N N . LEU B 1 863 ? 33.07167 -34.32382 -59.70852 1.000 58.36733 1197 LEU B N 1
ATOM 23611 C CA . LEU B 1 863 ? 34.22422 -35.03950 -59.17571 1.000 58.98909 1197 LEU B CA 1
ATOM 23612 C C . LEU B 1 863 ? 35.45414 -34.16389 -59.23291 1.000 58.40200 1197 LEU B C 1
ATOM 23613 O O . LEU B 1 863 ? 36.22779 -34.06490 -58.27170 1.000 57.32849 1197 LEU B O 1
ATOM 23629 N N . GLU B 1 864 ? 35.65419 -33.51589 -60.37488 1.000 57.77053 1198 GLU B N 1
ATOM 23630 C CA . GLU B 1 864 ? 36.85562 -32.72073 -60.55303 1.000 57.46076 1198 GLU B CA 1
ATOM 23631 C C . GLU B 1 864 ? 36.89511 -31.55041 -59.58459 1.000 57.96109 1198 GLU B C 1
ATOM 23632 O O . GLU B 1 864 ? 37.98496 -31.10845 -59.20186 1.000 59.21879 1198 GLU B O 1
ATOM 23636 N N . LYS B 1 865 ? 35.73920 -31.01286 -59.19659 1.000 57.35970 1199 LYS B N 1
ATOM 23637 C CA . LYS B 1 865 ? 35.74871 -29.98020 -58.16816 1.000 57.52866 1199 LYS B CA 1
ATOM 23638 C C . LYS B 1 865 ? 36.43427 -30.48974 -56.90542 1.000 56.32019 1199 LYS B C 1
ATOM 23639 O O . LYS B 1 865 ? 37.17715 -29.74609 -56.25565 1.000 56.35845 1199 LYS B O 1
ATOM 23658 N N . PHE B 1 866 ? 36.18403 -31.74879 -56.52968 1.000 55.05684 1200 PHE B N 1
ATOM 23659 C CA . PHE B 1 866 ? 36.88802 -32.33896 -55.39560 1.000 53.77465 1200 PHE B CA 1
ATOM 23660 C C . PHE B 1 866 ? 38.36774 -32.53809 -55.70894 1.000 53.88922 1200 PHE B C 1
ATOM 23661 O O . PHE B 1 866 ? 39.23081 -32.26261 -54.86666 1.000 52.20656 1200 PHE B O 1
ATOM 23678 N N . ILE B 1 867 ? 38.67950 -33.01046 -56.92070 1.000 56.47170 1201 ILE B N 1
ATOM 23679 C CA . ILE B 1 867 ? 40.05984 -33.34128 -57.25900 1.000 58.51011 1201 ILE B CA 1
ATOM 23680 C C . ILE B 1 867 ? 40.93431 -32.09364 -57.26621 1.000 58.41835 1201 ILE B C 1
ATOM 23681 O O . ILE B 1 867 ? 42.10980 -32.15229 -56.88426 1.000 57.58762 1201 ILE B O 1
ATOM 23697 N N . SER B 1 868 ? 40.38689 -30.94653 -57.67210 1.000 59.50620 1202 SER B N 1
ATOM 23698 C CA . SER B 1 868 ? 41.18146 -29.72374 -57.72619 1.000 61.45228 1202 SER B CA 1
ATOM 23699 C C . SER B 1 868 ? 41.60027 -29.21393 -56.34890 1.000 59.70136 1202 SER B C 1
ATOM 23700 O O . SER B 1 868 ? 42.44658 -28.31608 -56.27446 1.000 58.79638 1202 SER B O 1
ATOM 23708 N N . THR B 1 869 ? 41.04088 -29.74749 -55.26241 1.000 59.59260 1203 THR B N 1
ATOM 23709 C CA . THR B 1 869 ? 41.50054 -29.35919 -53.93447 1.000 58.43243 1203 THR B CA 1
ATOM 23710 C C . THR B 1 869 ? 42.77189 -30.08647 -53.50501 1.000 58.39982 1203 THR B C 1
ATOM 23711 O O . THR B 1 869 ? 43.34707 -29.72548 -52.47250 1.000 58.07493 1203 THR B O 1
ATOM 23722 N N . THR B 1 870 ? 43.22507 -31.08408 -54.26278 1.000 58.23304 1204 THR B N 1
ATOM 23723 C CA . THR B 1 870 ? 44.35798 -31.90929 -53.86698 1.000 57.05883 1204 THR B CA 1
ATOM 23724 C C . THR B 1 870 ? 45.66418 -31.35835 -54.43699 1.000 56.68773 1204 THR B C 1
ATOM 23725 O O . THR B 1 870 ? 45.68124 -30.64328 -55.44147 1.000 56.16658 1204 THR B O 1
ATOM 23736 N N . GLU B 1 871 ? 46.77008 -31.71382 -53.77882 1.000 57.38158 1205 GLU B N 1
ATOM 23737 C CA . GLU B 1 871 ? 48.11148 -31.29651 -54.18181 1.000 58.66783 1205 GLU B CA 1
ATOM 23738 C C . GLU B 1 871 ? 48.81718 -32.50717 -54.77767 1.000 60.38752 1205 GLU B C 1
ATOM 23739 O O . GLU B 1 871 ? 49.19210 -33.43205 -54.04795 1.000 61.42793 1205 GLU B O 1
ATOM 23743 N N . THR B 1 872 ? 48.99375 -32.50301 -56.09817 1.000 59.33406 1206 THR B N 1
ATOM 23744 C CA . THR B 1 872 ? 49.48163 -33.67245 -56.81037 1.000 59.20198 1206 THR B CA 1
ATOM 23745 C C . THR B 1 872 ? 50.58665 -33.28510 -57.78095 1.000 59.92095 1206 THR B C 1
ATOM 23746 O O . THR B 1 872 ? 50.74964 -32.11760 -58.14396 1.000 58.85422 1206 THR B O 1
ATOM 23757 N N . ARG B 1 873 ? 51.33653 -34.29628 -58.21006 1.000 62.52324 1207 ARG B N 1
ATOM 23758 C CA . ARG B 1 873 ? 52.31353 -34.12864 -59.27535 1.000 64.63557 1207 ARG B CA 1
ATOM 23759 C C . ARG B 1 873 ? 52.62615 -35.49954 -59.85319 1.000 61.93280 1207 ARG B C 1
ATOM 23760 O O . ARG B 1 873 ? 52.58097 -36.50988 -59.14782 1.000 60.00244 1207 ARG B O 1
ATOM 23781 N N . ILE B 1 874 ? 52.94320 -35.51773 -61.14433 1.000 61.67506 1208 ILE B N 1
ATOM 23782 C CA . ILE B 1 874 ? 53.19979 -36.74808 -61.88278 1.000 61.31387 1208 ILE B CA 1
ATOM 23783 C C . ILE B 1 874 ? 54.65459 -36.72673 -62.32117 1.000 64.56677 1208 ILE B C 1
ATOM 23784 O O . ILE B 1 874 ? 55.06054 -35.85541 -63.09894 1.000 66.96565 1208 ILE B O 1
ATOM 23800 N N . GLU B 1 875 ? 55.43964 -37.66229 -61.79835 1.000 64.17552 1209 GLU B N 1
ATOM 23801 C CA . GLU B 1 875 ? 56.85862 -37.78878 -62.12794 1.000 66.02464 1209 GLU B CA 1
ATOM 23802 C C . GLU B 1 875 ? 57.06751 -39.15586 -62.77152 1.000 68.66876 1209 GLU B C 1
ATOM 23803 O O . GLU B 1 875 ? 57.13106 -40.17668 -62.07933 1.000 68.04789 1209 GLU B O 1
ATOM 23815 N N . ASN B 1 876 ? 57.17477 -39.16662 -64.09726 1.000 71.50562 1210 ASN B N 1
ATOM 23816 C CA . ASN B 1 876 ? 57.24908 -40.39277 -64.89420 1.000 76.52159 1210 ASN B CA 1
ATOM 23817 C C . ASN B 1 876 ? 56.01396 -41.21723 -64.55119 1.000 77.04958 1210 ASN B C 1
ATOM 23818 O O . ASN B 1 876 ? 54.89396 -40.73178 -64.78147 1.000 74.64007 1210 ASN B O 1
ATOM 23829 N N . ASP B 1 877 ? 56.14751 -42.42256 -64.00350 1.000 81.90250 1211 ASP B N 1
ATOM 23830 C CA . ASP B 1 877 ? 54.99690 -43.25636 -63.68372 1.000 83.42895 1211 ASP B CA 1
ATOM 23831 C C . ASP B 1 877 ? 54.55930 -43.10190 -62.23395 1.000 81.09308 1211 ASP B C 1
ATOM 23832 O O . ASP B 1 877 ? 53.69184 -43.85026 -61.77437 1.000 81.93127 1211 ASP B O 1
ATOM 23841 N N . ASN B 1 878 ? 55.13397 -42.14640 -61.51068 1.000 76.45607 1212 ASN B N 1
ATOM 23842 C CA . ASN B 1 878 ? 54.75148 -41.87168 -60.13266 1.000 73.21645 1212 ASN B CA 1
ATOM 23843 C C . ASN B 1 878 ? 53.61007 -40.86141 -60.12808 1.000 67.71642 1212 ASN B C 1
ATOM 23844 O O . ASN B 1 878 ? 53.74087 -39.76784 -60.68750 1.000 66.05060 1212 ASN B O 1
ATOM 23855 N N . TYR B 1 879 ? 52.49386 -41.23105 -59.50898 1.000 66.04606 1213 TYR B N 1
ATOM 23856 C CA . TYR B 1 879 ? 51.32604 -40.36000 -59.37460 1.000 63.96440 1213 TYR B CA 1
ATOM 23857 C C . TYR B 1 879 ? 51.22431 -39.98790 -57.90061 1.000 60.87643 1213 TYR B C 1
ATOM 23858 O O . TYR B 1 879 ? 50.67217 -40.74329 -57.09568 1.000 61.17335 1213 TYR B O 1
ATOM 23876 N N . ILE B 1 880 ? 51.77352 -38.82649 -57.55472 1.000 58.00807 1214 ILE B N 1
ATOM 23877 C CA . ILE B 1 880 ? 52.06942 -38.47154 -56.17252 1.000 56.73323 1214 ILE B CA 1
ATOM 23878 C C . ILE B 1 880 ? 51.03729 -37.47401 -55.66677 1.000 55.68930 1214 ILE B C 1
ATOM 23879 O O . ILE B 1 880 ? 50.75269 -36.46843 -56.32896 1.000 56.94763 1214 ILE B O 1
ATOM 23895 N N . GLN B 1 881 ? 50.48944 -37.74717 -54.48368 1.000 53.56165 1215 GLN B N 1
ATOM 23896 C CA . GLN B 1 881 ? 49.65767 -36.80462 -53.74823 1.000 53.72884 1215 GLN B CA 1
ATOM 23897 C C . GLN B 1 881 ? 50.35107 -36.47092 -52.43687 1.000 54.19125 1215 GLN B C 1
ATOM 23898 O O . GLN B 1 881 ? 50.75954 -37.37531 -51.70034 1.000 53.27647 1215 GLN B O 1
ATOM 23912 N N . GLU B 1 882 ? 50.46163 -35.18291 -52.13921 1.000 56.80574 1216 GLU B N 1
ATOM 23913 C CA . GLU B 1 882 ? 51.06436 -34.72878 -50.89568 1.000 58.91308 1216 GLU B CA 1
ATOM 23914 C C . GLU B 1 882 ? 49.98725 -34.55002 -49.83385 1.000 53.70390 1216 GLU B C 1
ATOM 23915 O O . GLU B 1 882 ? 48.96756 -33.89659 -50.08074 1.000 51.72466 1216 GLU B O 1
ATOM 23927 N N . ILE B 1 883 ? 50.22304 -35.12796 -48.65661 1.000 51.62679 1217 ILE B N 1
ATOM 23928 C CA . ILE B 1 883 ? 49.34886 -34.97929 -47.49745 1.000 50.04656 1217 ILE B CA 1
ATOM 23929 C C . ILE B 1 883 ? 50.08938 -34.12237 -46.47861 1.000 52.19111 1217 ILE B C 1
ATOM 23930 O O . ILE B 1 883 ? 51.15917 -34.51213 -45.99144 1.000 53.70714 1217 ILE B O 1
ATOM 23946 N N . HIS B 1 884 ? 49.53048 -32.95458 -46.17010 1.000 51.84485 1218 HIS B N 1
ATOM 23947 C CA . HIS B 1 884 ? 50.11308 -32.01860 -45.22136 1.000 53.53938 1218 HIS B CA 1
ATOM 23948 C C . HIS B 1 884 ? 49.17219 -31.84766 -44.03760 1.000 51.30712 1218 HIS B C 1
ATOM 23949 O O . HIS B 1 884 ? 47.94941 -31.92653 -44.18097 1.000 50.23004 1218 HIS B O 1
ATOM 23963 N N . GLU B 1 885 ? 49.74486 -31.60917 -42.86438 1.000 51.48505 1219 GLU B N 1
ATOM 23964 C CA . GLU B 1 885 ? 48.92426 -31.35739 -41.68903 1.000 50.68501 1219 GLU B CA 1
ATOM 23965 C C . GLU B 1 885 ? 48.15365 -30.05238 -41.85212 1.000 49.67069 1219 GLU B C 1
ATOM 23966 O O . GLU B 1 885 ? 48.68691 -29.05164 -42.33740 1.000 49.42802 1219 GLU B O 1
ATOM 23978 N N . LEU B 1 886 ? 46.87518 -30.08794 -41.47487 1.000 48.65604 1220 LEU B N 1
ATOM 23979 C CA . LEU B 1 886 ? 45.94082 -28.96428 -41.52063 1.000 48.61114 1220 LEU B CA 1
ATOM 23980 C C . LEU B 1 886 ? 45.52638 -28.58973 -42.93893 1.000 49.43072 1220 LEU B C 1
ATOM 23981 O O . LEU B 1 886 ? 44.83289 -27.57959 -43.12733 1.000 48.51380 1220 LEU B O 1
ATOM 23997 N N . GLN B 1 887 ? 45.90980 -29.37680 -43.94021 1.000 51.78042 1221 GLN B N 1
ATOM 23998 C CA . GLN B 1 887 ? 45.41102 -29.16786 -45.28937 1.000 53.43298 1221 GLN B CA 1
ATOM 23999 C C . GLN B 1 887 ? 44.01872 -29.77729 -45.43267 1.000 50.44432 1221 GLN B C 1
ATOM 24000 O O . GLN B 1 887 ? 43.62510 -30.68187 -44.68791 1.000 48.54392 1221 GLN B O 1
ATOM 24004 N N . LYS B 1 888 ? 43.26870 -29.26040 -46.40334 1.000 49.34702 1222 LYS B N 1
ATOM 24005 C CA . LYS B 1 888 ? 41.95967 -29.79976 -46.74050 1.000 48.66574 1222 LYS B CA 1
ATOM 24006 C C . LYS B 1 888 ? 42.13693 -30.92743 -47.74661 1.000 48.14644 1222 LYS B C 1
ATOM 24007 O O . LYS B 1 888 ? 42.96455 -30.83393 -48.65673 1.000 50.35023 1222 LYS B O 1
ATOM 24026 N N . ILE B 1 889 ? 41.34853 -31.98448 -47.59111 1.000 46.10237 1223 ILE B N 1
ATOM 24027 C CA . ILE B 1 889 ? 41.48374 -33.16660 -48.44092 1.000 47.01213 1223 ILE B CA 1
ATOM 24028 C C . ILE B 1 889 ? 40.10343 -33.77085 -48.66969 1.000 46.28208 1223 ILE B C 1
ATOM 24029 O O . ILE B 1 889 ? 39.27907 -33.78415 -47.74634 1.000 44.72243 1223 ILE B O 1
ATOM 24045 N N . PRO B 1 890 ? 39.78935 -34.25086 -49.87589 1.000 49.91468 1224 PRO B N 1
ATOM 24046 C CA . PRO B 1 890 ? 38.50238 -34.93550 -50.08359 1.000 49.92131 1224 PRO B CA 1
ATOM 24047 C C . PRO B 1 890 ? 38.53446 -36.35256 -49.52752 1.000 48.70073 1224 PRO B C 1
ATOM 24048 O O . PRO B 1 890 ? 39.44711 -37.13008 -49.81624 1.000 48.67902 1224 PRO B O 1
ATOM 24059 N N . ILE B 1 891 ? 37.51119 -36.69032 -48.74792 1.000 46.89383 1225 ILE B N 1
ATOM 24060 C CA . ILE B 1 891 ? 37.47115 -37.93112 -47.98619 1.000 47.01326 1225 ILE B CA 1
ATOM 24061 C C . ILE B 1 891 ? 36.17605 -38.66825 -48.29334 1.000 46.87712 1225 ILE B C 1
ATOM 24062 O O . ILE B 1 891 ? 35.09698 -38.06690 -48.30803 1.000 47.60700 1225 ILE B O 1
ATOM 24078 N N . LEU B 1 892 ? 36.28622 -39.96401 -48.54770 1.000 47.22557 1226 LEU B N 1
ATOM 24079 C CA . LEU B 1 892 ? 35.12875 -40.84313 -48.59999 1.000 47.43460 1226 LEU B CA 1
ATOM 24080 C C . LEU B 1 892 ? 34.82761 -41.35696 -47.19699 1.000 45.66065 1226 LEU B C 1
ATOM 24081 O O . LEU B 1 892 ? 35.71290 -41.89595 -46.52616 1.000 45.46625 1226 LEU B O 1
ATOM 24097 N N . LEU B 1 893 ? 33.57494 -41.21127 -46.76941 1.000 44.41773 1227 LEU B N 1
ATOM 24098 C CA . LEU B 1 893 ? 33.15608 -41.51344 -45.40543 1.000 45.16544 1227 LEU B CA 1
ATOM 24099 C C . LEU B 1 893 ? 32.07620 -42.58281 -45.45442 1.000 45.67268 1227 LEU B C 1
ATOM 24100 O O . LEU B 1 893 ? 31.08072 -42.42576 -46.16920 1.000 46.77027 1227 LEU B O 1
ATOM 24116 N N . ARG B 1 894 ? 32.25578 -43.64591 -44.66600 1.000 46.91293 1228 ARG B N 1
ATOM 24117 C CA . ARG B 1 894 ? 31.36069 -44.79358 -44.69769 1.000 46.92604 1228 ARG B CA 1
ATOM 24118 C C . ARG B 1 894 ? 31.03065 -45.22906 -43.27850 1.000 43.81634 1228 ARG B C 1
ATOM 24119 O O . ARG B 1 894 ? 31.83105 -45.05832 -42.35430 1.000 42.70200 1228 ARG B O 1
ATOM 24140 N N . ALA B 1 895 ? 29.83794 -45.80519 -43.12351 1.000 41.61170 1229 ALA B N 1
ATOM 24141 C CA . ALA B 1 895 ? 29.42734 -46.48546 -41.89792 1.000 42.50619 1229 ALA B CA 1
ATOM 24142 C C . ALA B 1 895 ? 29.26735 -47.96151 -42.23942 1.000 41.58453 1229 ALA B C 1
ATOM 24143 O O . ALA B 1 895 ? 28.29818 -48.35783 -42.89568 1.000 42.18660 1229 ALA B O 1
ATOM 24150 N N . GLU B 1 896 ? 30.23321 -48.76785 -41.81596 1.000 40.45409 1230 GLU B N 1
ATOM 24151 C CA . GLU B 1 896 ? 30.19208 -50.21013 -42.04702 1.000 41.28916 1230 GLU B CA 1
ATOM 24152 C C . GLU B 1 896 ? 29.37324 -50.88295 -40.95194 1.000 41.83162 1230 GLU B C 1
ATOM 24153 O O . GLU B 1 896 ? 29.76158 -50.88171 -39.77892 1.000 40.96772 1230 GLU B O 1
ATOM 24165 N N . VAL B 1 897 ? 28.23701 -51.47246 -41.34390 1.000 43.00890 1231 VAL B N 1
ATOM 24166 C CA . VAL B 1 897 ? 27.31379 -52.13055 -40.42742 1.000 46.06813 1231 VAL B CA 1
ATOM 24167 C C . VAL B 1 897 ? 27.46186 -53.63888 -40.55271 1.000 46.80117 1231 VAL B C 1
ATOM 24168 O O . VAL B 1 897 ? 27.72867 -54.17391 -41.63469 1.000 46.54620 1231 VAL B O 1
ATOM 24181 N N . GLY B 1 898 ? 27.28768 -54.33425 -39.43438 1.000 49.21174 1232 GLY B N 1
ATOM 24182 C CA . GLY B 1 898 ? 27.39304 -55.77875 -39.43269 1.000 53.04972 1232 GLY B CA 1
ATOM 24183 C C . GLY B 1 898 ? 27.66956 -56.33186 -38.05459 1.000 55.48529 1232 GLY B C 1
ATOM 24184 O O . GLY B 1 898 ? 27.12111 -57.36725 -37.66673 1.000 55.15195 1232 GLY B O 1
ATOM 24188 N N . MET B 1 899 ? 28.50393 -55.63268 -37.29620 1.000 59.28874 1233 MET B N 1
ATOM 24189 C CA . MET B 1 899 ? 28.82591 -56.04081 -35.94281 1.000 62.47348 1233 MET B CA 1
ATOM 24190 C C . MET B 1 899 ? 27.77018 -55.48417 -34.99365 1.000 60.13278 1233 MET B C 1
ATOM 24191 O O . MET B 1 899 ? 26.85657 -54.76150 -35.39998 1.000 58.54315 1233 MET B O 1
ATOM 24205 N N . ALA B 1 900 ? 27.88456 -55.83442 -33.70987 1.000 59.84401 1234 ALA B N 1
ATOM 24206 C CA . ALA B 1 900 ? 26.97144 -55.28212 -32.71557 1.000 60.50645 1234 ALA B CA 1
ATOM 24207 C C . ALA B 1 900 ? 26.91698 -53.76377 -32.80654 1.000 58.23210 1234 ALA B C 1
ATOM 24208 O O . ALA B 1 900 ? 25.84482 -53.16177 -32.67856 1.000 59.57889 1234 ALA B O 1
ATOM 24215 N N . LEU B 1 901 ? 28.06274 -53.12938 -33.04731 1.000 55.15053 1235 LEU B N 1
ATOM 24216 C CA . LEU B 1 901 ? 28.13172 -51.69239 -33.23138 1.000 52.70420 1235 LEU B CA 1
ATOM 24217 C C . LEU B 1 901 ? 28.64738 -51.35048 -34.62391 1.000 47.75405 1235 LEU B C 1
ATOM 24218 O O . LEU B 1 901 ? 29.53127 -52.03947 -35.14486 1.000 47.92775 1235 LEU B O 1
ATOM 24234 N N . PRO B 1 902 ? 28.11369 -50.30828 -35.25424 1.000 42.87391 1236 PRO B N 1
ATOM 24235 C CA . PRO B 1 902 ? 28.63577 -49.89553 -36.55928 1.000 40.38787 1236 PRO B CA 1
ATOM 24236 C C . PRO B 1 902 ? 30.03474 -49.31272 -36.43697 1.000 39.76537 1236 PRO B C 1
ATOM 24237 O O . PRO B 1 902 ? 30.48373 -48.90328 -35.36199 1.000 41.22836 1236 PRO B O 1
ATOM 24248 N N . CYS B 1 903 ? 30.72989 -49.29631 -37.57229 1.000 40.00047 1237 CYS B N 1
ATOM 24249 C CA . CYS B 1 903 ? 32.09623 -48.79739 -37.66609 1.000 41.47141 1237 CYS B CA 1
ATOM 24250 C C . CYS B 1 903 ? 32.15914 -47.67696 -38.69305 1.000 42.77222 1237 CYS B C 1
ATOM 24251 O O . CYS B 1 903 ? 31.80183 -47.87701 -39.86021 1.000 42.71713 1237 CYS B O 1
ATOM 24259 N N . LEU B 1 904 ? 32.57001 -46.49364 -38.24912 1.000 40.16108 1238 LEU B N 1
ATOM 24260 C CA . LEU B 1 904 ? 32.89162 -45.41236 -39.16675 1.000 41.09723 1238 LEU B CA 1
ATOM 24261 C C . LEU B 1 904 ? 34.27129 -45.65425 -39.76668 1.000 40.26695 1238 LEU B C 1
ATOM 24262 O O . LEU B 1 904 ? 35.21280 -46.02694 -39.06076 1.000 40.41620 1238 LEU B O 1
ATOM 24278 N N . THR B 1 905 ? 34.38228 -45.46496 -41.07853 1.000 40.59753 1239 THR B N 1
ATOM 24279 C CA . THR B 1 905 ? 35.64272 -45.64157 -41.78389 1.000 41.55449 1239 THR B CA 1
ATOM 24280 C C . THR B 1 905 ? 35.78019 -44.53631 -42.81952 1.000 40.54645 1239 THR B C 1
ATOM 24281 O O . THR B 1 905 ? 34.78275 -44.01708 -43.32837 1.000 41.45926 1239 THR B O 1
ATOM 24292 N N . VAL B 1 906 ? 37.02374 -44.18679 -43.13478 1.000 40.06381 1240 VAL B N 1
ATOM 24293 C CA . VAL B 1 906 ? 37.30367 -43.13245 -44.09764 1.000 41.20672 1240 VAL B CA 1
ATOM 24294 C C . VAL B 1 906 ? 38.35266 -43.61023 -45.08845 1.000 43.51991 1240 VAL B C 1
ATOM 24295 O O . VAL B 1 906 ? 39.24459 -44.39848 -44.75514 1.000 44.70193 1240 VAL B O 1
ATOM 24308 N N . ARG B 1 907 ? 38.25047 -43.09411 -46.30995 1.000 41.08351 1241 ARG B N 1
ATOM 24309 C CA . ARG B 1 907 ? 39.21349 -43.35311 -47.36535 1.000 44.49701 1241 ARG B CA 1
ATOM 24310 C C . ARG B 1 907 ? 39.52107 -42.03064 -48.04497 1.000 43.17026 1241 ARG B C 1
ATOM 24311 O O . ARG B 1 907 ? 38.63281 -41.18779 -48.19877 1.000 42.70773 1241 ARG B O 1
ATOM 24332 N N . ALA B 1 908 ? 40.77440 -41.84944 -48.44203 1.000 45.77608 1242 ALA B N 1
ATOM 24333 C CA . ALA B 1 908 ? 41.12508 -40.71364 -49.27935 1.000 46.93716 1242 ALA B CA 1
ATOM 24334 C C . ALA B 1 908 ? 40.62838 -40.94762 -50.70106 1.000 47.48530 1242 ALA B C 1
ATOM 24335 O O . ALA B 1 908 ? 40.70960 -42.06007 -51.22953 1.000 47.06464 1242 ALA B O 1
ATOM 24342 N N . LEU B 1 909 ? 40.08500 -39.89427 -51.30641 1.000 49.02102 1243 LEU B N 1
ATOM 24343 C CA . LEU B 1 909 ? 39.75233 -39.91453 -52.72412 1.000 50.47641 1243 LEU B CA 1
ATOM 24344 C C . LEU B 1 909 ? 41.02565 -40.03160 -53.55039 1.000 50.62750 1243 LEU B C 1
ATOM 24345 O O . LEU B 1 909 ? 42.01768 -39.34815 -53.28263 1.000 51.29753 1243 LEU B O 1
ATOM 24361 N N . ASN B 1 910 ? 41.00475 -40.90341 -54.54071 1.000 49.37568 1244 ASN B N 1
ATOM 24362 C CA . ASN B 1 910 ? 42.11611 -40.99673 -55.47769 1.000 50.12449 1244 ASN B CA 1
ATOM 24363 C C . ASN B 1 910 ? 42.05500 -39.79518 -56.41412 1.000 49.88636 1244 ASN B C 1
ATOM 24364 O O . ASN B 1 910 ? 41.10863 -39.69857 -57.20541 1.000 49.50105 1244 ASN B O 1
ATOM 24375 N N . PRO B 1 911 ? 42.99565 -38.84692 -56.34766 1.000 53.79620 1245 PRO B N 1
ATOM 24376 C CA . PRO B 1 911 ? 42.92730 -37.68823 -57.25452 1.000 55.39278 1245 PRO B CA 1
ATOM 24377 C C . PRO B 1 911 ? 43.25615 -38.01529 -58.70237 1.000 56.25536 1245 PRO B C 1
ATOM 24378 O O . PRO B 1 911 ? 42.98906 -37.18499 -59.58028 1.000 57.63678 1245 PRO B O 1
ATOM 24389 N N . PHE B 1 912 ? 43.78799 -39.19690 -58.98278 1.000 53.96276 1246 PHE B N 1
ATOM 24390 C CA . PHE B 1 912 ? 44.19790 -39.58629 -60.33369 1.000 59.00972 1246 PHE B CA 1
ATOM 24391 C C . PHE B 1 912 ? 43.14945 -40.46168 -61.00653 1.000 68.51115 1246 PHE B C 1
ATOM 24392 O O . PHE B 1 912 ? 43.42785 -41.56372 -61.47705 1.000 65.07074 1246 PHE B O 1
ATOM 24409 N N . MET B 1 913 ? 41.91280 -39.97184 -61.02623 1.000 87.74177 1247 MET B N 1
ATOM 24410 C CA . MET B 1 913 ? 40.83138 -40.64798 -61.71841 1.000 95.74391 1247 MET B CA 1
ATOM 24411 C C . MET B 1 913 ? 40.87988 -40.37431 -63.21978 1.000 99.72565 1247 MET B C 1
ATOM 24412 O O . MET B 1 913 ? 41.42944 -39.37177 -63.68499 1.000 103.28412 1247 MET B O 1
ATOM 24426 N N . LYS B 1 914 ? 40.29146 -41.29553 -63.97781 1.000 99.70391 1248 LYS B N 1
ATOM 24427 C CA . LYS B 1 914 ? 40.18491 -41.16766 -65.42354 1.000 98.90908 1248 LYS B CA 1
ATOM 24428 C C . LYS B 1 914 ? 38.95075 -40.34354 -65.76930 1.000 97.48674 1248 LYS B C 1
ATOM 24429 O O . LYS B 1 914 ? 37.91857 -40.43652 -65.09785 1.000 99.58317 1248 LYS B O 1
ATOM 24439 N N . ARG B 1 915 ? 39.06530 -39.53222 -66.81543 1.000 95.55318 1249 ARG B N 1
ATOM 24440 C CA . ARG B 1 915 ? 37.96633 -38.66870 -67.23488 1.000 94.08194 1249 ARG B CA 1
ATOM 24441 C C . ARG B 1 915 ? 36.95919 -39.43817 -68.08466 1.000 94.59480 1249 ARG B C 1
ATOM 24442 O O . ARG B 1 915 ? 37.32611 -40.34247 -68.83482 1.000 95.58004 1249 ARG B O 1
#

Sequence (1621 aa):
PDSSLFAPYLPQANIPELIQEGRLVAGILRVNKKNRSDAWVSTDGALDADIYICGSKDRNRALEGDLVAVELLVVDDVWNDSDSLSVRRRSSLKQRPTQKKNDDVEVEGQSLLLVEEEKPLYAGHVVAVLDRIPGQLFSGTLGLPKIAWFKPTDKKVPLIAIPTELAPKDFVENADKYSEKLFVASIKRWPITSLHPFGILVSELGDIHDPDTEIDSILRDNNFLSNEYLDQKNPQKEKPSFQPLPLTAESLEYRRNFTDTNEYNIFAISELGWVSEFALHVRNNGNGTLELGCHVVDVTSHIEEGSSVDRRARKRSSAVFMPQKLVNLLPQSFNDELSLAPGKESATLSVVYTLDSSTLRIKSTWVGESTISPSNILSLEQLDEKLSTGSPTSYLSTVQEIARSFYARRINDPEATLLPTLSLLESLDDEKVKVDLNILDRTLGFVVINEIKRKVNSTVAEKIYTKLGDLALLRRQMQPIATKMASFRKKIQNFGYNFDTNTADELIKGVLKIKDDDVRVGIEILLFKTMPRARYFIAGKVDPDQYGHYALNLPIYTHFTAPMRRYADHVVHRQLKAVIHDTPYTEDMEALKITSEYCNFKKDCAYQAQEQAIHLLLCKTINDMGNTTGQLLTMATVLQVYESSFDVFIPEFGIEKRVHGDQLPLIKAEFDGTNRVLELHWQPGVDSATFIPADEKNPKSYRNSIKNKFRRSTAAEIANIELDKEAESEPLISDPLSKELSDLHLTVPNLRLPSAQNALEKFISTTETRIENDNYIQEIHELQKIPILLRAEVGMALPCLTVRALNPFMKSSLFAPYLPQANIPELIQEGRLVAGILRVNKKNRSDAWVSTDGALDADIYICGSKDRNRALEGDLVAVELLVVDDVWESNDSDSLSRRSSLKQRPTQKKNDDVEVEGQSLLLVEEKYKPLYAGHVVAVLDRIPGQLFSGTLGLLPKIAWFKPTDKKVPLIAIPTELAPKDFVENADKYSEKLFVASIKRWPITSLHPFGILVSELGDIHDPDTEIDSILRDNNFLSNEYLDQKNPQKEKPSFQPLPLTAESLEYRRNFTDTNEYNIFAISELGWVSEFALHVRNNGNGTLELGCHVVDVTSHIEEGSSVDRRARKRSSAVFMPQKLVNLLPQSFNDELSLAPGKESATLSVVYTLDSSTLRIKSTWVGESTISPSNILSLEQLDEKLSTGSPTSYLSTVQEIARSFYARRINDPEATLLPTLSLLESLDDEKVKVDLNILDRTLGFVVINEIKRKVNSTVAEKIYTKLGDLALLRRQMQPIATKMASFRKKIQNFGYNFDTNTADELIKGVLKIKDDDVRVGIEILLFKTMPRARYFIAGKVDPDQYGHYALNLPIYTHFTAPMRRYADHVVHRQLKAVIHDTPYTEDMEALKITSEYCNFKKDCAYQAQEQAIHLLLCKTINDMGNTTGQLLTMATVLQVYESSFDVFIPEFGIEKRVHGDQLPLIKAEFDGTNRVLELHWQPGVDSATFIPADEKNPKSYRNSIKNKFRSTAAEIANIELDKEAESEPLISDPLSKELSDLHLTVPNLRLPNKQNALEKFISTTETRIENDNYIQEIHELQKIPILLRAEVGMALPCLTVRALNPFMKR

Nearest PDB structures (foldseek):
  7am1-assembly2_B  TM=1.001E+00  e=0.000E+00  Saccharomyces cerevisiae S288C
  7am1-assembly1_A  TM=9.925E-01  e=0.000E+00  Saccharomyces cerevisiae S288C
  8e29-assembly1_A  TM=8.184E-01  e=1.165E-49  Homo sapiens
  6d6r-assembly1_K  TM=7.620E-01  e=5.539E-42  Homo sapiens
  9g8p-assembly1_M  TM=7.335E-01  e=1.405E-38  Homo sapiens

Radius of gyration: 41.95 Å; Cα contacts (8 Å, |Δi|>4): 3416; chains: 2; bounding box: 75×110×134 Å

Secondary structure (DSSP, 8-state):
-----PPPPPPTTHHHHHHHHTS-EEEEEEE-SSSTTEEEEE-SSSSSSPEEEEHHHHHTT--TT-EEEEEE--HHHH----S-----SEE------HHHHHHHHHHHHTSSS-------S-EEEEEEEEE--TT--EEEEEE---EEEEEESSTTS--EEEETTTS-GGGTT-GGGGTTEEEEEEEEE--TT-SS-EEEEEEEEEETT-HHHHHHHHHHHTT----TTB-SS-SSSB-TT--PPPPPHHHHHHSEEE--TTT---EEEE-TTS---EEEEEEE-SSSEEEEEEEEE-GGGGS-TTSHHHHHHHHH-B-EE-SS-EE-SS-HHHHHHHS--TT--EEEEEEEEEEETTT--EEEEEEEEEEE--SEEEEHHHHHHHHHSS-TTSHHHHHHHHHHHHHHHHTT-TT--S-S--HHHHHHH---SS--SSTT---HHHHHHHHHHHHHHHHHHHHHHHHHGGG-EEEEBPPPPHHHHHHHHHHHHHHT-----SSHHHHHHHHHT---HHHHHHHHHHHHHT-PPPEEEEGGGS-GGG--BGGGTBSS----S-TTTBSHHHHHHHHHHHHHHT------HHHHHHHHHHHHHHHHHHHHHHHHHHHHHHHHHHHHHTTTTSSEEEEEEEEEE-SSEEEEEETTTTEEEEEEGGGS-EEEEEEETTTTEEEEEE-TT--TTT---GGGSSTTSGGGG-S------HHHHHHHHHHHHHHT--SS-HHHHHHHHHTT--PPPP-------HHHHHHTTS-EEEETTEEEEEEETT-EEEEEEEEE-SSSS-EEEEEE--TT--/---PPPPPPGGGHHHHHHHTS-EEEEEEE-SSSTT-EEEE-TTSSSSPEEE-HHHHHTT--TT-EEEEEEE-HHHHHH----S----EE------HHHHHHHHHHHHSSSS--------SEEEEEEEEEE--SS--EEEEEE----EEEEEESSTTS--EEEEGGGS-TTTTTSGGGGTTEEEEEEEEE--TT-SS-EEEEEEEEEETT-HHHHHHHHHHHTT----TTB-SS-SSSB-TT--PPPPPHHHHHHSEEE--TTT---EEEE-TTS---EEEEEEE-SSSEEEEEEEEE-GGGGS-TTSHHHHHHHHH-B-EE-SS-EE-SS-HHHHHHHS--TT--EEEEEEEEEEETTT--EEEEEEEEEEE--SEEEEHHHHHHHHHSS-TTSHHHHHHHHHHHHHHHHTT-TT--S-S--HHHHHHH---SS--SSTT---HHHHHHHHHHHHHHHHHHHHHHHHHGGG-EEEEBPPPPHHHHHHHHHHHHHHT-----SSHHHHHHHHHT---HHHHHHHHHHHHTT-PPPEEEEGGGS-GGG--BTTTTBSS----S-TTTBSHHHHHHHHHHHHHTT------HHHHHHHHHHHHHHHHHHHHHHHHHHHHHHHHHHHHHTTTTSSEEEEEEEEEE-SSEEEEEETTTTEEEEEEGGGS-EEEEEEETTTTEEEEEE-TT--TTT---GGGSSTTSGGGG------S-HHHHHHHHHHHHHTT--SS-HHHHHHHHHTT--PPPP-------HHHHHHTTS-EEEETTEEEEEEETT-EEEEEEEEE--SSS-EEEEEE--S----

Solvent-accessible surface area: 64366 Å² total; per-residue (Å²): 158,144,64,88,141,20,53,98,75,68,94,106,91,40,12,90,88,58,44,117,105,56,54,8,40,40,5,35,0,111,10,20,26,38,73,74,55,21,0,67,0,40,16,74,58,67,42,76,12,21,5,39,0,46,22,72,50,28,28,3,16,3,14,31,34,0,58,0,1,0,74,64,65,72,38,83,77,38,100,124,74,30,2,23,110,59,130,66,76,58,81,16,68,32,121,3,60,39,118,34,2,26,29,2,10,34,12,10,0,30,40,6,19,9,74,50,72,117,133,42,73,86,0,0,42,1,16,0,25,47,81,87,39,113,64,33,17,17,1,0,34,5,28,98,138,77,58,0,79,0,56,5,31,40,32,53,13,47,91,0,0,0,60,31,107,49,9,40,110,60,1,54,89,82,17,88,75,44,63,78,60,3,2,1,0,15,34,151,130,43,41,68,126,13,148,54,0,32,3,66,35,67,35,87,27,17,76,10,61,56,92,114,13,30,17,45,8,6,8,52,21,3,21,8,85,29,80,20,0,84,20,113,109,47,99,108,55,50,39,108,91,20,91,20,92,118,37,68,78,88,42,72,91,83,16,79,86,2,34,70,88,138,86,35,69,0,5,0,6,24,18,53,57,25,18,1,4,2,0,0,0,20,72,107,49,67,112,51,12,25,10,0,0,0,0,0,2,0,0,9,30,20,11,74,95,47,35,52,16,2,96,93,0,81,59,15,3,4,2,0,8,9,12,50,113,63,13,13,0,0,0,85,27,1,6,109,79,12,28,1,39,62,69,49,112,15,8,0,0,0,0,5,0,32,0,45,44,106,98,18,51,49,12,42,38,88,20,2,25,0,4,0,17,3,40,74,67,22,24,18,82,90,1,30,59,102,26,94,92,51,74,102,92,39,68,20,25,42,1,52,70,0,0,59,16,6,13,8,115,34,7,82,50,102,148,8,83,6,79,47,43,22,5,2,7,13,12,3,6,13,12,16,12,38,6,33,6,16,13,28,63,38,70,38,0,42,6,0,4,22,6,0,28,22,49,0,5,6,12,0,0,50,23,0,6,9,30,6,0,47,34,0,0,0,2,23,2,60,110,7,49,69,82,80,30,55,50,2,79,71,50,0,69,84,28,54,63,105,39,65,7,83,67,7,27,72,0,10,42,9,0,30,123,8,139,70,89,14,11,31,26,0,0,7,2,2,1,31,35,14,14,86,29,3,77,2,10,2,0,32,90,26,64,33,114,91,2,30,1,28,9,5,49,25,82,1,5,0,1,0,3,3,0,0,22,8,1,2,0,0,11,0,0,34,0,0,30,9,28,52,96,130,59,90,31,106,66,84,50,85,45,9,46,124,16,1,58,55,4,8,41,9,5,40,8,1,32,75,0,10,38,48,0,2,2,16,4,0,1,93,0,0,38,27,8,2,88,91,9,17,5,2,0,0,11,2,2,0,0,7,0,26,41,1,0,1,0,0,1,1,23,40,2,2,1,0,3,28,0,6,3,15,14,7,0,17,101,46,0,42,18,23,33,105,104,37,19,0,13,2,6,0,53,66,46,46,18,0,0,62,41,84,4,82,35,3,144,61,109,61,6,14,22,94,53,5,112,41,120,134,29,12,64,0,30,65,1,0,66,60,4,22,88,39,93,98,95,97,91,90,34,10,32,116,104,7,41,93,63,1,68,94,48,105,18,103,44,14,105,31,78,25,13,113,91,158,81,10,8,90,22,0,24,74,50,19,105,52,79,109,82,146,120,58,51,3,3,42,3,65,27,35,37,72,5,0,0,5,0,11,0,11,46,12,60,15,31,15,2,3,23,4,26,0,0,0,11,30,24,121,113,75,135,18,51,97,74,66,80,99,83,71,4,83,103,47,62,145,120,53,52,6,25,30,5,38,0,104,6,19,93,40,75,59,57,14,0,82,0,34,8,42,26,61,55,87,10,29,0,40,0,50,21,73,77,28,34,2,18,4,13,30,12,1,52,0,0,0,74,70,68,104,38,101,62,22,104,86,122,152,51,48,3,29,49,101,167,68,80,20,63,24,83,8,67,40,114,48,2,26,34,10,10,35,31,20,0,32,40,2,18,7,62,62,95,131,99,74,31,106,57,3,2,42,1,17,0,27,48,70,92,27,101,63,25,12,16,0,0,31,4,27,66,133,117,98,62,0,72,0,106,6,25,34,50,49,14,41,74,0,2,0,38,20,144,79,11,34,114,80,0,61,100,77,23,86,63,29,70,81,62,3,4,0,0,20,32,96,122,42,46,70,126,21,128,56,0,32,0,64,34,62,36,84,34,15,64,12,74,56,94,110,10,37,13,46,12,5,6,48,20,11,15,9,67,27,76,23,0,78,41,107,95,74,92,98,51,56,16,101,98,19,94,10,92,116,36,95,83,84,36,80,91,88,16,77,90,2,34,68,85,142,84,37,66,1,8,0,6,23,18,70,66,24,18,1,5,2,0,0,0,19,70,109,54,67,110,48,18,27,11,0,0,0,0,0,2,0,0,8,30,17,12,114,98,46,30,53,16,3,87,92,0,82,82,18,4,5,2,0,7,9,12,47,97,58,17,17,0,0,1,82,26,1,5,104,97,7,24,1,36,62,70,55,115,14,8,0,0,0,0,4,0,29,0,39,46,105,63,21,142,55,102,61,70,87,34,3,20,0,6,0,17,2,40,76,69,21,17,24,65,83,1,32,123,102,26,90,86,52,68,105,94,39,73,21,26,41,0,52,70,0,0,58,20,15,11,7,150,28,5,82,46,107,157,8,85,6,76,49,44,20,4,2,8,13,13,2,8,11,14,15,13,47,10,29,7,17,14,29,63,39,68,39,0,42,6,0,4,22,5,0,29,25,58,0,4,8,14,0,0,87,34,0,72,121,86,24,23,79,33,0,1,0,1,8,2,47,114,6,40,75,87,77,30,63,46,1,82,84,26,0,79,69,29,64,62,83,37,60,5,131,66,8,25,67,0,6,43,8,0,29,132,12,95,71,91,15,12,30,26,0,0,6,3,0,1,31,36,5,15,70,30,2,56,2,5,1,0,32,86,28,80,96,137,57,18,30,1,27,5,4,46,22,98,16,4,0,1,0,5,3,0,0,22,8,1,2,0,0,11,0,0,39,0,0,31,11,28,51,97,114,68,130,40,97,76,85,49,86,52,11,58,112,18,0,49,40,5,10,33,13,4,39,13,2,32,51,0,9,35,50,0,2,4,20,5,0,1,77,0,0,36,31,8,1,56,40,7,4,1,2,0,0,13,3,2,1,0,9,0,29,46,1,1,2,1,1,0,2,22,41,2,2,1,1,4,44,0,8,4,14,6,7,0,16,108,58,0,34,18,28,36,121,103,36,20,0,12,2,6,1,56,67,35,44,16,1,1,49,48,44,6,84,60,1,97,63,116,61,6,15,53,74,64,11,78,9,16,36,47,8,66,0,38,65,0,0,80,42,4,18,42,22,103,92,83,102,42,90,40,10,38,114,104,10,41,126,71,2,71,88,59,118,18,99,41,12,106,28,74,33,60,137,112,72,93,12,14,22,76,0,38,74,53,23,49,61,79,105,84,145,125,59,51,4,2,50,3,65,27,35,37,77,6,0,0,0,0,10,0,4,46,20,34,23,38,10,0,2,13,2,6,0,0,0,9,23,49,134,145

Foldseek 3Di:
DPDQFADAADDPVPVVVCVVVVQKAKFFWAADLLPRQKIWGDHPPPDQFIAIQGGDRLQRPDAHGFIFIWGWDDLVVSPDLDLFPFAFKDFRAHFHPQVSQQSCLLQFFLFFAHFDDDSDPIYTGTRHGDDDDPDQKFKAFWACPQWIWGDGSRSNADIATEGCVQPDPCCVPPVVVRRQWMWMKDFDDDDSVDSHTYIHTDGTQGGLPDVVSLLVNLCRNLPHPLQLFADPVHRVAGDVVFAFADDDPVVQVPAAEAAPCVFWAKAFEDEPPAFTFWIWTWGDPPPQKIKIKIKGFLRCSRPDPPDSQLVSLLSLQFWFAALVDTRWSGHPNCRVPAGADAQDKGKIWMKMFIARNPLRHTPDIDTDIHIYHHNHYDYLVRLLVCPPPHDCPDRSVVLLVNLQCLLCVQLVHRVDHLPPDQQLLVLLEADDNQDALASNDDTSSNSSVVSVQQVVQLVLQVLLCVQVNQQAWWKAWDAFNPVLLVVLQVLVVLVVQNWDDPALNGVVVSLRPDPPPQVSNLSSSSRSSRTHGMFIAGRNVDDLCRQHHRSRSHSIGHDQRCVRGGVSNVVSSVSSNCSRVVPDDDDDSVVSRVSRVVSVSSRVSSSSSRSSSSSQLLQVLQCQLCVPAQWAKFKWAWAAARSFKTWTADNLSNRIGMAGNQLAQFPTWIAGSVSRKIKTFHDFADWSQQDDRPSQVPCSHPLVQFPSNHHHGPLVNQQVLVVCVVVVHGSGDPVVVVVCVVSVYDRGDGHAQPDPRRVRSQLVQWAWDCDPPTTITMDHHGGMFMKIWHWGDGGSGTTIHIHGTDSNHD/DQFADAADDPVPQVVCCVVPQKAKFFWAADLLDRQKIWGDRQPPDLDIAIEHGDRLQRPDAHGFTFIWGWDDQCVVLVVPQDLFPQFDFFAHFHAQVSQQSCLLQFFLFFAHFDDVDTDPIYTGTRGGDDDQPQAKFKAFWAPVPQWIWGDGPPPSADIETEGCVQPPPCCVVPVVVRRQWMWMKDFDDDDSVDPHTYIHTDGTQGGLPDVVSLLVNLCRNLRHPLQLFADPVGRVAGDVVFAFADADPVVQVPAAEAAPCVFWAKAFEDEVPAFTFWIWTWADPPPQKIKIKIKGALRCSRPDPPDSQLVSLLVLQFWFAALQDTRWSGHPNCRVQAGADAQDKGKTWMWMFIARNPLRHGPDIDTDIHIYHHNHYYYLVRLLVCCVPHDCPDRSVVLQVNLQSLLCVQLVHRVDHLPPDQQLLVLLEADDNQDALASNDDTSSNSSVVSVQQVVQLVLQCLLCVPVPQQGWWKAWFAFNPVLLVVLQVQVVLVVQNWDDPALNGVVVSLRPDPPPQVSNLSSSSRSSRTHRMFIAGNNVDDLCGQHHRSRSHSIGHDQRCVRGGVSNVVSSVSSVCSRVVPDDDDDSVVVGVSRSSSVSSRVSSSSSRSSSSSQVLQVLQCQLCVPQQWAKFKWWWAAARSFKTKTDDNLRNRIGMAGNQLAQFDTWGADSVSRKIKTFHDFADWSQQDGHPSCVPCSRCLVQFDDHGDDGLLVNQQVLVVCVVVVHGSGDPVVVVVCVVSPYDRGDGHAAPPDRRSVRQLVQWDWDCDPSGTITMDHHGGMFMKMWHWGDRDSGITIHIHGTDSNHDD

InterPro domains:
  IPR001900 Ribonuclease II/R [PF00773] (694-1015)
  IPR001900 Ribonuclease II/R [SM00955] (689-1016)
  IPR012340 Nucleic acid-binding, OB-fold [G3DSA:2.40.50.140] (1066-1152)
  IPR012340 Nucleic acid-binding, OB-fold [SSF50249] (338-549)
  IPR012340 Nucleic acid-binding, OB-fold [SSF50249] (613-1058)
  IPR022966 Ribonuclease II/R, conserved site [PS01175] (983-1007)
  IPR041093 DIS3-like exonuclease 2-like, C-terminal [PF17877] (1064-1148)
  IPR041505 Dis3-like cold-shock domain 2 [PF17849] (582-657)
  IPR050180 RNR Ribonuclease [PTHR23355] (42-1160)

GO terms:
  GO:0000932 P-body (C, IDA)
  GO:0005634 nucleus (C, IDA)
  GO:0005737 cytoplasm (C, IDA)
  GO:0005933 cellular bud (C, IDA)
  GO:0005935 cellular bud neck (C, IDA)
  GO:0010494 cytoplasmic stress granule (C, IDA)
  GO:0003729 mRNA binding (F, IDA)
  GO:0003730 mRNA 3'-UTR binding (F, IDA)
  GO:0008298 intracellular mRNA localization (P, IDA)
  GO:0048027 mRNA 5'-UTR binding (F, IDA)
  GO:0000900 mRNA regulatory element binding translation repressor activity (F, IGI)
  GO:0017148 negative regulation of translation (P, IGI)
  GO:0060237 regulation of fungal-type cell wall organization (P, IGI)
  GO:0003729 mRNA binding (F, HDA)
  GO:1903450 regulation of G1 to G0 transition (P, IMP)
  GO:0008298 intracellular mRNA localization (P, IMP)
  GO:0005515 protein binding (F, IPI)